Protein AF-0000000077556187 (afdb_homodimer)

Foldseek 3Di:
DDDDDDDDDDDPDDDDDDYYDDDDDDDDDPDDDDDDDDDDDDDYDDDDDDDDDYYDDDDDDDDDDDDDDDDDDDPDPPPPPPPPPPPVPLDAPPFQDPPDDALVNLCVQDPDQDDWDKAFLFQFKIWTQDPQRWIKMWGADPVRAIDDIDGQEGCVLLVVFDWDAANNRQKIKGWAFDPPDLDTWTWIWMFGGDPSHTHDTATDDLDNDTATWDDKDAQNEPPFAKIWTHHLQWIKTDRHHPRSVPIDTPDDDPDNQKHKQADAPQCCVQFAPPDTQWEAANVRFKIKIKMWGLPPADWDWFWADDPVDPDIDTDIRRFHFFQDLDDIDMWMKMAGNVVRDMDTQDEDQVVVVPDDRSAKDWRHKYWDAEPPQGIWMKTWMAHLLAQKIWIWTGDPPDHIDTQDIGGQAAPNFGDGDRRHFWADFDDAARFFTKGFDWYADPVGFIATWIKTKGQNPQDVVRRDIDIATEDDQWHFRHFAAAQRVFRKTKTWAQRPPWAFIFIWIDTVPNNDHHTYIHTLCVPPPQARYWDWHAGPNNQKIWIWGFAEPFFIWIWIDGPVCSNDTHTDDDPDTDSPDDLFFWDKDWDWDQFPVGWIKIKIKTFGGPDDLSHAAAEEEEDEDDQAAADRHRGYDDSLVRVCCHSRVYIYMYMDFQRYHTNGVVRRLPCFLAPLPPVLVRVLRRVVVVCVVRVNYDQQQYEYEYEASSLLSRLSNQLVCLCRRHAEYEYELYAQFSSQAGSSRSSNRNNHCVVRVPNRVSSHCQDDSSLNSNLRHEYHYEYESREPHRHCVRVVSSVVNSVVVPRDYHYYYHHSAYRVRVVCVSVVSSVSVVCCVPPRSD/DQPDDDDDDDDDDDDDDYDDDDDDDDDDDDDDDDDDDPPDDDDDDDDPPPDDDDDDDDPDDDDDDDDDPPPDDPPPPPPPDPPPPPPVPLDAPPFQDPPDDALVNLCVQDPPQDDWDKAFLFQFKIWTQDPQRWIKMWGADPVRAIDDIDGQEGCVLLVVFDWDAANNNQKIKGWAFDPPDLDTWTWIWMFGGDPSHTHDTATDDLDNDTATWDDKDAQNEPPFAKIWTHHLQWIKTDRHHPRSVRIDTPDDDPDNQKHKQADAPQCCVQFAPPDTQWEAANVRFKIKIKMWGLPPADWDWFWADDPVDPDIDTDIRRFHFFQDLDDIDMWMKMAGNVVRDMDTADEDQVVVPPDDRSAKDWRHKYWDAEPPLGIWMKTWMAHLLAQKIWIWTGDPPDHIYTQDIGGQAAPNFGDGDRRHFWADFDDAARFFTWGFDWYADPVGFIATWIKTWGQNPQDDVRRDIDIATEDDQWHFGHFAAAQRVFRKTKTWAQRPDWAFIFIWIDTVPNNDHHTYIHTLCVVPPQARYWDWHAGPNNQKIWIWGFAEPFRIWIWIDGPVGSNDTHTDDDPPDDSPPDLFFWDKDWDWDQFPVGWIKIKIKTFGGPDDLSHAAAEEEEFEDDQAAADRHRGYDDSLVRVCCHSRVYIYMYMDFQRYHTNGVVRRLPCFLAPLPPVLVRVLRRVVVVCVVRVNYDQQQYEYEYEASSLLSRLSNQLVCLCRRHAEYEYELYAQFSSQAGSSRSSNRNNHCVVRVPNRVSSHCQDDSSLNSNLRHEYHYEYESREPHRHCVRVVSSCVNSVVVPRDYHYYYHHSAYRVRVVCVSVVSSVSVVCCVPPRSD

pLDDT: mean 82.48, std 24.8, range [13.71, 98.75]

Secondary structure (DSSP, 8-state):
-------------------------------------------------------------------------------------------B-----S----HHHHHHHS---PPPEEEEEETTEEEEE-TTS-EEEEEB-TTSPBPPPEEEE-GGGGTTPPEEE-TTSSEEEEEEE-TT-SS--EEEEEEEEETTEE---EE-SSSSS---BSEEEE-SSTT---EEEEETTEEEEESSTT-GGG-EE-----STTEEESS--HHHIIIIITT--SEEE-TTSSEEEEEEEE-TTS-EEEEEE--SS-SS-EEEEEE-PPTT-S---EEEEEEEETTTTEEEE----GGGGTTSS---EEEEEEEEEEETTTEEEEEEEEEETT--EEEEEEE-TTS--EEEEEEESEETTEE----HHHH-----B-SSEEEEEEEEE-TTS-EEEEEEEEE-TT-BTTB---EEEEE--SS-EEEEEEEETTTTEEEEEE-TT-TT-BEEEEEETTTT-SSPPPEESSTT-TT-SEEEEEE-TTSSEEEEEEE-TTS--EEEEEETTEEEEEEE---STT-----SS--EEEEEEEE-TTS-EEEEEEEEPTT--TTSBEEEEEEE-S-TT-----SSPPPHHHHHHHHHH-PEEEEEE-TT-SSS-HHHHGGGTT-TTSHHHHHHHHHHHHHHHH-TTEEEEEEEEEEETHHHHHHHHHHHHHTTSS--EEEEES----GGGS-HHHHHHHH--TTT-HHHHHHT---SHHHHHHTTTSEEEEEEETT-SSS-THHHHHHHHHHHHTT---EEEEETT--TT-GGGHHHHHHHHHHHIIIII--/---S---------------------------------------S---S-TTS---------------------------------------B-----S----HHHHHHHS---PPPEEEEEETTEEEEE-TTS-EEEEEB-TTSPBPPPEEEE-GGGGTTPPEEE-TTSSEEEEEEE-TT-SS--EEEEEEEEETTEE---EE-SSSSS---BSEEEE-SSTT---EEEEETTEEEEESSTT-GGG-EE-----STTEEESS--HHHIIIIITT--SEEE-TTSSEEEEEEEE-TTS-EEEEEE--TT-SS-EEEEEE-PPTT-S---EEEEEEEETTTTEEEE----GGGGTTSS---EEEEEEEEEEETTTEEEEEEEEEESS--EEEEEEE-TTS--EEEEEEESEETTEE----HHHH-----B-SSEEEEEEEEE-TTS-EEEEEEEEE-TT-BTTB---EEEEE-BSB-EEEEEEEETTTTEEEEEE-TT-TT-BEEEEEETTTT-SSPPPEESSTT-TT-SEEEEEE-TTSSEEEEEEE-TTS--EEEEEETTEEEEEEE-----------SS--EEEEEEEE-TTSPEEEEEEEEPTT--TTSBEEEEEEE-S-TT-----SSPPPHHHHHHHHHH-PEEEEEE-TT-SSS-HHHHGGGTT-TTSHHHHHHHHHHHHHHHH-TTEEEEEEEEEEETHHHHHHHHHHHHHTTSS--EEEEES----GGGS-HHHHHHHH--TTT-HHHHHHT---SHHHHHHTTTSEEEEEEETT-SSS-THHHHHHHHHHHHTT---EEEEETT--TT-GGGHHHHHHHHHHHIIIII--

Nearest PDB structures (foldseek):
  6y0f-assembly1_B  TM=8.822E-01  e=4.944E-53  Homo sapiens
  8ze6-assembly1_B  TM=8.768E-01  e=8.890E-52  Manis javanica
  4a5s-assembly1_B  TM=8.756E-01  e=2.505E-51  Homo sapiens
  7w6t-assembly1_J  TM=8.680E-01  e=6.619E-46  Mus musculus
  4q1v-assembly1_B  TM=8.073E-01  e=6.640E-42  Bacteroides ovatus ATCC 8483

Structure (mmCIF, N/CA/C/O backbone):
data_AF-0000000077556187-model_v1
#
loop_
_entity.id
_entity.type
_entity.pdbx_description
1 polymer '(pine wood nematode) hypothetical protein'
#
loop_
_atom_site.group_PDB
_atom_site.id
_atom_site.type_symbol
_atom_site.label_atom_id
_atom_site.label_alt_id
_atom_site.label_comp_id
_atom_site.label_asym_id
_atom_site.label_entity_id
_atom_site.label_seq_id
_atom_site.pdbx_PDB_ins_code
_atom_site.Cartn_x
_atom_site.Cartn_y
_atom_site.Cartn_z
_atom_site.occupancy
_atom_site.B_iso_or_equiv
_atom_site.auth_seq_id
_atom_site.auth_comp_id
_atom_site.auth_asym_id
_atom_site.auth_atom_id
_atom_site.pdbx_PDB_model_num
ATOM 1 N N . MET A 1 1 ? 48.062 68.062 -7.707 1 16.33 1 MET A N 1
ATOM 2 C CA . MET A 1 1 ? 48.969 67.188 -8.469 1 16.33 1 MET A CA 1
ATOM 3 C C . MET A 1 1 ? 49.094 65.812 -7.809 1 16.33 1 MET A C 1
ATOM 5 O O . MET A 1 1 ? 49.625 64.875 -8.414 1 16.33 1 MET A O 1
ATOM 9 N N . SER A 1 2 ? 48.656 65.375 -7.113 1 16.56 2 SER A N 1
ATOM 10 C CA . SER A 1 2 ? 49.344 64.875 -5.918 1 16.56 2 SER A CA 1
ATOM 11 C C . SER A 1 2 ? 49.5 63.375 -5.938 1 16.56 2 SER A C 1
ATOM 13 O O . SER A 1 2 ? 48.5 62.656 -5.977 1 16.56 2 SER A O 1
ATOM 15 N N . LEU A 1 3 ? 50.406 62.625 -6.438 1 16 3 LEU A N 1
ATOM 16 C CA . LEU A 1 3 ? 51.188 61.531 -7 1 16 3 LEU A CA 1
ATOM 17 C C . LEU A 1 3 ? 51.281 60.375 -6.008 1 16 3 LEU A C 1
ATOM 19 O O . LEU A 1 3 ? 50.938 60.531 -4.836 1 16 3 LEU A O 1
ATOM 23 N N . PHE A 1 4 ? 52.469 59.344 -5.824 1 16.42 4 PHE A N 1
ATOM 24 C CA . PHE A 1 4 ? 53.062 58.031 -6.035 1 16.42 4 PHE A CA 1
ATOM 25 C C . PHE A 1 4 ? 53.219 57.281 -4.715 1 16.42 4 PHE A C 1
ATOM 27 O O . PHE A 1 4 ? 53.5 56.062 -4.703 1 16.42 4 PHE A O 1
ATOM 34 N N . ASN A 1 5 ? 52.875 57.406 -3.58 1 14.35 5 ASN A N 1
ATOM 35 C CA . ASN A 1 5 ? 54.094 57.406 -2.768 1 14.35 5 ASN A CA 1
ATOM 36 C C . ASN A 1 5 ? 54.5 55.969 -2.379 1 14.35 5 ASN A C 1
ATOM 38 O O . ASN A 1 5 ? 53.688 55.031 -2.494 1 14.35 5 ASN A O 1
ATOM 42 N N . SER A 1 6 ? 54.969 55.656 -1.284 1 15.47 6 SER A N 1
ATOM 43 C CA . SER A 1 6 ? 56.281 55.188 -0.854 1 15.47 6 SER A CA 1
ATOM 44 C C . SER A 1 6 ? 56.344 53.688 -0.734 1 15.47 6 SER A C 1
ATOM 46 O O . SER A 1 6 ? 55.281 53.031 -0.7 1 15.47 6 SER A O 1
ATOM 48 N N . CYS A 1 7 ? 57.25 53 -0.042 1 15.75 7 CYS A N 1
ATOM 49 C CA . CYS A 1 7 ? 58.469 52.156 -0.085 1 15.75 7 CYS A CA 1
ATOM 50 C C . CYS A 1 7 ? 58.094 50.688 0.14 1 15.75 7 CYS A C 1
ATOM 52 O O . CYS A 1 7 ? 58.375 49.844 -0.715 1 15.75 7 CYS A O 1
ATOM 54 N N . GLU A 1 8 ? 58.688 49.781 1.133 1 13.71 8 GLU A N 1
ATOM 55 C CA . GLU A 1 8 ? 59.906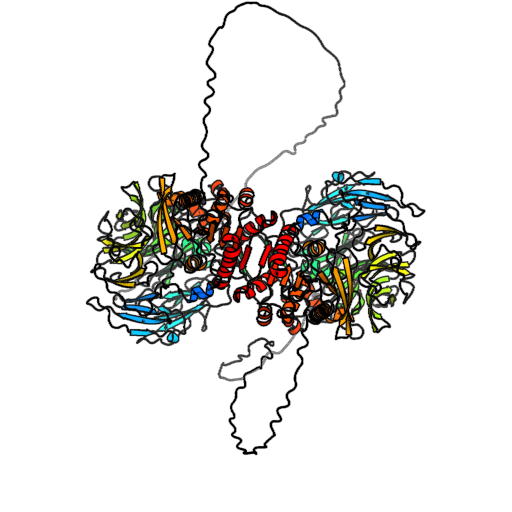 48.938 1.215 1 13.71 8 GLU A CA 1
ATOM 56 C C . GLU A 1 8 ? 59.531 47.469 1.448 1 13.71 8 GLU A C 1
ATOM 58 O O . GLU A 1 8 ? 60.156 46.562 0.892 1 13.71 8 GLU A O 1
ATOM 63 N N . ASP A 1 9 ? 58.531 46.812 2.236 1 15.54 9 ASP A N 1
ATOM 64 C CA . ASP A 1 9 ? 59.156 45.906 3.189 1 15.54 9 ASP A CA 1
ATOM 65 C C . ASP A 1 9 ? 59.156 44.469 2.67 1 15.54 9 ASP A C 1
ATOM 67 O O . ASP A 1 9 ? 58.312 44.094 1.847 1 15.54 9 ASP A O 1
ATOM 71 N N . CYS A 1 10 ? 59.438 43.156 3.439 1 15.61 10 CYS A N 1
ATOM 72 C CA . CYS A 1 10 ? 60.5 42.156 3.428 1 15.61 10 CYS A CA 1
ATOM 73 C C . CYS A 1 10 ? 60 40.875 2.777 1 15.61 10 CYS A C 1
ATOM 75 O O . CYS A 1 10 ? 58.812 40.656 2.648 1 15.61 10 CYS A O 1
ATOM 77 N N . VAL A 1 11 ? 60.656 39.469 3.033 1 15.05 11 VAL A N 1
ATOM 78 C CA . VAL A 1 11 ? 61.469 38.438 2.369 1 15.05 11 VAL A CA 1
ATOM 79 C C . VAL A 1 11 ? 60.625 37.219 2.137 1 15.05 11 VAL A C 1
ATOM 81 O O . VAL A 1 11 ? 59.844 36.781 3.014 1 15.05 11 VAL A O 1
ATOM 84 N N . ILE A 1 12 ? 60.188 36.688 0.916 1 17.42 12 ILE A N 1
ATOM 85 C CA . ILE A 1 12 ? 59.562 35.625 0.126 1 17.42 12 ILE A CA 1
ATOM 86 C C . ILE A 1 12 ? 60.094 34.281 0.593 1 17.42 12 ILE A C 1
ATOM 88 O O . ILE A 1 12 ? 59.312 33.312 0.66 1 17.42 12 ILE A O 1
ATOM 92 N N . HIS A 1 13 ? 61.5 34 0.835 1 14.2 13 HIS A N 1
ATOM 93 C CA . HIS A 1 13 ? 62.375 33.031 0.218 1 14.2 13 HIS A CA 1
ATOM 94 C C . HIS A 1 13 ? 62.312 31.688 0.942 1 14.2 13 HIS A C 1
ATOM 96 O O . HIS A 1 13 ? 63.031 30.75 0.613 1 14.2 13 HIS A O 1
ATOM 102 N N . ALA A 1 14 ? 61.625 31.281 1.902 1 15.1 14 ALA A N 1
ATOM 103 C CA . ALA A 1 14 ? 62.5 30.484 2.764 1 15.1 14 ALA A CA 1
ATOM 104 C C . ALA A 1 14 ? 62.844 29.141 2.115 1 15.1 14 ALA A C 1
ATOM 106 O O . ALA A 1 14 ? 61.938 28.375 1.777 1 15.1 14 ALA A O 1
ATOM 107 N N . PRO A 1 15 ? 64.062 28.766 1.46 1 15.23 15 PRO A N 1
ATOM 108 C CA . PRO A 1 15 ? 64.812 27.812 0.623 1 15.23 15 PRO A CA 1
ATOM 109 C C . PRO A 1 15 ? 64.812 26.406 1.217 1 15.23 15 PRO A C 1
ATOM 111 O O . PRO A 1 15 ? 64.562 25.438 0.508 1 15.23 15 PRO A O 1
ATOM 114 N N . TYR A 1 16 ? 65.812 26.094 2.35 1 14.95 16 TYR A N 1
ATOM 115 C CA . TYR A 1 16 ? 67.062 25.422 2.361 1 14.95 16 TYR A CA 1
ATOM 116 C C . TYR A 1 16 ? 66.938 23.906 2.277 1 14.95 16 TYR A C 1
ATOM 118 O O . TYR A 1 16 ? 65.812 23.375 2.539 1 14.95 16 TYR A O 1
ATOM 126 N N . ASN A 1 17 ? 68.062 23.016 2.826 1 14.75 17 ASN A N 1
ATOM 127 C CA . ASN A 1 17 ? 69.25 22.203 2.615 1 14.75 17 ASN A CA 1
ATOM 128 C C . ASN A 1 17 ? 69 20.734 2.896 1 14.75 17 ASN A C 1
ATOM 130 O O . ASN A 1 17 ? 67.938 20.375 3.443 1 14.75 17 ASN A O 1
ATOM 134 N N . ASN A 1 18 ? 70.188 19.859 3.604 1 14.3 18 ASN A N 1
ATOM 135 C CA . ASN A 1 18 ? 71.188 18.859 3.508 1 14.3 18 ASN A CA 1
ATOM 136 C C . ASN A 1 18 ? 70.75 17.516 4.078 1 14.3 18 ASN A C 1
ATOM 138 O O . ASN A 1 18 ? 70.938 16.484 3.422 1 14.3 18 ASN A O 1
ATOM 142 N N . ASN A 1 19 ? 71.188 16.969 5.387 1 14.15 19 ASN A N 1
ATOM 143 C CA . ASN A 1 19 ? 72.312 16.156 5.91 1 14.15 19 ASN A CA 1
ATOM 144 C C . ASN A 1 19 ? 71.812 14.758 6.285 1 14.15 19 ASN A C 1
ATOM 146 O O . ASN A 1 19 ? 72.438 13.766 5.879 1 14.15 19 ASN A O 1
ATOM 150 N N . ASP A 1 20 ? 72.062 14.219 7.641 1 14.55 20 ASP A N 1
ATOM 151 C CA . ASP A 1 20 ? 72.938 13.25 8.273 1 14.55 20 ASP A CA 1
ATOM 152 C C . ASP A 1 20 ? 72.312 11.867 8.328 1 14.55 20 ASP A C 1
ATOM 154 O O . ASP A 1 20 ? 71.062 11.734 8.227 1 14.55 20 ASP A O 1
ATOM 158 N N . CYS A 1 21 ? 72.75 10.961 9.539 1 14.67 21 CYS A N 1
ATOM 159 C CA . CYS A 1 21 ? 73.625 9.93 10.086 1 14.67 21 CYS A CA 1
ATOM 160 C C . CYS A 1 21 ? 72.812 8.648 10.367 1 14.67 21 CYS A C 1
ATOM 162 O O . CYS A 1 21 ? 71.625 8.688 10.523 1 14.67 21 CYS A O 1
ATOM 164 N N . LYS A 1 22 ? 73.438 7.621 11.391 1 14.48 22 LYS A N 1
ATOM 165 C CA . LYS A 1 22 ? 74.125 6.359 11.664 1 14.48 22 LYS A CA 1
ATOM 166 C C . LYS A 1 22 ? 73.188 5.34 12.281 1 14.48 22 LYS A C 1
ATOM 168 O O . LYS A 1 22 ? 73.188 4.152 11.953 1 14.48 22 LYS A O 1
ATOM 173 N N . THR A 1 23 ? 72.438 5.402 13.531 1 14.38 23 THR A N 1
ATOM 174 C CA . THR A 1 23 ? 73.062 4.59 14.578 1 14.38 23 THR A CA 1
ATOM 175 C C . THR A 1 23 ? 72.5 3.172 14.555 1 14.38 23 THR A C 1
ATOM 177 O O . THR A 1 23 ? 71.438 2.928 13.977 1 14.38 23 THR A O 1
ATOM 180 N N . GLU A 1 24 ? 72 2.539 15.75 1 14.45 24 GLU A N 1
ATOM 181 C CA . GLU A 1 24 ? 72.625 1.482 16.562 1 14.45 24 GLU A CA 1
ATOM 182 C C . GLU A 1 24 ? 72 0.118 16.219 1 14.45 24 GLU A C 1
ATOM 184 O O . GLU A 1 24 ? 71 0.033 15.508 1 14.45 24 GLU A O 1
ATOM 189 N N . ASN A 1 25 ? 71.5 -0.644 17.406 1 14.79 25 ASN A N 1
ATOM 190 C CA . ASN A 1 25 ? 72 -1.81 18.109 1 14.79 25 ASN A CA 1
ATOM 191 C C . ASN A 1 25 ? 71.375 -3.102 17.609 1 14.79 25 ASN A C 1
ATOM 193 O O . ASN A 1 25 ? 70.312 -3.074 17 1 14.79 25 ASN A O 1
ATOM 197 N N . HIS A 1 26 ? 71.625 -4.293 18.359 1 14.6 26 HIS A N 1
ATOM 198 C CA . HIS A 1 26 ? 72.188 -5.637 18.438 1 14.6 26 HIS A CA 1
ATOM 199 C C . HIS A 1 26 ? 71.062 -6.699 18.25 1 14.6 26 HIS A C 1
ATOM 201 O O . HIS A 1 26 ? 71.125 -7.48 17.297 1 14.6 26 HIS A O 1
ATOM 207 N N . PHE A 1 27 ? 70.938 -7.676 19.344 1 14.8 27 PHE A N 1
ATOM 208 C CA . PHE A 1 27 ? 71.438 -9.055 19.438 1 14.8 27 PHE A CA 1
ATOM 209 C C . PHE A 1 27 ? 70.25 -10.031 19.234 1 14.8 27 PHE A C 1
ATOM 211 O O . PHE A 1 27 ? 70.375 -10.914 18.375 1 14.8 27 PHE A O 1
ATOM 218 N N . GLU A 1 28 ? 69.812 -10.797 20.328 1 14.62 28 GLU A N 1
ATOM 219 C CA . GLU A 1 28 ? 70.125 -12.18 20.656 1 14.62 28 GLU A CA 1
ATOM 220 C C . GLU A 1 28 ? 69 -13.141 20.297 1 14.62 28 GLU A C 1
ATOM 222 O O . GLU A 1 28 ? 69.25 -14.117 19.562 1 14.62 28 GLU A O 1
ATOM 227 N N . THR A 1 29 ? 68.375 -13.922 21.391 1 14.46 29 THR A N 1
ATOM 228 C CA . THR A 1 29 ? 68.5 -15.328 21.75 1 14.46 29 THR A CA 1
ATOM 229 C C . THR A 1 29 ? 67.25 -16.125 21.281 1 14.46 29 THR A C 1
ATOM 231 O O . THR A 1 29 ? 66.125 -15.625 21.297 1 14.46 29 THR A O 1
ATOM 234 N N . ALA A 1 30 ? 67.312 -17.422 20.594 1 15.48 30 ALA A N 1
ATOM 235 C CA . ALA A 1 30 ? 66.875 -18.625 19.906 1 15.48 30 ALA A CA 1
ATOM 236 C C . ALA A 1 30 ? 66 -19.5 20.828 1 15.48 30 ALA A C 1
ATOM 238 O O . ALA A 1 30 ? 65.688 -20.625 20.484 1 15.48 30 ALA A O 1
ATOM 239 N N . ASN A 1 31 ? 65.562 -19.016 22.016 1 14.38 31 ASN A N 1
ATOM 240 C CA . ASN A 1 31 ? 65.562 -20.125 22.969 1 14.38 31 ASN A CA 1
ATOM 241 C C . ASN A 1 31 ? 64.625 -21.234 22.469 1 14.38 31 ASN A C 1
ATOM 243 O O . ASN A 1 31 ? 63.656 -20.969 21.719 1 14.38 31 ASN A O 1
ATOM 247 N N . SER A 1 32 ? 64.75 -22.547 23.172 1 14.4 32 SER A N 1
ATOM 248 C CA . SER A 1 32 ? 64.875 -24 23.266 1 14.4 32 SER A CA 1
ATOM 249 C C . SER A 1 32 ? 63.531 -24.688 23.359 1 14.4 32 SER A C 1
ATOM 251 O O . SER A 1 32 ? 63.25 -25.641 22.641 1 14.4 32 SER A O 1
ATOM 253 N N . SER A 1 33 ? 62.906 -24.688 24.594 1 14.56 33 SER A N 1
ATOM 254 C CA . SER A 1 33 ? 62.781 -25.906 25.406 1 14.56 33 SER A CA 1
ATOM 255 C C . SER A 1 33 ? 61.594 -26.766 24.969 1 14.56 33 SER A C 1
ATOM 257 O O . SER A 1 33 ? 60.688 -26.266 24.328 1 14.56 33 SER A O 1
ATOM 259 N N . THR A 1 34 ? 61.312 -27.891 25.859 1 14.44 34 THR A N 1
ATOM 260 C CA . THR A 1 34 ? 61.219 -29.328 26.078 1 14.44 34 THR A CA 1
ATOM 261 C C . THR A 1 34 ? 59.75 -29.781 25.984 1 14.44 34 THR A C 1
ATOM 263 O O . THR A 1 34 ? 59.406 -30.594 25.125 1 14.44 34 THR A O 1
ATOM 266 N N . ARG A 1 35 ? 59.188 -30.469 27.25 1 15.57 35 ARG A N 1
ATOM 267 C CA . ARG A 1 35 ? 58.906 -31.844 27.656 1 15.57 35 ARG A CA 1
ATOM 268 C C . ARG A 1 35 ? 57.469 -32.219 27.391 1 15.57 35 ARG A C 1
ATOM 270 O O . ARG A 1 35 ? 56.594 -31.344 27.281 1 15.57 35 ARG A O 1
ATOM 277 N N . LYS A 1 36 ? 56.938 -33.5 28.094 1 14.48 36 LYS A N 1
ATOM 278 C CA . LYS A 1 36 ? 56.438 -34.875 28.125 1 14.48 36 LYS A CA 1
ATOM 279 C C . LYS A 1 36 ? 55 -34.938 28.594 1 14.48 36 LYS A C 1
ATOM 281 O O . LYS A 1 36 ? 54.25 -35.812 28.203 1 14.48 36 LYS A O 1
ATOM 286 N N . VAL A 1 37 ? 54.438 -34.094 29.688 1 15.2 37 VAL A N 1
ATOM 287 C CA . VAL A 1 37 ? 53.906 -34.906 30.75 1 15.2 37 VAL A CA 1
ATOM 288 C C . VAL A 1 37 ? 52.656 -35.656 30.266 1 15.2 37 VAL A C 1
ATOM 290 O O . VAL A 1 37 ? 51.844 -35.094 29.516 1 15.2 37 VAL A O 1
ATOM 293 N N . LYS A 1 38 ? 52.344 -37 30.766 1 15.22 38 LYS A N 1
ATOM 294 C CA . LYS A 1 38 ? 51.938 -38.375 30.969 1 15.22 38 LYS A CA 1
ATOM 295 C C . LYS A 1 38 ? 50.438 -38.5 31.172 1 15.22 38 LYS A C 1
ATOM 297 O O . LYS A 1 38 ? 49.781 -37.531 31.562 1 15.22 38 LYS A O 1
ATOM 302 N N . ARG A 1 39 ? 49.938 -39.875 31.594 1 15.43 39 ARG A N 1
ATOM 303 C CA . ARG A 1 39 ? 49.219 -41.156 31.516 1 15.43 39 ARG A CA 1
ATOM 304 C C . ARG A 1 39 ? 48.031 -41.188 32.5 1 15.43 39 ARG A C 1
ATOM 306 O O . ARG A 1 39 ? 47 -41.812 32.25 1 15.43 39 ARG A O 1
ATOM 313 N N . ARG A 1 40 ? 48.406 -41 33.906 1 15.51 40 ARG A N 1
ATOM 314 C CA . ARG A 1 40 ? 48.219 -42.062 34.875 1 15.51 40 ARG A CA 1
ATOM 315 C C . ARG A 1 40 ? 46.75 -42.438 35 1 15.51 40 ARG A C 1
ATOM 317 O O . ARG A 1 40 ? 45.875 -41.625 34.688 1 15.51 40 ARG A O 1
ATOM 324 N N . THR A 1 41 ? 46.438 -43.5 36.031 1 15.54 41 THR A N 1
ATOM 325 C CA . THR A 1 41 ? 46.094 -44.75 36.688 1 15.54 41 THR A CA 1
ATOM 326 C C . THR A 1 41 ? 44.688 -44.656 37.344 1 15.54 41 THR A C 1
ATOM 328 O O . THR A 1 41 ? 43.844 -45.531 37.094 1 15.54 41 THR A O 1
ATOM 331 N N . GLY A 1 42 ? 44.625 -44.625 38.875 1 16.31 42 GLY A N 1
ATOM 332 C CA . GLY A 1 42 ? 44.344 -45.594 39.938 1 16.31 42 GLY A CA 1
ATOM 333 C C . GLY A 1 42 ? 42.875 -45.781 40.219 1 16.31 42 GLY A C 1
ATOM 334 O O . GLY A 1 42 ? 42.062 -44.906 39.875 1 16.31 42 GLY A O 1
ATOM 335 N N . LEU A 1 43 ? 42.406 -47 41.25 1 17.14 43 LEU A N 1
ATOM 336 C CA . LEU A 1 43 ? 41.812 -48.156 41.906 1 17.14 43 LEU A CA 1
ATOM 337 C C . LEU A 1 43 ? 40.656 -47.688 42.812 1 17.14 43 LEU A C 1
ATOM 339 O O . LEU A 1 43 ? 39.562 -48.25 42.719 1 17.14 43 LEU A O 1
ATOM 343 N N . VAL A 1 44 ? 40.906 -47.531 44.281 1 16.98 44 VAL A N 1
ATOM 344 C CA . VAL A 1 44 ? 40.625 -48.25 45.5 1 16.98 44 VAL A CA 1
ATOM 345 C C . VAL A 1 44 ? 39.219 -47.938 46 1 16.98 44 VAL A C 1
ATOM 347 O O . VAL A 1 44 ? 38.625 -46.969 45.5 1 16.98 44 VAL A O 1
ATOM 350 N N . PHE A 1 45 ? 39.094 -48.062 47.5 1 17.33 45 PHE A N 1
ATOM 351 C CA . PHE A 1 45 ? 38.75 -48.812 48.719 1 17.33 45 PHE A CA 1
ATOM 352 C C . PHE A 1 45 ? 37.438 -48.344 49.312 1 17.33 45 PHE A C 1
ATOM 354 O O . PHE A 1 45 ? 36.562 -49.156 49.594 1 17.33 45 PHE A O 1
ATOM 361 N N . ILE A 1 46 ? 37.344 -48.469 50.781 1 16.77 46 ILE A N 1
ATOM 362 C CA . ILE A 1 46 ? 36.938 -49.094 52.031 1 16.77 46 ILE A CA 1
ATOM 363 C C . ILE A 1 46 ? 35.75 -48.312 52.656 1 16.77 46 ILE A C 1
ATOM 365 O O . ILE A 1 46 ? 34.75 -48.906 53.031 1 16.77 46 ILE A O 1
ATOM 369 N N . ILE A 1 47 ? 36.062 -47.625 53.812 1 16.97 47 ILE A N 1
ATOM 370 C CA . ILE A 1 47 ? 35.812 -47.781 55.219 1 16.97 47 ILE A CA 1
ATOM 371 C C . ILE A 1 47 ? 34.469 -47.094 55.594 1 16.97 47 ILE A C 1
ATOM 373 O O . ILE A 1 47 ? 33.625 -47.719 56.25 1 16.97 47 ILE A O 1
ATOM 377 N N . VAL A 1 48 ? 34.531 -46.312 56.594 1 17.03 48 VAL A N 1
ATOM 378 C CA . VAL A 1 48 ? 34.281 -46.375 58.031 1 17.03 48 VAL A CA 1
ATOM 379 C C . VAL A 1 48 ? 32.875 -45.844 58.375 1 17.03 48 VAL A C 1
ATOM 381 O O . VAL A 1 48 ? 32.375 -45 57.656 1 17.03 48 VAL A O 1
ATOM 384 N N . LEU A 1 49 ? 32.625 -45.562 59.656 1 17.22 49 LEU A N 1
ATOM 385 C CA . LEU A 1 49 ? 32.188 -45.938 61 1 17.22 49 LEU A CA 1
ATOM 386 C C . LEU A 1 49 ? 30.828 -45.281 61.312 1 17.22 49 LEU A C 1
ATOM 388 O O . LEU A 1 49 ? 29.891 -45.969 61.75 1 17.22 49 LEU A O 1
ATOM 392 N N . LEU A 1 50 ? 30.578 -44.938 62.594 1 17.45 50 LEU A N 1
ATOM 393 C CA . LEU A 1 50 ? 30.125 -45.219 63.938 1 17.45 50 LEU A CA 1
ATOM 394 C C . LEU A 1 50 ? 28.906 -44.375 64.312 1 17.45 50 LEU A C 1
ATOM 396 O O . LEU A 1 50 ? 27.906 -44.906 64.75 1 17.45 50 LEU A O 1
ATOM 400 N N . LEU A 1 51 ? 28.875 -43.656 65.438 1 16.75 51 LEU A N 1
ATOM 401 C CA . LEU A 1 51 ? 28.484 -43.656 66.812 1 16.75 51 LEU A CA 1
ATOM 402 C C . LEU A 1 51 ? 27.328 -42.688 67.062 1 16.75 51 LEU A C 1
ATOM 404 O O . LEU A 1 51 ? 26.344 -43.031 67.75 1 16.75 51 LEU A O 1
ATOM 408 N N . VAL A 1 52 ? 27.438 -41.625 67.812 1 17.47 52 VAL A N 1
ATOM 409 C CA . VAL A 1 52 ? 27.141 -41.438 69.25 1 17.47 52 VAL A CA 1
ATOM 410 C C . VAL A 1 52 ? 25.781 -40.781 69.375 1 17.47 52 VAL A C 1
ATOM 412 O O . VAL A 1 52 ? 25.328 -40.031 68.5 1 17.47 52 VAL A O 1
ATOM 415 N N . LEU A 1 53 ? 25.438 -39.969 70.438 1 16.53 53 LEU A N 1
ATOM 416 C CA . LEU A 1 53 ? 24.953 -40 71.812 1 16.53 53 LEU A CA 1
ATOM 417 C C . LEU A 1 53 ? 23.562 -39.375 71.875 1 16.53 53 LEU A C 1
ATOM 419 O O . LEU A 1 53 ? 22.781 -39.438 70.938 1 16.53 53 LEU A O 1
ATOM 423 N N . LEU A 1 54 ? 23.172 -38.469 73 1 16.91 54 LEU A N 1
ATOM 424 C CA . LEU A 1 54 ? 22.625 -38.469 74.375 1 16.91 54 LEU A CA 1
ATOM 425 C C . LEU A 1 54 ? 21.266 -37.75 74.375 1 16.91 54 LEU A C 1
ATOM 427 O O . LEU A 1 54 ? 20.297 -38.281 74.875 1 16.91 54 LEU A O 1
ATOM 431 N N . GLY A 1 55 ? 20.938 -36.594 75.125 1 16.55 55 GLY A N 1
ATOM 432 C CA . GLY A 1 55 ? 20.375 -36.375 76.438 1 16.55 55 GLY A CA 1
ATOM 433 C C . GLY A 1 55 ? 18.938 -35.906 76.438 1 16.55 55 GLY A C 1
ATOM 434 O O . GLY A 1 55 ? 18.438 -35.469 75.375 1 16.55 55 GLY A O 1
ATOM 435 N N . THR A 1 56 ? 18.281 -35 77.438 1 15.8 56 THR A N 1
ATOM 436 C CA . THR A 1 56 ? 17.469 -35.094 78.625 1 15.8 56 THR A CA 1
ATOM 437 C C . THR A 1 56 ? 16.047 -34.562 78.375 1 15.8 56 THR A C 1
ATOM 439 O O . THR A 1 56 ? 15.805 -33.938 77.375 1 15.8 56 THR A O 1
ATOM 442 N N . ALA A 1 57 ? 15.234 -33.656 79.375 1 16.34 57 ALA A N 1
ATOM 443 C CA . ALA A 1 57 ? 14.312 -33.781 80.5 1 16.34 57 ALA A CA 1
ATOM 444 C C . ALA A 1 57 ? 12.922 -33.281 80.125 1 16.34 57 ALA A C 1
ATOM 446 O O . ALA A 1 57 ? 11.93 -34 80.312 1 16.34 57 ALA A O 1
ATOM 447 N N . ALA A 1 58 ? 12.18 -32.062 80.812 1 17.17 58 ALA A N 1
ATOM 448 C CA . ALA A 1 58 ? 11.266 -31.953 81.938 1 17.17 58 ALA A CA 1
ATOM 449 C C . ALA A 1 58 ? 9.828 -31.719 81.438 1 17.17 58 ALA A C 1
ATOM 451 O O . ALA A 1 58 ? 9.602 -31.234 80.375 1 17.17 58 ALA A O 1
ATOM 452 N N . VAL A 1 59 ? 8.68 -31.125 82.375 1 16.89 59 VAL A N 1
ATOM 453 C CA . VAL A 1 59 ? 7.582 -31.469 83.25 1 16.89 59 VAL A CA 1
ATOM 454 C C . VAL A 1 59 ? 6.266 -30.922 82.688 1 16.89 59 VAL A C 1
ATOM 456 O O . VAL A 1 59 ? 5.289 -31.656 82.562 1 16.89 59 VAL A O 1
ATOM 459 N N . PHE A 1 60 ? 5.504 -29.75 83.25 1 17.09 60 PHE A N 1
ATOM 460 C CA . PHE A 1 60 ? 4.395 -29.797 84.188 1 17.09 60 PHE A CA 1
ATOM 461 C C . PHE A 1 60 ? 3.066 -29.578 83.438 1 17.09 60 PHE A C 1
ATOM 463 O O . PHE A 1 60 ? 3.033 -29.062 82.312 1 17.09 60 PHE A O 1
ATOM 470 N N . ILE A 1 61 ? 1.847 -28.812 84.062 1 17.08 61 ILE A N 1
ATOM 471 C CA . ILE A 1 61 ? 0.63 -29.109 84.812 1 17.08 61 ILE A CA 1
ATOM 472 C C . ILE A 1 61 ? -0.591 -28.688 84 1 17.08 61 ILE A C 1
ATOM 474 O O . ILE A 1 61 ? -0.474 -27.922 83 1 17.08 61 ILE A O 1
ATOM 478 N N . PHE A 1 62 ? -1.865 -27.969 84.562 1 17.45 62 PHE A N 1
ATOM 479 C CA . PHE A 1 62 ? -3.189 -28.312 85.062 1 17.45 62 PHE A CA 1
ATOM 480 C C . PHE A 1 62 ? -4.277 -27.766 84.188 1 17.45 62 PHE A C 1
ATOM 482 O O . PHE A 1 62 ? -5.148 -28.516 83.688 1 17.45 62 PHE A O 1
ATOM 489 N N . SER A 1 63 ? -5.152 -26.5 84.438 1 16.97 63 SER A N 1
ATOM 490 C CA . SER A 1 63 ? -6.445 -26.266 85.062 1 16.97 63 SER A CA 1
ATOM 491 C C . SER A 1 63 ? -7.508 -25.875 84 1 16.97 63 SER A C 1
ATOM 493 O O . SER A 1 63 ? -7.18 -25.484 82.875 1 16.97 63 SER A O 1
ATOM 495 N N . GLY A 1 64 ? -8.953 -25.266 84.375 1 17.5 64 GLY A N 1
ATOM 496 C CA . GLY A 1 64 ? -10.391 -25.438 84.5 1 17.5 64 GLY A CA 1
ATOM 497 C C . GLY A 1 64 ? -11.172 -24.641 83.438 1 17.5 64 GLY A C 1
ATOM 498 O O . GLY A 1 64 ? -12 -25.203 82.75 1 17.5 64 GLY A O 1
ATOM 499 N N . ARG A 1 65 ? -11.789 -23.203 83.625 1 16.73 65 ARG A N 1
ATOM 500 C CA . ARG A 1 65 ? -13.125 -22.719 83.938 1 16.73 65 ARG A CA 1
ATOM 501 C C . ARG A 1 65 ? -13.789 -22.078 82.688 1 16.73 65 ARG A C 1
ATOM 503 O O . ARG A 1 65 ? -14.961 -21.703 82.75 1 16.73 65 ARG A O 1
ATOM 510 N N . PHE A 1 66 ? -13.375 -21.719 81.5 1 19.28 66 PHE A N 1
ATOM 511 C CA . PHE A 1 66 ? -13.906 -20.422 81.062 1 19.28 66 PHE A CA 1
ATOM 512 C C . PHE A 1 66 ? -15.344 -20.547 80.562 1 19.28 66 PHE A C 1
ATOM 514 O O . PHE A 1 66 ? -15.641 -21.406 79.75 1 19.28 66 PHE A O 1
ATOM 521 N N . ASN A 1 67 ? -16.375 -19.75 81.125 1 16.7 67 ASN A N 1
ATOM 522 C CA . ASN A 1 67 ? -17.812 -19.547 81.312 1 16.7 67 ASN A CA 1
ATOM 523 C C . ASN A 1 67 ? -18.531 -19.25 80 1 16.7 67 ASN A C 1
ATOM 525 O O . ASN A 1 67 ? -17.906 -19.031 79 1 16.7 67 ASN A O 1
ATOM 529 N N . THR A 1 68 ? -19.453 -18 79.875 1 17.47 68 THR A N 1
ATOM 530 C CA . THR A 1 68 ? -20.891 -17.797 80.062 1 17.47 68 THR A CA 1
ATOM 531 C C . THR A 1 68 ? -21.531 -17.5 78.688 1 17.47 68 THR A C 1
ATOM 533 O O . THR A 1 68 ? -22.547 -18.094 78.312 1 17.47 68 THR A O 1
ATOM 536 N N . LEU A 1 69 ? -21.516 -16.125 78 1 18.45 69 LEU A N 1
ATOM 537 C CA . LEU A 1 69 ? -22.703 -15.273 77.875 1 18.45 69 LEU A CA 1
ATOM 538 C C . LEU A 1 69 ? -23.438 -15.531 76.562 1 18.45 69 LEU A C 1
ATOM 540 O O . LEU A 1 69 ? -22.812 -15.812 75.5 1 18.45 69 LEU A O 1
ATOM 544 N N . SER A 1 70 ? -24.953 -15.508 76.375 1 18.97 70 SER A N 1
ATOM 545 C CA . SER A 1 70 ? -26.141 -16.047 75.75 1 18.97 70 SER A CA 1
ATOM 546 C C . SER A 1 70 ? -26.547 -15.195 74.562 1 18.97 70 SER A C 1
ATOM 548 O O . SER A 1 70 ? -27.578 -15.445 73.938 1 18.97 70 SER A O 1
ATOM 550 N N . PHE A 1 71 ? -25.797 -14.328 73.812 1 20.33 71 PHE A N 1
ATOM 551 C CA . PHE A 1 71 ? -26.516 -13.211 73.188 1 20.33 71 PHE A CA 1
ATOM 552 C C . PHE A 1 71 ? -27.484 -13.703 72.125 1 20.33 71 PHE A C 1
ATOM 554 O O . PHE A 1 71 ? -27.156 -14.617 71.375 1 20.33 71 PHE A O 1
ATOM 561 N N . GLY A 1 72 ? -28.875 -13.164 72 1 18.77 72 GLY A N 1
ATOM 562 C CA . GLY A 1 72 ? -30.234 -13.383 71.562 1 18.77 72 GLY A CA 1
ATOM 563 C C . GLY A 1 72 ? -30.406 -13.18 70.062 1 18.77 72 GLY A C 1
ATOM 564 O O . GLY A 1 72 ? -29.641 -12.453 69.438 1 18.77 72 GLY A O 1
ATOM 565 N N . SER A 1 73 ? -31.328 -14.031 69.188 1 19.84 73 SER A N 1
ATOM 566 C CA . SER A 1 73 ? -31.641 -14.523 67.875 1 19.84 73 SER A CA 1
ATOM 567 C C . SER A 1 73 ? -32.562 -13.562 67.125 1 19.84 73 SER A C 1
ATOM 569 O O . SER A 1 73 ? -33.062 -13.883 66.062 1 19.84 73 SER A O 1
ATOM 571 N N . THR A 1 74 ? -32.719 -12.195 67.438 1 20.3 74 THR A N 1
ATOM 572 C CA . THR A 1 74 ? -34.031 -11.695 67 1 20.3 74 THR A CA 1
ATOM 573 C C . THR A 1 74 ? -34.156 -11.688 65.5 1 20.3 74 THR A C 1
ATOM 575 O O . THR A 1 74 ? -33.188 -11.336 64.812 1 20.3 74 THR A O 1
ATOM 578 N N . LYS A 1 75 ? -35.375 -12.211 64.75 1 20.33 75 LYS A N 1
ATOM 579 C CA . LYS A 1 75 ? -35.906 -12.711 63.469 1 20.33 75 LYS A CA 1
ATOM 580 C C . LYS A 1 75 ? -36.406 -11.57 62.594 1 20.33 75 LYS A C 1
ATOM 582 O O . LYS A 1 75 ? -37.031 -11.805 61.562 1 20.33 75 LYS A O 1
ATOM 587 N N . HIS A 1 76 ? -36 -10.242 62.75 1 20.34 76 HIS A N 1
ATOM 588 C CA . HIS A 1 76 ? -36.969 -9.289 62.219 1 20.34 76 HIS A CA 1
ATOM 589 C C . HIS A 1 76 ? -37.125 -9.469 60.719 1 20.34 76 HIS A C 1
ATOM 591 O O . HIS A 1 76 ? -36.156 -9.75 60 1 20.34 76 HIS A O 1
ATOM 597 N N . ASN A 1 77 ? -38.438 -9.625 60.125 1 20.2 77 ASN A N 1
ATOM 598 C CA . ASN A 1 77 ? -39.188 -9.969 58.906 1 20.2 77 ASN A CA 1
ATOM 599 C C . ASN A 1 77 ? -39.062 -8.867 57.844 1 20.2 77 ASN A C 1
ATOM 601 O O . ASN A 1 77 ? -40.094 -8.258 57.5 1 20.2 77 ASN A O 1
ATOM 605 N N . ARG A 1 78 ? -38 -8.125 57.5 1 19.02 78 ARG A N 1
ATOM 606 C CA . ARG A 1 78 ? -38.062 -6.887 56.719 1 19.02 78 ARG A CA 1
ATOM 607 C C . ARG A 1 78 ? -38.562 -7.145 55.312 1 19.02 78 ARG A C 1
ATOM 609 O O . ARG A 1 78 ? -38 -7.957 54.562 1 19.02 78 ARG A O 1
ATOM 616 N N . SER A 1 79 ? -39.938 -6.91 55.062 1 21.28 79 SER A N 1
ATOM 617 C CA . SER A 1 79 ? -40.719 -6.957 53.812 1 21.28 79 SER A CA 1
ATOM 618 C C . SER A 1 79 ? -40.188 -6.016 52.75 1 21.28 79 SER A C 1
ATOM 620 O O . SER A 1 79 ? -40.094 -4.805 52.969 1 21.28 79 SER A O 1
ATOM 622 N N . ILE A 1 80 ? -39.094 -6.238 52.031 1 22.19 80 ILE A N 1
ATOM 623 C CA . ILE A 1 80 ? -38.5 -5.328 51.062 1 22.19 80 ILE A CA 1
ATOM 624 C C . ILE A 1 80 ? -39.469 -5.113 49.906 1 22.19 80 ILE A C 1
ATOM 626 O O . ILE A 1 80 ? -39.812 -6.07 49.219 1 22.19 80 ILE A O 1
ATOM 630 N N . SER A 1 81 ? -40.406 -4.113 49.969 1 22.67 81 SER A N 1
ATOM 631 C CA . SER A 1 81 ? -41.312 -3.66 48.938 1 22.67 81 SER A CA 1
ATOM 632 C C . SER A 1 81 ? -40.531 -3.365 47.625 1 22.67 81 SER A C 1
ATOM 634 O O . SER A 1 81 ? -39.531 -2.662 47.656 1 22.67 81 SER A O 1
ATOM 636 N N . HIS A 1 82 ? -40.594 -4.23 46.625 1 23.62 82 HIS A N 1
ATOM 637 C CA . HIS A 1 82 ? -40.062 -4.188 45.25 1 23.62 82 HIS A CA 1
ATOM 638 C C . HIS A 1 82 ? -40.625 -3.01 44.469 1 23.62 82 HIS A C 1
ATOM 640 O O . HIS A 1 82 ? -41.844 -2.951 44.219 1 23.62 82 HIS A O 1
ATOM 646 N N . LEU A 1 83 ? -40.312 -1.728 44.781 1 25.83 83 LEU A N 1
ATOM 647 C CA . LEU A 1 83 ? -40.781 -0.641 43.938 1 25.83 83 LEU A CA 1
ATOM 648 C C . LEU A 1 83 ? -40.438 -0.917 42.469 1 25.83 83 LEU A C 1
ATOM 650 O O . LEU A 1 83 ? -39.312 -1.207 42.125 1 25.83 83 LEU A O 1
ATOM 654 N N . PRO A 1 84 ? -41.469 -1.197 41.562 1 27.14 84 PRO A N 1
ATOM 655 C CA . PRO A 1 84 ? -41.281 -1.442 40.125 1 27.14 84 PRO A CA 1
ATOM 656 C C . PRO A 1 84 ? -40.625 -0.28 39.406 1 27.14 84 PRO A C 1
ATOM 658 O O . PRO A 1 84 ? -41.031 0.87 39.531 1 27.14 84 PRO A O 1
ATOM 661 N N . LEU A 1 85 ? -39.281 -0.227 39.344 1 26.81 85 LEU A N 1
ATOM 662 C CA . LEU A 1 85 ? -38.625 0.76 38.5 1 26.81 85 LEU A CA 1
ATOM 663 C C . LEU A 1 85 ? -39.219 0.785 37.094 1 26.81 85 LEU A C 1
ATOM 665 O O . LEU A 1 85 ? -39.094 -0.195 36.344 1 26.81 85 LEU A O 1
ATOM 669 N N . HIS A 1 86 ? -40.406 1.434 36.938 1 26.97 86 HIS A N 1
ATOM 670 C CA . HIS A 1 86 ? -40.938 1.769 35.625 1 26.97 86 HIS A CA 1
ATOM 671 C C . HIS A 1 86 ? -39.844 2.383 34.75 1 26.97 86 HIS A C 1
ATOM 673 O O . HIS A 1 86 ? -39.469 3.529 34.969 1 26.97 86 HIS A O 1
ATOM 679 N N . LEU A 1 87 ? -38.938 1.633 34.281 1 27.69 87 LEU A N 1
ATOM 680 C CA . LEU A 1 87 ? -38.094 2.066 33.188 1 27.69 87 LEU A CA 1
ATOM 681 C C . LEU A 1 87 ? -38.938 2.592 32.031 1 27.69 87 LEU A C 1
ATOM 683 O O . LEU A 1 87 ? -39.656 1.824 31.375 1 27.69 87 LEU A O 1
ATOM 687 N N . THR A 1 88 ? -39.562 3.764 32.219 1 30.22 88 THR A N 1
ATOM 688 C CA . THR A 1 88 ? -40.188 4.438 31.094 1 30.22 88 THR A CA 1
ATOM 689 C C . THR A 1 88 ? -39.344 4.305 29.844 1 30.22 88 THR A C 1
ATOM 691 O O . THR A 1 88 ? -38.156 4.676 29.844 1 30.22 88 THR A O 1
ATOM 694 N N . ALA A 1 89 ? -39.562 3.34 29 1 33.81 89 ALA A N 1
ATOM 695 C CA . ALA A 1 89 ? -39.031 3.191 27.656 1 33.81 89 ALA A CA 1
ATOM 696 C C . ALA A 1 89 ? -39 4.531 26.922 1 33.81 89 ALA A C 1
ATOM 698 O O . ALA A 1 89 ? -40.062 5.102 26.609 1 33.81 89 ALA A O 1
ATOM 699 N N . LEU A 1 90 ? -38.062 5.359 27.234 1 36.28 90 LEU A N 1
ATOM 700 C CA . LEU A 1 90 ? -37.938 6.531 26.375 1 36.28 90 LEU A CA 1
ATOM 701 C C . LEU A 1 90 ? -38 6.148 24.906 1 36.28 90 LEU A C 1
ATOM 703 O O . LEU A 1 90 ? -37.438 5.117 24.5 1 36.28 90 LEU A O 1
ATOM 707 N N . ASN A 1 91 ? -39 6.566 24.188 1 39.41 91 ASN A N 1
ATOM 708 C CA . ASN A 1 91 ? -39.312 6.352 22.766 1 39.41 91 ASN A CA 1
ATOM 709 C C . ASN A 1 91 ? -38.094 6.672 21.891 1 39.41 91 ASN A C 1
ATOM 711 O O . ASN A 1 91 ? -37.344 7.602 22.188 1 39.41 91 ASN A O 1
ATOM 715 N N . GLU A 1 92 ? -37.688 5.672 21.234 1 45.88 92 GLU A N 1
ATOM 716 C CA . GLU A 1 92 ? -36.656 5.848 20.203 1 45.88 92 GLU A CA 1
ATOM 717 C C . GLU A 1 92 ? -36.938 7.086 19.359 1 45.88 92 GLU A C 1
ATOM 719 O O . GLU A 1 92 ? -38.094 7.363 19.016 1 45.88 92 GLU A O 1
ATOM 724 N N . GLY A 1 93 ? -36.25 8.062 19.5 1 44.31 93 GLY A N 1
ATOM 725 C CA . GLY A 1 93 ? -36.375 9.195 18.578 1 44.31 93 GLY A CA 1
ATOM 726 C C . GLY A 1 93 ? -36.75 8.781 17.172 1 44.31 93 GLY A C 1
ATOM 727 O O . GLY A 1 93 ? -36.781 7.59 16.859 1 44.31 93 GLY A O 1
ATOM 728 N N . PRO A 1 94 ? -37.438 9.641 16.406 1 45 94 PRO A N 1
ATOM 729 C CA . PRO A 1 94 ? -37.875 9.266 15.062 1 45 94 PRO A CA 1
ATOM 730 C C . PRO A 1 94 ? -36.781 8.57 14.266 1 45 94 PRO A C 1
ATOM 732 O O . PRO A 1 94 ? -35.625 8.93 14.375 1 45 94 PRO A O 1
ATOM 735 N N . LYS A 1 95 ? -37.125 7.469 13.883 1 48.38 95 LYS A N 1
ATOM 736 C CA . LYS A 1 95 ? -36.25 6.766 12.945 1 48.38 95 LYS A CA 1
ATOM 737 C C . LYS A 1 95 ? -35.875 7.648 11.75 1 48.38 95 LYS A C 1
ATOM 739 O O . LYS A 1 95 ? -36.75 8.336 11.203 1 48.38 95 LYS A O 1
ATOM 744 N N . PRO A 1 96 ? -34.625 8.062 11.562 1 40.97 96 PRO A N 1
ATOM 745 C CA . PRO A 1 96 ? -34.25 8.898 10.414 1 40.97 96 PRO A CA 1
ATOM 746 C C . PRO A 1 96 ? -35.156 8.672 9.211 1 40.97 96 PRO A C 1
ATOM 748 O O . PRO A 1 96 ? -35.5 7.527 8.883 1 40.97 96 PRO A O 1
ATOM 751 N N . LYS A 1 97 ? -36.062 9.625 8.883 1 39.5 97 LYS A N 1
ATOM 752 C CA . LYS A 1 97 ? -36.781 9.547 7.621 1 39.5 97 LYS A CA 1
ATOM 753 C C . LYS A 1 97 ? -35.875 9.172 6.473 1 39.5 97 LYS A C 1
ATOM 755 O O . LYS A 1 97 ? -34.719 9.609 6.43 1 39.5 97 LYS A O 1
ATOM 760 N N . ARG A 1 98 ? -36.188 8.188 5.594 1 37.78 98 ARG A N 1
ATOM 761 C CA . ARG A 1 98 ? -35.562 7.656 4.395 1 37.78 98 ARG A CA 1
ATOM 762 C C . ARG A 1 98 ? -35.219 8.781 3.42 1 37.78 98 ARG A C 1
ATOM 764 O O . ARG A 1 98 ? -34.875 8.516 2.262 1 37.78 98 ARG A O 1
ATOM 771 N N . HIS A 1 99 ? -35.75 10.016 3.533 1 41.34 99 HIS A N 1
ATOM 772 C CA . HIS A 1 99 ? -35.312 10.773 2.365 1 41.34 99 HIS A CA 1
ATOM 773 C C . HIS A 1 99 ? -33.812 11.039 2.406 1 41.34 99 HIS A C 1
ATOM 775 O O . HIS A 1 99 ? -33.312 11.773 3.275 1 41.34 99 HIS A O 1
ATOM 781 N N . LYS A 1 100 ? -32.938 10.195 1.986 1 51.97 100 LYS A N 1
ATOM 782 C CA . LYS A 1 100 ? -31.516 9.906 1.889 1 51.97 100 LYS A CA 1
ATOM 783 C C . LYS A 1 100 ? -30.766 11.055 1.224 1 51.97 100 LYS A C 1
ATOM 785 O O . LYS A 1 100 ? -30.641 11.102 -0.002 1 51.97 100 LYS A O 1
ATOM 790 N N . VAL A 1 101 ? -30.859 12.203 1.681 1 63.16 101 VAL A N 1
ATOM 791 C CA . VAL A 1 101 ? -29.938 13.18 1.084 1 63.16 101 VAL A CA 1
ATOM 792 C C . VAL A 1 101 ? -28.5 12.828 1.451 1 63.16 101 VAL A C 1
ATOM 794 O O . VAL A 1 101 ? -28.156 12.758 2.633 1 63.16 101 VAL A O 1
ATOM 797 N N . HIS A 1 102 ? -27.75 12.453 0.513 1 67.5 102 HIS A N 1
ATOM 798 C CA . HIS A 1 102 ? -26.328 12.188 0.705 1 67.5 102 HIS A CA 1
ATOM 799 C C . HIS A 1 102 ? -25.547 13.477 0.887 1 67.5 102 HIS A C 1
ATOM 801 O O . HIS A 1 102 ? -26.031 14.555 0.53 1 67.5 102 HIS A O 1
ATOM 807 N N . TYR A 1 103 ? -24.484 13.422 1.635 1 73.94 103 TYR A N 1
ATOM 808 C CA . TYR A 1 103 ? -23.656 14.586 1.967 1 73.94 103 TYR A CA 1
ATOM 809 C C . TYR A 1 103 ? -23.391 15.43 0.729 1 73.94 103 TYR A C 1
ATOM 811 O O . TYR A 1 103 ? -23.344 16.656 0.808 1 73.94 103 TYR A O 1
ATOM 819 N N . GLU A 1 104 ? -23.25 14.734 -0.315 1 69.06 104 GLU A N 1
ATOM 820 C CA . GLU A 1 104 ? -22.969 15.484 -1.537 1 69.06 104 GLU A CA 1
ATOM 821 C C . GLU A 1 104 ? -24.078 16.5 -1.827 1 69.06 104 GLU A C 1
ATOM 823 O O . GLU A 1 104 ? -23.797 17.625 -2.258 1 69.06 104 GLU A O 1
ATOM 828 N N . ASP A 1 105 ? -25.203 16.141 -1.56 1 64.56 105 ASP A N 1
ATOM 829 C CA . ASP A 1 105 ? -26.344 17.016 -1.792 1 64.56 105 ASP A CA 1
ATOM 830 C C . ASP A 1 105 ? -26.406 18.125 -0.736 1 64.56 105 ASP A C 1
ATOM 832 O O . ASP A 1 105 ? -26.719 19.266 -1.049 1 64.56 105 ASP A O 1
ATOM 836 N N . TYR A 1 106 ? -26.031 17.75 0.426 1 67.62 106 TYR A N 1
ATOM 837 C CA . TYR A 1 106 ? -26.031 18.703 1.535 1 67.62 106 TYR A CA 1
ATOM 838 C C . TYR A 1 106 ? -24.953 19.75 1.354 1 67.62 106 TYR A C 1
ATOM 840 O O . TYR A 1 106 ? -25.156 20.938 1.638 1 67.62 106 TYR A O 1
ATOM 848 N N . SER A 1 107 ? -23.844 19.312 0.857 1 68.06 107 SER A N 1
ATOM 849 C CA . SER A 1 107 ? -22.688 20.203 0.74 1 68.06 107 SER A CA 1
ATOM 850 C C . SER A 1 107 ? -22.938 21.312 -0.285 1 68.06 107 SER A C 1
ATOM 852 O O . SER A 1 107 ? -22.328 22.375 -0.225 1 68.06 107 SER A O 1
ATOM 854 N N . ILE A 1 108 ? -23.797 20.953 -1.135 1 62.03 108 ILE A N 1
ATOM 855 C CA . ILE A 1 108 ? -24.172 21.969 -2.121 1 62.03 108 ILE A CA 1
ATOM 856 C C . ILE A 1 108 ? -25 23.062 -1.451 1 62.03 108 ILE A C 1
ATOM 858 O O . ILE A 1 108 ? -24.859 24.234 -1.782 1 62.03 108 ILE A O 1
ATOM 862 N N . THR A 1 109 ? -25.75 22.656 -0.508 1 57.84 109 THR A N 1
ATOM 863 C CA . THR A 1 109 ? -26.656 23.594 0.146 1 57.84 109 THR A CA 1
ATOM 864 C C . THR A 1 109 ? -25.922 24.406 1.219 1 57.84 109 THR A C 1
ATOM 866 O O . THR A 1 109 ? -26.234 25.562 1.449 1 57.84 109 THR A O 1
ATOM 869 N N . PHE A 1 110 ? -25.047 23.688 1.843 1 56.66 110 PHE A N 1
ATOM 870 C CA . PHE A 1 110 ? -24.328 24.359 2.918 1 56.66 110 PHE A CA 1
ATOM 871 C C . PHE A 1 110 ? -22.906 24.672 2.488 1 56.66 110 PHE A C 1
ATOM 873 O O . PHE A 1 110 ? -22.016 23.828 2.574 1 56.66 110 PHE A O 1
ATOM 880 N N . LYS A 1 111 ? -22.891 25.625 1.598 1 54.16 111 LYS A N 1
ATOM 881 C CA . LYS A 1 111 ? -21.547 26 1.186 1 54.16 111 LYS A CA 1
ATOM 882 C C . LYS A 1 111 ? -20.766 26.609 2.346 1 54.16 111 LYS A C 1
ATOM 884 O O . LYS A 1 111 ? -21.266 27.484 3.045 1 54.16 111 LYS A O 1
ATOM 889 N N . GLN A 1 112 ? -19.75 25.875 2.76 1 55.19 112 GLN A N 1
ATOM 890 C CA . GLN A 1 112 ? -18.859 26.359 3.805 1 55.19 112 GLN A CA 1
ATOM 891 C C . GLN A 1 112 ? -18.406 27.781 3.533 1 55.19 112 GLN A C 1
ATOM 893 O O . GLN A 1 112 ? -18.078 28.141 2.395 1 55.19 112 GLN A O 1
ATOM 898 N N . ILE A 1 113 ? -18.688 28.609 4.562 1 56.84 113 ILE A N 1
ATOM 899 C CA . ILE A 1 113 ? -18.188 29.984 4.559 1 56.84 113 ILE A CA 1
ATOM 900 C C . ILE A 1 113 ? -16.672 30 4.523 1 56.84 113 ILE A C 1
ATOM 902 O O . ILE A 1 113 ? -16.016 29.453 5.414 1 56.84 113 ILE A O 1
ATOM 906 N N . GLU A 1 114 ? -16.094 30.125 3.375 1 62.75 114 GLU A N 1
ATOM 907 C CA . GLU A 1 114 ? -14.641 30.297 3.301 1 62.75 114 GLU A CA 1
ATOM 908 C C . GLU A 1 114 ? -14.219 31.688 3.771 1 62.75 114 GLU A C 1
ATOM 910 O O . GLU A 1 114 ? -14.984 32.656 3.646 1 62.75 114 GLU A O 1
ATOM 915 N N . SER A 1 115 ? -13.07 31.672 4.5 1 70.69 115 SER A N 1
ATOM 916 C CA . SER A 1 115 ? -12.508 32.969 4.879 1 70.69 115 SER A CA 1
ATOM 917 C C . SER A 1 115 ? -12.281 33.844 3.654 1 70.69 115 SER A C 1
ATOM 919 O O . SER A 1 115 ? -11.875 33.344 2.598 1 70.69 115 SER A O 1
ATOM 921 N N . PRO A 1 116 ? -12.648 35.062 3.873 1 76.88 116 PRO A N 1
ATOM 922 C CA . PRO A 1 116 ? -12.453 35.938 2.734 1 76.88 116 PRO A CA 1
ATOM 923 C C . PRO A 1 116 ? -10.992 36.062 2.316 1 76.88 116 PRO A C 1
ATOM 925 O O . PRO A 1 116 ? -10.102 36.062 3.17 1 76.88 116 PRO A O 1
ATOM 928 N N . LYS A 1 117 ? -10.789 36.094 1.089 1 85.81 117 LYS A N 1
ATOM 929 C CA . LYS A 1 117 ? -9.469 36.344 0.521 1 85.81 117 LYS A CA 1
ATOM 930 C C . LYS A 1 117 ? -9.273 37.844 0.25 1 85.81 117 LYS A C 1
ATOM 932 O O . LYS A 1 117 ? -9.891 38.406 -0.657 1 85.81 117 LYS A O 1
ATOM 937 N N . VAL A 1 118 ? -8.406 38.469 1.14 1 90.75 118 VAL A N 1
ATOM 938 C CA . VAL A 1 118 ? -8.203 39.906 1.058 1 90.75 118 VAL A CA 1
ATOM 939 C C . VAL A 1 118 ? -6.715 40.219 0.954 1 90.75 118 VAL A C 1
ATOM 941 O O . VAL A 1 118 ? -5.891 39.531 1.569 1 90.75 118 VAL A O 1
ATOM 944 N N . PHE A 1 119 ? -6.461 41.219 0.119 1 93.44 119 PHE A N 1
ATOM 945 C CA . PHE A 1 119 ? -5.102 41.75 -0.036 1 93.44 119 PHE A CA 1
ATOM 946 C C . PHE A 1 119 ? -5.062 43.25 0.124 1 93.44 119 PHE A C 1
ATOM 948 O O . PHE A 1 119 ? -5.766 43.969 -0.587 1 93.44 119 PHE A O 1
ATOM 955 N N . TRP A 1 120 ? -4.23 43.781 1.079 1 94.88 120 TRP A N 1
ATOM 956 C CA . TRP A 1 120 ? -4.086 45.219 1.271 1 94.88 120 TRP A CA 1
ATOM 957 C C . TRP A 1 120 ? -3.119 45.812 0.252 1 94.88 120 TRP A C 1
ATOM 959 O O . TRP A 1 120 ? -1.938 45.469 0.233 1 94.88 120 TRP A O 1
ATOM 969 N N . GLU A 1 121 ? -3.633 46.688 -0.562 1 93.19 121 GLU A N 1
ATOM 970 C CA . GLU A 1 121 ? -2.803 47.438 -1.508 1 93.19 121 GLU A CA 1
ATOM 971 C C . GLU A 1 121 ? -2.068 48.562 -0.819 1 93.19 121 GLU A C 1
ATOM 973 O O . GLU A 1 121 ? -0.969 48.938 -1.229 1 93.19 121 GLU A O 1
ATOM 978 N N . SER A 1 122 ? -2.723 49.188 0.004 1 93.62 122 SER A N 1
ATOM 979 C CA . SER A 1 122 ? -2.221 50.25 0.835 1 93.62 122 SER A CA 1
ATOM 980 C C . SER A 1 122 ? -3.018 50.375 2.131 1 93.62 122 SER A C 1
ATOM 982 O O . SER A 1 122 ? -3.938 49.594 2.373 1 93.62 122 SER A O 1
ATOM 984 N N . ASP A 1 123 ? -2.617 51.344 2.93 1 93.06 123 ASP A N 1
ATOM 985 C CA . ASP A 1 123 ? -3.369 51.594 4.16 1 93.06 123 ASP A CA 1
ATOM 986 C C . ASP A 1 123 ? -4.762 52.125 3.857 1 93.06 123 ASP A C 1
ATOM 988 O O . ASP A 1 123 ? -5.648 52.094 4.715 1 93.06 123 ASP A O 1
ATOM 992 N N . ALA A 1 124 ? -4.922 52.531 2.637 1 93.75 124 ALA A N 1
ATOM 993 C CA . ALA A 1 124 ? -6.184 53.188 2.297 1 93.75 124 ALA A CA 1
ATOM 994 C C . ALA A 1 124 ? -7.02 52.312 1.364 1 93.75 124 ALA A C 1
ATOM 996 O O . ALA A 1 124 ? -8.156 52.656 1.035 1 93.75 124 ALA A O 1
ATOM 997 N N . SER A 1 125 ? -6.492 51.219 0.998 1 94.81 125 SER A N 1
ATOM 998 C CA . SER A 1 125 ? -7.254 50.406 0.054 1 94.81 125 SER A CA 1
ATOM 999 C C . SER A 1 125 ? -6.902 48.938 0.182 1 94.81 125 SER A C 1
ATOM 1001 O O . SER A 1 125 ? -5.766 48.594 0.502 1 94.81 125 SER A O 1
ATOM 1003 N N . PHE A 1 126 ? -7.883 48.094 -0.054 1 94.5 126 PHE A N 1
ATOM 1004 C CA . PHE A 1 126 ? -7.672 46.625 -0.078 1 94.5 126 PHE A CA 1
ATOM 1005 C C . PHE A 1 126 ? -8.5 46 -1.181 1 94.5 126 PHE A C 1
ATOM 1007 O O . PHE A 1 126 ? -9.484 46.562 -1.645 1 94.5 126 PHE A O 1
ATOM 1014 N N . ILE A 1 127 ? -8.047 44.844 -1.634 1 94.19 127 ILE A N 1
ATOM 1015 C CA . ILE A 1 127 ? -8.664 44.062 -2.709 1 94.19 127 ILE A CA 1
ATOM 1016 C C . ILE A 1 127 ? -9.336 42.812 -2.131 1 94.19 127 ILE A C 1
ATOM 1018 O O . ILE A 1 127 ? -8.703 42.031 -1.413 1 94.19 127 ILE A O 1
ATOM 1022 N N . TYR A 1 128 ? -10.578 42.688 -2.451 1 91.44 128 TYR A N 1
ATOM 1023 C CA . TYR A 1 128 ? -11.391 41.531 -2.021 1 91.44 128 TYR A CA 1
ATOM 1024 C C . TYR A 1 128 ? -11.727 40.625 -3.197 1 91.44 128 TYR A C 1
ATOM 1026 O O . TYR A 1 128 ? -12.156 41.125 -4.25 1 91.44 128 TYR A O 1
ATOM 1034 N N . THR A 1 129 ? -11.43 39.344 -3.039 1 89.56 129 THR A N 1
ATOM 1035 C CA . THR A 1 129 ? -11.836 38.375 -4.059 1 89.56 129 THR A CA 1
ATOM 1036 C C . THR A 1 129 ? -13.258 37.875 -3.795 1 89.56 129 THR A C 1
ATOM 1038 O O . THR A 1 129 ? -13.508 37.219 -2.791 1 89.56 129 THR A O 1
ATOM 1041 N N . ASP A 1 130 ? -14.117 37.969 -4.645 1 82.69 130 ASP A N 1
ATOM 1042 C CA . ASP A 1 130 ? -15.516 37.594 -4.441 1 82.69 130 ASP A CA 1
ATOM 1043 C C . ASP A 1 130 ? -15.742 36.125 -4.809 1 82.69 130 ASP A C 1
ATOM 1045 O O . ASP A 1 130 ? -14.812 35.438 -5.203 1 82.69 130 ASP A O 1
ATOM 1049 N N . SER A 1 131 ? -16.906 35.594 -4.621 1 77.12 131 SER A N 1
ATOM 1050 C CA . SER A 1 131 ? -17.234 34.188 -4.789 1 77.12 131 SER A CA 1
ATOM 1051 C C . SER A 1 131 ? -17.062 33.75 -6.242 1 77.12 131 SER A C 1
ATOM 1053 O O . SER A 1 131 ? -16.828 32.594 -6.52 1 77.12 131 SER A O 1
ATOM 1055 N N . SER A 1 132 ? -17.125 34.688 -7.211 1 78.88 132 SER A N 1
ATOM 1056 C CA . SER A 1 132 ? -16.953 34.375 -8.625 1 78.88 132 SER A CA 1
ATOM 1057 C C . SER A 1 132 ? -15.477 34.344 -9.008 1 78.88 132 SER A C 1
ATOM 1059 O O . SER A 1 132 ? -15.109 33.844 -10.07 1 78.88 132 SER A O 1
ATOM 1061 N N . GLY A 1 133 ? -14.703 34.938 -8.148 1 86.25 133 GLY A N 1
ATOM 1062 C CA . GLY A 1 133 ? -13.273 35.031 -8.43 1 86.25 133 GLY A CA 1
ATOM 1063 C C . GLY A 1 133 ? -12.836 36.375 -8.898 1 86.25 133 GLY A C 1
ATOM 1064 O O . GLY A 1 133 ? -11.641 36.625 -9.117 1 86.25 133 GLY A O 1
ATOM 1065 N N . ASP A 1 134 ? -13.781 37.281 -9.008 1 90.88 134 ASP A N 1
ATOM 1066 C CA . ASP A 1 134 ? -13.445 38.656 -9.391 1 90.88 134 ASP A CA 1
ATOM 1067 C C . ASP A 1 134 ? -12.836 39.406 -8.227 1 90.88 134 ASP A C 1
ATOM 1069 O O . ASP A 1 134 ? -13.117 39.125 -7.062 1 90.88 134 ASP A O 1
ATOM 1073 N N . LEU A 1 135 ? -12.047 40.406 -8.617 1 94.56 135 LEU A N 1
ATOM 1074 C CA . LEU A 1 135 ? -11.359 41.188 -7.594 1 94.56 135 LEU A CA 1
ATOM 1075 C C . LEU A 1 135 ? -11.945 42.594 -7.508 1 94.56 135 LEU A C 1
ATOM 1077 O O . LEU A 1 135 ? -11.961 43.344 -8.5 1 94.56 135 LEU A O 1
ATOM 1081 N N . ILE A 1 136 ? -12.414 42.938 -6.309 1 93.44 136 ILE A N 1
ATOM 1082 C CA . ILE A 1 136 ? -13.055 44.219 -6.059 1 93.44 136 ILE A CA 1
ATOM 1083 C C . ILE A 1 136 ? -12.18 45.062 -5.125 1 93.44 136 ILE A C 1
ATOM 1085 O O . ILE A 1 136 ? -11.742 44.594 -4.078 1 93.44 136 ILE A O 1
ATOM 1089 N N . LYS A 1 137 ? -11.977 46.281 -5.457 1 94.62 137 LYS A N 1
ATOM 1090 C CA . LYS A 1 137 ? -11.148 47.188 -4.672 1 94.62 137 LYS A CA 1
ATOM 1091 C C . LYS A 1 137 ? -12 48.062 -3.785 1 94.62 137 LYS A C 1
ATOM 1093 O O . LYS A 1 137 ? -12.992 48.656 -4.246 1 94.62 137 LYS A O 1
ATOM 1098 N N . PHE A 1 138 ? -11.672 48.125 -2.568 1 94.06 138 PHE A N 1
ATOM 1099 C CA . PHE A 1 138 ? -12.281 49.031 -1.599 1 94.06 138 PHE A CA 1
ATOM 1100 C C . PHE A 1 138 ? -11.305 50.125 -1.174 1 94.06 138 PHE A C 1
ATOM 1102 O O . PHE A 1 138 ? -10.133 49.844 -0.927 1 94.06 138 PHE A O 1
ATOM 1109 N N . THR A 1 139 ? -11.781 51.312 -1.108 1 94.56 139 THR A N 1
ATOM 1110 C CA . THR A 1 139 ? -10.969 52.438 -0.692 1 94.56 139 THR A CA 1
ATOM 1111 C C . THR A 1 139 ? -11.531 53.094 0.575 1 94.56 139 THR A C 1
ATOM 1113 O O . THR A 1 139 ? -12.734 53.375 0.656 1 94.56 139 THR A O 1
ATOM 1116 N N . ILE A 1 140 ? -10.719 53.281 1.471 1 93.5 140 ILE A N 1
ATOM 1117 C CA . ILE A 1 140 ? -11.102 53.938 2.719 1 93.5 140 ILE A CA 1
ATOM 1118 C C . ILE A 1 140 ? -10.844 55.438 2.611 1 93.5 140 ILE A C 1
ATOM 1120 O O . ILE A 1 140 ? -9.711 55.875 2.383 1 93.5 140 ILE A O 1
ATOM 1124 N N . LEU A 1 141 ? -11.797 56.188 2.904 1 91.88 141 LEU A N 1
ATOM 1125 C CA . LEU A 1 141 ? -11.711 57.625 2.82 1 91.88 141 LEU A CA 1
ATOM 1126 C C . LEU A 1 141 ? -11.109 58.219 4.094 1 91.88 141 LEU A C 1
ATOM 1128 O O . LEU A 1 141 ? -11.062 57.531 5.129 1 91.88 141 LEU A O 1
ATOM 1132 N N . PRO A 1 142 ? -10.68 59.375 4.043 1 86.06 142 PRO A N 1
ATOM 1133 C CA . PRO A 1 142 ? -10.055 60 5.211 1 86.06 142 PRO A CA 1
ATOM 1134 C C . PRO A 1 142 ? -10.977 60.031 6.426 1 86.06 142 PRO A C 1
ATOM 1136 O O . PRO A 1 142 ? -10.5 59.969 7.566 1 86.06 142 PRO A O 1
ATOM 1139 N N . ASN A 1 143 ? -12.281 60.094 6.199 1 84.5 143 ASN A N 1
ATOM 1140 C CA . ASN A 1 143 ? -13.219 60.125 7.324 1 84.5 143 ASN A CA 1
ATOM 1141 C C . ASN A 1 143 ? -13.477 58.719 7.871 1 84.5 143 ASN A C 1
ATOM 1143 O O . ASN A 1 143 ? -14.273 58.531 8.797 1 84.5 143 ASN A O 1
ATOM 1147 N N . GLY A 1 144 ? -12.836 57.781 7.234 1 83.5 144 GLY A N 1
ATOM 1148 C CA . GLY A 1 144 ? -12.945 56.406 7.738 1 83.5 144 GLY A CA 1
ATOM 1149 C C . GLY A 1 144 ? -14.008 55.594 7.023 1 83.5 144 GLY A C 1
ATOM 1150 O O . GLY A 1 144 ? -14.062 54.375 7.168 1 83.5 144 GLY A O 1
ATOM 1151 N N . SER A 1 145 ? -14.766 56.25 6.188 1 88 145 SER A N 1
ATOM 1152 C CA . SER A 1 145 ? -15.812 55.531 5.465 1 88 145 SER A CA 1
ATOM 1153 C C . SER A 1 145 ? -15.266 54.875 4.207 1 88 145 SER A C 1
ATOM 1155 O O . SER A 1 145 ? -14.148 55.156 3.781 1 88 145 SER A O 1
ATOM 1157 N N . LEU A 1 146 ? -16.062 54 3.678 1 91.44 146 LEU A N 1
ATOM 1158 C CA . LEU A 1 146 ? -15.664 53.281 2.467 1 91.44 146 LEU A CA 1
ATOM 1159 C C . LEU A 1 146 ? -16.266 53.938 1.229 1 91.44 146 LEU A C 1
ATOM 1161 O O . LEU A 1 146 ? -17.453 54.25 1.202 1 91.44 146 LEU A O 1
ATOM 1165 N N . ALA A 1 147 ? -15.461 54.125 0.266 1 92.31 147 ALA A N 1
ATOM 1166 C CA . ALA A 1 147 ? -15.945 54.562 -1.034 1 92.31 147 ALA A CA 1
ATOM 1167 C C . ALA A 1 147 ? -16.688 53.469 -1.764 1 92.31 147 ALA A C 1
ATOM 1169 O O . ALA A 1 147 ? -16.656 52.312 -1.337 1 92.31 147 ALA A O 1
ATOM 1170 N N . LYS A 1 148 ? -17.391 53.844 -2.818 1 91 148 LYS A N 1
ATOM 1171 C CA . LYS A 1 148 ? -18.016 52.844 -3.662 1 91 148 LYS A CA 1
ATOM 1172 C C . LYS A 1 148 ? -16.984 51.844 -4.211 1 91 148 LYS A C 1
ATOM 1174 O O . LYS A 1 148 ? -15.953 52.281 -4.738 1 91 148 LYS A O 1
ATOM 1179 N N . PRO A 1 149 ? -17.25 50.594 -3.951 1 91.62 149 PRO A N 1
ATOM 1180 C CA . PRO A 1 149 ? -16.297 49.594 -4.441 1 91.62 149 PRO A CA 1
ATOM 1181 C C . PRO A 1 149 ? -16.094 49.656 -5.953 1 91.62 149 PRO A C 1
ATOM 1183 O O . PRO A 1 149 ? -17.031 49.969 -6.691 1 91.62 149 PRO A O 1
ATOM 1186 N N . GLU A 1 150 ? -14.906 49.344 -6.426 1 92.5 150 GLU A N 1
ATOM 1187 C CA . GLU A 1 150 ? -14.547 49.375 -7.84 1 92.5 150 GLU A CA 1
ATOM 1188 C C . GLU A 1 150 ? -14.039 48 -8.297 1 92.5 150 GLU A C 1
ATOM 1190 O O . GLU A 1 150 ? -13.352 47.312 -7.547 1 92.5 150 GLU A O 1
ATOM 1195 N N . MET A 1 151 ? -14.406 47.781 -9.516 1 93.75 151 MET A N 1
ATOM 1196 C CA . MET A 1 151 ? -13.844 46.594 -10.117 1 93.75 151 MET A CA 1
ATOM 1197 C C . MET A 1 151 ? -12.344 46.75 -10.344 1 93.75 151 MET A C 1
ATOM 1199 O O . MET A 1 151 ? -11.914 47.656 -11.055 1 93.75 151 MET A O 1
ATOM 1203 N N . PHE A 1 152 ? -11.594 45.875 -9.75 1 95.06 152 PHE A N 1
ATOM 1204 C CA . PHE A 1 152 ? -10.141 45.938 -9.898 1 95.06 152 PHE A CA 1
ATOM 1205 C C . PHE A 1 152 ? -9.688 45.062 -11.07 1 95.06 152 PHE A C 1
ATOM 1207 O O . PHE A 1 152 ? -9.18 45.594 -12.07 1 95.06 152 PHE A O 1
ATOM 1214 N N . LEU A 1 153 ? -9.867 43.75 -10.977 1 96 153 LEU A N 1
ATOM 1215 C CA . LEU A 1 153 ? -9.586 42.844 -12.062 1 96 153 LEU A CA 1
ATOM 1216 C C . LEU A 1 153 ? -10.688 41.781 -12.18 1 96 153 LEU A C 1
ATOM 1218 O O . LEU A 1 153 ? -11.211 41.312 -11.172 1 96 153 LEU A O 1
ATOM 1222 N N . LEU A 1 154 ? -10.961 41.375 -13.375 1 94.31 154 LEU A N 1
ATOM 1223 C CA . LEU A 1 154 ? -11.859 40.25 -13.617 1 94.31 154 LEU A CA 1
ATOM 1224 C C . LEU A 1 154 ? -11.102 38.938 -13.539 1 94.31 154 LEU A C 1
ATOM 1226 O O . LEU A 1 154 ? -9.945 38.844 -13.945 1 94.31 154 LEU A O 1
ATOM 1230 N N . LYS A 1 155 ? -11.812 37.969 -13.039 1 93 155 LYS A N 1
ATOM 1231 C CA . LYS A 1 155 ? -11.234 36.625 -12.945 1 93 155 LYS A CA 1
ATOM 1232 C C . LYS A 1 155 ? -10.656 36.188 -14.289 1 93 155 LYS A C 1
ATOM 1234 O O . LYS A 1 155 ? -9.609 35.531 -14.336 1 93 155 LYS A O 1
ATOM 1239 N N . LYS A 1 156 ? -11.234 36.469 -15.406 1 92.88 156 LYS A N 1
ATOM 1240 C CA . LYS A 1 156 ? -10.828 36.062 -16.75 1 92.88 156 LYS A CA 1
ATOM 1241 C C . LYS A 1 156 ? -9.477 36.688 -17.125 1 92.88 156 LYS A C 1
ATOM 1243 O O . LYS A 1 156 ? -8.703 36.094 -17.875 1 92.88 156 LYS A O 1
ATOM 1248 N N . GLN A 1 157 ? -9.25 37.875 -16.594 1 93.5 157 GLN A N 1
ATOM 1249 C CA . GLN A 1 157 ? -7.969 38.531 -16.859 1 93.5 157 GLN A CA 1
ATOM 1250 C C . GLN A 1 157 ? -6.816 37.781 -16.203 1 93.5 157 GLN A C 1
ATOM 1252 O O . GLN A 1 157 ? -5.66 37.938 -16.594 1 93.5 157 GLN A O 1
ATOM 1257 N N . LEU A 1 158 ? -7.145 37.031 -15.25 1 93.62 158 LEU A N 1
ATOM 1258 C CA . LEU A 1 158 ? -6.152 36.25 -14.508 1 93.62 158 LEU A CA 1
ATOM 1259 C C . LEU A 1 158 ? -6.152 34.812 -14.945 1 93.62 158 LEU A C 1
ATOM 1261 O O . LEU A 1 158 ? -5.66 33.938 -14.227 1 93.62 158 LEU A O 1
ATOM 1265 N N . GLU A 1 159 ? -6.777 34.5 -16.047 1 90.94 159 GLU A N 1
ATOM 1266 C CA . GLU A 1 159 ? -6.84 33.156 -16.641 1 90.94 159 GLU A CA 1
ATOM 1267 C C . GLU A 1 159 ? -7.391 32.156 -15.641 1 90.94 159 GLU A C 1
ATOM 1269 O O . GLU A 1 159 ? -6.91 31.016 -15.57 1 90.94 159 GLU A O 1
ATOM 1274 N N . ASP A 1 160 ? -8.117 32.594 -14.727 1 83.44 160 ASP A N 1
ATOM 1275 C CA . ASP A 1 160 ? -8.844 31.766 -13.75 1 83.44 160 ASP A CA 1
ATOM 1276 C C . ASP A 1 160 ? -7.891 31.172 -12.719 1 83.44 160 ASP A C 1
ATOM 1278 O O . ASP A 1 160 ? -8.164 30.109 -12.148 1 83.44 160 ASP A O 1
ATOM 1282 N N . GLU A 1 161 ? -6.684 31.797 -12.617 1 85.19 161 GLU A N 1
ATOM 1283 C CA . GLU A 1 161 ? -5.711 31.375 -11.609 1 85.19 161 GLU A CA 1
ATOM 1284 C C . GLU A 1 161 ? -5.734 32.312 -10.398 1 85.19 161 GLU A C 1
ATOM 1286 O O . GLU A 1 161 ? -6.219 33.438 -10.484 1 85.19 161 GLU A O 1
ATOM 1291 N N . LEU A 1 162 ? -5.219 31.797 -9.289 1 80.5 162 LEU A N 1
ATOM 1292 C CA . LEU A 1 162 ? -5.133 32.625 -8.086 1 80.5 162 LEU A CA 1
ATOM 1293 C C . LEU A 1 162 ? -3.949 33.594 -8.172 1 80.5 162 LEU A C 1
ATOM 1295 O O . LEU A 1 162 ? -2.812 33.156 -8.391 1 80.5 162 LEU A O 1
ATOM 1299 N N . PRO A 1 163 ? -4.262 34.812 -8.008 1 91.81 163 PRO A N 1
ATOM 1300 C CA . PRO A 1 163 ? -3.201 35.812 -8.156 1 91.81 163 PRO A CA 1
ATOM 1301 C C . PRO A 1 163 ? -2.352 35.969 -6.898 1 91.81 163 PRO A C 1
ATOM 1303 O O . PRO A 1 163 ? -2.867 35.844 -5.785 1 91.81 163 PRO A O 1
ATOM 1306 N N . LEU A 1 164 ? -1.101 36.281 -7.078 1 94.75 164 LEU A N 1
ATOM 1307 C CA . LEU A 1 164 ? -0.16 36.75 -6.066 1 94.75 164 LEU A CA 1
ATOM 1308 C C . LEU A 1 164 ? 0.36 38.125 -6.41 1 94.75 164 LEU A C 1
ATOM 1310 O O . LEU A 1 164 ? 1.212 38.281 -7.293 1 94.75 164 LEU A O 1
ATOM 1314 N N . PHE A 1 165 ? -0.07 39.031 -5.602 1 96.12 165 PHE A N 1
ATOM 1315 C CA . PHE A 1 165 ? 0.293 40.438 -5.895 1 96.12 165 PHE A CA 1
ATOM 1316 C C . PHE A 1 165 ? 1.578 40.812 -5.172 1 96.12 165 PHE A C 1
ATOM 1318 O O . PHE A 1 165 ? 1.893 40.25 -4.117 1 96.12 165 PHE A O 1
ATOM 1325 N N . ASN A 1 166 ? 2.285 41.719 -5.871 1 95.94 166 ASN A N 1
ATOM 1326 C CA . ASN A 1 166 ? 3.355 42.375 -5.117 1 95.94 166 ASN A CA 1
ATOM 1327 C C . ASN A 1 166 ? 2.805 43.344 -4.086 1 95.94 166 ASN A C 1
ATOM 1329 O O . ASN A 1 166 ? 1.59 43.438 -3.896 1 95.94 166 ASN A O 1
ATOM 1333 N N . SER A 1 167 ? 3.615 44.062 -3.383 1 93.31 167 SER A N 1
ATOM 1334 C CA . SER A 1 167 ? 3.268 44.75 -2.162 1 93.31 167 SER A CA 1
ATOM 1335 C C . SER A 1 167 ? 2.156 45.781 -2.414 1 93.31 167 SER A C 1
ATOM 1337 O O . SER A 1 167 ? 1.35 46.062 -1.524 1 93.31 167 SER A O 1
ATOM 1339 N N . ASP A 1 168 ? 2.088 46.406 -3.676 1 93.38 168 ASP A N 1
ATOM 1340 C CA . ASP A 1 168 ? 1.084 47.438 -3.928 1 93.38 168 ASP A CA 1
ATOM 1341 C C . ASP A 1 168 ? 0.163 47.031 -5.078 1 93.38 168 ASP A C 1
ATOM 1343 O O . ASP A 1 168 ? -0.486 47.875 -5.688 1 93.38 168 ASP A O 1
ATOM 1347 N N . ALA A 1 169 ? 0.251 45.781 -5.539 1 95.38 169 ALA A N 1
ATOM 1348 C CA . ALA A 1 169 ? -0.607 45.188 -6.559 1 95.38 169 ALA A CA 1
ATOM 1349 C C . ALA A 1 169 ? -0.317 45.781 -7.934 1 95.38 169 ALA A C 1
ATOM 1351 O O . ALA A 1 169 ? -1.155 45.719 -8.836 1 95.38 169 ALA A O 1
ATOM 1352 N N . SER A 1 170 ? 0.83 46.375 -8.109 1 95.94 170 SER A N 1
ATOM 1353 C CA . SER A 1 170 ? 1.223 46.875 -9.422 1 95.94 170 SER A CA 1
ATOM 1354 C C . SER A 1 170 ? 1.678 45.719 -10.336 1 95.94 170 SER A C 1
ATOM 1356 O O . SER A 1 170 ? 1.77 45.906 -11.555 1 95.94 170 SER A O 1
ATOM 1358 N N . TYR A 1 171 ? 2.004 44.625 -9.711 1 96.94 171 TYR A N 1
ATOM 1359 C CA . TYR A 1 171 ? 2.365 43.438 -10.445 1 96.94 171 TYR A CA 1
ATOM 1360 C C . TYR A 1 171 ? 1.629 42.219 -9.898 1 96.94 171 TYR A C 1
ATOM 1362 O O . TYR A 1 171 ? 1.243 42.188 -8.727 1 96.94 171 TYR A O 1
ATOM 1370 N N . VAL A 1 172 ? 1.434 41.25 -10.766 1 97.19 172 VAL A N 1
ATOM 1371 C CA . VAL A 1 172 ? 0.707 40.031 -10.375 1 97.19 172 VAL A CA 1
ATOM 1372 C C . VAL A 1 172 ? 1.438 38.812 -10.891 1 97.19 172 VAL A C 1
ATOM 1374 O O . VAL A 1 172 ? 2.041 38.844 -11.969 1 97.19 172 VAL A O 1
ATOM 1377 N N . ALA A 1 173 ? 1.497 37.781 -10.078 1 97 173 ALA A N 1
ATOM 1378 C CA . ALA A 1 173 ? 1.99 36.469 -10.461 1 97 173 ALA A CA 1
ATOM 1379 C C . ALA A 1 173 ? 0.86 35.438 -10.469 1 97 173 ALA A C 1
ATOM 1381 O O . ALA A 1 173 ? 0.037 35.406 -9.555 1 97 173 ALA A O 1
ATOM 1382 N N . LEU A 1 174 ? 0.809 34.656 -11.531 1 95.5 174 LEU A N 1
ATOM 1383 C CA . LEU A 1 174 ? -0.164 33.594 -11.648 1 95.5 174 LEU A CA 1
ATOM 1384 C C . LEU A 1 174 ? 0.515 32.219 -11.516 1 95.5 174 LEU A C 1
ATOM 1386 O O . LEU A 1 174 ? 1.461 31.922 -12.25 1 95.5 174 LEU A O 1
ATOM 1390 N N . LYS A 1 175 ? 0.033 31.531 -10.594 1 92 175 LYS A N 1
ATOM 1391 C CA . LYS A 1 175 ? 0.553 30.188 -10.359 1 92 175 LYS A CA 1
ATOM 1392 C C . LYS A 1 175 ? -0.357 29.125 -10.977 1 92 175 LYS A C 1
ATOM 1394 O O . LYS A 1 175 ? -1.572 29.141 -10.766 1 92 175 LYS A O 1
ATOM 1399 N N . LYS A 1 176 ? 0.241 28.203 -11.75 1 88.88 176 LYS A N 1
ATOM 1400 C CA . LYS A 1 176 ? -0.498 27.078 -12.336 1 88.88 176 LYS A CA 1
ATOM 1401 C C . LYS A 1 176 ? 0.111 25.75 -11.938 1 88.88 176 LYS A C 1
ATOM 1403 O O . LYS A 1 176 ? 1.285 25.484 -12.203 1 88.88 176 LYS A O 1
ATOM 1408 N N . GLN A 1 177 ? -0.74 24.922 -11.352 1 84.62 177 GLN A N 1
ATOM 1409 C CA . GLN A 1 177 ? -0.268 23.625 -10.867 1 84.62 177 GLN A CA 1
ATOM 1410 C C . GLN A 1 177 ? 0.041 22.688 -12.031 1 84.62 177 GLN A C 1
ATOM 1412 O O . GLN A 1 177 ? -0.689 22.656 -13.023 1 84.62 177 GLN A O 1
ATOM 1417 N N . ILE A 1 178 ? 1.168 21.922 -11.867 1 79.12 178 ILE A N 1
ATOM 1418 C CA . ILE A 1 178 ? 1.514 20.875 -12.828 1 79.12 178 ILE A CA 1
ATOM 1419 C C . ILE A 1 178 ? 0.937 19.547 -12.359 1 79.12 178 ILE A C 1
ATOM 1421 O O . ILE A 1 178 ? 1.146 19.125 -11.219 1 79.12 178 ILE A O 1
ATOM 1425 N N . ALA A 1 179 ? -0.031 18.859 -12.914 1 61.66 179 ALA A N 1
ATOM 1426 C CA . ALA A 1 179 ? -0.824 17.688 -12.547 1 61.66 179 ALA A CA 1
ATOM 1427 C C . ALA A 1 179 ? 0.072 16.484 -12.273 1 61.66 179 ALA A C 1
ATOM 1429 O O . ALA A 1 179 ? -0.219 15.672 -11.391 1 61.66 179 ALA A O 1
ATOM 1430 N N . LYS A 1 180 ? 0.997 16.172 -12.992 1 57 180 LYS A N 1
ATOM 1431 C CA . LYS A 1 180 ? 1.526 14.82 -13.156 1 57 180 LYS A CA 1
ATOM 1432 C C . LYS A 1 180 ? 2.465 14.461 -12.008 1 57 180 LYS A C 1
ATOM 1434 O O . LYS A 1 180 ? 3.033 13.367 -11.984 1 57 180 LYS A O 1
ATOM 1439 N N . THR A 1 181 ? 2.732 15.359 -11.094 1 56.38 181 THR A N 1
ATOM 1440 C CA . THR A 1 181 ? 3.799 14.953 -10.188 1 56.38 181 THR A CA 1
ATOM 1441 C C . THR A 1 181 ? 3.283 14.859 -8.75 1 56.38 181 THR A C 1
ATOM 1443 O O . THR A 1 181 ? 2.359 15.578 -8.367 1 56.38 181 THR A O 1
ATOM 1446 N N . PRO A 1 182 ? 3.686 13.703 -8.117 1 57.19 182 PRO A N 1
ATOM 1447 C CA . PRO A 1 182 ? 3.283 13.578 -6.715 1 57.19 182 PRO A CA 1
ATOM 1448 C C . PRO A 1 182 ? 3.58 14.844 -5.906 1 57.19 182 PRO A C 1
ATOM 1450 O O . PRO A 1 182 ? 2.99 15.047 -4.844 1 57.19 182 PRO A O 1
ATOM 1453 N N . PHE A 1 183 ? 4.547 15.688 -6.371 1 59.72 183 PHE A N 1
ATOM 1454 C CA . PHE A 1 183 ? 4.863 16.781 -5.457 1 59.72 183 PHE A CA 1
ATOM 1455 C C . PHE A 1 183 ? 4.664 18.125 -6.141 1 59.72 183 PHE A C 1
ATOM 1457 O O . PHE A 1 183 ? 4.863 18.25 -7.352 1 59.72 183 PHE A O 1
ATOM 1464 N N . GLU A 1 184 ? 4.059 18.969 -5.48 1 64.25 184 GLU A N 1
ATOM 1465 C CA . GLU A 1 184 ? 3.475 20.25 -5.867 1 64.25 184 GLU A CA 1
ATOM 1466 C C . GLU A 1 184 ? 4.48 21.109 -6.637 1 64.25 184 GLU A C 1
ATOM 1468 O O . GLU A 1 184 ? 5.426 21.641 -6.051 1 64.25 184 GLU A O 1
ATOM 1473 N N . GLN A 1 185 ? 4.562 20.922 -7.879 1 79 185 GLN A N 1
ATOM 1474 C CA . GLN A 1 185 ? 5.238 21.875 -8.758 1 79 185 GLN A CA 1
ATOM 1475 C C . GLN A 1 185 ? 4.23 22.703 -9.547 1 79 185 GLN A C 1
ATOM 1477 O O . GLN A 1 185 ? 3.072 22.312 -9.688 1 79 185 GLN A O 1
ATOM 1482 N N . PHE A 1 186 ? 4.699 23.938 -9.805 1 89 186 PHE A N 1
ATOM 1483 C CA . PHE A 1 186 ? 3.828 24.844 -10.539 1 89 186 PHE A CA 1
ATOM 1484 C C . PHE A 1 186 ? 4.637 25.719 -11.492 1 89 186 PHE A C 1
ATOM 1486 O O . PHE A 1 186 ? 5.867 25.766 -11.414 1 89 186 PHE A O 1
ATOM 1493 N N . THR A 1 187 ? 3.949 26.219 -12.414 1 92.31 187 THR A N 1
ATOM 1494 C CA . THR A 1 187 ? 4.531 27.266 -13.25 1 92.31 187 THR A CA 1
ATOM 1495 C C . THR A 1 187 ? 4.035 28.641 -12.82 1 92.31 187 THR A C 1
ATOM 1497 O O . THR A 1 187 ? 2.98 28.766 -12.195 1 92.31 187 THR A O 1
ATOM 1500 N N . VAL A 1 188 ? 4.844 29.625 -13.047 1 95 188 VAL A N 1
ATOM 1501 C CA . VAL A 1 188 ? 4.465 31 -12.68 1 95 188 VAL A CA 1
ATOM 1502 C C . VAL A 1 188 ? 4.648 31.922 -13.875 1 95 188 VAL A C 1
ATOM 1504 O O . VAL A 1 188 ? 5.629 31.812 -14.617 1 95 188 VAL A O 1
ATOM 1507 N N . ARG A 1 189 ? 3.74 32.75 -14.117 1 95.69 189 ARG A N 1
ATOM 1508 C CA . ARG A 1 189 ? 3.826 33.875 -15.031 1 95.69 189 ARG A CA 1
ATOM 1509 C C . ARG A 1 189 ? 3.539 35.188 -14.305 1 95.69 189 ARG A C 1
ATOM 1511 O O . ARG A 1 189 ? 2.715 35.219 -13.391 1 95.69 189 ARG A O 1
ATOM 1518 N N . VAL A 1 190 ? 4.246 36.219 -14.68 1 96.56 190 VAL A N 1
ATOM 1519 C CA . VAL A 1 190 ? 4.121 37.5 -13.992 1 96.56 190 VAL A CA 1
ATOM 1520 C C . VAL A 1 190 ? 3.748 38.594 -14.984 1 96.56 190 VAL A C 1
ATOM 1522 O O . VAL A 1 190 ? 4.086 38.5 -16.172 1 96.56 190 VAL A O 1
ATOM 1525 N N . ALA A 1 191 ? 3.064 39.625 -14.555 1 97.12 191 ALA A N 1
ATOM 1526 C CA . ALA A 1 191 ? 2.633 40.719 -15.391 1 97.12 191 ALA A CA 1
ATOM 1527 C C . ALA A 1 191 ? 2.459 42 -14.562 1 97.12 191 ALA A C 1
ATOM 1529 O O . ALA A 1 191 ? 2.361 41.938 -13.336 1 97.12 191 ALA A O 1
ATOM 1530 N N . SER A 1 192 ? 2.432 43.094 -15.273 1 96.75 192 SER A N 1
ATOM 1531 C CA . SER A 1 192 ? 2.117 44.375 -14.641 1 96.75 192 SER A CA 1
ATOM 1532 C C . SER A 1 192 ? 0.61 44.594 -14.562 1 96.75 192 SER A C 1
ATOM 1534 O O . SER A 1 192 ? -0.148 44.031 -15.359 1 96.75 192 SER A O 1
ATOM 1536 N N . VAL A 1 193 ? 0.253 45.281 -13.586 1 97 193 VAL A N 1
ATOM 1537 C CA . VAL A 1 193 ? -1.137 45.719 -13.43 1 97 193 VAL A CA 1
ATOM 1538 C C . VAL A 1 193 ? -1.225 47.219 -13.445 1 97 193 VAL A C 1
ATOM 1540 O O . VAL A 1 193 ? -0.605 47.906 -12.609 1 97 193 VAL A O 1
ATOM 1543 N N . GLN A 1 194 ? -1.997 47.75 -14.375 1 93.69 194 GLN A N 1
ATOM 1544 C CA . GLN A 1 194 ? -2.195 49.188 -14.492 1 93.69 194 GLN A CA 1
ATOM 1545 C C . GLN A 1 194 ? -3.631 49.531 -14.898 1 93.69 194 GLN A C 1
ATOM 1547 O O . GLN A 1 194 ? -4.195 48.875 -15.781 1 93.69 194 GLN A O 1
ATOM 1552 N N . ASP A 1 195 ? -4.199 50.469 -14.227 1 92.69 195 ASP A N 1
ATOM 1553 C CA . ASP A 1 195 ? -5.543 50.938 -14.523 1 92.69 195 ASP A CA 1
ATOM 1554 C C . ASP A 1 195 ? -6.543 49.812 -14.555 1 92.69 195 ASP A C 1
ATOM 1556 O O . ASP A 1 195 ? -7.305 49.656 -15.516 1 92.69 195 ASP A O 1
ATOM 1560 N N . ASN A 1 196 ? -6.363 48.969 -13.602 1 93 196 ASN A N 1
ATOM 1561 C CA . ASN A 1 196 ? -7.266 47.812 -13.398 1 93 196 ASN A CA 1
ATOM 1562 C C . ASN A 1 196 ? -7.219 46.844 -14.578 1 93 196 ASN A C 1
ATOM 1564 O O . ASN A 1 196 ? -8.234 46.281 -14.953 1 93 196 ASN A O 1
ATOM 1568 N N . ASN A 1 197 ? -6.047 46.844 -15.172 1 95.25 197 ASN A N 1
ATOM 1569 C CA . ASN A 1 197 ? -5.797 45.906 -16.266 1 95.25 197 ASN A CA 1
ATOM 1570 C C . ASN A 1 197 ? -4.469 45.188 -16.078 1 95.25 197 ASN A C 1
ATOM 1572 O O . ASN A 1 197 ? -3.512 45.75 -15.555 1 95.25 197 ASN A O 1
ATOM 1576 N N . VAL A 1 198 ? -4.461 44 -16.641 1 96.31 198 VAL A N 1
ATOM 1577 C CA . VAL A 1 198 ? -3.248 43.188 -16.547 1 96.31 198 VAL A CA 1
ATOM 1578 C C . VAL A 1 198 ? -2.461 43.281 -17.844 1 96.31 198 VAL A C 1
ATOM 1580 O O . VAL A 1 198 ? -3.041 43.219 -18.938 1 96.31 198 VAL A O 1
ATOM 1583 N N . GLY A 1 199 ? -1.218 43.438 -17.766 1 95.44 199 GLY A N 1
ATOM 1584 C CA . GLY A 1 199 ? -0.354 43.531 -18.938 1 95.44 199 GLY A CA 1
ATOM 1585 C C . GLY A 1 199 ? 0.019 42.156 -19.5 1 95.44 199 GLY A C 1
ATOM 1586 O O . GLY A 1 199 ? -0.699 41.188 -19.297 1 95.44 199 GLY A O 1
ATOM 1587 N N . VAL A 1 200 ? 1.123 42.188 -20.234 1 94.31 200 VAL A N 1
ATOM 1588 C CA . VAL A 1 200 ? 1.601 40.969 -20.875 1 94.31 200 VAL A CA 1
ATOM 1589 C C . VAL A 1 200 ? 2.252 40.062 -19.828 1 94.31 200 VAL A C 1
ATOM 1591 O O . VAL A 1 200 ? 3.037 40.531 -19 1 94.31 200 VAL A O 1
ATOM 1594 N N . PHE A 1 201 ? 1.887 38.812 -19.953 1 94.31 201 PHE A N 1
ATOM 1595 C CA . PHE A 1 201 ? 2.465 37.875 -19.016 1 94.31 201 PHE A CA 1
ATOM 1596 C C . PHE A 1 201 ? 3.834 37.406 -19.5 1 94.31 201 PHE A C 1
ATOM 1598 O O . PHE A 1 201 ? 4.031 37.156 -20.688 1 94.31 201 PHE A O 1
ATOM 1605 N N . HIS A 1 202 ? 4.754 37.312 -18.625 1 94.38 202 HIS A N 1
ATOM 1606 C CA . HIS A 1 202 ? 6.09 36.781 -18.828 1 94.38 202 HIS A CA 1
ATOM 1607 C C . HIS A 1 202 ? 6.293 35.5 -18 1 94.38 202 HIS A C 1
ATOM 1609 O O . HIS A 1 202 ? 5.996 35.5 -16.797 1 94.38 202 HIS A O 1
ATOM 1615 N N . SER A 1 203 ? 6.848 34.5 -18.641 1 93.75 203 SER A N 1
ATOM 1616 C CA . SER A 1 203 ? 7.098 33.25 -17.922 1 93.75 203 SER A CA 1
ATOM 1617 C C . SER A 1 203 ? 8.297 33.375 -16.984 1 93.75 203 SER A C 1
ATOM 1619 O O . SER A 1 203 ? 9.297 34 -17.344 1 93.75 203 SER A O 1
ATOM 1621 N N . VAL A 1 204 ? 8.164 32.875 -15.828 1 94.94 204 VAL A N 1
ATOM 1622 C CA . VAL A 1 204 ? 9.266 32.844 -14.867 1 94.94 204 VAL A CA 1
ATOM 1623 C C . VAL A 1 204 ? 10.047 31.531 -15.008 1 94.94 204 VAL A C 1
ATOM 1625 O O . VAL A 1 204 ? 9.461 30.469 -15.148 1 94.94 204 VAL A O 1
ATOM 1628 N N . GLY A 1 205 ? 11.352 31.594 -14.961 1 93.75 205 GLY A N 1
ATOM 1629 C CA . GLY A 1 205 ? 12.227 30.438 -15.078 1 93.75 205 GLY A CA 1
ATOM 1630 C C . GLY A 1 205 ? 13.555 30.75 -15.727 1 93.75 205 GLY A C 1
ATOM 1631 O O . GLY A 1 205 ? 13.859 31.922 -16 1 93.75 205 GLY A O 1
ATOM 1632 N N . ILE A 1 206 ? 14.328 29.719 -15.922 1 91.56 206 ILE A N 1
ATOM 1633 C CA . ILE A 1 206 ? 15.656 29.922 -16.5 1 91.56 206 ILE A CA 1
ATOM 1634 C C . ILE A 1 206 ? 15.578 29.781 -18.016 1 91.56 206 ILE A C 1
ATOM 1636 O O . ILE A 1 206 ? 16.406 30.344 -18.734 1 91.56 206 ILE A O 1
ATOM 1640 N N . SER A 1 207 ? 14.578 29 -18.375 1 85.06 207 SER A N 1
ATOM 1641 C CA . SER A 1 207 ? 14.398 28.828 -19.812 1 85.06 207 SER A CA 1
ATOM 1642 C C . SER A 1 207 ? 13.43 29.859 -20.391 1 85.06 207 SER A C 1
ATOM 1644 O O . SER A 1 207 ? 12.852 30.656 -19.641 1 85.06 207 SER A O 1
ATOM 1646 N N . HIS A 1 208 ? 13.391 29.906 -21.656 1 77.56 208 HIS A N 1
ATOM 1647 C CA . HIS A 1 208 ? 12.453 30.797 -22.312 1 77.56 208 HIS A CA 1
ATOM 1648 C C . HIS A 1 208 ? 11.016 30.328 -22.141 1 77.56 208 HIS A C 1
ATOM 1650 O O . HIS A 1 208 ? 10.078 31.125 -22.203 1 77.56 208 HIS A O 1
ATOM 1656 N N . GLY A 1 209 ? 10.922 29.078 -21.797 1 77.25 209 GLY A N 1
ATOM 1657 C CA . GLY A 1 209 ? 9.594 28.547 -21.531 1 77.25 209 GLY A CA 1
ATOM 1658 C C . GLY A 1 209 ? 9.273 28.438 -20.062 1 77.25 209 GLY A C 1
ATOM 1659 O O . GLY A 1 209 ? 9.891 29.109 -19.234 1 77.25 209 GLY A O 1
ATOM 1660 N N . SER A 1 210 ? 8.086 27.766 -19.812 1 83.44 210 SER A N 1
ATOM 1661 C CA . SER A 1 210 ? 7.652 27.609 -18.422 1 83.44 210 SER A CA 1
ATOM 1662 C C . SER A 1 210 ? 8.406 26.484 -17.719 1 83.44 210 SER A C 1
ATOM 1664 O O . SER A 1 210 ? 8.352 25.344 -18.156 1 83.44 210 SER A O 1
ATOM 1666 N N . ASP A 1 211 ? 9.227 26.875 -16.828 1 90.62 211 ASP A N 1
ATOM 1667 C CA . ASP A 1 211 ? 9.922 25.891 -15.992 1 90.62 211 ASP A CA 1
ATOM 1668 C C . ASP A 1 211 ? 9.102 25.531 -14.758 1 90.62 211 ASP A C 1
ATOM 1670 O O . ASP A 1 211 ? 8.406 26.391 -14.195 1 90.62 211 ASP A O 1
ATOM 1674 N N . PRO A 1 212 ? 9.133 24.266 -14.352 1 90.94 212 PRO A N 1
ATOM 1675 C CA . PRO A 1 212 ? 8.516 23.953 -13.07 1 90.94 212 PRO A CA 1
ATOM 1676 C C . PRO A 1 212 ? 9.219 24.625 -11.891 1 90.94 212 PRO A C 1
ATOM 1678 O O . PRO A 1 212 ? 10.445 24.562 -11.781 1 90.94 212 PRO A O 1
ATOM 1681 N N . LEU A 1 213 ? 8.438 25.281 -11.086 1 92.19 213 LEU A N 1
ATOM 1682 C CA . LEU A 1 213 ? 8.969 25.984 -9.922 1 92.19 213 LEU A CA 1
ATOM 1683 C C . LEU A 1 213 ? 8.516 25.297 -8.633 1 92.19 213 LEU A C 1
ATOM 1685 O O . LEU A 1 213 ? 7.5 24.594 -8.625 1 92.19 213 LEU A O 1
ATOM 1689 N N . GLN A 1 214 ? 9.336 25.516 -7.621 1 90.62 214 GLN A N 1
ATOM 1690 C CA . GLN A 1 214 ? 9 25.016 -6.293 1 90.62 214 GLN A CA 1
ATOM 1691 C C . GLN A 1 214 ? 8.555 26.156 -5.375 1 90.62 214 GLN A C 1
ATOM 1693 O O . GLN A 1 214 ? 7.922 25.922 -4.344 1 90.62 214 GLN A O 1
ATOM 1698 N N . TYR A 1 215 ? 8.883 27.391 -5.727 1 93.06 215 TYR A N 1
ATOM 1699 C CA . TYR A 1 215 ? 8.555 28.547 -4.902 1 93.06 215 TYR A CA 1
ATOM 1700 C C . TYR A 1 215 ? 8.672 29.844 -5.703 1 93.06 215 TYR A C 1
ATOM 1702 O O . TYR A 1 215 ? 9.445 29.922 -6.66 1 93.06 215 TYR A O 1
ATOM 1710 N N . PHE A 1 216 ? 7.91 30.797 -5.375 1 95.31 216 PHE A N 1
ATOM 1711 C CA . PHE A 1 216 ? 7.949 32.156 -5.941 1 95.31 216 PHE A CA 1
ATOM 1712 C C . PHE A 1 216 ? 7.582 33.188 -4.895 1 95.31 216 PHE A C 1
ATOM 1714 O O . PHE A 1 216 ? 6.648 33 -4.113 1 95.31 216 PHE A O 1
ATOM 1721 N N . GLU A 1 217 ? 8.352 34.312 -4.883 1 96.31 217 GLU A N 1
ATOM 1722 C CA . GLU A 1 217 ? 8.047 35.406 -3.949 1 96.31 217 GLU A CA 1
ATOM 1723 C C . GLU A 1 217 ? 8.484 36.75 -4.5 1 96.31 217 GLU A C 1
ATOM 1725 O O . GLU A 1 217 ? 9.594 36.875 -5.016 1 96.31 217 GLU A O 1
ATOM 1730 N N . TRP A 1 218 ? 7.613 37.781 -4.395 1 97.31 218 TRP A N 1
ATOM 1731 C CA . TRP A 1 218 ? 7.945 39.125 -4.773 1 97.31 218 TRP A CA 1
ATOM 1732 C C . TRP A 1 218 ? 8.836 39.781 -3.727 1 97.31 218 TRP A C 1
ATOM 1734 O O . TRP A 1 218 ? 8.781 39.438 -2.545 1 97.31 218 TRP A O 1
ATOM 1744 N N . SER A 1 219 ? 9.617 40.719 -4.223 1 96.44 219 SER A N 1
ATOM 1745 C CA . SER A 1 219 ? 10.312 41.594 -3.297 1 96.44 219 SER A CA 1
ATOM 1746 C C . SER A 1 219 ? 9.328 42.344 -2.396 1 96.44 219 SER A C 1
ATOM 1748 O O . SER A 1 219 ? 8.266 42.75 -2.846 1 96.44 219 SER A O 1
ATOM 1750 N N . PRO A 1 220 ? 9.734 42.531 -1.123 1 93.94 220 PRO A N 1
ATOM 1751 C CA . PRO A 1 220 ? 8.844 43.25 -0.213 1 93.94 220 PRO A CA 1
ATOM 1752 C C . PRO A 1 220 ? 8.867 44.781 -0.444 1 93.94 220 PRO A C 1
ATOM 1754 O O . PRO A 1 220 ? 8.039 45.5 0.12 1 93.94 220 PRO A O 1
ATOM 1757 N N . VAL A 1 221 ? 9.727 45.188 -1.231 1 94.81 221 VAL A N 1
ATOM 1758 C CA . VAL A 1 221 ? 9.852 46.625 -1.49 1 94.81 221 VAL A CA 1
ATOM 1759 C C . VAL A 1 221 ? 8.656 47.094 -2.311 1 94.81 221 VAL A C 1
ATOM 1761 O O . VAL A 1 221 ? 8.266 46.469 -3.287 1 94.81 221 VAL A O 1
ATOM 1764 N N . ARG A 1 222 ? 8.148 48.188 -1.898 1 92.5 222 ARG A N 1
ATOM 1765 C CA . ARG A 1 222 ? 6.98 48.75 -2.57 1 92.5 222 ARG A CA 1
ATOM 1766 C C . ARG A 1 222 ? 7.285 49.062 -4.031 1 92.5 222 ARG A C 1
ATOM 1768 O O . ARG A 1 222 ? 8.367 49.562 -4.352 1 92.5 222 ARG A O 1
ATOM 1775 N N . GLU A 1 223 ? 6.363 48.75 -4.91 1 90.75 223 GLU A N 1
ATOM 1776 C CA . GLU A 1 223 ? 6.363 49.062 -6.34 1 90.75 223 GLU A CA 1
ATOM 1777 C C . GLU A 1 223 ? 7.508 48.344 -7.055 1 90.75 223 GLU A C 1
ATOM 1779 O O . GLU A 1 223 ? 7.824 48.656 -8.203 1 90.75 223 GLU A O 1
ATOM 1784 N N . SER A 1 224 ? 8.133 47.438 -6.359 1 94.5 224 SER A N 1
ATOM 1785 C CA . SER A 1 224 ? 9.227 46.719 -6.98 1 94.5 224 SER A CA 1
ATOM 1786 C C . SER A 1 224 ? 8.711 45.531 -7.781 1 94.5 224 SER A C 1
ATOM 1788 O O . SER A 1 224 ? 7.68 44.938 -7.441 1 94.5 224 SER A O 1
ATOM 1790 N N . SER A 1 225 ? 9.461 45.188 -8.82 1 95.88 225 SER A N 1
ATOM 1791 C CA . SER A 1 225 ? 9.047 44.094 -9.672 1 95.88 225 SER A CA 1
ATOM 1792 C C . SER A 1 225 ? 10.031 42.906 -9.594 1 95.88 225 SER A C 1
ATOM 1794 O O . SER A 1 225 ? 9.914 41.938 -10.344 1 95.88 225 SER A O 1
ATOM 1796 N N . ASP A 1 226 ? 11.047 43.094 -8.773 1 96.75 226 ASP A N 1
ATOM 1797 C CA . ASP A 1 226 ? 11.984 42 -8.641 1 96.75 226 ASP A CA 1
ATOM 1798 C C . ASP A 1 226 ? 11.398 40.875 -7.781 1 96.75 226 ASP A C 1
ATOM 1800 O O . ASP A 1 226 ? 10.477 41.094 -7 1 96.75 226 ASP A O 1
ATOM 1804 N N . PHE A 1 227 ? 11.859 39.688 -7.973 1 97.88 227 PHE A N 1
ATOM 1805 C CA . PHE A 1 227 ? 11.344 38.5 -7.285 1 97.88 227 PHE A CA 1
ATOM 1806 C C . PHE A 1 227 ? 12.398 37.406 -7.227 1 97.88 227 PHE A C 1
ATOM 1808 O O . PHE A 1 227 ? 13.453 37.531 -7.852 1 97.88 227 PHE A O 1
ATOM 1815 N N . ILE A 1 228 ? 12.102 36.438 -6.426 1 97.25 228 ILE A N 1
ATOM 1816 C CA . ILE A 1 228 ? 12.914 35.219 -6.359 1 97.25 228 ILE A CA 1
ATOM 1817 C C . ILE A 1 228 ? 12.047 34 -6.695 1 97.25 228 ILE A C 1
ATOM 1819 O O . ILE A 1 228 ? 10.82 34.062 -6.566 1 97.25 228 ILE A O 1
ATOM 1823 N N . PHE A 1 229 ? 12.664 33 -7.176 1 96.06 229 PHE A N 1
ATOM 1824 C CA . PHE A 1 229 ? 12 31.719 -7.406 1 96.06 229 PHE A CA 1
ATOM 1825 C C . PHE A 1 229 ? 12.969 30.562 -7.207 1 96.06 229 PHE A C 1
ATOM 1827 O O . PHE A 1 229 ? 14.18 30.766 -7.125 1 96.06 229 PHE A O 1
ATOM 1834 N N . ILE A 1 230 ? 12.43 29.422 -6.984 1 94.75 230 ILE A N 1
ATOM 1835 C CA . ILE A 1 230 ? 13.242 28.219 -6.824 1 94.75 230 ILE A CA 1
ATOM 1836 C C . ILE A 1 230 ? 12.914 27.219 -7.93 1 94.75 230 ILE A C 1
ATOM 1838 O O . ILE A 1 230 ? 11.742 26.906 -8.172 1 94.75 230 ILE A O 1
ATOM 1842 N N . HIS A 1 231 ? 13.906 26.812 -8.562 1 92.94 231 HIS A N 1
ATOM 1843 C CA . HIS A 1 231 ? 13.82 25.797 -9.609 1 92.94 231 HIS A CA 1
ATOM 1844 C C . HIS A 1 231 ? 14.875 24.719 -9.414 1 92.94 231 HIS A C 1
ATOM 1846 O O . HIS A 1 231 ? 16.062 25.016 -9.297 1 92.94 231 HIS A O 1
ATOM 1852 N N . SER A 1 232 ? 14.438 23.469 -9.312 1 90.25 232 SER A N 1
ATOM 1853 C CA . SER A 1 232 ? 15.32 22.312 -9.164 1 90.25 232 SER A CA 1
ATOM 1854 C C . SER A 1 232 ? 16.234 22.484 -7.953 1 90.25 232 SER A C 1
ATOM 1856 O O . SER A 1 232 ? 17.453 22.297 -8.055 1 90.25 232 SER A O 1
ATOM 1858 N N . ASN A 1 233 ? 15.734 23.016 -6.898 1 91.88 233 ASN A N 1
ATOM 1859 C CA . ASN A 1 233 ? 16.375 23.156 -5.59 1 91.88 233 ASN A CA 1
ATOM 1860 C C . ASN A 1 233 ? 17.375 24.312 -5.562 1 91.88 233 ASN A C 1
ATOM 1862 O O . ASN A 1 233 ? 18.172 24.406 -4.641 1 91.88 233 ASN A O 1
ATOM 1866 N N . ASN A 1 234 ? 17.297 25.109 -6.578 1 94.75 234 ASN A N 1
ATOM 1867 C CA . ASN A 1 234 ? 18.156 26.297 -6.625 1 94.75 234 ASN A CA 1
ATOM 1868 C C . ASN A 1 234 ? 17.328 27.578 -6.559 1 94.75 234 ASN A C 1
ATOM 1870 O O . ASN A 1 234 ? 16.25 27.656 -7.137 1 94.75 234 ASN A O 1
ATOM 1874 N N . MET A 1 235 ? 17.891 28.516 -5.891 1 95.75 235 MET A N 1
ATOM 1875 C CA . MET A 1 235 ? 17.219 29.797 -5.75 1 95.75 235 MET A CA 1
ATOM 1876 C C . MET A 1 235 ? 17.75 30.812 -6.766 1 95.75 235 MET A C 1
ATOM 1878 O O . MET A 1 235 ? 18.969 30.875 -6.996 1 95.75 235 MET A O 1
ATOM 1882 N N . PHE A 1 236 ? 16.922 31.547 -7.375 1 96.38 236 PHE A N 1
ATOM 1883 C CA . PHE A 1 236 ? 17.25 32.562 -8.375 1 96.38 236 PHE A CA 1
ATOM 1884 C C . PHE A 1 236 ? 16.625 33.906 -8.008 1 96.38 236 PHE A C 1
ATOM 1886 O O . PHE A 1 236 ? 15.547 33.969 -7.418 1 96.38 236 PHE A O 1
ATOM 1893 N N . TYR A 1 237 ? 17.344 34.938 -8.328 1 97.44 237 TYR A N 1
ATOM 1894 C CA . TYR A 1 237 ? 16.859 36.312 -8.211 1 97.44 237 TYR A CA 1
ATOM 1895 C C . TYR A 1 237 ? 16.734 36.969 -9.578 1 97.44 237 TYR A C 1
ATOM 1897 O O . TYR A 1 237 ? 17.641 36.844 -10.414 1 97.44 237 TYR A O 1
ATOM 1905 N N . GLN A 1 238 ? 15.617 37.562 -9.828 1 96.88 238 GLN A N 1
ATOM 1906 C CA . GLN A 1 238 ? 15.398 38.312 -11.055 1 96.88 238 GLN A CA 1
ATOM 1907 C C . GLN A 1 238 ? 15.016 39.75 -10.734 1 96.88 238 GLN A C 1
ATOM 1909 O O . GLN A 1 238 ? 14.07 40 -9.984 1 96.88 238 GLN A O 1
ATOM 1914 N N . PRO A 1 239 ? 15.641 40.719 -11.305 1 96.12 239 PRO A N 1
ATOM 1915 C CA . PRO A 1 239 ? 15.477 42.125 -10.906 1 96.12 239 PRO A CA 1
ATOM 1916 C C . PRO A 1 239 ? 14.164 42.719 -11.406 1 96.12 239 PRO A C 1
ATOM 1918 O O . PRO A 1 239 ? 13.742 43.781 -10.93 1 96.12 239 PRO A O 1
ATOM 1921 N N . GLY A 1 240 ? 13.508 42.125 -12.344 1 95.38 240 GLY A N 1
ATOM 1922 C CA . GLY A 1 240 ? 12.242 42.656 -12.852 1 95.38 240 GLY A CA 1
ATOM 1923 C C . GLY A 1 240 ? 11.508 41.656 -13.734 1 95.38 240 GLY A C 1
ATOM 1924 O O . GLY A 1 240 ? 12.078 40.656 -14.148 1 95.38 240 GLY A O 1
ATOM 1925 N N . ILE A 1 241 ? 10.25 42.188 -13.938 1 93.25 241 ILE A N 1
ATOM 1926 C CA . ILE A 1 241 ? 9.461 41.281 -14.789 1 93.25 241 ILE A CA 1
ATOM 1927 C C . ILE A 1 241 ? 10.031 41.312 -16.203 1 93.25 241 ILE A C 1
ATOM 1929 O O . ILE A 1 241 ? 10.461 42.344 -16.703 1 93.25 241 ILE A O 1
ATOM 1933 N N . GLY A 1 242 ? 10.375 40.375 -16.812 1 86.06 242 GLY A N 1
ATOM 1934 C CA . GLY A 1 242 ? 10.883 40.25 -18.172 1 86.06 242 GLY A CA 1
ATOM 1935 C C . GLY A 1 242 ? 12.383 40.5 -18.281 1 86.06 242 GLY A C 1
ATOM 1936 O O . GLY A 1 242 ? 12.93 40.625 -19.375 1 86.06 242 GLY A O 1
ATOM 1937 N N . GLN A 1 243 ? 13.039 40.75 -17.219 1 89.5 243 GLN A N 1
ATOM 1938 C CA . GLN A 1 243 ? 14.477 41.031 -17.219 1 89.5 243 GLN A CA 1
ATOM 1939 C C . GLN A 1 243 ? 15.266 39.75 -16.953 1 89.5 243 GLN A C 1
ATOM 1941 O O . GLN A 1 243 ? 16.094 39.688 -16.047 1 89.5 243 GLN A O 1
ATOM 1946 N N . LYS A 1 244 ? 15.172 38.875 -17.75 1 89.62 244 LYS A N 1
ATOM 1947 C CA . LYS A 1 244 ? 15.812 37.562 -17.578 1 89.62 244 LYS A CA 1
ATOM 1948 C C . LYS A 1 244 ? 17.328 37.688 -17.719 1 89.62 244 LYS A C 1
ATOM 1950 O O . LYS A 1 244 ? 18.062 36.844 -17.188 1 89.62 244 LYS A O 1
ATOM 1955 N N . ASP A 1 245 ? 17.781 38.75 -18.422 1 89 245 ASP A N 1
ATOM 1956 C CA . ASP A 1 245 ? 19.219 38.938 -18.609 1 89 245 ASP A CA 1
ATOM 1957 C C . ASP A 1 245 ? 19.906 39.25 -17.281 1 89 245 ASP A C 1
ATOM 1959 O O . ASP A 1 245 ? 21.094 39 -17.109 1 89 245 ASP A O 1
ATOM 1963 N N . GLY A 1 246 ? 19.188 39.781 -16.344 1 91.19 246 GLY A N 1
ATOM 1964 C CA . GLY A 1 246 ? 19.75 40.094 -15.047 1 91.19 246 GLY A CA 1
ATOM 1965 C C . GLY A 1 246 ? 19.578 38.969 -14.031 1 91.19 246 GLY A C 1
ATOM 1966 O O . GLY A 1 246 ? 19.859 39.156 -12.844 1 91.19 246 GLY A O 1
ATOM 1967 N N . LEU A 1 247 ? 19.219 37.875 -14.5 1 94.06 247 LEU A N 1
ATOM 1968 C CA . LEU A 1 247 ? 18.969 36.75 -13.617 1 94.06 247 LEU A CA 1
ATOM 1969 C C . LEU A 1 247 ? 20.25 36.312 -12.898 1 94.06 247 LEU A C 1
ATOM 1971 O O . LEU A 1 247 ? 21.297 36.188 -13.516 1 94.06 247 LEU A O 1
ATOM 1975 N N . ILE A 1 248 ? 20.109 36.125 -11.562 1 95.38 248 ILE A N 1
ATOM 1976 C CA . ILE A 1 248 ? 21.234 35.688 -10.734 1 95.38 248 ILE A CA 1
ATOM 1977 C C . ILE A 1 248 ? 20.891 34.375 -10.031 1 95.38 248 ILE A C 1
ATOM 1979 O O . ILE A 1 248 ? 19.875 34.281 -9.352 1 95.38 248 ILE A O 1
ATOM 1983 N N . GLN A 1 249 ? 21.688 33.438 -10.164 1 94.81 249 GLN A N 1
ATOM 1984 C CA . GLN A 1 249 ? 21.547 32.188 -9.414 1 94.81 249 GLN A CA 1
ATOM 1985 C C . GLN A 1 249 ? 22.234 32.281 -8.055 1 94.81 249 GLN A C 1
ATOM 1987 O O . GLN A 1 249 ? 23.438 32.5 -7.973 1 94.81 249 GLN A O 1
ATOM 1992 N N . LEU A 1 250 ? 21.5 32.094 -7.039 1 94.94 250 LEU A N 1
ATOM 1993 C CA . LEU A 1 250 ? 21.984 32.344 -5.684 1 94.94 250 LEU A CA 1
ATOM 1994 C C . LEU A 1 250 ? 22.578 31.094 -5.078 1 94.94 250 LEU A C 1
ATOM 1996 O O . LEU A 1 250 ? 23.312 31.156 -4.086 1 94.94 250 LEU A O 1
ATOM 2000 N N . SER A 1 251 ? 22.203 29.969 -5.613 1 92.06 251 SER A N 1
ATOM 2001 C CA . SER A 1 251 ? 22.672 28.703 -5.031 1 92.06 251 SER A CA 1
ATOM 2002 C C . SER A 1 251 ? 22.984 27.688 -6.117 1 92.06 251 SER A C 1
ATOM 2004 O O . SER A 1 251 ? 22.578 27.844 -7.266 1 92.06 251 SER A O 1
ATOM 2006 N N . ASP A 1 252 ? 23.781 26.703 -5.75 1 85.19 252 ASP A N 1
ATOM 2007 C CA . ASP A 1 252 ? 24.156 25.625 -6.656 1 85.19 252 ASP A CA 1
ATOM 2008 C C . ASP A 1 252 ? 23.953 24.266 -5.992 1 85.19 252 ASP A C 1
ATOM 2010 O O . ASP A 1 252 ? 24.828 23.781 -5.281 1 85.19 252 ASP A O 1
ATOM 2014 N N . SER A 1 253 ? 22.812 23.828 -6.273 1 74.88 253 SER A N 1
ATOM 2015 C CA . SER A 1 253 ? 22.531 22.5 -5.758 1 74.88 253 SER A CA 1
ATOM 2016 C C . SER A 1 253 ? 23.109 21.422 -6.66 1 74.88 253 SER A C 1
ATOM 2018 O O . SER A 1 253 ? 22.75 21.328 -7.836 1 74.88 253 SER A O 1
ATOM 2020 N N . ARG A 1 254 ? 24.109 20.719 -6.301 1 72.88 254 ARG A N 1
ATOM 2021 C CA . ARG A 1 254 ? 24.781 19.703 -7.109 1 72.88 254 ARG A CA 1
ATOM 2022 C C . ARG A 1 254 ? 24.219 18.312 -6.844 1 72.88 254 ARG A C 1
ATOM 2024 O O . ARG A 1 254 ? 24.734 17.312 -7.352 1 72.88 254 ARG A O 1
ATOM 2031 N N . SER A 1 255 ? 23.344 18.406 -5.988 1 83.5 255 SER A N 1
ATOM 2032 C CA . SER A 1 255 ? 22.812 17.109 -5.586 1 83.5 255 SER A CA 1
ATOM 2033 C C . SER A 1 255 ? 21.328 17.188 -5.309 1 83.5 255 SER A C 1
ATOM 2035 O O . SER A 1 255 ? 20.797 18.234 -4.93 1 83.5 255 SER A O 1
ATOM 2037 N N . ALA A 1 256 ? 20.656 16.078 -5.578 1 85.12 256 ALA A N 1
ATOM 2038 C CA . ALA A 1 256 ? 19.234 15.961 -5.293 1 85.12 256 ALA A CA 1
ATOM 2039 C C . ALA A 1 256 ? 18.969 15.969 -3.791 1 85.12 256 ALA A C 1
ATOM 2041 O O . ALA A 1 256 ? 17.844 16.172 -3.355 1 85.12 256 ALA A O 1
ATOM 2042 N N . PHE A 1 257 ? 20.078 15.93 -3.008 1 91.81 257 PHE A N 1
ATOM 2043 C CA . PHE A 1 257 ? 19.922 15.852 -1.561 1 91.81 257 PHE A CA 1
ATOM 2044 C C . PHE A 1 257 ? 20.062 17.219 -0.921 1 91.81 257 PHE A C 1
ATOM 2046 O O . PHE A 1 257 ? 19.812 17.391 0.277 1 91.81 257 PHE A O 1
ATOM 2053 N N . LEU A 1 258 ? 20.406 18.188 -1.772 1 94.38 258 LEU A N 1
ATOM 2054 C CA . LEU A 1 258 ? 20.641 19.531 -1.262 1 94.38 258 LEU A CA 1
ATOM 2055 C C . LEU A 1 258 ? 19.625 20.516 -1.83 1 94.38 258 LEU A C 1
ATOM 2057 O O . LEU A 1 258 ? 19.484 20.625 -3.049 1 94.38 258 LEU A O 1
ATOM 2061 N N . SER A 1 259 ? 18.922 21.141 -0.94 1 94.12 259 SER A N 1
ATOM 2062 C CA . SER A 1 259 ? 17.938 22.141 -1.37 1 94.12 259 SER A CA 1
ATOM 2063 C C . SER A 1 259 ? 18.234 23.5 -0.762 1 94.12 259 SER A C 1
ATOM 2065 O O . SER A 1 259 ? 18.781 23.594 0.341 1 94.12 259 SER A O 1
ATOM 2067 N N . PHE A 1 260 ? 17.875 24.547 -1.477 1 95.44 260 PHE A N 1
ATOM 2068 C CA . PHE A 1 260 ? 18.031 25.922 -1.017 1 95.44 260 PHE A CA 1
ATOM 2069 C C . PHE A 1 260 ? 16.703 26.656 -1.042 1 95.44 260 PHE A C 1
ATOM 2071 O O . PHE A 1 260 ? 16.062 26.781 -2.096 1 95.44 260 PHE A O 1
ATOM 2078 N N . GLY A 1 261 ? 16.297 27.141 0.105 1 94.5 261 GLY A N 1
ATOM 2079 C CA . GLY A 1 261 ? 15.039 27.859 0.208 1 94.5 261 GLY A CA 1
ATOM 2080 C C . GLY A 1 261 ? 13.828 26.953 0.291 1 94.5 261 GLY A C 1
ATOM 2081 O O . GLY A 1 261 ? 12.695 27.438 0.408 1 94.5 261 GLY A O 1
ATOM 2082 N N . VAL A 1 262 ? 14.078 25.781 0.142 1 92.44 262 VAL A N 1
ATOM 2083 C CA . VAL A 1 262 ? 13.031 24.766 0.305 1 92.44 262 VAL A CA 1
ATOM 2084 C C . VAL A 1 262 ? 13.383 23.844 1.459 1 92.44 262 VAL A C 1
ATOM 2086 O O . VAL A 1 262 ? 14.438 23.203 1.447 1 92.44 262 VAL A O 1
ATOM 2089 N N . ALA A 1 263 ? 12.469 23.781 2.352 1 93.31 263 ALA A N 1
ATOM 2090 C CA . ALA A 1 263 ? 12.742 22.953 3.521 1 93.31 263 ALA A CA 1
ATOM 2091 C C . ALA A 1 263 ? 12.602 21.469 3.186 1 93.31 263 ALA A C 1
ATOM 2093 O O . ALA A 1 263 ? 11.859 21.109 2.271 1 93.31 263 ALA A O 1
ATOM 2094 N N . ASP A 1 264 ? 13.406 20.656 3.91 1 92.56 264 ASP A N 1
ATOM 2095 C CA . ASP A 1 264 ? 13.148 19.219 3.836 1 92.56 264 ASP A CA 1
ATOM 2096 C C . ASP A 1 264 ? 11.734 18.891 4.312 1 92.56 264 ASP A C 1
ATOM 2098 O O . ASP A 1 264 ? 11.078 19.719 4.949 1 92.56 264 ASP A O 1
ATOM 2102 N N . TYR A 1 265 ? 11.281 17.734 4.043 1 91.31 265 TYR A N 1
ATOM 2103 C CA . TYR A 1 265 ? 9.891 17.391 4.301 1 91.31 265 TYR A CA 1
ATOM 2104 C C . TYR A 1 265 ? 9.57 17.5 5.789 1 91.31 265 TYR A C 1
ATOM 2106 O O . TYR A 1 265 ? 8.539 18.062 6.164 1 91.31 265 TYR A O 1
ATOM 2114 N N . MET A 1 266 ? 10.383 16.922 6.617 1 93.25 266 MET A N 1
ATOM 2115 C CA . MET A 1 266 ? 10.117 16.922 8.055 1 93.25 266 MET A CA 1
ATOM 2116 C C . MET A 1 266 ? 10 18.359 8.578 1 93.25 266 MET A C 1
ATOM 2118 O O . MET A 1 266 ? 9.055 18.672 9.312 1 93.25 266 MET A O 1
ATOM 2122 N N . SER A 1 267 ? 10.938 19.188 8.219 1 93.38 267 SER A N 1
ATOM 2123 C CA . SER A 1 267 ? 10.922 20.578 8.672 1 93.38 267 SER A CA 1
ATOM 2124 C C . SER A 1 267 ? 9.727 21.328 8.102 1 93.38 267 SER A C 1
ATOM 2126 O O . SER A 1 267 ? 9.141 22.188 8.773 1 93.38 267 SER A O 1
ATOM 2128 N N . SER A 1 268 ? 9.422 21.047 6.914 1 91.75 268 SER A N 1
ATOM 2129 C CA . SER A 1 268 ? 8.273 21.703 6.289 1 91.75 268 SER A CA 1
ATOM 2130 C C . SER A 1 268 ? 6.984 21.391 7.039 1 91.75 268 SER A C 1
ATOM 2132 O O . SER A 1 268 ? 6.129 22.266 7.195 1 91.75 268 SER A O 1
ATOM 2134 N N . GLU A 1 269 ? 6.871 20.266 7.539 1 90.38 269 GLU A N 1
ATOM 2135 C CA . GLU A 1 269 ? 5.641 19.844 8.203 1 90.38 269 GLU A CA 1
ATOM 2136 C C . GLU A 1 269 ? 5.637 20.25 9.672 1 90.38 269 GLU A C 1
ATOM 2138 O O . GLU A 1 269 ? 4.602 20.656 10.203 1 90.38 269 GLU A O 1
ATOM 2143 N N . SER A 1 270 ? 6.746 20.125 10.281 1 92.56 270 SER A N 1
ATOM 2144 C CA . SER A 1 270 ? 6.742 20.188 11.742 1 92.56 270 SER A CA 1
ATOM 2145 C C . SER A 1 270 ? 7.32 21.5 12.234 1 92.56 270 SER A C 1
ATOM 2147 O O . SER A 1 270 ? 7.125 21.875 13.398 1 92.56 270 SER A O 1
ATOM 2149 N N . ILE A 1 271 ? 8.047 22.203 11.414 1 92.69 271 ILE A N 1
ATOM 2150 C CA . ILE A 1 271 ? 8.719 23.391 11.891 1 92.69 271 ILE A CA 1
ATOM 2151 C C . ILE A 1 271 ? 8.125 24.625 11.211 1 92.69 271 ILE A C 1
ATOM 2153 O O . ILE A 1 271 ? 7.754 25.594 11.875 1 92.69 271 ILE A O 1
ATOM 2157 N N . TYR A 1 272 ? 7.934 24.484 9.938 1 90.94 272 TYR A N 1
ATOM 2158 C CA . TYR A 1 272 ? 7.613 25.703 9.211 1 90.94 272 TYR A CA 1
ATOM 2159 C C . TYR A 1 272 ? 6.133 25.75 8.844 1 90.94 272 TYR A C 1
ATOM 2161 O O . TYR A 1 272 ? 5.57 26.828 8.641 1 90.94 272 TYR A O 1
ATOM 2169 N N . GLY A 1 273 ? 5.547 24.578 8.695 1 82.06 273 GLY A N 1
ATOM 2170 C CA . GLY A 1 273 ? 4.168 24.562 8.234 1 82.06 273 GLY A CA 1
ATOM 2171 C C . GLY A 1 273 ? 4.004 25.094 6.824 1 82.06 273 GLY A C 1
ATOM 2172 O O . GLY A 1 273 ? 4.652 24.609 5.895 1 82.06 273 GLY A O 1
ATOM 2173 N N . GLU A 1 274 ? 3.314 26.172 6.648 1 72.06 274 GLU A N 1
ATOM 2174 C CA . GLU A 1 274 ? 3.031 26.75 5.34 1 72.06 274 GLU A CA 1
ATOM 2175 C C . GLU A 1 274 ? 4.141 27.703 4.906 1 72.06 274 GLU A C 1
ATOM 2177 O O . GLU A 1 274 ? 4.203 28.109 3.742 1 72.06 274 GLU A O 1
ATOM 2182 N N . SER A 1 275 ? 5.047 27.875 5.75 1 74.38 275 SER A N 1
ATOM 2183 C CA . SER A 1 275 ? 6.102 28.844 5.449 1 74.38 275 SER A CA 1
ATOM 2184 C C . SER A 1 275 ? 7.309 28.156 4.812 1 74.38 275 SER A C 1
ATOM 2186 O O . SER A 1 275 ? 7.465 26.938 4.922 1 74.38 275 SER A O 1
ATOM 2188 N N . LYS A 1 276 ? 8.023 29.094 4.047 1 82.69 276 LYS A N 1
ATOM 2189 C CA . LYS A 1 276 ? 9.305 28.656 3.506 1 82.69 276 LYS A CA 1
ATOM 2190 C C . LYS A 1 276 ? 10.461 29.344 4.23 1 82.69 276 LYS A C 1
ATOM 2192 O O . LYS A 1 276 ? 10.328 30.469 4.715 1 82.69 276 LYS A O 1
ATOM 2197 N N . PRO A 1 277 ? 11.492 28.688 4.293 1 93.56 277 PRO A N 1
ATOM 2198 C CA . PRO A 1 277 ? 12.633 29.219 5.039 1 93.56 277 PRO A CA 1
ATOM 2199 C C . PRO A 1 277 ? 13.445 30.234 4.227 1 93.56 277 PRO A C 1
ATOM 2201 O O . PRO A 1 277 ? 14.648 30.062 4.043 1 93.56 277 PRO A O 1
ATOM 2204 N N . ILE A 1 278 ? 12.781 31.188 3.795 1 96.19 278 ILE A N 1
ATOM 2205 C CA . ILE A 1 278 ? 13.336 32.344 3.092 1 96.19 278 ILE A CA 1
ATOM 2206 C C . ILE A 1 278 ? 12.844 33.625 3.748 1 96.19 278 ILE A C 1
ATOM 2208 O O . ILE A 1 278 ? 11.648 33.781 3.994 1 96.19 278 ILE A O 1
ATOM 2212 N N . TRP A 1 279 ? 13.797 34.562 3.99 1 95.62 279 TRP A N 1
ATOM 2213 C CA . TRP A 1 279 ? 13.453 35.844 4.629 1 95.62 279 TRP A CA 1
ATOM 2214 C C . TRP A 1 279 ? 14.094 37 3.896 1 95.62 279 TRP A C 1
ATOM 2216 O O . TRP A 1 279 ? 15.312 37.188 3.93 1 95.62 279 TRP A O 1
ATOM 2226 N N . TRP A 1 280 ? 13.258 37.75 3.25 1 95.88 280 TRP A N 1
ATOM 2227 C CA . TRP A 1 280 ? 13.68 38.906 2.498 1 95.88 280 TRP A CA 1
ATOM 2228 C C . TRP A 1 280 ? 13.578 40.188 3.354 1 95.88 280 TRP A C 1
ATOM 2230 O O . TRP A 1 280 ? 12.531 40.438 3.943 1 95.88 280 TRP A O 1
ATOM 2240 N N . SER A 1 281 ? 14.695 40.938 3.439 1 95.06 281 SER A N 1
ATOM 2241 C CA . SER A 1 281 ? 14.711 42.125 4.281 1 95.06 281 SER A CA 1
ATOM 2242 C C . SER A 1 281 ? 13.766 43.188 3.736 1 95.06 281 SER A C 1
ATOM 2244 O O . SER A 1 281 ? 13.492 43.25 2.535 1 95.06 281 SER A O 1
ATOM 2246 N N . SER A 1 282 ? 13.289 44.094 4.57 1 91.94 282 SER A N 1
ATOM 2247 C CA . SER A 1 282 ? 12.328 45.125 4.18 1 91.94 282 SER A CA 1
ATOM 2248 C C . SER A 1 282 ? 12.945 46.094 3.186 1 91.94 282 SER A C 1
ATOM 2250 O O . SER A 1 282 ? 12.242 46.688 2.354 1 91.94 282 SER A O 1
ATOM 2252 N N . SER A 1 283 ? 14.234 46.281 3.234 1 93.69 283 SER A N 1
ATOM 2253 C CA . SER A 1 283 ? 14.922 47.156 2.303 1 93.69 283 SER A CA 1
ATOM 2254 C C . SER A 1 283 ? 15.047 46.531 0.924 1 93.69 283 SER A C 1
ATOM 2256 O O . SER A 1 283 ? 15.352 47.188 -0.056 1 93.69 283 SER A O 1
ATOM 2258 N N . GLY A 1 284 ? 14.859 45.219 0.925 1 95.62 284 GLY A N 1
ATOM 2259 C CA . GLY A 1 284 ? 15.047 44.5 -0.316 1 95.62 284 GLY A CA 1
ATOM 2260 C C . GLY A 1 284 ? 16.5 44.156 -0.594 1 95.62 284 GLY A C 1
ATOM 2261 O O . GLY A 1 284 ? 16.797 43.469 -1.563 1 95.62 284 GLY A O 1
ATOM 2262 N N . ARG A 1 285 ? 17.328 44.531 0.247 1 95.56 285 ARG A N 1
ATOM 2263 C CA . ARG A 1 285 ? 18.75 44.375 -0.017 1 95.56 285 ARG A CA 1
ATOM 2264 C C . ARG A 1 285 ? 19.219 42.969 0.366 1 95.56 285 ARG A C 1
ATOM 2266 O O . ARG A 1 285 ? 20.047 42.375 -0.331 1 95.56 285 ARG A O 1
ATOM 2273 N N . PHE A 1 286 ? 18.781 42.469 1.491 1 96.25 286 PHE A N 1
ATOM 2274 C CA . PHE A 1 286 ? 19.312 41.219 2.012 1 96.25 286 PHE A CA 1
ATOM 2275 C C . PHE A 1 286 ? 18.266 40.125 1.923 1 96.25 286 PHE A C 1
ATOM 2277 O O . PHE A 1 286 ? 17.078 40.375 2.146 1 96.25 286 PHE A O 1
ATOM 2284 N N . ILE A 1 287 ? 18.719 38.938 1.586 1 97.12 287 ILE A N 1
ATOM 2285 C CA . ILE A 1 287 ? 17.891 37.75 1.62 1 97.12 287 ILE A CA 1
ATOM 2286 C C . ILE A 1 287 ? 18.578 36.656 2.441 1 97.12 287 ILE A C 1
ATOM 2288 O O . ILE A 1 287 ? 19.734 36.312 2.176 1 97.12 287 ILE A O 1
ATOM 2292 N N . ALA A 1 288 ? 17.891 36.219 3.471 1 96.88 288 ALA A N 1
ATOM 2293 C CA . ALA A 1 288 ? 18.344 35.031 4.195 1 96.88 288 ALA A CA 1
ATOM 2294 C C . ALA A 1 288 ? 17.578 33.781 3.732 1 96.88 288 ALA A C 1
ATOM 2296 O O . ALA A 1 288 ? 16.375 33.844 3.477 1 96.88 288 ALA A O 1
ATOM 2297 N N . TYR A 1 289 ? 18.219 32.719 3.541 1 96.88 289 TYR A N 1
ATOM 2298 C CA . TYR A 1 289 ? 17.578 31.484 3.145 1 96.88 289 TYR A CA 1
ATOM 2299 C C . TYR A 1 289 ? 18.312 30.281 3.74 1 96.88 289 TYR A C 1
ATOM 2301 O O . TYR A 1 289 ? 19.531 30.312 3.916 1 96.88 289 TYR A O 1
ATOM 2309 N N . ALA A 1 290 ? 17.547 29.281 4.016 1 96.44 290 ALA A N 1
ATOM 2310 C CA . ALA A 1 290 ? 18.125 28.078 4.594 1 96.44 290 ALA A CA 1
ATOM 2311 C C . ALA A 1 290 ? 18.406 27.031 3.514 1 96.44 290 ALA A C 1
ATOM 2313 O O . ALA A 1 290 ? 17.734 27 2.484 1 96.44 290 ALA A O 1
ATOM 2314 N N . SER A 1 291 ? 19.422 26.281 3.699 1 95.31 291 SER A N 1
ATOM 2315 C CA . SER A 1 291 ? 19.688 25.078 2.904 1 95.31 291 SER A CA 1
ATOM 2316 C C . SER A 1 291 ? 19.578 23.812 3.756 1 95.31 291 SER A C 1
ATOM 2318 O O . SER A 1 291 ? 19.875 23.844 4.953 1 95.31 291 SER A O 1
ATOM 2320 N N . PHE A 1 292 ? 19.156 22.766 3.125 1 95.31 292 PHE A N 1
ATOM 2321 C CA . PHE A 1 292 ? 18.969 21.5 3.816 1 95.31 292 PHE A CA 1
ATOM 2322 C C . PHE A 1 292 ? 19.688 20.375 3.084 1 95.31 292 PHE A C 1
ATOM 2324 O O . PHE A 1 292 ? 19.562 20.234 1.865 1 95.31 292 PHE A O 1
ATOM 2331 N N . ASP A 1 293 ? 20.469 19.625 3.754 1 94.5 293 ASP A N 1
ATOM 2332 C CA . ASP A 1 293 ? 21.125 18.422 3.252 1 94.5 293 ASP A CA 1
ATOM 2333 C C . ASP A 1 293 ? 20.516 17.172 3.887 1 94.5 293 ASP A C 1
ATOM 2335 O O . ASP A 1 293 ? 20.672 16.938 5.09 1 94.5 293 ASP A O 1
ATOM 2339 N N . VAL A 1 294 ? 19.906 16.375 3.08 1 95.56 294 VAL A N 1
ATOM 2340 C CA . VAL A 1 294 ? 19.188 15.234 3.613 1 95.56 294 VAL A CA 1
ATOM 2341 C C . VAL A 1 294 ? 19.875 13.938 3.172 1 95.56 294 VAL A C 1
ATOM 2343 O O . VAL A 1 294 ? 19.266 12.859 3.232 1 95.56 294 VAL A O 1
ATOM 2346 N N . ARG A 1 295 ? 21.125 13.883 2.773 1 92.94 295 ARG A N 1
ATOM 2347 C CA . ARG A 1 295 ? 21.828 12.734 2.207 1 92.94 295 ARG A CA 1
ATOM 2348 C C . ARG A 1 295 ? 21.906 11.586 3.211 1 92.94 295 ARG A C 1
ATOM 2350 O O . ARG A 1 295 ? 21.875 10.414 2.828 1 92.94 295 ARG A O 1
ATOM 2357 N N . ASN A 1 296 ? 21.938 11.945 4.484 1 93.81 296 ASN A N 1
ATOM 2358 C CA . ASN A 1 296 ? 22.141 10.93 5.516 1 93.81 296 ASN A CA 1
ATOM 2359 C C . ASN A 1 296 ? 20.875 10.68 6.312 1 93.81 296 ASN A C 1
ATOM 2361 O O . ASN A 1 296 ? 20.906 9.984 7.332 1 93.81 296 ASN A O 1
ATOM 2365 N N . VAL A 1 297 ? 19.859 11.227 5.887 1 95.31 297 VAL A N 1
ATOM 2366 C CA . VAL A 1 297 ? 18.578 11.062 6.566 1 95.31 297 VAL A CA 1
ATOM 2367 C C . VAL A 1 297 ? 17.906 9.781 6.094 1 95.31 297 VAL A C 1
ATOM 2369 O O . VAL A 1 297 ? 17.984 9.422 4.918 1 95.31 297 VAL A O 1
ATOM 2372 N N . SER A 1 298 ? 17.344 9.078 7.055 1 93.38 298 SER A N 1
ATOM 2373 C CA . SER A 1 298 ? 16.625 7.855 6.723 1 93.38 298 SER A CA 1
ATOM 2374 C C . SER A 1 298 ? 15.531 8.117 5.684 1 93.38 298 SER A C 1
ATOM 2376 O O . SER A 1 298 ? 14.953 9.203 5.641 1 93.38 298 SER A O 1
ATOM 2378 N N . VAL A 1 299 ? 15.32 7.098 4.84 1 92.44 299 VAL A N 1
ATOM 2379 C CA . VAL A 1 299 ? 14.391 7.266 3.727 1 92.44 299 VAL A CA 1
ATOM 2380 C C . VAL A 1 299 ? 13.242 6.273 3.865 1 92.44 299 VAL A C 1
ATOM 2382 O O . VAL A 1 299 ? 13.445 5.117 4.238 1 92.44 299 VAL A O 1
ATOM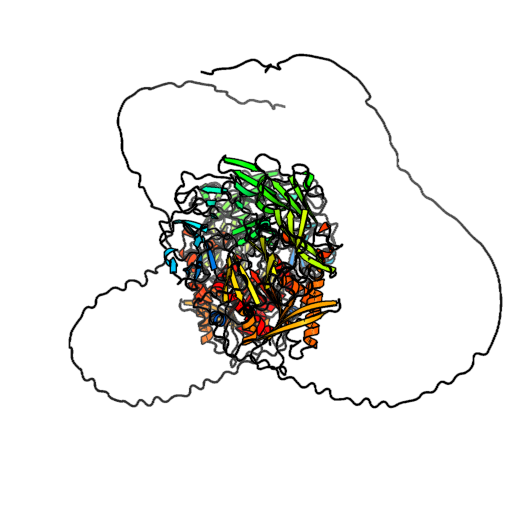 2385 N N . THR A 1 300 ? 12.078 6.75 3.699 1 90.56 300 THR A N 1
ATOM 2386 C CA . THR A 1 300 ? 10.906 5.91 3.457 1 90.56 300 THR A CA 1
ATOM 2387 C C . THR A 1 300 ? 10.344 6.16 2.062 1 90.56 300 THR A C 1
ATOM 2389 O O . THR A 1 300 ? 10.867 6.988 1.314 1 90.56 300 THR A O 1
ATOM 2392 N N . TRP A 1 301 ? 9.352 5.359 1.643 1 90.19 301 TRP A N 1
ATOM 2393 C CA . TRP A 1 301 ? 8.867 5.434 0.27 1 90.19 301 TRP A CA 1
ATOM 2394 C C . TRP A 1 301 ? 7.348 5.547 0.237 1 90.19 301 TRP A C 1
ATOM 2396 O O . TRP A 1 301 ? 6.652 4.895 1.021 1 90.19 301 TRP A O 1
ATOM 2406 N N . VAL A 1 302 ? 6.863 6.402 -0.613 1 91.19 302 VAL A N 1
ATOM 2407 C CA . VAL A 1 302 ? 5.43 6.598 -0.826 1 91.19 302 VAL A CA 1
ATOM 2408 C C . VAL A 1 302 ? 5.066 6.211 -2.258 1 91.19 302 VAL A C 1
ATOM 2410 O O . VAL A 1 302 ? 5.602 6.77 -3.215 1 91.19 302 VAL A O 1
ATOM 2413 N N . PRO A 1 303 ? 4.164 5.289 -2.439 1 91.69 303 PRO A N 1
ATOM 2414 C CA . PRO A 1 303 ? 3.836 4.812 -3.783 1 91.69 303 PRO A CA 1
ATOM 2415 C C . PRO A 1 303 ? 2.9 5.758 -4.535 1 91.69 303 PRO A C 1
ATOM 2417 O O . PRO A 1 303 ? 2.02 6.375 -3.926 1 91.69 303 PRO A O 1
ATOM 2420 N N . TYR A 1 304 ? 3.113 5.883 -5.812 1 91.5 304 TYR A N 1
ATOM 2421 C CA . TYR A 1 304 ? 2.244 6.59 -6.746 1 91.5 304 TYR A CA 1
ATOM 2422 C C . TYR A 1 304 ? 2.027 5.777 -8.016 1 91.5 304 TYR A C 1
ATOM 2424 O O . TYR A 1 304 ? 2.99 5.367 -8.664 1 91.5 304 TYR A O 1
ATOM 2432 N N . TYR A 1 305 ? 0.744 5.578 -8.359 1 92.62 305 TYR A N 1
ATOM 2433 C CA . TYR A 1 305 ? 0.387 4.742 -9.5 1 92.62 305 TYR A CA 1
ATOM 2434 C C . TYR A 1 305 ? -0.121 5.59 -10.664 1 92.62 305 TYR A C 1
ATOM 2436 O O . TYR A 1 305 ? -0.947 6.484 -10.469 1 92.62 305 TYR A O 1
ATOM 2444 N N . ARG A 1 306 ? 0.465 5.34 -11.797 1 90.31 306 ARG A N 1
ATOM 2445 C CA . ARG A 1 306 ? 0.003 5.996 -13.016 1 90.31 306 ARG A CA 1
ATOM 2446 C C . ARG A 1 306 ? -0.587 4.988 -13.992 1 90.31 306 ARG A C 1
ATOM 2448 O O . ARG A 1 306 ? -0.126 3.846 -14.07 1 90.31 306 ARG A O 1
ATOM 2455 N N . ASP A 1 307 ? -1.5 5.457 -14.789 1 87.94 307 ASP A N 1
ATOM 2456 C CA . ASP A 1 307 ? -2.188 4.594 -15.75 1 87.94 307 ASP A CA 1
ATOM 2457 C C . ASP A 1 307 ? -1.296 4.285 -16.953 1 87.94 307 ASP A C 1
ATOM 2459 O O . ASP A 1 307 ? -1.439 3.236 -17.578 1 87.94 307 ASP A O 1
ATOM 2463 N N . ASP A 1 308 ? -0.427 5.207 -17.266 1 87.19 308 ASP A N 1
ATOM 2464 C CA . ASP A 1 308 ? 0.318 5.121 -18.516 1 87.19 308 ASP A CA 1
ATOM 2465 C C . ASP A 1 308 ? 1.686 4.477 -18.297 1 87.19 308 ASP A C 1
ATOM 2467 O O . ASP A 1 308 ? 2.457 4.316 -19.25 1 87.19 308 ASP A O 1
ATOM 2471 N N . VAL A 1 309 ? 1.978 4.16 -17.094 1 88.44 309 VAL A N 1
ATOM 2472 C CA . VAL A 1 309 ? 3.279 3.572 -16.797 1 88.44 309 VAL A CA 1
ATOM 2473 C C . VAL A 1 309 ? 3.09 2.221 -16.109 1 88.44 309 VAL A C 1
ATOM 2475 O O . VAL A 1 309 ? 2.248 2.082 -15.219 1 88.44 309 VAL A O 1
ATOM 2478 N N . SER A 1 310 ? 3.893 1.29 -16.516 1 91.38 310 SER A N 1
ATOM 2479 C CA . SER A 1 310 ? 3.713 -0.075 -16.031 1 91.38 310 SER A CA 1
ATOM 2480 C C . SER A 1 310 ? 4.25 -0.233 -14.609 1 91.38 310 SER A C 1
ATOM 2482 O O . SER A 1 310 ? 3.811 -1.116 -13.867 1 91.38 310 SER A O 1
ATOM 2484 N N . GLN A 1 311 ? 5.191 0.597 -14.281 1 91.12 311 GLN A N 1
ATOM 2485 C CA . GLN A 1 311 ? 5.773 0.487 -12.953 1 91.12 311 GLN A CA 1
ATOM 2486 C C . GLN A 1 311 ? 5.281 1.607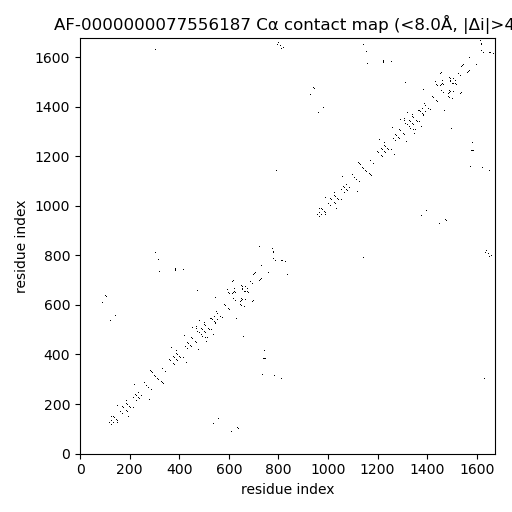 -12.039 1 91.12 311 GLN A C 1
ATOM 2488 O O . GLN A 1 311 ? 5.176 2.76 -12.469 1 91.12 311 GLN A O 1
ATOM 2493 N N . PRO A 1 312 ? 4.926 1.251 -10.789 1 91 312 PRO A N 1
ATOM 2494 C CA . PRO A 1 312 ? 4.617 2.332 -9.844 1 91 312 PRO A CA 1
ATOM 2495 C C . PRO A 1 312 ? 5.816 3.232 -9.57 1 91 312 PRO A C 1
ATOM 2497 O O . PRO A 1 312 ? 6.961 2.773 -9.617 1 91 312 PRO A O 1
ATOM 2500 N N . HIS A 1 313 ? 5.535 4.441 -9.336 1 88.81 313 HIS A N 1
ATOM 2501 C CA . HIS A 1 313 ? 6.578 5.352 -8.883 1 88.81 313 HIS A CA 1
ATOM 2502 C C . HIS A 1 313 ? 6.699 5.34 -7.363 1 88.81 313 HIS A C 1
ATOM 2504 O O . HIS A 1 313 ? 5.719 5.578 -6.656 1 88.81 313 HIS A O 1
ATOM 2510 N N . MET A 1 314 ? 7.883 5.012 -6.895 1 89.81 314 MET A N 1
ATOM 2511 C CA . MET A 1 314 ? 8.148 5.086 -5.461 1 89.81 314 MET A CA 1
ATOM 2512 C C . MET A 1 314 ? 8.867 6.387 -5.109 1 89.81 314 MET A C 1
ATOM 2514 O O . MET A 1 314 ? 10.078 6.5 -5.301 1 89.81 314 MET A O 1
ATOM 2518 N N . HIS A 1 315 ? 8.109 7.297 -4.527 1 87.88 315 HIS A N 1
ATOM 2519 C CA . HIS A 1 315 ? 8.68 8.586 -4.148 1 87.88 315 HIS A CA 1
ATOM 2520 C C . HIS A 1 315 ? 9.461 8.484 -2.844 1 87.88 315 HIS A C 1
ATOM 2522 O O . HIS A 1 315 ? 8.898 8.109 -1.81 1 87.88 315 HIS A O 1
ATOM 2528 N N . PRO A 1 316 ? 10.734 8.828 -2.912 1 89.56 316 PRO A N 1
ATOM 2529 C CA . PRO A 1 316 ? 11.5 8.805 -1.664 1 89.56 316 PRO A CA 1
ATOM 2530 C C . PRO A 1 316 ? 11.125 9.953 -0.725 1 89.56 316 PRO A C 1
ATOM 2532 O O . PRO A 1 316 ? 11.102 11.109 -1.14 1 89.56 316 PRO A O 1
ATOM 2535 N N . LEU A 1 317 ? 10.766 9.695 0.415 1 90.69 317 LEU A N 1
ATOM 2536 C CA . LEU A 1 317 ? 10.477 10.656 1.474 1 90.69 317 LEU A CA 1
ATOM 2537 C C . LEU A 1 317 ? 11.547 10.609 2.561 1 90.69 317 LEU A C 1
ATOM 2539 O O . LEU A 1 317 ? 11.547 9.695 3.389 1 90.69 317 LEU A O 1
ATOM 2543 N N . ARG A 1 318 ? 12.406 11.586 2.539 1 93.25 318 ARG A N 1
ATOM 2544 C CA . ARG A 1 318 ? 13.453 11.68 3.549 1 93.25 318 ARG A CA 1
ATOM 2545 C C . ARG A 1 318 ? 12.938 12.352 4.816 1 93.25 318 ARG A C 1
ATOM 2547 O O . ARG A 1 318 ? 12.805 13.57 4.871 1 93.25 318 ARG A O 1
ATOM 2554 N N . CYS A 1 319 ? 12.688 11.586 5.762 1 93.56 319 CYS A N 1
ATOM 2555 C CA . CYS A 1 319 ? 12.117 12.047 7.027 1 93.56 319 CYS A CA 1
ATOM 2556 C C . CYS A 1 319 ? 12.688 11.258 8.195 1 93.56 319 CYS A C 1
ATOM 2558 O O . CYS A 1 319 ? 12.391 10.07 8.352 1 93.56 319 CYS A O 1
ATOM 2560 N N . ALA A 1 320 ? 13.5 11.914 9 1 95.81 320 ALA A N 1
ATOM 2561 C CA . ALA A 1 320 ? 14.086 11.258 10.164 1 95.81 320 ALA A CA 1
ATOM 2562 C C . ALA A 1 320 ? 13 10.758 11.117 1 95.81 320 ALA A C 1
ATOM 2564 O O . ALA A 1 320 ? 11.992 11.445 11.336 1 95.81 320 ALA A O 1
ATOM 2565 N N . ARG A 1 321 ? 13.18 9.523 11.609 1 96.75 321 ARG A N 1
ATOM 2566 C CA . ARG A 1 321 ? 12.297 8.961 12.625 1 96.75 321 ARG A CA 1
ATOM 2567 C C . ARG A 1 321 ? 12.852 9.188 14.023 1 96.75 321 ARG A C 1
ATOM 2569 O O . ARG A 1 321 ? 14.031 9.516 14.188 1 96.75 321 ARG A O 1
ATOM 2576 N N . PRO A 1 322 ? 11.945 9.109 15.047 1 97.12 322 PRO A N 1
ATOM 2577 C CA . PRO A 1 322 ? 12.469 9.273 16.406 1 97.12 322 PRO A CA 1
ATOM 2578 C C . PRO A 1 322 ? 13.625 8.328 16.719 1 97.12 322 PRO A C 1
ATOM 2580 O O . PRO A 1 322 ? 13.555 7.137 16.406 1 97.12 322 PRO A O 1
ATOM 2583 N N . GLY A 1 323 ? 14.648 8.867 17.219 1 95.12 323 GLY A N 1
ATOM 2584 C CA . GLY A 1 323 ? 15.773 8.047 17.641 1 95.12 323 GLY A CA 1
ATOM 2585 C C . GLY A 1 323 ? 16.844 7.914 16.578 1 95.12 323 GLY A C 1
ATOM 2586 O O . GLY A 1 323 ? 17.953 7.484 16.859 1 95.12 323 GLY A O 1
ATOM 2587 N N . ASP A 1 324 ? 16.547 8.312 15.312 1 94.75 324 ASP A N 1
ATOM 2588 C CA . ASP A 1 324 ? 17.547 8.25 14.258 1 94.75 324 ASP A CA 1
ATOM 2589 C C . ASP A 1 324 ? 18.766 9.094 14.617 1 94.75 324 ASP A C 1
ATOM 2591 O O . ASP A 1 324 ? 18.656 10.125 15.281 1 94.75 324 ASP A O 1
ATOM 2595 N N . SER A 1 325 ? 19.859 8.703 14.102 1 92.25 325 SER A N 1
ATOM 2596 C CA . SER A 1 325 ? 21.109 9.367 14.477 1 92.25 325 SER A CA 1
ATOM 2597 C C . SER A 1 325 ? 21.281 10.68 13.711 1 92.25 325 SER A C 1
ATOM 2599 O O . SER A 1 325 ? 21.984 11.586 14.172 1 92.25 325 SER A O 1
ATOM 2601 N N . GLU A 1 326 ? 20.641 10.766 12.555 1 93.06 326 GLU A N 1
ATOM 2602 C CA . GLU A 1 326 ? 20.859 11.938 11.719 1 93.06 326 GLU A CA 1
ATOM 2603 C C . GLU A 1 326 ? 19.562 12.703 11.492 1 93.06 326 GLU A C 1
ATOM 2605 O O . GLU A 1 326 ? 18.5 12.102 11.344 1 93.06 326 GLU A O 1
ATOM 2610 N N . LEU A 1 327 ? 19.672 14.016 11.547 1 94.81 327 LEU A N 1
ATOM 2611 C CA . LEU A 1 327 ? 18.641 14.961 11.102 1 94.81 327 LEU A CA 1
ATOM 2612 C C . LEU A 1 327 ? 19.094 15.711 9.859 1 94.81 327 LEU A C 1
ATOM 2614 O O . LEU A 1 327 ? 20.281 15.688 9.508 1 94.81 327 LEU A O 1
ATOM 2618 N N . PRO A 1 328 ? 18.156 16.312 9.156 1 94.38 328 PRO A N 1
ATOM 2619 C CA . PRO A 1 328 ? 18.625 17.188 8.078 1 94.38 328 PRO A CA 1
ATOM 2620 C C . PRO A 1 328 ? 19.609 18.25 8.57 1 94.38 328 PRO A C 1
ATOM 2622 O O . PRO A 1 328 ? 19.375 18.875 9.609 1 94.38 328 PRO A O 1
ATOM 2625 N N . GLN A 1 329 ? 20.656 18.359 7.816 1 92.69 329 GLN A N 1
ATOM 2626 C CA . GLN A 1 329 ? 21.578 19.438 8.141 1 92.69 329 GLN A CA 1
ATOM 2627 C C . GLN A 1 329 ? 21.094 20.766 7.598 1 92.69 329 GLN A C 1
ATOM 2629 O O . GLN A 1 329 ? 20.828 20.891 6.398 1 92.69 329 GLN A O 1
ATOM 2634 N N . VAL A 1 330 ? 21.047 21.719 8.477 1 94.06 330 VAL A N 1
ATOM 2635 C CA . VAL A 1 330 ? 20.5 23.016 8.07 1 94.06 330 VAL A CA 1
ATOM 2636 C C . VAL A 1 330 ? 21.609 24.078 8.141 1 94.06 330 VAL A C 1
ATOM 2638 O O . VAL A 1 330 ? 22.359 24.141 9.109 1 94.06 330 VAL A O 1
ATOM 2641 N N . LEU A 1 331 ? 21.734 24.781 7.09 1 93.44 331 LEU A N 1
ATOM 2642 C CA . LEU A 1 331 ? 22.594 25.953 7.051 1 93.44 331 LEU A CA 1
ATOM 2643 C C . LEU A 1 331 ? 21.781 27.203 6.676 1 93.44 331 LEU A C 1
ATOM 2645 O O . LEU A 1 331 ? 20.844 27.109 5.883 1 93.44 331 LEU A O 1
ATOM 2649 N N . LEU A 1 332 ? 22.125 28.234 7.305 1 95.75 332 LEU A N 1
ATOM 2650 C CA . LEU A 1 332 ? 21.484 29.5 7.012 1 95.75 332 LEU A CA 1
ATOM 2651 C C . LEU A 1 332 ? 22.438 30.453 6.301 1 95.75 332 LEU A C 1
ATOM 2653 O O . LEU A 1 332 ? 23.578 30.625 6.73 1 95.75 332 LEU A O 1
ATOM 2657 N N . TRP A 1 333 ? 21.922 31.016 5.211 1 95.19 333 TRP A N 1
ATOM 2658 C CA . TRP A 1 333 ? 22.719 31.906 4.363 1 95.19 333 TRP A CA 1
ATOM 2659 C C . TRP A 1 333 ? 22.125 33.312 4.355 1 95.19 333 TRP A C 1
ATOM 2661 O O . TRP A 1 333 ? 20.906 33.469 4.527 1 95.19 333 TRP A O 1
ATOM 2671 N N . ILE A 1 334 ? 23.031 34.281 4.141 1 96.44 334 ILE A N 1
ATOM 2672 C CA . ILE A 1 334 ? 22.625 35.656 3.832 1 96.44 334 ILE A CA 1
ATOM 2673 C C . ILE A 1 334 ? 23.234 36.094 2.496 1 96.44 334 ILE A C 1
ATOM 2675 O O . ILE A 1 334 ? 24.422 35.906 2.26 1 96.44 334 ILE A O 1
ATOM 2679 N N . TRP A 1 335 ? 22.438 36.531 1.639 1 96.56 335 TRP A N 1
ATOM 2680 C CA . TRP A 1 335 ? 22.891 37.125 0.383 1 96.56 335 TRP A CA 1
ATOM 2681 C C . TRP A 1 335 ? 22.656 38.656 0.371 1 96.56 335 TRP A C 1
ATOM 2683 O O . TRP A 1 335 ? 21.578 39.125 0.724 1 96.56 335 TRP A O 1
ATOM 2693 N N . ASP A 1 336 ? 23.688 39.344 -0.015 1 96 336 ASP A N 1
ATOM 2694 C CA . ASP A 1 336 ? 23.625 40.781 -0.193 1 96 336 ASP A CA 1
ATOM 2695 C C . ASP A 1 336 ? 23.453 41.156 -1.665 1 96 336 ASP A C 1
ATOM 2697 O O . ASP A 1 336 ? 24.375 41 -2.463 1 96 336 ASP A O 1
ATOM 2701 N N . LYS A 1 337 ? 22.375 41.688 -1.954 1 95.19 337 LYS A N 1
ATOM 2702 C CA . LYS A 1 337 ? 22 42 -3.332 1 95.19 337 LYS A CA 1
ATOM 2703 C C . LYS A 1 337 ? 22.922 43.062 -3.926 1 95.19 337 LYS A C 1
ATOM 2705 O O . LYS A 1 337 ? 23.203 43.062 -5.125 1 95.19 337 LYS A O 1
ATOM 2710 N N . VAL A 1 338 ? 23.344 43.969 -3.195 1 93.88 338 VAL A N 1
ATOM 2711 C CA . VAL A 1 338 ? 24.141 45.094 -3.666 1 93.88 338 VAL A CA 1
ATOM 2712 C C . VAL A 1 338 ? 25.594 44.656 -3.832 1 93.88 338 VAL A C 1
ATOM 2714 O O . VAL A 1 338 ? 26.188 44.844 -4.898 1 93.88 338 VAL A O 1
ATOM 2717 N N . GLU A 1 339 ? 26.109 44.031 -2.834 1 93.44 339 GLU A N 1
ATOM 2718 C CA . GLU A 1 339 ? 27.516 43.625 -2.871 1 93.44 339 GLU A CA 1
ATOM 2719 C C . GLU A 1 339 ? 27.688 42.312 -3.617 1 93.44 339 GLU A C 1
ATOM 2721 O O . GLU A 1 339 ? 28.797 41.938 -4.008 1 93.44 339 GLU A O 1
ATOM 2726 N N . GLN A 1 340 ? 26.609 41.625 -3.74 1 92.62 340 GLN A N 1
ATOM 2727 C CA . GLN A 1 340 ? 26.609 40.312 -4.41 1 92.62 340 GLN A CA 1
ATOM 2728 C C . GLN A 1 340 ? 27.531 39.312 -3.697 1 92.62 340 GLN A C 1
ATOM 2730 O O . GLN A 1 340 ? 28.328 38.656 -4.336 1 92.62 340 GLN A O 1
ATOM 2735 N N . THR A 1 341 ? 27.453 39.344 -2.385 1 93.56 341 THR A N 1
ATOM 2736 C CA . THR A 1 341 ? 28.219 38.406 -1.553 1 93.56 341 THR A CA 1
ATOM 2737 C C . THR A 1 341 ? 27.281 37.562 -0.698 1 93.56 341 THR A C 1
ATOM 2739 O O . THR A 1 341 ? 26.125 37.938 -0.472 1 93.56 341 THR A O 1
ATOM 2742 N N . LYS A 1 342 ? 27.812 36.438 -0.333 1 93 342 LYS A N 1
ATOM 2743 C CA . LYS A 1 342 ? 27.094 35.5 0.53 1 93 342 LYS A CA 1
ATOM 2744 C C . LYS A 1 342 ? 27.906 35.188 1.79 1 93 342 LYS A C 1
ATOM 2746 O O . LYS A 1 342 ? 29.125 35.219 1.772 1 93 342 LYS A O 1
ATOM 2751 N N . GLN A 1 343 ? 27.172 34.938 2.838 1 92.5 343 GLN A N 1
ATOM 2752 C CA . GLN A 1 343 ? 27.797 34.562 4.09 1 92.5 343 GLN A CA 1
ATOM 2753 C C . GLN A 1 343 ? 26.906 33.594 4.879 1 92.5 343 GLN A C 1
ATOM 2755 O O . GLN A 1 343 ? 25.688 33.656 4.758 1 92.5 343 GLN A O 1
ATOM 2760 N N . PHE A 1 344 ? 27.531 32.781 5.742 1 90.5 344 PHE A N 1
ATOM 2761 C CA . PHE A 1 344 ? 26.797 31.906 6.664 1 90.5 344 PHE A CA 1
ATOM 2762 C C . PHE A 1 344 ? 26.312 32.719 7.871 1 90.5 344 PHE A C 1
ATOM 2764 O O . PHE A 1 344 ? 27 33.594 8.344 1 90.5 344 PHE A O 1
ATOM 2771 N N . ALA A 1 345 ? 25.125 32.344 8.234 1 91.75 345 ALA A N 1
ATOM 2772 C CA . ALA A 1 345 ? 24.594 32.875 9.484 1 91.75 345 ALA A CA 1
ATOM 2773 C C . ALA A 1 345 ? 24.328 31.781 10.492 1 91.75 345 ALA A C 1
ATOM 2775 O O . ALA A 1 345 ? 23.172 31.516 10.844 1 91.75 345 ALA A O 1
ATOM 2776 N N . MET A 1 346 ? 25.344 31.156 11 1 88 346 MET A N 1
ATOM 2777 C CA . MET A 1 346 ? 25.219 30 11.859 1 88 346 MET A CA 1
ATOM 2778 C C . MET A 1 346 ? 25.562 30.344 13.305 1 88 346 MET A C 1
ATOM 2780 O O . MET A 1 346 ? 26.375 31.25 13.555 1 88 346 MET A O 1
ATOM 2784 N N . PRO A 1 347 ? 24.859 29.656 14.141 1 81.19 347 PRO A N 1
ATOM 2785 C CA . PRO A 1 347 ? 25.281 29.844 15.531 1 81.19 347 PRO A CA 1
ATOM 2786 C C . PRO A 1 347 ? 26.656 29.25 15.805 1 81.19 347 PRO A C 1
ATOM 2788 O O . PRO A 1 347 ? 27.109 28.359 15.078 1 81.19 347 PRO A O 1
ATOM 2791 N N . SER A 1 348 ? 27.359 29.859 16.844 1 68.94 348 SER A N 1
ATOM 2792 C CA . SER A 1 348 ? 28.656 29.312 17.234 1 68.94 348 SER A CA 1
ATOM 2793 C C . SER A 1 348 ? 28.516 27.906 17.812 1 68.94 348 SER A C 1
ATOM 2795 O O . SER A 1 348 ? 27.469 27.562 18.359 1 68.94 348 SER A O 1
ATOM 2797 N N . GLU A 1 349 ? 29.453 27.062 17.469 1 59.62 349 GLU A N 1
ATOM 2798 C CA . GLU A 1 349 ? 29.438 25.656 17.891 1 59.62 349 GLU A CA 1
ATOM 2799 C C . GLU A 1 349 ? 29.188 25.531 19.391 1 59.62 349 GLU A C 1
ATOM 2801 O O . GLU A 1 349 ? 28.594 24.547 19.844 1 59.62 349 GLU A O 1
ATOM 2806 N N . ARG A 1 350 ? 29.797 26.438 20.219 1 58.25 350 ARG A N 1
ATOM 2807 C CA . ARG A 1 350 ? 29.703 26.375 21.672 1 58.25 350 ARG A CA 1
ATOM 2808 C C . ARG A 1 350 ? 28.266 26.5 22.141 1 58.25 350 ARG A C 1
ATOM 2810 O O . ARG A 1 350 ? 27.953 26.234 23.297 1 58.25 350 ARG A O 1
ATOM 2817 N N . PHE A 1 351 ? 27.531 26.969 21.25 1 57.09 351 PHE A N 1
ATOM 2818 C CA . PHE A 1 351 ? 26.188 27.344 21.656 1 57.09 351 PHE A CA 1
ATOM 2819 C C . PHE A 1 351 ? 25.375 26.109 22.016 1 57.09 351 PHE A C 1
ATOM 2821 O O . PHE A 1 351 ? 24.531 26.156 22.922 1 57.09 351 PHE A O 1
ATOM 2828 N N . PHE A 1 352 ? 25.516 25.016 21.203 1 57.31 352 PHE A N 1
ATOM 2829 C CA . PHE A 1 352 ? 24.609 23.906 21.484 1 57.31 352 PHE A CA 1
ATOM 2830 C C . PHE A 1 352 ? 25.234 22.938 22.469 1 57.31 352 PHE A C 1
ATOM 2832 O O . PHE A 1 352 ? 24.828 21.781 22.547 1 57.31 352 PHE A O 1
ATOM 2839 N N . ASN A 1 353 ? 26.297 23.406 23.203 1 47.78 353 ASN A N 1
ATOM 2840 C CA . ASN A 1 353 ? 27 22.5 24.109 1 47.78 353 ASN A CA 1
ATOM 2841 C C . ASN A 1 353 ? 26.047 21.828 25.078 1 47.78 353 ASN A C 1
ATOM 2843 O O . ASN A 1 353 ? 26.484 21.047 25.938 1 47.78 353 ASN A O 1
ATOM 2847 N N . ASP A 1 354 ? 24.859 22.266 25.219 1 45.03 354 ASP A N 1
ATOM 2848 C CA . ASP A 1 354 ? 24.156 21.719 26.375 1 45.03 354 ASP A CA 1
ATOM 2849 C C . ASP A 1 354 ? 23.5 20.391 26.031 1 45.03 354 ASP A C 1
ATOM 2851 O O . ASP A 1 354 ? 22.719 19.859 26.828 1 45.03 354 ASP A O 1
ATOM 2855 N N . GLY A 1 355 ? 24.094 19.516 25.141 1 44.09 355 GLY A N 1
ATOM 2856 C CA . GLY A 1 355 ? 23.766 18.094 25.062 1 44.09 355 GLY A CA 1
ATOM 2857 C C . GLY A 1 355 ? 24.484 17.391 23.938 1 44.09 355 GLY A C 1
ATOM 2858 O O . GLY A 1 355 ? 25.188 18.016 23.141 1 44.09 355 GLY A O 1
ATOM 2859 N N . PRO A 1 356 ? 24.578 16.062 24.219 1 42.44 356 PRO A N 1
ATOM 2860 C CA . PRO A 1 356 ? 25.406 15.227 23.344 1 42.44 356 PRO A CA 1
ATOM 2861 C C . PRO A 1 356 ? 25.266 15.602 21.859 1 42.44 356 PRO A C 1
ATOM 2863 O O . PRO A 1 356 ? 26.125 15.25 21.047 1 42.44 356 PRO A O 1
ATOM 2866 N N . THR A 1 357 ? 23.969 15.578 21.328 1 49.94 357 THR A N 1
ATOM 2867 C CA . THR A 1 357 ? 23.875 15.625 19.875 1 49.94 357 THR A CA 1
ATOM 2868 C C . THR A 1 357 ? 23.703 17.062 19.391 1 49.94 357 THR A C 1
ATOM 2870 O O . THR A 1 357 ? 22.969 17.844 19.984 1 49.94 357 THR A O 1
ATOM 2873 N N . SER A 1 358 ? 24.672 17.625 18.766 1 62.19 358 SER A N 1
ATOM 2874 C CA . SER A 1 358 ? 24.875 18.844 17.969 1 62.19 358 SER A CA 1
ATOM 2875 C C . SER A 1 358 ? 23.75 19.031 16.953 1 62.19 358 SER A C 1
ATOM 2877 O O . SER A 1 358 ? 23.766 19.984 16.188 1 62.19 358 SER A O 1
ATOM 2879 N N . LEU A 1 359 ? 22.609 18.266 17.203 1 76.44 359 LEU A N 1
ATOM 2880 C CA . LEU A 1 359 ? 21.562 18.375 16.203 1 76.44 359 LEU A CA 1
ATOM 2881 C C . LEU A 1 359 ? 20.578 19.484 16.562 1 76.44 359 LEU A C 1
ATOM 2883 O O . LEU A 1 359 ? 20.25 19.656 17.734 1 76.44 359 LEU A O 1
ATOM 2887 N N . LYS A 1 360 ? 20.219 20.266 15.656 1 88.81 360 LYS A N 1
ATOM 2888 C CA . LYS A 1 360 ? 19.438 21.484 15.875 1 88.81 360 LYS A CA 1
ATOM 2889 C C . LYS A 1 360 ? 18.453 21.703 14.734 1 88.81 360 LYS A C 1
ATOM 2891 O O . LYS A 1 360 ? 18.547 21.062 13.688 1 88.81 360 LYS A O 1
ATOM 2896 N N . TYR A 1 361 ? 17.453 22.469 15.094 1 93.06 361 TYR A N 1
ATOM 2897 C CA . TYR A 1 361 ? 16.531 22.984 14.086 1 93.06 361 TYR A CA 1
ATOM 2898 C C . TYR A 1 361 ? 16.609 24.5 14.008 1 93.06 361 TYR A C 1
ATOM 2900 O O . TYR A 1 361 ? 16.734 25.188 15.031 1 93.06 361 TYR A O 1
ATOM 2908 N N . LEU A 1 362 ? 16.641 25 12.836 1 93.75 362 LEU A N 1
ATOM 2909 C CA . LEU A 1 362 ? 16.328 26.406 12.641 1 93.75 362 LEU A CA 1
ATOM 2910 C C . LEU A 1 362 ? 14.82 26.656 12.75 1 93.75 362 LEU A C 1
ATOM 2912 O O . LEU A 1 362 ? 14.055 26.172 11.922 1 93.75 362 LEU A O 1
ATOM 2916 N N . VAL A 1 363 ? 14.492 27.391 13.75 1 93.19 363 VAL A N 1
ATOM 2917 C CA . VAL A 1 363 ? 13.062 27.578 13.992 1 93.19 363 VAL A CA 1
ATOM 2918 C C . VAL A 1 363 ? 12.547 28.734 13.133 1 93.19 363 VAL A C 1
ATOM 2920 O O . VAL A 1 363 ? 11.477 28.641 12.531 1 93.19 363 VAL A O 1
ATOM 2923 N N . TRP A 1 364 ? 13.328 29.797 13.156 1 93 364 TRP A N 1
ATOM 2924 C CA . TRP A 1 364 ? 12.867 31 12.461 1 93 364 TRP A CA 1
ATOM 2925 C C . TRP A 1 364 ? 14.008 31.984 12.25 1 93 364 TRP A C 1
ATOM 2927 O O . TRP A 1 364 ? 15.047 31.891 12.922 1 93 364 TRP A O 1
ATOM 2937 N N . ALA A 1 365 ? 13.828 32.844 11.297 1 93.25 365 ALA A N 1
ATOM 2938 C CA . ALA A 1 365 ? 14.664 34 11.094 1 93.25 365 ALA A CA 1
ATOM 2939 C C . ALA A 1 365 ? 13.82 35.219 10.695 1 93.25 365 ALA A C 1
ATOM 2941 O O . ALA A 1 365 ? 12.68 35.062 10.25 1 93.25 365 ALA A O 1
ATOM 2942 N N . GLN A 1 366 ? 14.359 36.375 11.023 1 92.5 366 GLN A N 1
ATOM 2943 C CA . GLN A 1 366 ? 13.641 37.594 10.695 1 92.5 366 GLN A CA 1
ATOM 2944 C C . GLN A 1 366 ? 14.578 38.781 10.641 1 92.5 366 GLN A C 1
ATOM 2946 O O . GLN A 1 366 ? 15.391 38.969 11.547 1 92.5 366 GLN A O 1
ATOM 2951 N N . TRP A 1 367 ? 14.453 39.531 9.586 1 93.75 367 TRP A N 1
ATOM 2952 C CA . TRP A 1 367 ? 15.227 40.781 9.5 1 93.75 367 TRP A CA 1
ATOM 2953 C C . TRP A 1 367 ? 14.625 41.844 10.391 1 93.75 367 TRP A C 1
ATOM 2955 O O . TRP A 1 367 ? 13.398 41.969 10.508 1 93.75 367 TRP A O 1
ATOM 2965 N N . ALA A 1 368 ? 15.516 42.594 11.016 1 92.25 368 ALA A N 1
ATOM 2966 C CA . ALA A 1 368 ? 15.109 43.719 11.859 1 92.25 368 ALA A CA 1
ATOM 2967 C C . ALA A 1 368 ? 16.016 44.906 11.633 1 92.25 368 ALA A C 1
ATOM 2969 O O . ALA A 1 368 ? 17.172 44.781 11.227 1 92.25 368 ALA A O 1
ATOM 2970 N N . THR A 1 369 ? 15.406 46.031 11.781 1 90.81 369 THR A N 1
ATOM 2971 C CA . THR A 1 369 ? 16.172 47.281 11.727 1 90.81 369 THR A CA 1
ATOM 2972 C C . THR A 1 369 ? 16.094 48.031 13.047 1 90.81 369 THR A C 1
ATOM 2974 O O . THR A 1 369 ? 15.047 48.594 13.383 1 90.81 369 THR A O 1
ATOM 2977 N N . ILE A 1 370 ? 17.094 48 13.734 1 87.12 370 ILE A N 1
ATOM 2978 C CA . ILE A 1 370 ? 17.172 48.656 15.039 1 87.12 370 ILE A CA 1
ATOM 2979 C C . ILE A 1 370 ? 18.516 49.375 15.164 1 87.12 370 ILE A C 1
ATOM 2981 O O . ILE A 1 370 ? 19.562 48.844 14.844 1 87.12 370 ILE A O 1
ATOM 2985 N N . GLU A 1 371 ? 18.422 50.594 15.625 1 79.62 371 GLU A N 1
ATOM 2986 C CA . GLU A 1 371 ? 19.672 51.344 15.859 1 79.62 371 GLU A CA 1
ATOM 2987 C C . GLU A 1 371 ? 20.375 50.844 17.125 1 79.62 371 GLU A C 1
ATOM 2989 O O . GLU A 1 371 ? 19.719 50.5 18.109 1 79.62 371 GLU A O 1
ATOM 2994 N N . PRO A 1 372 ? 21.641 50.781 17.141 1 75.12 372 PRO A N 1
ATOM 2995 C CA . PRO A 1 372 ? 22.609 51.219 16.141 1 75.12 372 PRO A CA 1
ATOM 2996 C C . PRO A 1 372 ? 22.938 50.125 15.133 1 75.12 372 PRO A C 1
ATOM 2998 O O . PRO A 1 372 ? 23.766 50.312 14.242 1 75.12 372 PRO A O 1
ATOM 3001 N N . PHE A 1 373 ? 22.422 48.938 15.188 1 78.25 373 PHE A N 1
ATOM 3002 C CA . PHE A 1 373 ? 22.797 47.781 14.383 1 78.25 373 PHE A CA 1
ATOM 3003 C C . PHE A 1 373 ? 22.422 48 12.922 1 78.25 373 PHE A C 1
ATOM 3005 O O . PHE A 1 373 ? 22.969 47.344 12.031 1 78.25 373 PHE A O 1
ATOM 3012 N N . GLY A 1 374 ? 21.5 48.875 12.75 1 86.75 374 GLY A N 1
ATOM 3013 C CA . GLY A 1 374 ? 20.953 48.938 11.406 1 86.75 374 GLY A CA 1
ATOM 3014 C C . GLY A 1 374 ? 20.109 47.719 11.055 1 86.75 374 GLY A C 1
ATOM 3015 O O . GLY A 1 374 ? 19.312 47.25 11.867 1 86.75 374 GLY A O 1
ATOM 3016 N N . GLU A 1 375 ? 20.219 47.281 9.812 1 91.25 375 GLU A N 1
ATOM 3017 C CA . GLU A 1 375 ? 19.469 46.125 9.375 1 91.25 375 GLU A CA 1
ATOM 3018 C C . GLU A 1 375 ? 20.25 44.812 9.656 1 91.25 375 GLU A C 1
ATOM 3020 O O . GLU A 1 375 ? 21.375 44.656 9.203 1 91.25 375 GLU A O 1
ATOM 3025 N N . PHE A 1 376 ? 19.719 43.938 10.453 1 92.5 376 PHE A N 1
ATOM 3026 C CA . PHE A 1 376 ? 20.375 42.688 10.836 1 92.5 376 PHE A CA 1
ATOM 3027 C C . PHE A 1 376 ? 19.391 41.531 10.859 1 92.5 376 PHE A C 1
ATOM 3029 O O . PHE A 1 376 ? 18.172 41.75 10.758 1 92.5 376 PHE A O 1
ATOM 3036 N N . LEU A 1 377 ? 19.953 40.344 10.938 1 94.62 377 LEU A N 1
ATOM 3037 C CA . LEU A 1 377 ? 19.125 39.156 10.922 1 94.62 377 LEU A CA 1
ATOM 3038 C C . LEU A 1 377 ? 19.031 38.531 12.312 1 94.62 377 LEU A C 1
ATOM 3040 O O . LEU A 1 377 ? 20.047 38.281 12.945 1 94.62 377 LEU A O 1
ATOM 3044 N N . LEU A 1 378 ? 17.828 38.469 12.789 1 92.56 378 LEU A N 1
ATOM 3045 C CA . LEU A 1 378 ? 17.547 37.688 13.984 1 92.56 378 LEU A CA 1
ATOM 3046 C C . LEU A 1 378 ? 17.312 36.219 13.625 1 92.56 378 LEU A C 1
ATOM 3048 O O . LEU A 1 378 ? 16.562 35.906 12.695 1 92.56 378 LEU A O 1
ATOM 3052 N N . THR A 1 379 ? 17.969 35.344 14.328 1 92.75 379 THR A N 1
ATOM 3053 C CA . THR A 1 379 ? 17.75 33.938 14.094 1 92.75 379 THR A CA 1
ATOM 3054 C C . THR A 1 379 ? 17.375 33.219 15.391 1 92.75 379 THR A C 1
ATOM 3056 O O . THR A 1 379 ? 17.844 33.594 16.469 1 92.75 379 THR A O 1
ATOM 3059 N N . VAL A 1 380 ? 16.469 32.312 15.328 1 92 380 VAL A N 1
ATOM 3060 C CA . VAL A 1 380 ? 16.031 31.531 16.469 1 92 380 VAL A CA 1
ATOM 3061 C C . VAL A 1 380 ? 16.281 30.047 16.203 1 92 380 VAL A C 1
ATOM 3063 O O . VAL A 1 380 ? 15.82 29.516 15.18 1 92 380 VAL A O 1
ATOM 3066 N N . TRP A 1 381 ? 16.953 29.391 17.078 1 91.56 381 TRP A N 1
ATOM 3067 C CA . TRP A 1 381 ? 17.312 27.984 16.969 1 91.56 381 TRP A CA 1
ATOM 3068 C C . TRP A 1 381 ? 16.781 27.188 18.156 1 91.56 381 TRP A C 1
ATOM 3070 O O . TRP A 1 381 ? 16.516 27.75 19.219 1 91.56 381 TRP A O 1
ATOM 3080 N N . THR A 1 382 ? 16.578 25.922 17.984 1 92.19 382 THR A N 1
ATOM 3081 C CA . THR A 1 382 ? 16.219 25.031 19.078 1 92.19 382 THR A CA 1
ATOM 3082 C C . THR A 1 382 ? 16.984 23.719 18.984 1 92.19 382 THR A C 1
ATOM 3084 O O . THR A 1 382 ? 17.719 23.5 18.016 1 92.19 382 THR A O 1
ATOM 3087 N N . ASN A 1 383 ? 16.922 22.938 20.031 1 89.94 383 ASN A N 1
ATOM 3088 C CA . ASN A 1 383 ? 17.547 21.625 20.047 1 89.94 383 ASN A CA 1
ATOM 3089 C C . ASN A 1 383 ? 16.625 20.562 19.453 1 89.94 383 ASN A C 1
ATOM 3091 O O . ASN A 1 383 ? 15.508 20.859 19.047 1 89.94 383 ASN A O 1
ATOM 3095 N N . ARG A 1 384 ? 17.062 19.453 19.438 1 91.75 384 ARG A N 1
ATOM 3096 C CA . ARG A 1 384 ? 16.375 18.328 18.797 1 91.75 384 ARG A CA 1
ATOM 3097 C C . ARG A 1 384 ? 15.031 18.062 19.469 1 91.75 384 ARG A C 1
ATOM 3099 O O . ARG A 1 384 ? 14.031 17.812 18.797 1 91.75 384 ARG A O 1
ATOM 3106 N N . VAL A 1 385 ? 14.938 18.062 20.859 1 93.75 385 VAL A N 1
ATOM 3107 C CA . VAL A 1 385 ? 13.711 17.734 21.578 1 93.75 385 VAL A CA 1
ATOM 3108 C C . VAL A 1 385 ? 12.844 18.969 21.719 1 93.75 385 VAL A C 1
ATOM 3110 O O . VAL A 1 385 ? 11.703 18.906 22.188 1 93.75 385 VAL A O 1
ATOM 3113 N N . GLN A 1 386 ? 13.375 20.188 21.375 1 93.12 386 GLN A N 1
ATOM 3114 C CA . GLN A 1 386 ? 12.617 21.422 21.25 1 93.12 386 GLN A CA 1
ATOM 3115 C C . GLN A 1 386 ? 12.109 21.906 22.609 1 93.12 386 GLN A C 1
ATOM 3117 O O . GLN A 1 386 ? 10.93 22.234 22.75 1 93.12 386 GLN A O 1
ATOM 3122 N N . ASN A 1 387 ? 12.984 21.938 23.609 1 93.19 387 ASN A N 1
ATOM 3123 C CA . ASN A 1 387 ? 12.586 22.375 24.953 1 93.19 387 ASN A CA 1
ATOM 3124 C C . ASN A 1 387 ? 13.289 23.672 25.344 1 93.19 387 ASN A C 1
ATOM 3126 O O . ASN A 1 387 ? 13.25 24.078 26.516 1 93.19 387 ASN A O 1
ATOM 3130 N N . PHE A 1 388 ? 13.938 24.297 24.375 1 91.81 388 PHE A N 1
ATOM 3131 C CA . PHE A 1 388 ? 14.43 25.656 24.578 1 91.81 388 PHE A CA 1
ATOM 3132 C C . PHE A 1 388 ? 14.609 26.375 23.234 1 91.81 388 PHE A C 1
ATOM 3134 O O . PHE A 1 388 ? 14.578 25.734 22.188 1 91.81 388 PHE A O 1
ATOM 3141 N N . ILE A 1 389 ? 14.758 27.641 23.281 1 90.94 389 ILE A N 1
ATOM 3142 C CA . ILE A 1 389 ? 15.109 28.422 22.094 1 90.94 389 ILE A CA 1
ATOM 3143 C C . ILE A 1 389 ? 16.281 29.359 22.406 1 90.94 389 ILE A C 1
ATOM 3145 O O . ILE A 1 389 ? 16.469 29.75 23.562 1 90.94 389 ILE A O 1
ATOM 3149 N N . ALA A 1 390 ? 17.047 29.578 21.391 1 89.75 390 ALA A N 1
ATOM 3150 C CA . ALA A 1 390 ? 18.125 30.547 21.438 1 89.75 390 ALA A CA 1
ATOM 3151 C C . ALA A 1 390 ? 18.062 31.5 20.25 1 89.75 390 ALA A C 1
ATOM 3153 O O . ALA A 1 390 ? 17.828 31.078 19.109 1 89.75 390 ALA A O 1
ATOM 3154 N N . ALA A 1 391 ? 18.188 32.75 20.547 1 89.69 391 ALA A N 1
ATOM 3155 C CA . ALA A 1 391 ? 18.172 33.75 19.484 1 89.69 391 ALA A CA 1
ATOM 3156 C C . ALA A 1 391 ? 19.547 34.406 19.297 1 89.69 391 ALA A C 1
ATOM 3158 O O . ALA A 1 391 ? 20.281 34.594 20.266 1 89.69 391 ALA A O 1
ATOM 3159 N N . MET A 1 392 ? 19.812 34.688 18.031 1 89.94 392 MET A N 1
ATOM 3160 C CA . MET A 1 392 ? 21.078 35.281 17.656 1 89.94 392 MET A CA 1
ATOM 3161 C C . MET A 1 392 ? 20.859 36.531 16.797 1 89.94 392 MET A C 1
ATOM 3163 O O . MET A 1 392 ? 19.812 36.656 16.156 1 89.94 392 MET A O 1
ATOM 3167 N N . ILE A 1 393 ? 21.828 37.344 16.859 1 90.62 393 ILE A N 1
ATOM 3168 C CA . ILE A 1 393 ? 21.906 38.469 15.953 1 90.62 393 ILE A CA 1
ATOM 3169 C C . ILE A 1 393 ? 23.031 38.25 14.945 1 90.62 393 ILE A C 1
ATOM 3171 O O . ILE A 1 393 ? 24.172 37.938 15.32 1 90.62 393 ILE A O 1
ATOM 3175 N N . CYS A 1 394 ? 22.688 38.344 13.758 1 91.75 394 CYS A N 1
ATOM 3176 C CA . CYS A 1 394 ? 23.641 38.125 12.68 1 91.75 394 CYS A CA 1
ATOM 3177 C C . CYS A 1 394 ? 23.734 39.375 11.781 1 91.75 394 CYS A C 1
ATOM 3179 O O . CYS A 1 394 ? 22.719 39.781 11.211 1 91.75 394 CYS A O 1
ATOM 3181 N N . MET A 1 395 ? 24.844 39.844 11.648 1 87.44 395 MET A N 1
ATOM 3182 C CA . MET A 1 395 ? 25.109 40.969 10.773 1 87.44 395 MET A CA 1
ATOM 3183 C C . MET A 1 395 ? 26.094 40.594 9.664 1 87.44 395 MET A C 1
ATOM 3185 O O . MET A 1 395 ? 26.875 39.625 9.82 1 87.44 395 MET A O 1
ATOM 3189 N N . MET A 1 396 ? 25.906 41.312 8.586 1 85.12 396 MET A N 1
ATOM 3190 C CA . MET A 1 396 ? 26.844 41.031 7.5 1 85.12 396 MET A CA 1
ATOM 3191 C C . MET A 1 396 ? 28.281 41.281 7.938 1 85.12 396 MET A C 1
ATOM 3193 O O . MET A 1 396 ? 28.547 42.25 8.641 1 85.12 396 MET A O 1
ATOM 3197 N N . ASN A 1 397 ? 29.188 40.375 7.637 1 82.75 397 ASN A N 1
ATOM 3198 C CA . ASN A 1 397 ? 30.641 40.469 7.836 1 82.75 397 ASN A CA 1
ATOM 3199 C C . ASN A 1 397 ? 31 40.312 9.312 1 82.75 397 ASN A C 1
ATOM 3201 O O . ASN A 1 397 ? 32.125 40.656 9.703 1 82.75 397 ASN A O 1
ATOM 3205 N N . GLU A 1 398 ? 30.094 39.969 10.148 1 81.5 398 GLU A N 1
ATOM 3206 C CA . GLU A 1 398 ? 30.312 39.688 11.562 1 81.5 398 GLU A CA 1
ATOM 3207 C C . GLU A 1 398 ? 29.766 38.312 11.945 1 81.5 398 GLU A C 1
ATOM 3209 O O . GLU A 1 398 ? 28.766 37.875 11.391 1 81.5 398 GLU A O 1
ATOM 3214 N N . PRO A 1 399 ? 30.469 37.688 12.852 1 82.81 399 PRO A N 1
ATOM 3215 C CA . PRO A 1 399 ? 29.891 36.438 13.336 1 82.81 399 PRO A CA 1
ATOM 3216 C C . PRO A 1 399 ? 28.578 36.625 14.102 1 82.81 399 PRO A C 1
ATOM 3218 O O . PRO A 1 399 ? 28.438 37.625 14.828 1 82.81 399 PRO A O 1
ATOM 3221 N N . CYS A 1 400 ? 27.719 35.719 13.93 1 87.94 400 CYS A N 1
ATOM 3222 C CA . CYS A 1 400 ? 26.469 35.781 14.703 1 87.94 400 CYS A CA 1
ATOM 3223 C C . CYS A 1 400 ? 26.75 35.594 16.188 1 87.94 400 CYS A C 1
ATOM 3225 O O . CYS A 1 400 ? 27.672 34.875 16.578 1 87.94 400 CYS A O 1
ATOM 3227 N N . PHE A 1 401 ? 26.062 36.219 17 1 83.69 401 PHE A N 1
ATOM 3228 C CA . PHE A 1 401 ? 26.266 36.031 18.422 1 83.69 401 PHE A CA 1
ATOM 3229 C C . PHE A 1 401 ? 24.938 35.906 19.141 1 83.69 401 PHE A C 1
ATOM 3231 O O . PHE A 1 401 ? 23.953 36.531 18.781 1 83.69 401 PHE A O 1
ATOM 3238 N N . ARG A 1 402 ? 25.016 35 20.141 1 81.62 402 ARG A N 1
ATOM 3239 C CA . ARG A 1 402 ? 23.812 34.719 20.922 1 81.62 402 ARG A CA 1
ATOM 3240 C C . ARG A 1 402 ? 23.547 35.812 21.953 1 81.62 402 ARG A C 1
ATOM 3242 O O . ARG A 1 402 ? 24.469 36.25 22.641 1 81.62 402 ARG A O 1
ATOM 3249 N N . PHE A 1 403 ? 22.297 36.156 22.141 1 82.81 403 PHE A N 1
ATOM 3250 C CA . PHE A 1 403 ? 22 37.188 23.141 1 82.81 403 PHE A CA 1
ATOM 3251 C C . PHE A 1 403 ? 20.828 36.75 24.016 1 82.81 403 PHE A C 1
ATOM 3253 O O . PHE A 1 403 ? 20.625 37.281 25.109 1 82.81 403 PHE A O 1
ATOM 3260 N N . PHE A 1 404 ? 20.125 35.781 23.594 1 87.38 404 PHE A N 1
ATOM 3261 C CA . PHE A 1 404 ? 18.891 35.406 24.281 1 87.38 404 PHE A CA 1
ATOM 3262 C C . PHE A 1 404 ? 18.703 33.906 24.281 1 87.38 404 PHE A C 1
ATOM 3264 O O . PHE A 1 404 ? 19 33.25 23.297 1 87.38 404 PHE A O 1
ATOM 3271 N N . LYS A 1 405 ? 18.328 33.312 25.422 1 88.5 405 LYS A N 1
ATOM 3272 C CA . LYS A 1 405 ? 17.969 31.922 25.562 1 88.5 405 LYS A CA 1
ATOM 3273 C C . LYS A 1 405 ? 16.766 31.766 26.484 1 88.5 405 LYS A C 1
ATOM 3275 O O . LYS A 1 405 ? 16.688 32.406 27.531 1 88.5 405 LYS A O 1
ATOM 3280 N N . PHE A 1 406 ? 15.844 31.031 26.062 1 91.12 406 PHE A N 1
ATOM 3281 C CA . PHE A 1 406 ? 14.672 30.734 26.859 1 91.12 406 PHE A CA 1
ATOM 3282 C C . PHE A 1 406 ? 14.453 29.234 26.969 1 91.12 406 PHE A C 1
ATOM 3284 O O . PHE A 1 406 ? 14.359 28.547 25.938 1 91.12 406 PHE A O 1
ATOM 3291 N N . LYS A 1 407 ? 14.367 28.75 28.188 1 93.31 407 LYS A N 1
ATOM 3292 C CA . LYS A 1 407 ? 14.055 27.344 28.422 1 93.31 407 LYS A CA 1
ATOM 3293 C C . LYS A 1 407 ? 12.57 27.141 28.703 1 93.31 407 LYS A C 1
ATOM 3295 O O . LYS A 1 407 ? 11.961 27.906 29.453 1 93.31 407 LYS A O 1
ATOM 3300 N N . TYR A 1 408 ? 12.016 26.219 28.141 1 94.88 408 TYR A N 1
ATOM 3301 C CA . TYR A 1 408 ? 10.602 25.922 28.328 1 94.88 408 TYR A CA 1
ATOM 3302 C C . TYR A 1 408 ? 10.375 25.109 29.594 1 94.88 408 TYR A C 1
ATOM 3304 O O . TYR A 1 408 ? 9.789 24.031 29.562 1 94.88 408 TYR A O 1
ATOM 3312 N N . THR A 1 409 ? 10.875 25.578 30.594 1 96 409 THR A N 1
ATOM 3313 C CA . THR A 1 409 ? 10.617 25.172 31.969 1 96 409 THR A CA 1
ATOM 3314 C C . THR A 1 409 ? 10.242 26.375 32.844 1 96 409 THR A C 1
ATOM 3316 O O . THR A 1 409 ? 11.062 27.266 33.062 1 96 409 THR A O 1
ATOM 3319 N N . VAL A 1 410 ? 9.023 26.391 33.219 1 95.81 410 VAL A N 1
ATOM 3320 C CA . VAL A 1 410 ? 8.5 27.531 33.969 1 95.81 410 VAL A CA 1
ATOM 3321 C C . VAL A 1 410 ? 7.863 27.047 35.281 1 95.81 410 VAL A C 1
ATOM 3323 O O . VAL A 1 410 ? 6.988 26.172 35.25 1 95.81 410 VAL A O 1
ATOM 3326 N N . SER A 1 411 ? 8.336 27.609 36.344 1 93.62 411 SER A N 1
ATOM 3327 C CA . SER A 1 411 ? 7.82 27.281 37.688 1 93.62 411 SER A CA 1
ATOM 3328 C C . SER A 1 411 ? 7.82 25.781 37.938 1 93.62 411 SER A C 1
ATOM 3330 O O . SER A 1 411 ? 6.824 25.219 38.375 1 93.62 411 SER A O 1
ATOM 3332 N N . GLY A 1 412 ? 8.797 25.156 37.469 1 92.5 412 GLY A N 1
ATOM 3333 C CA . GLY A 1 412 ? 8.992 23.75 37.719 1 92.5 412 GLY A CA 1
ATOM 3334 C C . GLY A 1 412 ? 8.234 22.859 36.719 1 92.5 412 GLY A C 1
ATOM 3335 O O . GLY A 1 412 ? 8.32 21.641 36.781 1 92.5 412 GLY A O 1
ATOM 3336 N N . LYS A 1 413 ? 7.527 23.422 35.844 1 95.19 413 LYS A N 1
ATOM 3337 C CA . LYS A 1 413 ? 6.781 22.656 34.875 1 95.19 413 LYS A CA 1
ATOM 3338 C C . LYS A 1 413 ? 7.508 22.641 33.531 1 95.19 413 LYS A C 1
ATOM 3340 O O . LYS A 1 413 ? 7.98 23.672 33.062 1 95.19 413 LYS A O 1
ATOM 3345 N N . ASN A 1 414 ? 7.645 21.406 33 1 96.06 414 ASN A N 1
ATOM 3346 C CA . ASN A 1 414 ? 8.227 21.25 31.672 1 96.06 414 ASN A CA 1
ATOM 3347 C C . ASN A 1 414 ? 7.199 21.531 30.578 1 96.06 414 ASN A C 1
ATOM 3349 O O . ASN A 1 414 ? 6.062 21.062 30.656 1 96.06 414 ASN A O 1
ATOM 3353 N N . LEU A 1 415 ? 7.547 22.344 29.656 1 96.62 415 LEU A N 1
ATOM 3354 C CA . LEU A 1 415 ? 6.742 22.75 28.5 1 96.62 415 LEU A CA 1
ATOM 3355 C C . LEU A 1 415 ? 7.422 22.344 27.203 1 96.62 415 LEU A C 1
ATOM 3357 O O . LEU A 1 415 ? 8.281 21.469 27.188 1 96.62 415 LEU A O 1
ATOM 3361 N N . TRP A 1 416 ? 6.957 22.812 26.078 1 95 416 TRP A N 1
ATOM 3362 C CA . TRP A 1 416 ? 7.594 22.547 24.797 1 95 416 TRP A CA 1
ATOM 3363 C C . TRP A 1 416 ? 7.414 23.734 23.859 1 95 416 TRP A C 1
ATOM 3365 O O . TRP A 1 416 ? 6.559 24.594 24.078 1 95 416 TRP A O 1
ATOM 3375 N N . LEU A 1 417 ? 8.188 23.766 22.828 1 92.94 417 LEU A N 1
ATOM 3376 C CA . LEU A 1 417 ? 8.125 24.781 21.781 1 92.94 417 LEU A CA 1
ATOM 3377 C C . LEU A 1 417 ? 7.055 24.453 20.75 1 92.94 417 LEU A C 1
ATOM 3379 O O . LEU A 1 417 ? 6.891 23.281 20.375 1 92.94 417 LEU A O 1
ATOM 3383 N N . GLU A 1 418 ? 6.316 25.406 20.281 1 88.44 418 GLU A N 1
ATOM 3384 C CA . GLU A 1 418 ? 5.434 25.281 19.125 1 88.44 418 GLU A CA 1
ATOM 3385 C C . GLU A 1 418 ? 5.898 26.172 17.969 1 88.44 418 GLU A C 1
ATOM 3387 O O . GLU A 1 418 ? 5.504 27.344 17.891 1 88.44 418 GLU A O 1
ATOM 3392 N N . PRO A 1 419 ? 6.582 25.562 17.109 1 83.81 419 PRO A N 1
ATOM 3393 C CA . PRO A 1 419 ? 7.23 26.391 16.094 1 83.81 419 PRO A CA 1
ATOM 3394 C C . PRO A 1 419 ? 6.234 27.016 15.117 1 83.81 419 PRO A C 1
ATOM 3396 O O . PRO A 1 419 ? 6.441 28.141 14.656 1 83.81 419 PRO A O 1
ATOM 3399 N N . THR A 1 420 ? 5.242 26.438 14.656 1 66.56 420 THR A N 1
ATOM 3400 C CA . THR A 1 420 ? 4.352 26.906 13.594 1 66.56 420 THR A CA 1
ATOM 3401 C C . THR A 1 420 ? 3.443 28.016 14.102 1 66.56 420 THR A C 1
ATOM 3403 O O . THR A 1 420 ? 3.035 28.891 13.336 1 66.56 420 THR A O 1
ATOM 3406 N N . LYS A 1 421 ? 3.055 28.047 15.227 1 59.69 421 LYS A N 1
ATOM 3407 C CA . LYS A 1 421 ? 2.049 29 15.695 1 59.69 421 LYS A CA 1
ATOM 3408 C C . LYS A 1 421 ? 2.699 30.188 16.391 1 59.69 421 LYS A C 1
ATOM 3410 O O . LYS A 1 421 ? 2.178 31.297 16.344 1 59.69 421 LYS A O 1
ATOM 3415 N N . ARG A 1 422 ? 3.959 30.094 16.891 1 57 422 ARG A N 1
ATOM 3416 C CA . ARG A 1 422 ? 4.23 31.031 17.984 1 57 422 ARG A CA 1
ATOM 3417 C C . ARG A 1 422 ? 5.582 31.703 17.797 1 57 422 ARG A C 1
ATOM 3419 O O . ARG A 1 422 ? 5.801 32.812 18.297 1 57 422 ARG A O 1
ATOM 3426 N N . LEU A 1 423 ? 6.301 31.078 17 1 64.88 423 LEU A N 1
ATOM 3427 C CA . LEU A 1 423 ? 7.613 31.703 17.125 1 64.88 423 LEU A CA 1
ATOM 3428 C C . LEU A 1 423 ? 7.957 32.531 15.898 1 64.88 423 LEU A C 1
ATOM 3430 O O . LEU A 1 423 ? 9.125 32.844 15.664 1 64.88 423 LEU A O 1
ATOM 3434 N N . GLN A 1 424 ? 6.902 33.125 15.383 1 71.81 424 GLN A N 1
ATOM 3435 C CA . GLN A 1 424 ? 7.207 34 14.273 1 71.81 424 GLN A CA 1
ATOM 3436 C C . GLN A 1 424 ? 7.414 35.438 14.766 1 71.81 424 GLN A C 1
ATOM 3438 O O . GLN A 1 424 ? 6.527 36.031 15.391 1 71.81 424 GLN A O 1
ATOM 3443 N N . ILE A 1 425 ? 8.68 35.875 14.664 1 82.5 425 ILE A N 1
ATOM 3444 C CA . ILE A 1 425 ? 8.953 37.281 14.93 1 8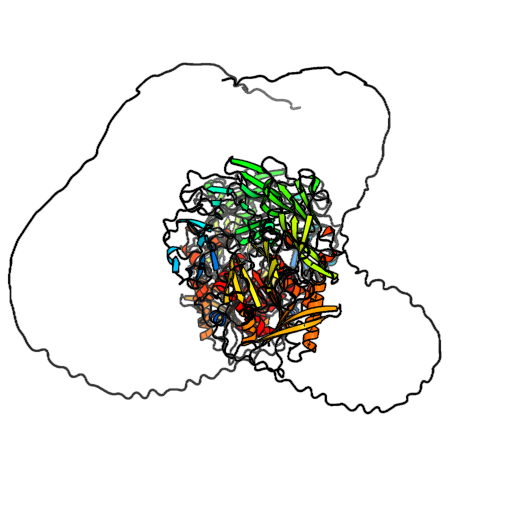2.5 425 ILE A CA 1
ATOM 3445 C C . ILE A 1 425 ? 8.406 38.125 13.781 1 82.5 425 ILE A C 1
ATOM 3447 O O . ILE A 1 425 ? 9.047 38.219 12.727 1 82.5 425 ILE A O 1
ATOM 3451 N N . LYS A 1 426 ? 7.297 38.625 14.008 1 81.81 426 LYS A N 1
ATOM 3452 C CA . LYS A 1 426 ? 6.633 39.344 12.914 1 81.81 426 LYS A CA 1
ATOM 3453 C C . LYS A 1 426 ? 6.828 40.844 13.039 1 81.81 426 LYS A C 1
ATOM 3455 O O . LYS A 1 426 ? 6.832 41.562 12.031 1 81.81 426 LYS A O 1
ATOM 3460 N N . TYR A 1 427 ? 7.035 41.281 14.312 1 89.62 427 TYR A N 1
ATOM 3461 C CA . TYR A 1 427 ? 7.031 42.75 14.516 1 89.62 427 TYR A CA 1
ATOM 3462 C C . TYR A 1 427 ? 8.203 43.156 15.391 1 89.62 427 TYR A C 1
ATOM 3464 O O . TYR A 1 427 ? 8.484 42.531 16.406 1 89.62 427 TYR A O 1
ATOM 3472 N N . THR A 1 428 ? 8.836 44.219 14.953 1 90.81 428 THR A N 1
ATOM 3473 C CA . THR A 1 428 ? 9.953 44.812 15.672 1 90.81 428 THR A CA 1
ATOM 3474 C C . THR A 1 428 ? 9.609 46.219 16.125 1 90.81 428 THR A C 1
ATOM 3476 O O . THR A 1 428 ? 8.711 46.875 15.57 1 90.81 428 THR A O 1
ATOM 3479 N N . THR A 1 429 ? 10.25 46.656 17.188 1 93.38 429 THR A N 1
ATOM 3480 C CA . THR A 1 429 ? 10.125 48 17.703 1 93.38 429 THR A CA 1
ATOM 3481 C C . THR A 1 429 ? 11.422 48.781 17.484 1 93.38 429 THR A C 1
ATOM 3483 O O . THR A 1 429 ? 12.352 48.281 16.844 1 93.38 429 THR A O 1
ATOM 3486 N N . LYS A 1 430 ? 11.398 49.938 18 1 89.62 430 LYS A N 1
ATOM 3487 C CA . LYS A 1 430 ? 12.609 50.75 17.891 1 89.62 430 LYS A CA 1
ATOM 3488 C C . LYS A 1 430 ? 13.742 50.188 18.734 1 89.62 430 LYS A C 1
ATOM 3490 O O . LYS A 1 430 ? 14.922 50.375 18.438 1 89.62 430 LYS A O 1
ATOM 3495 N N . THR A 1 431 ? 13.359 49.438 19.672 1 91.56 431 THR A N 1
ATOM 3496 C CA . THR A 1 431 ? 14.383 48.969 20.609 1 91.56 431 THR A CA 1
ATOM 3497 C C . THR A 1 431 ? 14.453 47.469 20.656 1 91.56 431 THR A C 1
ATOM 3499 O O . THR A 1 431 ? 15.328 46.875 21.312 1 91.56 431 THR A O 1
ATOM 3502 N N . GLY A 1 432 ? 13.586 46.844 20.078 1 93.06 432 GLY A N 1
ATOM 3503 C CA . GLY A 1 432 ? 13.57 45.406 20.172 1 93.06 432 GLY A CA 1
ATOM 3504 C C . GLY A 1 432 ? 12.484 44.75 19.344 1 93.06 432 GLY A C 1
ATOM 3505 O O . GLY A 1 432 ? 12.203 45.188 18.234 1 93.06 432 GLY A O 1
ATOM 3506 N N . PHE A 1 433 ? 11.938 43.562 19.844 1 92.56 433 PHE A N 1
ATOM 3507 C CA . PHE A 1 433 ? 10.938 42.781 19.125 1 92.56 433 PHE A CA 1
ATOM 3508 C C . PHE A 1 433 ? 10.023 42.031 20.078 1 92.56 433 PHE A C 1
ATOM 3510 O O . PHE A 1 433 ? 10.289 41.969 21.281 1 92.56 433 PHE A O 1
ATOM 3517 N N . PHE A 1 434 ? 8.938 41.531 19.562 1 93.12 434 PHE A N 1
ATOM 3518 C CA . PHE A 1 434 ? 7.945 40.844 20.375 1 93.12 434 PHE A CA 1
ATOM 3519 C C . PHE A 1 434 ? 8.008 39.344 20.141 1 93.12 434 PHE A C 1
ATOM 3521 O O . PHE A 1 434 ? 8.219 38.906 19.016 1 93.12 434 PHE A O 1
ATOM 3528 N N . LEU A 1 435 ? 7.789 38.562 21.203 1 92.19 435 LEU A N 1
ATOM 3529 C CA . LEU A 1 435 ? 7.625 37.125 21.188 1 92.19 435 LEU A CA 1
ATOM 3530 C C . LEU A 1 435 ? 6.469 36.688 22.094 1 92.19 435 LEU A C 1
ATOM 3532 O O . LEU A 1 435 ? 6.047 37.438 22.969 1 92.19 435 LEU A O 1
ATOM 3536 N N . ILE A 1 436 ? 5.926 35.562 21.781 1 93.38 436 ILE A N 1
ATOM 3537 C CA . ILE A 1 436 ? 5.008 34.906 22.719 1 93.38 436 ILE A CA 1
ATOM 3538 C C . ILE A 1 436 ? 5.766 33.906 23.594 1 93.38 436 ILE A C 1
ATOM 3540 O O . ILE A 1 436 ? 6.371 32.969 23.094 1 93.38 436 ILE A O 1
ATOM 3544 N N . LEU A 1 437 ? 5.801 34.125 24.875 1 93.06 437 LEU A N 1
ATOM 3545 C CA . LEU A 1 437 ? 6.5 33.25 25.812 1 93.06 437 LEU A CA 1
ATOM 3546 C C . LEU A 1 437 ? 5.609 32.938 27.016 1 93.06 437 LEU A C 1
ATOM 3548 O O . LEU A 1 437 ? 4.832 33.75 27.469 1 93.06 437 LEU A O 1
ATOM 3552 N N . PRO A 1 438 ? 5.77 31.734 27.516 1 94.44 438 PRO A N 1
ATOM 3553 C CA . PRO A 1 438 ? 5.012 31.375 28.719 1 94.44 438 PRO A CA 1
ATOM 3554 C C . PRO A 1 438 ? 5.551 32.062 29.984 1 94.44 438 PRO A C 1
ATOM 3556 O O . PRO A 1 438 ? 6.766 32.219 30.125 1 94.44 438 PRO A O 1
ATOM 3559 N N . ARG A 1 439 ? 4.637 32.438 30.797 1 93.69 439 ARG A N 1
ATOM 3560 C CA . ARG A 1 439 ? 4.969 33.031 32.094 1 93.69 439 ARG A CA 1
ATOM 3561 C C . ARG A 1 439 ? 3.908 32.719 33.125 1 93.69 439 ARG A C 1
ATOM 3563 O O . ARG A 1 439 ? 2.725 32.625 32.812 1 93.69 439 ARG A O 1
ATOM 3570 N N . GLN A 1 440 ? 4.352 32.625 34.312 1 94.56 440 GLN A N 1
ATOM 3571 C CA . GLN A 1 440 ? 3.412 32.375 35.406 1 94.56 440 GLN A CA 1
ATOM 3572 C C . GLN A 1 440 ? 2.611 33.625 35.75 1 94.56 440 GLN A C 1
ATOM 3574 O O . GLN A 1 440 ? 3.174 34.719 35.844 1 94.56 440 GLN A O 1
ATOM 3579 N N . HIS A 1 441 ? 1.42 33.469 35.812 1 92.81 441 HIS A N 1
ATOM 3580 C CA . HIS A 1 441 ? 0.507 34.531 36.219 1 92.81 441 HIS A CA 1
ATOM 3581 C C . HIS A 1 441 ? 0.289 34.531 37.719 1 92.81 441 HIS A C 1
ATOM 3583 O O . HIS A 1 441 ? 0.626 33.562 38.406 1 92.81 441 HIS A O 1
ATOM 3589 N N . SER A 1 442 ? -0.302 35.625 38.219 1 90.69 442 SER A N 1
ATOM 3590 C CA . SER A 1 442 ? -0.536 35.781 39.656 1 90.69 442 SER A CA 1
ATOM 3591 C C . SER A 1 442 ? -1.535 34.75 40.188 1 90.69 442 SER A C 1
ATOM 3593 O O . SER A 1 442 ? -1.511 34.406 41.344 1 90.69 442 SER A O 1
ATOM 3595 N N . ASN A 1 443 ? -2.342 34.219 39.312 1 91.81 443 ASN A N 1
ATOM 3596 C CA . ASN A 1 443 ? -3.33 33.25 39.719 1 91.81 443 ASN A CA 1
ATOM 3597 C C . ASN A 1 443 ? -2.727 31.828 39.812 1 91.81 443 ASN A C 1
ATOM 3599 O O . ASN A 1 443 ? -3.434 30.859 40.062 1 91.81 443 ASN A O 1
ATOM 3603 N N . GLY A 1 444 ? -1.441 31.75 39.531 1 91.88 444 GLY A N 1
ATOM 3604 C CA . GLY A 1 444 ? -0.741 30.484 39.656 1 91.88 444 GLY A CA 1
ATOM 3605 C C . GLY A 1 444 ? -0.632 29.719 38.344 1 91.88 444 GLY A C 1
ATOM 3606 O O . GLY A 1 444 ? 0.182 28.812 38.219 1 91.88 444 GLY A O 1
ATOM 3607 N N . GLU A 1 445 ? -1.386 30.078 37.406 1 93.94 445 GLU A N 1
ATOM 3608 C CA . GLU A 1 445 ? -1.36 29.422 36.094 1 93.94 445 GLU A CA 1
ATOM 3609 C C . GLU A 1 445 ? -0.229 29.969 35.25 1 93.94 445 GLU A C 1
ATOM 3611 O O . GLU A 1 445 ? 0.28 31.062 35.5 1 93.94 445 GLU A O 1
ATOM 3616 N N . ILE A 1 446 ? 0.258 29.141 34.281 1 96.38 446 ILE A N 1
ATOM 3617 C CA . ILE A 1 446 ? 1.234 29.578 33.312 1 96.38 446 ILE A CA 1
ATOM 3618 C C . ILE A 1 446 ? 0.53 29.859 31.969 1 96.38 446 ILE A C 1
ATOM 3620 O O . ILE A 1 446 ? -0.098 28.969 31.391 1 96.38 446 ILE A O 1
ATOM 3624 N N . TYR A 1 447 ? 0.591 31.109 31.531 1 95.62 447 TYR A N 1
ATOM 3625 C CA . TYR A 1 447 ? -0.038 31.5 30.266 1 95.62 447 TYR A CA 1
ATOM 3626 C C . TYR A 1 447 ? 1.002 31.984 29.266 1 95.62 447 TYR A C 1
ATOM 3628 O O . TYR A 1 447 ? 2.045 32.5 29.656 1 95.62 447 TYR A O 1
ATOM 3636 N N . ASP A 1 448 ? 0.696 31.75 28.031 1 94 448 ASP A N 1
ATOM 3637 C CA . ASP A 1 448 ? 1.467 32.406 26.984 1 94 448 ASP A CA 1
ATOM 3638 C C . ASP A 1 448 ? 1.156 33.906 26.938 1 94 448 ASP A C 1
ATOM 3640 O O . ASP A 1 448 ? 0.005 34.312 26.75 1 94 448 ASP A O 1
ATOM 3644 N N . GLY A 1 449 ? 2.168 34.625 27.125 1 92.81 449 GLY A N 1
ATOM 3645 C CA . GLY A 1 449 ? 2.016 36.094 27.109 1 92.81 449 GLY A CA 1
ATOM 3646 C C . GLY A 1 449 ? 2.916 36.781 26.109 1 92.81 449 GLY A C 1
ATOM 3647 O O . GLY A 1 449 ? 3.697 36.125 25.422 1 92.81 449 GLY A O 1
ATOM 3648 N N . ILE A 1 450 ? 2.707 38.094 26 1 94.56 450 ILE A N 1
ATOM 3649 C CA . ILE A 1 450 ? 3.533 38.906 25.125 1 94.56 450 ILE A CA 1
ATOM 3650 C C . ILE A 1 450 ? 4.828 39.281 25.828 1 94.56 450 ILE A C 1
ATOM 3652 O O . ILE A 1 450 ? 4.797 39.844 26.938 1 94.56 450 ILE A O 1
ATOM 3656 N N . ALA A 1 451 ? 5.902 39 25.219 1 93.81 451 ALA A N 1
ATOM 3657 C CA . ALA A 1 451 ? 7.215 39.406 25.703 1 93.81 451 ALA A CA 1
ATOM 3658 C C . ALA A 1 451 ? 7.867 40.406 24.734 1 93.81 451 ALA A C 1
ATOM 3660 O O . ALA A 1 451 ? 8.039 40.094 23.562 1 93.81 451 ALA A O 1
ATOM 3661 N N . HIS A 1 452 ? 8.125 41.531 25.203 1 95.38 452 HIS A N 1
ATOM 3662 C CA . HIS A 1 452 ? 8.961 42.469 24.453 1 95.38 452 HIS A CA 1
ATOM 3663 C C . HIS A 1 452 ? 10.43 42.312 24.859 1 95.38 452 HIS A C 1
ATOM 3665 O O . HIS A 1 452 ? 10.773 42.562 26.016 1 95.38 452 HIS A O 1
ATOM 3671 N N . ILE A 1 453 ? 11.234 41.906 23.969 1 93.56 453 ILE A N 1
ATOM 3672 C CA . ILE A 1 453 ? 12.672 41.781 24.203 1 93.56 453 ILE A CA 1
ATOM 3673 C C . ILE A 1 453 ? 13.391 43.031 23.734 1 93.56 453 ILE A C 1
ATOM 3675 O O . ILE A 1 453 ? 13.617 43.219 22.547 1 93.56 453 ILE A O 1
ATOM 3679 N N . ASP A 1 454 ? 13.812 43.75 24.641 1 92.94 454 ASP A N 1
ATOM 3680 C CA . ASP A 1 454 ? 14.539 45 24.375 1 92.94 454 ASP A CA 1
ATOM 3681 C C . ASP A 1 454 ? 16.031 44.719 24.219 1 92.94 454 ASP A C 1
ATOM 3683 O O . ASP A 1 454 ? 16.688 44.25 25.141 1 92.94 454 ASP A O 1
ATOM 3687 N N . ILE A 1 455 ? 16.562 45.062 23.094 1 90.81 455 ILE A N 1
ATOM 3688 C CA . ILE A 1 455 ? 17.969 44.75 22.828 1 90.81 455 ILE A CA 1
ATOM 3689 C C . ILE A 1 455 ? 18.766 46.031 22.656 1 90.81 455 ILE A C 1
ATOM 3691 O O . ILE A 1 455 ? 19.797 46.031 22 1 90.81 455 ILE A O 1
ATOM 3695 N N . SER A 1 456 ? 18.328 47.062 23.141 1 85.69 456 SER A N 1
ATOM 3696 C CA . SER A 1 456 ? 18.969 48.375 22.969 1 85.69 456 SER A CA 1
ATOM 3697 C C . SER A 1 456 ? 20.344 48.406 23.641 1 85.69 456 SER A C 1
ATOM 3699 O O . SER A 1 456 ? 21.219 49.156 23.219 1 85.69 456 SER A O 1
ATOM 3701 N N . GLN A 1 457 ? 20.5 47.531 24.609 1 84.38 457 GLN A N 1
ATOM 3702 C CA . GLN A 1 457 ? 21.766 47.562 25.344 1 84.38 457 GLN A CA 1
ATOM 3703 C C . GLN A 1 457 ? 22.641 46.375 24.969 1 84.38 457 GLN A C 1
ATOM 3705 O O . GLN A 1 457 ? 23.703 46.156 25.578 1 84.38 457 GLN A O 1
ATOM 3710 N N . VAL A 1 458 ? 22.203 45.656 24.031 1 83 458 VAL A N 1
ATOM 3711 C CA . VAL A 1 458 ? 22.969 44.469 23.609 1 83 458 VAL A CA 1
ATOM 3712 C C . VAL A 1 458 ? 24.203 44.906 22.812 1 83 458 VAL A C 1
ATOM 3714 O O . VAL A 1 458 ? 24.109 45.812 21.984 1 83 458 VAL A O 1
ATOM 3717 N N . GLN A 1 459 ? 25.297 44.375 23.172 1 76 459 GLN A N 1
ATOM 3718 C CA . GLN A 1 459 ? 26.547 44.562 22.438 1 76 459 GLN A CA 1
ATOM 3719 C C . GLN A 1 459 ? 27.25 43.25 22.172 1 76 459 GLN A C 1
ATOM 3721 O O . GLN A 1 459 ? 26.922 42.219 22.797 1 76 459 GLN A O 1
ATOM 3726 N N . VAL A 1 460 ? 28.109 43.312 21.172 1 70.69 460 VAL A N 1
ATOM 3727 C CA . VAL A 1 460 ? 28.906 42.125 20.891 1 70.69 460 VAL A CA 1
ATOM 3728 C C . VAL A 1 460 ? 29.656 41.688 22.156 1 70.69 460 VAL A C 1
ATOM 3730 O O . VAL A 1 460 ? 30.359 42.5 22.766 1 70.69 460 VAL A O 1
ATOM 3733 N N . GLY A 1 461 ? 29.453 40.531 22.547 1 65.38 461 GLY A N 1
ATOM 3734 C CA . GLY A 1 461 ? 30.141 40 23.719 1 65.38 461 GLY A CA 1
ATOM 3735 C C . GLY A 1 461 ? 29.406 40.312 25.016 1 65.38 461 GLY A C 1
ATOM 3736 O O . GLY A 1 461 ? 29.781 39.812 26.078 1 65.38 461 GLY A O 1
ATOM 3737 N N . ARG A 1 462 ? 28.5 41.188 24.953 1 77 462 ARG A N 1
ATOM 3738 C CA . ARG A 1 462 ? 27.734 41.531 26.156 1 77 462 ARG A CA 1
ATOM 3739 C C . ARG A 1 462 ? 26.234 41.469 25.891 1 77 462 ARG A C 1
ATOM 3741 O O . ARG A 1 462 ? 25.609 42.469 25.578 1 77 462 ARG A O 1
ATOM 3748 N N . PRO A 1 463 ? 25.719 40.344 26.188 1 78.12 463 PRO A N 1
ATOM 3749 C CA . PRO A 1 463 ? 24.312 40.156 25.875 1 78.12 463 PRO A CA 1
ATOM 3750 C C . PRO A 1 463 ? 23.391 40.688 26.984 1 78.12 463 PRO A C 1
ATOM 3752 O O . PRO A 1 463 ? 22.781 39.906 27.719 1 78.12 463 PRO A O 1
ATOM 3755 N N . ARG A 1 464 ? 23.25 42.062 27.141 1 83.88 464 ARG A N 1
ATOM 3756 C CA . ARG A 1 464 ? 22.344 42.656 28.125 1 83.88 464 ARG A CA 1
ATOM 3757 C C . ARG A 1 464 ? 21 43 27.484 1 83.88 464 ARG A C 1
ATOM 3759 O O . ARG A 1 464 ? 20.922 43.938 26.688 1 83.88 464 ARG A O 1
ATOM 3766 N N . TYR A 1 465 ? 20.047 42.188 27.719 1 87.56 465 TYR A N 1
ATOM 3767 C CA . TYR A 1 465 ? 18.703 42.438 27.219 1 87.56 465 TYR A CA 1
ATOM 3768 C C . TYR A 1 465 ? 17.703 42.562 28.375 1 87.56 465 TYR A C 1
ATOM 3770 O O . TYR A 1 465 ? 18 42.094 29.484 1 87.56 465 TYR A O 1
ATOM 3778 N N . ASN A 1 466 ? 16.688 43.281 28.125 1 90.69 466 ASN A N 1
ATOM 3779 C CA . ASN A 1 466 ? 15.578 43.406 29.062 1 90.69 466 ASN A CA 1
ATOM 3780 C C . ASN A 1 466 ? 14.289 42.844 28.484 1 90.69 466 ASN A C 1
ATOM 3782 O O . ASN A 1 466 ? 14.008 43 27.297 1 90.69 466 ASN A O 1
ATOM 3786 N N . VAL A 1 467 ? 13.57 42.188 29.297 1 92.12 467 VAL A N 1
ATOM 3787 C CA . VAL A 1 467 ? 12.305 41.594 28.844 1 92.12 467 VAL A CA 1
ATOM 3788 C C . VAL A 1 467 ? 11.141 42.25 29.594 1 92.12 467 VAL A C 1
ATOM 3790 O O . VAL A 1 467 ? 11.164 42.312 30.828 1 92.12 467 VAL A O 1
ATOM 3793 N N . ARG A 1 468 ? 10.188 42.781 28.875 1 93.94 468 ARG A N 1
ATOM 3794 C CA . ARG A 1 468 ? 8.93 43.25 29.406 1 93.94 468 ARG A CA 1
ATOM 3795 C C . ARG A 1 468 ? 7.766 42.375 29 1 93.94 468 ARG A C 1
ATOM 3797 O O . ARG A 1 468 ? 7.719 41.875 27.859 1 93.94 468 ARG A O 1
ATOM 3804 N N . PHE A 1 469 ? 6.871 42.156 29.984 1 93.81 469 PHE A N 1
ATOM 3805 C CA . PHE A 1 469 ? 5.789 41.219 29.734 1 93.81 469 PHE A CA 1
ATOM 3806 C C . PHE A 1 469 ? 4.434 41.906 29.828 1 93.81 469 PHE A C 1
ATOM 3808 O O . PHE A 1 469 ? 4.246 42.812 30.641 1 93.81 469 PHE A O 1
ATOM 3815 N N . HIS A 1 470 ? 3.539 41.531 28.922 1 94.19 470 HIS A N 1
ATOM 3816 C CA . HIS A 1 470 ? 2.131 41.906 28.969 1 94.19 470 HIS A CA 1
ATOM 3817 C C . HIS A 1 470 ? 1.229 40.688 28.922 1 94.19 470 HIS A C 1
ATOM 3819 O O . HIS A 1 470 ? 1.354 39.844 28.031 1 94.19 470 HIS A O 1
ATOM 3825 N N . ASN A 1 471 ? 0.425 40.562 29.969 1 87.62 471 ASN A N 1
ATOM 3826 C CA . ASN A 1 471 ? -0.367 39.344 30 1 87.62 471 ASN A CA 1
ATOM 3827 C C . ASN A 1 471 ? -1.706 39.562 30.688 1 87.62 471 ASN A C 1
ATOM 3829 O O . ASN A 1 471 ? -1.823 40.406 31.562 1 87.62 471 ASN A O 1
ATOM 3833 N N . GLY A 1 472 ? -2.701 38.875 30.188 1 89.44 472 GLY A N 1
ATOM 3834 C CA . GLY A 1 472 ? -3.92 38.625 30.938 1 89.44 472 GLY A CA 1
ATOM 3835 C C . GLY A 1 472 ? -3.984 37.188 31.484 1 89.44 472 GLY A C 1
ATOM 3836 O O . GLY A 1 472 ? -3.008 36.469 31.391 1 89.44 472 GLY A O 1
ATOM 3837 N N . ALA A 1 473 ? -5.051 36.906 32.188 1 93.75 473 ALA A N 1
ATOM 3838 C CA . ALA A 1 473 ? -5.246 35.531 32.688 1 93.75 473 ALA A CA 1
ATOM 3839 C C . ALA A 1 473 ? -5.754 34.625 31.562 1 93.75 473 ALA A C 1
ATOM 3841 O O . ALA A 1 473 ? -6.758 33.938 31.734 1 93.75 473 ALA A O 1
ATOM 3842 N N . PHE A 1 474 ? -5.117 34.656 30.484 1 95.25 474 PHE A N 1
ATOM 3843 C CA . PHE A 1 474 ? -5.426 33.844 29.312 1 95.25 474 PHE A CA 1
ATOM 3844 C C . PHE A 1 474 ? -4.223 33.75 28.391 1 95.25 474 PHE A C 1
ATOM 3846 O O . PHE A 1 474 ? -3.27 34.5 28.516 1 95.25 474 PHE A O 1
ATOM 3853 N N . ASP A 1 475 ? -4.262 32.75 27.5 1 94.75 475 ASP A N 1
ATOM 3854 C CA . ASP A 1 475 ? -3.174 32.531 26.547 1 94.75 475 ASP A CA 1
ATOM 3855 C C . ASP A 1 475 ? -3.322 33.438 25.328 1 94.75 475 ASP A C 1
ATOM 3857 O O . ASP A 1 475 ? -4.414 33.531 24.766 1 94.75 475 ASP A O 1
ATOM 3861 N N . VAL A 1 476 ? -2.191 34.031 24.922 1 94.25 476 VAL A N 1
ATOM 3862 C CA . VAL A 1 476 ? -2.115 34.688 23.625 1 94.25 476 VAL A CA 1
ATOM 3863 C C . VAL A 1 476 ? -2.088 33.625 22.5 1 94.25 476 VAL A C 1
ATOM 3865 O O . VAL A 1 476 ? -1.325 32.656 22.578 1 94.25 476 VAL A O 1
ATOM 3868 N N . HIS A 1 477 ? -2.957 33.844 21.531 1 93 477 HIS A N 1
ATOM 3869 C CA . HIS A 1 477 ? -3.016 32.906 20.406 1 93 477 HIS A CA 1
ATOM 3870 C C . HIS A 1 477 ? -2.016 33.281 19.328 1 93 477 HIS A C 1
ATOM 3872 O O . HIS A 1 477 ? -1.204 32.469 18.906 1 93 477 HIS A O 1
ATOM 3878 N N . GLU A 1 478 ? -2.047 34.5 18.891 1 92.44 478 GLU A N 1
ATOM 3879 C CA . GLU A 1 478 ? -1.174 35 17.812 1 92.44 478 GLU A CA 1
ATOM 3880 C C . GLU A 1 478 ? -1.057 36.5 17.844 1 92.44 478 GLU A C 1
ATOM 3882 O O . GLU A 1 478 ? -2.045 37.219 18.078 1 92.44 478 GLU A O 1
ATOM 3887 N N . ILE A 1 479 ? 0.217 36.969 17.656 1 93.81 479 ILE A N 1
ATOM 3888 C CA . ILE A 1 479 ? 0.393 38.406 17.422 1 93.81 479 ILE A CA 1
ATOM 3889 C C . ILE A 1 479 ? 0.038 38.719 15.977 1 93.81 479 ILE A C 1
ATOM 3891 O O . ILE A 1 479 ? 0.612 38.156 15.039 1 93.81 479 ILE A O 1
ATOM 3895 N N . VAL A 1 480 ? -0.888 39.719 15.758 1 93.38 480 VAL A N 1
ATOM 3896 C CA . VAL A 1 480 ? -1.428 39.844 14.406 1 93.38 480 VAL A CA 1
ATOM 3897 C C . VAL A 1 480 ? -1.125 41.25 13.875 1 93.38 480 VAL A C 1
ATOM 3899 O O . VAL A 1 480 ? -1.249 41.5 12.672 1 93.38 480 VAL A O 1
ATOM 3902 N N . GLY A 1 481 ? -0.689 42.156 14.781 1 93.94 481 GLY A N 1
ATOM 3903 C CA . GLY A 1 481 ? -0.398 43.5 14.305 1 93.94 481 GLY A CA 1
ATOM 3904 C C . GLY A 1 481 ? 0.338 44.344 15.328 1 93.94 481 GLY A C 1
ATOM 3905 O O . GLY A 1 481 ? 0.248 44.094 16.531 1 93.94 481 GLY A O 1
ATOM 3906 N N . TYR A 1 482 ? 1.052 45.344 14.836 1 95.88 482 TYR A N 1
ATOM 3907 C CA . TYR A 1 482 ? 1.744 46.312 15.672 1 95.88 482 TYR A CA 1
ATOM 3908 C C . TYR A 1 482 ? 1.797 47.688 14.992 1 95.88 482 TYR A C 1
ATOM 3910 O O . TYR A 1 482 ? 2.445 47.844 13.953 1 95.88 482 TYR A O 1
ATOM 3918 N N . ASP A 1 483 ? 1.111 48.594 15.523 1 95.62 483 ASP A N 1
ATOM 3919 C CA . ASP A 1 483 ? 1.202 50 15.102 1 95.62 483 ASP A CA 1
ATOM 3920 C C . ASP A 1 483 ? 2.381 50.688 15.766 1 95.62 483 ASP A C 1
ATOM 3922 O O . ASP A 1 483 ? 2.271 51.156 16.906 1 95.62 483 ASP A O 1
ATOM 3926 N N . ALA A 1 484 ? 3.395 50.875 15.078 1 92.81 484 ALA A N 1
ATOM 3927 C CA . ALA A 1 484 ? 4.645 51.406 15.633 1 92.81 484 ALA A CA 1
ATOM 3928 C C . ALA A 1 484 ? 4.504 52.875 16.016 1 92.81 484 ALA A C 1
ATOM 3930 O O . ALA A 1 484 ? 5.18 53.375 16.922 1 92.81 484 ALA A O 1
ATOM 3931 N N . GLU A 1 485 ? 3.688 53.562 15.344 1 91.19 485 GLU A N 1
ATOM 3932 C CA . GLU A 1 485 ? 3.506 54.969 15.625 1 91.19 485 GLU A CA 1
ATOM 3933 C C . GLU A 1 485 ? 2.844 55.188 16.984 1 91.19 485 GLU A C 1
ATOM 3935 O O . GLU A 1 485 ? 3.268 56.062 17.75 1 91.19 485 GLU A O 1
ATOM 3940 N N . GLN A 1 486 ? 1.935 54.406 17.234 1 92.06 486 GLN A N 1
ATOM 3941 C CA . GLN A 1 486 ? 1.212 54.531 18.5 1 92.06 486 GLN A CA 1
ATOM 3942 C C . GLN A 1 486 ? 1.766 53.594 19.547 1 92.06 486 GLN A C 1
ATOM 3944 O O . GLN A 1 486 ? 1.443 53.719 20.734 1 92.06 486 GLN A O 1
ATOM 3949 N N . ASP A 1 487 ? 2.596 52.656 19.141 1 95.19 487 ASP A N 1
ATOM 3950 C CA . ASP A 1 487 ? 3.125 51.594 19.984 1 95.19 487 ASP A CA 1
ATOM 3951 C C . ASP A 1 487 ? 2 50.719 20.547 1 95.19 487 ASP A C 1
ATOM 3953 O O . ASP A 1 487 ? 1.948 50.438 21.734 1 95.19 487 ASP A O 1
ATOM 3957 N N . ASP A 1 488 ? 1.083 50.406 19.672 1 95.62 488 ASP A N 1
ATOM 3958 C CA . ASP A 1 488 ? -0.029 49.531 19.984 1 95.62 488 ASP A CA 1
ATOM 3959 C C . ASP A 1 488 ? 0.197 48.125 19.406 1 95.62 488 ASP A C 1
ATOM 3961 O O . ASP A 1 488 ? 0.333 47.969 18.188 1 95.62 488 ASP A O 1
ATOM 3965 N N . LEU A 1 489 ? 0.199 47.156 20.281 1 96.25 489 LEU A N 1
ATOM 3966 C CA . LEU A 1 489 ? 0.321 45.781 19.844 1 96.25 489 LEU A CA 1
ATOM 3967 C C . LEU A 1 489 ? -1.036 45.094 19.844 1 96.25 489 LEU A C 1
ATOM 3969 O O . LEU A 1 489 ? -1.831 45.281 20.766 1 96.25 489 LEU A O 1
ATOM 3973 N N . PHE A 1 490 ? -1.313 44.312 18.828 1 95.88 490 PHE A N 1
ATOM 3974 C CA . PHE A 1 490 ? -2.582 43.594 18.688 1 95.88 490 PHE A CA 1
ATOM 3975 C C . PHE A 1 490 ? -2.357 42.094 18.609 1 95.88 490 PHE A C 1
ATOM 3977 O O . PHE A 1 490 ? -1.418 41.625 17.953 1 95.88 490 PHE A O 1
ATOM 3984 N N . PHE A 1 491 ? -3.174 41.344 19.281 1 94.81 491 PHE A N 1
ATOM 3985 C CA . PHE A 1 491 ? -3.096 39.875 19.266 1 94.81 491 PHE A CA 1
ATOM 3986 C C . PHE A 1 491 ? -4.48 39.25 19.438 1 94.81 491 PHE A C 1
ATOM 3988 O O . PHE A 1 491 ? -5.434 39.938 19.797 1 94.81 491 PHE A O 1
ATOM 3995 N N . THR A 1 492 ? -4.625 38 19.078 1 95 492 THR A N 1
ATOM 3996 C CA . THR A 1 492 ? -5.867 37.281 19.281 1 95 492 THR A CA 1
ATOM 3997 C C . THR A 1 492 ? -5.754 36.375 20.5 1 95 492 THR A C 1
ATOM 3999 O O . THR A 1 492 ? -4.668 35.875 20.828 1 95 492 THR A O 1
ATOM 4002 N N . ALA A 1 493 ? -6.844 36.156 21.172 1 95.81 493 ALA A N 1
ATOM 4003 C CA . ALA A 1 493 ? -6.953 35.281 22.344 1 95.81 493 ALA A CA 1
ATOM 4004 C C . ALA A 1 493 ? -8.406 34.938 22.641 1 95.81 493 ALA A C 1
ATOM 4006 O O . ALA A 1 493 ? -9.32 35.625 22.156 1 95.81 493 ALA A O 1
ATOM 4007 N N . GLN A 1 494 ? -8.57 33.969 23.406 1 93.94 494 GLN A N 1
ATOM 4008 C CA . GLN A 1 494 ? -9.914 33.562 23.828 1 93.94 494 GLN A CA 1
ATOM 4009 C C . GLN A 1 494 ? -10.445 34.5 24.906 1 93.94 494 GLN A C 1
ATOM 4011 O O . GLN A 1 494 ? -11.656 34.719 25.031 1 93.94 494 GLN A O 1
ATOM 4016 N N . GLY A 1 495 ? -9.617 35.062 25.719 1 90.38 495 GLY A N 1
ATOM 4017 C CA . GLY A 1 495 ? -10.008 36 26.766 1 90.38 495 GLY A CA 1
ATOM 4018 C C . GLY A 1 495 ? -10.758 35.344 27.906 1 90.38 495 GLY A C 1
ATOM 4019 O O . GLY A 1 495 ? -11.531 36 28.609 1 90.38 495 GLY A O 1
ATOM 4020 N N . GLY A 1 496 ? -10.727 34.094 28 1 87.12 496 GLY A N 1
ATOM 4021 C CA . GLY A 1 496 ? -11.344 33.375 29.094 1 87.12 496 GLY A CA 1
ATOM 4022 C C . GLY A 1 496 ? -12.781 32.969 28.812 1 87.12 496 GLY A C 1
ATOM 4023 O O . GLY A 1 496 ? -13.461 32.438 29.688 1 87.12 496 GLY A O 1
ATOM 4024 N N . ILE A 1 497 ? -13.227 33.156 27.641 1 90.69 497 ILE A N 1
ATOM 4025 C CA . ILE A 1 497 ? -14.586 32.812 27.266 1 90.69 497 ILE A CA 1
ATOM 4026 C C . ILE A 1 497 ? -14.578 31.531 26.438 1 90.69 497 ILE A C 1
ATOM 4028 O O . ILE A 1 497 ? -13.828 31.422 25.453 1 90.69 497 ILE A O 1
ATOM 4032 N N . ILE A 1 498 ? -15.406 30.625 26.797 1 91.69 498 ILE A N 1
ATOM 4033 C CA . ILE A 1 498 ? -15.422 29.312 26.156 1 91.69 498 ILE A CA 1
ATOM 4034 C C . ILE A 1 498 ? -15.734 29.469 24.672 1 91.69 498 ILE A C 1
ATOM 4036 O O . ILE A 1 498 ? -16.75 30.047 24.297 1 91.69 498 ILE A O 1
ATOM 4040 N N . GLY A 1 499 ? -14.82 28.984 23.844 1 94.25 499 GLY A N 1
ATOM 4041 C CA . GLY A 1 499 ? -15.047 28.781 22.422 1 94.25 499 GLY A CA 1
ATOM 4042 C C . GLY A 1 499 ? -14.977 30.047 21.609 1 94.25 499 GLY A C 1
ATOM 4043 O O . GLY A 1 499 ? -15.312 30.062 20.422 1 94.25 499 GLY A O 1
ATOM 4044 N N . GLU A 1 500 ? -14.625 31.125 22.188 1 95.94 500 GLU A N 1
ATOM 4045 C CA . GLU A 1 500 ? -14.555 32.406 21.453 1 95.94 500 GLU A CA 1
ATOM 4046 C C . GLU A 1 500 ? -13.117 32.781 21.141 1 95.94 500 GLU A C 1
ATOM 4048 O O . GLU A 1 500 ? -12.18 32.125 21.625 1 95.94 500 GLU A O 1
ATOM 4053 N N . MET A 1 501 ? -12.898 33.656 20.203 1 96.5 501 MET A N 1
ATOM 4054 C CA . MET A 1 501 ? -11.617 34.25 19.797 1 96.5 501 MET A CA 1
ATOM 4055 C C . MET A 1 501 ? -11.773 35.75 19.5 1 96.5 501 MET A C 1
ATOM 4057 O O . MET A 1 501 ? -12.555 36.125 18.625 1 96.5 501 MET A O 1
ATOM 4061 N N . HIS A 1 502 ? -11 36.5 20.203 1 96.88 502 HIS A N 1
ATOM 4062 C CA . HIS A 1 502 ? -11.18 37.969 20.109 1 96.88 502 HIS A CA 1
ATOM 4063 C C . HIS A 1 502 ? -9.859 38.656 19.828 1 96.88 502 HIS A C 1
ATOM 4065 O O . HIS A 1 502 ? -8.789 38.062 19.984 1 96.88 502 HIS A O 1
ATOM 4071 N N . LEU A 1 503 ? -10.008 39.844 19.328 1 96.81 503 LEU A N 1
ATOM 4072 C CA . LEU A 1 503 ? -8.859 40.719 19.125 1 96.81 503 LEU A CA 1
ATOM 4073 C C . LEU A 1 503 ? -8.602 41.562 20.359 1 96.81 503 LEU A C 1
ATOM 4075 O O . LEU A 1 503 ? -9.516 42.219 20.891 1 96.81 503 LEU A O 1
ATOM 4079 N N . PHE A 1 504 ? -7.363 41.594 20.828 1 96.81 504 PHE A N 1
ATOM 4080 C CA . PHE A 1 504 ? -6.938 42.375 21.984 1 96.81 504 PHE A CA 1
ATOM 4081 C C . PHE A 1 504 ? -5.875 43.406 21.578 1 96.81 504 PHE A C 1
ATOM 4083 O O . PHE A 1 504 ? -5.195 43.219 20.562 1 96.81 504 PHE A O 1
ATOM 4090 N N . ARG A 1 505 ? -5.766 44.438 22.422 1 96.38 505 ARG A N 1
ATOM 4091 C CA . ARG A 1 505 ? -4.797 45.5 22.219 1 96.38 505 ARG A CA 1
ATOM 4092 C C . ARG A 1 505 ? -3.982 45.75 23.484 1 96.38 505 ARG A C 1
ATOM 4094 O O . ARG A 1 505 ? -4.523 45.75 24.594 1 96.38 505 ARG A O 1
ATOM 4101 N N . VAL A 1 506 ? -2.674 45.875 23.328 1 96.81 506 VAL A N 1
ATOM 4102 C CA . VAL A 1 506 ? -1.777 46.344 24.375 1 96.81 506 VAL A CA 1
ATOM 4103 C C . VAL A 1 506 ? -1.193 47.719 23.984 1 96.81 506 VAL A C 1
ATOM 4105 O O . VAL A 1 506 ? -0.295 47.781 23.156 1 96.81 506 VAL A O 1
ATOM 4108 N N . PRO A 1 507 ? -1.634 48.719 24.625 1 94.69 507 PRO A N 1
ATOM 4109 C CA . PRO A 1 507 ? -1.033 50.031 24.344 1 94.69 507 PRO A CA 1
ATOM 4110 C C . PRO A 1 507 ? 0.359 50.188 24.953 1 94.69 507 PRO A C 1
ATOM 4112 O O . PRO A 1 507 ? 0.668 49.562 25.953 1 94.69 507 PRO A O 1
ATOM 4115 N N . THR A 1 508 ? 1.207 51 24.422 1 94.62 508 THR A N 1
ATOM 4116 C CA . THR A 1 508 ? 2.576 51.281 24.859 1 94.62 508 THR A CA 1
ATOM 4117 C C . THR A 1 508 ? 3.328 49.969 25.109 1 94.62 508 THR A C 1
ATOM 4119 O O . THR A 1 508 ? 3.936 49.781 26.172 1 94.62 508 THR A O 1
ATOM 4122 N N . ALA A 1 509 ? 3.201 49.156 24.172 1 95.44 509 ALA A N 1
ATOM 4123 C CA . ALA A 1 509 ? 3.646 47.781 24.344 1 95.44 509 ALA A CA 1
ATOM 4124 C C . ALA A 1 509 ? 5.156 47.688 24.531 1 95.44 509 ALA A C 1
ATOM 4126 O O . ALA A 1 509 ? 5.66 46.812 25.234 1 95.44 509 ALA A O 1
ATOM 4127 N N . SER A 1 510 ? 5.926 48.5 23.922 1 94.06 510 SER A N 1
ATOM 4128 C CA . SER A 1 510 ? 7.383 48.469 24.031 1 94.06 510 SER A CA 1
ATOM 4129 C C . SER A 1 510 ? 7.859 49.344 25.188 1 94.06 510 SER A C 1
ATOM 4131 O O . SER A 1 510 ? 8.961 49.156 25.703 1 94.06 510 SER A O 1
ATOM 4133 N N . GLY A 1 511 ? 7.027 50.281 25.656 1 90.62 511 GLY A N 1
ATOM 4134 C CA . GLY A 1 511 ? 7.465 51.25 26.641 1 90.62 511 GLY A CA 1
ATOM 4135 C C . GLY A 1 511 ? 7.047 50.938 28.062 1 90.62 511 GLY A C 1
ATOM 4136 O O . GLY A 1 511 ? 7.633 51.438 29.016 1 90.62 511 GLY A O 1
ATOM 4137 N N . ALA A 1 512 ? 6.074 50.125 28.078 1 92.12 512 ALA A N 1
ATOM 4138 C CA . ALA A 1 512 ? 5.539 49.812 29.406 1 92.12 512 ALA A CA 1
ATOM 4139 C C . ALA A 1 512 ? 5.695 48.344 29.734 1 92.12 512 ALA A C 1
ATOM 4141 O O . ALA A 1 512 ? 6.078 47.562 28.859 1 92.12 512 ALA A O 1
ATOM 4142 N N . ASN A 1 513 ? 5.539 48.062 31.016 1 92.38 513 ASN A N 1
ATOM 4143 C CA . ASN A 1 513 ? 5.578 46.688 31.5 1 92.38 513 ASN A CA 1
ATOM 4144 C C . ASN A 1 513 ? 4.305 46.312 32.25 1 92.38 513 ASN A C 1
ATOM 4146 O O . ASN A 1 513 ? 3.75 47.156 32.969 1 92.38 513 ASN A O 1
ATOM 4150 N N . GLY A 1 514 ? 3.832 45.188 32 1 92.06 514 GLY A N 1
ATOM 4151 C CA . GLY A 1 514 ? 2.738 44.625 32.781 1 92.06 514 GLY A CA 1
ATOM 4152 C C . GLY A 1 514 ? 1.385 45.188 32.406 1 92.06 514 GLY A C 1
ATOM 4153 O O . GLY A 1 514 ? 0.488 45.312 33.25 1 92.06 514 GLY A O 1
ATOM 4154 N N . ILE A 1 515 ? 1.222 45.594 31.25 1 93 515 ILE A N 1
ATOM 4155 C CA . ILE A 1 515 ? -0.044 46.188 30.797 1 93 515 ILE A CA 1
ATOM 4156 C C . ILE A 1 515 ? -1.079 45.062 30.625 1 93 515 ILE A C 1
ATOM 4158 O O . ILE A 1 515 ? -0.779 44.031 30.047 1 93 515 ILE A O 1
ATOM 4162 N N . VAL A 1 516 ? -2.295 45.375 31.141 1 90.12 516 VAL A N 1
ATOM 4163 C CA . VAL A 1 516 ? -3.406 44.469 30.906 1 90.12 516 VAL A CA 1
ATOM 4164 C C . VAL A 1 516 ? -4.031 44.75 29.547 1 90.12 516 VAL A C 1
ATOM 4166 O O . VAL A 1 516 ? -4.438 45.875 29.266 1 90.12 516 VAL A O 1
ATOM 4169 N N . PRO A 1 517 ? -4.172 43.812 28.781 1 95.19 517 PRO A N 1
ATOM 4170 C CA . PRO A 1 517 ? -4.676 44.031 27.422 1 95.19 517 PRO A CA 1
ATOM 4171 C C . PRO A 1 517 ? -6.145 44.438 27.406 1 95.19 517 PRO A C 1
ATOM 4173 O O . PRO A 1 517 ? -6.922 44 28.266 1 95.19 517 PRO A O 1
ATOM 4176 N N . GLN A 1 518 ? -6.539 45.188 26.375 1 94.56 518 GLN A N 1
ATOM 4177 C CA . GLN A 1 518 ? -7.914 45.594 26.141 1 94.56 518 GLN A CA 1
ATOM 4178 C C . GLN A 1 518 ? -8.555 44.812 25.016 1 94.56 518 GLN A C 1
ATOM 4180 O O . GLN A 1 518 ? -7.957 44.625 23.953 1 94.56 518 GLN A O 1
ATOM 4185 N N . CYS A 1 519 ? -9.742 44.344 25.281 1 95.88 519 CYS A N 1
ATOM 4186 C CA . CYS A 1 519 ? -10.43 43.562 24.25 1 95.88 519 CYS A CA 1
ATOM 4187 C C . CYS A 1 519 ? -11.148 44.5 23.266 1 95.88 519 CYS A C 1
ATOM 4189 O O . CYS A 1 519 ? -12.008 45.281 23.672 1 95.88 519 CYS A O 1
ATOM 4191 N N . ILE A 1 520 ? -10.875 44.312 22.031 1 95.5 520 ILE A N 1
ATOM 4192 C CA . ILE A 1 520 ? -11.391 45.219 21 1 95.5 520 ILE A CA 1
ATOM 4193 C C . ILE A 1 520 ? -12.703 44.656 20.438 1 95.5 520 ILE A C 1
ATOM 4195 O O . ILE A 1 520 ? -13.625 45.406 20.156 1 95.5 520 ILE A O 1
ATOM 4199 N N . THR A 1 521 ? -12.812 43.375 20.328 1 95.62 521 THR A N 1
ATOM 4200 C CA . THR A 1 521 ? -13.969 42.812 19.625 1 95.62 521 THR A CA 1
ATOM 4201 C C . THR A 1 521 ? -14.969 42.219 20.609 1 95.62 521 THR A C 1
ATOM 4203 O O . THR A 1 521 ? -16.062 41.812 20.219 1 95.62 521 THR A O 1
ATOM 4206 N N . CYS A 1 522 ? -14.711 42.156 21.875 1 94.44 522 CYS A N 1
ATOM 4207 C CA . CYS A 1 522 ? -15.594 41.562 22.891 1 94.44 522 CYS A CA 1
ATOM 4208 C C . CYS A 1 522 ? -16.969 42.219 22.875 1 94.44 522 CYS A C 1
ATOM 4210 O O . CYS A 1 522 ? -17.984 41.562 23.016 1 94.44 522 CYS A O 1
ATOM 4212 N N . PRO A 1 523 ? -17 43.531 22.594 1 92.25 523 PRO A N 1
ATOM 4213 C CA . PRO A 1 523 ? -18.297 44.188 22.641 1 92.25 523 PRO A CA 1
ATOM 4214 C C . PRO A 1 523 ? -19.094 44 21.359 1 92.25 523 PRO A C 1
ATOM 4216 O O . PRO A 1 523 ? -20.266 44.375 21.297 1 92.25 523 PRO A O 1
ATOM 4219 N N . ILE A 1 524 ? -18.469 43.406 20.375 1 93.5 524 ILE A N 1
ATOM 4220 C CA . ILE A 1 524 ? -19.156 43.25 19.094 1 93.5 524 ILE A CA 1
ATOM 4221 C C . ILE A 1 524 ? -19.891 41.906 19.094 1 93.5 524 ILE A C 1
ATOM 4223 O O . ILE A 1 524 ? -19.266 40.844 18.938 1 93.5 524 ILE A O 1
ATOM 4227 N N . GLU A 1 525 ? -21.156 41.906 19.094 1 89.62 525 GLU A N 1
ATOM 4228 C CA . GLU A 1 525 ? -22 40.719 19.25 1 89.62 525 GLU A CA 1
ATOM 4229 C C . GLU A 1 525 ? -21.766 39.719 18.094 1 89.62 525 GLU A C 1
ATOM 4231 O O . GLU A 1 525 ? -21.875 38.5 18.281 1 89.62 525 GLU A O 1
ATOM 4236 N N . GLU A 1 526 ? -21.484 40.219 16.953 1 88.69 526 GLU A N 1
ATOM 4237 C CA . GLU A 1 526 ? -21.297 39.375 15.773 1 88.69 526 GLU A CA 1
ATOM 4238 C C . GLU A 1 526 ? -19.953 38.656 15.805 1 88.69 526 GLU A C 1
ATOM 4240 O O . GLU A 1 526 ? -19.734 37.719 15.055 1 88.69 526 GLU A O 1
ATOM 4245 N N . CYS A 1 527 ? -19.109 39.094 16.625 1 93.12 527 CYS A N 1
ATOM 4246 C CA . CYS A 1 527 ? -17.734 38.594 16.609 1 93.12 527 CYS A CA 1
ATOM 4247 C C . CYS A 1 527 ? -17.5 37.594 17.75 1 93.12 527 CYS A C 1
ATOM 4249 O O . CYS A 1 527 ? -16.875 37.938 18.75 1 93.12 527 CYS A O 1
ATOM 4251 N N . LYS A 1 528 ? -17.938 36.406 17.531 1 95.12 528 LYS A N 1
ATOM 4252 C CA . LYS A 1 528 ? -17.641 35.344 18.5 1 95.12 528 LYS A CA 1
ATOM 4253 C C . LYS A 1 528 ? -16.328 34.656 18.172 1 95.12 528 LYS A C 1
ATOM 4255 O O . LYS A 1 528 ? -15.664 34.094 19.047 1 95.12 528 LYS A O 1
ATOM 4260 N N . PHE A 1 529 ? -16.031 34.594 16.938 1 94.56 529 PHE A N 1
ATOM 4261 C CA . PHE A 1 529 ? -14.75 34.156 16.422 1 94.56 529 PHE A CA 1
ATOM 4262 C C . PHE A 1 529 ? -14.203 35.125 15.398 1 94.56 529 PHE A C 1
ATOM 4264 O O . PHE A 1 529 ? -14.797 35.344 14.336 1 94.56 529 PHE A O 1
ATOM 4271 N N . THR A 1 530 ? -12.953 35.656 15.703 1 93.94 530 THR A N 1
ATOM 4272 C CA . THR A 1 530 ? -12.453 36.75 14.898 1 93.94 530 THR A CA 1
ATOM 4273 C C . THR A 1 530 ? -11.117 36.406 14.258 1 93.94 530 THR A C 1
ATOM 4275 O O . THR A 1 530 ? -10.227 35.844 14.93 1 93.94 530 THR A O 1
ATOM 4278 N N . THR A 1 531 ? -11 36.656 12.977 1 93 531 THR A N 1
ATOM 4279 C CA . THR A 1 531 ? -9.719 36.688 12.281 1 93 531 THR A CA 1
ATOM 4280 C C . THR A 1 531 ? -9.445 38.094 11.758 1 93 531 THR A C 1
ATOM 4282 O O . THR A 1 531 ? -10.375 38.875 11.531 1 93 531 THR A O 1
ATOM 4285 N N . VAL A 1 532 ? -8.141 38.406 11.664 1 94.06 532 VAL A N 1
ATOM 4286 C CA . VAL A 1 532 ? -7.84 39.812 11.352 1 94.06 532 VAL A CA 1
ATOM 4287 C C . VAL A 1 532 ? -6.668 39.875 10.375 1 94.06 532 VAL A C 1
ATOM 4289 O O . VAL A 1 532 ? -5.738 39.062 10.453 1 94.06 532 VAL A O 1
ATOM 4292 N N . ILE A 1 533 ? -6.766 40.812 9.445 1 93.69 533 ILE A N 1
ATOM 4293 C CA . ILE A 1 533 ? -5.676 41.125 8.531 1 93.69 533 ILE A CA 1
ATOM 4294 C C . ILE A 1 533 ? -5.371 42.625 8.625 1 93.69 533 ILE A C 1
ATOM 4296 O O . ILE A 1 533 ? -6.254 43.469 8.422 1 93.69 533 ILE A O 1
ATOM 4300 N N . PHE A 1 534 ? -4.168 42.969 8.938 1 95 534 PHE A N 1
ATOM 4301 C CA . PHE A 1 534 ? -3.777 44.344 9.117 1 95 534 PHE A CA 1
ATOM 4302 C C . PHE A 1 534 ? -3.246 44.938 7.82 1 95 534 PHE A C 1
ATOM 4304 O O . PHE A 1 534 ? -2.746 44.219 6.957 1 95 534 PHE A O 1
ATOM 4311 N N . SER A 1 535 ? -3.398 46.25 7.734 1 94.44 535 SER A N 1
ATOM 4312 C CA . SER A 1 535 ? -2.795 47 6.629 1 94.44 535 SER A CA 1
ATOM 4313 C C . SER A 1 535 ? -1.275 47.031 6.742 1 94.44 535 SER A C 1
ATOM 4315 O O . SER A 1 535 ? -0.72 46.656 7.777 1 94.44 535 SER A O 1
ATOM 4317 N N . PRO A 1 536 ? -0.596 47.438 5.715 1 91.62 536 PRO A N 1
ATOM 4318 C CA . PRO A 1 536 ? 0.867 47.375 5.707 1 91.62 536 PRO A CA 1
ATOM 4319 C C . PRO A 1 536 ? 1.501 48.094 6.887 1 91.62 536 PRO A C 1
ATOM 4321 O O . PRO A 1 536 ? 2.479 47.625 7.465 1 91.62 536 PRO A O 1
ATOM 4324 N N . SER A 1 537 ? 0.931 49.188 7.324 1 89.88 537 SER A N 1
ATOM 4325 C CA . SER A 1 537 ? 1.485 49.938 8.445 1 89.88 537 SER A CA 1
ATOM 4326 C C . SER A 1 537 ? 0.842 49.5 9.766 1 89.88 537 SER A C 1
ATOM 4328 O O . SER A 1 537 ? 1.189 50.031 10.828 1 89.88 537 SER A O 1
ATOM 4330 N N . SER A 1 538 ? -0.111 48.719 9.734 1 92.94 538 SER A N 1
ATOM 4331 C CA . SER A 1 538 ? -0.879 48.219 10.867 1 92.94 538 SER A CA 1
ATOM 4332 C C . SER A 1 538 ? -1.755 49.312 11.469 1 92.94 538 SER A C 1
ATOM 4334 O O . SER A 1 538 ? -2.189 49.188 12.617 1 92.94 538 SER A O 1
ATOM 4336 N N . ARG A 1 539 ? -1.973 50.312 10.695 1 92.75 539 ARG A N 1
ATOM 4337 C CA . ARG A 1 539 ? -2.814 51.406 11.195 1 92.75 539 ARG A CA 1
ATOM 4338 C C . ARG A 1 539 ? -4.293 51.094 10.969 1 92.75 539 ARG A C 1
ATOM 4340 O O . ARG A 1 539 ? -5.16 51.688 11.602 1 92.75 539 ARG A O 1
ATOM 4347 N N . ARG A 1 540 ? -4.488 50.219 10.047 1 93.75 540 ARG A N 1
ATOM 4348 C CA . ARG A 1 540 ? -5.84 49.75 9.766 1 93.75 540 ARG A CA 1
ATOM 4349 C C . ARG A 1 540 ? -5.918 48.25 9.836 1 93.75 540 ARG A C 1
ATOM 4351 O O . ARG A 1 540 ? -4.898 47.562 9.734 1 93.75 540 ARG A O 1
ATOM 4358 N N . MET A 1 541 ? -7.113 47.812 10.062 1 94.81 541 MET A N 1
ATOM 4359 C CA . MET A 1 541 ? -7.32 46.375 10.133 1 94.81 541 MET A CA 1
ATOM 4360 C C . MET A 1 541 ? -8.672 46 9.539 1 94.81 541 MET A C 1
ATOM 4362 O O . MET A 1 541 ? -9.609 46.781 9.555 1 94.81 541 MET A O 1
ATOM 4366 N N . LEU A 1 542 ? -8.719 44.875 8.969 1 93.81 542 LEU A N 1
ATOM 4367 C CA . LEU A 1 542 ? -9.945 44.25 8.508 1 93.81 542 LEU A CA 1
ATOM 4368 C C . LEU A 1 542 ? -10.266 43 9.344 1 93.81 542 LEU A C 1
ATOM 4370 O O . LEU A 1 542 ? -9.484 42.062 9.375 1 93.81 542 LEU A O 1
ATOM 4374 N N . LEU A 1 543 ? -11.414 43.031 9.977 1 94.06 543 LEU A N 1
ATOM 4375 C CA . LEU A 1 543 ? -11.883 41.938 10.797 1 94.06 543 LEU A CA 1
ATOM 4376 C C . LEU A 1 543 ? -12.852 41.062 10.023 1 94.06 543 LEU A C 1
ATOM 4378 O O . LEU A 1 543 ? -13.68 41.562 9.258 1 94.06 543 LEU A O 1
ATOM 4382 N N . ASN A 1 544 ? -12.641 39.812 10.172 1 92.44 544 ASN A N 1
ATOM 4383 C CA . ASN A 1 544 ? -13.672 38.844 9.805 1 92.44 544 ASN A CA 1
ATOM 4384 C C . ASN A 1 544 ? -14.328 38.25 11.039 1 92.44 544 ASN A C 1
ATOM 4386 O O . ASN A 1 544 ? -13.695 37.469 11.766 1 92.44 544 ASN A O 1
ATOM 4390 N N . CYS A 1 545 ? -15.562 38.531 11.227 1 92.19 545 CYS A N 1
ATOM 4391 C CA . CYS A 1 545 ? -16.297 38.094 12.414 1 92.19 545 CYS A CA 1
ATOM 4392 C C . CYS A 1 545 ? -17.219 36.938 12.086 1 92.19 545 CYS A C 1
ATOM 4394 O O . CYS A 1 545 ? -18.062 37.031 11.188 1 92.19 545 CYS A O 1
ATOM 4396 N N . GLU A 1 546 ? -17.047 35.906 12.836 1 90.81 546 GLU A N 1
ATOM 4397 C CA . GLU A 1 546 ? -17.891 34.719 12.656 1 90.81 546 GLU A CA 1
ATOM 4398 C C . GLU A 1 546 ? -18.703 34.406 13.914 1 90.81 546 GLU A C 1
ATOM 4400 O O . GLU A 1 546 ? -18.234 34.656 15.031 1 90.81 546 GLU A O 1
ATOM 4405 N N . ARG A 1 547 ? -19.844 33.938 13.688 1 89 547 ARG A N 1
ATOM 4406 C CA . ARG A 1 547 ? -20.75 33.438 14.711 1 89 547 ARG A CA 1
ATOM 4407 C C . ARG A 1 547 ? -21.516 32.219 14.195 1 89 547 ARG A C 1
ATOM 4409 O O . ARG A 1 547 ? -21.891 32.156 13.023 1 89 547 ARG A O 1
ATOM 4416 N N . ALA A 1 548 ? -21.766 31.297 15.094 1 87.75 548 ALA A N 1
ATOM 4417 C CA . ALA A 1 548 ? -22.406 30.047 14.688 1 87.75 548 ALA A CA 1
ATOM 4418 C C . ALA A 1 548 ? -23.734 30.312 13.969 1 87.75 548 ALA A C 1
ATOM 4420 O O . ALA A 1 548 ? -24.562 31.078 14.461 1 87.75 548 ALA A O 1
ATOM 4421 N N . PHE A 1 549 ? -23.859 29.734 12.773 1 83.81 549 PHE A N 1
ATOM 4422 C CA . PHE A 1 549 ? -25.078 29.672 11.969 1 83.81 549 PHE A CA 1
ATOM 4423 C C . PHE A 1 549 ? -25.469 31.047 11.469 1 83.81 549 PHE A C 1
ATOM 4425 O O . PHE A 1 549 ? -26.641 31.297 11.18 1 83.81 549 PHE A O 1
ATOM 4432 N N . MET A 1 550 ? -24.516 31.969 11.453 1 81.88 550 MET A N 1
ATOM 4433 C CA . MET A 1 550 ? -24.703 33.281 10.875 1 81.88 550 MET A CA 1
ATOM 4434 C C . MET A 1 550 ? -23.625 33.562 9.82 1 81.88 550 MET A C 1
ATOM 4436 O O . MET A 1 550 ? -22.531 33.031 9.891 1 81.88 550 MET A O 1
ATOM 4440 N N . PRO A 1 551 ? -24 34.312 8.82 1 79.94 551 PRO A N 1
ATOM 4441 C CA . PRO A 1 551 ? -22.953 34.688 7.859 1 79.94 551 PRO A CA 1
ATOM 4442 C C . PRO A 1 551 ? -21.844 35.531 8.5 1 79.94 551 PRO A C 1
ATOM 4444 O O . PRO A 1 551 ? -22.078 36.281 9.43 1 79.94 551 PRO A O 1
ATOM 4447 N N . SER A 1 552 ? -20.656 35.438 7.949 1 84.25 552 SER A N 1
ATOM 4448 C CA . SER A 1 552 ? -19.531 36.219 8.445 1 84.25 552 SER A CA 1
ATOM 4449 C C . SER A 1 552 ? -19.688 37.688 8.102 1 84.25 552 SER A C 1
ATOM 4451 O O . SER A 1 552 ? -20.281 38.031 7.07 1 84.25 552 SER A O 1
ATOM 4453 N N . VAL A 1 553 ? -19.219 38.531 8.977 1 86.94 553 VAL A N 1
ATOM 4454 C CA . VAL A 1 553 ? -19.25 40 8.781 1 86.94 553 VAL A CA 1
ATOM 4455 C C . VAL A 1 553 ? -17.828 40.531 8.742 1 86.94 553 VAL A C 1
ATOM 4457 O O . VAL A 1 553 ? -17 40.219 9.609 1 86.94 553 VAL A O 1
ATOM 4460 N N . MET A 1 554 ? -17.594 41.344 7.73 1 90.19 554 MET A N 1
ATOM 4461 C CA . MET A 1 554 ? -16.297 42 7.633 1 90.19 554 MET A CA 1
ATOM 4462 C C . MET A 1 554 ? -16.375 43.438 8.148 1 90.19 554 MET A C 1
ATOM 4464 O O . MET A 1 554 ? -17.297 44.188 7.801 1 90.19 554 MET A O 1
ATOM 4468 N N . ILE A 1 555 ? -15.438 43.812 8.992 1 92.5 555 ILE A N 1
ATOM 4469 C CA . ILE A 1 555 ? -15.414 45.125 9.602 1 92.5 555 ILE A CA 1
ATOM 4470 C C . ILE A 1 555 ? -14.039 45.75 9.414 1 92.5 555 ILE A C 1
ATOM 4472 O O . ILE A 1 555 ? -13.016 45.125 9.703 1 92.5 555 ILE A O 1
ATOM 4476 N N . VAL A 1 556 ? -14.031 46.938 8.93 1 93.19 556 VAL A N 1
ATOM 4477 C CA . VAL A 1 556 ? -12.797 47.719 8.836 1 93.19 556 VAL A CA 1
ATOM 4478 C C . VAL A 1 556 ? -12.664 48.625 10.047 1 93.19 556 VAL A C 1
ATOM 4480 O O . VAL A 1 556 ? -13.648 49.25 10.484 1 93.19 556 VAL A O 1
ATOM 4483 N N . LYS A 1 557 ? -11.477 48.656 10.633 1 93.06 557 LYS A N 1
ATOM 4484 C CA . LYS A 1 557 ? -11.18 49.5 11.773 1 93.06 557 LYS A CA 1
ATOM 4485 C C . LYS A 1 557 ? -9.844 50.219 11.609 1 93.06 557 LYS A C 1
ATOM 4487 O O . LYS A 1 557 ? -8.977 49.75 10.859 1 93.06 557 LYS A O 1
ATOM 4492 N N . SER A 1 558 ? -9.766 51.312 12.25 1 91.75 558 SER A N 1
ATOM 4493 C CA . SER A 1 558 ? -8.492 52 12.398 1 91.75 558 SER A CA 1
ATOM 4494 C C . SER A 1 558 ? -7.965 51.906 13.828 1 91.75 558 SER A C 1
ATOM 4496 O O . SER A 1 558 ? -8.75 51.844 14.781 1 91.75 558 SER A O 1
ATOM 4498 N N . THR A 1 559 ? -6.668 51.938 14.008 1 91.19 559 THR A N 1
ATOM 4499 C CA . THR A 1 559 ? -6.074 51.719 15.32 1 91.19 559 THR A CA 1
ATOM 4500 C C . THR A 1 559 ? -6.281 52.938 16.219 1 91.19 559 THR A C 1
ATOM 4502 O O . THR A 1 559 ? -6.266 52.812 17.453 1 91.19 559 THR A O 1
ATOM 4505 N N . ASP A 1 560 ? -6.445 54.094 15.641 1 86.88 560 ASP A N 1
ATOM 4506 C CA . ASP A 1 560 ? -6.668 55.312 16.422 1 86.88 560 ASP A CA 1
ATOM 4507 C C . ASP A 1 560 ? -8.141 55.469 16.797 1 86.88 560 ASP A C 1
ATOM 4509 O O . ASP A 1 560 ? -8.484 56.25 17.672 1 86.88 560 ASP A O 1
ATOM 4513 N N . GLN A 1 561 ? -8.969 54.719 16.172 1 85.75 561 GLN A N 1
ATOM 4514 C CA . GLN A 1 561 ? -10.398 54.719 16.469 1 85.75 561 GLN A CA 1
ATOM 4515 C C . GLN A 1 561 ? -10.922 53.312 16.594 1 85.75 561 GLN A C 1
ATOM 4517 O O . GLN A 1 561 ? -11.82 52.875 15.859 1 85.75 561 GLN A O 1
ATOM 4522 N N . VAL A 1 562 ? -10.562 52.625 17.562 1 86.69 562 VAL A N 1
ATOM 4523 C CA . VAL A 1 562 ? -10.82 51.219 17.703 1 86.69 562 VAL A CA 1
ATOM 4524 C C . VAL A 1 562 ? -12.281 50.969 18.062 1 86.69 562 VAL A C 1
ATOM 4526 O O . VAL A 1 562 ? -12.805 49.875 17.875 1 86.69 562 VAL A O 1
ATOM 4529 N N . VAL A 1 563 ? -13.039 52 18.469 1 83.81 563 VAL A N 1
ATOM 4530 C CA . VAL A 1 563 ? -14.43 51.875 18.859 1 83.81 563 VAL A CA 1
ATOM 4531 C C . VAL A 1 563 ? -15.336 51.938 17.641 1 83.81 563 VAL A C 1
ATOM 4533 O O . VAL A 1 563 ? -16.422 51.344 17.625 1 83.81 563 VAL A O 1
ATOM 4536 N N . SER A 1 564 ? -14.852 52.531 16.594 1 86.44 564 SER A N 1
ATOM 4537 C CA . SER A 1 564 ? -15.648 52.688 15.383 1 86.44 564 SER A CA 1
ATOM 4538 C C . SER A 1 564 ? -15.617 51.438 14.539 1 86.44 564 SER A C 1
ATOM 4540 O O . SER A 1 564 ? -14.578 50.75 14.438 1 86.44 564 SER A O 1
ATOM 4542 N N . ASN A 1 565 ? -16.781 51.062 14.023 1 88.12 565 ASN A N 1
ATOM 4543 C CA . ASN A 1 565 ? -16.938 49.906 13.164 1 88.12 565 ASN A CA 1
ATOM 4544 C C . ASN A 1 565 ? -17.484 50.281 11.797 1 88.12 565 ASN A C 1
ATOM 4546 O O . ASN A 1 565 ? -18.562 50.875 11.695 1 88.12 565 ASN A O 1
ATOM 4550 N N . VAL A 1 566 ? -16.75 50 10.797 1 90 566 VAL A N 1
ATOM 4551 C CA . VAL A 1 566 ? -17.234 50.188 9.438 1 90 566 VAL A CA 1
ATOM 4552 C C . VAL A 1 566 ? -17.453 48.812 8.766 1 90 566 VAL A C 1
ATOM 4554 O O . VAL A 1 566 ? -16.5 48.188 8.336 1 90 566 VAL A O 1
ATOM 4557 N N . LYS A 1 567 ? -18.688 48.438 8.594 1 89.31 567 LYS A N 1
ATOM 4558 C CA . LYS A 1 567 ? -19.031 47.156 7.98 1 89.31 567 LYS A CA 1
ATOM 4559 C C . LYS A 1 567 ? -18.844 47.219 6.465 1 89.31 567 LYS A C 1
ATOM 4561 O O . LYS A 1 567 ? -19.188 48.219 5.828 1 89.31 567 LYS A O 1
ATOM 4566 N N . VAL A 1 568 ? -18.234 46.156 5.988 1 88.38 568 VAL A N 1
ATOM 4567 C CA . VAL A 1 568 ? -18.078 46.031 4.543 1 88.38 568 VAL A CA 1
ATOM 4568 C C . VAL A 1 568 ? -19.328 45.406 3.939 1 88.38 568 VAL A C 1
ATOM 4570 O O . VAL A 1 568 ? -19.734 44.312 4.344 1 88.38 568 VAL A O 1
ATOM 4573 N N . LYS A 1 569 ? -20.109 46.062 3.162 1 71 569 LYS A N 1
ATOM 4574 C CA . LYS A 1 569 ? -21.328 45.531 2.549 1 71 569 LYS A CA 1
ATOM 4575 C C . LYS A 1 569 ? -21.016 44.719 1.311 1 71 569 LYS A C 1
ATOM 4577 O O . LYS A 1 569 ? -20.406 45.188 0.365 1 71 569 LYS A O 1
ATOM 4582 N N . TYR A 1 570 ? -20.781 43.438 1.551 1 63.06 570 TYR A N 1
ATOM 4583 C CA . TYR A 1 570 ? -20.656 42.625 0.339 1 63.06 570 TYR A CA 1
ATOM 4584 C C . TYR A 1 570 ? -21.812 41.656 0.215 1 63.06 570 TYR A C 1
ATOM 4586 O O . TYR A 1 570 ? -22.469 41.312 1.209 1 63.06 570 TYR A O 1
ATOM 4594 N N . ILE A 1 571 ? -22.328 41.094 -1.021 1 51.12 571 ILE A N 1
ATOM 4595 C CA . ILE A 1 571 ? -23.547 40.438 -1.505 1 51.12 571 ILE A CA 1
ATOM 4596 C C . ILE A 1 571 ? -23.688 39.062 -0.836 1 51.12 571 ILE A C 1
ATOM 4598 O O . ILE A 1 571 ? -24.797 38.531 -0.737 1 51.12 571 ILE A O 1
ATOM 4602 N N . GLN A 1 572 ? -22.75 38.188 -0.588 1 52.12 572 GLN A N 1
ATOM 4603 C CA . GLN A 1 572 ? -23.109 36.781 -0.716 1 52.12 572 GLN A CA 1
ATOM 4604 C C . GLN A 1 572 ? -23.875 36.281 0.505 1 52.12 572 GLN A C 1
ATOM 4606 O O . GLN A 1 572 ? -24.156 35.094 0.632 1 52.12 572 GLN A O 1
ATOM 4611 N N . SER A 1 573 ? -24.031 36.938 1.609 1 49.81 573 SER A N 1
ATOM 4612 C CA . SER A 1 573 ? -23.938 36.094 2.809 1 49.81 573 SER A CA 1
ATOM 4613 C C . SER A 1 573 ? -25.234 35.344 3.047 1 49.81 573 SER A C 1
ATOM 4615 O O . SER A 1 573 ? -25.484 34.875 4.156 1 49.81 573 SER A O 1
ATOM 4617 N N . GLU A 1 574 ? -26.422 35.469 2.486 1 49.97 574 GLU A N 1
ATOM 4618 C CA . GLU A 1 574 ? -27.484 34.969 3.354 1 49.97 574 GLU A CA 1
ATOM 4619 C C . GLU A 1 574 ? -27.5 33.438 3.375 1 49.97 574 GLU A C 1
ATOM 4621 O O . GLU A 1 574 ? -27.531 32.812 2.322 1 49.97 574 GLU A O 1
ATOM 4626 N N . ILE A 1 575 ? -26.938 32.875 4.375 1 53.72 575 ILE A N 1
ATOM 4627 C CA . ILE A 1 575 ? -27.203 31.453 4.621 1 53.72 575 ILE A CA 1
ATOM 4628 C C . ILE A 1 575 ? -28.703 31.234 4.852 1 53.72 575 ILE A C 1
ATOM 4630 O O . ILE A 1 575 ? -29.297 31.906 5.699 1 53.72 575 ILE A O 1
ATOM 4634 N N . ASN A 1 576 ? -29.375 30.734 3.828 1 53.06 576 ASN A N 1
ATOM 4635 C CA . ASN A 1 576 ? -30.781 30.375 4.062 1 53.06 576 ASN A CA 1
ATOM 4636 C C . ASN A 1 576 ? -30.906 29.312 5.141 1 53.06 576 ASN A C 1
ATOM 4638 O O . ASN A 1 576 ? -30.672 28.125 4.875 1 53.06 576 ASN A O 1
ATOM 4642 N N . LEU A 1 577 ? -30.844 29.766 6.387 1 53.66 577 LEU A N 1
ATOM 4643 C CA . LEU A 1 577 ? -31.016 28.828 7.488 1 53.66 577 LEU A CA 1
ATOM 4644 C C . LEU A 1 577 ? -32.469 28.344 7.566 1 53.66 577 LEU A C 1
ATOM 4646 O O . LEU A 1 577 ? -33.406 29.156 7.625 1 53.66 577 LEU A O 1
ATOM 4650 N N . SER A 1 578 ? -32.75 27.281 7.039 1 56.03 578 SER A N 1
ATOM 4651 C CA . SER A 1 578 ? -34.094 26.688 7.195 1 56.03 578 SER A CA 1
ATOM 4652 C C . SER A 1 578 ? -34.406 26.406 8.664 1 56.03 578 SER A C 1
ATOM 4654 O O . SER A 1 578 ? -33.5 26.344 9.492 1 56.03 578 SER A O 1
ATOM 4656 N N . ASN A 1 579 ? -35.719 26.516 9.195 1 56.72 579 ASN A N 1
ATOM 4657 C CA . ASN A 1 579 ? -36.281 26.203 10.5 1 56.72 579 ASN A CA 1
ATOM 4658 C C . ASN A 1 579 ? -35.812 24.828 10.984 1 56.72 579 ASN A C 1
ATOM 4660 O O . ASN A 1 579 ? -36 24.484 12.148 1 56.72 579 ASN A O 1
ATOM 4664 N N . GLU A 1 580 ? -35.188 24.078 10.242 1 73.56 580 GLU A N 1
ATOM 4665 C CA . GLU A 1 580 ? -34.781 22.734 10.609 1 73.56 580 GLU A CA 1
ATOM 4666 C C . GLU A 1 580 ? -33.25 22.656 10.766 1 73.56 580 GLU A C 1
ATOM 4668 O O . GLU A 1 580 ? -32.625 21.734 10.242 1 73.56 580 GLU A O 1
ATOM 4673 N N . GLN A 1 581 ? -32.75 23.625 11.633 1 80.06 581 GLN A N 1
ATOM 4674 C CA . GLN A 1 581 ? -31.312 23.672 11.805 1 80.06 581 GLN A CA 1
ATOM 4675 C C . GLN A 1 581 ? -30.891 23.125 13.164 1 80.06 581 GLN A C 1
ATOM 4677 O O . GLN A 1 581 ? -31.656 23.203 14.133 1 80.06 581 GLN A O 1
ATOM 4682 N N . SER A 1 582 ? -29.703 22.547 13.188 1 89.25 582 SER A N 1
ATOM 4683 C CA . SER A 1 582 ? -29.078 22.109 14.438 1 89.25 582 SER A CA 1
ATOM 4684 C C . SER A 1 582 ? -28.812 23.297 15.352 1 89.25 582 SER A C 1
ATOM 4686 O O . SER A 1 582 ? -28.781 24.453 14.898 1 89.25 582 SER A O 1
ATOM 4688 N N . THR A 1 583 ? -28.828 23.062 16.594 1 92.81 583 THR A N 1
ATOM 4689 C CA . THR A 1 583 ? -28.422 24.078 17.578 1 92.81 583 THR A CA 1
ATOM 4690 C C . THR A 1 583 ? -27.172 23.625 18.328 1 92.81 583 THR A C 1
ATOM 4692 O O . THR A 1 583 ? -26.812 22.453 18.312 1 92.81 583 THR A O 1
ATOM 4695 N N . ILE A 1 584 ? -26.469 24.625 18.922 1 95.56 584 ILE A N 1
ATOM 4696 C CA . ILE A 1 584 ? -25.25 24.297 19.656 1 95.56 584 ILE A CA 1
ATOM 4697 C C . ILE A 1 584 ? -25.438 24.609 21.141 1 95.56 584 ILE A C 1
ATOM 4699 O O . ILE A 1 584 ? -25.969 25.672 21.5 1 95.56 584 ILE A O 1
ATOM 4703 N N . LYS A 1 585 ? -25.094 23.688 21.953 1 96.19 585 LYS A N 1
ATOM 4704 C CA . LYS A 1 585 ? -25.078 23.844 23.391 1 96.19 585 LYS A CA 1
ATOM 4705 C C . LYS A 1 585 ? -23.656 23.734 23.938 1 96.19 585 LYS A C 1
ATOM 4707 O O . LYS A 1 585 ? -22.844 22.938 23.422 1 96.19 585 LYS A O 1
ATOM 4712 N N . TYR A 1 586 ? -23.375 24.531 24.953 1 96.56 586 TYR A N 1
ATOM 4713 C CA . TYR A 1 586 ? -22.062 24.484 25.594 1 96.56 586 TYR A CA 1
ATOM 4714 C C . TYR A 1 586 ? -22.172 24.078 27.062 1 96.56 586 TYR A C 1
ATOM 4716 O O . TYR A 1 586 ? -23.125 24.484 27.75 1 96.56 586 TYR A O 1
ATOM 4724 N N . GLU A 1 587 ? -21.281 23.234 27.484 1 95.94 587 GLU A N 1
ATOM 4725 C CA . GLU A 1 587 ? -21.25 22.734 28.859 1 95.94 587 GLU A CA 1
ATOM 4726 C C . GLU A 1 587 ? -19.828 22.766 29.422 1 95.94 587 GLU A C 1
ATOM 4728 O O . GLU A 1 587 ? -18.859 22.781 28.672 1 95.94 587 GLU A O 1
ATOM 4733 N N . VAL A 1 588 ? -19.75 22.891 30.688 1 97.12 588 VAL A N 1
ATOM 4734 C CA . VAL A 1 588 ? -18.5 22.703 31.406 1 97.12 588 VAL A CA 1
ATOM 4735 C C . VAL A 1 588 ? -18.625 21.531 32.375 1 97.12 588 VAL A C 1
ATOM 4737 O O . VAL A 1 588 ? -19.578 21.453 33.156 1 97.12 588 VAL A O 1
ATOM 4740 N N . VAL A 1 589 ? -17.703 20.625 32.312 1 97.94 589 VAL A N 1
ATOM 4741 C CA . VAL A 1 589 ? -17.734 19.422 33.156 1 97.94 589 VAL A CA 1
ATOM 4742 C C . VAL A 1 589 ? -16.516 19.422 34.094 1 97.94 589 VAL A C 1
ATOM 4744 O O . VAL A 1 589 ? -15.383 19.5 33.625 1 97.94 589 VAL A O 1
ATOM 4747 N N . LYS A 1 590 ? -16.766 19.312 35.344 1 97.25 590 LYS A N 1
ATOM 4748 C CA . LYS A 1 590 ? -15.672 19.172 36.312 1 97.25 590 LYS A CA 1
ATOM 4749 C C . LYS A 1 590 ? -15.188 17.734 36.375 1 97.25 590 LYS A C 1
ATOM 4751 O O . LYS A 1 590 ? -15.977 16.812 36.625 1 97.25 590 LYS A O 1
ATOM 4756 N N . LEU A 1 591 ? -13.938 17.562 36.219 1 97.19 591 LEU A N 1
ATOM 4757 C CA . LEU A 1 591 ? -13.359 16.219 36.219 1 97.19 591 LEU A CA 1
ATOM 4758 C C . LEU A 1 591 ? -12.812 15.859 37.594 1 97.19 591 LEU A C 1
ATOM 4760 O O . LEU A 1 591 ? -12.617 16.734 38.438 1 97.19 591 LEU A O 1
ATOM 4764 N N . PRO A 1 592 ? -12.531 14.602 37.875 1 94.56 592 PRO A N 1
ATOM 4765 C CA . PRO A 1 592 ? -12.086 14.172 39.188 1 94.56 592 PRO A CA 1
ATOM 4766 C C . PRO A 1 592 ? -10.742 14.781 39.594 1 94.56 592 PRO A C 1
ATOM 4768 O O . PRO A 1 592 ? -10.492 15 40.781 1 94.56 592 PRO A O 1
ATOM 4771 N N . ASN A 1 593 ? -9.938 15.07 38.688 1 93.25 593 ASN A N 1
ATOM 4772 C CA . ASN A 1 593 ? -8.625 15.641 38.969 1 93.25 593 ASN A CA 1
ATOM 4773 C C . ASN A 1 593 ? -8.719 17.141 39.25 1 93.25 593 ASN A C 1
ATOM 4775 O O . ASN A 1 593 ? -7.703 17.797 39.469 1 93.25 593 ASN A O 1
ATOM 4779 N N . GLY A 1 594 ? -9.914 17.625 39.156 1 93.25 594 GLY A N 1
ATOM 4780 C CA . GLY A 1 594 ? -10.141 19.031 39.5 1 93.25 594 GLY A CA 1
ATOM 4781 C C . GLY A 1 594 ? -10.148 19.938 38.281 1 93.25 594 GLY A C 1
ATOM 4782 O O . GLY A 1 594 ? -10.547 21.094 38.375 1 93.25 594 GLY A O 1
ATOM 4783 N N . MET A 1 595 ? -9.812 19.438 37.188 1 93.88 595 MET A N 1
ATOM 4784 C CA . MET A 1 595 ? -9.789 20.25 35.969 1 93.88 595 MET A CA 1
ATOM 4785 C C . MET A 1 595 ? -11.18 20.328 35.344 1 93.88 595 MET A C 1
ATOM 4787 O O . MET A 1 595 ? -12.039 19.484 35.625 1 93.88 595 MET A O 1
ATOM 4791 N N . LEU A 1 596 ? -11.359 21.391 34.531 1 95.44 596 LEU A N 1
ATOM 4792 C CA . LEU A 1 596 ? -12.617 21.594 33.844 1 95.44 596 LEU A CA 1
ATOM 4793 C C . LEU A 1 596 ? -12.5 21.219 32.375 1 95.44 596 LEU A C 1
ATOM 4795 O O . LEU A 1 596 ? -11.508 21.547 31.719 1 95.44 596 LEU A O 1
ATOM 4799 N N . ALA A 1 597 ? -13.5 20.5 31.906 1 97.69 597 ALA A N 1
ATOM 4800 C CA . ALA A 1 597 ? -13.602 20.203 30.484 1 97.69 597 ALA A CA 1
ATOM 4801 C C . ALA A 1 597 ? -14.664 21.078 29.812 1 97.69 597 ALA A C 1
ATOM 4803 O O . ALA A 1 597 ? -15.773 21.219 30.328 1 97.69 597 ALA A O 1
ATOM 4804 N N . ASN A 1 598 ? -14.273 21.766 28.734 1 97.62 598 ASN A N 1
ATOM 4805 C CA . ASN A 1 598 ? -15.234 22.469 27.891 1 97.62 598 ASN A CA 1
ATOM 4806 C C . ASN A 1 598 ? -15.867 21.531 26.859 1 97.62 598 ASN A C 1
ATOM 4808 O O . ASN A 1 598 ? -15.164 20.766 26.203 1 97.62 598 ASN A O 1
ATOM 4812 N N . VAL A 1 599 ? -17.188 21.609 26.75 1 98.25 599 VAL A N 1
ATOM 4813 C CA . VAL A 1 599 ? -17.891 20.672 25.891 1 98.25 599 VAL A CA 1
ATOM 4814 C C . VAL A 1 599 ? -18.812 21.438 24.938 1 98.25 599 VAL A C 1
ATOM 4816 O O . VAL A 1 599 ? -19.453 22.422 25.344 1 98.25 599 VAL A O 1
ATOM 4819 N N . GLN A 1 600 ? -18.75 21.078 23.719 1 98.12 600 GLN A N 1
ATOM 4820 C CA . GLN A 1 600 ? -19.688 21.547 22.719 1 98.12 600 GLN A CA 1
ATOM 4821 C C . GLN A 1 600 ? -20.594 20.422 22.234 1 98.12 600 GLN A C 1
ATOM 4823 O O . GLN A 1 600 ? -20.125 19.328 21.922 1 98.12 600 GLN A O 1
ATOM 4828 N N . LEU A 1 601 ? -21.938 20.625 22.266 1 98.19 601 LEU A N 1
ATOM 4829 C CA . LEU A 1 601 ? -22.906 19.656 21.75 1 98.19 601 LEU A CA 1
ATOM 4830 C C . LEU A 1 601 ? -23.672 20.25 20.562 1 98.19 601 LEU A C 1
ATOM 4832 O O . LEU A 1 601 ? -24.312 21.281 20.688 1 98.19 601 LEU A O 1
ATOM 4836 N N . ILE A 1 602 ? -23.531 19.641 19.469 1 97.25 602 ILE A N 1
ATOM 4837 C CA . ILE A 1 602 ? -24.391 19.953 18.328 1 97.25 602 ILE A CA 1
ATOM 4838 C C . ILE A 1 602 ? -25.656 19.125 18.375 1 97.25 602 ILE A C 1
ATOM 4840 O O . ILE A 1 602 ? -25.625 17.906 18.188 1 97.25 602 ILE A O 1
ATOM 4844 N N . MET A 1 603 ? -26.781 19.797 18.594 1 96.69 603 MET A N 1
ATOM 4845 C CA . MET A 1 603 ? -28.062 19.141 18.812 1 96.69 603 MET A CA 1
ATOM 4846 C C . MET A 1 603 ? -28.844 19.016 17.516 1 96.69 603 MET A C 1
ATOM 4848 O O . MET A 1 603 ? -28.828 19.922 16.672 1 96.69 603 MET A O 1
ATOM 4852 N N . PRO A 1 604 ? -29.516 17.875 17.375 1 95 604 PRO A N 1
ATOM 4853 C CA . PRO A 1 604 ? -30.312 17.734 16.156 1 95 604 PRO A CA 1
ATOM 4854 C C . PRO A 1 604 ? -31.5 18.703 16.109 1 95 604 PRO A C 1
ATOM 4856 O O . PRO A 1 604 ? -31.875 19.266 17.141 1 95 604 PRO A O 1
ATOM 4859 N N . PRO A 1 605 ? -31.969 18.906 14.906 1 91.5 605 PRO A N 1
ATOM 4860 C CA . PRO A 1 605 ? -33.156 19.766 14.805 1 91.5 605 PRO A CA 1
ATOM 4861 C C . PRO A 1 605 ? -34.375 19.188 15.547 1 91.5 605 PRO A C 1
ATOM 4863 O O . PRO A 1 605 ? -34.5 17.969 15.641 1 91.5 605 PRO A O 1
ATOM 4866 N N . ASN A 1 606 ? -35.219 20.047 16.094 1 91.12 606 ASN A N 1
ATOM 4867 C CA . ASN A 1 606 ? -36.406 19.656 16.828 1 91.12 606 ASN A CA 1
ATOM 4868 C C . ASN A 1 606 ? -36.062 18.703 17.969 1 91.12 606 ASN A C 1
ATOM 4870 O O . ASN A 1 606 ? -36.719 17.656 18.125 1 91.12 606 ASN A O 1
ATOM 4874 N N . PHE A 1 607 ? -35.031 19.062 18.594 1 94.06 607 PHE A N 1
ATOM 4875 C CA . PHE A 1 607 ? -34.562 18.266 19.719 1 94.06 607 PHE A CA 1
ATOM 4876 C C . PHE A 1 607 ? -35.688 18.047 20.75 1 94.06 607 PHE A C 1
ATOM 4878 O O . PHE A 1 607 ? -36.406 18.984 21.078 1 94.06 607 PHE A O 1
ATOM 4885 N N . ASP A 1 608 ? -35.781 16.75 21.156 1 94.75 608 ASP A N 1
ATOM 4886 C CA . ASP A 1 608 ? -36.719 16.312 22.203 1 94.75 608 ASP A CA 1
ATOM 4887 C C . ASP A 1 608 ? -35.969 15.539 23.297 1 94.75 608 ASP A C 1
ATOM 4889 O O . ASP A 1 608 ? -35.438 14.461 23.031 1 94.75 608 ASP A O 1
ATOM 4893 N N . SER A 1 609 ? -36 16.031 24.516 1 94.06 609 SER A N 1
ATOM 4894 C CA . SER A 1 609 ? -35.25 15.445 25.609 1 94.06 609 SER A CA 1
ATOM 4895 C C . SER A 1 609 ? -35.844 14.109 26.047 1 94.06 609 SER A C 1
ATOM 4897 O O . SER A 1 609 ? -35.188 13.352 26.766 1 94.06 609 SER A O 1
ATOM 4899 N N . GLU A 1 610 ? -37 13.773 25.562 1 94.5 610 GLU A N 1
ATOM 4900 C CA . GLU A 1 610 ? -37.625 12.516 25.906 1 94.5 610 GLU A CA 1
ATOM 4901 C C . GLU A 1 610 ? -37.219 11.391 24.969 1 94.5 610 GLU A C 1
ATOM 4903 O O . GLU A 1 610 ? -37.5 10.219 25.234 1 94.5 610 GLU A O 1
ATOM 4908 N N . LEU A 1 611 ? -36.469 11.82 23.953 1 94.75 611 LEU A N 1
ATOM 4909 C CA . LEU A 1 611 ? -35.938 10.828 23.016 1 94.75 611 LEU A CA 1
ATOM 4910 C C . LEU A 1 611 ? -34.469 10.539 23.281 1 94.75 611 LEU A C 1
ATOM 4912 O O . LEU A 1 611 ? -33.812 11.289 24.016 1 94.75 611 LEU A O 1
ATOM 4916 N N . VAL A 1 612 ? -34.031 9.43 22.719 1 96.06 612 VAL A N 1
ATOM 4917 C CA . VAL A 1 612 ? -32.625 9.07 22.828 1 96.06 612 VAL A CA 1
ATOM 4918 C C . VAL A 1 612 ? -31.969 9.211 21.453 1 96.06 612 VAL A C 1
ATOM 4920 O O . VAL A 1 612 ? -32.562 8.875 20.422 1 96.06 612 VAL A O 1
ATOM 4923 N N . TYR A 1 613 ? -30.766 9.68 21.469 1 97.56 613 TYR A N 1
ATOM 4924 C CA . TYR A 1 613 ? -30.062 10.008 20.234 1 97.56 613 TYR A CA 1
ATOM 4925 C C . TYR A 1 613 ? -28.703 9.336 20.188 1 97.56 613 TYR A C 1
ATOM 4927 O O . TYR A 1 613 ? -28 9.25 21.203 1 97.56 613 TYR A O 1
ATOM 4935 N N . PRO A 1 614 ? -28.297 8.789 18.938 1 98.06 614 PRO A N 1
ATOM 4936 C CA . PRO A 1 614 ? -26.906 8.344 18.812 1 98.06 614 PRO A CA 1
ATOM 4937 C C . PRO A 1 614 ? -25.906 9.453 19.094 1 98.06 614 PRO A C 1
ATOM 4939 O O . PRO A 1 614 ? -26.203 10.633 18.859 1 98.06 614 PRO A O 1
ATOM 4942 N N . VAL A 1 615 ? -24.734 9.078 19.594 1 98.5 615 VAL A N 1
ATOM 4943 C CA . VAL A 1 615 ? -23.734 10.047 20.016 1 98.5 615 VAL A CA 1
ATOM 4944 C C . VAL A 1 615 ? -22.469 9.906 19.172 1 98.5 615 VAL A C 1
ATOM 4946 O O . VAL A 1 615 ? -22.016 8.789 18.906 1 98.5 615 VAL A O 1
ATOM 4949 N N . ILE A 1 616 ? -21.953 11.008 18.703 1 98.62 616 ILE A N 1
ATOM 4950 C CA . ILE A 1 616 ? -20.672 11.062 18.016 1 98.62 616 ILE A CA 1
ATOM 4951 C C . ILE A 1 616 ? -19.719 11.961 18.781 1 98.62 616 ILE A C 1
ATOM 4953 O O . ILE A 1 616 ? -20.016 13.133 19.031 1 98.62 616 ILE A O 1
ATOM 4957 N N . LEU A 1 617 ? -18.641 11.43 19.25 1 98.69 617 LEU A N 1
ATOM 4958 C CA . LEU A 1 617 ? -17.531 12.242 19.734 1 98.69 617 LEU A CA 1
ATOM 4959 C C . LEU A 1 617 ? -16.516 12.477 18.609 1 98.69 617 LEU A C 1
ATOM 4961 O O . LEU A 1 617 ? -15.867 11.531 18.156 1 98.69 617 LEU A O 1
ATOM 4965 N N . ASP A 1 618 ? -16.391 13.719 18.203 1 98.44 618 ASP A N 1
ATOM 4966 C CA . ASP A 1 618 ? -15.492 14.07 17.109 1 98.44 618 ASP A CA 1
ATOM 4967 C C . ASP A 1 618 ? -14.219 14.727 17.641 1 98.44 618 ASP A C 1
ATOM 4969 O O . ASP A 1 618 ? -14.281 15.727 18.359 1 98.44 618 ASP A O 1
ATOM 4973 N N . ILE A 1 619 ? -13.055 14.148 17.297 1 97.31 619 ILE A N 1
ATOM 4974 C CA . ILE A 1 619 ? -11.773 14.641 17.781 1 97.31 619 ILE A CA 1
ATOM 4975 C C . ILE A 1 619 ? -10.883 15.031 16.609 1 97.31 619 ILE A C 1
ATOM 4977 O O . ILE A 1 619 ? -10.586 14.203 15.742 1 97.31 619 ILE A O 1
ATOM 4981 N N . ASP A 1 620 ? -10.445 16.188 16.578 1 89.94 620 ASP A N 1
ATOM 4982 C CA . ASP A 1 620 ? -9.562 16.703 15.531 1 89.94 620 ASP A CA 1
ATOM 4983 C C . ASP A 1 620 ? -8.375 17.453 16.125 1 89.94 620 ASP A C 1
ATOM 4985 O O . ASP A 1 620 ? -8.438 17.922 17.266 1 89.94 620 ASP A O 1
ATOM 4989 N N . GLY A 1 621 ? -7.301 17.344 15.375 1 89.25 621 GLY A N 1
ATOM 4990 C CA . GLY A 1 621 ? -6.184 18.203 15.719 1 89.25 621 GLY A CA 1
ATOM 4991 C C . GLY A 1 621 ? -5.004 17.453 16.297 1 89.25 621 GLY A C 1
ATOM 4992 O O . GLY A 1 621 ? -4.941 16.219 16.203 1 89.25 621 GLY A O 1
ATOM 4993 N N . ASP A 1 622 ? -3.988 18.203 16.797 1 92.62 622 ASP A N 1
ATOM 4994 C CA . ASP A 1 622 ? -2.738 17.734 17.391 1 92.62 622 ASP A CA 1
ATOM 4995 C C . ASP A 1 622 ? -2.662 18.109 18.859 1 92.62 622 ASP A C 1
ATOM 4997 O O . ASP A 1 622 ? -3.561 18.781 19.391 1 92.62 622 ASP A O 1
ATOM 5001 N N . PRO A 1 623 ? -1.621 17.625 19.547 1 93.75 623 PRO A N 1
ATOM 5002 C CA . PRO A 1 623 ? -1.465 18.125 20.906 1 93.75 623 PRO A CA 1
ATOM 5003 C C . PRO A 1 623 ? -1.463 19.656 21 1 93.75 623 PRO A C 1
ATOM 5005 O O . PRO A 1 623 ? -0.778 20.312 20.203 1 93.75 623 PRO A O 1
ATOM 5008 N N . GLY A 1 624 ? -2.312 20.156 21.812 1 92.44 624 GLY A N 1
ATOM 5009 C CA . GLY A 1 624 ? -2.402 21.594 21.922 1 92.44 624 GLY A CA 1
ATOM 5010 C C . GLY A 1 624 ? -3.504 22.203 21.078 1 92.44 624 GLY A C 1
ATOM 5011 O O . GLY A 1 624 ? -3.672 23.422 21.047 1 92.44 624 GLY A O 1
ATOM 5012 N N . SER A 1 625 ? -4.312 21.375 20.469 1 91.19 625 SER A N 1
ATOM 5013 C CA . SER A 1 625 ? -5.414 21.875 19.656 1 91.19 625 SER A CA 1
ATOM 5014 C C . SER A 1 625 ? -6.688 22.016 20.469 1 91.19 625 SER A C 1
ATOM 5016 O O . SER A 1 625 ? -6.844 21.375 21.516 1 91.19 625 SER A O 1
ATOM 5018 N N . ASN A 1 626 ? -7.562 22.906 19.984 1 93.12 626 ASN A N 1
ATOM 5019 C CA . ASN A 1 626 ? -8.891 23.109 20.578 1 93.12 626 ASN A CA 1
ATOM 5020 C C . ASN A 1 626 ? -9.992 22.719 19.594 1 93.12 626 ASN A C 1
ATOM 5022 O O . ASN A 1 626 ? -9.867 22.938 18.391 1 93.12 626 ASN A O 1
ATOM 5026 N N . ASN A 1 627 ? -11.055 22.172 20.156 1 94.75 627 ASN A N 1
ATOM 5027 C CA . ASN A 1 627 ? -12.133 21.688 19.312 1 94.75 627 ASN A CA 1
ATOM 5028 C C . ASN A 1 627 ? -13.445 22.422 19.578 1 94.75 627 ASN A C 1
ATOM 5030 O O . ASN A 1 627 ? -14.375 22.375 18.766 1 94.75 627 ASN A O 1
ATOM 5034 N N . VAL A 1 628 ? -13.555 23.109 20.688 1 97 628 VAL A N 1
ATOM 5035 C CA . VAL A 1 628 ? -14.789 23.781 21.078 1 97 628 VAL A CA 1
ATOM 5036 C C . VAL A 1 628 ? -14.758 25.234 20.594 1 97 628 VAL A C 1
ATOM 5038 O O . VAL A 1 628 ? -13.945 26.031 21.062 1 97 628 VAL A O 1
ATOM 5041 N N . TRP A 1 629 ? -15.664 25.547 19.688 1 95.31 629 TRP A N 1
ATOM 5042 C CA . TRP A 1 629 ? -15.672 26.875 19.109 1 95.31 629 TRP A CA 1
ATOM 5043 C C . TRP A 1 629 ? -17.109 27.375 18.922 1 95.31 629 TRP A C 1
ATOM 5045 O O . TRP A 1 629 ? -18.016 26.594 18.672 1 95.31 629 TRP A O 1
ATOM 5055 N N . LYS A 1 630 ? -17.281 28.656 19.047 1 94.44 630 LYS A N 1
ATOM 5056 C CA . LYS A 1 630 ? -18.578 29.281 18.797 1 94.44 630 LYS A CA 1
ATOM 5057 C C . LYS A 1 630 ? -18.688 29.781 17.359 1 94.44 630 LYS A C 1
ATOM 5059 O O . LYS A 1 630 ? -19.062 30.922 17.109 1 94.44 630 LYS A O 1
ATOM 5064 N N . LYS A 1 631 ? -18.359 28.969 16.438 1 91.06 631 LYS A N 1
ATOM 5065 C CA . LYS A 1 631 ? -18.562 29.172 15.008 1 91.06 631 LYS A CA 1
ATOM 5066 C C . LYS A 1 631 ? -19.281 27.984 14.375 1 91.06 631 LYS A C 1
ATOM 5068 O O . LYS A 1 631 ? -19.5 26.969 15.031 1 91.06 631 LYS A O 1
ATOM 5073 N N . THR A 1 632 ? -19.656 28.203 13.109 1 88.38 632 THR A N 1
ATOM 5074 C CA . THR A 1 632 ? -20.406 27.141 12.438 1 88.38 632 THR A CA 1
ATOM 5075 C C . THR A 1 632 ? -19.547 25.891 12.305 1 88.38 632 THR A C 1
ATOM 5077 O O . THR A 1 632 ? -18.422 25.938 11.805 1 88.38 632 THR A O 1
ATOM 5080 N N . PRO A 1 633 ? -20.062 24.781 12.781 1 90.19 633 PRO A N 1
ATOM 5081 C CA . PRO A 1 633 ? -19.312 23.516 12.672 1 90.19 633 PRO A CA 1
ATOM 5082 C C . PRO A 1 633 ? -19.156 23.062 11.227 1 90.19 633 PRO A C 1
ATOM 5084 O O . PRO A 1 633 ? -19.812 23.594 10.328 1 90.19 633 PRO A O 1
ATOM 5087 N N . HIS A 1 634 ? -18.266 22.156 11.031 1 89.06 634 HIS A N 1
ATOM 5088 C CA . HIS A 1 634 ? -18.031 21.562 9.719 1 89.06 634 HIS A CA 1
ATOM 5089 C C . HIS A 1 634 ? -19.328 21 9.133 1 89.06 634 HIS A C 1
ATOM 5091 O O . HIS A 1 634 ? -20.125 20.406 9.852 1 89.06 634 HIS A O 1
ATOM 5097 N N . SER A 1 635 ? -19.531 21.062 7.863 1 87.81 635 SER A N 1
ATOM 5098 C CA . SER A 1 635 ? -20.766 20.719 7.184 1 87.81 635 SER A CA 1
ATOM 5099 C C . SER A 1 635 ? -21.094 19.234 7.348 1 87.81 635 SER A C 1
ATOM 5101 O O . SER A 1 635 ? -22.266 18.859 7.426 1 87.81 635 SER A O 1
ATOM 5103 N N . TYR A 1 636 ? -20.125 18.391 7.344 1 91.62 636 TYR A N 1
ATOM 5104 C CA . TYR A 1 636 ? -20.375 16.969 7.473 1 91.62 636 TYR A CA 1
ATOM 5105 C C . TYR A 1 636 ? -20.953 16.625 8.836 1 91.62 636 TYR A C 1
ATOM 5107 O O . TYR A 1 636 ? -21.828 15.758 8.953 1 91.62 636 TYR A O 1
ATOM 5115 N N . LEU A 1 637 ? -20.453 17.266 9.914 1 93.81 637 LEU A N 1
ATOM 5116 C CA . LEU A 1 637 ? -20.984 17.047 11.25 1 93.81 637 LEU A CA 1
ATOM 5117 C C . LEU A 1 637 ? -22.438 17.516 11.352 1 93.81 637 LEU A C 1
ATOM 5119 O O . LEU A 1 637 ? -23.266 16.859 11.977 1 93.81 637 LEU A O 1
ATOM 5123 N N . LEU A 1 638 ? -22.656 18.656 10.742 1 90.19 638 LEU A N 1
ATOM 5124 C CA . LEU A 1 638 ? -24.031 19.172 10.711 1 90.19 638 LEU A CA 1
ATOM 5125 C C . LEU A 1 638 ? -24.938 18.203 9.953 1 90.19 638 LEU A C 1
ATOM 5127 O O . LEU A 1 638 ? -26.078 17.969 10.359 1 90.19 638 LEU A O 1
ATOM 5131 N N . PHE A 1 639 ? -24.406 17.719 8.859 1 91.25 639 PHE A N 1
ATOM 5132 C CA . PHE A 1 639 ? -25.141 16.75 8.07 1 91.25 639 PHE A CA 1
ATOM 5133 C C . PHE A 1 639 ? -25.531 15.539 8.922 1 91.25 639 PHE A C 1
ATOM 5135 O O . PHE A 1 639 ? -26.688 15.094 8.891 1 91.25 639 PHE A O 1
ATOM 5142 N N . LEU A 1 640 ? -24.625 15.023 9.695 1 94.5 640 LEU A N 1
ATOM 5143 C CA . LEU A 1 640 ? -24.891 13.867 10.547 1 94.5 640 LEU A CA 1
ATOM 5144 C C . LEU A 1 640 ? -25.922 14.195 11.617 1 94.5 640 LEU A C 1
ATOM 5146 O O . LEU A 1 640 ? -26.781 13.375 11.93 1 94.5 640 LEU A O 1
ATOM 5150 N N . SER A 1 641 ? -25.812 15.352 12.156 1 94.06 641 SER A N 1
ATOM 5151 C CA . SER A 1 641 ? -26.75 15.789 13.18 1 94.06 641 SER A CA 1
ATOM 5152 C C . SER A 1 641 ? -28.141 15.977 12.609 1 94.06 641 SER A C 1
ATOM 5154 O O . SER A 1 641 ? -29.141 15.586 13.227 1 94.06 641 SER A O 1
ATOM 5156 N N . MET A 1 642 ? -28.234 16.531 11.508 1 89.38 642 MET A N 1
ATOM 5157 C CA . MET A 1 642 ? -29.531 16.891 10.922 1 89.38 642 MET A CA 1
ATOM 5158 C C . MET A 1 642 ? -30.203 15.672 10.297 1 89.38 642 MET A C 1
ATOM 5160 O O . MET A 1 642 ? -31.406 15.469 10.477 1 89.38 642 MET A O 1
ATOM 5164 N N . ASN A 1 643 ? -29.453 14.898 9.625 1 88.94 643 ASN A N 1
ATOM 5165 C CA . ASN A 1 643 ? -30.031 13.82 8.828 1 88.94 643 ASN A CA 1
ATOM 5166 C C . ASN A 1 643 ? -30.188 12.539 9.641 1 88.94 643 ASN A C 1
ATOM 5168 O O . ASN A 1 643 ? -31.109 11.758 9.398 1 88.94 643 ASN A O 1
ATOM 5172 N N . TYR A 1 644 ? -29.312 12.352 10.539 1 93.31 644 TYR A N 1
ATOM 5173 C CA . TYR A 1 644 ? -29.344 11.109 11.297 1 93.31 644 TYR A CA 1
ATOM 5174 C C . TYR A 1 644 ? -29.703 11.367 12.758 1 93.31 644 TYR A C 1
ATOM 5176 O O . TYR A 1 644 ? -29.719 10.445 13.57 1 93.31 644 TYR A O 1
ATOM 5184 N N . HIS A 1 645 ? -29.938 12.594 13.086 1 94.56 645 HIS A N 1
ATOM 5185 C CA . HIS A 1 645 ? -30.344 13.016 14.422 1 94.56 645 HIS A CA 1
ATOM 5186 C C . HIS A 1 645 ? -29.328 12.555 15.477 1 94.56 645 HIS A C 1
ATOM 5188 O O . HIS A 1 645 ? -29.719 12.039 16.516 1 94.56 645 HIS A O 1
ATOM 5194 N N . ALA A 1 646 ? -28.094 12.648 15.086 1 97.25 646 ALA A N 1
ATOM 5195 C CA . ALA A 1 646 ? -27.016 12.344 16.031 1 97.25 646 ALA A CA 1
ATOM 5196 C C . ALA A 1 646 ? -26.609 13.594 16.812 1 97.25 646 ALA A C 1
ATOM 5198 O O . ALA A 1 646 ? -26.625 14.703 16.266 1 97.25 646 ALA A O 1
ATOM 5199 N N . ILE A 1 647 ? -26.312 13.414 18.031 1 98.38 647 ILE A N 1
ATOM 5200 C CA . ILE A 1 647 ? -25.703 14.484 18.812 1 98.38 647 ILE A CA 1
ATOM 5201 C C . ILE A 1 647 ? -24.188 14.406 18.703 1 98.38 647 ILE A C 1
ATOM 5203 O O . ILE A 1 647 ? -23.578 13.391 19.047 1 98.38 647 ILE A O 1
ATOM 5207 N N . VAL A 1 648 ? -23.578 15.461 18.203 1 98.38 648 VAL A N 1
ATOM 5208 C CA . VAL A 1 648 ? -22.125 15.508 18.047 1 98.38 648 VAL A CA 1
ATOM 5209 C C . VAL A 1 648 ? -21.5 16.266 19.203 1 98.38 648 VAL A C 1
ATOM 5211 O O . VAL A 1 648 ? -21.891 17.391 19.516 1 98.38 648 VAL A O 1
ATOM 5214 N N . ILE A 1 649 ? -20.516 15.641 19.797 1 98.56 649 ILE A N 1
ATOM 5215 C CA . ILE A 1 649 ? -19.875 16.203 20.984 1 98.56 649 ILE A CA 1
ATOM 5216 C C . ILE A 1 649 ? -18.406 16.516 20.656 1 98.56 649 ILE A C 1
ATOM 5218 O O . ILE A 1 649 ? -17.734 15.727 19.984 1 98.56 649 ILE A O 1
ATOM 5222 N N . LYS A 1 650 ? -17.953 17.656 21.109 1 98.19 650 LYS A N 1
ATOM 5223 C CA . LYS A 1 650 ? -16.547 18.047 21.141 1 98.19 650 LYS A CA 1
ATOM 5224 C C . LYS A 1 650 ? -16.094 18.328 22.578 1 98.19 650 LYS A C 1
ATOM 5226 O O . LYS A 1 650 ? -16.844 18.891 23.375 1 98.19 650 LYS A O 1
ATOM 5231 N N . ILE A 1 651 ? -14.867 17.891 22.906 1 98.12 651 ILE A N 1
ATOM 5232 C CA . ILE A 1 651 ? -14.391 18.031 24.281 1 98.12 651 ILE A CA 1
ATOM 5233 C C . ILE A 1 651 ? -12.977 18.609 24.266 1 98.12 651 ILE A C 1
ATOM 5235 O O . ILE A 1 651 ? -12.086 18.094 23.594 1 98.12 651 ILE A O 1
ATOM 5239 N N . ASP A 1 652 ? -12.766 19.656 25 1 97.38 652 ASP A N 1
ATOM 5240 C CA . ASP A 1 652 ? -11.438 20.188 25.297 1 97.38 652 ASP A CA 1
ATOM 5241 C C . ASP A 1 652 ? -11.086 19.969 26.781 1 97.38 652 ASP A C 1
ATOM 5243 O O . ASP A 1 652 ? -11.703 20.578 27.656 1 97.38 652 ASP A O 1
ATOM 5247 N N . ALA A 1 653 ? -10.164 19.188 26.984 1 96.94 653 ALA A N 1
ATOM 5248 C CA . ALA A 1 653 ? -9.641 18.859 28.297 1 96.94 653 ALA A CA 1
ATOM 5249 C C . ALA A 1 653 ? -8.109 18.859 28.297 1 96.94 653 ALA A C 1
ATOM 5251 O O . ALA A 1 653 ? -7.484 19.656 27.594 1 96.94 653 ALA A O 1
ATOM 5252 N N . ARG A 1 654 ? -7.465 18.078 29.234 1 95.31 654 ARG A N 1
ATOM 5253 C CA . ARG A 1 654 ? -6.008 18.078 29.25 1 95.31 654 ARG A CA 1
ATOM 5254 C C . ARG A 1 654 ? -5.441 17.797 27.859 1 95.31 654 ARG A C 1
ATOM 5256 O O . ARG A 1 654 ? -5.969 16.953 27.141 1 95.31 654 ARG A O 1
ATOM 5263 N N . GLY A 1 655 ? -4.473 18.5 27.547 1 96.12 655 GLY A N 1
ATOM 5264 C CA . GLY A 1 655 ? -3.852 18.422 26.234 1 96.12 655 GLY A CA 1
ATOM 5265 C C . GLY A 1 655 ? -4.305 19.516 25.281 1 96.12 655 GLY A C 1
ATOM 5266 O O . GLY A 1 655 ? -3.68 19.75 24.25 1 96.12 655 GLY A O 1
ATOM 5267 N N . SER A 1 656 ? -5.371 20.156 25.594 1 95.38 656 SER A N 1
ATOM 5268 C CA . SER A 1 656 ? -5.867 21.266 24.797 1 95.38 656 SER A CA 1
ATOM 5269 C C . SER A 1 656 ? -5.168 22.562 25.156 1 95.38 656 SER A C 1
ATOM 5271 O O . SER A 1 656 ? -4.453 22.641 26.156 1 95.38 656 SER A O 1
ATOM 5273 N N . SER A 1 657 ? -5.391 23.562 24.328 1 93.06 657 SER A N 1
ATOM 5274 C CA . SER A 1 657 ? -4.703 24.844 24.516 1 93.06 657 SER A CA 1
ATOM 5275 C C . SER A 1 657 ? -5.688 25.953 24.875 1 93.06 657 SER A C 1
ATOM 5277 O O . SER A 1 657 ? -6.848 25.688 25.188 1 93.06 657 SER A O 1
ATOM 5279 N N . LEU A 1 658 ? -5.207 27.141 25.141 1 93.5 658 LEU A N 1
ATOM 5280 C CA . LEU A 1 658 ? -5.906 28.406 25.328 1 93.5 658 LEU A CA 1
ATOM 5281 C C . LEU A 1 658 ? -6.453 28.516 26.75 1 93.5 658 LEU A C 1
ATOM 5283 O O . LEU A 1 658 ? -7.312 29.359 27.031 1 93.5 658 LEU A O 1
ATOM 5287 N N . ARG A 1 659 ? -6.055 27.641 27.625 1 94.69 659 ARG A N 1
ATOM 5288 C CA . ARG A 1 659 ? -6.508 27.703 29.016 1 94.69 659 ARG A CA 1
ATOM 5289 C C . ARG A 1 659 ? -5.348 27.453 29.984 1 94.69 659 ARG A C 1
ATOM 5291 O O . ARG A 1 659 ? -5.539 26.875 31.047 1 94.69 659 ARG A O 1
ATOM 5298 N N . GLY A 1 660 ? -4.16 27.75 29.453 1 94.81 660 GLY A N 1
ATOM 5299 C CA . GLY A 1 660 ? -2.986 27.641 30.297 1 94.81 660 GLY A CA 1
ATOM 5300 C C . GLY A 1 660 ? -2.209 26.359 30.078 1 94.81 660 GLY A C 1
ATOM 5301 O O . GLY A 1 660 ? -2.746 25.391 29.547 1 94.81 660 GLY A O 1
ATOM 5302 N N . TRP A 1 661 ? -0.969 26.297 30.594 1 96.19 661 TRP A N 1
ATOM 5303 C CA . TRP A 1 661 ? -0.036 25.203 30.328 1 96.19 661 TRP A CA 1
ATOM 5304 C C . TRP A 1 661 ? -0.258 24.047 31.297 1 96.19 661 TRP A C 1
ATOM 5306 O O . TRP A 1 661 ? 0.176 22.922 31.047 1 96.19 661 TRP A O 1
ATOM 5316 N N . ARG A 1 662 ? -0.851 24.359 32.438 1 93.06 662 ARG A N 1
ATOM 5317 C CA . ARG A 1 662 ? -1.132 23.25 33.344 1 93.06 662 ARG A CA 1
ATOM 5318 C C . ARG A 1 662 ? -2.027 22.203 32.656 1 93.06 662 ARG A C 1
ATOM 5320 O O . ARG A 1 662 ? -1.838 21 32.844 1 93.06 662 ARG A O 1
ATOM 5327 N N . LEU A 1 663 ? -2.986 22.688 31.984 1 94.62 663 LEU A N 1
ATOM 5328 C CA . LEU A 1 663 ? -3.855 21.812 31.203 1 94.62 663 LEU A CA 1
ATOM 5329 C C . LEU A 1 663 ? -3.113 21.234 30 1 94.62 663 LEU A C 1
ATOM 5331 O O . LEU A 1 663 ? -3.154 20.031 29.766 1 94.62 663 LEU A O 1
ATOM 5335 N N . LYS A 1 664 ? -2.383 22.016 29.297 1 95.88 664 LYS A N 1
ATOM 5336 C CA . LYS A 1 664 ? -1.774 21.672 28.016 1 95.88 664 LYS A CA 1
ATOM 5337 C C . LYS A 1 664 ? -0.589 20.734 28.203 1 95.88 664 LYS A C 1
ATOM 5339 O O . LYS A 1 664 ? -0.469 19.734 27.484 1 95.88 664 LYS A O 1
ATOM 5344 N N . SER A 1 665 ? 0.291 20.969 29.141 1 95.88 665 SER A N 1
ATOM 5345 C CA . SER A 1 665 ? 1.566 20.281 29.25 1 95.88 665 SER A CA 1
ATOM 5346 C C . SER A 1 665 ? 1.409 18.953 30 1 95.88 665 SER A C 1
ATOM 5348 O O . SER A 1 665 ? 2.369 18.188 30.125 1 95.88 665 SER A O 1
ATOM 5350 N N . SER A 1 666 ? 0.178 18.656 30.422 1 95.19 666 SER A N 1
ATOM 5351 C CA . SER A 1 666 ? -0.073 17.422 31.156 1 95.19 666 SER A CA 1
ATOM 5352 C C . SER A 1 666 ? 0.202 16.203 30.297 1 95.19 666 SER A C 1
ATOM 5354 O O . SER A 1 666 ? 0.385 15.094 30.812 1 95.19 666 SER A O 1
ATOM 5356 N N . VAL A 1 667 ? 0.25 16.391 29.031 1 97.06 667 VAL A N 1
ATOM 5357 C CA . VAL A 1 667 ? 0.368 15.25 28.125 1 97.06 667 VAL A CA 1
ATOM 5358 C C . VAL A 1 667 ? 1.832 15.047 27.734 1 97.06 667 VAL A C 1
ATOM 5360 O O . VAL A 1 667 ? 2.178 14.055 27.094 1 97.06 667 VAL A O 1
ATOM 5363 N N . LEU A 1 668 ? 2.719 16 28.109 1 97.38 668 LEU A N 1
ATOM 5364 C CA . LEU A 1 668 ? 4.137 15.875 27.781 1 97.38 668 LEU A CA 1
ATOM 5365 C C . LEU A 1 668 ? 4.695 14.547 28.281 1 97.38 668 LEU A C 1
ATOM 5367 O O . LEU A 1 668 ? 4.445 14.156 29.422 1 97.38 668 LEU A O 1
ATOM 5371 N N . HIS A 1 669 ? 5.395 13.766 27.469 1 97.56 669 HIS A N 1
ATOM 5372 C CA . HIS A 1 669 ? 6.039 12.484 27.734 1 97.56 669 HIS A CA 1
ATOM 5373 C C . HIS A 1 669 ? 5.012 11.367 27.875 1 97.56 669 HIS A C 1
ATOM 5375 O O . HIS A 1 669 ? 5.367 10.219 28.125 1 97.56 669 HIS A O 1
ATOM 5381 N N . ASN A 1 670 ? 3.727 11.75 27.703 1 97.38 670 ASN A N 1
ATOM 5382 C CA . ASN A 1 670 ? 2.686 10.758 27.938 1 97.38 670 ASN A CA 1
ATOM 5383 C C . ASN A 1 670 ? 1.457 11.008 27.078 1 97.38 670 ASN A C 1
ATOM 5385 O O . ASN A 1 670 ? 0.34 11.109 27.578 1 97.38 670 ASN A O 1
ATOM 5389 N N . LEU A 1 671 ? 1.729 11.07 25.797 1 97.56 671 LEU A N 1
ATOM 5390 C CA . LEU A 1 671 ? 0.608 11.227 24.875 1 97.56 671 LEU A CA 1
ATOM 5391 C C . LEU A 1 671 ? -0.321 10.016 24.938 1 97.56 671 LEU A C 1
ATOM 5393 O O . LEU A 1 671 ? 0.141 8.875 25 1 97.56 671 LEU A O 1
ATOM 5397 N N . GLY A 1 672 ? -1.685 10.258 24.969 1 96.38 672 GLY A N 1
ATOM 5398 C CA . GLY A 1 672 ? -2.645 9.164 25.062 1 96.38 672 GLY A CA 1
ATOM 5399 C C . GLY A 1 672 ? -2.979 8.773 26.484 1 96.38 672 GLY A C 1
ATOM 5400 O O . GLY A 1 672 ? -3.801 7.891 26.719 1 96.38 672 GLY A O 1
ATOM 5401 N N . GLY A 1 673 ? -2.406 9.445 27.438 1 96.81 673 GLY A N 1
ATOM 5402 C CA . GLY A 1 673 ? -2.697 9.195 28.844 1 96.81 673 GLY A CA 1
ATOM 5403 C C . GLY A 1 673 ? -3.729 10.141 29.422 1 96.81 673 GLY A C 1
ATOM 5404 O O . GLY A 1 673 ? -4.934 9.898 29.312 1 96.81 673 GLY A O 1
ATOM 5405 N N . PRO A 1 674 ? -3.26 11.344 29.844 1 96.94 674 PRO A N 1
ATOM 5406 C CA . PRO A 1 674 ? -4.176 12.289 30.484 1 96.94 674 PRO A CA 1
ATOM 5407 C C . PRO A 1 674 ? -5.285 12.766 29.547 1 96.94 674 PRO A C 1
ATOM 5409 O O . PRO A 1 674 ? -6.426 12.953 29.984 1 96.94 674 PRO A O 1
ATOM 5412 N N . ASP A 1 675 ? -4.969 13.07 28.375 1 95.62 675 ASP A N 1
ATOM 5413 C CA . ASP A 1 675 ? -5.965 13.57 27.438 1 95.62 675 ASP A CA 1
ATOM 5414 C C . ASP A 1 675 ? -7.043 12.516 27.172 1 95.62 675 ASP A C 1
ATOM 5416 O O . ASP A 1 675 ? -8.234 12.836 27.141 1 95.62 675 ASP A O 1
ATOM 5420 N N . VAL A 1 676 ? -6.656 11.258 27.031 1 97.5 676 VAL A N 1
ATOM 5421 C CA . VAL A 1 676 ? -7.59 10.156 26.812 1 97.5 676 VAL A CA 1
ATOM 5422 C C . VAL A 1 676 ? -8.43 9.938 28.062 1 97.5 676 VAL A C 1
ATOM 5424 O O . VAL A 1 676 ? -9.656 9.781 27.984 1 97.5 676 VAL A O 1
ATOM 5427 N N . ASP A 1 677 ? -7.809 9.961 29.234 1 97.81 677 ASP A N 1
ATOM 5428 C CA . ASP A 1 677 ? -8.5 9.773 30.5 1 97.81 677 ASP A CA 1
ATOM 5429 C C . ASP A 1 677 ? -9.594 10.82 30.688 1 97.81 677 ASP A C 1
ATOM 5431 O O . ASP A 1 677 ? -10.719 10.492 31.078 1 97.81 677 ASP A O 1
ATOM 5435 N N . ASP A 1 678 ? -9.25 12.008 30.422 1 98.12 678 ASP A N 1
ATOM 5436 C CA . ASP A 1 678 ? -10.188 13.109 30.641 1 98.12 678 ASP A CA 1
ATOM 5437 C C . ASP A 1 678 ? -11.367 13.023 29.672 1 98.12 678 ASP A C 1
ATOM 5439 O O . ASP A 1 678 ? -12.508 13.289 30.062 1 98.12 678 ASP A O 1
ATOM 5443 N N . LYS A 1 679 ? -11.094 12.719 28.453 1 97.81 679 LYS A N 1
ATOM 5444 C CA . LYS A 1 679 ? -12.172 12.641 27.469 1 97.81 679 LYS A CA 1
ATOM 5445 C C . LYS A 1 679 ? -13.117 11.484 27.781 1 97.81 679 LYS A C 1
ATOM 5447 O O . LYS A 1 679 ? -14.328 11.609 27.625 1 97.81 679 LYS A O 1
ATOM 5452 N N . LEU A 1 680 ? -12.586 10.344 28.219 1 98.12 680 LEU A N 1
ATOM 5453 C CA . LEU A 1 680 ? -13.414 9.211 28.609 1 98.12 680 LEU A CA 1
ATOM 5454 C C . LEU A 1 680 ? -14.266 9.555 29.828 1 98.12 680 LEU A C 1
ATOM 5456 O O . LEU A 1 680 ? -15.469 9.266 29.859 1 98.12 680 LEU A O 1
ATOM 5460 N N . GLU A 1 681 ? -13.602 10.172 30.797 1 98 681 GLU A N 1
ATOM 5461 C CA . GLU A 1 681 ? -14.312 10.555 32 1 98 681 GLU A CA 1
ATOM 5462 C C . GLU A 1 681 ? -15.406 11.578 31.703 1 98 681 GLU A C 1
ATOM 5464 O O . GLU A 1 681 ? -16.516 11.477 32.219 1 98 681 GLU A O 1
ATOM 5469 N N . CYS A 1 682 ? -15.047 12.531 30.922 1 98.44 682 CYS A N 1
ATOM 5470 C CA . CYS A 1 682 ? -16 13.57 30.562 1 98.44 682 CYS A CA 1
ATOM 5471 C C . CYS A 1 682 ? -17.203 12.969 29.812 1 98.44 682 CYS A C 1
ATOM 5473 O O . CYS A 1 682 ? -18.344 13.289 30.125 1 98.44 682 CYS A O 1
ATOM 5475 N N . LEU A 1 683 ? -16.953 12.164 28.859 1 98.25 683 LEU A N 1
ATOM 5476 C CA . LEU A 1 683 ? -18.016 11.516 28.094 1 98.25 683 LEU A CA 1
ATOM 5477 C C . LEU A 1 683 ? -18.922 10.703 29 1 98.25 683 LEU A C 1
ATOM 5479 O O . LEU A 1 683 ? -20.141 10.742 28.875 1 98.25 683 LEU A O 1
ATOM 5483 N N . GLY A 1 684 ? -18.328 9.93 29.906 1 97.69 684 GLY A N 1
ATOM 5484 C CA . GLY A 1 684 ? -19.109 9.172 30.875 1 97.69 684 GLY A CA 1
ATOM 5485 C C . GLY A 1 684 ? -20.016 10.031 31.734 1 97.69 684 GLY A C 1
ATOM 5486 O O . GLY A 1 684 ? -21.172 9.688 31.969 1 97.69 684 GLY A O 1
ATOM 5487 N N . ARG A 1 685 ? -19.516 11.125 32.188 1 97.81 685 ARG A N 1
ATOM 5488 C CA . ARG A 1 685 ? -20.297 12.039 33 1 97.81 685 ARG A CA 1
ATOM 5489 C C . ARG A 1 685 ? -21.438 12.664 32.219 1 97.81 685 ARG A C 1
ATOM 5491 O O . ARG A 1 685 ? -22.516 12.891 32.75 1 97.81 685 ARG A O 1
ATOM 5498 N N . LEU A 1 686 ? -21.141 12.969 30.984 1 98.25 686 LEU A N 1
ATOM 5499 C CA . LEU A 1 686 ? -22.188 13.508 30.125 1 98.25 686 LEU A CA 1
ATOM 5500 C C . LEU A 1 686 ? -23.312 12.492 29.922 1 98.25 686 LEU A C 1
ATOM 5502 O O . LEU A 1 686 ? -24.484 12.844 29.938 1 98.25 686 LEU A O 1
ATOM 5506 N N . MET A 1 687 ? -22.953 11.25 29.719 1 96.88 687 MET A N 1
ATOM 5507 C CA . MET A 1 687 ? -23.938 10.188 29.516 1 96.88 687 MET A CA 1
ATOM 5508 C C . MET A 1 687 ? -24.828 10.031 30.75 1 96.88 687 MET A C 1
ATOM 5510 O O . MET A 1 687 ? -26.016 9.742 30.625 1 96.88 687 MET A O 1
ATOM 5514 N N . LYS A 1 688 ? -24.266 10.211 31.891 1 96.19 688 LYS A N 1
ATOM 5515 C CA . LYS A 1 688 ? -25.031 10.117 33.125 1 96.19 688 LYS A CA 1
ATOM 5516 C C . LYS A 1 688 ? -25.922 11.336 33.312 1 96.19 688 LYS A C 1
ATOM 5518 O O . LYS A 1 688 ? -27.047 11.219 33.781 1 96.19 688 LYS A O 1
ATOM 5523 N N . ARG A 1 689 ? -25.453 12.445 32.938 1 96.44 689 ARG A N 1
ATOM 5524 C CA . ARG A 1 689 ? -26.156 13.711 33.125 1 96.44 689 ARG A CA 1
ATOM 5525 C C . ARG A 1 689 ? -27.312 13.867 32.156 1 96.44 689 ARG A C 1
ATOM 5527 O O . ARG A 1 689 ? -28.344 14.438 32.5 1 96.44 689 ARG A O 1
ATOM 5534 N N . PHE A 1 690 ? -27.094 13.398 30.969 1 97.56 690 PHE A N 1
ATOM 5535 C CA . PHE A 1 690 ? -28.078 13.594 29.906 1 97.56 690 PHE A CA 1
ATOM 5536 C C . PHE A 1 690 ? -28.625 12.258 29.422 1 97.56 690 PHE A C 1
ATOM 5538 O O . PHE A 1 690 ? -28.078 11.648 28.5 1 97.56 690 PHE A O 1
ATOM 5545 N N . PRO A 1 691 ? -29.812 11.914 29.828 1 96.19 691 PRO A N 1
ATOM 5546 C CA . PRO A 1 691 ? -30.375 10.602 29.5 1 96.19 691 PRO A CA 1
ATOM 5547 C C . PRO A 1 691 ? -30.703 10.469 28.016 1 96.19 691 PRO A C 1
ATOM 5549 O O . PRO A 1 691 ? -30.891 9.352 27.516 1 96.19 691 PRO A O 1
ATOM 5552 N N . TYR A 1 692 ? -30.766 11.594 27.312 1 97 692 TYR A N 1
ATOM 5553 C CA . TYR A 1 692 ? -31.078 11.531 25.875 1 97 692 TYR A CA 1
ATOM 5554 C C . TYR A 1 692 ? -29.859 11.109 25.078 1 97 692 TYR A C 1
ATOM 5556 O O . TYR A 1 692 ? -29.953 10.875 23.859 1 97 692 TYR A O 1
ATOM 5564 N N . LEU A 1 693 ? -28.703 10.992 25.672 1 98.06 693 LEU A N 1
ATOM 5565 C CA . LEU A 1 693 ? -27.547 10.414 25 1 98.06 693 LEU A CA 1
ATOM 5566 C C . LEU A 1 693 ? -27.594 8.891 25.047 1 98.06 693 LEU A C 1
ATOM 5568 O O . LEU A 1 693 ? -27.594 8.297 26.125 1 98.06 693 LEU A O 1
ATOM 5572 N N . ASP A 1 694 ? -27.594 8.273 23.891 1 97 694 ASP A N 1
ATOM 5573 C CA . ASP A 1 694 ? -27.719 6.82 23.828 1 97 694 ASP A CA 1
ATOM 5574 C C . ASP A 1 694 ? -26.391 6.137 24.109 1 97 694 ASP A C 1
ATOM 5576 O O . ASP A 1 694 ? -25.516 6.086 23.25 1 97 694 ASP A O 1
ATOM 5580 N N . SER A 1 695 ? -26.281 5.492 25.156 1 94.75 695 SER A N 1
ATOM 5581 C CA . SER A 1 695 ? -25.031 4.863 25.594 1 94.75 695 SER A CA 1
ATOM 5582 C C . SER A 1 695 ? -24.734 3.6 24.797 1 94.75 695 SER A C 1
ATOM 5584 O O . SER A 1 695 ? -23.625 3.064 24.844 1 94.75 695 SER A O 1
ATOM 5586 N N . THR A 1 696 ? -25.656 3.104 23.969 1 95.88 696 THR A N 1
ATOM 5587 C CA . THR A 1 696 ? -25.469 1.888 23.188 1 95.88 696 THR A CA 1
ATOM 5588 C C . THR A 1 696 ? -25.062 2.225 21.766 1 95.88 696 THR A C 1
ATOM 5590 O O . THR A 1 696 ? -24.703 1.333 20.984 1 95.88 696 THR A O 1
ATOM 5593 N N . ARG A 1 697 ? -25.109 3.477 21.438 1 97.88 697 ARG A N 1
ATOM 5594 C CA . ARG A 1 697 ? -24.734 3.916 20.094 1 97.88 697 ARG A CA 1
ATOM 5595 C C . ARG A 1 697 ? -23.75 5.078 20.156 1 97.88 697 ARG A C 1
ATOM 5597 O O . ARG A 1 697 ? -24.031 6.168 19.656 1 97.88 697 ARG A O 1
ATOM 5604 N N . VAL A 1 698 ? -22.562 4.82 20.656 1 98.56 698 VAL A N 1
ATOM 5605 C CA . VAL A 1 698 ? -21.516 5.832 20.812 1 98.56 698 VAL A CA 1
ATOM 5606 C C . VAL A 1 698 ? -20.406 5.582 19.797 1 98.56 698 VAL A C 1
ATOM 5608 O O . VAL A 1 698 ? -19.797 4.516 19.797 1 98.56 698 VAL A O 1
ATOM 5611 N N . THR A 1 699 ? -20.203 6.531 18.969 1 98.75 699 THR A N 1
ATOM 5612 C CA . THR A 1 699 ? -19.125 6.488 17.969 1 98.75 699 THR A CA 1
ATOM 5613 C C . THR A 1 699 ? -18.078 7.555 18.266 1 98.75 699 THR A C 1
ATOM 5615 O O . THR A 1 699 ? -18.406 8.695 18.578 1 98.75 699 THR A O 1
ATOM 5618 N N . VAL A 1 700 ? -16.797 7.188 18.219 1 98.75 700 VAL A N 1
ATOM 5619 C CA . VAL A 1 700 ? -15.719 8.156 18.297 1 98.75 700 VAL A CA 1
ATOM 5620 C C . VAL A 1 700 ? -15.039 8.281 16.922 1 98.75 700 VAL A C 1
ATOM 5622 O O . VAL A 1 700 ? -14.633 7.281 16.328 1 98.75 700 VAL A O 1
ATOM 5625 N N . MET A 1 701 ? -14.977 9.492 16.453 1 98.56 701 MET A N 1
ATOM 5626 C CA . MET A 1 701 ? -14.367 9.797 15.156 1 98.56 701 MET A CA 1
ATOM 5627 C C . MET A 1 701 ? -13.102 10.625 15.336 1 98.56 701 MET A C 1
ATOM 5629 O O . MET A 1 701 ? -13.031 11.492 16.219 1 98.56 701 MET A O 1
ATOM 5633 N N . GLY A 1 702 ? -12.109 10.352 14.445 1 98 702 GLY A N 1
ATOM 5634 C CA . GLY A 1 702 ? -10.898 11.148 14.523 1 98 702 GLY A CA 1
ATOM 5635 C C . GLY A 1 702 ? -9.984 10.961 13.328 1 98 702 GLY A C 1
ATOM 5636 O O . GLY A 1 702 ? -10.055 9.945 12.641 1 98 702 GLY A O 1
ATOM 5637 N N . ARG A 1 703 ? -9.109 11.938 13.125 1 97.5 703 ARG A N 1
ATOM 5638 C CA . ARG A 1 703 ? -8.109 11.953 12.062 1 97.5 703 ARG A CA 1
ATOM 5639 C C . ARG A 1 703 ? -6.719 12.242 12.625 1 97.5 703 ARG A C 1
ATOM 5641 O O . ARG A 1 703 ? -6.566 13.07 13.531 1 97.5 703 ARG A O 1
ATOM 5648 N N . GLY A 1 704 ? -5.652 11.594 12.047 1 97.69 704 GLY A N 1
ATOM 5649 C CA . GLY A 1 704 ? -4.297 11.828 12.516 1 97.69 704 GLY A CA 1
ATOM 5650 C C . GLY A 1 704 ? -4.129 11.617 14.008 1 97.69 704 GLY A C 1
ATOM 5651 O O . GLY A 1 704 ? -4.449 10.547 14.523 1 97.69 704 GLY A O 1
ATOM 5652 N N . TYR A 1 705 ? -3.746 12.625 14.719 1 97.69 705 TYR A N 1
ATOM 5653 C CA . TYR A 1 705 ? -3.645 12.562 16.172 1 97.69 705 TYR A CA 1
ATOM 5654 C C . TYR A 1 705 ? -5.012 12.328 16.797 1 97.69 705 TYR A C 1
ATOM 5656 O O . TYR A 1 705 ? -5.121 11.617 17.812 1 97.69 705 TYR A O 1
ATOM 5664 N N . GLY A 1 706 ? -6.078 12.938 16.219 1 97.94 706 GLY A N 1
ATOM 5665 C CA . GLY A 1 706 ? -7.422 12.633 16.688 1 97.94 706 GLY A CA 1
ATOM 5666 C C . GLY A 1 706 ? -7.781 11.172 16.562 1 97.94 706 GLY A C 1
ATOM 5667 O O . GLY A 1 706 ? -8.469 10.617 17.422 1 97.94 706 GLY A O 1
ATOM 5668 N N . GLY A 1 707 ? -7.336 10.562 15.445 1 98.44 707 GLY A N 1
ATOM 5669 C CA . GLY A 1 707 ? -7.512 9.125 15.297 1 98.44 707 GLY A CA 1
ATOM 5670 C C . GLY A 1 707 ? -6.746 8.32 16.328 1 98.44 707 GLY A C 1
ATOM 5671 O O . GLY A 1 707 ? -7.234 7.289 16.812 1 98.44 707 GLY A O 1
ATOM 5672 N N . PHE A 1 708 ? -5.555 8.789 16.688 1 98.44 708 PHE A N 1
ATOM 5673 C CA . PHE A 1 708 ? -4.754 8.18 17.734 1 98.44 708 PHE A CA 1
ATOM 5674 C C . PHE A 1 708 ? -5.5 8.219 19.078 1 98.44 708 PHE A C 1
ATOM 5676 O O . PHE A 1 708 ? -5.586 7.207 19.766 1 98.44 708 PHE A O 1
ATOM 5683 N N . ILE A 1 709 ? -6.07 9.383 19.391 1 98.44 709 ILE A N 1
ATOM 5684 C CA . ILE A 1 709 ? -6.805 9.539 20.641 1 98.44 709 ILE A CA 1
ATOM 5685 C C . ILE A 1 709 ? -8.031 8.625 20.641 1 98.44 709 ILE A C 1
ATOM 5687 O O . ILE A 1 709 ? -8.32 7.965 21.641 1 98.44 709 ILE A O 1
ATOM 5691 N N . ALA A 1 710 ? -8.734 8.586 19.531 1 98.62 710 ALA A N 1
ATOM 5692 C CA . ALA A 1 710 ? -9.906 7.723 19.406 1 98.62 710 ALA A CA 1
ATOM 5693 C C . ALA A 1 710 ? -9.547 6.262 19.672 1 98.62 710 ALA A C 1
ATOM 5695 O O . ALA A 1 710 ? -10.25 5.559 20.406 1 98.62 710 ALA A O 1
ATOM 5696 N N . LEU A 1 711 ? -8.469 5.797 19.078 1 98.56 711 LEU A N 1
ATOM 5697 C CA . LEU A 1 711 ? -8 4.426 19.25 1 98.56 711 LEU A CA 1
ATOM 5698 C C . LEU A 1 711 ? -7.652 4.148 20.719 1 98.56 711 LEU A C 1
ATOM 5700 O O . LEU A 1 711 ? -8.023 3.107 21.25 1 98.56 711 LEU A O 1
ATOM 5704 N N . GLN A 1 712 ? -6.934 5.078 21.312 1 98.25 712 GLN A N 1
ATOM 5705 C CA . GLN A 1 712 ? -6.539 4.914 22.703 1 98.25 712 GLN A CA 1
ATOM 5706 C C . GLN A 1 712 ? -7.758 4.883 23.625 1 98.25 712 GLN A C 1
ATOM 5708 O O . GLN A 1 712 ? -7.797 4.109 24.578 1 98.25 712 GLN A O 1
ATOM 5713 N N . MET A 1 713 ? -8.703 5.77 23.359 1 98.31 713 MET A N 1
ATOM 5714 C CA . MET A 1 713 ? -9.938 5.77 24.125 1 98.31 713 MET A CA 1
ATOM 5715 C C . MET A 1 713 ? -10.641 4.418 24.047 1 98.31 713 MET A C 1
ATOM 5717 O O . MET A 1 713 ? -11.078 3.869 25.047 1 98.31 713 MET A O 1
ATOM 5721 N N . ALA A 1 714 ? -10.75 3.9 22.844 1 98.38 714 ALA A N 1
ATOM 5722 C CA . ALA A 1 714 ? -11.414 2.617 22.625 1 98.38 714 ALA A CA 1
ATOM 5723 C C . ALA A 1 714 ? -10.68 1.489 23.344 1 98.38 714 ALA A C 1
ATOM 5725 O O . ALA A 1 714 ? -11.312 0.609 23.938 1 98.38 714 ALA A O 1
ATOM 5726 N N . ALA A 1 715 ? -9.352 1.492 23.219 1 97.88 715 ALA A N 1
ATOM 5727 C CA . ALA A 1 715 ? -8.547 0.449 23.859 1 97.88 715 ALA A CA 1
ATOM 5728 C C . ALA A 1 715 ? -8.734 0.462 25.375 1 97.88 715 ALA A C 1
ATOM 5730 O O . ALA A 1 715 ? -8.836 -0.594 26 1 97.88 715 ALA A O 1
ATOM 5731 N N . LYS A 1 716 ? -8.727 1.635 25.906 1 96.94 716 LYS A N 1
ATOM 5732 C CA . LYS A 1 716 ? -8.883 1.771 27.359 1 96.94 716 LYS A CA 1
ATOM 5733 C C . LYS A 1 716 ? -10.312 1.438 27.781 1 96.94 716 LYS A C 1
ATOM 5735 O O . LYS A 1 716 ? -10.531 0.844 28.844 1 96.94 716 LYS A O 1
ATOM 5740 N N . ASP A 1 717 ? -11.281 1.866 26.984 1 97.12 717 ASP A N 1
ATOM 5741 C CA . ASP A 1 717 ? -12.695 1.632 27.266 1 97.12 717 ASP A CA 1
ATOM 5742 C C . ASP A 1 717 ? -13.047 0.153 27.109 1 97.12 717 ASP A C 1
ATOM 5744 O O . ASP A 1 717 ? -13.859 -0.379 27.875 1 97.12 717 ASP A O 1
ATOM 5748 N N . GLY A 1 718 ? -12.57 -0.496 26.109 1 95.44 718 GLY A N 1
ATOM 5749 C CA . GLY A 1 718 ? -12.766 -1.918 25.875 1 95.44 718 GLY A CA 1
ATOM 5750 C C . GLY A 1 718 ? -14.164 -2.256 25.391 1 95.44 718 GLY A C 1
ATOM 5751 O O . GLY A 1 718 ? -14.648 -3.369 25.609 1 95.44 718 GLY A O 1
ATOM 5752 N N . GLY A 1 719 ? -14.859 -1.271 24.969 1 95.12 719 GLY A N 1
ATOM 5753 C CA . GLY A 1 719 ? -16.188 -1.535 24.438 1 95.12 719 GLY A CA 1
ATOM 5754 C C . GLY A 1 719 ? -17.297 -1.261 25.438 1 95.12 719 GLY A C 1
ATOM 5755 O O . GLY A 1 719 ? -18.469 -1.471 25.125 1 95.12 719 GLY A O 1
ATOM 5756 N N . ALA A 1 720 ? -17 -0.767 26.547 1 95.75 720 ALA A N 1
ATOM 5757 C CA . ALA A 1 720 ? -18.016 -0.482 27.562 1 95.75 720 ALA A CA 1
ATOM 5758 C C . ALA A 1 720 ? -18.922 0.665 27.125 1 95.75 720 ALA A C 1
ATOM 5760 O O . ALA A 1 720 ? -20.141 0.537 27.141 1 95.75 720 ALA A O 1
ATOM 5761 N N . MET A 1 721 ? -18.312 1.726 26.734 1 96.44 721 MET A N 1
ATOM 5762 C CA . MET A 1 721 ? -19.047 2.908 26.297 1 96.44 721 MET A CA 1
ATOM 5763 C C . MET A 1 721 ? -18.922 3.096 24.781 1 96.44 721 MET A C 1
ATOM 5765 O O . MET A 1 721 ? -19.906 3.359 24.109 1 96.44 721 MET A O 1
ATOM 5769 N N . ILE A 1 722 ? -17.766 2.902 24.281 1 98.25 722 ILE A N 1
ATOM 5770 C CA . ILE A 1 722 ? -17.484 3.133 22.875 1 98.25 722 ILE A CA 1
ATOM 5771 C C . ILE A 1 722 ? -17.828 1.885 22.062 1 98.25 722 ILE A C 1
ATOM 5773 O O . ILE A 1 722 ? -17.281 0.809 22.297 1 98.25 722 ILE A O 1
ATOM 5777 N N . LYS A 1 723 ? -18.719 2.059 21.094 1 98.31 723 LYS A N 1
ATOM 5778 C CA . LYS A 1 723 ? -19.188 0.921 20.312 1 98.31 723 LYS A CA 1
ATOM 5779 C C . LYS A 1 723 ? -18.641 0.959 18.891 1 98.31 723 LYS A C 1
ATOM 5781 O O . LYS A 1 723 ? -18.562 -0.074 18.219 1 98.31 723 LYS A O 1
ATOM 5786 N N . CYS A 1 724 ? -18.297 2.164 18.391 1 98.56 724 CYS A N 1
ATOM 5787 C CA . CYS A 1 724 ? -17.828 2.342 17.031 1 98.56 724 CYS A CA 1
ATOM 5788 C C . CYS A 1 724 ? -16.656 3.312 16.969 1 98.56 724 CYS A C 1
ATOM 5790 O O . CYS A 1 724 ? -16.594 4.258 17.75 1 98.56 724 CYS A O 1
ATOM 5792 N N . LEU A 1 725 ? -15.742 3.018 16.031 1 98.75 725 LEU A N 1
ATOM 5793 C CA . LEU A 1 725 ? -14.648 3.914 15.68 1 98.75 725 LEU A CA 1
ATOM 5794 C C . LEU A 1 725 ? -14.703 4.273 14.203 1 98.75 725 LEU A C 1
ATOM 5796 O O . LEU A 1 725 ? -14.891 3.402 13.352 1 98.75 725 LEU A O 1
ATOM 5800 N N . ALA A 1 726 ? -14.648 5.535 13.867 1 98.75 726 ALA A N 1
ATOM 5801 C CA . ALA A 1 726 ? -14.477 6.016 12.5 1 98.75 726 ALA A CA 1
ATOM 5802 C C . ALA A 1 726 ? -13.172 6.793 12.352 1 98.75 726 ALA A C 1
ATOM 5804 O O . ALA A 1 726 ? -13.102 7.973 12.711 1 98.75 726 ALA A O 1
ATOM 5805 N N . LEU A 1 727 ? -12.234 6.152 11.742 1 98.69 727 LEU A N 1
ATOM 5806 C CA . LEU A 1 727 ? -10.875 6.672 11.758 1 98.69 727 LEU A CA 1
ATOM 5807 C C . LEU A 1 727 ? -10.43 7.062 10.359 1 98.69 727 LEU A C 1
ATOM 5809 O O . LEU A 1 727 ? -10.727 6.367 9.383 1 98.69 727 LEU A O 1
ATOM 5813 N N . ARG A 1 728 ? -9.781 8.203 10.25 1 98.31 728 ARG A N 1
ATOM 5814 C CA . ARG A 1 728 ? -9.102 8.656 9.039 1 98.31 728 ARG A CA 1
ATOM 5815 C C . ARG A 1 728 ? -7.609 8.852 9.289 1 98.31 728 ARG A C 1
ATOM 5817 O O . ARG A 1 728 ? -7.211 9.773 10 1 98.31 728 ARG A O 1
ATOM 5824 N N . SER A 1 729 ? -6.723 8.07 8.75 1 98.31 729 SER A N 1
ATOM 5825 C CA . SER A 1 729 ? -5.27 8.156 8.844 1 98.31 729 SER A CA 1
ATOM 5826 C C . SER A 1 729 ? -4.812 8.242 10.297 1 98.31 729 SER A C 1
ATOM 5828 O O . SER A 1 729 ? -4.051 9.141 10.664 1 98.31 729 SER A O 1
ATOM 5830 N N . PRO A 1 730 ? -5.227 7.32 11.117 1 98.56 730 PRO A N 1
ATOM 5831 C CA . PRO A 1 730 ? -4.848 7.398 12.523 1 98.56 730 PRO A CA 1
ATOM 5832 C C . PRO A 1 730 ? -3.361 7.141 12.75 1 98.56 730 PRO A C 1
ATOM 5834 O O . PRO A 1 730 ? -2.766 6.297 12.078 1 98.56 730 PRO A O 1
ATOM 5837 N N . ILE A 1 731 ? -2.789 7.859 13.641 1 98.38 731 ILE A N 1
ATOM 5838 C CA . ILE A 1 731 ? -1.465 7.504 14.141 1 98.38 731 ILE A CA 1
ATOM 5839 C C . ILE A 1 731 ? -1.567 6.281 15.055 1 98.38 731 ILE A C 1
ATOM 5841 O O . ILE A 1 731 ? -2.402 6.242 15.961 1 98.38 731 ILE A O 1
ATOM 5845 N N . THR A 1 732 ? -0.801 5.27 14.789 1 98.38 732 THR A N 1
ATOM 5846 C CA . THR A 1 732 ? -0.852 4.066 15.617 1 98.38 732 THR A CA 1
ATOM 5847 C C . THR A 1 732 ? 0.421 3.926 16.438 1 98.38 732 THR A C 1
ATOM 5849 O O . THR A 1 732 ? 0.447 3.186 17.422 1 98.38 732 THR A O 1
ATOM 5852 N N . SER A 1 733 ? 1.483 4.605 16.016 1 97.94 733 SER A N 1
ATOM 5853 C CA . SER A 1 733 ? 2.746 4.672 16.734 1 97.94 733 SER A CA 1
ATOM 5854 C C . SER A 1 733 ? 3.514 5.945 16.406 1 97.94 733 SER A C 1
ATOM 5856 O O . SER A 1 733 ? 3.629 6.32 15.234 1 97.94 733 SER A O 1
ATOM 5858 N N . PHE A 1 734 ? 4.02 6.535 17.438 1 98 734 PHE A N 1
ATOM 5859 C CA . PHE A 1 734 ? 4.77 7.762 17.219 1 98 734 PHE A CA 1
ATOM 5860 C C . PHE A 1 734 ? 6.16 7.453 16.672 1 98 734 PHE A C 1
ATOM 5862 O O . PHE A 1 734 ? 6.855 8.344 16.188 1 98 734 PHE A O 1
ATOM 5869 N N . MET A 1 735 ? 6.543 6.188 16.656 1 97.5 735 MET A N 1
ATOM 5870 C CA . MET A 1 735 ? 7.801 5.77 16.047 1 97.5 735 MET A CA 1
ATOM 5871 C C . MET A 1 735 ? 7.734 5.895 14.523 1 97.5 735 MET A C 1
ATOM 5873 O O . MET A 1 735 ? 8.766 5.883 13.852 1 97.5 735 MET A O 1
ATOM 5877 N N . TYR A 1 736 ? 6.508 5.945 14 1 96.5 736 TYR A N 1
ATOM 5878 C CA . TYR A 1 736 ? 6.336 6.012 12.555 1 96.5 736 TYR A CA 1
ATOM 5879 C C . TYR A 1 736 ? 6.234 7.457 12.086 1 96.5 736 TYR A C 1
ATOM 5881 O O . TYR A 1 736 ? 6.164 7.723 10.883 1 96.5 736 TYR A O 1
ATOM 5889 N N . GLN A 1 737 ? 6.219 8.453 13.008 1 96.25 737 GLN A N 1
ATOM 5890 C CA . GLN A 1 737 ? 6.125 9.875 12.688 1 96.25 737 GLN A CA 1
ATOM 5891 C C . GLN A 1 737 ? 7.508 10.508 12.609 1 96.25 737 GLN A C 1
ATOM 5893 O O . GLN A 1 737 ? 8.5 9.898 13 1 96.25 737 GLN A O 1
ATOM 5898 N N . GLY A 1 738 ? 7.582 11.695 12.078 1 96.12 738 GLY A N 1
ATOM 5899 C CA . GLY A 1 738 ? 8.836 12.422 12.031 1 96.12 738 GLY A CA 1
ATOM 5900 C C . GLY A 1 738 ? 9.414 12.719 13.406 1 96.12 738 GLY A C 1
ATOM 5901 O O . GLY A 1 738 ? 8.664 12.945 14.359 1 96.12 738 GLY A O 1
ATOM 5902 N N . ALA A 1 739 ? 10.719 12.727 13.414 1 96.81 739 ALA A N 1
ATOM 5903 C CA . ALA A 1 739 ? 11.422 12.969 14.672 1 96.81 739 ALA A CA 1
ATOM 5904 C C . ALA A 1 739 ? 11.016 14.312 15.281 1 96.81 739 ALA A C 1
ATOM 5906 O O . ALA A 1 739 ? 10.773 14.406 16.484 1 96.81 739 ALA A O 1
ATOM 5907 N N . ALA A 1 740 ? 10.938 15.336 14.445 1 96.25 740 ALA A N 1
ATOM 5908 C CA . ALA A 1 740 ? 10.641 16.672 14.953 1 96.25 740 ALA A CA 1
ATOM 5909 C C . ALA A 1 740 ? 9.289 16.703 15.664 1 96.25 740 ALA A C 1
ATOM 5911 O O . ALA A 1 740 ? 9.141 17.359 16.703 1 96.25 740 ALA A O 1
ATOM 5912 N N . PHE A 1 741 ? 8.336 16.016 15.188 1 96.44 741 PHE A N 1
ATOM 5913 C CA . PHE A 1 741 ? 7 15.992 15.766 1 96.44 741 PHE A CA 1
ATOM 5914 C C . PHE A 1 741 ? 6.965 15.117 17.016 1 96.44 741 PHE A C 1
ATOM 5916 O O . PHE A 1 741 ? 6.566 15.578 18.094 1 96.44 741 PHE A O 1
ATOM 5923 N N . SER A 1 742 ? 7.371 13.891 16.938 1 97.75 742 SER A N 1
ATOM 5924 C CA . SER A 1 742 ? 7.262 12.938 18.031 1 97.75 742 SER A CA 1
ATOM 5925 C C . SER A 1 742 ? 8.141 13.344 19.219 1 97.75 742 SER A C 1
ATOM 5927 O O . SER A 1 742 ? 7.711 13.273 20.359 1 97.75 742 SER A O 1
ATOM 5929 N N . GLU A 1 743 ? 9.359 13.773 18.938 1 97.19 743 GLU A N 1
ATOM 5930 C CA . GLU A 1 743 ? 10.32 14.055 20 1 97.19 743 GLU A CA 1
ATOM 5931 C C . GLU A 1 743 ? 9.977 15.359 20.719 1 97.19 743 GLU A C 1
ATOM 5933 O O . GLU A 1 743 ? 10.438 15.594 21.844 1 97.19 743 GLU A O 1
ATOM 5938 N N . ARG A 1 744 ? 9.219 16.172 20.094 1 96.44 744 ARG A N 1
ATOM 5939 C CA . ARG A 1 744 ? 8.742 17.375 20.75 1 96.44 744 ARG A CA 1
ATOM 5940 C C . ARG A 1 744 ? 7.918 17.047 21.984 1 96.44 744 ARG A C 1
ATOM 5942 O O . ARG A 1 744 ? 8.047 17.703 23.016 1 96.44 744 ARG A O 1
ATOM 5949 N N . TYR A 1 745 ? 7.156 16.016 21.875 1 97.56 745 TYR A N 1
ATOM 5950 C CA . TYR A 1 745 ? 6.203 15.711 22.938 1 97.56 745 TYR A CA 1
ATOM 5951 C C . TYR A 1 745 ? 6.68 14.531 23.781 1 97.56 745 TYR A C 1
ATOM 5953 O O . TYR A 1 745 ? 6.379 14.445 24.969 1 97.56 745 TYR A O 1
ATOM 5961 N N . LEU A 1 746 ? 7.398 13.609 23.125 1 98.19 746 LEU A N 1
ATOM 5962 C CA . LEU A 1 746 ? 7.762 12.375 23.828 1 98.19 746 LEU A CA 1
ATOM 5963 C C . LEU A 1 746 ? 9.258 12.336 24.109 1 98.19 746 LEU A C 1
ATOM 5965 O O . LEU A 1 746 ? 9.734 11.453 24.812 1 98.19 746 LEU A O 1
ATOM 5969 N N . HIS A 1 747 ? 9.969 13.305 23.594 1 97.44 747 HIS A N 1
ATOM 5970 C CA . HIS A 1 747 ? 11.422 13.32 23.688 1 97.44 747 HIS A CA 1
ATOM 5971 C C . HIS A 1 747 ? 12.031 12.086 23.047 1 97.44 747 HIS A C 1
ATOM 5973 O O . HIS A 1 747 ? 11.43 11.477 22.172 1 97.44 747 HIS A O 1
ATOM 5979 N N . MET A 1 748 ? 13.281 11.773 23.359 1 96.5 748 MET A N 1
ATOM 5980 C CA . MET A 1 748 ? 13.992 10.68 22.703 1 96.5 748 MET A CA 1
ATOM 5981 C C . MET A 1 748 ? 13.453 9.336 23.156 1 96.5 748 MET A C 1
ATOM 5983 O O . MET A 1 748 ? 13.156 9.141 24.344 1 96.5 748 MET A O 1
ATOM 5987 N N . PRO A 1 749 ? 13.273 8.398 22.188 1 97.06 749 PRO A N 1
ATOM 5988 C CA . PRO A 1 749 ? 12.836 7.059 22.578 1 97.06 749 PRO A CA 1
ATOM 5989 C C . PRO A 1 749 ? 13.742 6.438 23.641 1 97.06 749 PRO A C 1
ATOM 5991 O O . PRO A 1 749 ? 13.266 5.723 24.531 1 97.06 749 PRO A O 1
ATOM 5994 N N . SER A 1 750 ? 15.062 6.684 23.625 1 95.75 750 SER A N 1
ATOM 5995 C CA . SER A 1 750 ? 16.016 6.137 24.594 1 95.75 750 SER A CA 1
ATOM 5996 C C . SER A 1 750 ? 15.734 6.684 25.984 1 95.75 750 SER A C 1
ATOM 5998 O O . SER A 1 750 ? 15.992 6.008 26.984 1 95.75 750 SER A O 1
ATOM 6000 N N . ASP A 1 751 ? 15.195 7.895 26.062 1 95.81 751 ASP A N 1
ATOM 6001 C CA . ASP A 1 751 ? 14.969 8.562 27.328 1 95.81 751 ASP A CA 1
ATOM 6002 C C . ASP A 1 751 ? 13.547 8.32 27.828 1 95.81 751 ASP A C 1
ATOM 6004 O O . ASP A 1 751 ? 13.242 8.547 29 1 95.81 751 ASP A O 1
ATOM 6008 N N . ASN A 1 752 ? 12.703 7.91 26.938 1 97.81 752 ASN A N 1
ATOM 6009 C CA . ASN A 1 752 ? 11.281 7.758 27.25 1 97.81 752 ASN A CA 1
ATOM 6010 C C . ASN A 1 752 ? 10.688 6.52 26.594 1 97.81 752 ASN A C 1
ATOM 6012 O O . ASN A 1 752 ? 9.695 6.613 25.875 1 97.81 752 ASN A O 1
ATOM 6016 N N . GLU A 1 753 ? 11.266 5.383 26.828 1 96.88 753 GLU A N 1
ATOM 6017 C CA . GLU A 1 753 ? 10.797 4.121 26.25 1 96.88 753 GLU A CA 1
ATOM 6018 C C . GLU A 1 753 ? 9.352 3.838 26.641 1 96.88 753 GLU A C 1
ATOM 6020 O O . GLU A 1 753 ? 8.562 3.383 25.812 1 96.88 753 GLU A O 1
ATOM 6025 N N . GLU A 1 754 ? 9.062 4.109 27.844 1 96.81 754 GLU A N 1
ATOM 6026 C CA . GLU A 1 754 ? 7.723 3.846 28.359 1 96.81 754 GLU A CA 1
ATOM 6027 C C . GLU A 1 754 ? 6.68 4.691 27.641 1 96.81 754 GLU A C 1
ATOM 6029 O O . GLU A 1 754 ? 5.602 4.195 27.297 1 96.81 754 GLU A O 1
ATOM 6034 N N . GLY A 1 755 ? 6.941 5.992 27.453 1 97.56 755 GLY A N 1
ATOM 6035 C CA . GLY A 1 755 ? 6.02 6.863 26.734 1 97.56 755 GLY A CA 1
ATOM 6036 C C . GLY A 1 755 ? 5.711 6.391 25.328 1 97.56 755 GLY A C 1
ATOM 6037 O O . GLY A 1 755 ? 4.555 6.43 24.891 1 97.56 755 GLY A O 1
ATOM 6038 N N . TYR A 1 756 ? 6.734 5.918 24.656 1 97.31 756 TYR A N 1
ATOM 6039 C CA . TYR A 1 756 ? 6.551 5.418 23.297 1 97.31 756 TYR A CA 1
ATOM 6040 C C . TYR A 1 756 ? 5.789 4.102 23.297 1 97.31 756 TYR A C 1
ATOM 6042 O O . TYR A 1 756 ? 4.953 3.861 22.422 1 97.31 756 TYR A O 1
ATOM 6050 N N . GLU A 1 757 ? 6.016 3.25 24.234 1 95.75 757 GLU A N 1
ATOM 6051 C CA . GLU A 1 757 ? 5.34 1.959 24.328 1 95.75 757 GLU A CA 1
ATOM 6052 C C . GLU A 1 757 ? 3.869 2.129 24.688 1 95.75 757 GLU A C 1
ATOM 6054 O O . GLU A 1 757 ? 2.998 1.492 24.094 1 95.75 757 GLU A O 1
ATOM 6059 N N . THR A 1 758 ? 3.625 2.998 25.641 1 95.56 758 THR A N 1
ATOM 6060 C CA . THR A 1 758 ? 2.26 3.158 26.141 1 95.56 758 THR A CA 1
ATOM 6061 C C . THR A 1 758 ? 1.401 3.889 25.109 1 95.56 758 THR A C 1
ATOM 6063 O O . THR A 1 758 ? 0.18 3.719 25.078 1 95.56 758 THR A O 1
ATOM 6066 N N . SER A 1 759 ? 2.049 4.641 24.281 1 96.81 759 SER A N 1
ATOM 6067 C CA . SER A 1 759 ? 1.303 5.383 23.266 1 96.81 759 SER A CA 1
ATOM 6068 C C . SER A 1 759 ? 1.135 4.559 22 1 96.81 759 SER A C 1
ATOM 6070 O O . SER A 1 759 ? 0.477 5 21.047 1 96.81 759 SER A O 1
ATOM 6072 N N . SER A 1 760 ? 1.676 3.41 21.938 1 96.88 760 SER A N 1
ATOM 6073 C CA . SER A 1 760 ? 1.587 2.596 20.734 1 96.88 760 SER A CA 1
ATOM 6074 C C . SER A 1 760 ? 0.351 1.703 20.75 1 96.88 760 SER A C 1
ATOM 6076 O O . SER A 1 760 ? 0.025 1.113 21.781 1 96.88 760 SER A O 1
ATOM 6078 N N . MET A 1 761 ? -0.375 1.671 19.625 1 94.56 761 MET A N 1
ATOM 6079 C CA . MET A 1 761 ? -1.507 0.764 19.453 1 94.56 761 MET A CA 1
ATOM 6080 C C . MET A 1 761 ? -1.04 -0.604 18.984 1 94.56 761 MET A C 1
ATOM 6082 O O . MET A 1 761 ? -1.799 -1.574 19.016 1 94.56 761 MET A O 1
ATOM 6086 N N . ILE A 1 762 ? 0.207 -0.691 18.531 1 95.25 762 ILE A N 1
ATOM 6087 C CA . ILE A 1 762 ? 0.705 -1.886 17.859 1 95.25 762 ILE A CA 1
ATOM 6088 C C . ILE A 1 762 ? 1.269 -2.861 18.891 1 95.25 762 ILE A C 1
ATOM 6090 O O . ILE A 1 762 ? 2.48 -3.084 18.953 1 95.25 762 ILE A O 1
ATOM 6094 N N . ASN A 1 763 ? 0.449 -3.406 19.625 1 92.06 763 ASN A N 1
ATOM 6095 C CA . ASN A 1 763 ? 0.747 -4.508 20.531 1 92.06 763 ASN A CA 1
ATOM 6096 C C . ASN A 1 763 ? -0.482 -5.379 20.781 1 92.06 763 ASN A C 1
ATOM 6098 O O . ASN A 1 763 ? -1.613 -4.934 20.578 1 92.06 763 ASN A O 1
ATOM 6102 N N . LYS A 1 764 ? -0.283 -6.535 21.25 1 92.12 764 LYS A N 1
ATOM 6103 C CA . LYS A 1 764 ? -1.317 -7.566 21.312 1 92.12 764 LYS A CA 1
ATOM 6104 C C . LYS A 1 764 ? -2.438 -7.156 22.266 1 92.12 764 LYS A C 1
ATOM 6106 O O . LYS A 1 764 ? -3.619 -7.289 21.938 1 92.12 764 LYS A O 1
ATOM 6111 N N . ASN A 1 765 ? -2.115 -6.625 23.359 1 93.81 765 ASN A N 1
ATOM 6112 C CA . ASN A 1 765 ? -3.105 -6.27 24.375 1 93.81 765 ASN A CA 1
ATOM 6113 C C . ASN A 1 765 ? -4.047 -5.176 23.891 1 93.81 765 ASN A C 1
ATOM 6115 O O . ASN A 1 765 ? -5.262 -5.258 24.078 1 93.81 765 ASN A O 1
ATOM 6119 N N . ARG A 1 766 ? -3.473 -4.156 23.328 1 95.31 766 ARG A N 1
ATOM 6120 C CA . ARG A 1 766 ? -4.277 -3.055 22.812 1 95.31 766 ARG A CA 1
ATOM 6121 C C . ARG A 1 766 ? -5.172 -3.516 21.656 1 95.31 766 ARG A C 1
ATOM 6123 O O . ARG A 1 766 ? -6.332 -3.113 21.578 1 95.31 766 ARG A O 1
ATOM 6130 N N . ILE A 1 767 ? -4.617 -4.316 20.812 1 96.56 767 ILE A N 1
ATOM 6131 C CA . ILE A 1 767 ? -5.367 -4.832 19.672 1 96.56 767 ILE A CA 1
ATOM 6132 C C . ILE A 1 767 ? -6.531 -5.688 20.172 1 96.56 767 ILE A C 1
ATOM 6134 O O . ILE A 1 767 ? -7.656 -5.551 19.688 1 96.56 767 ILE A O 1
ATOM 6138 N N . ASP A 1 768 ? -6.324 -6.512 21.141 1 96.81 768 ASP A N 1
ATOM 6139 C CA . ASP A 1 768 ? -7.352 -7.391 21.703 1 96.81 768 ASP A CA 1
ATOM 6140 C C . ASP A 1 768 ? -8.453 -6.586 22.375 1 96.81 768 ASP A C 1
ATOM 6142 O O . ASP A 1 768 ? -9.617 -7.004 22.391 1 96.81 768 ASP A O 1
ATOM 6146 N N . SER A 1 769 ? -8.086 -5.457 22.844 1 97.06 769 SER A N 1
ATOM 6147 C CA . SER A 1 769 ? -9.031 -4.641 23.594 1 97.06 769 SER A CA 1
ATOM 6148 C C . SER A 1 769 ? -10.062 -3.996 22.688 1 97.06 769 SER A C 1
ATOM 6150 O O . SER A 1 769 ? -11.117 -3.553 23.141 1 97.06 769 SER A O 1
ATOM 6152 N N . ILE A 1 770 ? -9.797 -3.955 21.406 1 97.88 770 ILE A N 1
ATOM 6153 C CA . ILE A 1 770 ? -10.742 -3.266 20.531 1 97.88 770 ILE A CA 1
ATOM 6154 C C . ILE A 1 770 ? -11.383 -4.266 19.578 1 97.88 770 ILE A C 1
ATOM 6156 O O . ILE A 1 770 ? -12.008 -3.873 18.578 1 97.88 770 ILE A O 1
ATOM 6160 N N . LYS A 1 771 ? -11.203 -5.516 19.812 1 96 771 LYS A N 1
ATOM 6161 C CA . LYS A 1 771 ? -11.617 -6.559 18.875 1 96 771 LYS A CA 1
ATOM 6162 C C . LYS A 1 771 ? -13.133 -6.57 18.703 1 96 771 LYS A C 1
ATOM 6164 O O . LYS A 1 771 ? -13.648 -7.004 17.672 1 96 771 LYS A O 1
ATOM 6169 N N . ASP A 1 772 ? -13.914 -6.07 19.766 1 95.94 772 ASP A N 1
ATOM 6170 C CA . ASP A 1 772 ? -15.367 -6.133 19.719 1 95.94 772 ASP A CA 1
ATOM 6171 C C . ASP A 1 772 ? -15.969 -4.789 19.312 1 95.94 772 ASP A C 1
ATOM 6173 O O . ASP A 1 772 ? -17.188 -4.617 19.312 1 95.94 772 ASP A O 1
ATOM 6177 N N . ILE A 1 773 ? -15.164 -3.85 19.016 1 97.81 773 ILE A N 1
ATOM 6178 C CA . ILE A 1 773 ? -15.594 -2.529 18.578 1 97.81 773 ILE A CA 1
ATOM 6179 C C . ILE A 1 773 ? -15.664 -2.496 17.047 1 97.81 773 ILE A C 1
ATOM 6181 O O . ILE A 1 773 ? -14.805 -3.051 16.359 1 97.81 773 ILE A O 1
ATOM 6185 N N . LYS A 1 774 ? -16.766 -1.913 16.5 1 98.25 774 LYS A N 1
ATOM 6186 C CA . LYS A 1 774 ? -16.875 -1.754 15.055 1 98.25 774 LYS A CA 1
ATOM 6187 C C . LYS A 1 774 ? -15.953 -0.637 14.562 1 98.25 774 LYS A C 1
ATOM 6189 O O . LYS A 1 774 ? -15.945 0.461 15.125 1 98.25 774 LYS A O 1
ATOM 6194 N N . ILE A 1 775 ? -15.164 -0.912 13.492 1 98.75 775 ILE A N 1
ATOM 6195 C CA . ILE A 1 775 ? -14.125 0.034 13.102 1 98.75 775 ILE A CA 1
ATOM 6196 C C . ILE A 1 775 ? -14.266 0.375 11.625 1 98.75 775 ILE A C 1
ATOM 6198 O O . ILE A 1 775 ? -14.438 -0.516 10.789 1 98.75 775 ILE A O 1
ATOM 6202 N N . PHE A 1 776 ? -14.305 1.644 11.297 1 98.75 776 PHE A N 1
ATOM 6203 C CA . PHE A 1 776 ? -14.078 2.197 9.961 1 98.75 776 PHE A CA 1
ATOM 6204 C C . PHE A 1 776 ? -12.68 2.785 9.852 1 98.75 776 PHE A C 1
ATOM 6206 O O . PHE A 1 776 ? -12.32 3.703 10.594 1 98.75 776 PHE A O 1
ATOM 6213 N N . LEU A 1 777 ? -11.836 2.244 8.984 1 98.75 777 LEU A N 1
ATOM 6214 C CA . LEU A 1 777 ? -10.445 2.648 8.836 1 98.75 777 LEU A CA 1
ATOM 6215 C C . LEU A 1 777 ? -10.156 3.115 7.414 1 98.75 777 LEU A C 1
ATOM 6217 O O . LEU A 1 777 ? -10.039 2.297 6.5 1 98.75 777 LEU A O 1
ATOM 6221 N N . ALA A 1 778 ? -10.062 4.422 7.215 1 98.69 778 ALA A N 1
ATOM 6222 C CA . ALA A 1 778 ? -9.742 5.008 5.914 1 98.69 778 ALA A CA 1
ATOM 6223 C C . ALA A 1 778 ? -8.352 5.629 5.918 1 98.69 778 ALA A C 1
ATOM 6225 O O . ALA A 1 778 ? -7.914 6.18 6.934 1 98.69 778 ALA A O 1
ATOM 6226 N N . HIS A 1 779 ? -7.648 5.566 4.801 1 98.69 779 HIS A N 1
ATOM 6227 C CA . HIS A 1 779 ? -6.293 6.105 4.738 1 98.69 779 HIS A CA 1
ATOM 6228 C C . HIS A 1 779 ? -5.891 6.418 3.301 1 98.69 779 HIS A C 1
ATOM 6230 O O . HIS A 1 779 ? -6.238 5.676 2.379 1 98.69 779 HIS A O 1
ATOM 6236 N N . GLY A 1 780 ? -5.219 7.543 3.098 1 97.44 780 GLY A N 1
ATOM 6237 C CA . GLY A 1 780 ? -4.602 7.801 1.805 1 97.44 780 GLY A CA 1
ATOM 6238 C C . GLY A 1 780 ? -3.381 6.941 1.544 1 97.44 780 GLY A C 1
ATOM 6239 O O . GLY A 1 780 ? -2.516 6.805 2.41 1 97.44 780 GLY A O 1
ATOM 6240 N N . GLY A 1 781 ? -3.324 6.375 0.356 1 95.44 781 GLY A N 1
ATOM 6241 C CA . GLY A 1 781 ? -2.217 5.496 0.015 1 95.44 781 GLY A CA 1
ATOM 6242 C C . GLY A 1 781 ? -0.907 6.234 -0.177 1 95.44 781 GLY A C 1
ATOM 6243 O O . GLY A 1 781 ? 0.168 5.633 -0.094 1 95.44 781 GLY A O 1
ATOM 6244 N N . SER A 1 782 ? -0.955 7.457 -0.456 1 94.19 782 SER A N 1
ATOM 6245 C CA . SER A 1 782 ? 0.229 8.289 -0.664 1 94.19 782 SER A CA 1
ATOM 6246 C C . SER A 1 782 ? 0.325 9.391 0.388 1 94.19 782 SER A C 1
ATOM 6248 O O . SER A 1 782 ? 0.705 10.516 0.078 1 94.19 782 SER A O 1
ATOM 6250 N N . ASP A 1 783 ? -0.118 9.078 1.59 1 94.69 783 ASP A N 1
ATOM 6251 C CA . ASP A 1 783 ? -0.078 10 2.725 1 94.69 783 ASP A CA 1
ATOM 6252 C C . ASP A 1 783 ? 1.353 10.203 3.215 1 94.69 783 ASP A C 1
ATOM 6254 O O . ASP A 1 783 ? 1.986 9.266 3.707 1 94.69 783 ASP A O 1
ATOM 6258 N N . ARG A 1 784 ? 1.803 11.438 3.164 1 93 784 ARG A N 1
ATOM 6259 C CA . ARG A 1 784 ? 3.16 11.734 3.607 1 93 784 ARG A CA 1
ATOM 6260 C C . ARG A 1 784 ? 3.168 12.219 5.055 1 93 784 ARG A C 1
ATOM 6262 O O . ARG A 1 784 ? 4.203 12.188 5.719 1 93 784 ARG A O 1
ATOM 6269 N N . HIS A 1 785 ? 2.004 12.68 5.484 1 93.75 785 HIS A N 1
ATOM 6270 C CA . HIS A 1 785 ? 1.898 13.281 6.809 1 93.75 785 HIS A CA 1
ATOM 6271 C C . HIS A 1 785 ? 1.781 12.219 7.891 1 93.75 785 HIS A C 1
ATOM 6273 O O . HIS A 1 785 ? 2.52 12.242 8.875 1 93.75 785 HIS A O 1
ATOM 6279 N N . VAL A 1 786 ? 0.85 11.398 7.789 1 96.75 786 VAL A N 1
ATOM 6280 C CA . VAL A 1 786 ? 0.718 10.148 8.531 1 96.75 786 VAL A CA 1
ATOM 6281 C C . VAL A 1 786 ? 0.829 8.961 7.574 1 96.75 786 VAL A C 1
ATOM 6283 O O . VAL A 1 786 ? -0.155 8.578 6.938 1 96.75 786 VAL A O 1
ATOM 6286 N N . GLN A 1 787 ? 1.927 8.398 7.578 1 95.19 787 GLN A N 1
ATOM 6287 C CA . GLN A 1 787 ? 2.203 7.414 6.539 1 95.19 787 GLN A CA 1
ATOM 6288 C C . GLN A 1 787 ? 1.289 6.199 6.676 1 95.19 787 GLN A C 1
ATOM 6290 O O . GLN A 1 787 ? 0.911 5.824 7.789 1 95.19 787 GLN A O 1
ATOM 6295 N N . TYR A 1 788 ? 0.992 5.551 5.543 1 96.88 788 TYR A N 1
ATOM 6296 C CA . TYR A 1 788 ? 0.06 4.434 5.434 1 96.88 788 TYR A CA 1
ATOM 6297 C C . TYR A 1 788 ? 0.473 3.289 6.352 1 96.88 788 TYR A C 1
ATOM 6299 O O . TYR A 1 788 ? -0.363 2.479 6.758 1 96.88 788 TYR A O 1
ATOM 6307 N N . GLN A 1 789 ? 1.74 3.164 6.719 1 96.69 789 GLN A N 1
ATOM 6308 C CA . GLN A 1 789 ? 2.264 2.135 7.609 1 96.69 789 GLN A CA 1
ATOM 6309 C C . GLN A 1 789 ? 1.445 2.047 8.891 1 96.69 789 GLN A C 1
ATOM 6311 O O . GLN A 1 789 ? 1.263 0.962 9.445 1 96.69 789 GLN A O 1
ATOM 6316 N N . ASN A 1 790 ? 0.956 3.182 9.344 1 97.88 790 ASN A N 1
ATOM 6317 C CA . ASN A 1 790 ? 0.14 3.213 10.547 1 97.88 790 ASN A CA 1
ATOM 6318 C C . ASN A 1 790 ? -1.106 2.344 10.406 1 97.88 790 ASN A C 1
ATOM 6320 O O . ASN A 1 790 ? -1.301 1.398 11.172 1 97.88 790 ASN A O 1
ATOM 6324 N N . SER A 1 791 ? -1.862 2.555 9.383 1 98.31 791 SER A N 1
ATOM 6325 C CA . SER A 1 791 ? -3.088 1.799 9.148 1 98.31 791 SER A CA 1
ATOM 6326 C C . SER A 1 791 ? -2.781 0.381 8.68 1 98.31 791 SER A C 1
ATOM 6328 O O . SER A 1 791 ? -3.512 -0.558 9.008 1 98.31 791 SER A O 1
ATOM 6330 N N . ALA A 1 792 ? -1.692 0.213 7.926 1 97.75 792 ALA A N 1
ATOM 6331 C CA . ALA A 1 792 ? -1.319 -1.109 7.43 1 97.75 792 ALA A CA 1
ATOM 6332 C C . ALA A 1 792 ? -1.062 -2.074 8.586 1 97.75 792 ALA A C 1
ATOM 6334 O O . ALA A 1 792 ? -1.571 -3.197 8.586 1 97.75 792 ALA A O 1
ATOM 6335 N N . LEU A 1 793 ? -0.293 -1.65 9.555 1 97.75 793 LEU A N 1
ATOM 6336 C CA . LEU A 1 793 ? 0.055 -2.523 10.672 1 97.75 793 LEU A CA 1
ATOM 6337 C C . LEU A 1 793 ? -1.154 -2.768 11.57 1 97.75 793 LEU A C 1
ATOM 6339 O O . LEU A 1 793 ? -1.335 -3.871 12.086 1 97.75 793 LEU A O 1
ATOM 6343 N N . LEU A 1 794 ? -1.968 -1.722 11.75 1 98.38 794 LEU A N 1
ATOM 6344 C CA . LEU A 1 794 ? -3.205 -1.928 12.5 1 98.38 794 LEU A CA 1
ATOM 6345 C C . LEU A 1 794 ? -4.082 -2.975 11.82 1 98.38 794 LEU A C 1
ATOM 6347 O O . LEU A 1 794 ? -4.57 -3.9 12.469 1 98.38 794 LEU A O 1
ATOM 6351 N N . ALA A 1 795 ? -4.277 -2.848 10.547 1 98.25 795 ALA A N 1
ATOM 6352 C CA . ALA A 1 795 ? -5.082 -3.787 9.773 1 98.25 795 ALA A CA 1
ATOM 6353 C C . ALA A 1 795 ? -4.512 -5.199 9.859 1 98.25 795 ALA A C 1
ATOM 6355 O O . ALA A 1 795 ? -5.254 -6.164 10.055 1 98.25 795 ALA A O 1
ATOM 6356 N N . LYS A 1 796 ? -3.203 -5.312 9.664 1 97.19 796 LYS A N 1
ATOM 6357 C CA . LYS A 1 796 ? -2.535 -6.609 9.719 1 97.19 796 LYS A CA 1
ATOM 6358 C C . LYS A 1 796 ? -2.855 -7.344 11.016 1 97.19 796 LYS A C 1
ATOM 6360 O O . LYS A 1 796 ? -3.232 -8.516 10.992 1 97.19 796 LYS A O 1
ATOM 6365 N N . HIS A 1 797 ? -2.754 -6.66 12.125 1 97.62 797 HIS A N 1
ATOM 6366 C CA . HIS A 1 797 ? -2.957 -7.289 13.43 1 97.62 797 HIS A CA 1
ATOM 6367 C C . HIS A 1 797 ? -4.426 -7.648 13.641 1 97.62 797 HIS A C 1
ATOM 6369 O O . HIS A 1 797 ? -4.734 -8.703 14.195 1 97.62 797 HIS A O 1
ATOM 6375 N N . LEU A 1 798 ? -5.34 -6.789 13.234 1 98.06 798 LEU A N 1
ATOM 6376 C CA . LEU A 1 798 ? -6.766 -7.082 13.352 1 98.06 798 LEU A CA 1
ATOM 6377 C C . LEU A 1 798 ? -7.148 -8.273 12.484 1 98.06 798 LEU A C 1
ATOM 6379 O O . LEU A 1 798 ? -7.906 -9.141 12.914 1 98.06 798 LEU A O 1
ATOM 6383 N N . GLN A 1 799 ? -6.641 -8.328 11.273 1 97.69 799 GLN A N 1
ATOM 6384 C CA . GLN A 1 799 ? -6.941 -9.398 10.328 1 97.69 799 GLN A CA 1
ATOM 6385 C C . GLN A 1 799 ? -6.391 -10.734 10.82 1 97.69 799 GLN A C 1
ATOM 6387 O O . GLN A 1 799 ? -7.035 -11.773 10.664 1 97.69 799 GLN A O 1
ATOM 6392 N N . LYS A 1 800 ? -5.246 -10.711 11.375 1 95.5 800 LYS A N 1
ATOM 6393 C CA . LYS A 1 800 ? -4.609 -11.93 11.867 1 95.5 800 LYS A CA 1
ATOM 6394 C C . LYS A 1 800 ? -5.457 -12.594 12.945 1 95.5 800 LYS A C 1
ATOM 6396 O O . LYS A 1 800 ? -5.449 -13.82 13.086 1 95.5 800 LYS A O 1
ATOM 6401 N N . ILE A 1 801 ? -6.195 -11.812 13.742 1 95.25 801 ILE A N 1
ATOM 6402 C CA . ILE A 1 801 ? -7.027 -12.391 14.789 1 95.25 801 ILE A CA 1
ATOM 6403 C C . ILE A 1 801 ? -8.477 -12.445 14.328 1 95.25 801 ILE A C 1
ATOM 6405 O O . ILE A 1 801 ? -9.398 -12.523 15.148 1 95.25 801 ILE A O 1
ATOM 6409 N N . ASN A 1 802 ? -8.766 -12.242 13 1 94.56 802 ASN A N 1
ATOM 6410 C CA . ASN A 1 802 ? -10.039 -12.445 12.32 1 94.56 802 ASN A CA 1
ATOM 6411 C C . ASN A 1 802 ? -11.094 -11.438 12.773 1 94.56 802 ASN A C 1
ATOM 6413 O O . ASN A 1 802 ? -12.258 -11.797 12.977 1 94.56 802 ASN A O 1
ATOM 6417 N N . VAL A 1 803 ? -10.672 -10.203 12.992 1 96.81 803 VAL A N 1
ATOM 6418 C CA . VAL A 1 803 ? -11.594 -9.125 13.359 1 96.81 803 VAL A CA 1
ATOM 6419 C C . VAL A 1 803 ? -12.07 -8.414 12.094 1 96.81 803 VAL A C 1
ATOM 6421 O O . VAL A 1 803 ? -11.258 -8.016 11.25 1 96.81 803 VAL A O 1
ATOM 6424 N N . HIS A 1 804 ? -13.367 -8.297 12.031 1 95.75 804 HIS A N 1
ATOM 6425 C CA . HIS A 1 804 ? -13.961 -7.574 10.906 1 95.75 804 HIS A CA 1
ATOM 6426 C C . HIS A 1 804 ? -13.867 -6.066 11.117 1 95.75 804 HIS A C 1
ATOM 6428 O O . HIS A 1 804 ? -14.062 -5.574 12.227 1 95.75 804 HIS A O 1
ATOM 6434 N N . PHE A 1 805 ? -13.523 -5.32 10.117 1 97.94 805 PHE A N 1
ATOM 6435 C CA . PHE A 1 805 ? -13.602 -3.867 10.062 1 97.94 805 PHE A CA 1
ATOM 6436 C C . PHE A 1 805 ? -13.766 -3.385 8.633 1 97.94 805 PHE A C 1
ATOM 6438 O O . PHE A 1 805 ? -13.5 -4.129 7.684 1 97.94 805 PHE A O 1
ATOM 6445 N N . VAL A 1 806 ? -14.297 -2.166 8.445 1 98.12 806 VAL A N 1
ATOM 6446 C CA . VAL A 1 806 ? -14.438 -1.571 7.121 1 98.12 806 VAL A CA 1
ATOM 6447 C C . VAL A 1 806 ? -13.164 -0.808 6.758 1 98.12 806 VAL A C 1
ATOM 6449 O O . VAL A 1 806 ? -12.773 0.126 7.465 1 98.12 806 VAL A O 1
ATOM 6452 N N . GLN A 1 807 ? -12.57 -1.268 5.715 1 98.06 807 GLN A N 1
ATOM 6453 C CA . GLN A 1 807 ? -11.32 -0.664 5.281 1 98.06 807 GLN A CA 1
ATOM 6454 C C . GLN A 1 807 ? -11.492 0.065 3.951 1 98.06 807 GLN A C 1
ATOM 6456 O O . GLN A 1 807 ? -12.141 -0.444 3.039 1 98.06 807 GLN A O 1
ATOM 6461 N N . VAL A 1 808 ? -10.953 1.295 3.844 1 98.44 808 VAL A N 1
ATOM 6462 C CA . VAL A 1 808 ? -10.938 2.031 2.584 1 98.44 808 VAL A CA 1
ATOM 6463 C C . VAL A 1 808 ? -9.57 2.676 2.383 1 98.44 808 VAL A C 1
ATOM 6465 O O . VAL A 1 808 ? -9.156 3.525 3.176 1 98.44 808 VAL A O 1
ATOM 6468 N N . ILE A 1 809 ? -8.844 2.275 1.38 1 98.56 809 ILE A N 1
ATOM 6469 C CA . ILE A 1 809 ? -7.555 2.861 1.041 1 98.56 809 ILE A CA 1
ATOM 6470 C C . ILE A 1 809 ? -7.672 3.658 -0.255 1 98.56 809 ILE A C 1
ATOM 6472 O O . ILE A 1 809 ? -8.266 3.188 -1.229 1 98.56 809 ILE A O 1
ATOM 6476 N N . TYR A 1 810 ? -7.18 4.855 -0.292 1 98.19 810 TYR A N 1
ATOM 6477 C CA . TYR A 1 810 ? -7.262 5.746 -1.446 1 98.19 810 TYR A CA 1
ATOM 6478 C C . TYR A 1 810 ? -5.902 5.887 -2.121 1 98.19 810 TYR A C 1
ATOM 6480 O O . TYR A 1 810 ? -5.109 6.762 -1.758 1 98.19 810 TYR A O 1
ATOM 6488 N N . PRO A 1 811 ? -5.672 5.094 -3.174 1 96.38 811 PRO A N 1
ATOM 6489 C CA . PRO A 1 811 ? -4.395 5.215 -3.883 1 96.38 811 PRO A CA 1
ATOM 6490 C C . PRO A 1 811 ? -4.172 6.605 -4.473 1 96.38 811 PRO A C 1
ATOM 6492 O O . PRO A 1 811 ? -5.109 7.207 -5.004 1 96.38 811 PRO A O 1
ATOM 6495 N N . ASN A 1 812 ? -2.961 7.148 -4.34 1 93.12 812 ASN A N 1
ATOM 6496 C CA . ASN A 1 812 ? -2.498 8.414 -4.902 1 93.12 812 ASN A CA 1
ATOM 6497 C C . ASN A 1 812 ? -3.055 9.609 -4.129 1 93.12 812 ASN A C 1
ATOM 6499 O O . ASN A 1 812 ? -2.945 10.75 -4.574 1 93.12 812 ASN A O 1
ATOM 6503 N N . GLU A 1 813 ? -3.74 9.336 -3.002 1 94.81 813 GLU A N 1
ATOM 6504 C CA . GLU A 1 813 ? -4.262 10.422 -2.182 1 94.81 813 GLU A CA 1
ATOM 6505 C C . GLU A 1 813 ? -3.402 10.641 -0.938 1 94.81 813 GLU A C 1
ATOM 6507 O O . GLU A 1 813 ? -2.861 9.68 -0.381 1 94.81 813 GLU A O 1
ATOM 6512 N N . ASP A 1 814 ? -3.355 11.875 -0.545 1 92.94 814 ASP A N 1
ATOM 6513 C CA . ASP A 1 814 ? -2.562 12.25 0.622 1 92.94 814 ASP A CA 1
ATOM 6514 C C . ASP A 1 814 ? -3.438 12.367 1.867 1 92.94 814 ASP A C 1
ATOM 6516 O O . ASP A 1 814 ? -4.523 11.781 1.925 1 92.94 814 ASP A O 1
ATOM 6520 N N . TYR A 1 815 ? -2.92 13 2.889 1 94.06 815 TYR A N 1
ATOM 6521 C CA . TYR A 1 815 ? -3.551 13.141 4.195 1 94.06 815 TYR A CA 1
ATOM 6522 C C . TYR A 1 815 ? -4.926 13.797 4.07 1 94.06 815 TYR A C 1
ATOM 6524 O O . TYR A 1 815 ? -5.848 13.461 4.816 1 94.06 815 TYR A O 1
ATOM 6532 N N . ASP A 1 816 ? -5.152 14.664 3.125 1 93.38 816 ASP A N 1
ATOM 6533 C CA . ASP A 1 816 ? -6.355 15.484 3.043 1 93.38 816 ASP A CA 1
ATOM 6534 C C . ASP A 1 816 ? -7.418 14.82 2.172 1 93.38 816 ASP A C 1
ATOM 6536 O O . ASP A 1 816 ? -8.594 15.188 2.227 1 93.38 816 ASP A O 1
ATOM 6540 N N . LEU A 1 817 ? -7.055 13.883 1.328 1 95 817 LEU A N 1
ATOM 6541 C CA . LEU A 1 817 ? -7.957 13.156 0.439 1 95 817 LEU A CA 1
ATOM 6542 C C . LEU A 1 817 ? -8.719 14.117 -0.468 1 95 817 LEU A C 1
ATOM 6544 O O . LEU A 1 817 ? -9.914 13.938 -0.695 1 95 817 LEU A O 1
ATOM 6548 N N . ASP A 1 818 ? -8.109 15.086 -0.967 1 87.44 818 ASP A N 1
ATOM 6549 C CA . ASP A 1 818 ? -8.75 16.188 -1.684 1 87.44 818 ASP A CA 1
ATOM 6550 C C . ASP A 1 818 ? -9.484 15.68 -2.926 1 87.44 818 ASP A C 1
ATOM 6552 O O . ASP A 1 818 ? -10.555 16.172 -3.27 1 87.44 818 ASP A O 1
ATOM 6556 N N . GLY A 1 819 ? -8.984 14.734 -3.496 1 86.81 819 GLY A N 1
ATOM 6557 C CA . GLY A 1 819 ? -9.555 14.297 -4.762 1 86.81 819 GLY A CA 1
ATOM 6558 C C . GLY A 1 819 ? -10.734 13.352 -4.59 1 86.81 819 GLY A C 1
ATOM 6559 O O . GLY A 1 819 ? -11.453 13.078 -5.551 1 86.81 819 GLY A O 1
ATOM 6560 N N . VAL A 1 820 ? -10.953 12.906 -3.295 1 95.31 820 VAL A N 1
ATOM 6561 C CA . VAL A 1 820 ? -11.914 11.828 -3.137 1 95.31 820 VAL A CA 1
ATOM 6562 C C . VAL A 1 820 ? -12.734 12.047 -1.864 1 95.31 820 VAL A C 1
ATOM 6564 O O . VAL A 1 820 ? -13.219 11.086 -1.262 1 95.31 820 VAL A O 1
ATOM 6567 N N . LEU A 1 821 ? -12.883 13.258 -1.381 1 93.56 821 LEU A N 1
ATOM 6568 C CA . LEU A 1 821 ? -13.57 13.547 -0.128 1 93.56 821 LEU A CA 1
ATOM 6569 C C . LEU A 1 821 ? -15.031 13.102 -0.196 1 93.56 821 LEU A C 1
ATOM 6571 O O . LEU A 1 821 ? -15.586 12.617 0.794 1 93.56 821 LEU A O 1
ATOM 6575 N N . SER A 1 822 ? -15.648 13.312 -1.354 1 92.31 822 SER A N 1
ATOM 6576 C CA . SER A 1 822 ? -17.031 12.891 -1.503 1 92.31 822 SER A CA 1
ATOM 6577 C C . SER A 1 822 ? -17.188 11.398 -1.261 1 92.31 822 SER A C 1
ATOM 6579 O O . SER A 1 822 ? -18.109 10.961 -0.557 1 92.31 822 SER A O 1
ATOM 6581 N N . HIS A 1 823 ? -16.328 10.625 -1.911 1 96.25 823 HIS A N 1
ATOM 6582 C CA . HIS A 1 823 ? -16.375 9.18 -1.71 1 96.25 823 HIS A CA 1
ATOM 6583 C C . HIS A 1 823 ? -16.125 8.82 -0.249 1 96.25 823 HIS A C 1
ATOM 6585 O O . HIS A 1 823 ? -16.797 7.961 0.308 1 96.25 823 HIS A O 1
ATOM 6591 N N . PHE A 1 824 ? -15.219 9.484 0.339 1 97.19 824 PHE A N 1
ATOM 6592 C CA . PHE A 1 824 ? -14.883 9.234 1.735 1 97.19 824 PHE A CA 1
ATOM 6593 C C . PHE A 1 824 ? -16.094 9.461 2.633 1 97.19 824 PHE A C 1
ATOM 6595 O O . PHE A 1 824 ? -16.438 8.602 3.451 1 97.19 824 PHE A O 1
ATOM 6602 N N . TYR A 1 825 ? -16.703 10.602 2.537 1 95.38 825 TYR A N 1
ATOM 6603 C CA . TYR A 1 825 ? -17.828 10.93 3.395 1 95.38 825 TYR A CA 1
ATOM 6604 C C . TYR A 1 825 ? -18.984 9.961 3.16 1 95.38 825 TYR A C 1
ATOM 6606 O O . TYR A 1 825 ? -19.688 9.586 4.102 1 95.38 825 TYR A O 1
ATOM 6614 N N . ASN A 1 826 ? -19.141 9.57 1.952 1 95.06 826 ASN A N 1
ATOM 6615 C CA . ASN A 1 826 ? -20.188 8.609 1.657 1 95.06 826 ASN A CA 1
ATOM 6616 C C . ASN A 1 826 ? -19.922 7.262 2.33 1 95.06 826 ASN A C 1
ATOM 6618 O O . ASN A 1 826 ? -20.844 6.641 2.869 1 95.06 826 ASN A O 1
ATOM 6622 N N . GLU A 1 827 ? -18.688 6.797 2.213 1 97 827 GLU A N 1
ATOM 6623 C CA . GLU A 1 827 ? -18.328 5.523 2.832 1 97 827 GLU A CA 1
ATOM 6624 C C . GLU A 1 827 ? -18.484 5.59 4.352 1 97 827 GLU A C 1
ATOM 6626 O O . GLU A 1 827 ? -18.953 4.641 4.977 1 97 827 GLU A O 1
ATOM 6631 N N . GLN A 1 828 ? -17.984 6.645 4.898 1 97.31 828 GLN A N 1
ATOM 6632 C CA . GLN A 1 828 ? -18.109 6.805 6.344 1 97.31 828 GLN A CA 1
ATOM 6633 C C . GLN A 1 828 ? -19.578 6.859 6.754 1 97.31 828 GLN A C 1
ATOM 6635 O O . GLN A 1 828 ? -19.969 6.277 7.77 1 97.31 828 GLN A O 1
ATOM 6640 N N . GLU A 1 829 ? -20.438 7.617 6.012 1 95.44 829 GLU A N 1
ATOM 6641 C CA . GLU A 1 829 ? -21.859 7.676 6.266 1 95.44 829 GLU A CA 1
ATOM 6642 C C . GLU A 1 829 ? -22.484 6.281 6.223 1 95.44 829 GLU A C 1
ATOM 6644 O O . GLU A 1 829 ? -23.281 5.926 7.094 1 95.44 829 GLU A O 1
ATOM 6649 N N . ASN A 1 830 ? -22.141 5.512 5.215 1 94.75 830 ASN A N 1
ATOM 6650 C CA . ASN A 1 830 ? -22.656 4.156 5.09 1 94.75 830 ASN A CA 1
ATOM 6651 C C . ASN A 1 830 ? -22.328 3.311 6.316 1 94.75 830 ASN A C 1
ATOM 6653 O O . ASN A 1 830 ? -23.172 2.578 6.824 1 94.75 830 ASN A O 1
ATOM 6657 N N . PHE A 1 831 ? -21.141 3.381 6.75 1 97.12 831 PHE A N 1
ATOM 6658 C CA . PHE A 1 831 ? -20.703 2.646 7.93 1 97.12 831 PHE A CA 1
ATOM 6659 C C . PHE A 1 831 ? -21.484 3.078 9.156 1 97.12 831 PHE A C 1
ATOM 6661 O O . PHE A 1 831 ? -21.984 2.236 9.914 1 97.12 831 PHE A O 1
ATOM 6668 N N . LEU A 1 832 ? -21.578 4.422 9.344 1 97.5 832 LEU A N 1
ATOM 6669 C CA . LEU A 1 832 ? -22.281 4.949 10.508 1 97.5 832 LEU A CA 1
ATOM 6670 C C . LEU A 1 832 ? -23.75 4.531 10.492 1 97.5 832 LEU A C 1
ATOM 6672 O O . LEU A 1 832 ? -24.281 4.09 11.508 1 97.5 832 LEU A O 1
ATOM 6676 N N . ALA A 1 833 ? -24.375 4.621 9.406 1 94.56 833 ALA A N 1
ATOM 6677 C CA . ALA A 1 833 ? -25.797 4.324 9.273 1 94.56 833 ALA A CA 1
ATOM 6678 C C . ALA A 1 833 ? -26.078 2.838 9.477 1 94.56 833 ALA A C 1
ATOM 6680 O O . ALA A 1 833 ? -27.047 2.467 10.141 1 94.56 833 ALA A O 1
ATOM 6681 N N . SER A 1 834 ? -25.188 2.035 8.961 1 92.69 834 SER A N 1
ATOM 6682 C CA . SER A 1 834 ? -25.453 0.602 8.945 1 92.69 834 SER A CA 1
ATOM 6683 C C . SER A 1 834 ? -24.984 -0.059 10.234 1 92.69 834 SER A C 1
ATOM 6685 O O . SER A 1 834 ? -25.625 -0.995 10.727 1 92.69 834 SER A O 1
ATOM 6687 N N . GLU A 1 835 ? -23.891 0.464 10.773 1 93.88 835 GLU A N 1
ATOM 6688 C CA . GLU A 1 835 ? -23.234 -0.289 11.836 1 93.88 835 GLU A CA 1
ATOM 6689 C C . GLU A 1 835 ? -23.359 0.433 13.172 1 93.88 835 GLU A C 1
ATOM 6691 O O . GLU A 1 835 ? -23.375 -0.204 14.234 1 93.88 835 GLU A O 1
ATOM 6696 N N . CYS A 1 836 ? -23.406 1.701 13.141 1 96.44 836 CYS A N 1
ATOM 6697 C CA . CYS A 1 836 ? -23.203 2.43 14.383 1 96.44 836 CYS A CA 1
ATOM 6698 C C . CYS A 1 836 ? -24.516 3.021 14.891 1 96.44 836 CYS A C 1
ATOM 6700 O O . CYS A 1 836 ? -24.734 3.117 16.094 1 96.44 836 CYS A O 1
ATOM 6702 N N . PHE A 1 837 ? -25.438 3.416 13.984 1 93.56 837 PHE A N 1
ATOM 6703 C CA . PHE A 1 837 ? -26.672 4.098 14.375 1 93.56 837 PHE A CA 1
ATOM 6704 C C . PHE A 1 837 ? -27.828 3.117 14.453 1 93.56 837 PHE A C 1
ATOM 6706 O O . PHE A 1 837 ? -28.891 3.453 14.969 1 93.56 837 PHE A O 1
ATOM 6713 N N . SER A 1 838 ? -27.656 1.879 13.93 1 79.12 838 SER A N 1
ATOM 6714 C CA . SER A 1 838 ? -28.719 0.886 13.922 1 79.12 838 SER A CA 1
ATOM 6715 C C . SER A 1 838 ? -28.734 0.09 15.227 1 79.12 838 SER A C 1
ATOM 6717 O O . SER A 1 838 ? -27.719 -0.05 15.883 1 79.12 838 SER A O 1
ATOM 6719 N N . MET B 1 1 ? 62.094 -34.875 -17.078 1 17.39 1 MET B N 1
ATOM 6720 C CA . MET B 1 1 ? 62.812 -33.625 -16.781 1 17.39 1 MET B CA 1
ATOM 6721 C C . MET B 1 1 ? 62.469 -32.531 -17.781 1 17.39 1 MET B C 1
ATOM 6723 O O . MET B 1 1 ? 62.594 -31.344 -17.484 1 17.39 1 MET B O 1
ATOM 6727 N N . SER B 1 2 ? 62.125 -32.844 -18.875 1 16.05 2 SER B N 1
ATOM 6728 C CA . SER B 1 2 ? 62.469 -32.25 -20.172 1 16.05 2 SER B CA 1
ATOM 6729 C C . SER B 1 2 ? 61.531 -31.094 -20.516 1 16.05 2 SER B C 1
ATOM 6731 O O . SER B 1 2 ? 60.438 -31.312 -21.016 1 16.05 2 SER B O 1
ATOM 6733 N N . LEU B 1 3 ? 61.156 -29.969 -19.484 1 16.86 3 LEU B N 1
ATOM 6734 C CA . LEU B 1 3 ? 60.219 -28.875 -19.219 1 16.86 3 LEU B CA 1
ATOM 6735 C C . LEU B 1 3 ? 60.344 -27.781 -20.266 1 16.86 3 LEU B C 1
ATOM 6737 O O . LEU B 1 3 ? 59.375 -27.141 -20.625 1 16.86 3 LEU B O 1
ATOM 6741 N N . PHE B 1 4 ? 61.531 -27.141 -20.5 1 16.88 4 PHE B N 1
ATOM 6742 C CA . PHE B 1 4 ? 61.938 -25.797 -20.844 1 16.88 4 PHE B CA 1
ATOM 6743 C C . PHE B 1 4 ? 61.75 -25.531 -22.328 1 16.88 4 PHE B C 1
ATOM 6745 O O . PHE B 1 4 ? 62.25 -24.547 -22.875 1 16.88 4 PHE B O 1
ATOM 6752 N N . ASN B 1 5 ? 61 -26.281 -23 1 15.11 5 ASN B N 1
ATOM 6753 C CA . ASN B 1 5 ? 61.438 -26.188 -24.375 1 15.11 5 ASN B CA 1
ATOM 6754 C C . ASN B 1 5 ? 61.062 -24.844 -25 1 15.11 5 ASN B C 1
ATOM 6756 O O . ASN B 1 5 ? 60.219 -24.125 -24.469 1 15.11 5 ASN B O 1
ATOM 6760 N N . SER B 1 6 ? 60.438 -24.625 -26.25 1 14.88 6 SER B N 1
ATOM 6761 C CA . SER B 1 6 ? 61.031 -24.219 -27.516 1 14.88 6 SER B CA 1
ATOM 6762 C C . SER B 1 6 ? 60.438 -22.906 -28.016 1 14.88 6 SER B C 1
ATOM 6764 O O . SER B 1 6 ? 61.156 -22.078 -28.578 1 14.88 6 SER B O 1
ATOM 6766 N N . CYS B 1 7 ? 59.031 -22.562 -28.031 1 16.27 7 CYS B N 1
ATOM 6767 C CA . CYS B 1 7 ? 58.75 -22.219 -29.406 1 16.27 7 CYS B CA 1
ATOM 6768 C C . CYS B 1 7 ? 59.094 -20.766 -29.688 1 16.27 7 CYS B C 1
ATOM 6770 O O . CYS B 1 7 ? 59.156 -19.953 -28.766 1 16.27 7 CYS B O 1
ATOM 6772 N N . GLU B 1 8 ? 58.562 -20.078 -31 1 15.98 8 GLU B N 1
ATOM 6773 C CA . GLU B 1 8 ? 59.25 -19.391 -32.094 1 15.98 8 GLU B CA 1
ATOM 6774 C C . GLU B 1 8 ? 59.156 -17.875 -31.938 1 15.98 8 GLU B C 1
ATOM 6776 O O . GLU B 1 8 ? 58.375 -17.375 -31.141 1 15.98 8 GLU B O 1
ATOM 6781 N N . ASP B 1 9 ? 58.969 -16.984 -33.188 1 15.69 9 ASP B N 1
ATOM 6782 C CA . ASP B 1 9 ? 59.719 -15.961 -33.938 1 15.69 9 ASP B CA 1
ATOM 6783 C C . ASP B 1 9 ? 59.125 -14.57 -33.688 1 15.69 9 ASP B C 1
ATOM 6785 O O . ASP B 1 9 ? 57.938 -14.422 -33.562 1 15.69 9 ASP B O 1
ATOM 6789 N N . CYS B 1 10 ? 59.844 -13.32 -33.375 1 16.22 10 CYS B N 1
ATOM 6790 C CA . CYS B 1 10 ? 59.969 -11.922 -32.969 1 16.22 10 CYS B CA 1
ATOM 6791 C C . CYS B 1 10 ? 59.562 -10.984 -34.125 1 16.22 10 CYS B C 1
ATOM 6793 O O . CYS B 1 10 ? 59.688 -9.766 -34 1 16.22 10 CYS B O 1
ATOM 6795 N N . VAL B 1 11 ? 58.906 -11.242 -35.219 1 15.52 11 VAL B N 1
ATOM 6796 C CA . VAL B 1 11 ? 59.438 -10.391 -36.281 1 15.52 11 VAL B CA 1
ATOM 6797 C C . VAL B 1 11 ? 58.969 -8.953 -36.062 1 15.52 11 VAL B C 1
ATOM 6799 O O . VAL B 1 11 ? 57.781 -8.711 -35.844 1 15.52 11 VAL B O 1
ATOM 6802 N N . ILE B 1 12 ? 59.812 -7.77 -35.969 1 16.25 12 ILE B N 1
ATOM 6803 C CA . ILE B 1 12 ? 60.094 -6.355 -35.75 1 16.25 12 ILE B CA 1
ATOM 6804 C C . ILE B 1 12 ? 59.469 -5.527 -36.875 1 16.25 12 ILE B C 1
ATOM 6806 O O . ILE B 1 12 ? 59.156 -4.355 -36.688 1 16.25 12 ILE B O 1
ATOM 6810 N N . HIS B 1 13 ? 59.25 -5.902 -38.125 1 15.12 13 HIS B N 1
ATOM 6811 C CA . HIS B 1 13 ? 59.844 -4.996 -39.094 1 15.12 13 HIS B CA 1
ATOM 6812 C C . HIS B 1 13 ? 59.094 -3.668 -39.125 1 15.12 13 HIS B C 1
ATOM 6814 O O . HIS B 1 13 ? 58 -3.549 -38.562 1 15.12 13 HIS B O 1
ATOM 6820 N N . ALA B 1 14 ? 58.781 -3.197 -40.375 1 15.02 14 ALA B N 1
ATOM 6821 C CA . ALA B 1 14 ? 59.344 -2.301 -41.406 1 15.02 14 ALA B CA 1
ATOM 6822 C C . ALA B 1 14 ? 58.5 -1.041 -41.531 1 15.02 14 ALA B C 1
ATOM 6824 O O . ALA B 1 14 ? 57.344 -0.998 -41.094 1 15.02 14 ALA B O 1
ATOM 6825 N N . PRO B 1 15 ? 58.062 -0.617 -42.844 1 15.33 15 PRO B N 1
ATOM 6826 C CA . PRO B 1 15 ? 58.562 0.469 -43.688 1 15.33 15 PRO B CA 1
ATOM 6827 C C . PRO B 1 15 ? 57.594 1.644 -43.781 1 15.33 15 PRO B C 1
ATOM 6829 O O . PRO B 1 15 ? 58.031 2.803 -43.75 1 15.33 15 PRO B O 1
ATOM 6832 N N . TYR B 1 16 ? 56.156 1.544 -44.094 1 15.2 16 TYR B N 1
ATOM 6833 C CA . TYR B 1 16 ? 55.875 2.111 -45.406 1 15.2 16 TYR B CA 1
ATOM 6834 C C . TYR B 1 16 ? 55.656 3.619 -45.344 1 15.2 16 TYR B C 1
ATOM 6836 O O . TYR B 1 16 ? 55.281 4.137 -44.281 1 15.2 16 TYR B O 1
ATOM 6844 N N . ASN B 1 17 ? 55.562 4.23 -46.531 1 15.05 17 ASN B N 1
ATOM 6845 C CA . ASN B 1 17 ? 55.969 5.398 -47.312 1 15.05 17 ASN B CA 1
ATOM 6846 C C . ASN B 1 17 ? 55.031 6.57 -47.125 1 15.05 17 ASN B C 1
ATOM 6848 O O . ASN B 1 17 ? 55.438 7.66 -46.719 1 15.05 17 ASN B O 1
ATOM 6852 N N . ASN B 1 18 ? 54.156 6.918 -48.25 1 14.46 18 ASN B N 1
ATOM 6853 C CA . ASN B 1 18 ? 54.375 8.086 -49.094 1 14.46 18 ASN B CA 1
ATOM 6854 C C . ASN B 1 18 ? 53.5 9.273 -48.656 1 14.46 18 ASN B C 1
ATOM 6856 O O . ASN B 1 18 ? 54.031 10.32 -48.281 1 14.46 18 ASN B O 1
ATOM 6860 N N . ASN B 1 19 ? 52.375 9.664 -49.562 1 14.61 19 ASN B N 1
ATOM 6861 C CA . ASN B 1 19 ? 52.438 10.836 -50.406 1 14.61 19 ASN B CA 1
ATOM 6862 C C . ASN B 1 19 ? 51.719 12.039 -49.781 1 14.61 19 ASN B C 1
ATOM 6864 O O . ASN B 1 19 ? 51.031 11.898 -48.781 1 14.61 19 ASN B O 1
ATOM 6868 N N . ASP B 1 20 ? 50.594 12.625 -50.562 1 14.8 20 ASP B N 1
ATOM 6869 C CA . ASP B 1 20 ? 50.562 13.883 -51.312 1 14.8 20 ASP B CA 1
ATOM 6870 C C . ASP B 1 20 ? 49.812 14.961 -50.5 1 14.8 20 ASP B C 1
ATOM 6872 O O . ASP B 1 20 ? 48.812 14.672 -49.875 1 14.8 20 ASP B O 1
ATOM 6876 N N . CYS B 1 21 ? 50.312 16.125 -50.406 1 15.02 21 CYS B N 1
ATOM 6877 C CA . CYS B 1 21 ? 50.281 17.422 -49.75 1 15.02 21 CYS B CA 1
ATOM 6878 C C . CYS B 1 21 ? 49 18.188 -50.156 1 15.02 21 CYS B C 1
ATOM 6880 O O . CYS B 1 21 ? 48.531 19.016 -49.375 1 15.02 21 CYS B O 1
ATOM 6882 N N . LYS B 1 22 ? 48.688 18.453 -51.438 1 15.18 22 LYS B N 1
ATOM 6883 C CA . LYS B 1 22 ? 48.719 19.875 -51.75 1 15.18 22 LYS B CA 1
ATOM 6884 C C . LYS B 1 22 ? 47.438 20.562 -51.281 1 15.18 22 LYS B C 1
ATOM 6886 O O . LYS B 1 22 ? 47.469 21.594 -50.625 1 15.18 22 LYS B O 1
ATOM 6891 N N . THR B 1 23 ? 46.25 20.531 -52.094 1 14.77 23 THR B N 1
ATOM 6892 C CA . THR B 1 23 ? 46.062 21.781 -52.844 1 14.77 23 THR B CA 1
ATOM 6893 C C . THR B 1 23 ? 45.156 22.75 -52.062 1 14.77 23 THR B C 1
ATOM 6895 O O . THR B 1 23 ? 44.469 22.344 -51.125 1 14.77 23 THR B O 1
ATOM 6898 N N . GLU B 1 24 ? 44.219 23.359 -52.781 1 14.77 24 GLU B N 1
ATOM 6899 C CA . GLU B 1 24 ? 43.938 24.766 -53.125 1 14.77 24 GLU B CA 1
ATOM 6900 C C . GLU B 1 24 ? 42.875 25.359 -52.219 1 14.77 24 GLU B C 1
ATOM 6902 O O . GLU B 1 24 ? 42.156 24.641 -51.562 1 14.77 24 GLU B O 1
ATOM 6907 N N . ASN B 1 25 ? 42 26.203 -52.844 1 15.12 25 ASN B N 1
ATOM 6908 C CA . ASN B 1 25 ? 41.75 27.641 -52.781 1 15.12 25 ASN B CA 1
ATOM 6909 C C . ASN B 1 25 ? 40.469 27.938 -52 1 15.12 25 ASN B C 1
ATOM 6911 O O . ASN B 1 25 ? 40.469 28.797 -51.094 1 15.12 25 ASN B O 1
ATOM 6915 N N . HIS B 1 26 ? 39.125 27.609 -52.469 1 14 26 HIS B N 1
ATOM 6916 C CA . HIS B 1 26 ? 38.25 28.703 -52.875 1 14 26 HIS B CA 1
ATOM 6917 C C . HIS B 1 26 ? 37.375 29.125 -51.719 1 14 26 HIS B C 1
ATOM 6919 O O . HIS B 1 26 ? 37.125 28.344 -50.781 1 14 26 HIS B O 1
ATOM 6925 N N . PHE B 1 27 ? 36.219 29.844 -52.062 1 15.24 27 PHE B N 1
ATOM 6926 C CA . PHE B 1 27 ? 35.75 31.156 -51.625 1 15.24 27 PHE B CA 1
ATOM 6927 C C . PHE B 1 27 ? 34.75 31.031 -50.5 1 15.24 27 PHE B C 1
ATOM 6929 O O . PHE B 1 27 ? 34.938 31.609 -49.406 1 15.24 27 PHE B O 1
ATOM 6936 N N . GLU B 1 28 ? 33.406 31.281 -50.75 1 15.31 28 GLU B N 1
ATOM 6937 C CA . GLU B 1 28 ? 32.719 32.5 -50.281 1 15.31 28 GLU B CA 1
ATOM 6938 C C . GLU B 1 28 ? 31.891 32.219 -49.031 1 15.31 28 GLU B C 1
ATOM 6940 O O . GLU B 1 28 ? 31.625 31.078 -48.719 1 15.31 28 GLU B O 1
ATOM 6945 N N . THR B 1 29 ? 30.766 33 -48.938 1 15.2 29 THR B N 1
ATOM 6946 C CA . THR B 1 29 ? 30.219 33.938 -47.969 1 15.2 29 THR B CA 1
ATOM 6947 C C . THR B 1 29 ? 29.219 33.281 -47.062 1 15.2 29 THR B C 1
ATOM 6949 O O . THR B 1 29 ? 29.344 33.344 -45.844 1 15.2 29 THR B O 1
ATOM 6952 N N . ALA B 1 30 ? 27.828 33.688 -47.125 1 15.62 30 ALA B N 1
ATOM 6953 C CA . ALA B 1 30 ? 27.078 34.5 -46.156 1 15.62 30 ALA B CA 1
ATOM 6954 C C . ALA B 1 30 ? 26.141 33.625 -45.312 1 15.62 30 ALA B C 1
ATOM 6956 O O . ALA B 1 30 ? 26.141 33.75 -44.094 1 15.62 30 ALA B O 1
ATOM 6957 N N . ASN B 1 31 ? 24.953 33.062 -45.875 1 14.38 31 ASN B N 1
ATOM 6958 C CA . ASN B 1 31 ? 23.656 33.562 -45.438 1 14.38 31 ASN B CA 1
ATOM 6959 C C . ASN B 1 31 ? 23.062 32.719 -44.312 1 14.38 31 ASN B C 1
ATOM 6961 O O . ASN B 1 31 ? 23.484 31.562 -44.094 1 14.38 31 ASN B O 1
ATOM 6965 N N . SER B 1 32 ? 21.625 32.688 -44.188 1 15.67 32 SER B N 1
ATOM 6966 C CA . SER B 1 32 ? 20.641 33.094 -43.188 1 15.67 32 SER B CA 1
ATOM 6967 C C . SER B 1 32 ? 20.094 31.922 -42.406 1 15.67 32 SER B C 1
ATOM 6969 O O . SER B 1 32 ? 20.328 30.766 -42.781 1 15.67 32 SER B O 1
ATOM 6971 N N . SER B 1 33 ? 18.734 31.719 -42.406 1 15.95 33 SER B N 1
ATOM 6972 C CA . SER B 1 33 ? 17.719 31.75 -41.344 1 15.95 33 SER B CA 1
ATOM 6973 C C . SER B 1 33 ? 17.359 30.344 -40.906 1 15.95 33 SER B C 1
ATOM 6975 O O . SER B 1 33 ? 17.5 29.375 -41.656 1 15.95 33 SER B O 1
ATOM 6977 N N . THR B 1 34 ? 16.938 30.125 -39.625 1 14.97 34 THR B N 1
ATOM 6978 C CA . THR B 1 34 ? 16.969 29.203 -38.469 1 14.97 34 THR B CA 1
ATOM 6979 C C . THR B 1 34 ? 15.859 28.172 -38.594 1 14.97 34 THR B C 1
ATOM 6981 O O . THR B 1 34 ? 15.875 27.156 -37.875 1 14.97 34 THR B O 1
ATOM 6984 N N . ARG B 1 35 ? 14.727 28.312 -39.156 1 16.59 35 ARG B N 1
ATOM 6985 C CA . ARG B 1 35 ? 13.516 28.094 -38.375 1 16.59 35 ARG B CA 1
ATOM 6986 C C . ARG B 1 35 ? 13.117 26.625 -38.375 1 16.59 35 ARG B C 1
ATOM 6988 O O . ARG B 1 35 ? 12.453 26.156 -39.312 1 16.59 35 ARG B O 1
ATOM 6995 N N . LYS B 1 36 ? 13.742 25.688 -38 1 16.81 36 LYS B N 1
ATOM 6996 C CA . LYS B 1 36 ? 13.578 24.281 -38.375 1 16.81 36 LYS B CA 1
ATOM 6997 C C . LYS B 1 36 ? 12.312 23.688 -37.781 1 16.81 36 LYS B C 1
ATOM 6999 O O . LYS B 1 36 ? 11.773 24.219 -36.812 1 16.81 36 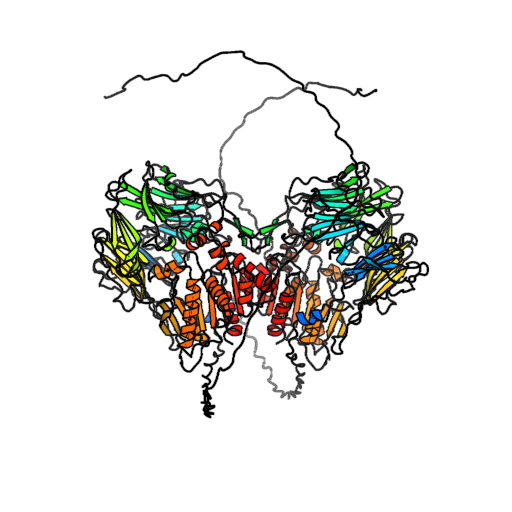LYS B O 1
ATOM 7004 N N . VAL B 1 37 ? 12.414 22.281 -37.625 1 16.06 37 VAL B N 1
ATOM 7005 C CA . VAL B 1 37 ? 11.758 21.047 -38.062 1 16.06 37 VAL B CA 1
ATOM 7006 C C . VAL B 1 37 ? 10.961 20.469 -36.906 1 16.06 37 VAL B C 1
ATOM 7008 O O . VAL B 1 37 ? 11.531 19.984 -35.906 1 16.06 37 VAL B O 1
ATOM 7011 N N . LYS B 1 38 ? 10.008 21.016 -36.5 1 16.3 38 LYS B N 1
ATOM 7012 C CA . LYS B 1 38 ? 9.133 20.734 -35.375 1 16.3 38 LYS B CA 1
ATOM 7013 C C . LYS B 1 38 ? 8.625 19.297 -35.406 1 16.3 38 LYS B C 1
ATOM 7015 O O . LYS B 1 38 ? 7.434 19.047 -35.219 1 16.3 38 LYS B O 1
ATOM 7020 N N . ARG B 1 39 ? 9.172 18.406 -35.969 1 16.08 39 ARG B N 1
ATOM 7021 C CA . ARG B 1 39 ? 8.383 17.266 -36.438 1 16.08 39 ARG B CA 1
ATOM 7022 C C . ARG B 1 39 ? 8.031 16.344 -35.281 1 16.08 39 ARG B C 1
ATOM 7024 O O . ARG B 1 39 ? 8.57 15.242 -35.156 1 16.08 39 ARG B O 1
ATOM 7031 N N . ARG B 1 40 ? 8.023 16.922 -34.094 1 16.02 40 ARG B N 1
ATOM 7032 C CA . ARG B 1 40 ? 8.07 15.922 -33.031 1 16.02 40 ARG B CA 1
ATOM 7033 C C . ARG B 1 40 ? 7.152 14.742 -33.344 1 16.02 40 ARG B C 1
ATOM 7035 O O . ARG B 1 40 ? 6.293 14.836 -34.219 1 16.02 40 ARG B O 1
ATOM 7042 N N . THR B 1 41 ? 6.809 14.117 -32.281 1 16.84 41 THR B N 1
ATOM 7043 C CA . THR B 1 41 ? 6.781 12.789 -31.672 1 16.84 41 THR B CA 1
ATOM 7044 C C . THR B 1 41 ? 5.512 12.039 -32.062 1 16.84 41 THR B C 1
ATOM 7046 O O . THR B 1 41 ? 5.57 10.875 -32.438 1 16.84 41 THR B O 1
ATOM 7049 N N . GLY B 1 42 ? 4.387 12.258 -31.422 1 17.02 42 GLY B N 1
ATOM 7050 C CA . GLY B 1 42 ? 3.656 11.359 -30.547 1 17.02 42 GLY B CA 1
ATOM 7051 C C . GLY B 1 42 ? 2.736 10.414 -31.281 1 17.02 42 GLY B C 1
ATOM 7052 O O . GLY B 1 42 ? 2.465 10.609 -32.469 1 17.02 42 GLY B O 1
ATOM 7053 N N . LEU B 1 43 ? 1.93 9.508 -30.5 1 19.72 43 LEU B N 1
ATOM 7054 C CA . LEU B 1 43 ? 1.287 8.203 -30.344 1 19.72 43 LEU B CA 1
ATOM 7055 C C . LEU B 1 43 ? 0.081 8.086 -31.281 1 19.72 43 LEU B C 1
ATOM 7057 O O . LEU B 1 43 ? -0.638 9.062 -31.5 1 19.72 43 LEU B O 1
ATOM 7061 N N . VAL B 1 44 ? -0.062 6.91 -31.969 1 19.8 44 VAL B N 1
ATOM 7062 C CA . VAL B 1 44 ? -0.829 6.168 -32.969 1 19.8 44 VAL B CA 1
ATOM 7063 C C . VAL B 1 44 ? -2.287 6.062 -32.531 1 19.8 44 VAL B C 1
ATOM 7065 O O . VAL B 1 44 ? -3.189 5.973 -33.344 1 19.8 44 VAL B O 1
ATOM 7068 N N . PHE B 1 45 ? -2.424 5.746 -31.281 1 19.2 45 PHE B N 1
ATOM 7069 C CA . PHE B 1 45 ? -3.557 4.891 -30.938 1 19.2 45 PHE B CA 1
ATOM 7070 C C . PHE B 1 45 ? -4.875 5.621 -31.156 1 19.2 45 PHE B C 1
ATOM 7072 O O . PHE B 1 45 ? -5.949 5.039 -31.016 1 19.2 45 PHE B O 1
ATOM 7079 N N . ILE B 1 46 ? -4.77 6.891 -31.016 1 17.84 46 ILE B N 1
ATOM 7080 C CA . ILE B 1 46 ? -6.109 7.402 -30.75 1 17.84 46 ILE B CA 1
ATOM 7081 C C . ILE B 1 46 ? -7.078 6.91 -31.828 1 17.84 46 ILE B C 1
ATOM 7083 O O . ILE B 1 46 ? -6.777 6.984 -33.031 1 17.84 46 ILE B O 1
ATOM 7087 N N . ILE B 1 47 ? -8.219 6.352 -31.312 1 20.09 47 ILE B N 1
ATOM 7088 C CA . ILE B 1 47 ? -9.633 6.016 -31.406 1 20.09 47 ILE B CA 1
ATOM 7089 C C . ILE B 1 47 ? -10.312 6.914 -32.438 1 20.09 47 ILE B C 1
ATOM 7091 O O . ILE B 1 47 ? -10.031 8.117 -32.5 1 20.09 47 ILE B O 1
ATOM 7095 N N . VAL B 1 48 ? -10.945 6.074 -33.188 1 19.61 48 VAL B N 1
ATOM 7096 C CA . VAL B 1 48 ? -12.07 5.805 -34.062 1 19.61 48 VAL B CA 1
ATOM 7097 C C . VAL B 1 48 ? -13.234 6.734 -33.719 1 19.61 48 VAL B C 1
ATOM 7099 O O . VAL B 1 48 ? -14.328 6.605 -34.281 1 19.61 48 VAL B O 1
ATOM 7102 N N . LEU B 1 49 ? -12.742 7.578 -32.719 1 17.81 49 LEU B N 1
ATOM 7103 C CA . LEU B 1 49 ? -13.828 8.477 -32.344 1 17.81 49 LEU B CA 1
ATOM 7104 C C . LEU B 1 49 ? -14.25 9.344 -33.531 1 17.81 49 LEU B C 1
ATOM 7106 O O . LEU B 1 49 ? -14.977 10.328 -33.375 1 17.81 49 LEU B O 1
ATOM 7110 N N . LEU B 1 50 ? -13.625 9.039 -34.625 1 19.31 50 LEU B N 1
ATOM 7111 C CA . LEU B 1 50 ? -14.102 10.031 -35.562 1 19.31 50 LEU B CA 1
ATOM 7112 C C . LEU B 1 50 ? -15.625 10.039 -35.656 1 19.31 50 LEU B C 1
ATOM 7114 O O . LEU B 1 50 ? -16.219 9.227 -36.344 1 19.31 50 LEU B O 1
ATOM 7118 N N . LEU B 1 51 ? -16.234 9.961 -34.406 1 18.75 51 LEU B N 1
ATOM 7119 C CA . LEU B 1 51 ? -17.656 10.297 -34.25 1 18.75 51 LEU B CA 1
ATOM 7120 C C . LEU B 1 51 ? -18 11.508 -35.125 1 18.75 51 LEU B C 1
ATOM 7122 O O . LEU B 1 51 ? -18.953 11.453 -35.906 1 18.75 51 LEU B O 1
ATOM 7126 N N . VAL B 1 52 ? -18.406 12.344 -34.312 1 18.45 52 VAL B N 1
ATOM 7127 C CA . VAL B 1 52 ? -19.703 13 -34.219 1 18.45 52 VAL B CA 1
ATOM 7128 C C . VAL B 1 52 ? -19.672 14.32 -34.969 1 18.45 52 VAL B C 1
ATOM 7130 O O . VAL B 1 52 ? -20.672 15.055 -35 1 18.45 52 VAL B O 1
ATOM 7133 N N . LEU B 1 53 ? -18.469 14.664 -35.312 1 16.64 53 LEU B N 1
ATOM 7134 C CA . LEU B 1 53 ? -18.734 16.094 -35.312 1 16.64 53 LEU B CA 1
ATOM 7135 C C . LEU B 1 53 ? -19.719 16.469 -36.406 1 16.64 53 LEU B C 1
ATOM 7137 O O . LEU B 1 53 ? -20.359 17.516 -36.344 1 16.64 53 LEU B O 1
ATOM 7141 N N . LEU B 1 54 ? -19.453 15.922 -37.5 1 17.77 54 LEU B N 1
ATOM 7142 C CA . LEU B 1 54 ? -19.688 16.938 -38.531 1 17.77 54 LEU B CA 1
ATOM 7143 C C . LEU B 1 54 ? -21.172 17.312 -38.594 1 17.77 54 LEU B C 1
ATOM 7145 O O . LEU B 1 54 ? -22.016 16.453 -38.844 1 17.77 54 LEU B O 1
ATOM 7149 N N . GLY B 1 55 ? -21.641 18.391 -37.875 1 17.05 55 GLY B N 1
ATOM 7150 C CA . GLY B 1 55 ? -22.812 19.25 -37.75 1 17.05 55 GLY B CA 1
ATOM 7151 C C . GLY B 1 55 ? -23.359 19.703 -39.094 1 17.05 55 GLY B C 1
ATOM 7152 O O . GLY B 1 55 ? -24.391 20.375 -39.156 1 17.05 55 GLY B O 1
ATOM 7153 N N . THR B 1 56 ? -22.578 19.828 -40.031 1 16.27 56 THR B N 1
ATOM 7154 C CA . THR B 1 56 ? -22.969 21.031 -40.75 1 16.27 56 THR B CA 1
ATOM 7155 C C . THR B 1 56 ? -24.438 20.984 -41.156 1 16.27 56 THR B C 1
ATOM 7157 O O . THR B 1 56 ? -25.047 19.906 -41.156 1 16.27 56 THR B O 1
ATOM 7160 N N . ALA B 1 57 ? -24.859 21.922 -42.094 1 16.7 57 ALA B N 1
ATOM 7161 C CA . ALA B 1 57 ? -25.672 23.094 -42.406 1 16.7 57 ALA B CA 1
ATOM 7162 C C . ALA B 1 57 ? -26.953 22.688 -43.156 1 16.7 57 ALA B C 1
ATOM 7164 O O . ALA B 1 57 ? -28.031 23.203 -42.844 1 16.7 57 ALA B O 1
ATOM 7165 N N . ALA B 1 58 ? -26.906 22.094 -44.312 1 17.73 58 ALA B N 1
ATOM 7166 C CA . ALA B 1 58 ? -27.594 22.781 -45.406 1 17.73 58 ALA B CA 1
ATOM 7167 C C . ALA B 1 58 ? -29.094 22.5 -45.344 1 17.73 58 ALA B C 1
ATOM 7169 O O . ALA B 1 58 ? -29.516 21.344 -45.25 1 17.73 58 ALA B O 1
ATOM 7170 N N . VAL B 1 59 ? -29.938 23.562 -45.188 1 17.52 59 VAL B N 1
ATOM 7171 C CA . VAL B 1 59 ? -31.312 24.016 -45.094 1 17.52 59 VAL B CA 1
ATOM 7172 C C . VAL B 1 59 ? -32.094 23.516 -46.281 1 17.52 59 VAL B C 1
ATOM 7174 O O . VAL B 1 59 ? -33.344 23.641 -46.344 1 17.52 59 VAL B O 1
ATOM 7177 N N . PHE B 1 60 ? -31.516 22.781 -47.188 1 17.38 60 PHE B N 1
ATOM 7178 C CA . PHE B 1 60 ? -32.281 23.109 -48.375 1 17.38 60 PHE B CA 1
ATOM 7179 C C . PHE B 1 60 ? -33.75 22.719 -48.219 1 17.38 60 PHE B C 1
ATOM 7181 O O . PHE B 1 60 ? -34.062 21.688 -47.594 1 17.38 60 PHE B O 1
ATOM 7188 N N . ILE B 1 61 ? -34.656 23.469 -48.781 1 17.38 61 ILE B N 1
ATOM 7189 C CA . ILE B 1 61 ? -35.969 24.094 -48.906 1 17.38 61 ILE B CA 1
ATOM 7190 C C . ILE B 1 61 ? -36.969 23.109 -49.562 1 17.38 61 ILE B C 1
ATOM 7192 O O . ILE B 1 61 ? -38.125 23.422 -49.719 1 17.38 61 ILE B O 1
ATOM 7196 N N . PHE B 1 62 ? -36.594 21.859 -49.719 1 17.61 62 PHE B N 1
ATOM 7197 C CA . PHE B 1 62 ? -37.469 21.547 -50.875 1 17.61 62 PHE B CA 1
ATOM 7198 C C . PHE B 1 62 ? -38.938 21.625 -50.469 1 17.61 62 PHE B C 1
ATOM 7200 O O . PHE B 1 62 ? -39.312 21.25 -49.375 1 17.61 62 PHE B O 1
ATOM 7207 N N . SER B 1 63 ? -39.812 22.25 -51.344 1 17.47 63 SER B N 1
ATOM 7208 C CA . SER B 1 63 ? -41.125 22.797 -51.562 1 17.47 63 SER B CA 1
ATOM 7209 C C . SER B 1 63 ? -42.188 21.703 -51.594 1 17.47 63 SER B C 1
ATOM 7211 O O . SER B 1 63 ? -43.344 21.953 -51.25 1 17.47 63 SER B O 1
ATOM 7213 N N . GLY B 1 64 ? -41.906 20.531 -52.156 1 17.69 64 GLY B N 1
ATOM 7214 C CA . GLY B 1 64 ? -43.031 20.172 -53 1 17.69 64 GLY B CA 1
ATOM 7215 C C . GLY B 1 64 ? -44.25 19.719 -52.219 1 17.69 64 GLY B C 1
ATOM 7216 O O . GLY B 1 64 ? -44.125 19.297 -51.062 1 17.69 64 GLY B O 1
ATOM 7217 N N . ARG B 1 65 ? -45.438 19.828 -52.781 1 17.3 65 ARG B N 1
ATOM 7218 C CA . ARG B 1 65 ? -46.875 19.953 -52.531 1 17.3 65 ARG B CA 1
ATOM 7219 C C . ARG B 1 65 ? -47.469 18.594 -52.156 1 17.3 65 ARG B C 1
ATOM 7221 O O . ARG B 1 65 ? -48.562 18.531 -51.562 1 17.3 65 ARG B O 1
ATOM 7228 N N . PHE B 1 66 ? -46.719 17.422 -52.438 1 18.47 66 PHE B N 1
ATOM 7229 C CA . PHE B 1 66 ? -47.781 16.594 -53 1 18.47 66 PHE B CA 1
ATOM 7230 C C . PHE B 1 66 ? -48.844 16.25 -51.938 1 18.47 66 PHE B C 1
ATOM 7232 O O . PHE B 1 66 ? -48.531 16.266 -50.75 1 18.47 66 PHE B O 1
ATOM 7239 N N . ASN B 1 67 ? -49.875 15.578 -52.438 1 18.28 67 ASN B N 1
ATOM 7240 C CA . ASN B 1 67 ? -51.312 15.406 -52.344 1 18.28 67 ASN B CA 1
ATOM 7241 C C . ASN B 1 67 ? -51.688 14.445 -51.219 1 18.28 67 ASN B C 1
ATOM 7243 O O . ASN B 1 67 ? -50.875 13.609 -50.812 1 18.28 67 ASN B O 1
ATOM 7247 N N . THR B 1 68 ? -52.812 14.594 -50.688 1 18.34 68 THR B N 1
ATOM 7248 C CA . THR B 1 68 ? -53.719 14.438 -49.562 1 18.34 68 THR B CA 1
ATOM 7249 C C . THR B 1 68 ? -54.188 12.992 -49.438 1 18.34 68 THR B C 1
ATOM 7251 O O . THR B 1 68 ? -55.062 12.68 -48.625 1 18.34 68 THR B O 1
ATOM 7254 N N . LEU B 1 69 ? -53.375 11.938 -49.969 1 18.36 69 LEU B N 1
ATOM 7255 C CA . LEU B 1 69 ? -54.312 10.828 -50.156 1 18.36 69 LEU B CA 1
ATOM 7256 C C . LEU B 1 69 ? -54.938 10.414 -48.812 1 18.36 69 LEU B C 1
ATOM 7258 O O . LEU B 1 69 ? -54.25 10.453 -47.781 1 18.36 69 LEU B O 1
ATOM 7262 N N . SER B 1 70 ? -56.25 10.141 -48.812 1 18.56 70 SER B N 1
ATOM 7263 C CA . SER B 1 70 ? -57.406 10.047 -47.906 1 18.56 70 SER B CA 1
ATOM 7264 C C . SER B 1 70 ? -57.406 8.727 -47.156 1 18.56 70 SER B C 1
ATOM 7266 O O . SER B 1 70 ? -58.344 8.422 -46.406 1 18.56 70 SER B O 1
ATOM 7268 N N . PHE B 1 71 ? -56.188 8.125 -46.844 1 18.75 71 PHE B N 1
ATOM 7269 C CA . PHE B 1 71 ? -56.469 6.715 -46.562 1 18.75 71 PHE B CA 1
ATOM 7270 C C . PHE B 1 71 ? -57.375 6.574 -45.344 1 18.75 71 PHE B C 1
ATOM 7272 O O . PHE B 1 71 ? -57.25 7.301 -44.375 1 18.75 71 PHE B O 1
ATOM 7279 N N . GLY B 1 72 ? -58.5 5.789 -45.5 1 20.02 72 GLY B N 1
ATOM 7280 C CA . GLY B 1 72 ? -59.719 5.457 -44.781 1 20.02 72 GLY B CA 1
ATOM 7281 C C . GLY B 1 72 ? -59.438 4.664 -43.5 1 20.02 72 GLY B C 1
ATOM 7282 O O . GLY B 1 72 ? -58.5 3.869 -43.438 1 20.02 72 GLY B O 1
ATOM 7283 N N . SER B 1 73 ? -59.938 5.117 -42.281 1 18.59 73 SER B N 1
ATOM 7284 C CA . SER B 1 73 ? -59.812 4.938 -40.844 1 18.59 73 SER B CA 1
ATOM 7285 C C . SER B 1 73 ? -60.406 3.604 -40.406 1 18.59 73 SER B C 1
ATOM 7287 O O . SER B 1 73 ? -60.562 3.354 -39.188 1 18.59 73 SER B O 1
ATOM 7289 N N . THR B 1 74 ? -60.344 2.467 -41.125 1 19.12 74 THR B N 1
ATOM 7290 C CA . THR B 1 74 ? -61.312 1.519 -40.594 1 19.12 74 THR B CA 1
ATOM 7291 C C . THR B 1 74 ? -60.875 1.035 -39.219 1 19.12 74 THR B C 1
ATOM 7293 O O . THR B 1 74 ? -59.719 0.748 -39 1 19.12 74 THR B O 1
ATOM 7296 N N . LYS B 1 75 ? -61.75 1.111 -38.062 1 19.02 75 LYS B N 1
ATOM 7297 C CA . LYS B 1 75 ? -61.781 0.995 -36.625 1 19.02 75 LYS B CA 1
ATOM 7298 C C . LYS B 1 75 ? -61.719 -0.467 -36.188 1 19.02 75 LYS B C 1
ATOM 7300 O O . LYS B 1 75 ? -61.906 -0.775 -35 1 19.02 75 LYS B O 1
ATOM 7305 N N . HIS B 1 76 ? -61.094 -1.451 -36.906 1 19.52 76 HIS B N 1
ATOM 7306 C CA . HIS B 1 76 ? -61.531 -2.773 -36.469 1 19.52 76 HIS B CA 1
ATOM 7307 C C . HIS B 1 76 ? -61.156 -3.037 -35 1 19.52 76 HIS B C 1
ATOM 7309 O O . HIS B 1 76 ? -60.094 -2.623 -34.562 1 19.52 76 HIS B O 1
ATOM 7315 N N . ASN B 1 77 ? -62.125 -3.48 -34.062 1 19.94 77 ASN B N 1
ATOM 7316 C CA . ASN B 1 77 ? -62.344 -3.723 -32.656 1 19.94 77 ASN B CA 1
ATOM 7317 C C . ASN B 1 77 ? -61.562 -4.922 -32.156 1 19.94 77 ASN B C 1
ATOM 7319 O O . ASN B 1 77 ? -62.094 -6.016 -31.984 1 19.94 77 ASN B O 1
ATOM 7323 N N . ARG B 1 78 ? -60.281 -5.246 -32.5 1 18.8 78 ARG B N 1
ATOM 7324 C CA . ARG B 1 78 ? -59.688 -6.531 -32.125 1 18.8 78 ARG B CA 1
ATOM 7325 C C . ARG B 1 78 ? -59.656 -6.703 -30.609 1 18.8 78 ARG B C 1
ATOM 7327 O O . ARG B 1 78 ? -59.094 -5.867 -29.906 1 18.8 78 ARG B O 1
ATOM 7334 N N . SER B 1 79 ? -60.594 -7.438 -29.984 1 21.12 79 SER B N 1
ATOM 7335 C CA . SER B 1 79 ? -60.812 -7.887 -28.609 1 21.12 79 SER B CA 1
ATOM 7336 C C . SER B 1 79 ? -59.625 -8.719 -28.125 1 21.12 79 SER B C 1
ATOM 7338 O O . SER B 1 79 ? -59.344 -9.797 -28.672 1 21.12 79 SER B O 1
ATOM 7340 N N . ILE B 1 80 ? -58.406 -8.227 -27.891 1 22.19 80 ILE B N 1
ATOM 7341 C CA . ILE B 1 80 ? -57.281 -9.016 -27.469 1 22.19 80 ILE B CA 1
ATOM 7342 C C . ILE B 1 80 ? -57.531 -9.633 -26.094 1 22.19 80 ILE B C 1
ATOM 7344 O O . ILE B 1 80 ? -57.812 -8.922 -25.125 1 22.19 80 ILE B O 1
ATOM 7348 N N . SER B 1 81 ? -58 -10.867 -26.047 1 23.16 81 SER B N 1
ATOM 7349 C CA . SER B 1 81 ? -58.188 -11.695 -24.859 1 23.16 81 SER B CA 1
ATOM 7350 C C . SER B 1 81 ? -56.906 -11.805 -24.031 1 23.16 81 SER B C 1
ATOM 7352 O O . SER B 1 81 ? -55.844 -12.117 -24.562 1 23.16 81 SER B O 1
ATOM 7354 N N . HIS B 1 82 ? -56.75 -11.07 -22.953 1 23.28 82 HIS B N 1
ATOM 7355 C CA . HIS B 1 82 ? -55.688 -11.016 -21.938 1 23.28 82 HIS B CA 1
ATOM 7356 C C . HIS B 1 82 ? -55.531 -12.367 -21.25 1 23.28 82 HIS B C 1
ATOM 7358 O O . HIS B 1 82 ? -56.438 -12.844 -20.578 1 23.28 82 HIS B O 1
ATOM 7364 N N . LEU B 1 83 ? -54.938 -13.406 -21.906 1 26.3 83 LEU B N 1
ATOM 7365 C CA . LEU B 1 83 ? -54.625 -14.609 -21.125 1 26.3 83 LEU B CA 1
ATOM 7366 C C . LEU B 1 83 ? -53.812 -14.273 -19.891 1 26.3 83 LEU B C 1
ATOM 7368 O O . LEU B 1 83 ? -52.781 -13.609 -20 1 26.3 83 LEU B O 1
ATOM 7372 N N . PRO B 1 84 ? -54.344 -14.398 -18.625 1 27.23 84 PRO B N 1
ATOM 7373 C CA . PRO B 1 84 ? -53.625 -14.125 -17.391 1 27.23 84 PRO B CA 1
ATOM 7374 C C . PRO B 1 84 ? -52.375 -14.984 -17.219 1 27.23 84 PRO B C 1
ATOM 7376 O O . PRO B 1 84 ? -52.438 -16.203 -17.344 1 27.23 84 PRO B O 1
ATOM 7379 N N . LEU B 1 85 ? -51.219 -14.57 -17.75 1 26.11 85 LEU B N 1
ATOM 7380 C CA . LEU B 1 85 ? -49.969 -15.258 -17.438 1 26.11 85 LEU B CA 1
ATOM 7381 C C . LEU B 1 85 ? -49.812 -15.43 -15.93 1 26.11 85 LEU B C 1
ATOM 7383 O O . LEU B 1 85 ? -49.688 -14.445 -15.195 1 26.11 85 LEU B O 1
ATOM 7387 N N . HIS B 1 86 ? -50.469 -16.453 -15.383 1 27.2 86 HIS B N 1
ATOM 7388 C CA . HIS B 1 86 ? -50.219 -16.906 -14.023 1 27.2 86 HIS B CA 1
ATOM 7389 C C . HIS B 1 86 ? -48.719 -17.062 -13.781 1 27.2 86 HIS B C 1
ATOM 7391 O O . HIS B 1 86 ? -48.094 -18.016 -14.273 1 27.2 86 HIS B O 1
ATOM 7397 N N . LEU B 1 87 ? -48 -16 -13.695 1 27.47 87 LEU B N 1
ATOM 7398 C CA . LEU B 1 87 ? -46.656 -16.062 -13.109 1 27.47 87 LEU B CA 1
ATOM 7399 C C . LEU B 1 87 ? -46.688 -16.766 -11.758 1 27.47 87 LEU B C 1
ATOM 7401 O O . LEU B 1 87 ? -47.25 -16.234 -10.789 1 27.47 87 LEU B O 1
ATOM 7405 N N . THR B 1 88 ? -46.875 -18.062 -11.773 1 28.97 88 THR B N 1
ATOM 7406 C CA . THR B 1 88 ? -46.688 -18.797 -10.531 1 28.97 88 THR B CA 1
ATOM 7407 C C . THR B 1 88 ? -45.438 -18.312 -9.797 1 28.97 88 THR B C 1
ATOM 7409 O O . THR B 1 88 ? -44.344 -18.312 -10.352 1 28.97 88 THR B O 1
ATOM 7412 N N . ALA B 1 89 ? -45.562 -17.375 -8.867 1 34.28 89 ALA B N 1
ATOM 7413 C CA . ALA B 1 89 ? -44.562 -16.984 -7.883 1 34.28 89 ALA B CA 1
ATOM 7414 C C . ALA B 1 89 ? -43.781 -18.188 -7.379 1 34.28 89 ALA B C 1
ATOM 7416 O O . ALA B 1 89 ? -44.344 -19.047 -6.672 1 34.28 89 ALA B O 1
ATOM 7417 N N . LEU B 1 90 ? -42.844 -18.734 -8.141 1 35.34 90 LEU B N 1
ATOM 7418 C CA . LEU B 1 90 ? -41.969 -19.734 -7.559 1 35.34 90 LEU B CA 1
ATOM 7419 C C . LEU B 1 90 ? -41.469 -19.281 -6.188 1 35.34 90 LEU B C 1
ATOM 7421 O O . LEU B 1 90 ? -41.156 -18.109 -5.992 1 35.34 90 LEU B O 1
ATOM 7425 N N . ASN B 1 91 ? -41.844 -19.969 -5.137 1 39.06 91 ASN B N 1
ATOM 7426 C CA . ASN B 1 91 ? -41.531 -19.734 -3.734 1 39.06 91 ASN B CA 1
ATOM 7427 C C . ASN B 1 91 ? -40.031 -19.578 -3.521 1 39.06 91 ASN B C 1
ATOM 7429 O O . ASN B 1 91 ? -39.219 -20.25 -4.176 1 39.06 91 ASN B O 1
ATOM 7433 N N . GLU B 1 92 ? -39.688 -18.438 -3.049 1 46.09 92 GLU B N 1
ATOM 7434 C CA . GLU B 1 92 ? -38.312 -18.203 -2.598 1 46.09 92 GLU B CA 1
ATOM 7435 C C . GLU B 1 92 ? -37.781 -19.406 -1.822 1 46.09 92 GLU B C 1
ATOM 7437 O O . GLU B 1 92 ? -38.531 -20.016 -1.04 1 46.09 92 GLU B O 1
ATOM 7442 N N . GLY B 1 93 ? -36.969 -20.125 -2.35 1 44.06 93 GLY B N 1
ATOM 7443 C CA . GLY B 1 93 ? -36.312 -21.156 -1.563 1 44.06 93 GLY B CA 1
ATOM 7444 C C . GLY B 1 93 ? -36.156 -20.797 -0.103 1 44.06 93 GLY B C 1
ATOM 7445 O O . GLY B 1 93 ? -36.438 -19.656 0.289 1 44.06 93 GLY B O 1
ATOM 7446 N N . PRO B 1 94 ? -36.125 -21.812 0.818 1 44.94 94 PRO B N 1
ATOM 7447 C CA . PRO B 1 94 ? -36.031 -21.484 2.244 1 44.94 94 PRO B CA 1
ATOM 7448 C C . PRO B 1 94 ? -34.969 -20.406 2.531 1 44.94 94 PRO B C 1
ATOM 7450 O O . PRO B 1 94 ? -33.938 -20.375 1.883 1 44.94 94 PRO B O 1
ATOM 7453 N N . LYS B 1 95 ? -35.438 -19.406 3.07 1 47.53 95 LYS B N 1
ATOM 7454 C CA . LYS B 1 95 ? -34.5 -18.406 3.58 1 47.53 95 LYS B CA 1
ATOM 7455 C C . LYS B 1 95 ? -33.406 -19.047 4.406 1 47.53 95 LYS B C 1
ATOM 7457 O O . LYS B 1 95 ? -33.656 -19.969 5.191 1 47.53 95 LYS B O 1
ATOM 7462 N N . PRO B 1 96 ? -32.094 -19.031 3.975 1 40.38 96 PRO B N 1
ATOM 7463 C CA . PRO B 1 96 ? -31.031 -19.625 4.773 1 40.38 96 PRO B CA 1
ATOM 7464 C C . PRO B 1 96 ? -31.328 -19.594 6.27 1 40.38 96 PRO B C 1
ATOM 7466 O O . PRO B 1 96 ? -31.797 -18.578 6.793 1 40.38 96 PRO B O 1
ATOM 7469 N N . LYS B 1 97 ? -31.672 -20.75 6.938 1 38.62 97 LYS B N 1
ATOM 7470 C CA . LYS B 1 97 ? -31.734 -20.781 8.391 1 38.62 97 LYS B CA 1
ATOM 7471 C C . LYS B 1 97 ? -30.531 -20.078 9.016 1 38.62 97 LYS B C 1
ATOM 7473 O O . LYS B 1 97 ? -29.422 -20.172 8.492 1 38.62 97 LYS B O 1
ATOM 7478 N N . ARG B 1 98 ? -30.688 -19.172 9.992 1 37.94 98 ARG B N 1
ATOM 7479 C CA . ARG B 1 98 ? -29.75 -18.406 10.805 1 37.94 98 ARG B CA 1
ATOM 7480 C C . ARG B 1 98 ? -28.688 -19.297 11.414 1 37.94 98 ARG B C 1
ATOM 7482 O O . ARG B 1 98 ? -27.969 -18.875 12.32 1 37.94 98 ARG B O 1
ATOM 7489 N N . HIS B 1 99 ? -28.797 -20.672 11.43 1 41.16 99 HIS B N 1
ATOM 7490 C CA . HIS B 1 99 ? -27.672 -21.156 12.211 1 41.16 99 HIS B CA 1
ATOM 7491 C C . HIS B 1 99 ? -26.359 -20.922 11.492 1 41.16 99 HIS B C 1
ATOM 7493 O O . HIS B 1 99 ? -26.094 -21.516 10.438 1 41.16 99 HIS B O 1
ATOM 7499 N N . LYS B 1 100 ? -25.734 -19.781 11.531 1 51.94 100 LYS B N 1
ATOM 7500 C CA . LYS B 1 100 ? -24.578 -19.047 11.023 1 51.94 100 LYS B CA 1
ATOM 7501 C C . LYS B 1 100 ? -23.281 -19.859 11.203 1 51.94 100 LYS B C 1
ATOM 7503 O O . LYS B 1 100 ? -22.625 -19.75 12.242 1 51.94 100 LYS B O 1
ATOM 7508 N N . VAL B 1 101 ? -23.219 -21.031 10.75 1 62.91 101 VAL B N 1
ATOM 7509 C CA . VAL B 1 101 ? -21.875 -21.625 10.82 1 62.91 101 VAL B CA 1
ATOM 7510 C C . VAL B 1 101 ? -20.938 -20.875 9.883 1 62.91 101 VAL B C 1
ATOM 7512 O O . VAL B 1 101 ? -21.188 -20.781 8.68 1 62.91 101 VAL B O 1
ATOM 7515 N N . HIS B 1 102 ? -20.016 -20.219 10.414 1 67.38 102 HIS B N 1
ATOM 7516 C CA . HIS B 1 102 ? -18.984 -19.547 9.633 1 67.38 102 HIS B CA 1
ATOM 7517 C C . HIS B 1 102 ? -18.016 -20.547 9.023 1 67.38 102 HIS B C 1
ATOM 7519 O O . HIS B 1 102 ? -17.922 -21.703 9.484 1 67.38 102 HIS B O 1
ATOM 7525 N N . TYR B 1 103 ? -17.453 -20.25 7.887 1 74.06 103 TYR B N 1
ATOM 7526 C CA . TYR B 1 103 ? -16.562 -21.125 7.141 1 74.06 103 TYR B CA 1
ATOM 7527 C C . TYR B 1 103 ? -15.523 -21.766 8.062 1 74.06 103 TYR B C 1
ATOM 7529 O O . TYR B 1 103 ? -15.156 -22.922 7.891 1 74.06 103 TYR B O 1
ATOM 7537 N N . GLU B 1 104 ? -15.164 -20.984 8.984 1 69.38 104 GLU B N 1
ATOM 7538 C CA . GLU B 1 104 ? -14.156 -21.516 9.898 1 69.38 104 GLU B CA 1
ATOM 7539 C C . GLU B 1 104 ? -14.648 -22.797 10.57 1 69.38 104 GLU B C 1
ATOM 7541 O O . GLU B 1 104 ? -13.875 -23.75 10.742 1 69.38 104 GLU B O 1
ATOM 7546 N N . ASP B 1 105 ? -15.836 -22.797 10.867 1 65 105 ASP B N 1
ATOM 7547 C CA . ASP B 1 105 ? -16.422 -23.969 11.516 1 65 105 ASP B CA 1
ATOM 7548 C C . ASP B 1 105 ? -16.609 -25.109 10.523 1 65 105 ASP B C 1
ATOM 7550 O O . ASP B 1 105 ? -16.391 -26.281 10.867 1 65 105 ASP B O 1
ATOM 7554 N N . TYR B 1 106 ? -16.922 -24.734 9.344 1 67.56 106 TYR B N 1
ATOM 7555 C CA . TYR B 1 106 ? -17.125 -25.719 8.289 1 67.56 106 TYR B CA 1
ATOM 7556 C C . TYR B 1 106 ? -15.805 -26.375 7.898 1 67.56 106 TYR B C 1
ATOM 7558 O O . TYR B 1 106 ? -15.75 -27.578 7.66 1 67.56 106 TYR B O 1
ATOM 7566 N N . SER B 1 107 ? -14.789 -25.578 7.895 1 68.31 107 SER B N 1
ATOM 7567 C CA . SER B 1 107 ? -13.492 -26.062 7.43 1 68.31 107 SER B CA 1
ATOM 7568 C C . SER B 1 107 ? -12.914 -27.109 8.383 1 68.31 107 SER B C 1
ATOM 7570 O O . SER B 1 107 ? -12.102 -27.938 7.977 1 68.31 107 SER B O 1
ATOM 7572 N N . ILE B 1 108 ? -13.352 -26.969 9.547 1 62.22 108 ILE B N 1
ATOM 7573 C CA . ILE B 1 108 ? -12.93 -27.953 10.523 1 62.22 108 ILE B CA 1
ATOM 7574 C C . ILE B 1 108 ? -13.586 -29.297 10.219 1 62.22 108 ILE B C 1
ATOM 7576 O O . ILE B 1 108 ? -12.969 -30.359 10.367 1 62.22 108 ILE B O 1
ATOM 7580 N N . THR B 1 109 ? -14.789 -29.219 9.734 1 57.84 109 THR B N 1
ATOM 7581 C CA . THR B 1 109 ? -15.547 -30.438 9.484 1 57.84 109 THR B CA 1
ATOM 7582 C C . THR B 1 109 ? -15.156 -31.062 8.148 1 57.84 109 THR B C 1
ATOM 7584 O O . THR B 1 109 ? -15.156 -32.281 7.996 1 57.84 109 THR B O 1
ATOM 7587 N N . PHE B 1 110 ? -14.922 -30.172 7.242 1 56.53 110 PHE B N 1
ATOM 7588 C CA . PHE B 1 110 ? -14.586 -30.656 5.91 1 56.53 110 PHE B CA 1
ATOM 7589 C C . PHE B 1 110 ? -13.094 -30.5 5.641 1 56.53 110 PHE B C 1
ATOM 7591 O O . PHE B 1 110 ? -12.641 -29.438 5.215 1 56.53 110 PHE B O 1
ATOM 7598 N N . LYS B 1 111 ? -12.398 -31.312 6.391 1 54.09 111 LYS B N 1
ATOM 7599 C CA . LYS B 1 111 ? -10.961 -31.234 6.129 1 54.09 111 LYS B CA 1
ATOM 7600 C C . LYS B 1 111 ? -10.641 -31.656 4.703 1 54.09 111 LYS B C 1
ATOM 7602 O O . LYS B 1 111 ? -11.109 -32.688 4.238 1 54.09 111 LYS B O 1
ATOM 7607 N N . GLN B 1 112 ? -10.203 -30.703 3.941 1 55.03 112 GLN B N 1
ATOM 7608 C CA . GLN B 1 112 ? -9.766 -30.953 2.572 1 55.03 112 GLN B CA 1
ATOM 7609 C C . GLN B 1 112 ? -8.828 -32.156 2.504 1 55.03 112 GLN B C 1
ATOM 7611 O O . GLN B 1 112 ? -7.941 -32.312 3.346 1 55.03 112 GLN B O 1
ATOM 7616 N N . ILE B 1 113 ? -9.273 -33.125 1.658 1 56.78 113 ILE B N 1
ATOM 7617 C CA . ILE B 1 113 ? -8.453 -34.281 1.337 1 56.78 113 ILE B CA 1
ATOM 7618 C C . ILE B 1 113 ? -7.148 -33.812 0.691 1 56.78 113 ILE B C 1
ATOM 7620 O O . ILE B 1 113 ? -7.16 -33.156 -0.354 1 56.78 113 ILE B O 1
ATOM 7624 N N . GLU B 1 114 ? -6.109 -33.688 1.467 1 62.62 114 GLU B N 1
ATOM 7625 C CA . GLU B 1 114 ? -4.805 -33.406 0.878 1 62.62 114 GLU B CA 1
ATOM 7626 C C . GLU B 1 114 ? -4.242 -34.625 0.168 1 62.62 114 GLU B C 1
ATOM 7628 O O . GLU B 1 114 ? -4.543 -35.75 0.544 1 62.62 114 GLU B O 1
ATOM 7633 N N . SER B 1 115 ? -3.596 -34.312 -0.994 1 70.44 115 SER B N 1
ATOM 7634 C CA . SER B 1 115 ? -2.906 -35.406 -1.684 1 70.44 115 SER B CA 1
ATOM 7635 C C . SER B 1 115 ? -1.901 -36.094 -0.765 1 70.44 115 SER B C 1
ATOM 7637 O O . SER B 1 115 ? -1.236 -35.438 0.039 1 70.44 115 SER B O 1
ATOM 7639 N N . PRO B 1 116 ? -1.951 -37.375 -0.896 1 76.81 116 PRO B N 1
ATOM 7640 C CA . PRO B 1 116 ? -1.006 -38.094 -0.04 1 76.81 116 PRO B CA 1
ATOM 7641 C C . PRO B 1 116 ? 0.449 -37.719 -0.332 1 76.81 116 PRO B C 1
ATOM 7643 O O . PRO B 1 116 ? 0.818 -37.531 -1.491 1 76.81 116 PRO B O 1
ATOM 7646 N N . LYS B 1 117 ? 1.176 -37.625 0.652 1 86.12 117 LYS B N 1
ATOM 7647 C CA . LYS B 1 117 ? 2.619 -37.438 0.545 1 86.12 117 LYS B CA 1
ATOM 7648 C C . LYS B 1 117 ? 3.355 -38.781 0.591 1 86.12 117 LYS B C 1
ATOM 7650 O O . LYS B 1 117 ? 3.396 -39.438 1.634 1 86.12 117 LYS B O 1
ATOM 7655 N N . VAL B 1 118 ? 3.875 -39.156 -0.596 1 90.88 118 VAL B N 1
ATOM 7656 C CA . VAL B 1 118 ? 4.516 -40.469 -0.719 1 90.88 118 VAL B CA 1
ATOM 7657 C C . VAL B 1 118 ? 5.914 -40.312 -1.308 1 90.88 118 VAL B C 1
ATOM 7659 O O . VAL B 1 118 ? 6.137 -39.438 -2.172 1 90.88 118 VAL B O 1
ATOM 7662 N N . PHE B 1 119 ? 6.809 -41.125 -0.741 1 93.5 119 PHE B N 1
ATOM 7663 C CA . PHE B 1 119 ? 8.18 -41.188 -1.24 1 93.5 119 PHE B CA 1
ATOM 7664 C C . PHE B 1 119 ? 8.602 -42.625 -1.507 1 93.5 119 PHE B C 1
ATOM 7666 O O . PHE B 1 119 ? 8.547 -43.469 -0.61 1 93.5 119 PHE B O 1
ATOM 7673 N N . TRP B 1 120 ? 9.031 -42.938 -2.762 1 94.88 120 TRP B N 1
ATOM 7674 C CA . TRP B 1 120 ? 9.5 -44.25 -3.098 1 94.88 120 TRP B CA 1
ATOM 7675 C C . TRP B 1 120 ? 10.953 -44.469 -2.658 1 94.88 120 TRP B C 1
ATOM 7677 O O . TRP B 1 120 ? 11.852 -43.75 -3.139 1 94.88 120 TRP B O 1
ATOM 7687 N N . GLU B 1 121 ? 11.148 -45.375 -1.771 1 93.25 121 GLU B N 1
ATOM 7688 C CA . GLU B 1 121 ? 12.492 -45.781 -1.346 1 93.25 121 GLU B CA 1
ATOM 7689 C C . GLU B 1 121 ? 13.148 -46.688 -2.367 1 93.25 121 GLU B C 1
ATOM 7691 O O . GLU B 1 121 ? 14.375 -46.688 -2.525 1 93.25 121 GLU B O 1
ATOM 7696 N N . SER B 1 122 ? 12.422 -47.531 -2.859 1 93.75 122 SER B N 1
ATOM 7697 C CA . SER B 1 122 ? 12.805 -48.469 -3.902 1 93.75 122 SER B CA 1
ATOM 7698 C C . SER B 1 122 ? 11.602 -48.906 -4.715 1 93.75 122 SER B C 1
ATOM 7700 O O . SER B 1 122 ? 10.477 -48.438 -4.48 1 93.75 122 SER B O 1
ATOM 7702 N N . ASP B 1 123 ? 11.875 -49.781 -5.672 1 93.19 123 ASP B N 1
ATOM 7703 C CA . ASP B 1 123 ? 10.766 -50.312 -6.457 1 93.19 123 ASP B CA 1
ATOM 7704 C C . ASP B 1 123 ? 9.891 -51.219 -5.609 1 93.19 123 ASP B C 1
ATOM 7706 O O . ASP B 1 123 ? 8.75 -51.531 -5.98 1 93.19 123 ASP B O 1
ATOM 7710 N N . ALA B 1 124 ? 10.43 -51.562 -4.477 1 93.75 124 ALA B N 1
ATOM 7711 C CA . ALA B 1 124 ? 9.711 -52.562 -3.662 1 93.75 124 ALA B CA 1
ATOM 7712 C C . ALA B 1 124 ? 9.148 -51.906 -2.398 1 93.75 124 ALA B C 1
ATOM 7714 O O . ALA B 1 124 ? 8.445 -52.562 -1.622 1 93.75 124 ALA B O 1
ATOM 7715 N N . SER B 1 125 ? 9.422 -50.688 -2.225 1 94.88 125 SER B N 1
ATOM 7716 C CA . SER B 1 125 ? 8.945 -50.062 -0.987 1 94.88 125 SER B CA 1
ATOM 7717 C C . SER B 1 125 ? 8.734 -48.562 -1.151 1 94.88 125 SER B C 1
ATOM 7719 O O . SER B 1 125 ? 9.445 -47.906 -1.921 1 94.88 125 SER B O 1
ATOM 7721 N N . PHE B 1 126 ? 7.754 -48.031 -0.448 1 94.62 126 PHE B N 1
ATOM 7722 C CA . PHE B 1 126 ? 7.512 -46.594 -0.416 1 94.62 126 PHE B CA 1
ATOM 7723 C C . PHE B 1 126 ? 7.105 -46.156 0.983 1 94.62 126 PHE B C 1
ATOM 7725 O O . PHE B 1 126 ? 6.652 -46.969 1.794 1 94.62 126 PHE B O 1
ATOM 7732 N N . ILE B 1 127 ? 7.344 -44.875 1.266 1 94.25 127 ILE B N 1
ATOM 7733 C CA . ILE B 1 127 ? 7.066 -44.25 2.555 1 94.25 127 ILE B CA 1
ATOM 7734 C C . ILE B 1 127 ? 5.867 -43.312 2.426 1 94.25 127 ILE B C 1
ATOM 7736 O O . ILE B 1 127 ? 5.852 -42.438 1.562 1 94.25 127 ILE B O 1
ATOM 7740 N N . TYR B 1 128 ? 4.918 -43.562 3.262 1 91.44 128 TYR B N 1
ATOM 7741 C CA . TYR B 1 128 ? 3.703 -42.75 3.318 1 91.44 128 TYR B CA 1
ATOM 7742 C C . TYR B 1 128 ? 3.664 -41.906 4.586 1 91.44 128 TYR B C 1
ATOM 7744 O O . TYR B 1 128 ? 3.912 -42.406 5.684 1 91.44 128 TYR B O 1
ATOM 7752 N N . THR B 1 129 ? 3.451 -40.594 4.41 1 89.56 129 THR B N 1
ATOM 7753 C CA . THR B 1 129 ? 3.268 -39.75 5.574 1 89.56 129 THR B CA 1
ATOM 7754 C C . THR B 1 129 ? 1.804 -39.719 6 1 89.56 129 THR B C 1
ATOM 7756 O O . THR B 1 129 ? 0.945 -39.219 5.262 1 89.56 129 THR B O 1
ATOM 7759 N N . ASP B 1 130 ? 1.482 -40 7.133 1 82.62 130 ASP B N 1
ATOM 7760 C CA . ASP B 1 130 ? 0.099 -40.062 7.594 1 82.62 130 ASP B CA 1
ATOM 7761 C C . ASP B 1 130 ? -0.374 -38.719 8.133 1 82.62 130 ASP B C 1
ATOM 7763 O O . ASP B 1 130 ? 0.38 -37.75 8.133 1 82.62 130 ASP B O 1
ATOM 7767 N N . SER B 1 131 ? -1.608 -38.594 8.516 1 77.19 131 SER B N 1
ATOM 7768 C CA . SER B 1 131 ? -2.238 -37.344 8.914 1 77.19 131 SER B CA 1
ATOM 7769 C C . SER B 1 131 ? -1.584 -36.75 10.172 1 77.19 131 SER B C 1
ATOM 7771 O O . SER B 1 131 ? -1.624 -35.562 10.398 1 77.19 131 SER B O 1
ATOM 7773 N N . SER B 1 132 ? -0.936 -37.594 11 1 78.88 132 SER B N 1
ATOM 7774 C CA . SER B 1 132 ? -0.262 -37.125 12.211 1 78.88 132 SER B CA 1
ATOM 7775 C C . SER B 1 132 ? 1.147 -36.625 11.898 1 78.88 132 SER B C 1
ATOM 7777 O O . SER B 1 132 ? 1.772 -35.969 12.727 1 78.88 132 SER B O 1
ATOM 7779 N N . GLY B 1 133 ? 1.604 -37.031 10.742 1 86.19 133 GLY B N 1
ATOM 7780 C CA . GLY B 1 133 ? 2.953 -36.656 10.359 1 86.19 133 GLY B CA 1
ATOM 7781 C C . GLY B 1 133 ? 3.953 -37.781 10.484 1 86.19 133 GLY B C 1
ATOM 7782 O O . GLY B 1 133 ? 5.125 -37.625 10.133 1 86.19 133 GLY B O 1
ATOM 7783 N N . ASP B 1 134 ? 3.473 -38.906 10.938 1 90.88 134 ASP B N 1
ATOM 7784 C CA . ASP B 1 134 ? 4.344 -40.094 11.031 1 90.88 134 ASP B CA 1
ATOM 7785 C C . ASP B 1 134 ? 4.574 -40.719 9.656 1 90.88 134 ASP B C 1
ATOM 7787 O O . ASP B 1 134 ? 3.73 -40.594 8.766 1 90.88 134 ASP B O 1
ATOM 7791 N N . LEU B 1 135 ? 5.719 -41.375 9.586 1 94.56 135 LEU B N 1
ATOM 7792 C CA . LEU B 1 135 ? 6.086 -42 8.312 1 94.56 135 LEU B CA 1
ATOM 7793 C C . LEU B 1 135 ? 5.984 -43.531 8.398 1 94.56 135 LEU B C 1
ATOM 7795 O O . LEU B 1 135 ? 6.633 -44.156 9.234 1 94.56 135 LEU B O 1
ATOM 7799 N N . ILE B 1 136 ? 5.164 -44.062 7.512 1 93.44 136 ILE B N 1
ATOM 7800 C CA . ILE B 1 136 ? 4.898 -45.5 7.477 1 93.44 136 ILE B CA 1
ATOM 7801 C C . ILE B 1 136 ? 5.477 -46.094 6.199 1 93.44 136 ILE B C 1
ATOM 7803 O O . ILE B 1 136 ? 5.234 -45.594 5.102 1 93.44 136 ILE B O 1
ATOM 7807 N N . LYS B 1 137 ? 6.176 -47.156 6.316 1 94.69 137 LYS B N 1
ATOM 7808 C CA . LYS B 1 137 ? 6.797 -47.844 5.18 1 94.69 137 LYS B CA 1
ATOM 7809 C C . LYS B 1 137 ? 5.953 -49 4.703 1 94.69 137 LYS B C 1
ATOM 7811 O O . LYS B 1 137 ? 5.504 -49.812 5.512 1 94.69 137 LYS B O 1
ATOM 7816 N N . PHE B 1 138 ? 5.703 -49.031 3.471 1 94 138 PHE B N 1
ATOM 7817 C CA . PHE B 1 138 ? 5.023 -50.156 2.811 1 94 138 PHE B CA 1
ATOM 7818 C C . PHE B 1 138 ? 5.992 -50.906 1.916 1 94 138 PHE B C 1
ATOM 7820 O O . PHE B 1 138 ? 6.781 -50.312 1.187 1 94 138 PHE B O 1
ATOM 7827 N N . THR B 1 139 ? 5.934 -52.219 1.992 1 94.69 139 THR B N 1
ATOM 7828 C CA . THR B 1 139 ? 6.781 -53.094 1.176 1 94.69 139 THR B CA 1
ATOM 7829 C C . THR B 1 139 ? 5.934 -53.938 0.25 1 94.69 139 THR B C 1
ATOM 7831 O O . THR B 1 139 ? 4.973 -54.594 0.692 1 94.69 139 THR B O 1
ATOM 7834 N N . ILE B 1 140 ? 6.273 -53.938 -0.921 1 93.44 140 ILE B N 1
ATOM 7835 C CA . ILE B 1 140 ? 5.598 -54.781 -1.914 1 93.44 140 ILE B CA 1
ATOM 7836 C C . ILE B 1 140 ? 6.312 -56.125 -2.039 1 93.44 140 ILE B C 1
ATOM 7838 O O . ILE B 1 140 ? 7.5 -56.188 -2.377 1 93.44 140 ILE B O 1
ATOM 7842 N N . LEU B 1 141 ? 5.598 -57.125 -1.927 1 91.75 141 LEU B N 1
ATOM 7843 C CA . LEU B 1 141 ? 6.148 -58.469 -1.995 1 91.75 141 LEU B CA 1
ATOM 7844 C C . LEU B 1 141 ? 6.27 -58.938 -3.441 1 91.75 141 LEU B C 1
ATOM 7846 O O . LEU B 1 141 ? 5.652 -58.375 -4.34 1 91.75 141 LEU B O 1
ATOM 7850 N N . PRO B 1 142 ? 7.016 -59.906 -3.684 1 86.06 142 PRO B N 1
ATOM 7851 C CA . PRO B 1 142 ? 7.211 -60.406 -5.051 1 86.06 142 PRO B CA 1
ATOM 7852 C C . PRO B 1 142 ? 5.902 -60.781 -5.734 1 86.06 142 PRO B C 1
ATOM 7854 O O . PRO B 1 142 ? 5.785 -60.688 -6.957 1 86.06 142 PRO B O 1
ATOM 7857 N N . ASN B 1 143 ? 4.91 -61.219 -4.945 1 84.25 143 ASN B N 1
ATOM 7858 C CA . ASN B 1 143 ? 3.637 -61.625 -5.539 1 84.25 143 ASN B CA 1
ATOM 7859 C C . ASN B 1 143 ? 2.75 -60.406 -5.809 1 84.25 143 ASN B C 1
ATOM 7861 O O . ASN B 1 143 ? 1.615 -60.562 -6.266 1 84.25 143 ASN B O 1
ATOM 7865 N N . GLY B 1 144 ? 3.301 -59.281 -5.461 1 83.31 144 GLY B N 1
ATOM 7866 C CA . GLY B 1 144 ? 2.572 -58.062 -5.758 1 83.31 144 GLY B CA 1
ATOM 7867 C C . GLY B 1 144 ? 1.747 -57.531 -4.59 1 83.31 144 GLY B C 1
ATOM 7868 O O . GLY B 1 144 ? 1.255 -56.406 -4.613 1 83.31 144 GLY B O 1
ATOM 7869 N N . SER B 1 145 ? 1.663 -58.312 -3.555 1 87.94 145 SER B N 1
ATOM 7870 C CA . SER B 1 145 ? 0.881 -57.906 -2.393 1 87.94 145 SER B CA 1
ATOM 7871 C C . SER B 1 145 ? 1.696 -57.031 -1.465 1 87.94 145 SER B C 1
ATOM 7873 O O . SER B 1 145 ? 2.918 -56.938 -1.602 1 87.94 145 SER B O 1
ATOM 7875 N N . LEU B 1 146 ? 0.99 -56.375 -0.581 1 91.38 146 LEU B N 1
ATOM 7876 C CA . LEU B 1 146 ? 1.65 -55.5 0.376 1 91.38 146 LEU B CA 1
ATOM 7877 C C . LEU B 1 146 ? 1.893 -56.219 1.699 1 91.38 146 LEU B C 1
ATOM 7879 O O . LEU B 1 146 ? 0.994 -56.875 2.227 1 91.38 146 LEU B O 1
ATOM 7883 N N . ALA B 1 147 ? 3.051 -56.062 2.186 1 92.31 147 ALA B N 1
ATOM 7884 C CA . ALA B 1 147 ? 3.355 -56.562 3.529 1 92.31 147 ALA B CA 1
ATOM 7885 C C . ALA B 1 147 ? 2.713 -55.656 4.594 1 92.31 147 ALA B C 1
ATOM 7887 O O . ALA B 1 147 ? 2.189 -54.594 4.281 1 92.31 147 ALA B O 1
ATOM 7888 N N . LYS B 1 148 ? 2.705 -56.188 5.816 1 91.06 148 LYS B N 1
ATOM 7889 C CA . LYS B 1 148 ? 2.244 -55.344 6.926 1 91.06 148 LYS B CA 1
ATOM 7890 C C . LYS B 1 148 ? 3.066 -54.062 7.031 1 91.06 148 LYS B C 1
ATOM 7892 O O . LYS B 1 148 ? 4.297 -54.094 7.012 1 91.06 148 LYS B O 1
ATOM 7897 N N . PRO B 1 149 ? 2.342 -52.969 6.992 1 91.62 149 PRO B N 1
ATOM 7898 C CA . PRO B 1 149 ? 3.072 -51.688 7.074 1 91.62 149 PRO B CA 1
ATOM 7899 C C . PRO B 1 149 ? 3.934 -51.594 8.328 1 91.62 149 PRO B C 1
ATOM 7901 O O . PRO B 1 149 ? 3.559 -52.094 9.383 1 91.62 149 PRO B O 1
ATOM 7904 N N . GLU B 1 150 ? 5.035 -50.906 8.242 1 92.5 150 GLU B N 1
ATOM 7905 C CA . GLU B 1 150 ? 5.977 -50.719 9.344 1 92.5 150 GLU B CA 1
ATOM 7906 C C . GLU B 1 150 ? 6.199 -49.219 9.625 1 92.5 150 GLU B C 1
ATOM 7908 O O . GLU B 1 150 ? 6.234 -48.406 8.703 1 92.5 150 GLU B O 1
ATOM 7913 N N . MET B 1 151 ? 6.367 -49.062 10.898 1 93.81 151 MET B N 1
ATOM 7914 C CA . MET B 1 151 ? 6.746 -47.688 11.273 1 93.81 151 MET B CA 1
ATOM 7915 C C . MET B 1 151 ? 8.156 -47.375 10.805 1 93.81 151 MET B C 1
ATOM 7917 O O . MET B 1 151 ? 9.117 -48.062 11.172 1 93.81 151 MET B O 1
ATOM 7921 N N . PHE B 1 152 ? 8.266 -46.344 10 1 95.12 152 PHE B N 1
ATOM 7922 C CA . PHE B 1 152 ? 9.57 -45.969 9.484 1 95.12 152 PHE B CA 1
ATOM 7923 C C . PHE B 1 152 ? 10.211 -44.938 10.391 1 95.12 152 PHE B C 1
ATOM 7925 O O . PHE B 1 152 ? 11.234 -45.188 11.031 1 95.12 152 PHE B O 1
ATOM 7932 N N . LEU B 1 153 ? 9.625 -43.75 10.477 1 95.88 153 LEU B N 1
ATOM 7933 C CA . LEU B 1 153 ? 10.062 -42.688 11.398 1 95.88 153 LEU B CA 1
ATOM 7934 C C . LEU B 1 153 ? 8.867 -42.031 12.062 1 95.88 153 LEU B C 1
ATOM 7936 O O . LEU B 1 153 ? 7.836 -41.812 11.43 1 95.88 153 LEU B O 1
ATOM 7940 N N . LEU B 1 154 ? 9.039 -41.656 13.289 1 94.25 154 LEU B N 1
ATOM 7941 C CA . LEU B 1 154 ? 8.047 -40.844 13.977 1 94.25 154 LEU B CA 1
ATOM 7942 C C . LEU B 1 154 ? 8.25 -39.344 13.68 1 94.25 154 LEU B C 1
ATOM 7944 O O . LEU B 1 154 ? 9.383 -38.906 13.523 1 94.25 154 LEU B O 1
ATOM 7948 N N . LYS B 1 155 ? 7.133 -38.688 13.602 1 92.94 155 LYS B N 1
ATOM 7949 C CA . LYS B 1 155 ? 7.176 -37.25 13.367 1 92.94 155 LYS B CA 1
ATOM 7950 C C . LYS B 1 155 ? 8.133 -36.562 14.344 1 92.94 155 LYS B C 1
ATOM 7952 O O . LYS B 1 155 ? 8.836 -35.625 13.969 1 92.94 155 LYS B O 1
ATOM 7957 N N . LYS B 1 156 ? 8.219 -36.938 15.594 1 92.88 156 LYS B N 1
ATOM 7958 C CA . LYS B 1 156 ? 9.039 -36.344 16.641 1 92.88 156 LYS B CA 1
ATOM 7959 C C . LYS B 1 156 ? 10.523 -36.469 16.328 1 92.88 156 LYS B C 1
ATOM 7961 O O . LYS B 1 156 ? 11.328 -35.625 16.703 1 92.88 156 LYS B O 1
ATOM 7966 N N . GLN B 1 157 ? 10.844 -37.562 15.641 1 93.56 157 GLN B N 1
ATOM 7967 C CA . GLN B 1 157 ? 12.234 -37.781 15.266 1 93.56 157 GLN B CA 1
ATOM 7968 C C . GLN B 1 157 ? 12.688 -36.781 14.219 1 93.56 157 GLN B C 1
ATOM 7970 O O . GLN B 1 157 ? 13.891 -36.562 14.039 1 93.56 157 GLN B O 1
ATOM 7975 N N . LEU B 1 158 ? 11.758 -36.219 13.586 1 93.56 158 LEU B N 1
ATOM 7976 C CA . LEU B 1 158 ? 12.039 -35.25 12.539 1 93.56 158 LEU B CA 1
ATOM 7977 C C . LEU B 1 158 ? 11.789 -33.844 13.039 1 93.56 158 LEU B C 1
ATOM 7979 O O . LEU B 1 158 ? 11.602 -32.906 12.234 1 93.56 158 LEU B O 1
ATOM 7983 N N . GLU B 1 159 ? 11.664 -33.656 14.32 1 90.94 159 GLU B N 1
ATOM 7984 C CA . GLU B 1 159 ? 11.461 -32.344 14.969 1 90.94 159 GLU B CA 1
ATOM 7985 C C . GLU B 1 159 ? 10.25 -31.625 14.398 1 90.94 159 GLU B C 1
ATOM 7987 O O . GLU B 1 159 ? 10.273 -30.422 14.203 1 90.94 159 GLU B O 1
ATOM 7992 N N . ASP B 1 160 ? 9.352 -32.344 13.867 1 83.31 160 ASP B N 1
ATOM 7993 C CA . ASP B 1 160 ? 8.062 -31.859 13.375 1 83.31 160 ASP B CA 1
ATOM 7994 C C . ASP B 1 160 ? 8.227 -31.078 12.07 1 83.31 160 ASP B C 1
ATOM 7996 O O . ASP B 1 160 ? 7.426 -30.203 11.758 1 83.31 160 ASP B O 1
ATOM 8000 N N . GLU B 1 161 ? 9.391 -31.297 11.406 1 84.94 161 GLU B N 1
ATOM 8001 C CA . GLU B 1 161 ? 9.641 -30.672 10.109 1 84.94 161 GLU B CA 1
ATOM 8002 C C . GLU B 1 161 ? 9.359 -31.656 8.969 1 84.94 161 GLU B C 1
ATOM 8004 O O . GLU B 1 161 ? 9.328 -32.875 9.18 1 84.94 161 GLU B O 1
ATOM 8009 N N . LEU B 1 162 ? 9.148 -31.094 7.785 1 80.19 162 LEU B N 1
ATOM 8010 C CA . LEU B 1 162 ? 8.938 -31.938 6.617 1 80.19 162 LEU B CA 1
ATOM 8011 C C . LEU B 1 162 ? 10.266 -32.5 6.098 1 80.19 162 LEU B C 1
ATOM 8013 O O . LEU B 1 162 ? 11.195 -31.719 5.82 1 80.19 162 LEU B O 1
ATOM 8017 N N . PRO B 1 163 ? 10.312 -33.781 6 1 91.69 163 PRO B N 1
ATOM 8018 C CA . PRO B 1 163 ? 11.57 -34.375 5.59 1 91.69 163 PRO B CA 1
ATOM 8019 C C . PRO B 1 163 ? 11.781 -34.344 4.074 1 91.69 163 PRO B C 1
ATOM 8021 O O . PRO B 1 163 ? 10.812 -34.469 3.316 1 91.69 163 PRO B O 1
ATOM 8024 N N . LEU B 1 164 ? 13.016 -34.25 3.664 1 94.69 164 LEU B N 1
ATOM 8025 C CA . LEU B 1 164 ? 13.5 -34.5 2.309 1 94.69 164 LEU B CA 1
ATOM 8026 C C . LEU B 1 164 ? 14.508 -35.625 2.285 1 94.69 164 LEU B C 1
ATOM 8028 O O . LEU B 1 164 ? 15.664 -35.438 2.686 1 94.69 164 LEU B O 1
ATOM 8032 N N . PHE B 1 165 ? 14.07 -36.688 1.689 1 96.12 165 PHE B N 1
ATOM 8033 C CA . PHE B 1 165 ? 14.922 -37.875 1.69 1 96.12 165 PHE B CA 1
ATOM 8034 C C . PHE B 1 165 ? 15.805 -37.906 0.448 1 96.12 165 PHE B C 1
ATOM 8036 O O . PHE B 1 165 ? 15.438 -37.375 -0.599 1 96.12 165 PHE B O 1
ATOM 8043 N N . ASN B 1 166 ? 16.984 -38.5 0.702 1 95.94 166 ASN B N 1
ATOM 8044 C CA . ASN B 1 166 ? 17.75 -38.844 -0.488 1 95.94 166 ASN B CA 1
ATOM 8045 C C . ASN B 1 166 ? 17.125 -40.031 -1.233 1 95.94 166 ASN B C 1
ATOM 8047 O O . ASN B 1 166 ? 16.047 -40.5 -0.864 1 95.94 166 ASN B O 1
ATOM 8051 N N . SER B 1 167 ? 17.719 -40.5 -2.273 1 93.25 167 SER B N 1
ATOM 8052 C CA . SER B 1 167 ? 17.094 -41.375 -3.262 1 93.25 167 SER B CA 1
ATOM 8053 C C . SER B 1 167 ? 16.578 -42.656 -2.617 1 93.25 167 SER B C 1
ATOM 8055 O O . SER B 1 167 ? 15.586 -43.219 -3.07 1 93.25 167 SER B O 1
ATOM 8057 N N . ASP B 1 168 ? 17.266 -43.156 -1.509 1 93.44 168 ASP B N 1
ATOM 8058 C CA . ASP B 1 168 ? 16.844 -44.438 -0.912 1 93.44 168 ASP B CA 1
ATOM 8059 C C . ASP B 1 168 ? 16.453 -44.25 0.552 1 93.44 168 ASP B C 1
ATOM 8061 O O . ASP B 1 168 ? 16.438 -45.188 1.321 1 93.44 168 ASP B O 1
ATOM 8065 N N . ALA B 1 169 ? 16.359 -43 0.995 1 95.38 169 ALA B N 1
ATOM 8066 C CA . ALA B 1 169 ? 15.906 -42.625 2.332 1 95.38 169 ALA B CA 1
ATOM 8067 C C . ALA B 1 169 ? 16.938 -43 3.387 1 95.38 169 ALA B C 1
ATOM 8069 O O . ALA B 1 169 ? 16.609 -43.125 4.566 1 95.38 169 ALA B O 1
ATOM 8070 N N . SER B 1 170 ? 18.156 -43.188 2.986 1 96 170 SER B N 1
ATOM 8071 C CA . SER B 1 170 ? 19.219 -43.469 3.949 1 96 170 SER B CA 1
ATOM 8072 C C . SER B 1 170 ? 19.672 -42.188 4.645 1 96 170 SER B C 1
ATOM 8074 O O . SER B 1 170 ? 20.328 -42.219 5.68 1 96 170 SER B O 1
ATOM 8076 N N . TYR B 1 171 ? 19.344 -41.094 4.035 1 96.94 171 TYR B N 1
ATOM 8077 C CA . TYR B 1 171 ? 19.609 -39.781 4.621 1 96.94 171 TYR B CA 1
ATOM 8078 C C . TYR B 1 171 ? 18.375 -38.875 4.547 1 96.94 171 TYR B C 1
ATOM 8080 O O . TYR B 1 171 ? 17.531 -39.062 3.666 1 96.94 171 TYR B O 1
ATOM 8088 N N . VAL B 1 172 ? 18.297 -37.969 5.477 1 97.19 172 VAL B N 1
ATOM 8089 C CA . VAL B 1 172 ? 17.156 -37.062 5.539 1 97.19 172 VAL B CA 1
ATOM 8090 C C . VAL B 1 172 ? 17.625 -35.625 5.766 1 97.19 172 VAL B C 1
ATOM 8092 O O . VAL B 1 172 ? 18.609 -35.406 6.453 1 97.19 172 VAL B O 1
ATOM 8095 N N . ALA B 1 173 ? 17 -34.719 5.082 1 97 173 ALA B N 1
ATOM 8096 C CA . ALA B 1 173 ? 17.188 -33.281 5.297 1 97 173 ALA B CA 1
ATOM 8097 C C . ALA B 1 173 ? 15.93 -32.656 5.887 1 97 173 ALA B C 1
ATOM 8099 O O . ALA B 1 173 ? 14.82 -32.906 5.43 1 97 173 ALA B O 1
ATOM 8100 N N . LEU B 1 174 ? 16.109 -31.844 6.906 1 95.5 174 LEU B N 1
ATOM 8101 C CA . LEU B 1 174 ? 15.016 -31.094 7.52 1 95.5 174 LEU B CA 1
ATOM 8102 C C . LEU B 1 174 ? 15.125 -29.609 7.199 1 95.5 174 LEU B C 1
ATOM 8104 O O . LEU B 1 174 ? 16.156 -28.984 7.461 1 95.5 174 LEU B O 1
ATOM 8108 N N . LYS B 1 175 ? 14.102 -29.172 6.637 1 92 175 LYS B N 1
ATOM 8109 C CA . LYS B 1 175 ? 14.031 -27.75 6.293 1 92 175 LYS B CA 1
ATOM 8110 C C . LYS B 1 175 ? 13.219 -26.984 7.328 1 92 175 LYS B C 1
ATOM 8112 O O . LYS B 1 175 ? 12.102 -27.375 7.68 1 92 175 LYS B O 1
ATOM 8117 N N . LYS B 1 176 ? 13.773 -25.859 7.824 1 88.75 176 LYS B N 1
ATOM 8118 C CA . LYS B 1 176 ? 13.07 -24.969 8.758 1 88.75 176 LYS B CA 1
ATOM 8119 C C . LYS B 1 176 ? 13.008 -23.547 8.227 1 88.75 176 LYS B C 1
ATOM 8121 O O . LYS B 1 176 ? 14.039 -22.922 7.969 1 88.75 176 LYS B O 1
ATOM 8126 N N . GLN B 1 177 ? 11.789 -23.047 8.133 1 84.38 177 GLN B N 1
ATOM 8127 C CA . GLN B 1 177 ? 11.586 -21.719 7.59 1 84.38 177 GLN B CA 1
ATOM 8128 C C . GLN B 1 177 ? 12.078 -20.641 8.562 1 84.38 177 GLN B C 1
ATOM 8130 O O . GLN B 1 177 ? 11.898 -20.766 9.773 1 84.38 177 GLN B O 1
ATOM 8135 N N . ILE B 1 178 ? 12.727 -19.594 7.98 1 79 178 ILE B N 1
ATOM 8136 C CA . ILE B 1 178 ? 13.133 -18.422 8.758 1 79 178 ILE B CA 1
ATOM 8137 C C . ILE B 1 178 ? 12.039 -17.359 8.703 1 79 178 ILE B C 1
ATOM 8139 O O . ILE B 1 178 ? 11.586 -16.984 7.617 1 79 178 ILE B O 1
ATOM 8143 N N . ALA B 1 179 ? 11.273 -16.969 9.664 1 61.69 179 ALA B N 1
ATOM 8144 C CA . ALA B 1 179 ? 10.086 -16.109 9.766 1 61.69 179 ALA B CA 1
ATOM 8145 C C . ALA B 1 179 ? 10.375 -14.719 9.227 1 61.69 179 ALA B C 1
ATOM 8147 O O . ALA B 1 179 ? 9.492 -14.086 8.633 1 61.69 179 ALA B O 1
ATOM 8148 N N . LYS B 1 180 ? 11.367 -14.109 9.461 1 56.81 180 LYS B N 1
ATOM 8149 C CA . LYS B 1 180 ? 11.492 -12.656 9.469 1 56.81 180 LYS B CA 1
ATOM 8150 C C . LYS B 1 180 ? 11.672 -12.109 8.055 1 56.81 180 LYS B C 1
ATOM 8152 O O . LYS B 1 180 ? 11.82 -10.898 7.863 1 56.81 180 LYS B O 1
ATOM 8157 N N . THR B 1 181 ? 11.758 -12.93 7.066 1 56.31 181 THR B N 1
ATOM 8158 C CA . THR B 1 181 ? 12.133 -12.289 5.809 1 56.31 181 THR B CA 1
ATOM 8159 C C . THR B 1 181 ? 11.023 -12.445 4.773 1 56.31 181 THR B C 1
ATOM 8161 O O . THR B 1 181 ? 10.289 -13.438 4.789 1 56.31 181 THR B O 1
ATOM 8164 N N . PRO B 1 182 ? 10.734 -11.266 4.125 1 57.12 182 PRO B N 1
ATOM 8165 C CA . PRO B 1 182 ? 9.727 -11.359 3.066 1 57.12 182 PRO B CA 1
ATOM 8166 C C . PRO B 1 182 ? 9.984 -12.531 2.115 1 57.12 182 PRO B C 1
ATOM 8168 O O . PRO B 1 182 ? 9.07 -12.961 1.407 1 57.12 182 PRO B O 1
ATOM 8171 N N . PHE B 1 183 ? 11.266 -13.016 2.041 1 59.62 183 PHE B N 1
ATOM 8172 C CA . PHE B 1 183 ? 11.43 -14.023 1.002 1 59.62 183 PHE B CA 1
ATOM 8173 C C . PHE B 1 183 ? 11.992 -15.312 1.583 1 59.62 183 PHE B C 1
ATOM 8175 O O . PHE B 1 183 ? 12.75 -15.289 2.557 1 59.62 183 PHE B O 1
ATOM 8182 N N . GLU B 1 184 ? 11.438 -16.359 1.203 1 64.12 184 GLU B N 1
ATOM 8183 C CA . GLU B 1 184 ? 11.508 -17.734 1.698 1 64.12 184 GLU B CA 1
ATOM 8184 C C . GLU B 1 184 ? 12.953 -18.172 1.88 1 64.12 184 GLU B C 1
ATOM 8186 O O . GLU B 1 184 ? 13.664 -18.406 0.901 1 64.12 184 GLU B O 1
ATOM 8191 N N . GLN B 1 185 ? 13.516 -17.875 2.975 1 78.62 185 GLN B N 1
ATOM 8192 C CA . GLN B 1 185 ? 14.766 -18.516 3.391 1 78.62 185 GLN B CA 1
ATOM 8193 C C . GLN B 1 185 ? 14.516 -19.562 4.48 1 78.62 185 GLN B C 1
ATOM 8195 O O . GLN B 1 185 ? 13.484 -19.531 5.152 1 78.62 185 GLN B O 1
ATOM 8200 N N . PHE B 1 186 ? 15.391 -20.578 4.414 1 88.88 186 PHE B N 1
ATOM 8201 C CA . PHE B 1 186 ? 15.258 -21.656 5.387 1 88.88 186 PHE B CA 1
ATOM 8202 C C . PHE B 1 186 ? 16.625 -22.172 5.812 1 88.88 186 PHE B C 1
ATOM 8204 O O . PHE B 1 186 ? 17.641 -21.844 5.199 1 88.88 186 PHE B O 1
ATOM 8211 N N . THR B 1 187 ? 16.594 -22.797 6.91 1 92.25 187 THR B N 1
ATOM 8212 C CA . THR B 1 187 ? 17.781 -23.547 7.324 1 92.25 187 THR B CA 1
ATOM 8213 C C . THR B 1 187 ? 17.578 -25.047 7.07 1 92.25 187 THR B C 1
ATOM 8215 O O . THR B 1 187 ? 16.453 -25.516 6.969 1 92.25 187 THR B O 1
ATOM 8218 N N . VAL B 1 188 ? 18.672 -25.719 6.836 1 94.94 188 VAL B N 1
ATOM 8219 C CA . VAL B 1 188 ? 18.594 -27.156 6.578 1 94.94 188 VAL B CA 1
ATOM 8220 C C . VAL B 1 188 ? 19.562 -27.906 7.5 1 94.94 188 VAL B C 1
ATOM 8222 O O . VAL B 1 188 ? 20.672 -27.438 7.738 1 94.94 188 VAL B O 1
ATOM 8225 N N . ARG B 1 189 ? 19.141 -28.938 8.055 1 95.69 189 ARG B N 1
ATOM 8226 C CA . ARG B 1 189 ? 19.953 -29.922 8.75 1 95.69 189 ARG B CA 1
ATOM 8227 C C . ARG B 1 189 ? 19.797 -31.297 8.141 1 95.69 189 ARG B C 1
ATOM 8229 O O . ARG B 1 189 ? 18.703 -31.656 7.684 1 95.69 189 ARG B O 1
ATOM 8236 N N . VAL B 1 190 ? 20.891 -32.031 8.078 1 96.56 190 VAL B N 1
ATOM 8237 C CA . VAL B 1 190 ? 20.859 -33.344 7.422 1 96.56 190 VAL B CA 1
ATOM 8238 C C . VAL B 1 190 ? 21.312 -34.438 8.398 1 96.56 190 VAL B C 1
ATOM 8240 O O . VAL B 1 190 ? 22.109 -34.156 9.312 1 96.56 190 VAL B O 1
ATOM 8243 N N . ALA B 1 191 ? 20.859 -35.625 8.25 1 97.12 191 ALA B N 1
ATOM 8244 C CA . ALA B 1 191 ? 21.203 -36.75 9.109 1 97.12 191 ALA B CA 1
ATOM 8245 C C . ALA B 1 191 ? 21.078 -38.094 8.352 1 97.12 191 ALA B C 1
ATOM 8247 O O . ALA B 1 191 ? 20.438 -38.156 7.301 1 97.12 191 ALA B O 1
ATOM 8248 N N . SER B 1 192 ? 21.703 -39.094 8.922 1 96.75 192 SER B N 1
ATOM 8249 C CA . SER B 1 192 ? 21.547 -40.438 8.406 1 96.75 192 SER B CA 1
ATOM 8250 C C . SER B 1 192 ? 20.312 -41.094 8.984 1 96.75 192 SER B C 1
ATOM 8252 O O . SER B 1 192 ? 19.844 -40.75 10.07 1 96.75 192 SER B O 1
ATOM 8254 N N . VAL B 1 193 ? 19.781 -41.938 8.234 1 96.94 193 VAL B N 1
ATOM 8255 C CA . VAL B 1 193 ? 18.672 -42.781 8.68 1 96.94 193 VAL B CA 1
ATOM 8256 C C . VAL B 1 193 ? 19.062 -44.25 8.617 1 96.94 193 VAL B C 1
ATOM 8258 O O . VAL B 1 193 ? 19.422 -44.75 7.551 1 96.94 193 VAL B O 1
ATOM 8261 N N . GLN B 1 194 ? 18.984 -44.906 9.75 1 93.81 194 GLN B N 1
ATOM 8262 C CA . GLN B 1 194 ? 19.297 -46.344 9.844 1 93.81 194 GLN B CA 1
ATOM 8263 C C . GLN B 1 194 ? 18.359 -47.031 10.82 1 93.81 194 GLN B C 1
ATOM 8265 O O . GLN B 1 194 ? 18.078 -46.531 11.906 1 93.81 194 GLN B O 1
ATOM 8270 N N . ASP B 1 195 ? 17.875 -48.156 10.398 1 92.69 195 ASP B N 1
ATOM 8271 C CA . ASP B 1 195 ? 17.016 -49 11.219 1 92.69 195 ASP B CA 1
ATOM 8272 C C . ASP B 1 195 ? 15.836 -48.219 11.773 1 92.69 195 ASP B C 1
ATOM 8274 O O . ASP B 1 195 ? 15.562 -48.25 12.977 1 92.69 195 ASP B O 1
ATOM 8278 N N . ASN B 1 196 ? 15.312 -47.438 10.898 1 93 196 ASN B N 1
ATOM 8279 C CA . ASN B 1 196 ? 14.117 -46.656 11.203 1 93 196 ASN B CA 1
ATOM 8280 C C . ASN B 1 196 ? 14.383 -45.625 12.305 1 93 196 ASN B C 1
ATOM 8282 O O . ASN B 1 196 ? 13.508 -45.344 13.133 1 93 196 ASN B O 1
ATOM 8286 N N . ASN B 1 197 ? 15.641 -45.219 12.32 1 95.31 197 ASN B N 1
ATOM 8287 C CA . ASN B 1 197 ? 16.047 -44.188 13.258 1 95.31 197 ASN B CA 1
ATOM 8288 C C . ASN B 1 197 ? 16.875 -43.094 12.562 1 95.31 197 ASN B C 1
ATOM 8290 O O . ASN B 1 197 ? 17.609 -43.375 11.617 1 95.31 197 ASN B O 1
ATOM 8294 N N . VAL B 1 198 ? 16.75 -41.938 13.117 1 96.44 198 VAL B N 1
ATOM 8295 C CA . VAL B 1 198 ? 17.5 -40.812 12.562 1 96.44 198 VAL B CA 1
ATOM 8296 C C . VAL B 1 198 ? 18.766 -40.562 13.367 1 96.44 198 VAL B C 1
ATOM 8298 O O . VAL B 1 198 ? 18.75 -40.625 14.602 1 96.44 198 VAL B O 1
ATOM 8301 N N . GLY B 1 199 ? 19.828 -40.344 12.719 1 95.38 199 GLY B N 1
ATOM 8302 C CA . GLY B 1 199 ? 21.094 -40.062 13.375 1 95.38 199 GLY B CA 1
ATOM 8303 C C . GLY B 1 199 ? 21.25 -38.625 13.812 1 95.38 199 GLY B C 1
ATOM 8304 O O . GLY B 1 199 ? 20.25 -37.938 14.023 1 95.38 199 GLY B O 1
ATOM 8305 N N . VAL B 1 200 ? 22.531 -38.25 13.992 1 94.38 200 VAL B N 1
ATOM 8306 C CA . VAL B 1 200 ? 22.844 -36.906 14.438 1 94.38 200 VAL B CA 1
ATOM 8307 C C . VAL B 1 200 ? 22.656 -35.938 13.289 1 94.38 200 VAL B C 1
ATOM 8309 O O . VAL B 1 200 ? 23.094 -36.188 12.164 1 94.38 200 VAL B O 1
ATOM 8312 N N . PHE B 1 201 ? 22.016 -34.875 13.641 1 94.44 201 PHE B N 1
ATOM 8313 C CA . PHE B 1 201 ? 21.797 -33.844 12.617 1 94.44 201 PHE B CA 1
ATOM 8314 C C . PHE B 1 201 ? 23.016 -32.938 12.477 1 94.44 201 PHE B C 1
ATOM 8316 O O . PHE B 1 201 ? 23.641 -32.562 13.477 1 94.44 201 PHE B O 1
ATOM 8323 N N . HIS B 1 202 ? 23.391 -32.656 11.297 1 94.31 202 HIS B N 1
ATOM 8324 C CA . HIS B 1 202 ? 24.438 -31.719 10.93 1 94.31 202 HIS B CA 1
ATOM 8325 C C . HIS B 1 202 ? 23.859 -30.516 10.195 1 94.31 202 HIS B C 1
ATOM 8327 O O . HIS B 1 202 ? 23.078 -30.672 9.25 1 94.31 202 HIS B O 1
ATOM 8333 N N . SER B 1 203 ? 24.312 -29.359 10.594 1 93.69 203 SER B N 1
ATOM 8334 C CA . SER B 1 203 ? 23.828 -28.156 9.93 1 93.69 203 SER B CA 1
ATOM 8335 C C . SER B 1 203 ? 24.469 -27.984 8.562 1 93.69 203 SER B C 1
ATOM 8337 O O . SER B 1 203 ? 25.656 -28.25 8.391 1 93.69 203 SER B O 1
ATOM 8339 N N . VAL B 1 204 ? 23.688 -27.594 7.629 1 94.88 204 VAL B N 1
ATOM 8340 C CA . VAL B 1 204 ? 24.188 -27.312 6.285 1 94.88 204 VAL B CA 1
ATOM 8341 C C . VAL B 1 204 ? 24.516 -25.828 6.156 1 94.88 204 VAL B C 1
ATOM 8343 O O . VAL B 1 204 ? 23.766 -24.969 6.617 1 94.88 204 VAL B O 1
ATOM 8346 N N . GLY B 1 205 ? 25.609 -25.484 5.523 1 93.69 205 GLY B N 1
ATOM 8347 C CA . GLY B 1 205 ? 26.047 -24.125 5.324 1 93.69 205 GLY B CA 1
ATOM 8348 C C . GLY B 1 205 ? 27.562 -23.969 5.293 1 93.69 205 GLY B C 1
ATOM 8349 O O . GLY B 1 205 ? 28.281 -24.969 5.32 1 93.69 205 GLY B O 1
ATOM 8350 N N . ILE B 1 206 ? 27.984 -22.734 5.195 1 91.5 206 ILE B N 1
ATOM 8351 C CA . ILE B 1 206 ? 29.422 -22.484 5.105 1 91.5 206 ILE B CA 1
ATOM 8352 C C . ILE B 1 206 ? 30 -22.266 6.504 1 91.5 206 ILE B C 1
ATOM 8354 O O . ILE B 1 206 ? 31.188 -22.484 6.734 1 91.5 206 ILE B O 1
ATOM 8358 N N . SER B 1 207 ? 29.078 -21.812 7.332 1 85.12 207 SER B N 1
ATOM 8359 C CA . SER B 1 207 ? 29.516 -21.578 8.711 1 85.12 207 SER B CA 1
ATOM 8360 C C . SER B 1 207 ? 29.266 -22.812 9.57 1 85.12 207 SER B C 1
ATOM 8362 O O . SER B 1 207 ? 28.688 -23.812 9.102 1 85.12 207 SER B O 1
ATOM 8364 N N . HIS B 1 208 ? 29.797 -22.766 10.727 1 77.44 208 HIS B N 1
ATOM 8365 C CA . HIS B 1 208 ? 29.578 -23.859 11.664 1 77.44 208 HIS B CA 1
ATOM 8366 C C . HIS B 1 208 ? 28.141 -23.859 12.172 1 77.44 208 HIS B C 1
ATOM 8368 O O . HIS B 1 208 ? 27.625 -24.906 12.586 1 77.44 208 HIS B O 1
ATOM 8374 N N . GLY B 1 209 ? 27.531 -22.75 12 1 77.12 209 GLY B N 1
ATOM 8375 C CA . GLY B 1 209 ? 26.125 -22.656 12.391 1 77.12 209 GLY B CA 1
ATOM 8376 C C . GLY B 1 209 ? 25.172 -22.766 11.219 1 77.12 209 GLY B C 1
ATOM 8377 O O . GLY B 1 209 ? 25.531 -23.266 10.156 1 77.12 209 GLY B O 1
ATOM 8378 N N . SER B 1 210 ? 23.844 -22.5 11.562 1 83.38 210 SER B N 1
ATOM 8379 C CA . SER B 1 210 ? 22.828 -22.594 10.531 1 83.38 210 SER B CA 1
ATOM 8380 C C . SER B 1 210 ? 22.812 -21.344 9.656 1 83.38 210 SER B C 1
ATOM 8382 O O . SER B 1 210 ? 22.609 -20.234 10.148 1 83.38 210 SER B O 1
ATOM 8384 N N . ASP B 1 211 ? 23.219 -21.531 8.461 1 90.62 211 ASP B N 1
ATOM 8385 C CA . ASP B 1 211 ? 23.141 -20.438 7.48 1 90.62 211 ASP B CA 1
ATOM 8386 C C . ASP B 1 211 ? 21.797 -20.438 6.77 1 90.62 211 ASP B C 1
ATOM 8388 O O . ASP B 1 211 ? 21.219 -21.5 6.508 1 90.62 211 ASP B O 1
ATOM 8392 N N . PRO B 1 212 ? 21.266 -19.234 6.492 1 90.88 212 PRO B N 1
ATOM 8393 C CA . PRO B 1 212 ? 20.078 -19.219 5.641 1 90.88 212 PRO B CA 1
ATOM 8394 C C . PRO B 1 212 ? 20.344 -19.734 4.23 1 90.88 212 PRO B C 1
ATOM 8396 O O . PRO B 1 212 ? 21.328 -19.328 3.598 1 90.88 212 PRO B O 1
ATOM 8399 N N . LEU B 1 213 ? 19.531 -20.656 3.811 1 92.19 213 LEU B N 1
ATOM 8400 C CA . LEU B 1 213 ? 19.672 -21.234 2.479 1 92.19 213 LEU B CA 1
ATOM 8401 C C . LEU B 1 213 ? 18.5 -20.828 1.582 1 92.19 213 LEU B C 1
ATOM 8403 O O . LEU B 1 213 ? 17.438 -20.469 2.072 1 92.19 213 LEU B O 1
ATOM 8407 N N . GLN B 1 214 ? 18.828 -20.859 0.297 1 90.5 214 GLN B N 1
ATOM 8408 C CA . GLN B 1 214 ? 17.797 -20.578 -0.703 1 90.5 214 GLN B CA 1
ATOM 8409 C C . GLN B 1 214 ? 17.359 -21.859 -1.408 1 90.5 214 GLN B C 1
ATOM 8411 O O . GLN B 1 214 ? 16.297 -21.891 -2.031 1 90.5 214 GLN B O 1
ATOM 8416 N N . TYR B 1 215 ? 18.172 -22.906 -1.329 1 93 215 TYR B N 1
ATOM 8417 C CA . TYR B 1 215 ? 17.875 -24.172 -2.002 1 93 215 TYR B CA 1
ATOM 8418 C C . TYR B 1 215 ? 18.719 -25.297 -1.436 1 93 215 TYR B C 1
ATOM 8420 O O . TYR B 1 215 ? 19.828 -25.078 -0.933 1 93 215 TYR B O 1
ATOM 8428 N N . PHE B 1 216 ? 18.219 -26.469 -1.454 1 95.31 216 PHE B N 1
ATOM 8429 C CA . PHE B 1 216 ? 18.906 -27.688 -1.059 1 95.31 216 PHE B CA 1
ATOM 8430 C C . PHE B 1 216 ? 18.453 -28.859 -1.907 1 95.31 216 PHE B C 1
ATOM 8432 O O . PHE B 1 216 ? 17.25 -29.016 -2.174 1 95.31 216 PHE B O 1
ATOM 8439 N N . GLU B 1 217 ? 19.438 -29.719 -2.342 1 96.31 217 GLU B N 1
ATOM 8440 C CA . GLU B 1 217 ? 19.078 -30.891 -3.119 1 96.31 217 GLU B CA 1
ATOM 8441 C C . GLU B 1 217 ? 20.109 -32 -2.918 1 96.31 217 GLU B C 1
ATOM 8443 O O . GLU B 1 217 ? 21.312 -31.766 -2.961 1 96.31 217 GLU B O 1
ATOM 8448 N N . TRP B 1 218 ? 19.641 -33.25 -2.697 1 97.25 218 TRP B N 1
ATOM 8449 C CA . TRP B 1 218 ? 20.5 -34.438 -2.604 1 97.25 218 TRP B CA 1
ATOM 8450 C C . TRP B 1 218 ? 20.984 -34.844 -3.982 1 97.25 218 TRP B C 1
ATOM 8452 O O . TRP B 1 218 ? 20.312 -34.625 -4.988 1 97.25 218 TRP B O 1
ATOM 8462 N N . SER B 1 219 ? 22.156 -35.438 -3.947 1 96.44 219 SER B N 1
ATOM 8463 C CA . SER B 1 219 ? 22.609 -36.156 -5.148 1 96.44 219 SER B CA 1
ATOM 8464 C C . SER B 1 219 ? 21.609 -37.219 -5.574 1 96.44 219 SER B C 1
ATOM 8466 O O . SER B 1 219 ? 21.016 -37.906 -4.73 1 96.44 219 SER B O 1
ATOM 8468 N N . PRO B 1 220 ? 21.453 -37.375 -6.895 1 93.88 220 PRO B N 1
ATOM 8469 C CA . PRO B 1 220 ? 20.516 -38.406 -7.367 1 93.88 220 PRO B CA 1
ATOM 8470 C C . PRO B 1 220 ? 21.078 -39.812 -7.273 1 93.88 220 PRO B C 1
ATOM 8472 O O . PRO B 1 220 ? 20.359 -40.781 -7.465 1 93.88 220 PRO B O 1
ATOM 8475 N N . VAL B 1 221 ? 22.297 -39.875 -6.988 1 94.88 221 VAL B N 1
ATOM 8476 C CA . VAL B 1 221 ? 22.938 -41.188 -6.914 1 94.88 221 VAL B CA 1
ATOM 8477 C C . VAL B 1 221 ? 22.453 -41.938 -5.684 1 94.88 221 VAL B C 1
ATOM 8479 O O . VAL B 1 221 ? 22.359 -41.375 -4.594 1 94.88 221 VAL B O 1
ATOM 8482 N N . ARG B 1 222 ? 22.141 -43.156 -5.918 1 92.5 222 ARG B N 1
ATOM 8483 C CA . ARG B 1 222 ? 21.625 -44 -4.836 1 92.5 222 ARG B CA 1
ATOM 8484 C C . ARG B 1 222 ? 22.625 -44.094 -3.693 1 92.5 222 ARG B C 1
ATOM 8486 O O . ARG B 1 222 ? 23.828 -44.219 -3.93 1 92.5 222 ARG B O 1
ATOM 8493 N N . GLU B 1 223 ? 22.141 -44.031 -2.48 1 90.81 223 GLU B N 1
ATOM 8494 C CA . GLU B 1 223 ? 22.875 -44.219 -1.23 1 90.81 223 GLU B CA 1
ATOM 8495 C C . GLU B 1 223 ? 23.938 -43.125 -1.046 1 90.81 223 GLU B C 1
ATOM 8497 O O . GLU B 1 223 ? 24.812 -43.25 -0.188 1 90.81 223 GLU B O 1
ATOM 8502 N N . SER B 1 224 ? 23.891 -42.156 -1.882 1 94.56 224 SER B N 1
ATOM 8503 C CA . SER B 1 224 ? 24.859 -41.062 -1.759 1 94.56 224 SER B CA 1
ATOM 8504 C C . SER B 1 224 ? 24.422 -40.031 -0.727 1 94.56 224 SER B C 1
ATOM 8506 O O . SER B 1 224 ? 23.219 -39.812 -0.534 1 94.56 224 SER B O 1
ATOM 8508 N N . SER B 1 225 ? 25.406 -39.438 -0.092 1 95.88 225 SER B N 1
ATOM 8509 C CA . SER B 1 225 ? 25.094 -38.438 0.936 1 95.88 225 SER B CA 1
ATOM 8510 C C . SER B 1 225 ? 25.547 -37.031 0.509 1 95.88 225 SER B C 1
ATOM 8512 O O . SER B 1 225 ? 25.484 -36.094 1.301 1 95.88 225 SER B O 1
ATOM 8514 N N . ASP B 1 226 ? 26.094 -36.969 -0.693 1 96.75 226 ASP B N 1
ATOM 8515 C CA . ASP B 1 226 ? 26.5 -35.625 -1.149 1 96.75 226 ASP B CA 1
ATOM 8516 C C . ASP B 1 226 ? 25.281 -34.812 -1.575 1 96.75 226 ASP B C 1
ATOM 8518 O O . ASP B 1 226 ? 24.234 -35.375 -1.883 1 96.75 226 ASP B O 1
ATOM 8522 N N . PHE B 1 227 ? 25.391 -33.531 -1.522 1 97.94 227 PHE B N 1
ATOM 8523 C CA . PHE B 1 227 ? 24.297 -32.625 -1.819 1 97.94 227 PHE B CA 1
ATOM 8524 C C . PHE B 1 227 ? 24.812 -31.266 -2.254 1 97.94 227 PHE B C 1
ATOM 8526 O O . PHE B 1 227 ? 26.016 -31 -2.168 1 97.94 227 PHE B O 1
ATOM 8533 N N . ILE B 1 228 ? 23.938 -30.5 -2.779 1 97.25 228 ILE B N 1
ATOM 8534 C CA . ILE B 1 228 ? 24.219 -29.109 -3.105 1 97.25 228 ILE B CA 1
ATOM 8535 C C . ILE B 1 228 ? 23.281 -28.188 -2.332 1 97.25 228 ILE B C 1
ATOM 8537 O O . ILE B 1 228 ? 22.203 -28.609 -1.908 1 97.25 228 ILE B O 1
ATOM 8541 N N . PHE B 1 229 ? 23.688 -27 -2.1 1 96 229 PHE B N 1
ATOM 8542 C CA . PHE B 1 229 ? 22.844 -25.969 -1.505 1 96 229 PHE B CA 1
ATOM 8543 C C . PHE B 1 229 ? 23.234 -24.578 -2.027 1 96 229 PHE B C 1
ATOM 8545 O O . PHE B 1 229 ? 24.281 -24.422 -2.654 1 96 229 PHE B O 1
ATOM 8552 N N . ILE B 1 230 ? 22.344 -23.688 -1.911 1 94.69 230 ILE B N 1
ATOM 8553 C CA . ILE B 1 230 ? 22.594 -22.312 -2.33 1 94.69 230 ILE B CA 1
ATOM 8554 C C . ILE B 1 230 ? 22.5 -21.375 -1.125 1 94.69 230 ILE B C 1
ATOM 8556 O O . ILE B 1 230 ? 21.531 -21.422 -0.373 1 94.69 230 ILE B O 1
ATOM 8560 N N . HIS B 1 231 ? 23.484 -20.656 -0.962 1 92.94 231 HIS B N 1
ATOM 8561 C CA . HIS B 1 231 ? 23.578 -19.641 0.085 1 92.94 231 HIS B CA 1
ATOM 8562 C C . HIS B 1 231 ? 24.047 -18.297 -0.477 1 92.94 231 HIS B C 1
ATOM 8564 O O . HIS B 1 231 ? 25.094 -18.234 -1.13 1 92.94 231 HIS B O 1
ATOM 8570 N N . SER B 1 232 ? 23.25 -17.25 -0.303 1 90.19 232 SER B N 1
ATOM 8571 C CA . SER B 1 232 ? 23.578 -15.898 -0.748 1 90.19 232 SER B CA 1
ATOM 8572 C C . SER B 1 232 ? 23.875 -15.867 -2.244 1 90.19 232 SER B C 1
ATOM 8574 O O . SER B 1 232 ? 24.891 -15.32 -2.674 1 90.19 232 SER B O 1
ATOM 8576 N N . ASN B 1 233 ? 23.141 -16.625 -3.004 1 91.88 233 ASN B N 1
ATOM 8577 C CA . ASN B 1 233 ? 23.141 -16.641 -4.461 1 91.88 233 ASN B CA 1
ATOM 8578 C C . ASN B 1 233 ? 24.328 -17.438 -5.012 1 91.88 233 ASN B C 1
ATOM 8580 O O . ASN B 1 233 ? 24.625 -17.375 -6.203 1 91.88 233 ASN B O 1
ATOM 8584 N N . ASN B 1 234 ? 24.969 -18.141 -4.129 1 94.69 234 ASN B N 1
ATOM 8585 C CA . ASN B 1 234 ? 26.062 -19.016 -4.555 1 94.69 234 ASN B CA 1
ATOM 8586 C C . ASN B 1 234 ? 25.734 -20.484 -4.34 1 94.69 234 ASN B C 1
ATOM 8588 O O . ASN B 1 234 ? 25.094 -20.844 -3.342 1 94.69 234 ASN B O 1
ATOM 8592 N N . MET B 1 235 ? 26.188 -21.25 -5.254 1 95.75 235 MET B N 1
ATOM 8593 C CA . MET B 1 235 ? 25.938 -22.688 -5.176 1 95.75 235 MET B CA 1
ATOM 8594 C C . MET B 1 235 ? 27.141 -23.406 -4.574 1 95.75 235 MET B C 1
ATOM 8596 O O . MET B 1 235 ? 28.297 -23.094 -4.914 1 95.75 235 MET B O 1
ATOM 8600 N N . PHE B 1 236 ? 26.938 -24.312 -3.711 1 96.38 236 PHE B N 1
ATOM 8601 C CA . PHE B 1 236 ? 27.953 -25.094 -3.035 1 96.38 236 PHE B CA 1
ATOM 8602 C C . PHE B 1 236 ? 27.672 -26.594 -3.186 1 96.38 236 PHE B C 1
ATOM 8604 O O . PHE B 1 236 ? 26.516 -27.016 -3.238 1 96.38 236 PHE B O 1
ATOM 8611 N N . TYR B 1 237 ? 28.75 -27.344 -3.303 1 97.44 237 TYR B N 1
ATOM 8612 C CA . TYR B 1 237 ? 28.703 -28.797 -3.291 1 97.44 237 TYR B CA 1
ATOM 8613 C C . TYR B 1 237 ? 29.391 -29.359 -2.059 1 97.44 237 TYR B C 1
ATOM 8615 O O . TYR B 1 237 ? 30.5 -28.922 -1.707 1 97.44 237 TYR B O 1
ATOM 8623 N N . GLN B 1 238 ? 28.734 -30.234 -1.366 1 96.81 238 GLN B N 1
ATOM 8624 C CA . GLN B 1 238 ? 29.328 -30.938 -0.234 1 96.81 238 GLN B CA 1
ATOM 8625 C C . GLN B 1 238 ? 29.297 -32.438 -0.449 1 96.81 238 GLN B C 1
ATOM 8627 O O . GLN B 1 238 ? 28.234 -33.031 -0.723 1 96.81 238 GLN B O 1
ATOM 8632 N N . PRO B 1 239 ? 30.375 -33.125 -0.294 1 96.12 239 PRO B N 1
ATOM 8633 C CA . PRO B 1 239 ? 30.484 -34.562 -0.673 1 96.12 239 PRO B CA 1
ATOM 8634 C C . PRO B 1 239 ? 29.781 -35.469 0.306 1 96.12 239 PRO B C 1
ATOM 8636 O O . PRO B 1 239 ? 29.531 -36.656 -0.012 1 96.12 239 PRO B O 1
ATOM 8639 N N . GLY B 1 240 ? 29.453 -35.031 1.481 1 95.31 240 GLY B N 1
ATOM 8640 C CA . GLY B 1 240 ? 28.766 -35.875 2.453 1 95.31 240 GLY B CA 1
ATOM 8641 C C . GLY B 1 240 ? 28.234 -35.094 3.641 1 95.31 240 GLY B C 1
ATOM 8642 O O . GLY B 1 240 ? 28.594 -33.938 3.83 1 95.31 240 GLY B O 1
ATOM 8643 N N . ILE B 1 241 ? 27.422 -35.969 4.328 1 93.12 241 ILE B N 1
ATOM 8644 C CA . ILE B 1 241 ? 26.875 -35.312 5.504 1 93.12 241 ILE B CA 1
ATOM 8645 C C . ILE B 1 241 ? 27.984 -35.031 6.52 1 93.12 241 ILE B C 1
ATOM 8647 O O . ILE B 1 241 ? 28.891 -35.844 6.688 1 93.12 241 ILE B O 1
ATOM 8651 N N . GLY B 1 242 ? 28.25 -33.969 6.98 1 85.94 242 GLY B N 1
ATOM 8652 C CA . GLY B 1 242 ? 29.25 -33.625 7.977 1 85.94 242 GLY B CA 1
ATOM 8653 C C . GLY B 1 242 ? 30.625 -33.375 7.387 1 85.94 242 GLY B C 1
ATOM 8654 O O . GLY B 1 242 ? 31.609 -33.219 8.117 1 85.94 242 GLY B O 1
ATOM 8655 N N . GLN B 1 243 ? 30.797 -33.531 6.125 1 89.56 243 GLN B N 1
ATOM 8656 C CA . GLN B 1 243 ? 32.094 -33.344 5.473 1 89.56 243 GLN B CA 1
ATOM 8657 C C . GLN B 1 243 ? 32.25 -31.906 4.98 1 89.56 243 GLN B C 1
ATOM 8659 O O . GLN B 1 243 ? 32.531 -31.688 3.803 1 89.56 243 GLN B O 1
ATOM 8664 N N . LYS B 1 244 ? 32.281 -31.062 5.801 1 89.69 244 LYS B N 1
ATOM 8665 C CA . LYS B 1 244 ? 32.344 -29.641 5.465 1 89.69 244 LYS B CA 1
ATOM 8666 C C . LYS B 1 244 ? 33.719 -29.281 4.906 1 89.69 244 LYS B C 1
ATOM 8668 O O . LYS B 1 244 ? 33.844 -28.297 4.176 1 89.69 244 LYS B O 1
ATOM 8673 N N . ASP B 1 245 ? 34.719 -30.094 5.258 1 88.94 245 ASP B N 1
ATOM 8674 C CA . ASP B 1 245 ? 36.062 -29.828 4.77 1 88.94 245 ASP B CA 1
ATOM 8675 C C . ASP B 1 245 ? 36.156 -30 3.254 1 88.94 245 ASP B C 1
ATOM 8677 O O . ASP B 1 245 ? 37 -29.406 2.598 1 88.94 245 ASP B O 1
ATOM 8681 N N . GLY B 1 246 ? 35.312 -30.797 2.707 1 91.12 246 GLY B N 1
ATOM 8682 C CA . GLY B 1 246 ? 35.312 -31.031 1.272 1 91.12 246 GLY B CA 1
ATOM 8683 C C . GLY B 1 246 ? 34.375 -30.094 0.525 1 91.12 246 GLY B C 1
ATOM 8684 O O . GLY B 1 246 ? 34.125 -30.266 -0.669 1 91.12 246 GLY B O 1
ATOM 8685 N N . LEU B 1 247 ? 33.938 -29.125 1.183 1 94.06 247 LEU B N 1
ATOM 8686 C CA . LEU B 1 247 ? 33 -28.172 0.593 1 94.06 247 LEU B CA 1
ATOM 8687 C C . LEU B 1 247 ? 33.625 -27.453 -0.589 1 94.06 247 LEU B C 1
ATOM 8689 O O . LEU B 1 247 ? 34.75 -26.969 -0.497 1 94.06 247 LEU B O 1
ATOM 8693 N N . ILE B 1 248 ? 32.875 -27.375 -1.711 1 95.44 248 ILE B N 1
ATOM 8694 C CA . ILE B 1 248 ? 33.312 -26.688 -2.916 1 95.44 248 ILE B CA 1
ATOM 8695 C C . ILE B 1 248 ? 32.344 -25.609 -3.297 1 95.44 248 ILE B C 1
ATOM 8697 O O . ILE B 1 248 ? 31.141 -25.875 -3.447 1 95.44 248 ILE B O 1
ATOM 8701 N N . GLN B 1 249 ? 32.781 -24.453 -3.457 1 94.88 249 GLN B N 1
ATOM 8702 C CA . GLN B 1 249 ? 31.938 -23.375 -3.98 1 94.88 249 GLN B CA 1
ATOM 8703 C C . GLN B 1 249 ? 31.938 -23.359 -5.508 1 94.88 249 GLN B C 1
ATOM 8705 O O . GLN B 1 249 ? 33 -23.188 -6.129 1 94.88 249 GLN B O 1
ATOM 8710 N N . LEU B 1 250 ? 30.828 -23.5 -6.078 1 94.94 250 LEU B N 1
ATOM 8711 C CA . LEU B 1 250 ? 30.719 -23.688 -7.523 1 94.94 250 LEU B CA 1
ATOM 8712 C C . LEU B 1 250 ? 30.562 -22.344 -8.234 1 94.94 250 LEU B C 1
ATOM 8714 O O . LEU B 1 250 ? 30.75 -22.266 -9.453 1 94.94 250 LEU B O 1
ATOM 8718 N N . SER B 1 251 ? 30.141 -21.344 -7.508 1 92 251 SER B N 1
ATOM 8719 C CA . SER B 1 251 ? 29.906 -20.062 -8.148 1 92 251 SER B CA 1
ATOM 8720 C C . SER B 1 251 ? 30.328 -18.906 -7.246 1 92 251 SER B C 1
ATOM 8722 O O . SER B 1 251 ? 30.531 -19.094 -6.047 1 92 251 SER B O 1
ATOM 8724 N N . ASP B 1 252 ? 30.531 -17.766 -7.832 1 85.19 252 ASP B N 1
ATOM 8725 C CA . ASP B 1 252 ? 30.906 -16.547 -7.109 1 85.19 252 ASP B CA 1
ATOM 8726 C C . ASP B 1 252 ? 30.031 -15.375 -7.523 1 85.19 252 ASP B C 1
ATOM 8728 O O . ASP B 1 252 ? 30.297 -14.719 -8.531 1 85.19 252 ASP B O 1
ATOM 8732 N N . SER B 1 253 ? 29.078 -15.273 -6.711 1 74.56 253 SER B N 1
ATOM 8733 C CA . SER B 1 253 ? 28.203 -14.141 -6.961 1 74.56 253 SER B CA 1
ATOM 8734 C C . SER B 1 253 ? 28.75 -12.859 -6.355 1 74.56 253 SER B C 1
ATOM 8736 O O . SER B 1 253 ? 28.938 -12.766 -5.141 1 74.56 253 SER B O 1
ATOM 8738 N N . ARG B 1 254 ? 29.312 -11.938 -7.082 1 73.19 254 ARG B N 1
ATOM 8739 C CA . ARG B 1 254 ? 29.938 -10.711 -6.602 1 73.19 254 ARG B CA 1
ATOM 8740 C C . ARG B 1 254 ? 28.922 -9.586 -6.5 1 73.19 254 ARG B C 1
ATOM 8742 O O . ARG B 1 254 ? 29.281 -8.43 -6.246 1 73.19 254 ARG B O 1
ATOM 8749 N N . SER B 1 255 ? 27.812 -10.023 -6.859 1 83.69 255 SER B N 1
ATOM 8750 C CA . SER B 1 255 ? 26.797 -8.977 -6.906 1 83.69 255 SER B CA 1
ATOM 8751 C C . SER B 1 255 ? 25.438 -9.508 -6.488 1 83.69 255 SER B C 1
ATOM 8753 O O . SER B 1 255 ? 25.141 -10.695 -6.668 1 83.69 255 SER B O 1
ATOM 8755 N N . ALA B 1 256 ? 24.641 -8.633 -5.883 1 85.06 256 ALA B N 1
ATOM 8756 C CA . ALA B 1 256 ? 23.281 -8.969 -5.492 1 85.06 256 ALA B CA 1
ATOM 8757 C C . ALA B 1 256 ? 22.391 -9.164 -6.719 1 85.06 256 ALA B C 1
ATOM 8759 O O . ALA B 1 256 ? 21.297 -9.734 -6.617 1 85.06 256 ALA B O 1
ATOM 8760 N N . PHE B 1 257 ? 22.969 -8.852 -7.895 1 91.75 257 PHE B N 1
ATOM 8761 C CA . PHE B 1 257 ? 22.172 -8.93 -9.117 1 91.75 257 PHE B CA 1
ATOM 8762 C C . PHE B 1 257 ? 22.406 -10.242 -9.844 1 91.75 257 PHE B C 1
ATOM 8764 O O . PHE B 1 257 ? 21.719 -10.555 -10.82 1 91.75 257 PHE B O 1
ATOM 8771 N N . LEU B 1 258 ? 23.375 -10.984 -9.312 1 94.38 258 LEU B N 1
ATOM 8772 C CA . LEU B 1 258 ? 23.75 -12.227 -9.969 1 94.38 258 LEU B CA 1
ATOM 8773 C C . LEU B 1 258 ? 23.422 -13.43 -9.078 1 94.38 258 LEU B C 1
ATOM 8775 O O . LEU B 1 258 ? 23.859 -13.484 -7.926 1 94.38 258 LEU B O 1
ATOM 8779 N N . SER B 1 259 ? 22.641 -14.305 -9.609 1 94.12 259 SER B N 1
ATOM 8780 C CA . SER B 1 259 ? 22.297 -15.516 -8.867 1 94.12 259 SER B CA 1
ATOM 8781 C C . SER B 1 259 ? 22.688 -16.766 -9.641 1 94.12 259 SER B C 1
ATOM 8783 O O . SER B 1 259 ? 22.688 -16.766 -10.867 1 94.12 259 SER B O 1
ATOM 8785 N N . PHE B 1 260 ? 23.016 -17.812 -8.898 1 95.5 260 PHE B N 1
ATOM 8786 C CA . PHE B 1 260 ? 23.359 -19.109 -9.484 1 95.5 260 PHE B CA 1
ATOM 8787 C C . PHE B 1 260 ? 22.469 -20.203 -8.922 1 95.5 260 PHE B C 1
ATOM 8789 O O . PHE B 1 260 ? 22.438 -20.438 -7.711 1 95.5 260 PHE B O 1
ATOM 8796 N N . GLY B 1 261 ? 21.766 -20.875 -9.805 1 94.56 261 GLY B N 1
ATOM 8797 C CA . GLY B 1 261 ? 20.875 -21.953 -9.398 1 94.56 261 GLY B CA 1
ATOM 8798 C C . GLY B 1 261 ? 19.531 -21.469 -8.867 1 94.56 261 GLY B C 1
ATOM 8799 O O . GLY B 1 261 ? 18.672 -22.266 -8.508 1 94.56 261 GLY B O 1
ATOM 8800 N N . VAL B 1 262 ? 19.453 -20.266 -8.758 1 92.44 262 VAL B N 1
ATOM 8801 C CA . VAL B 1 262 ? 18.188 -19.641 -8.367 1 92.44 262 VAL B CA 1
ATOM 8802 C C . VAL B 1 262 ? 17.703 -18.719 -9.492 1 92.44 262 VAL B C 1
ATOM 8804 O O . VAL B 1 262 ? 18.406 -17.797 -9.898 1 92.44 262 VAL B O 1
ATOM 8807 N N . ALA B 1 263 ? 16.516 -19.016 -9.891 1 93.38 263 ALA B N 1
ATOM 8808 C CA . ALA B 1 263 ? 15.977 -18.234 -11 1 93.38 263 ALA B CA 1
ATOM 8809 C C . ALA B 1 263 ? 15.562 -16.828 -10.523 1 93.38 263 ALA B C 1
ATOM 8811 O O . ALA B 1 263 ? 15.227 -16.641 -9.352 1 93.38 263 ALA B O 1
ATOM 8812 N N . ASP B 1 264 ? 15.672 -15.867 -11.461 1 92.62 264 ASP B N 1
ATOM 8813 C CA . ASP B 1 264 ? 15.055 -14.578 -11.172 1 92.62 264 ASP B CA 1
ATOM 8814 C C . ASP B 1 264 ? 13.555 -14.719 -10.953 1 92.62 264 ASP B C 1
ATOM 8816 O O . ASP B 1 264 ? 12.969 -15.75 -11.297 1 92.62 264 ASP B O 1
ATOM 8820 N N . TYR B 1 265 ? 12.961 -13.75 -10.43 1 91.31 265 TYR B N 1
ATOM 8821 C CA . TYR B 1 265 ? 11.562 -13.859 -10.016 1 91.31 265 TYR B CA 1
ATOM 8822 C C . TYR B 1 265 ? 10.664 -14.164 -11.203 1 91.31 265 TYR B C 1
ATOM 8824 O O . TYR B 1 265 ? 9.789 -15.031 -11.125 1 91.31 265 TYR B O 1
ATOM 8832 N N . MET B 1 266 ? 10.805 -13.43 -12.258 1 93.19 266 MET B N 1
ATOM 8833 C CA . MET B 1 266 ? 9.945 -13.609 -13.422 1 93.19 266 MET B CA 1
ATOM 8834 C C . MET B 1 266 ? 10.039 -15.039 -13.945 1 93.19 266 MET B C 1
ATOM 8836 O O . MET B 1 266 ? 9.016 -15.68 -14.203 1 93.19 266 MET B O 1
ATOM 8840 N N . SER B 1 267 ? 11.242 -15.523 -14.102 1 93.38 267 SER B N 1
ATOM 8841 C CA . SER B 1 267 ? 11.438 -16.875 -14.594 1 93.38 267 SER B CA 1
ATOM 8842 C C . SER B 1 267 ? 10.914 -17.922 -13.609 1 93.38 267 SER B C 1
ATOM 8844 O O . SER B 1 267 ? 10.383 -18.953 -14.008 1 93.38 267 SER B O 1
ATOM 8846 N N . SER B 1 268 ? 11.094 -17.656 -12.398 1 91.75 268 SER B N 1
ATOM 8847 C CA . SER B 1 268 ? 10.602 -18.578 -11.375 1 91.75 268 SER B CA 1
ATOM 8848 C C . SER B 1 268 ? 9.086 -18.734 -11.453 1 91.75 268 SER B C 1
ATOM 8850 O O . SER B 1 268 ? 8.562 -19.828 -11.281 1 91.75 268 SER B O 1
ATOM 8852 N N . GLU B 1 269 ? 8.43 -17.734 -11.766 1 90.44 269 GLU B N 1
ATOM 8853 C CA . GLU B 1 269 ? 6.973 -17.75 -11.781 1 90.44 269 GLU B CA 1
ATOM 8854 C C . GLU B 1 269 ? 6.438 -18.25 -13.125 1 90.44 269 GLU B C 1
ATOM 8856 O O . GLU B 1 269 ? 5.461 -19 -13.164 1 90.44 269 GLU B O 1
ATOM 8861 N N . SER B 1 270 ? 7.074 -17.828 -14.156 1 92.56 270 SER B N 1
ATOM 8862 C CA . SER B 1 270 ? 6.445 -18 -15.461 1 92.56 270 SER B CA 1
ATOM 8863 C C . SER B 1 270 ? 7.109 -19.125 -16.25 1 92.56 270 SER B C 1
ATOM 8865 O O . SER B 1 270 ? 6.543 -19.625 -17.219 1 92.56 270 SER B O 1
ATOM 8867 N N . ILE B 1 271 ? 8.297 -19.5 -15.883 1 92.69 271 ILE B N 1
ATOM 8868 C CA . ILE B 1 271 ? 9.016 -20.469 -16.703 1 92.69 271 ILE B CA 1
ATOM 8869 C C . ILE B 1 271 ? 9.188 -21.781 -15.914 1 92.69 271 ILE B C 1
ATOM 8871 O O . ILE B 1 271 ? 8.867 -22.859 -16.422 1 92.69 271 ILE B O 1
ATOM 8875 N N . TYR B 1 272 ? 9.539 -21.594 -14.688 1 90.88 272 TYR B N 1
ATOM 8876 C CA . TYR B 1 272 ? 9.961 -22.797 -13.984 1 90.88 272 TYR B CA 1
ATOM 8877 C C . TYR B 1 272 ? 8.891 -23.266 -13 1 90.88 272 TYR B C 1
ATOM 8879 O O . TYR B 1 272 ? 8.844 -24.438 -12.641 1 90.88 272 TYR B O 1
ATOM 8887 N N . GLY B 1 273 ? 8.109 -22.312 -12.531 1 82.12 273 GLY B N 1
ATOM 8888 C CA . GLY B 1 273 ? 7.141 -22.688 -11.508 1 82.12 273 GLY B CA 1
ATOM 8889 C C . GLY B 1 273 ? 7.789 -23.141 -10.211 1 82.12 273 GLY B C 1
ATOM 8890 O O . GLY B 1 273 ? 8.594 -22.406 -9.633 1 82.12 273 GLY B O 1
ATOM 8891 N N . GLU B 1 274 ? 7.613 -24.359 -9.82 1 72.25 274 GLU B N 1
ATOM 8892 C CA . GLU B 1 274 ? 8.133 -24.906 -8.562 1 72.25 274 GLU B CA 1
ATOM 8893 C C . GLU B 1 274 ? 9.547 -25.438 -8.734 1 72.25 274 GLU B C 1
ATOM 8895 O O . GLU B 1 274 ? 10.234 -25.719 -7.754 1 72.25 274 GLU B O 1
ATOM 8900 N N . SER B 1 275 ? 9.984 -25.375 -9.906 1 74.75 275 SER B N 1
ATOM 8901 C CA . SER B 1 275 ? 11.297 -25.953 -10.18 1 74.75 275 SER B CA 1
ATOM 8902 C C . SER B 1 275 ? 12.391 -24.891 -10.094 1 74.75 275 SER B C 1
ATOM 8904 O O . SER B 1 275 ? 12.109 -23.688 -10.164 1 74.75 275 SER B O 1
ATOM 8906 N N . LYS B 1 276 ? 13.625 -25.531 -9.805 1 82.62 276 LYS B N 1
ATOM 8907 C CA . LYS B 1 276 ? 14.812 -24.672 -9.852 1 82.62 276 LYS B CA 1
ATOM 8908 C C . LYS B 1 276 ? 15.68 -25.031 -11.055 1 82.62 276 LYS B C 1
ATOM 8910 O O . LYS B 1 276 ? 15.703 -26.172 -11.5 1 82.62 276 LYS B O 1
ATOM 8915 N N . PRO B 1 277 ? 16.312 -24.109 -11.531 1 93.5 277 PRO B N 1
ATOM 8916 C CA . PRO B 1 277 ? 17.125 -24.328 -12.742 1 93.5 277 PRO B CA 1
ATOM 8917 C C . PRO B 1 277 ? 18.469 -24.969 -12.445 1 93.5 277 PRO B C 1
ATOM 8919 O O . PRO B 1 277 ? 19.516 -24.422 -12.797 1 93.5 277 PRO B O 1
ATOM 8922 N N . ILE B 1 278 ? 18.391 -26.047 -11.828 1 96.12 278 ILE B N 1
ATOM 8923 C CA . ILE B 1 278 ? 19.516 -26.922 -11.523 1 96.12 278 ILE B CA 1
ATOM 8924 C C . ILE B 1 278 ? 19.203 -28.344 -11.984 1 96.12 278 ILE B C 1
ATOM 8926 O O . ILE B 1 278 ? 18.141 -28.875 -11.688 1 96.12 278 ILE B O 1
ATOM 8930 N N . TRP B 1 279 ? 20.188 -28.969 -12.703 1 95.56 279 TRP B N 1
ATOM 8931 C CA . TRP B 1 279 ? 20 -30.328 -13.211 1 95.56 279 TRP B CA 1
ATOM 8932 C C . TRP B 1 279 ? 21.219 -31.188 -12.922 1 95.56 279 TRP B C 1
ATOM 8934 O O . TRP B 1 279 ? 22.281 -30.984 -13.508 1 95.56 279 TRP B O 1
ATOM 8944 N N . TRP B 1 280 ? 21.016 -32.094 -12.023 1 95.81 280 TRP B N 1
ATOM 8945 C CA . TRP B 1 280 ? 22.062 -33.031 -11.625 1 95.81 280 TRP B CA 1
ATOM 8946 C C . TRP B 1 280 ? 21.984 -34.312 -12.43 1 95.81 280 TRP B C 1
ATOM 8948 O O . TRP B 1 280 ? 20.922 -34.938 -12.5 1 95.81 280 TRP B O 1
ATOM 8958 N N . SER B 1 281 ? 23.125 -34.688 -13.055 1 95.06 281 SER B N 1
ATOM 8959 C CA . SER B 1 281 ? 23.125 -35.875 -13.891 1 95.06 281 SER B CA 1
ATOM 8960 C C . SER B 1 281 ? 22.891 -37.156 -13.07 1 95.06 281 SER B C 1
ATOM 8962 O O . SER B 1 281 ? 23.203 -37.188 -11.875 1 95.06 281 SER B O 1
ATOM 8964 N N . SER B 1 282 ? 22.391 -38.219 -13.664 1 91.94 282 SER B N 1
ATOM 8965 C CA . SER B 1 282 ? 22.062 -39.438 -12.969 1 91.94 282 SER B CA 1
ATOM 8966 C C . SER B 1 282 ? 23.312 -40.125 -12.422 1 91.94 282 SER B C 1
ATOM 8968 O O . SER B 1 282 ? 23.266 -40.812 -11.406 1 91.94 282 SER B O 1
ATOM 8970 N N . SER B 1 283 ? 24.438 -39.906 -13.055 1 93.69 283 SER B N 1
ATOM 8971 C CA . SER B 1 283 ? 25.688 -40.469 -12.594 1 93.69 283 SER B CA 1
ATOM 8972 C C . SER B 1 283 ? 26.219 -39.719 -11.375 1 93.69 283 SER B C 1
ATOM 8974 O O . SER B 1 283 ? 27.125 -40.188 -10.68 1 93.69 283 SER B O 1
ATOM 8976 N N . GLY B 1 284 ? 25.672 -38.531 -11.195 1 95.62 284 GLY B N 1
ATOM 8977 C CA . GLY B 1 284 ? 26.156 -37.688 -10.117 1 95.62 284 GLY B CA 1
ATOM 8978 C C . GLY B 1 284 ? 27.406 -36.906 -10.484 1 95.62 284 GLY B C 1
ATOM 8979 O O . GLY B 1 284 ? 27.875 -36.094 -9.703 1 95.62 284 GLY B O 1
ATOM 8980 N N . ARG B 1 285 ? 27.844 -37.094 -11.625 1 95.56 285 ARG B N 1
ATOM 8981 C CA . ARG B 1 285 ? 29.109 -36.5 -12.016 1 95.56 285 ARG B CA 1
ATOM 8982 C C . ARG B 1 285 ? 28.922 -35.031 -12.469 1 95.56 285 ARG B C 1
ATOM 8984 O O . ARG B 1 285 ? 29.734 -34.188 -12.156 1 95.56 285 ARG B O 1
ATOM 8991 N N . PHE B 1 286 ? 27.891 -34.812 -13.25 1 96.25 286 PHE B N 1
ATOM 8992 C CA . PHE B 1 286 ? 27.734 -33.469 -13.859 1 96.25 286 PHE B CA 1
ATOM 8993 C C . PHE B 1 286 ? 26.547 -32.75 -13.234 1 96.25 286 PHE B C 1
ATOM 8995 O O . PHE B 1 286 ? 25.531 -33.344 -12.93 1 96.25 286 PHE B O 1
ATOM 9002 N N . ILE B 1 287 ? 26.734 -31.469 -13.047 1 97.12 287 ILE B N 1
ATOM 9003 C CA . ILE B 1 287 ? 25.656 -30.594 -12.617 1 97.12 287 ILE B CA 1
ATOM 9004 C C . ILE B 1 287 ? 25.547 -29.406 -13.586 1 97.12 287 ILE B C 1
ATOM 9006 O O . ILE B 1 287 ? 26.531 -28.719 -13.836 1 97.12 287 ILE B O 1
ATOM 9010 N N . ALA B 1 288 ? 24.375 -29.266 -14.172 1 96.88 288 ALA B N 1
ATOM 9011 C CA . ALA B 1 288 ? 24.062 -28.047 -14.938 1 96.88 288 ALA B CA 1
ATOM 9012 C C . ALA B 1 288 ? 23.266 -27.062 -14.102 1 96.88 288 ALA B C 1
ATOM 9014 O O . ALA B 1 288 ? 22.375 -27.453 -13.344 1 96.88 288 ALA B O 1
ATOM 9015 N N . TYR B 1 289 ? 23.562 -25.859 -14.117 1 96.88 289 TYR B N 1
ATOM 9016 C CA . TYR B 1 289 ? 22.828 -24.828 -13.391 1 96.88 289 TYR B CA 1
ATOM 9017 C C . TYR B 1 289 ? 22.812 -23.516 -14.156 1 96.88 289 TYR B C 1
ATOM 9019 O O . TYR B 1 289 ? 23.766 -23.188 -14.859 1 96.88 289 TYR B O 1
ATOM 9027 N N . ALA B 1 290 ? 21.734 -22.812 -14.008 1 96.44 290 ALA B N 1
ATOM 9028 C CA . ALA B 1 290 ? 21.609 -21.531 -14.695 1 96.44 290 ALA B CA 1
ATOM 9029 C C . ALA B 1 290 ? 22 -20.375 -13.773 1 96.44 290 ALA B C 1
ATOM 9031 O O . ALA B 1 290 ? 21.875 -20.469 -12.555 1 96.44 290 ALA B O 1
ATOM 9032 N N . SER B 1 291 ? 22.547 -19.375 -14.328 1 95.38 291 SER B N 1
ATOM 9033 C CA . SER B 1 291 ? 22.75 -18.094 -13.641 1 95.38 291 SER B CA 1
ATOM 9034 C C . SER B 1 291 ? 21.922 -16.984 -14.273 1 95.38 291 SER B C 1
ATOM 9036 O O . SER B 1 291 ? 21.641 -17.016 -15.477 1 95.38 291 SER B O 1
ATOM 9038 N N . PHE B 1 292 ? 21.516 -16.078 -13.453 1 95.31 292 PHE B N 1
ATOM 9039 C CA . PHE B 1 292 ? 20.672 -14.977 -13.898 1 95.31 292 PHE B CA 1
ATOM 9040 C C . PHE B 1 292 ? 21.281 -13.633 -13.484 1 95.31 292 PHE B C 1
ATOM 9042 O O . PHE B 1 292 ? 21.672 -13.453 -12.328 1 95.31 292 PHE B O 1
ATOM 9049 N N . ASP B 1 293 ? 21.406 -12.742 -14.367 1 94.56 293 ASP B N 1
ATOM 9050 C CA . ASP B 1 293 ? 21.812 -11.359 -14.125 1 94.56 293 ASP B CA 1
ATOM 9051 C C . ASP B 1 293 ? 20.656 -10.391 -14.336 1 94.56 293 ASP B C 1
ATOM 9053 O O . ASP B 1 293 ? 20.172 -10.227 -15.461 1 94.56 293 ASP B O 1
ATOM 9057 N N . VAL B 1 294 ? 20.25 -9.773 -13.297 1 95.5 294 VAL B N 1
ATOM 9058 C CA . VAL B 1 294 ? 19.062 -8.938 -13.367 1 95.5 294 VAL B CA 1
ATOM 9059 C C . VAL B 1 294 ? 19.438 -7.469 -13.18 1 95.5 294 VAL B C 1
ATOM 9061 O O . VAL B 1 294 ? 18.578 -6.629 -12.891 1 95.5 294 VAL B O 1
ATOM 9064 N N . ARG B 1 295 ? 20.672 -7.02 -13.359 1 92.81 295 ARG B N 1
ATOM 9065 C CA . ARG B 1 295 ? 21.172 -5.676 -13.086 1 92.81 295 ARG B CA 1
ATOM 9066 C C . ARG B 1 295 ? 20.438 -4.637 -13.938 1 92.81 295 ARG B C 1
ATOM 9068 O O . ARG B 1 295 ? 20.234 -3.504 -13.5 1 92.81 295 ARG B O 1
ATOM 9075 N N . ASN B 1 296 ? 20 -5.059 -15.117 1 93.81 296 ASN B N 1
ATOM 9076 C CA . ASN B 1 296 ? 19.422 -4.105 -16.047 1 93.81 296 ASN B CA 1
ATOM 9077 C C . ASN B 1 296 ? 17.922 -4.305 -16.188 1 93.81 296 ASN B C 1
ATOM 9079 O O . ASN B 1 296 ? 17.281 -3.705 -17.062 1 93.81 296 ASN B O 1
ATOM 9083 N N . VAL B 1 297 ? 17.406 -5.109 -15.398 1 95.25 297 VAL B N 1
ATOM 9084 C CA . VAL B 1 297 ? 15.977 -5.391 -15.43 1 95.25 297 VAL B CA 1
ATOM 9085 C C . VAL B 1 297 ? 15.227 -4.332 -14.617 1 95.25 297 VAL B C 1
ATOM 9087 O O . VAL B 1 297 ? 15.711 -3.881 -13.578 1 95.25 297 VAL B O 1
ATOM 9090 N N . SER B 1 298 ? 14.117 -3.91 -15.172 1 93.44 298 SER B N 1
ATOM 9091 C CA . SER B 1 298 ? 13.289 -2.936 -14.477 1 93.44 298 SER B CA 1
ATOM 9092 C C . SER B 1 298 ? 12.914 -3.43 -13.078 1 93.44 298 SER B C 1
ATOM 9094 O O . SER B 1 298 ? 12.773 -4.633 -12.859 1 93.44 298 SER B O 1
ATOM 9096 N N . VAL B 1 299 ? 12.797 -2.463 -12.164 1 92.44 299 VAL B N 1
ATOM 9097 C CA . VAL B 1 299 ? 12.562 -2.816 -10.773 1 92.44 299 VAL B CA 1
ATOM 9098 C C . VAL B 1 299 ? 11.227 -2.232 -10.312 1 92.44 299 VAL B C 1
ATOM 9100 O O . VAL B 1 299 ? 10.883 -1.101 -10.664 1 92.44 299 VAL B O 1
ATOM 9103 N N . THR B 1 300 ? 10.469 -3.021 -9.68 1 90.62 300 THR B N 1
ATOM 9104 C CA . THR B 1 300 ? 9.344 -2.557 -8.883 1 90.62 300 THR B CA 1
ATOM 9105 C C . THR B 1 300 ? 9.555 -2.863 -7.406 1 90.62 300 THR B C 1
ATOM 9107 O O . THR B 1 300 ? 10.586 -3.428 -7.027 1 90.62 300 THR B O 1
ATOM 9110 N N . TRP B 1 301 ? 8.664 -2.367 -6.531 1 90.19 301 TRP B N 1
ATOM 9111 C CA . TRP B 1 301 ? 8.883 -2.484 -5.094 1 90.19 301 TRP B CA 1
ATOM 9112 C C . TRP B 1 301 ? 7.652 -3.049 -4.395 1 90.19 301 TRP B C 1
ATOM 9114 O O . TRP B 1 301 ? 6.52 -2.697 -4.742 1 90.19 301 TRP B O 1
ATOM 9124 N N . VAL B 1 302 ? 7.879 -3.947 -3.48 1 91.31 302 VAL B N 1
ATOM 9125 C CA . VAL B 1 302 ? 6.824 -4.547 -2.668 1 91.31 302 VAL B CA 1
ATOM 9126 C C . VAL B 1 302 ? 7.031 -4.184 -1.2 1 91.31 302 VAL B C 1
ATOM 9128 O O . VAL B 1 302 ? 8.086 -4.473 -0.624 1 91.31 302 VAL B O 1
ATOM 9131 N N . PRO B 1 303 ? 6.07 -3.57 -0.579 1 91.69 303 PRO B N 1
ATOM 9132 C CA . PRO B 1 303 ? 6.242 -3.117 0.803 1 91.69 303 PRO B CA 1
ATOM 9133 C C . PRO B 1 303 ? 6.066 -4.242 1.819 1 91.69 303 PRO B C 1
ATOM 9135 O O . PRO B 1 303 ? 5.238 -5.137 1.623 1 91.69 303 PRO B O 1
ATOM 9138 N N . TYR B 1 304 ? 6.852 -4.207 2.865 1 91.56 304 TYR B N 1
ATOM 9139 C CA . TYR B 1 304 ? 6.742 -5.074 4.035 1 91.56 304 TYR B CA 1
ATOM 9140 C C . TYR B 1 304 ? 6.875 -4.273 5.32 1 91.56 304 TYR B C 1
ATOM 9142 O O . TYR B 1 304 ? 7.855 -3.547 5.512 1 91.56 304 TYR B O 1
ATOM 9150 N N . TYR B 1 305 ? 5.887 -4.441 6.211 1 92.69 305 TYR B N 1
ATOM 9151 C CA . TYR B 1 305 ? 5.84 -3.67 7.445 1 92.69 305 TYR B CA 1
ATOM 9152 C C . TYR B 1 305 ? 6.18 -4.547 8.648 1 92.69 305 TYR B C 1
ATOM 9154 O O . TYR B 1 305 ? 5.668 -5.66 8.773 1 92.69 305 TYR B O 1
ATOM 9162 N N . ARG B 1 306 ? 7.098 -4.055 9.422 1 90.44 306 ARG B N 1
ATOM 9163 C CA . ARG B 1 306 ? 7.449 -4.73 10.672 1 90.44 306 ARG B CA 1
ATOM 9164 C C . ARG B 1 306 ? 7.082 -3.875 11.875 1 90.44 306 ARG B C 1
ATOM 9166 O O . ARG B 1 306 ? 7.164 -2.646 11.82 1 90.44 306 ARG B O 1
ATOM 9173 N N . ASP B 1 307 ? 6.809 -4.535 12.969 1 88 307 ASP B N 1
ATOM 9174 C CA . ASP B 1 307 ? 6.391 -3.855 14.188 1 88 307 ASP B CA 1
ATOM 9175 C C . ASP B 1 307 ? 7.578 -3.197 14.883 1 88 307 ASP B C 1
ATOM 9177 O O . ASP B 1 307 ? 7.422 -2.197 15.586 1 88 307 ASP B O 1
ATOM 9181 N N . ASP B 1 308 ? 8.727 -3.789 14.703 1 87.25 308 ASP B N 1
ATOM 9182 C CA . ASP B 1 308 ? 9.891 -3.393 15.5 1 87.25 308 ASP B CA 1
ATOM 9183 C C . ASP B 1 308 ? 10.758 -2.387 14.75 1 87.25 308 ASP B C 1
ATOM 9185 O O . ASP B 1 308 ? 11.781 -1.941 15.258 1 87.25 308 ASP B O 1
ATOM 9189 N N . VAL B 1 309 ? 10.367 -2.086 13.562 1 88.5 309 VAL B N 1
ATOM 9190 C CA . VAL B 1 309 ? 11.156 -1.159 12.758 1 88.5 309 VAL B CA 1
ATOM 9191 C C . VAL B 1 309 ? 10.289 0.02 12.328 1 88.5 309 VAL B C 1
ATOM 9193 O O . VAL B 1 309 ? 9.141 -0.166 11.906 1 88.5 309 VAL B O 1
ATOM 9196 N N . SER B 1 310 ? 10.867 1.177 12.398 1 91.44 310 SER B N 1
ATOM 9197 C CA . SER B 1 310 ? 10.086 2.385 12.141 1 91.44 310 SER B CA 1
ATOM 9198 C C . SER B 1 310 ? 9.859 2.596 10.648 1 91.44 310 SER B C 1
ATOM 9200 O O . SER B 1 310 ? 8.898 3.248 10.25 1 91.44 310 SER B O 1
ATOM 9202 N N . GLN B 1 311 ? 10.773 2.059 9.891 1 91.06 311 GLN B N 1
ATOM 9203 C CA . GLN B 1 311 ? 10.641 2.242 8.453 1 91.06 311 GLN B CA 1
ATOM 9204 C C . GLN B 1 311 ? 10.164 0.96 7.773 1 91.06 311 GLN B C 1
ATOM 9206 O O . GLN B 1 311 ? 10.609 -0.135 8.117 1 91.06 311 GLN B O 1
ATOM 9211 N N . PRO B 1 312 ? 9.195 1.104 6.836 1 91 312 PRO B N 1
ATOM 9212 C CA . PRO B 1 312 ? 8.844 -0.087 6.059 1 91 312 PRO B CA 1
ATOM 9213 C C . PRO B 1 312 ? 10 -0.601 5.207 1 91 312 PRO B C 1
ATOM 9215 O O . PRO B 1 312 ? 10.844 0.183 4.773 1 91 312 PRO B O 1
ATOM 9218 N N . HIS B 1 313 ? 10.023 -1.843 5.043 1 88.88 313 HIS B N 1
ATOM 9219 C CA . HIS B 1 313 ? 10.977 -2.43 4.105 1 88.88 313 HIS B CA 1
ATOM 9220 C C . HIS B 1 313 ? 10.406 -2.486 2.695 1 88.88 313 HIS B C 1
ATOM 9222 O O . HIS B 1 313 ? 9.328 -3.061 2.48 1 88.88 313 HIS B O 1
ATOM 9228 N N . MET B 1 314 ? 11.102 -1.865 1.779 1 89.75 314 MET B N 1
ATOM 9229 C CA . MET B 1 314 ? 10.711 -1.956 0.374 1 89.75 314 MET B CA 1
ATOM 9230 C C . MET B 1 314 ? 11.555 -2.996 -0.355 1 89.75 314 MET B C 1
ATOM 9232 O O . MET B 1 314 ? 12.703 -2.725 -0.725 1 89.75 314 MET B O 1
ATOM 9236 N N . HIS B 1 315 ? 10.93 -4.121 -0.611 1 87.81 315 HIS B N 1
ATOM 9237 C CA . HIS B 1 315 ? 11.633 -5.203 -1.296 1 87.81 315 HIS B CA 1
ATOM 9238 C C . HIS B 1 315 ? 11.68 -4.965 -2.801 1 87.81 315 HIS B C 1
ATOM 9240 O O . HIS B 1 315 ? 10.633 -4.855 -3.447 1 87.81 315 HIS B O 1
ATOM 9246 N N . PRO B 1 316 ? 12.898 -4.91 -3.334 1 89.56 316 PRO B N 1
ATOM 9247 C CA . PRO B 1 316 ? 12.984 -4.754 -4.789 1 89.56 316 PRO B CA 1
ATOM 9248 C C . PRO B 1 316 ? 12.594 -6.027 -5.539 1 89.56 316 PRO B C 1
ATOM 9250 O O . PRO B 1 316 ? 13.117 -7.105 -5.246 1 89.56 316 PRO B O 1
ATOM 9253 N N . LEU B 1 317 ? 11.703 -5.973 -6.371 1 90.62 317 LEU B N 1
ATOM 9254 C CA . LEU B 1 317 ? 11.281 -7.055 -7.254 1 90.62 317 LEU B CA 1
ATOM 9255 C C . LEU B 1 317 ? 11.688 -6.766 -8.695 1 90.62 317 LEU B C 1
ATOM 9257 O O . LEU B 1 317 ? 11.047 -5.953 -9.375 1 90.62 317 LEU B O 1
ATOM 9261 N N . ARG B 1 318 ? 12.711 -7.434 -9.133 1 93.19 318 ARG B N 1
ATOM 9262 C CA . ARG B 1 318 ? 13.18 -7.285 -10.508 1 93.19 318 ARG B CA 1
ATOM 9263 C C . ARG B 1 318 ? 12.383 -8.172 -11.461 1 93.19 318 ARG B C 1
ATOM 9265 O O . ARG B 1 318 ? 12.625 -9.375 -11.539 1 93.19 318 ARG B O 1
ATOM 9272 N N . CYS B 1 319 ? 11.523 -7.59 -12.133 1 93.69 319 CYS B N 1
ATOM 9273 C CA . CYS B 1 319 ? 10.633 -8.297 -13.047 1 93.69 319 CYS B CA 1
ATOM 9274 C C . CYS B 1 319 ? 10.352 -7.457 -14.289 1 93.69 319 CYS B C 1
ATOM 9276 O O . CYS B 1 319 ? 9.68 -6.43 -14.211 1 93.69 319 CYS B O 1
ATOM 9278 N N . ALA B 1 320 ? 10.867 -7.906 -15.414 1 95.81 320 ALA B N 1
ATOM 9279 C CA . ALA B 1 320 ? 10.648 -7.184 -16.672 1 95.81 320 ALA B CA 1
ATOM 9280 C C . ALA B 1 320 ? 9.156 -7.109 -17 1 95.81 320 ALA B C 1
ATOM 9282 O O . ALA B 1 320 ? 8.422 -8.078 -16.797 1 95.81 320 ALA B O 1
ATOM 9283 N N . ARG B 1 321 ? 8.727 -5.926 -17.422 1 96.75 321 ARG B N 1
ATOM 9284 C CA . ARG B 1 321 ? 7.359 -5.723 -17.906 1 96.75 321 ARG B CA 1
ATOM 9285 C C . ARG B 1 321 ? 7.277 -5.871 -19.422 1 96.75 321 ARG B C 1
ATOM 9287 O O . ARG B 1 321 ? 8.305 -5.84 -20.109 1 96.75 321 ARG B O 1
ATOM 9294 N N . PRO B 1 322 ? 6.031 -6.137 -19.922 1 97.06 322 PRO B N 1
ATOM 9295 C CA . PRO B 1 322 ? 5.918 -6.238 -21.375 1 97.06 322 PRO B CA 1
ATOM 9296 C C . PRO B 1 322 ? 6.48 -5.016 -22.109 1 97.06 322 PRO B C 1
ATOM 9298 O O . PRO B 1 322 ? 6.203 -3.879 -21.703 1 97.06 322 PRO B O 1
ATOM 9301 N N . GLY B 1 323 ? 7.277 -5.254 -23.062 1 95.06 323 GLY B N 1
ATOM 9302 C CA . GLY B 1 323 ? 7.797 -4.164 -23.859 1 95.06 323 GLY B CA 1
ATOM 9303 C C . GLY B 1 323 ? 9.133 -3.641 -23.375 1 95.06 323 GLY B C 1
ATOM 9304 O O . GLY B 1 323 ? 9.82 -2.912 -24.094 1 95.06 323 GLY B O 1
ATOM 9305 N N . ASP B 1 324 ? 9.555 -4.027 -22.141 1 94.69 324 ASP B N 1
ATOM 9306 C CA . ASP B 1 324 ? 10.852 -3.594 -21.641 1 94.69 324 ASP B CA 1
ATOM 9307 C C . ASP B 1 324 ? 11.977 -4.047 -22.562 1 94.69 324 ASP B C 1
ATOM 9309 O O . ASP B 1 324 ? 11.891 -5.113 -23.188 1 94.69 324 ASP B O 1
ATOM 9313 N N . SER B 1 325 ? 13.016 -3.309 -22.578 1 92.19 325 SER B N 1
ATOM 9314 C CA . SER B 1 325 ? 14.102 -3.594 -23.5 1 92.19 325 SER B CA 1
ATOM 9315 C C . SER B 1 325 ? 14.984 -4.727 -22.984 1 92.19 325 SER B C 1
ATOM 9317 O O . SER B 1 325 ? 15.641 -5.418 -23.766 1 92.19 325 SER B O 1
ATOM 9319 N N . GLU B 1 326 ? 14.969 -4.918 -21.688 1 93.06 326 GLU B N 1
ATOM 9320 C CA . GLU B 1 326 ? 15.883 -5.91 -21.125 1 93.06 326 GLU B CA 1
ATOM 9321 C C . GLU B 1 326 ? 15.117 -7.008 -20.391 1 93.06 326 GLU B C 1
ATOM 9323 O O . GLU B 1 326 ? 14.102 -6.746 -19.75 1 93.06 326 GLU B O 1
ATOM 9328 N N . LEU B 1 327 ? 15.586 -8.227 -20.562 1 94.81 327 LEU B N 1
ATOM 9329 C CA . LEU B 1 327 ? 15.195 -9.398 -19.781 1 94.81 327 LEU B CA 1
ATOM 9330 C C . LEU B 1 327 ? 16.359 -9.883 -18.922 1 94.81 327 LEU B C 1
ATOM 9332 O O . LEU B 1 327 ? 17.5 -9.477 -19.141 1 94.81 327 LEU B O 1
ATOM 9336 N N . PRO B 1 328 ? 16.047 -10.688 -17.938 1 94.38 328 PRO B N 1
ATOM 9337 C CA . PRO B 1 328 ? 17.188 -11.305 -17.234 1 94.38 328 PRO B CA 1
ATOM 9338 C C . PRO B 1 328 ? 18.109 -12.055 -18.188 1 94.38 328 PRO B C 1
ATOM 9340 O O . PRO B 1 328 ? 17.641 -12.797 -19.062 1 94.38 328 PRO B O 1
ATOM 9343 N N . GLN B 1 329 ? 19.375 -11.773 -17.984 1 92.62 329 GLN B N 1
ATOM 9344 C CA . GLN B 1 329 ? 20.344 -12.539 -18.766 1 92.62 329 GLN B CA 1
ATOM 9345 C C . GLN B 1 329 ? 20.578 -13.914 -18.156 1 92.62 329 GLN B C 1
ATOM 9347 O O . GLN B 1 329 ? 20.906 -14.031 -16.984 1 92.62 329 GLN B O 1
ATOM 9352 N N . VAL B 1 330 ? 20.422 -14.914 -19 1 94.06 330 VAL B N 1
ATOM 9353 C CA . VAL B 1 330 ? 20.547 -16.281 -18.484 1 94.06 330 VAL B CA 1
ATOM 9354 C C . VAL B 1 330 ? 21.766 -16.953 -19.109 1 94.06 330 VAL B C 1
ATOM 9356 O O . VAL B 1 330 ? 21.984 -16.859 -20.328 1 94.06 330 VAL B O 1
ATOM 9359 N N . LEU B 1 331 ? 22.547 -17.484 -18.281 1 93.5 331 LEU B N 1
ATOM 9360 C CA . LEU B 1 331 ? 23.641 -18.344 -18.703 1 93.5 331 LEU B CA 1
ATOM 9361 C C . LEU B 1 331 ? 23.5 -19.75 -18.109 1 93.5 331 LEU B C 1
ATOM 9363 O O . LEU B 1 331 ? 23.047 -19.891 -16.969 1 93.5 331 LEU B O 1
ATOM 9367 N N . LEU B 1 332 ? 23.844 -20.672 -18.906 1 95.75 332 LEU B N 1
ATOM 9368 C CA . LEU B 1 332 ? 23.797 -22.062 -18.438 1 95.75 332 LEU B CA 1
ATOM 9369 C C . LEU B 1 332 ? 25.219 -22.625 -18.297 1 95.75 332 LEU B C 1
ATOM 9371 O O . LEU B 1 332 ? 26.047 -22.469 -19.203 1 95.75 332 LEU B O 1
ATOM 9375 N N . TRP B 1 333 ? 25.438 -23.219 -17.141 1 95.12 333 TRP B N 1
ATOM 9376 C CA . TRP B 1 333 ? 26.734 -23.766 -16.797 1 95.12 333 TRP B CA 1
ATOM 9377 C C . TRP B 1 333 ? 26.672 -25.281 -16.609 1 95.12 333 TRP B C 1
ATOM 9379 O O . TRP B 1 333 ? 25.625 -25.828 -16.234 1 95.12 333 TRP B O 1
ATOM 9389 N N . ILE B 1 334 ? 27.828 -25.938 -16.906 1 96.44 334 ILE B N 1
ATOM 9390 C CA . ILE B 1 334 ? 28.031 -27.328 -16.547 1 96.44 334 ILE B CA 1
ATOM 9391 C C . ILE B 1 334 ? 29.266 -27.453 -15.648 1 96.44 334 ILE B C 1
ATOM 9393 O O . ILE B 1 334 ? 30.328 -26.891 -15.953 1 96.44 334 ILE B O 1
ATOM 9397 N N . TRP B 1 335 ? 29.109 -28.062 -14.562 1 96.56 335 TRP B N 1
ATOM 9398 C CA . TRP B 1 335 ? 30.234 -28.391 -13.688 1 96.56 335 TRP B CA 1
ATOM 9399 C C . TRP B 1 335 ? 30.5 -29.891 -13.68 1 96.56 335 TRP B C 1
ATOM 9401 O O . TRP B 1 335 ? 29.562 -30.688 -13.555 1 96.56 335 TRP B O 1
ATOM 9411 N N . ASP B 1 336 ? 31.75 -30.219 -13.844 1 96 336 ASP B N 1
ATOM 9412 C CA . ASP B 1 336 ? 32.219 -31.594 -13.758 1 96 336 ASP B CA 1
ATOM 9413 C C . ASP B 1 336 ? 32.844 -31.891 -12.391 1 96 336 ASP B C 1
ATOM 9415 O O . ASP B 1 336 ? 33.906 -31.391 -12.078 1 96 336 ASP B O 1
ATOM 9419 N N . LYS B 1 337 ? 32.188 -32.719 -11.68 1 95.25 337 LYS B N 1
ATOM 9420 C CA . LYS B 1 337 ? 32.594 -33.031 -10.312 1 95.25 337 LYS B CA 1
ATOM 9421 C C . LYS B 1 337 ? 33.938 -33.719 -10.266 1 95.25 337 LYS B C 1
ATOM 9423 O O . LYS B 1 337 ? 34.719 -33.531 -9.328 1 95.25 337 LYS B O 1
ATOM 9428 N N . VAL B 1 338 ? 34.281 -34.5 -11.18 1 94 338 VAL B N 1
ATOM 9429 C CA . VAL B 1 338 ? 35.5 -35.281 -11.195 1 94 338 VAL B CA 1
ATOM 9430 C C . VAL B 1 338 ? 36.656 -34.438 -11.664 1 94 338 VAL B C 1
ATOM 9432 O O . VAL B 1 338 ? 37.688 -34.344 -10.984 1 94 338 VAL B O 1
ATOM 9435 N N . GLU B 1 339 ? 36.469 -33.75 -12.734 1 93.44 339 GLU B N 1
ATOM 9436 C CA . GLU B 1 339 ? 37.531 -32.938 -13.289 1 93.44 339 GLU B CA 1
ATOM 9437 C C . GLU B 1 339 ? 37.625 -31.562 -12.609 1 93.44 339 GLU B C 1
ATOM 9439 O O . GLU B 1 339 ? 38.625 -30.859 -12.727 1 93.44 339 GLU B O 1
ATOM 9444 N N . GLN B 1 340 ? 36.562 -31.219 -11.961 1 92.75 340 GLN B N 1
ATOM 9445 C CA . GLN B 1 340 ? 36.469 -29.938 -11.266 1 92.75 340 GLN B CA 1
ATOM 9446 C C . GLN B 1 340 ? 36.625 -28.766 -12.242 1 92.75 340 GLN B C 1
ATOM 9448 O O . GLN B 1 340 ? 37.375 -27.844 -11.977 1 92.75 340 GLN B O 1
ATOM 9453 N N . THR B 1 341 ? 35.969 -28.906 -13.383 1 93.56 341 THR B N 1
ATOM 9454 C CA . THR B 1 341 ? 35.969 -27.859 -14.398 1 93.56 341 THR B CA 1
ATOM 9455 C C . THR B 1 341 ? 34.562 -27.375 -14.688 1 93.56 341 THR B C 1
ATOM 9457 O O . THR B 1 341 ? 33.594 -28.094 -14.406 1 93.56 341 THR B O 1
ATOM 9460 N N . LYS B 1 342 ? 34.5 -26.172 -15.172 1 93 342 LYS B N 1
ATOM 9461 C CA . LYS B 1 342 ? 33.219 -25.578 -15.555 1 93 342 LYS B CA 1
ATOM 9462 C C . LYS B 1 342 ? 33.25 -25.125 -17.016 1 93 342 LYS B C 1
ATOM 9464 O O . LYS B 1 342 ? 34.312 -24.781 -17.547 1 93 342 LYS B O 1
ATOM 9469 N N . GLN B 1 343 ? 32.094 -25.203 -17.625 1 92.5 343 GLN B N 1
ATOM 9470 C CA . GLN B 1 343 ? 31.953 -24.719 -18.984 1 92.5 343 GLN B CA 1
ATOM 9471 C C . GLN B 1 343 ? 30.562 -24.156 -19.234 1 92.5 343 GLN B C 1
ATOM 9473 O O . GLN B 1 343 ? 29.594 -24.547 -18.578 1 92.5 343 GLN B O 1
ATOM 9478 N N . PHE B 1 344 ? 30.453 -23.25 -20.219 1 90.38 344 PHE B N 1
ATOM 9479 C CA . PHE B 1 344 ? 29.172 -22.719 -20.656 1 90.38 344 PHE B CA 1
ATOM 9480 C C . PHE B 1 344 ? 28.469 -23.703 -21.578 1 90.38 344 PHE B C 1
ATOM 9482 O O . PHE B 1 344 ? 29.109 -24.406 -22.375 1 90.38 344 PHE B O 1
ATOM 9489 N N . ALA B 1 345 ? 27.203 -23.75 -21.359 1 91.81 345 ALA B N 1
ATOM 9490 C CA . ALA B 1 345 ? 26.359 -24.516 -22.281 1 91.81 345 ALA B CA 1
ATOM 9491 C C . ALA B 1 345 ? 25.359 -23.609 -22.984 1 91.81 345 ALA B C 1
ATOM 9493 O O . ALA B 1 345 ? 24.141 -23.75 -22.781 1 91.81 345 ALA B O 1
ATOM 9494 N N . MET B 1 346 ? 25.797 -22.766 -23.828 1 88.06 346 MET B N 1
ATOM 9495 C CA . MET B 1 346 ? 24.953 -21.75 -24.469 1 88.06 346 MET B CA 1
ATOM 9496 C C . MET B 1 346 ? 24.719 -22.094 -25.938 1 88.06 346 MET B C 1
ATOM 9498 O O . MET B 1 346 ? 25.562 -22.719 -26.578 1 88.06 346 MET B O 1
ATOM 9502 N N . PRO B 1 347 ? 23.531 -21.719 -26.328 1 81.12 347 PRO B N 1
ATOM 9503 C CA . PRO B 1 347 ? 23.328 -21.875 -27.766 1 81.12 347 PRO B CA 1
ATOM 9504 C C . PRO B 1 347 ? 24.203 -20.906 -28.578 1 81.12 347 PRO B C 1
ATOM 9506 O O . PRO B 1 347 ? 24.625 -19.875 -28.062 1 81.12 347 PRO B O 1
ATOM 9509 N N . SER B 1 348 ? 24.531 -21.344 -29.859 1 69 348 SER B N 1
ATOM 9510 C CA . SER B 1 348 ? 25.281 -20.453 -30.75 1 69 348 SER B CA 1
ATOM 9511 C C . SER B 1 348 ? 24.469 -19.203 -31.078 1 69 348 SER B C 1
ATOM 9513 O O . SER B 1 348 ? 23.25 -19.234 -31.094 1 69 348 SER B O 1
ATOM 9515 N N . GLU B 1 349 ? 25.156 -18.094 -31.109 1 59.78 349 GLU B N 1
ATOM 9516 C CA . GLU B 1 349 ? 24.547 -16.797 -31.391 1 59.78 349 GLU B CA 1
ATOM 9517 C C . GLU B 1 349 ? 23.641 -16.859 -32.625 1 59.78 349 GLU B C 1
ATOM 9519 O O . GLU B 1 349 ? 22.641 -16.156 -32.688 1 59.78 349 GLU B O 1
ATOM 9524 N N . ARG B 1 350 ? 24.062 -17.625 -33.656 1 58.22 350 ARG B N 1
ATOM 9525 C CA . ARG B 1 350 ? 23.328 -17.703 -34.906 1 58.22 350 ARG B CA 1
ATOM 9526 C C . ARG B 1 350 ? 21.938 -18.312 -34.719 1 58.22 350 ARG B C 1
ATOM 9528 O O . ARG B 1 350 ? 21.078 -18.234 -35.594 1 58.22 350 ARG B O 1
ATOM 9535 N N . PHE B 1 351 ? 21.875 -18.891 -33.656 1 57.25 351 PHE B N 1
ATOM 9536 C CA . PHE B 1 351 ? 20.688 -19.703 -33.438 1 57.25 351 PHE B CA 1
ATOM 9537 C C . PHE B 1 351 ? 19.453 -18.812 -33.344 1 57.25 351 PHE B C 1
ATOM 9539 O O . PHE B 1 351 ? 18.359 -19.203 -33.781 1 57.25 351 PHE B O 1
ATOM 9546 N N . PHE B 1 352 ? 19.578 -17.672 -32.594 1 57.31 352 PHE B N 1
ATOM 9547 C CA . PHE B 1 352 ? 18.344 -16.938 -32.375 1 57.31 352 PHE B CA 1
ATOM 9548 C C . PHE B 1 352 ? 18.125 -15.93 -33.5 1 57.31 352 PHE B C 1
ATOM 9550 O O . PHE B 1 352 ? 17.422 -14.938 -33.312 1 57.31 352 PHE B O 1
ATOM 9557 N N . ASN B 1 353 ? 18.812 -16.125 -34.688 1 47.75 353 ASN B N 1
ATOM 9558 C CA . ASN B 1 353 ? 18.75 -15.156 -35.781 1 47.75 353 ASN B CA 1
ATOM 9559 C C . ASN B 1 353 ? 17.312 -14.82 -36.156 1 47.75 353 ASN B C 1
ATOM 9561 O O . ASN B 1 353 ? 17.062 -14.023 -37.062 1 47.75 353 ASN B O 1
ATOM 9565 N N . ASP B 1 354 ? 16.406 -15.562 -35.75 1 46.31 354 ASP B N 1
ATOM 9566 C CA . ASP B 1 354 ? 15.156 -15.32 -36.469 1 46.31 354 ASP B CA 1
ATOM 9567 C C . ASP B 1 354 ? 14.391 -14.148 -35.875 1 46.31 354 ASP B C 1
ATOM 9569 O O . ASP B 1 354 ? 13.312 -13.781 -36.344 1 46.31 354 ASP B O 1
ATOM 9573 N N . GLY B 1 355 ? 14.953 -13.234 -35.031 1 44.34 355 GLY B N 1
ATOM 9574 C CA . GLY B 1 355 ? 14.305 -11.969 -34.719 1 44.34 355 GLY B CA 1
ATOM 9575 C C . GLY B 1 355 ? 15.219 -10.984 -34 1 44.34 355 GLY B C 1
ATOM 9576 O O . GLY B 1 355 ? 16.359 -11.328 -33.656 1 44.34 355 GLY B O 1
ATOM 9577 N N . PRO B 1 356 ? 14.789 -9.703 -34.219 1 42.72 356 PRO B N 1
ATOM 9578 C CA . PRO B 1 356 ? 15.625 -8.586 -33.781 1 42.72 356 PRO B CA 1
ATOM 9579 C C . PRO B 1 356 ? 16.266 -8.852 -32.406 1 42.72 356 PRO B C 1
ATOM 9581 O O . PRO B 1 356 ? 17.281 -8.211 -32.062 1 42.72 356 PRO B O 1
ATOM 9584 N N . THR B 1 357 ? 15.367 -9.148 -31.359 1 50.22 357 THR B N 1
ATOM 9585 C CA . THR B 1 357 ? 15.945 -9.086 -30.031 1 50.22 357 THR B CA 1
ATOM 9586 C C . THR B 1 357 ? 16.469 -10.453 -29.594 1 50.22 357 THR B C 1
ATOM 9588 O O . THR B 1 357 ? 15.812 -11.477 -29.828 1 50.22 357 THR B O 1
ATOM 9591 N N . SER B 1 358 ? 17.734 -10.68 -29.516 1 62.31 358 SER B N 1
ATOM 9592 C CA . SER B 1 358 ? 18.609 -11.711 -28.969 1 62.31 358 SER B CA 1
ATOM 9593 C C . SER B 1 358 ? 18.156 -12.156 -27.578 1 62.31 358 SER B C 1
ATOM 9595 O O . SER B 1 358 ? 18.797 -12.992 -26.953 1 62.31 358 SER B O 1
ATOM 9597 N N . LEU B 1 359 ? 16.844 -11.773 -27.25 1 76.94 359 LEU B N 1
ATOM 9598 C CA . LEU B 1 359 ? 16.438 -12.117 -25.891 1 76.94 359 LEU B CA 1
ATOM 9599 C C . LEU B 1 359 ? 15.773 -13.492 -25.859 1 76.94 359 LEU B C 1
ATOM 9601 O O . LEU B 1 359 ? 15.031 -13.852 -26.766 1 76.94 359 LEU B O 1
ATOM 9605 N N . LYS B 1 360 ? 16.094 -14.289 -24.922 1 88.94 360 LYS B N 1
ATOM 9606 C CA . LYS B 1 360 ? 15.703 -15.688 -24.859 1 88.94 360 LYS B CA 1
ATOM 9607 C C . LYS B 1 360 ? 15.445 -16.125 -23.422 1 88.94 360 LYS B C 1
ATOM 9609 O O . LYS B 1 360 ? 15.789 -15.406 -22.484 1 88.94 360 LYS B O 1
ATOM 9614 N N . TYR B 1 361 ? 14.688 -17.188 -23.359 1 93.06 361 TYR B N 1
ATOM 9615 C CA . TYR B 1 361 ? 14.516 -17.875 -22.094 1 93.06 361 TYR B CA 1
ATOM 9616 C C . TYR B 1 361 ? 15.078 -19.297 -22.172 1 93.06 361 TYR B C 1
ATOM 9618 O O . TYR B 1 361 ? 14.938 -19.969 -23.188 1 93.06 361 TYR B O 1
ATOM 9626 N N . LEU B 1 362 ? 15.766 -19.656 -21.172 1 93.75 362 LEU B N 1
ATOM 9627 C CA . LEU B 1 362 ? 16.016 -21.078 -20.969 1 93.75 362 LEU B CA 1
ATOM 9628 C C . LEU B 1 362 ? 14.781 -21.781 -20.406 1 93.75 362 LEU B C 1
ATOM 9630 O O . LEU B 1 362 ? 14.352 -21.484 -19.297 1 93.75 362 LEU B O 1
ATOM 9634 N N . VAL B 1 363 ? 14.281 -22.656 -21.203 1 93.19 363 VAL B N 1
ATOM 9635 C CA . VAL B 1 363 ? 13.031 -23.297 -20.797 1 93.19 363 VAL B CA 1
ATOM 9636 C C . VAL B 1 363 ? 13.32 -24.484 -19.891 1 93.19 363 VAL B C 1
ATOM 9638 O O . VAL B 1 363 ? 12.656 -24.656 -18.859 1 93.19 363 VAL B O 1
ATOM 9641 N N . TRP B 1 364 ? 14.289 -25.25 -20.328 1 93 364 TRP B N 1
ATOM 9642 C CA . TRP B 1 364 ? 14.57 -26.469 -19.594 1 93 364 TRP B CA 1
ATOM 9643 C C . TRP B 1 364 ? 15.922 -27.062 -19.984 1 93 364 TRP B C 1
ATOM 9645 O O . TRP B 1 364 ? 16.469 -26.719 -21.031 1 93 364 TRP B O 1
ATOM 9655 N N . ALA B 1 365 ? 16.453 -27.859 -19.109 1 93.31 365 ALA B N 1
ATOM 9656 C CA . ALA B 1 365 ? 17.594 -28.703 -19.391 1 93.31 365 ALA B CA 1
ATOM 9657 C C . ALA B 1 365 ? 17.422 -30.078 -18.75 1 93.31 365 ALA B C 1
ATOM 9659 O O . ALA B 1 365 ? 16.625 -30.25 -17.844 1 93.31 365 ALA B O 1
ATOM 9660 N N . GLN B 1 366 ? 18.078 -31.031 -19.359 1 92.5 366 GLN B N 1
ATOM 9661 C CA . GLN B 1 366 ? 17.984 -32.375 -18.844 1 92.5 366 GLN B CA 1
ATOM 9662 C C . GLN B 1 366 ? 19.172 -33.25 -19.297 1 92.5 366 GLN B C 1
ATOM 9664 O O . GLN B 1 366 ? 19.516 -33.25 -20.484 1 92.5 366 GLN B O 1
ATOM 9669 N N . TRP B 1 367 ? 19.75 -33.906 -18.344 1 93.75 367 TRP B N 1
ATOM 9670 C CA . TRP B 1 367 ? 20.812 -34.844 -18.703 1 93.75 367 TRP B CA 1
ATOM 9671 C C . TRP B 1 367 ? 20.25 -36.125 -19.312 1 93.75 367 TRP B C 1
ATOM 9673 O O . TRP B 1 367 ? 19.203 -36.594 -18.875 1 93.75 367 TRP B O 1
ATOM 9683 N N . ALA B 1 368 ? 20.953 -36.594 -20.312 1 92.25 368 ALA B N 1
ATOM 9684 C CA . ALA B 1 368 ? 20.578 -37.844 -20.953 1 92.25 368 ALA B CA 1
ATOM 9685 C C . ALA B 1 368 ? 21.812 -38.688 -21.25 1 92.25 368 ALA B C 1
ATOM 9687 O O . ALA B 1 368 ? 22.922 -38.188 -21.375 1 92.25 368 ALA B O 1
ATOM 9688 N N . THR B 1 369 ? 21.547 -39.938 -21.203 1 90.88 369 THR B N 1
ATOM 9689 C CA . THR B 1 369 ? 22.609 -40.875 -21.578 1 90.88 369 THR B CA 1
ATOM 9690 C C . THR B 1 369 ? 22.172 -41.719 -22.781 1 90.88 369 THR B C 1
ATOM 9692 O O . THR B 1 369 ? 21.312 -42.594 -22.656 1 90.88 369 THR B O 1
ATOM 9695 N N . ILE B 1 370 ? 22.703 -41.438 -23.844 1 87.19 370 ILE B N 1
ATOM 9696 C CA . ILE B 1 370 ? 22.406 -42.156 -25.094 1 87.19 370 ILE B CA 1
ATOM 9697 C C . ILE B 1 370 ? 23.688 -42.438 -25.844 1 87.19 370 ILE B C 1
ATOM 9699 O O . ILE B 1 370 ? 24.547 -41.562 -25.984 1 87.19 370 ILE B O 1
ATOM 9703 N N . GLU B 1 371 ? 23.781 -43.656 -26.297 1 79.88 371 GLU B N 1
ATOM 9704 C CA . GLU B 1 371 ? 24.953 -44 -27.094 1 79.88 371 GLU B CA 1
ATOM 9705 C C . GLU B 1 371 ? 24.844 -43.406 -28.5 1 79.88 371 GLU B C 1
ATOM 9707 O O . GLU B 1 371 ? 23.75 -43.375 -29.078 1 79.88 371 GLU B O 1
ATOM 9712 N N . PRO B 1 372 ? 25.891 -42.969 -29.078 1 75.19 372 PRO B N 1
ATOM 9713 C CA . PRO B 1 372 ? 27.281 -43.031 -28.641 1 75.19 372 PRO B CA 1
ATOM 9714 C C . PRO B 1 372 ? 27.672 -41.812 -27.812 1 75.19 372 PRO B C 1
ATOM 9716 O O . PRO B 1 372 ? 28.828 -41.656 -27.406 1 75.19 372 PRO B O 1
ATOM 9719 N N . PHE B 1 373 ? 26.844 -40.844 -27.562 1 78.19 373 PHE B N 1
ATOM 9720 C CA . PHE B 1 373 ? 27.172 -39.562 -26.922 1 78.19 373 PHE B CA 1
ATOM 9721 C C . PHE B 1 373 ? 27.562 -39.781 -25.469 1 78.19 373 PHE B C 1
ATOM 9723 O O . PHE B 1 373 ? 28.219 -38.938 -24.875 1 78.19 373 PHE B O 1
ATOM 9730 N N . GLY B 1 374 ? 27.125 -40.875 -24.969 1 86.69 374 GLY B N 1
ATOM 9731 C CA . GLY B 1 374 ? 27.281 -41 -23.531 1 86.69 374 GLY B CA 1
ATOM 9732 C C . GLY B 1 374 ? 26.359 -40.062 -22.75 1 86.69 374 GLY B C 1
ATOM 9733 O O . GLY B 1 374 ? 25.188 -39.938 -23.094 1 86.69 374 GLY B O 1
ATOM 9734 N N . GLU B 1 375 ? 26.859 -39.531 -21.656 1 91.19 375 GLU B N 1
ATOM 9735 C CA . GLU B 1 375 ? 26.062 -38.625 -20.859 1 91.19 375 GLU B CA 1
ATOM 9736 C C . GLU B 1 375 ? 26.203 -37.188 -21.359 1 91.19 375 GLU B C 1
ATOM 9738 O O . GLU B 1 375 ? 27.328 -36.656 -21.453 1 91.19 375 GLU B O 1
ATOM 9743 N N . PHE B 1 376 ? 25.141 -36.562 -21.766 1 92.44 376 PHE B N 1
ATOM 9744 C CA . PHE B 1 376 ? 25.156 -35.219 -22.312 1 92.44 376 PHE B CA 1
ATOM 9745 C C . PHE B 1 376 ? 23.969 -34.406 -21.812 1 92.44 376 PHE B C 1
ATOM 9747 O O . PHE B 1 376 ? 23.047 -34.969 -21.203 1 92.44 376 PHE B O 1
ATOM 9754 N N . LEU B 1 377 ? 24.047 -33.125 -22.031 1 94.62 377 LEU B N 1
ATOM 9755 C CA . LEU B 1 377 ? 23 -32.219 -21.578 1 94.62 377 LEU B CA 1
ATOM 9756 C C . LEU B 1 377 ? 22.109 -31.781 -22.734 1 94.62 377 LEU B C 1
ATOM 9758 O O . LEU B 1 377 ? 22.609 -31.25 -23.734 1 94.62 377 LEU B O 1
ATOM 9762 N N . LEU B 1 378 ? 20.859 -32.094 -22.625 1 92.5 378 LEU B N 1
ATOM 9763 C CA . LEU B 1 378 ? 19.844 -31.531 -23.516 1 92.5 378 LEU B CA 1
ATOM 9764 C C . LEU B 1 378 ? 19.359 -30.188 -22.984 1 92.5 378 LEU B C 1
ATOM 9766 O O . LEU B 1 378 ? 19.047 -30.047 -21.797 1 92.5 378 LEU B O 1
ATOM 9770 N N . THR B 1 379 ? 19.359 -29.219 -23.828 1 92.69 379 THR B N 1
ATOM 9771 C CA . THR B 1 379 ? 18.844 -27.906 -23.422 1 92.69 379 THR B CA 1
ATOM 9772 C C . THR B 1 379 ? 17.75 -27.438 -24.359 1 92.69 379 THR B C 1
ATOM 9774 O O . THR B 1 379 ? 17.781 -27.734 -25.562 1 92.69 379 THR B O 1
ATOM 9777 N N . VAL B 1 380 ? 16.734 -26.859 -23.844 1 92 380 VAL B N 1
ATOM 9778 C CA . VAL B 1 380 ? 15.617 -26.328 -24.609 1 92 380 VAL B CA 1
ATOM 9779 C C . VAL B 1 380 ? 15.492 -24.812 -24.375 1 92 380 VAL B C 1
ATOM 9781 O O . VAL B 1 380 ? 15.398 -24.375 -23.219 1 92 380 VAL B O 1
ATOM 9784 N N . TRP B 1 381 ? 15.484 -24.062 -25.406 1 91.56 381 TRP B N 1
ATOM 9785 C CA . TRP B 1 381 ? 15.406 -22.609 -25.359 1 91.56 381 TRP B CA 1
ATOM 9786 C C . TRP B 1 381 ? 14.195 -22.094 -26.141 1 91.56 381 TRP B C 1
ATOM 9788 O O . TRP B 1 381 ? 13.68 -22.797 -27.016 1 91.56 381 TRP B O 1
ATOM 9798 N N . THR B 1 382 ? 13.727 -20.953 -25.797 1 92.19 382 THR B N 1
ATOM 9799 C CA . THR B 1 382 ? 12.664 -20.297 -26.547 1 92.19 382 THR B CA 1
ATOM 9800 C C . THR B 1 382 ? 12.961 -18.812 -26.719 1 92.19 382 THR B C 1
ATOM 9802 O O . THR B 1 382 ? 13.93 -18.297 -26.156 1 92.19 382 THR B O 1
ATOM 9805 N N . ASN B 1 383 ? 12.211 -18.156 -27.578 1 89.88 383 ASN B N 1
ATOM 9806 C CA . ASN B 1 383 ? 12.344 -16.719 -27.766 1 89.88 383 ASN B CA 1
ATOM 9807 C C . ASN B 1 383 ? 11.5 -15.945 -26.766 1 89.88 383 ASN B C 1
ATOM 9809 O O . ASN B 1 383 ? 10.828 -16.531 -25.922 1 89.88 383 ASN B O 1
ATOM 9813 N N . ARG B 1 384 ? 11.539 -14.766 -26.859 1 91.62 384 ARG B N 1
ATOM 9814 C CA . ARG B 1 384 ? 10.898 -13.867 -25.906 1 91.62 384 ARG B CA 1
ATOM 9815 C C . ARG B 1 384 ? 9.391 -14.07 -25.891 1 91.62 384 ARG B C 1
ATOM 9817 O O . ARG B 1 384 ? 8.766 -14.086 -24.828 1 91.62 384 ARG B O 1
ATOM 9824 N N . VAL B 1 385 ? 8.688 -14.18 -27.094 1 93.62 385 VAL B N 1
ATOM 9825 C CA . VAL B 1 385 ? 7.234 -14.289 -27.156 1 93.62 385 VAL B CA 1
ATOM 9826 C C . VAL B 1 385 ? 6.816 -15.742 -26.984 1 93.62 385 VAL B C 1
ATOM 9828 O O . VAL B 1 385 ? 5.625 -16.047 -26.875 1 93.62 385 VAL B O 1
ATOM 9831 N N . GLN B 1 386 ? 7.793 -16.703 -27.016 1 93 386 GLN B N 1
ATOM 9832 C CA . GLN B 1 386 ? 7.578 -18.109 -26.641 1 93 386 GLN B CA 1
ATOM 9833 C C . GLN B 1 386 ? 6.688 -18.812 -27.656 1 93 386 GLN B C 1
ATOM 9835 O O . GLN B 1 386 ? 5.727 -19.484 -27.281 1 93 386 GLN B O 1
ATOM 9840 N N . ASN B 1 387 ? 6.992 -18.656 -28.953 1 93.12 387 ASN B N 1
ATOM 9841 C CA . ASN B 1 387 ? 6.191 -19.297 -29.984 1 93.12 387 ASN B CA 1
ATOM 9842 C C . ASN B 1 387 ? 6.996 -20.344 -30.75 1 93.12 387 ASN B C 1
ATOM 9844 O O . ASN B 1 387 ? 6.566 -20.828 -31.797 1 93.12 387 ASN B O 1
ATOM 9848 N N . PHE B 1 388 ? 8.164 -20.672 -30.219 1 91.69 388 PHE B N 1
ATOM 9849 C CA . PHE B 1 388 ? 8.898 -21.828 -30.703 1 91.69 388 PHE B CA 1
ATOM 9850 C C . PHE B 1 388 ? 9.852 -22.344 -29.641 1 91.69 388 PHE B C 1
ATOM 9852 O O . PHE B 1 388 ? 10.102 -21.672 -28.641 1 91.69 388 PHE B O 1
ATOM 9859 N N . ILE B 1 389 ? 10.352 -23.531 -29.844 1 90.94 389 ILE B N 1
ATOM 9860 C CA . ILE B 1 389 ? 11.406 -24.078 -29 1 90.94 389 ILE B CA 1
ATOM 9861 C C . ILE B 1 389 ? 12.531 -24.625 -29.859 1 90.94 389 ILE B C 1
ATOM 9863 O O . ILE B 1 389 ? 12.297 -25.031 -31 1 90.94 389 ILE B O 1
ATOM 9867 N N . ALA B 1 390 ? 13.703 -24.531 -29.312 1 89.69 390 ALA B N 1
ATOM 9868 C CA . ALA B 1 390 ? 14.891 -25.141 -29.906 1 89.69 390 ALA B CA 1
ATOM 9869 C C . ALA B 1 390 ? 15.656 -25.969 -28.891 1 89.69 390 ALA B C 1
ATOM 9871 O O . ALA B 1 390 ? 15.828 -25.547 -27.734 1 89.69 390 ALA B O 1
ATOM 9872 N N . ALA B 1 391 ? 16 -27.156 -29.297 1 89.69 391 ALA B N 1
ATOM 9873 C CA . ALA B 1 391 ? 16.75 -28.031 -28.406 1 89.69 391 ALA B CA 1
ATOM 9874 C C . ALA B 1 391 ? 18.188 -28.203 -28.891 1 89.69 391 ALA B C 1
ATOM 9876 O O . ALA B 1 391 ? 18.453 -28.25 -30.094 1 89.69 391 ALA B O 1
ATOM 9877 N N . MET B 1 392 ? 19.078 -28.297 -27.922 1 89.94 392 MET B N 1
ATOM 9878 C CA . MET B 1 392 ? 20.5 -28.469 -28.188 1 89.94 392 MET B CA 1
ATOM 9879 C C . MET B 1 392 ? 21.062 -29.641 -27.406 1 89.94 392 MET B C 1
ATOM 9881 O O . MET B 1 392 ? 20.5 -30.047 -26.375 1 89.94 392 MET B O 1
ATOM 9885 N N . ILE B 1 393 ? 22.094 -30.125 -27.953 1 90.62 393 ILE B N 1
ATOM 9886 C CA . ILE B 1 393 ? 22.906 -31.125 -27.266 1 90.62 393 ILE B CA 1
ATOM 9887 C C . ILE B 1 393 ? 24.234 -30.5 -26.844 1 90.62 393 ILE B C 1
ATOM 9889 O O . ILE B 1 393 ? 24.938 -29.891 -27.656 1 90.62 393 ILE B O 1
ATOM 9893 N N . CYS B 1 394 ? 24.484 -30.594 -25.625 1 91.75 394 CYS B N 1
ATOM 9894 C CA . CYS B 1 394 ? 25.719 -30.016 -25.078 1 91.75 394 CYS B CA 1
ATOM 9895 C C . CYS B 1 394 ? 26.562 -31.094 -24.406 1 91.75 394 CYS B C 1
ATOM 9897 O O . CYS B 1 394 ? 26.094 -31.75 -23.469 1 91.75 394 CYS B O 1
ATOM 9899 N N . MET B 1 395 ? 27.688 -31.203 -24.828 1 87.31 395 MET B N 1
ATOM 9900 C CA . MET B 1 395 ? 28.656 -32.125 -24.25 1 87.31 395 MET B CA 1
ATOM 9901 C C . MET B 1 395 ? 29.844 -31.391 -23.656 1 87.31 395 MET B C 1
ATOM 9903 O O . MET B 1 395 ? 30.141 -30.266 -24.062 1 87.31 395 MET B O 1
ATOM 9907 N N . MET B 1 396 ? 30.391 -32.062 -22.672 1 84.94 396 MET B N 1
ATOM 9908 C CA . MET B 1 396 ? 31.578 -31.422 -22.078 1 84.94 396 MET B CA 1
ATOM 9909 C C . MET B 1 396 ? 32.688 -31.266 -23.125 1 84.94 396 MET B C 1
ATOM 9911 O O . MET B 1 396 ? 32.875 -32.156 -23.953 1 84.94 396 MET B O 1
ATOM 9915 N N . ASN B 1 397 ? 33.312 -30.094 -23.203 1 82.69 397 ASN B N 1
ATOM 9916 C CA . ASN B 1 397 ? 34.469 -29.75 -24.016 1 82.69 397 ASN B CA 1
ATOM 9917 C C . ASN B 1 397 ? 34.062 -29.609 -25.5 1 82.69 397 ASN B C 1
ATOM 9919 O O . ASN B 1 397 ? 34.938 -29.609 -26.359 1 82.69 397 ASN B O 1
ATOM 9923 N N . GLU B 1 398 ? 32.812 -29.625 -25.812 1 81.5 398 GLU B N 1
ATOM 9924 C CA . GLU B 1 398 ? 32.312 -29.375 -27.156 1 81.5 398 GLU B CA 1
ATOM 9925 C C . GLU B 1 398 ? 31.25 -28.266 -27.156 1 81.5 398 GLU B C 1
ATOM 9927 O O . GLU B 1 398 ? 30.516 -28.109 -26.172 1 81.5 398 GLU B O 1
ATOM 9932 N N . PRO B 1 399 ? 31.25 -27.547 -28.219 1 82.88 399 PRO B N 1
ATOM 9933 C CA . PRO B 1 399 ? 30.156 -26.562 -28.312 1 82.88 399 PRO B CA 1
ATOM 9934 C C . PRO B 1 399 ? 28.781 -27.219 -28.422 1 82.88 399 PRO B C 1
ATOM 9936 O O . PRO B 1 399 ? 28.641 -28.25 -29.078 1 82.88 399 PRO B O 1
ATOM 9939 N N . CYS B 1 400 ? 27.844 -26.578 -27.828 1 87.94 400 CYS B N 1
ATOM 9940 C CA . CYS B 1 400 ? 26.484 -27.078 -27.969 1 87.94 400 CYS B CA 1
ATOM 9941 C C . CYS B 1 400 ? 26 -26.938 -29.422 1 87.94 400 CYS B C 1
ATOM 9943 O O . CYS B 1 400 ? 26.375 -26 -30.109 1 87.94 400 CYS B O 1
ATOM 9945 N N . PHE B 1 401 ? 25.266 -27.797 -29.875 1 83.62 401 PHE B N 1
ATOM 9946 C CA . PHE B 1 401 ? 24.734 -27.656 -31.234 1 83.62 401 PHE B CA 1
ATOM 9947 C C . PHE B 1 401 ? 23.25 -27.969 -31.266 1 83.62 401 PHE B C 1
ATOM 9949 O O . PHE B 1 401 ? 22.781 -28.859 -30.547 1 83.62 401 PHE B O 1
ATOM 9956 N N . ARG B 1 402 ? 22.609 -27.188 -32.125 1 81.44 402 ARG B N 1
ATOM 9957 C CA . ARG B 1 402 ? 21.156 -27.344 -32.25 1 81.44 402 ARG B CA 1
ATOM 9958 C C . ARG B 1 402 ? 20.812 -28.531 -33.125 1 81.44 402 ARG B C 1
ATOM 9960 O O . ARG B 1 402 ? 21.422 -28.719 -34.188 1 81.44 402 ARG B O 1
ATOM 9967 N N . PHE B 1 403 ? 19.781 -29.25 -32.781 1 82.75 403 PHE B N 1
ATOM 9968 C CA . PHE B 1 403 ? 19.391 -30.391 -33.594 1 82.75 403 PHE B CA 1
ATOM 9969 C C . PHE B 1 403 ? 17.891 -30.391 -33.844 1 82.75 403 PHE B C 1
ATOM 9971 O O . PHE B 1 403 ? 17.406 -31.047 -34.781 1 82.75 403 PHE B O 1
ATOM 9978 N N . PHE B 1 404 ? 17.188 -29.656 -33.094 1 87.38 404 PHE B N 1
ATOM 9979 C CA . PHE B 1 404 ? 15.734 -29.734 -33.125 1 87.38 404 PHE B CA 1
ATOM 9980 C C . PHE B 1 404 ? 15.117 -28.344 -32.938 1 87.38 404 PHE B C 1
ATOM 9982 O O . PHE B 1 404 ? 15.602 -27.547 -32.156 1 87.38 404 PHE B O 1
ATOM 9989 N N . LYS B 1 405 ? 14.133 -27.984 -33.75 1 88.5 405 LYS B N 1
ATOM 9990 C CA . LYS B 1 405 ? 13.336 -26.766 -33.625 1 88.5 405 LYS B CA 1
ATOM 9991 C C . LYS B 1 405 ? 11.859 -27.047 -33.906 1 88.5 405 LYS B C 1
ATOM 9993 O O . LYS B 1 405 ? 11.523 -27.766 -34.844 1 88.5 405 LYS B O 1
ATOM 9998 N N . PHE B 1 406 ? 11.062 -26.625 -33.062 1 91.12 406 PHE B N 1
ATOM 9999 C CA . PHE B 1 406 ? 9.625 -26.75 -33.25 1 91.12 406 PHE B CA 1
ATOM 10000 C C . PHE B 1 406 ? 8.938 -25.391 -33.125 1 91.12 406 PHE B C 1
ATOM 10002 O O . PHE B 1 406 ? 9.102 -24.688 -32.125 1 91.12 406 PHE B O 1
ATOM 10009 N N . LYS B 1 407 ? 8.18 -25.047 -34.125 1 93.25 407 LYS B N 1
ATOM 10010 C CA . LYS B 1 407 ? 7.387 -23.828 -34.125 1 93.25 407 LYS B CA 1
ATOM 10011 C C . LYS B 1 407 ? 5.949 -24.109 -33.688 1 93.25 407 LYS B C 1
ATOM 10013 O O . LYS B 1 407 ? 5.328 -25.062 -34.156 1 93.25 407 LYS B O 1
ATOM 10018 N N . TYR B 1 408 ? 5.461 -23.359 -32.875 1 94.81 408 TYR B N 1
ATOM 10019 C CA . TYR B 1 408 ? 4.094 -23.516 -32.375 1 94.81 408 TYR B CA 1
ATOM 10020 C C . TYR B 1 408 ? 3.094 -22.906 -33.344 1 94.81 408 TYR B C 1
ATOM 10022 O O . TYR B 1 408 ? 2.291 -22.047 -32.969 1 94.81 408 TYR B O 1
ATOM 10030 N N . THR B 1 409 ? 3.211 -23.266 -34.5 1 96 409 THR B N 1
ATOM 10031 C CA . THR B 1 409 ? 2.26 -23.062 -35.594 1 96 409 THR B CA 1
ATOM 10032 C C . THR B 1 409 ? 1.926 -24.391 -36.281 1 96 409 THR B C 1
ATOM 10034 O O . THR B 1 409 ? 2.793 -25 -36.906 1 96 409 THR B O 1
ATOM 10037 N N . VAL B 1 410 ? 0.733 -24.797 -36.094 1 95.81 410 VAL B N 1
ATOM 10038 C CA . VAL B 1 410 ? 0.3 -26.094 -36.625 1 95.81 410 VAL B CA 1
ATOM 10039 C C . VAL B 1 410 ? -0.957 -25.906 -37.469 1 95.81 410 VAL B C 1
ATOM 10041 O O . VAL B 1 410 ? -1.949 -25.344 -37 1 95.81 410 VAL B O 1
ATOM 10044 N N . SER B 1 411 ? -0.865 -26.391 -38.688 1 93.69 411 SER B N 1
ATOM 10045 C CA . SER B 1 411 ? -1.985 -26.328 -39.625 1 93.69 411 SER B CA 1
ATOM 10046 C C . SER B 1 411 ? -2.551 -24.922 -39.719 1 93.69 411 SER B C 1
ATOM 10048 O O . SER B 1 411 ? -3.766 -24.719 -39.656 1 93.69 411 SER B O 1
ATOM 10050 N N . GLY B 1 412 ? -1.718 -24 -39.688 1 92.5 412 GLY B N 1
ATOM 10051 C CA . GLY B 1 412 ? -2.1 -22.609 -39.875 1 92.5 412 GLY B CA 1
ATOM 10052 C C . GLY B 1 412 ? -2.568 -21.922 -38.625 1 92.5 412 GLY B C 1
ATOM 10053 O O . GLY B 1 412 ? -2.91 -20.75 -38.625 1 92.5 412 GLY B O 1
ATOM 10054 N N . LYS B 1 413 ? -2.596 -22.625 -37.562 1 95.19 413 LYS B N 1
ATOM 10055 C CA . LYS B 1 413 ? -3.02 -22.047 -36.312 1 95.19 413 LYS B CA 1
ATOM 10056 C C . LYS B 1 413 ? -1.817 -21.703 -35.438 1 95.19 413 LYS B C 1
ATOM 10058 O O . LYS B 1 413 ? -0.896 -22.5 -35.281 1 95.19 413 LYS B O 1
ATOM 10063 N N . ASN B 1 414 ? -1.842 -20.453 -34.938 1 96.06 414 ASN B N 1
ATOM 10064 C CA . ASN B 1 414 ? -0.805 -20.047 -33.969 1 96.06 414 ASN B CA 1
ATOM 10065 C C . ASN B 1 414 ? -1.104 -20.547 -32.562 1 96.06 414 ASN B C 1
ATOM 10067 O O . ASN B 1 414 ? -2.238 -20.438 -32.094 1 96.06 414 ASN B O 1
ATOM 10071 N N . LEU B 1 415 ? -0.157 -21.141 -31.953 1 96.62 415 LEU B N 1
ATOM 10072 C CA . LEU B 1 415 ? -0.211 -21.672 -30.594 1 96.62 415 LEU B CA 1
ATOM 10073 C C . LEU B 1 415 ? 0.819 -20.984 -29.703 1 96.62 415 LEU B C 1
ATOM 10075 O O . LEU B 1 415 ? 1.277 -19.891 -30.016 1 96.62 415 LEU B O 1
ATOM 10079 N N . TRP B 1 416 ? 1.062 -21.469 -28.547 1 94.94 416 TRP B N 1
ATOM 10080 C CA . TRP B 1 416 ? 2.092 -20.938 -27.656 1 94.94 416 TRP B CA 1
ATOM 10081 C C . TRP B 1 416 ? 2.719 -22.047 -26.828 1 94.94 416 TRP B C 1
ATOM 10083 O O . TRP B 1 416 ? 2.15 -23.141 -26.703 1 94.94 416 TRP B O 1
ATOM 10093 N N . LEU B 1 417 ? 3.834 -21.766 -26.25 1 92.94 417 LEU B N 1
ATOM 10094 C CA . LEU B 1 417 ? 4.559 -22.672 -25.375 1 92.94 417 LEU B CA 1
ATOM 10095 C C . LEU B 1 417 ? 4.004 -22.594 -23.953 1 92.94 417 LEU B C 1
ATOM 10097 O O . LEU B 1 417 ? 3.672 -21.516 -23.469 1 92.94 417 LEU B O 1
ATOM 10101 N N . GLU B 1 418 ? 3.885 -23.703 -23.266 1 88.31 418 GLU B N 1
ATOM 10102 C CA . GLU B 1 418 ? 3.613 -23.781 -21.828 1 88.31 418 GLU B CA 1
ATOM 10103 C C . GLU B 1 418 ? 4.785 -24.406 -21.078 1 88.31 418 GLU B C 1
ATOM 10105 O O . GLU B 1 418 ? 4.84 -25.625 -20.906 1 88.31 418 GLU B O 1
ATOM 10110 N N . PRO B 1 419 ? 5.566 -23.531 -20.562 1 83.75 419 PRO B N 1
ATOM 10111 C CA . PRO B 1 419 ? 6.812 -24.047 -20 1 83.75 419 PRO B CA 1
ATOM 10112 C C . PRO B 1 419 ? 6.59 -24.875 -18.734 1 83.75 419 PRO B C 1
ATOM 10114 O O . PRO B 1 419 ? 7.312 -25.844 -18.484 1 83.75 419 PRO B O 1
ATOM 10117 N N . THR B 1 420 ? 5.773 -24.594 -17.828 1 66.69 420 THR B N 1
ATOM 10118 C CA . THR B 1 420 ? 5.629 -25.219 -16.516 1 66.69 420 THR B CA 1
ATOM 10119 C C . THR B 1 420 ? 4.98 -26.594 -16.656 1 66.69 420 THR B C 1
ATOM 10121 O O . THR B 1 420 ? 5.234 -27.5 -15.836 1 66.69 420 THR B O 1
ATOM 10124 N N . LYS B 1 421 ? 4.16 -26.828 -17.484 1 59.69 421 LYS B N 1
ATOM 10125 C CA . LYS B 1 421 ? 3.396 -28.078 -17.531 1 59.69 421 LYS B CA 1
ATOM 10126 C C . LYS B 1 421 ? 4.012 -29.062 -18.516 1 59.69 421 LYS B C 1
ATOM 10128 O O . LYS B 1 421 ? 3.943 -30.266 -18.312 1 59.69 421 LYS B O 1
ATOM 10133 N N . ARG B 1 422 ? 4.793 -28.625 -19.547 1 56.72 422 ARG B N 1
ATOM 10134 C CA . ARG B 1 422 ? 4.828 -29.516 -20.688 1 56.72 422 ARG B CA 1
ATOM 10135 C C . ARG B 1 422 ? 6.262 -29.734 -21.172 1 56.72 422 ARG B C 1
ATOM 10137 O O . ARG B 1 422 ? 6.562 -30.75 -21.797 1 56.72 422 ARG B O 1
ATOM 10144 N N . LEU B 1 423 ? 7.051 -28.859 -20.719 1 64.75 423 LEU B N 1
ATOM 10145 C CA . LEU B 1 423 ? 8.289 -29.062 -21.469 1 64.75 423 LEU B CA 1
ATOM 10146 C C . LEU B 1 423 ? 9.375 -29.656 -20.578 1 64.75 423 LEU B C 1
ATOM 10148 O O . LEU B 1 423 ? 10.562 -29.594 -20.906 1 64.75 423 LEU B O 1
ATOM 10152 N N . GLN B 1 424 ? 8.875 -30.484 -19.672 1 71.81 424 GLN B N 1
ATOM 10153 C CA . GLN B 1 424 ? 9.898 -31.172 -18.891 1 71.81 424 GLN B CA 1
ATOM 10154 C C . GLN B 1 424 ? 10.289 -32.5 -19.516 1 71.81 424 GLN B C 1
ATOM 10156 O O . GLN B 1 424 ? 9.438 -33.375 -19.719 1 71.81 424 GLN B O 1
ATOM 10161 N N . ILE B 1 425 ? 11.523 -32.5 -20.047 1 82.5 425 ILE B N 1
ATOM 10162 C CA . ILE B 1 425 ? 12.062 -33.781 -20.484 1 82.5 425 ILE B CA 1
ATOM 10163 C C . ILE B 1 425 ? 12.375 -34.688 -19.281 1 82.5 425 ILE B C 1
ATOM 10165 O O . ILE B 1 425 ? 13.414 -34.5 -18.641 1 82.5 425 ILE B O 1
ATOM 10169 N N . LYS B 1 426 ? 11.484 -35.5 -19.031 1 81.69 426 LYS B N 1
ATOM 10170 C CA . LYS B 1 426 ? 11.625 -36.312 -17.812 1 81.69 426 LYS B CA 1
ATOM 10171 C C . LYS B 1 426 ? 12.188 -37.688 -18.109 1 81.69 426 LYS B C 1
ATOM 10173 O O . LYS B 1 426 ? 12.867 -38.281 -17.266 1 81.69 426 LYS B O 1
ATOM 10178 N N . TYR B 1 427 ? 11.938 -38.125 -19.359 1 89.44 427 TYR B N 1
ATOM 10179 C CA . TYR B 1 427 ? 12.281 -39.531 -19.641 1 89.44 427 TYR B CA 1
ATOM 10180 C C . TYR B 1 427 ? 13.008 -39.656 -20.984 1 89.44 427 TYR B C 1
ATOM 10182 O O . TYR B 1 427 ? 12.602 -39.031 -21.969 1 89.44 427 TYR B O 1
ATOM 10190 N N . THR B 1 428 ? 14.055 -40.438 -20.953 1 90.69 428 THR B N 1
ATOM 10191 C CA . THR B 1 428 ? 14.859 -40.719 -22.141 1 90.69 428 THR B CA 1
ATOM 10192 C C . THR B 1 428 ? 14.797 -42.188 -22.5 1 90.69 428 THR B C 1
ATOM 10194 O O . THR B 1 428 ? 14.484 -43.031 -21.641 1 90.69 428 THR B O 1
ATOM 10197 N N . THR B 1 429 ? 14.992 -42.469 -23.75 1 93.38 429 THR B N 1
ATOM 10198 C CA . THR B 1 429 ? 15.07 -43.844 -24.25 1 93.38 429 THR B CA 1
ATOM 10199 C C . THR B 1 429 ? 16.5 -44.188 -24.688 1 93.38 429 THR B C 1
ATOM 10201 O O . THR B 1 429 ? 17.422 -43.375 -24.484 1 93.38 429 THR B O 1
ATOM 10204 N N . LYS B 1 430 ? 16.609 -45.344 -25.219 1 89.75 430 LYS B N 1
ATOM 10205 C CA . LYS B 1 430 ? 17.922 -45.719 -25.719 1 89.75 430 LYS B CA 1
ATOM 10206 C C . LYS B 1 430 ? 18.328 -44.875 -26.922 1 89.75 430 LYS B C 1
ATOM 10208 O O . LYS B 1 430 ? 19.516 -44.719 -27.203 1 89.75 430 LYS B O 1
ATOM 10213 N N . THR B 1 431 ? 17.359 -44.375 -27.562 1 91.62 431 THR B N 1
ATOM 10214 C CA . THR B 1 431 ? 17.672 -43.719 -28.812 1 91.62 431 THR B CA 1
ATOM 10215 C C . THR B 1 431 ? 17.25 -42.25 -28.781 1 91.62 431 THR B C 1
ATOM 10217 O O . THR B 1 431 ? 17.531 -41.469 -29.703 1 91.62 431 THR B O 1
ATOM 10220 N N . GLY B 1 432 ? 16.594 -41.875 -27.828 1 93 432 GLY B N 1
ATOM 10221 C CA . GLY B 1 432 ? 16.094 -40.5 -27.812 1 93 432 GLY B CA 1
ATOM 10222 C C . GLY B 1 432 ? 15.344 -40.156 -26.547 1 93 432 GLY B C 1
ATOM 10223 O O . GLY B 1 432 ? 15.734 -40.562 -25.453 1 93 432 GLY B O 1
ATOM 10224 N N . PHE B 1 433 ? 14.305 -39.219 -26.656 1 92.5 433 PHE B N 1
ATOM 10225 C CA . PHE B 1 433 ? 13.547 -38.75 -25.5 1 92.5 433 PHE B CA 1
ATOM 10226 C C . PHE B 1 433 ? 12.125 -38.375 -25.906 1 92.5 433 PHE B C 1
ATOM 10228 O O . PHE B 1 433 ? 11.805 -38.344 -27.109 1 92.5 433 PHE B O 1
ATOM 10235 N N . PHE B 1 434 ? 11.281 -38.188 -24.938 1 93.06 434 PHE B N 1
ATOM 10236 C CA . PHE B 1 434 ? 9.875 -37.875 -25.172 1 93.06 434 PHE B CA 1
ATOM 10237 C C . PHE B 1 434 ? 9.578 -36.406 -24.891 1 93.06 434 PHE B C 1
ATOM 10239 O O . PHE B 1 434 ? 10.117 -35.844 -23.938 1 93.06 434 PHE B O 1
ATOM 10246 N N . LEU B 1 435 ? 8.695 -35.812 -25.688 1 92.12 435 LEU B N 1
ATOM 10247 C CA . LEU B 1 435 ? 8.125 -34.5 -25.5 1 92.12 435 LEU B CA 1
ATOM 10248 C C . LEU B 1 435 ? 6.621 -34.5 -25.75 1 92.12 435 LEU B C 1
ATOM 10250 O O . LEU B 1 435 ? 6.109 -35.438 -26.406 1 92.12 435 LEU B O 1
ATOM 10254 N N . ILE B 1 436 ? 5.949 -33.562 -25.156 1 93.38 436 ILE B N 1
ATOM 10255 C CA . ILE B 1 436 ? 4.562 -33.312 -25.531 1 93.38 436 ILE B CA 1
ATOM 10256 C C . ILE B 1 436 ? 4.516 -32.219 -26.594 1 93.38 436 ILE B C 1
ATOM 10258 O O . ILE B 1 436 ? 4.949 -31.078 -26.344 1 93.38 436 ILE B O 1
ATOM 10262 N N . LEU B 1 437 ? 4.047 -32.5 -27.766 1 93 437 LEU B N 1
ATOM 10263 C CA . LEU B 1 437 ? 3.959 -31.516 -28.859 1 93 437 LEU B CA 1
ATOM 10264 C C . LEU B 1 437 ? 2.58 -31.562 -29.5 1 93 437 LEU B C 1
ATOM 10266 O O . LEU B 1 437 ? 1.977 -32.625 -29.625 1 93 437 LEU B O 1
ATOM 10270 N N . PRO B 1 438 ? 2.127 -30.438 -29.938 1 94.44 438 PRO B N 1
ATOM 10271 C CA . PRO B 1 438 ? 0.847 -30.406 -30.641 1 94.44 438 PRO B CA 1
ATOM 10272 C C . PRO B 1 438 ? 0.944 -30.969 -32.062 1 94.44 438 PRO B C 1
ATOM 10274 O O . PRO B 1 438 ? 1.949 -30.766 -32.75 1 94.44 438 PRO B O 1
ATOM 10277 N N . ARG B 1 439 ? -0.074 -31.688 -32.406 1 93.69 439 ARG B N 1
ATOM 10278 C CA . ARG B 1 439 ? -0.184 -32.25 -33.75 1 93.69 439 ARG B CA 1
ATOM 10279 C C . ARG B 1 439 ? -1.643 -32.344 -34.188 1 93.69 439 ARG B C 1
ATOM 10281 O O . ARG B 1 439 ? -2.531 -32.562 -33.344 1 93.69 439 ARG B O 1
ATOM 10288 N N . GLN B 1 440 ? -1.823 -32.219 -35.438 1 94.56 440 GLN B N 1
ATOM 10289 C CA . GLN B 1 440 ? -3.176 -32.344 -35.969 1 94.56 440 GLN B CA 1
ATOM 10290 C C . GLN B 1 440 ? -3.617 -33.781 -36 1 94.56 440 GLN B C 1
ATOM 10292 O O . GLN B 1 440 ? -2.863 -34.656 -36.438 1 94.56 440 GLN B O 1
ATOM 10297 N N . HIS B 1 441 ? -4.699 -34 -35.531 1 92.81 441 HIS B N 1
ATOM 10298 C CA . HIS B 1 441 ? -5.324 -35.312 -35.562 1 92.81 441 HIS B CA 1
ATOM 10299 C C . HIS B 1 441 ? -6.172 -35.5 -36.812 1 92.81 441 HIS B C 1
ATOM 10301 O O . HIS B 1 441 ? -6.477 -34.531 -37.5 1 92.81 441 HIS B O 1
ATOM 10307 N N . SER B 1 442 ? -6.555 -36.781 -37.062 1 90.69 442 SER B N 1
ATOM 10308 C CA . SER B 1 442 ? -7.336 -37.094 -38.25 1 90.69 442 SER B CA 1
ATOM 10309 C C . SER B 1 442 ? -8.719 -36.469 -38.219 1 90.69 442 SER B C 1
ATOM 10311 O O . SER B 1 442 ? -9.328 -36.188 -39.25 1 90.69 442 SER B O 1
ATOM 10313 N N . ASN B 1 443 ? -9.18 -36.125 -37.031 1 91.81 443 ASN B N 1
ATOM 10314 C CA . ASN B 1 443 ? -10.5 -35.5 -36.906 1 91.81 443 ASN B CA 1
ATOM 10315 C C . ASN B 1 443 ? -10.445 -34 -37.125 1 91.81 443 ASN B C 1
ATOM 10317 O O . ASN B 1 443 ? -11.453 -33.312 -37 1 91.81 443 ASN B O 1
ATOM 10321 N N . GLY B 1 444 ? -9.258 -33.5 -37.469 1 91.88 444 GLY B N 1
ATOM 10322 C CA . GLY B 1 444 ? -9.109 -32.094 -37.812 1 91.88 444 GLY B CA 1
ATOM 10323 C C . GLY B 1 444 ? -8.672 -31.25 -36.625 1 91.88 444 GLY B C 1
ATOM 10324 O O . GLY B 1 444 ? -8.211 -30.125 -36.812 1 91.88 444 GLY B O 1
ATOM 10325 N N . GLU B 1 445 ? -8.797 -31.734 -35.469 1 93.94 445 GLU B N 1
ATOM 10326 C CA . GLU B 1 445 ? -8.391 -31.016 -34.281 1 93.94 445 GLU B CA 1
ATOM 10327 C C . GLU B 1 445 ? -6.891 -31.125 -34.031 1 93.94 445 GLU B C 1
ATOM 10329 O O . GLU B 1 445 ? -6.242 -32.031 -34.562 1 93.94 445 GLU B O 1
ATOM 10334 N N . ILE B 1 446 ? -6.316 -30.125 -33.344 1 96.44 446 ILE B N 1
ATOM 10335 C CA . ILE B 1 446 ? -4.918 -30.172 -32.938 1 96.44 446 ILE B CA 1
ATOM 10336 C C . ILE B 1 446 ? -4.844 -30.547 -31.453 1 96.44 446 ILE B C 1
ATOM 10338 O O . ILE B 1 446 ? -5.383 -29.844 -30.594 1 96.44 446 ILE B O 1
ATOM 10342 N N . TYR B 1 447 ? -4.215 -31.688 -31.172 1 95.62 447 TYR B N 1
ATOM 10343 C CA . TYR B 1 447 ? -4.07 -32.156 -29.797 1 95.62 447 TYR B CA 1
ATOM 10344 C C . TYR B 1 447 ? -2.604 -32.219 -29.391 1 95.62 447 TYR B C 1
ATOM 10346 O O . TYR B 1 447 ? -1.731 -32.438 -30.234 1 95.62 447 TYR B O 1
ATOM 10354 N N . ASP B 1 448 ? -2.383 -32 -28.156 1 94.06 448 ASP B N 1
ATOM 10355 C CA . ASP B 1 448 ? -1.069 -32.312 -27.609 1 94.06 448 ASP B CA 1
ATOM 10356 C C . ASP B 1 448 ? -0.859 -33.844 -27.531 1 94.06 448 ASP B C 1
ATOM 10358 O O . ASP B 1 448 ? -1.625 -34.531 -26.875 1 94.06 448 ASP B O 1
ATOM 10362 N N . GLY B 1 449 ? 0.136 -34.25 -28.203 1 92.88 449 GLY B N 1
ATOM 10363 C CA . GLY B 1 449 ? 0.451 -35.656 -28.219 1 92.88 449 GLY B CA 1
ATOM 10364 C C . GLY B 1 449 ? 1.866 -35.969 -27.766 1 92.88 449 GLY B C 1
ATOM 10365 O O . GLY B 1 449 ? 2.631 -35.062 -27.438 1 92.88 449 GLY B O 1
ATOM 10366 N N . ILE B 1 450 ? 2.129 -37.281 -27.672 1 94.56 450 ILE B N 1
ATOM 10367 C CA . ILE B 1 450 ? 3.465 -37.75 -27.312 1 94.56 450 ILE B CA 1
ATOM 10368 C C . ILE B 1 450 ? 4.359 -37.781 -28.547 1 94.56 450 ILE B C 1
ATOM 10370 O O . ILE B 1 450 ? 4.008 -38.375 -29.562 1 94.56 450 ILE B O 1
ATOM 10374 N N . ALA B 1 451 ? 5.457 -37.125 -28.453 1 93.88 451 ALA B N 1
ATOM 10375 C CA . ALA B 1 451 ? 6.473 -37.156 -29.5 1 93.88 451 ALA B CA 1
ATOM 10376 C C . ALA B 1 451 ? 7.754 -37.812 -29 1 93.88 451 ALA B C 1
ATOM 10378 O O . ALA B 1 451 ? 8.336 -37.375 -28 1 93.88 451 ALA B O 1
ATOM 10379 N N . HIS B 1 452 ? 8.094 -38.844 -29.609 1 95.38 452 HIS B N 1
ATOM 10380 C CA . HIS B 1 452 ? 9.422 -39.438 -29.375 1 95.38 452 HIS B CA 1
ATOM 10381 C C . HIS B 1 452 ? 10.43 -38.875 -30.375 1 95.38 452 HIS B C 1
ATOM 10383 O O . HIS B 1 452 ? 10.281 -39.094 -31.578 1 95.38 452 HIS B O 1
ATOM 10389 N N . ILE B 1 453 ? 11.391 -38.188 -29.922 1 93.56 453 ILE B N 1
ATOM 10390 C CA . ILE B 1 453 ? 12.445 -37.625 -30.75 1 93.56 453 ILE B CA 1
ATOM 10391 C C . ILE B 1 453 ? 13.648 -38.594 -30.75 1 93.56 453 ILE B C 1
ATOM 10393 O O . ILE B 1 453 ? 14.43 -38.594 -29.797 1 93.56 453 ILE B O 1
ATOM 10397 N N . ASP B 1 454 ? 13.812 -39.219 -31.797 1 92.88 454 ASP B N 1
ATOM 10398 C CA . ASP B 1 454 ? 14.922 -40.156 -31.953 1 92.88 454 ASP B CA 1
ATOM 10399 C C . ASP B 1 454 ? 16.172 -39.438 -32.469 1 92.88 454 ASP B C 1
ATOM 10401 O O . ASP B 1 454 ? 16.172 -38.875 -33.562 1 92.88 454 ASP B O 1
ATOM 10405 N N . ILE B 1 455 ? 17.219 -39.5 -31.719 1 90.88 455 ILE B N 1
ATOM 10406 C CA . ILE B 1 455 ? 18.422 -38.75 -32.094 1 90.88 455 ILE B CA 1
ATOM 10407 C C . ILE B 1 455 ? 19.562 -39.719 -32.375 1 90.88 455 ILE B C 1
ATOM 10409 O O . ILE B 1 455 ? 20.734 -39.375 -32.25 1 90.88 455 ILE B O 1
ATOM 10413 N N . SER B 1 456 ? 19.297 -40.906 -32.688 1 85.81 456 SER B N 1
ATOM 10414 C CA . SER B 1 456 ? 20.312 -41.906 -32.906 1 85.81 456 SER B CA 1
ATOM 10415 C C . SER B 1 456 ? 21.172 -41.594 -34.125 1 85.81 456 SER B C 1
ATOM 10417 O O . SER B 1 456 ? 22.328 -42 -34.188 1 85.81 456 SER B O 1
ATOM 10419 N N . GLN B 1 457 ? 20.625 -40.781 -35 1 84.5 457 GLN B N 1
ATOM 10420 C CA . GLN B 1 457 ? 21.359 -40.469 -36.219 1 84.5 457 GLN B CA 1
ATOM 10421 C C . GLN B 1 457 ? 21.906 -39.062 -36.188 1 84.5 457 GLN B C 1
ATOM 10423 O O . GLN B 1 457 ? 22.469 -38.594 -37.188 1 84.5 457 GLN B O 1
ATOM 10428 N N . VAL B 1 458 ? 21.734 -38.438 -35.094 1 83 458 VAL B N 1
ATOM 10429 C CA . VAL B 1 458 ? 22.203 -37.062 -35 1 83 458 VAL B CA 1
ATOM 10430 C C . VAL B 1 458 ? 23.734 -37.031 -34.844 1 83 458 VAL B C 1
ATOM 10432 O O . VAL B 1 458 ? 24.297 -37.875 -34.125 1 83 458 VAL B O 1
ATOM 10435 N N . GLN B 1 459 ? 24.344 -36.219 -35.594 1 76.38 459 GLN B N 1
ATOM 10436 C CA . GLN B 1 459 ? 25.781 -35.969 -35.531 1 76.38 459 GLN B CA 1
ATOM 10437 C C . GLN B 1 459 ? 26.094 -34.469 -35.5 1 76.38 459 GLN B C 1
ATOM 10439 O O . GLN B 1 459 ? 25.234 -33.656 -35.844 1 76.38 459 GLN B O 1
ATOM 10444 N N . VAL B 1 460 ? 27.297 -34.219 -35 1 70.88 460 VAL B N 1
ATOM 10445 C CA . VAL B 1 460 ? 27.719 -32.844 -35 1 70.88 460 VAL B CA 1
ATOM 10446 C C . VAL B 1 460 ? 27.672 -32.281 -36.438 1 70.88 460 VAL B C 1
ATOM 10448 O O . VAL B 1 460 ? 28.234 -32.906 -37.344 1 70.88 460 VAL B O 1
ATOM 10451 N N . GLY B 1 461 ? 26.969 -31.281 -36.625 1 65.69 461 GLY B N 1
ATOM 10452 C CA . GLY B 1 461 ? 26.875 -30.656 -37.938 1 65.69 461 GLY B CA 1
ATOM 10453 C C . GLY B 1 461 ? 25.781 -31.266 -38.812 1 65.69 461 GLY B C 1
ATOM 10454 O O . GLY B 1 461 ? 25.469 -30.75 -39.875 1 65.69 461 GLY B O 1
ATOM 10455 N N . ARG B 1 462 ? 25.297 -32.344 -38.406 1 77.75 462 ARG B N 1
ATOM 10456 C CA . ARG B 1 462 ? 24.234 -33.031 -39.156 1 77.75 462 ARG B CA 1
ATOM 10457 C C . ARG B 1 462 ? 23.047 -33.375 -38.281 1 77.75 462 ARG B C 1
ATOM 10459 O O . ARG B 1 462 ? 22.969 -34.5 -37.75 1 77.75 462 ARG B O 1
ATOM 10466 N N . PRO B 1 463 ? 22.141 -32.5 -38.188 1 78.31 463 PRO B N 1
ATOM 10467 C CA . PRO B 1 463 ? 21.031 -32.75 -37.281 1 78.31 463 PRO B CA 1
ATOM 10468 C C . PRO B 1 463 ? 19.922 -33.594 -37.906 1 78.31 463 PRO B C 1
ATOM 10470 O O . PRO B 1 463 ? 18.859 -33.062 -38.219 1 78.31 463 PRO B O 1
ATOM 10473 N N . ARG B 1 464 ? 20.156 -34.938 -38.094 1 84.06 464 ARG B N 1
ATOM 10474 C CA . ARG B 1 464 ? 19.125 -35.844 -38.594 1 84.06 464 ARG B CA 1
ATOM 10475 C C . ARG B 1 464 ? 18.391 -36.531 -37.438 1 84.06 464 ARG B C 1
ATOM 10477 O O . ARG B 1 464 ? 18.969 -37.375 -36.75 1 84.06 464 ARG B O 1
ATOM 10484 N N . TYR B 1 465 ? 17.234 -36.062 -37.188 1 87.69 465 TYR B N 1
ATOM 10485 C CA . TYR B 1 465 ? 16.391 -36.688 -36.156 1 87.69 465 TYR B CA 1
ATOM 10486 C C . TYR B 1 465 ? 15.078 -37.188 -36.75 1 87.69 465 TYR B C 1
ATOM 10488 O O . TYR B 1 465 ? 14.695 -36.75 -37.844 1 87.69 465 TYR B O 1
ATOM 10496 N N . ASN B 1 466 ? 14.562 -38.156 -36.125 1 90.81 466 ASN B N 1
ATOM 10497 C CA . ASN B 1 466 ? 13.242 -38.688 -36.5 1 90.81 466 ASN B CA 1
ATOM 10498 C C . ASN B 1 466 ? 12.234 -38.469 -35.344 1 90.81 466 ASN B C 1
ATOM 10500 O O . ASN B 1 466 ? 12.578 -38.656 -34.188 1 90.81 466 ASN B O 1
ATOM 10504 N N . VAL B 1 467 ? 11.07 -38.125 -35.719 1 92.06 467 VAL B N 1
ATOM 10505 C CA . VAL B 1 467 ? 10.031 -37.938 -34.719 1 92.06 467 VAL B CA 1
ATOM 10506 C C . VAL B 1 467 ? 8.906 -38.938 -34.938 1 92.06 467 VAL B C 1
ATOM 10508 O O . VAL B 1 467 ? 8.398 -39.094 -36.031 1 92.06 467 VAL B O 1
ATOM 10511 N N . ARG B 1 468 ? 8.586 -39.688 -33.875 1 93.94 468 ARG B N 1
ATOM 10512 C CA . ARG B 1 468 ? 7.434 -40.562 -33.844 1 93.94 468 ARG B CA 1
ATOM 10513 C C . ARG B 1 468 ? 6.367 -40.031 -32.906 1 93.94 468 ARG B C 1
ATOM 10515 O O . ARG B 1 468 ? 6.684 -39.5 -31.828 1 93.94 468 ARG B O 1
ATOM 10522 N N . PHE B 1 469 ? 5.113 -40.188 -33.375 1 93.81 469 PHE B N 1
ATOM 10523 C CA . PHE B 1 469 ? 4.027 -39.594 -32.594 1 93.81 469 PHE B CA 1
ATOM 10524 C C . PHE B 1 469 ? 3.055 -40.688 -32.125 1 93.81 469 PHE B C 1
ATOM 10526 O O . PHE B 1 469 ? 2.803 -41.656 -32.844 1 93.81 469 PHE B O 1
ATOM 10533 N N . HIS B 1 470 ? 2.582 -40.5 -30.891 1 94.19 470 HIS B N 1
ATOM 10534 C CA . HIS B 1 470 ? 1.487 -41.281 -30.344 1 94.19 470 HIS B CA 1
ATOM 10535 C C . HIS B 1 470 ? 0.369 -40.406 -29.812 1 94.19 470 HIS B C 1
ATOM 10537 O O . HIS B 1 470 ? 0.613 -39.5 -29.016 1 94.19 470 HIS B O 1
ATOM 10543 N N . ASN B 1 471 ? -0.804 -40.594 -30.375 1 87.75 471 ASN B N 1
ATOM 10544 C CA . ASN B 1 471 ? -1.858 -39.656 -29.969 1 87.75 471 ASN B CA 1
ATOM 10545 C C . ASN B 1 471 ? -3.232 -40.344 -30.016 1 87.75 471 ASN B C 1
ATOM 10547 O O . ASN B 1 471 ? -3.457 -41.25 -30.812 1 87.75 471 ASN B O 1
ATOM 10551 N N . GLY B 1 472 ? -4.051 -39.969 -29.078 1 89.5 472 GLY B N 1
ATOM 10552 C CA . GLY B 1 472 ? -5.492 -40.125 -29.172 1 89.5 472 GLY B CA 1
ATOM 10553 C C . GLY B 1 472 ? -6.219 -38.844 -29.531 1 89.5 472 GLY B C 1
ATOM 10554 O O . GLY B 1 472 ? -5.586 -37.844 -29.844 1 89.5 472 GLY B O 1
ATOM 10555 N N . ALA B 1 473 ? -7.512 -38.938 -29.688 1 93.69 473 ALA B N 1
ATOM 10556 C CA . ALA B 1 473 ? -8.305 -37.75 -29.938 1 93.69 473 ALA B CA 1
ATOM 10557 C C . ALA B 1 473 ? -8.523 -36.969 -28.656 1 93.69 473 ALA B C 1
ATOM 10559 O O . ALA B 1 473 ? -9.656 -36.625 -28.312 1 93.69 473 ALA B O 1
ATOM 10560 N N . PHE B 1 474 ? -7.496 -36.719 -27.969 1 95.25 474 PHE B N 1
ATOM 10561 C CA . PHE B 1 474 ? -7.492 -35.938 -26.734 1 95.25 474 PHE B CA 1
ATOM 10562 C C . PHE B 1 474 ? -6.098 -35.406 -26.438 1 95.25 474 PHE B C 1
ATOM 10564 O O . PHE B 1 474 ? -5.113 -35.875 -27.016 1 95.25 474 PHE B O 1
ATOM 10571 N N . ASP B 1 475 ? -6.027 -34.406 -25.562 1 94.81 475 ASP B N 1
ATOM 10572 C CA . ASP B 1 475 ? -4.762 -33.812 -25.172 1 94.81 475 ASP B CA 1
ATOM 10573 C C . ASP B 1 475 ? -4.07 -34.594 -24.078 1 94.81 475 ASP B C 1
ATOM 10575 O O . ASP B 1 475 ? -4.707 -35 -23.094 1 94.81 475 ASP B O 1
ATOM 10579 N N . VAL B 1 476 ? -2.76 -34.812 -24.25 1 94.31 476 VAL B N 1
ATOM 10580 C CA . VAL B 1 476 ? -1.92 -35.312 -23.172 1 94.31 476 VAL B CA 1
ATOM 10581 C C . VAL B 1 476 ? -1.718 -34.219 -22.125 1 94.31 476 VAL B C 1
ATOM 10583 O O . VAL B 1 476 ? -1.394 -33.094 -22.453 1 94.31 476 VAL B O 1
ATOM 10586 N N . HIS B 1 477 ? -1.958 -34.594 -20.875 1 93 477 HIS B N 1
ATOM 10587 C CA . HIS B 1 477 ? -1.794 -33.656 -19.781 1 93 477 HIS B CA 1
ATOM 10588 C C . HIS B 1 477 ? -0.354 -33.625 -19.281 1 93 477 HIS B C 1
ATOM 10590 O O . HIS B 1 477 ? 0.263 -32.562 -19.203 1 93 477 HIS B O 1
ATOM 10596 N N . GLU B 1 478 ? 0.192 -34.781 -18.969 1 92.44 478 GLU B N 1
ATOM 10597 C CA . GLU B 1 478 ? 1.546 -34.875 -18.438 1 92.44 478 GLU B CA 1
ATOM 10598 C C . GLU B 1 478 ? 2.096 -36.281 -18.609 1 92.44 478 GLU B C 1
ATOM 10600 O O . GLU B 1 478 ? 1.372 -37.281 -18.422 1 92.44 478 GLU B O 1
ATOM 10605 N N . ILE B 1 479 ? 3.389 -36.312 -19.047 1 93.81 479 ILE B N 1
ATOM 10606 C CA . ILE B 1 479 ? 4.078 -37.625 -19 1 93.81 479 ILE B CA 1
ATOM 10607 C C . ILE B 1 479 ? 4.516 -37.906 -17.578 1 93.81 479 ILE B C 1
ATOM 10609 O O . ILE B 1 479 ? 5.238 -37.125 -16.953 1 93.81 479 ILE B O 1
ATOM 10613 N N . VAL B 1 480 ? 4.125 -39.125 -17.047 1 93.25 480 VAL B N 1
ATOM 10614 C CA . VAL B 1 480 ? 4.309 -39.312 -15.609 1 93.25 480 VAL B CA 1
ATOM 10615 C C . VAL B 1 480 ? 5.223 -40.5 -15.359 1 93.25 480 VAL B C 1
ATOM 10617 O O . VAL B 1 480 ? 5.711 -40.719 -14.25 1 93.25 480 VAL B O 1
ATOM 10620 N N . GLY B 1 481 ? 5.465 -41.312 -16.422 1 93.88 481 GLY B N 1
ATOM 10621 C CA . GLY B 1 481 ? 6.324 -42.469 -16.234 1 93.88 481 GLY B CA 1
ATOM 10622 C C . GLY B 1 481 ? 6.75 -43.125 -17.531 1 93.88 481 GLY B C 1
ATOM 10623 O O . GLY B 1 481 ? 6.062 -43 -18.547 1 93.88 481 GLY B O 1
ATOM 10624 N N . TYR B 1 482 ? 7.875 -43.844 -17.484 1 95.88 482 TYR B N 1
ATOM 10625 C CA . TYR B 1 482 ? 8.383 -44.625 -18.609 1 95.88 482 TYR B CA 1
ATOM 10626 C C . TYR B 1 482 ? 9.148 -45.844 -18.109 1 95.88 482 TYR B C 1
ATOM 10628 O O . TYR B 1 482 ? 10.203 -45.719 -17.484 1 95.88 482 TYR B O 1
ATOM 10636 N N . ASP B 1 483 ? 8.609 -46.938 -18.359 1 95.62 483 ASP B N 1
ATOM 10637 C CA . ASP B 1 483 ? 9.297 -48.219 -18.109 1 95.62 483 ASP B CA 1
ATOM 10638 C C . ASP B 1 483 ? 10.211 -48.562 -19.281 1 95.62 483 ASP B C 1
ATOM 10640 O O . ASP B 1 483 ? 9.75 -49.125 -20.281 1 95.62 483 ASP B O 1
ATOM 10644 N N . ALA B 1 484 ? 11.438 -48.406 -19.141 1 92.81 484 ALA B N 1
ATOM 10645 C CA . ALA B 1 484 ? 12.398 -48.562 -20.219 1 92.81 484 ALA B CA 1
ATOM 10646 C C . ALA B 1 484 ? 12.562 -50.031 -20.609 1 92.81 484 ALA B C 1
ATOM 10648 O O . ALA B 1 484 ? 12.867 -50.344 -21.75 1 92.81 484 ALA B O 1
ATOM 10649 N N . GLU B 1 485 ? 12.367 -50.875 -19.688 1 91.19 485 GLU B N 1
ATOM 10650 C CA . GLU B 1 485 ? 12.523 -52.312 -19.953 1 91.19 485 GLU B CA 1
ATOM 10651 C C . GLU B 1 485 ? 11.43 -52.812 -20.891 1 91.19 485 GLU B C 1
ATOM 10653 O O . GLU B 1 485 ? 11.703 -53.562 -21.828 1 91.19 485 GLU B O 1
ATOM 10658 N N . GLN B 1 486 ? 10.312 -52.344 -20.656 1 92.12 486 GLN B N 1
ATOM 10659 C CA . GLN B 1 486 ? 9.18 -52.781 -21.469 1 92.12 486 GLN B CA 1
ATOM 10660 C C . GLN B 1 486 ? 8.891 -51.781 -22.594 1 92.12 486 GLN B C 1
ATOM 10662 O O . GLN B 1 486 ? 8.125 -52.094 -23.516 1 92.12 486 GLN B O 1
ATOM 10667 N N . ASP B 1 487 ? 9.492 -50.625 -22.531 1 95.25 487 ASP B N 1
ATOM 10668 C CA . ASP B 1 487 ? 9.234 -49.531 -23.438 1 95.25 487 ASP B CA 1
ATOM 10669 C C . ASP B 1 487 ? 7.781 -49.062 -23.359 1 95.25 487 ASP B C 1
ATOM 10671 O O . ASP B 1 487 ? 7.121 -48.906 -24.391 1 95.25 487 ASP B O 1
ATOM 10675 N N . ASP B 1 488 ? 7.305 -49 -22.156 1 95.62 488 ASP B N 1
ATOM 10676 C CA . ASP B 1 488 ? 5.953 -48.5 -21.891 1 95.62 488 ASP B CA 1
ATOM 10677 C C . ASP B 1 488 ? 5.98 -47.062 -21.375 1 95.62 488 ASP B C 1
ATOM 10679 O O . ASP B 1 488 ? 6.578 -46.781 -20.328 1 95.62 488 ASP B O 1
ATOM 10683 N N . LEU B 1 489 ? 5.293 -46.219 -22.094 1 96.25 489 LEU B N 1
ATOM 10684 C CA . LEU B 1 489 ? 5.18 -44.844 -21.656 1 96.25 489 LEU B CA 1
ATOM 10685 C C . LEU B 1 489 ? 3.82 -44.594 -21 1 96.25 489 LEU B C 1
ATOM 10687 O O . LEU B 1 489 ? 2.797 -45.062 -21.484 1 96.25 489 LEU B O 1
ATOM 10691 N N . PHE B 1 490 ? 3.801 -43.844 -19.922 1 95.88 490 PHE B N 1
ATOM 10692 C CA . PHE B 1 490 ? 2.576 -43.562 -19.188 1 95.88 490 PHE B CA 1
ATOM 10693 C C . PHE B 1 490 ? 2.346 -42.062 -19.109 1 95.88 490 PHE B C 1
ATOM 10695 O O . PHE B 1 490 ? 3.289 -41.281 -18.906 1 95.88 490 PHE B O 1
ATOM 10702 N N . PHE B 1 491 ? 1.132 -41.625 -19.297 1 94.81 491 PHE B N 1
ATOM 10703 C CA . PHE B 1 491 ? 0.763 -40.219 -19.219 1 94.81 491 PHE B CA 1
ATOM 10704 C C . PHE B 1 491 ? -0.667 -40.062 -18.719 1 94.81 491 PHE B C 1
ATOM 10706 O O . PHE B 1 491 ? -1.421 -41.031 -18.656 1 94.81 491 PHE B O 1
ATOM 10713 N N . THR B 1 492 ? -1.005 -38.875 -18.234 1 95 492 THR B N 1
ATOM 10714 C CA . THR B 1 492 ? -2.369 -38.594 -17.812 1 95 492 THR B CA 1
ATOM 10715 C C . THR B 1 492 ? -3.092 -37.781 -18.891 1 95 492 THR B C 1
ATOM 10717 O O . THR B 1 492 ? -2.465 -37 -19.625 1 95 492 THR B O 1
ATOM 10720 N N . ALA B 1 493 ? -4.367 -37.938 -19 1 95.88 493 ALA B N 1
ATOM 10721 C CA . ALA B 1 493 ? -5.238 -37.25 -19.938 1 95.88 493 ALA B CA 1
ATOM 10722 C C . ALA B 1 493 ? -6.703 -37.375 -19.531 1 95.88 493 ALA B C 1
ATOM 10724 O O . ALA B 1 493 ? -7.055 -38.25 -18.734 1 95.88 493 ALA B O 1
ATOM 10725 N N . GLN B 1 494 ? -7.48 -36.531 -20.062 1 93.94 494 GLN B N 1
ATOM 10726 C CA . GLN B 1 494 ? -8.914 -36.594 -19.812 1 93.94 494 GLN B CA 1
ATOM 10727 C C . GLN B 1 494 ? -9.562 -37.75 -20.609 1 93.94 494 GLN B C 1
ATOM 10729 O O . GLN B 1 494 ? -10.578 -38.312 -20.188 1 93.94 494 GLN B O 1
ATOM 10734 N N . GLY B 1 495 ? -9.055 -38.062 -21.734 1 90.44 495 GLY B N 1
ATOM 10735 C CA . GLY B 1 495 ? -9.562 -39.156 -22.562 1 90.44 495 GLY B CA 1
ATOM 10736 C C . GLY B 1 495 ? -10.898 -38.875 -23.203 1 90.44 495 GLY B C 1
ATOM 10737 O O . GLY B 1 495 ? -11.664 -39.781 -23.531 1 90.44 495 GLY B O 1
ATOM 10738 N N . GLY B 1 496 ? -11.297 -37.656 -23.203 1 87.31 496 GLY B N 1
ATOM 10739 C CA . GLY B 1 496 ? -12.531 -37.281 -23.875 1 87.31 496 GLY B CA 1
ATOM 10740 C C . GLY B 1 496 ? -13.734 -37.281 -22.953 1 87.31 496 GLY B C 1
ATOM 10741 O O . GLY B 1 496 ? -14.867 -37.062 -23.391 1 87.31 496 GLY B O 1
ATOM 10742 N N . ILE B 1 497 ? -13.539 -37.531 -21.719 1 90.81 497 ILE B N 1
ATOM 10743 C CA . ILE B 1 497 ? -14.633 -37.562 -20.75 1 90.81 497 ILE B CA 1
ATOM 10744 C C . ILE B 1 497 ? -14.641 -36.281 -19.922 1 90.81 497 ILE B C 1
ATOM 10746 O O . ILE B 1 497 ? -13.609 -35.906 -19.359 1 90.81 497 ILE B O 1
ATOM 10750 N N . ILE B 1 498 ? -15.766 -35.688 -19.828 1 91.81 498 ILE B N 1
ATOM 10751 C CA . ILE B 1 498 ? -15.891 -34.406 -19.156 1 91.81 498 ILE B CA 1
ATOM 10752 C C . ILE B 1 498 ? -15.453 -34.531 -17.703 1 91.81 498 ILE B C 1
ATOM 10754 O O . ILE B 1 498 ? -15.969 -35.375 -16.969 1 91.81 498 ILE B O 1
ATOM 10758 N N . GLY B 1 499 ? -14.453 -33.75 -17.328 1 94.31 499 GLY B N 1
ATOM 10759 C CA . GLY B 1 499 ? -14.078 -33.5 -15.945 1 94.31 499 GLY B CA 1
ATOM 10760 C C . GLY B 1 499 ? -13.273 -34.656 -15.344 1 94.31 499 GLY B C 1
ATOM 10761 O O . GLY B 1 499 ? -13.031 -34.656 -14.133 1 94.31 499 GLY B O 1
ATOM 10762 N N . GLU B 1 500 ? -12.914 -35.594 -16.094 1 96 500 GLU B N 1
ATOM 10763 C CA . GLU B 1 500 ? -12.148 -36.719 -15.562 1 96 500 GLU B CA 1
ATOM 10764 C C . GLU B 1 500 ? -10.672 -36.625 -15.945 1 96 500 GLU B C 1
ATOM 10766 O O . GLU B 1 500 ? -10.297 -35.75 -16.75 1 96 500 GLU B O 1
ATOM 10771 N N . MET B 1 501 ? -9.797 -37.344 -15.273 1 96.56 501 MET B N 1
ATOM 10772 C CA . MET B 1 501 ? -8.359 -37.5 -15.516 1 96.56 501 MET B CA 1
ATOM 10773 C C . MET B 1 501 ? -7.906 -38.938 -15.281 1 96.56 501 MET B C 1
ATOM 10775 O O . MET B 1 501 ? -8.062 -39.469 -14.188 1 96.56 501 MET B O 1
ATOM 10779 N N . HIS B 1 502 ? -7.336 -39.469 -16.328 1 96.88 502 HIS B N 1
ATOM 10780 C CA . HIS B 1 502 ? -7.012 -40.906 -16.25 1 96.88 502 HIS B CA 1
ATOM 10781 C C . HIS B 1 502 ? -5.559 -41.156 -16.641 1 96.88 502 HIS B C 1
ATOM 10783 O O . HIS B 1 502 ? -4.902 -40.281 -17.219 1 96.88 502 HIS B O 1
ATOM 10789 N N . LEU B 1 503 ? -5.105 -42.281 -16.203 1 96.81 503 LEU B N 1
ATOM 10790 C CA . LEU B 1 503 ? -3.777 -42.75 -16.594 1 96.81 503 LEU B CA 1
ATOM 10791 C C . LEU B 1 503 ? -3.844 -43.562 -17.875 1 96.81 503 LEU B C 1
ATOM 10793 O O . LEU B 1 503 ? -4.648 -44.5 -17.969 1 96.81 503 LEU B O 1
ATOM 10797 N N . PHE B 1 504 ? -3 -43.25 -18.844 1 96.81 504 PHE B N 1
ATOM 10798 C CA . PHE B 1 504 ? -2.916 -43.969 -20.125 1 96.81 504 PHE B CA 1
ATOM 10799 C C . PHE B 1 504 ? -1.535 -44.594 -20.312 1 96.81 504 PHE B C 1
ATOM 10801 O O . PHE B 1 504 ? -0.563 -44.156 -19.688 1 96.81 504 PHE B O 1
ATOM 10808 N N . ARG B 1 505 ? -1.492 -45.594 -21.156 1 96.38 505 ARG B N 1
ATOM 10809 C CA . ARG B 1 505 ? -0.261 -46.312 -21.484 1 96.38 505 ARG B CA 1
ATOM 10810 C C . ARG B 1 505 ? -0.059 -46.406 -23 1 96.38 505 ARG B C 1
ATOM 10812 O O . ARG B 1 505 ? -1.013 -46.625 -23.75 1 96.38 505 ARG B O 1
ATOM 10819 N N . VAL B 1 506 ? 1.139 -46.094 -23.469 1 96.81 506 VAL B N 1
ATOM 10820 C CA . VAL B 1 506 ? 1.572 -46.375 -24.828 1 96.81 506 VAL B CA 1
ATOM 10821 C C . VAL B 1 506 ? 2.65 -47.438 -24.844 1 96.81 506 VAL B C 1
ATOM 10823 O O . VAL B 1 506 ? 3.807 -47.188 -24.516 1 96.81 506 VAL B O 1
ATOM 10826 N N . PRO B 1 507 ? 2.305 -48.594 -25.266 1 94.69 507 PRO B N 1
ATOM 10827 C CA . PRO B 1 507 ? 3.332 -49.625 -25.375 1 94.69 507 PRO B CA 1
ATOM 10828 C C . PRO B 1 507 ? 4.281 -49.406 -26.547 1 94.69 507 PRO B C 1
ATOM 10830 O O . PRO B 1 507 ? 3.904 -48.781 -27.547 1 94.69 507 PRO B O 1
ATOM 10833 N N . THR B 1 508 ? 5.465 -49.875 -26.516 1 94.69 508 THR B N 1
ATOM 10834 C CA . THR B 1 508 ? 6.512 -49.75 -27.531 1 94.69 508 THR B CA 1
ATOM 10835 C C . THR B 1 508 ? 6.641 -48.312 -27.984 1 94.69 508 THR B C 1
ATOM 10837 O O . THR B 1 508 ? 6.633 -48.031 -29.188 1 94.69 508 THR B O 1
ATOM 10840 N N . ALA B 1 509 ? 6.707 -47.5 -27.031 1 95.44 509 ALA B N 1
ATOM 10841 C CA . ALA B 1 509 ? 6.59 -46.062 -27.281 1 95.44 509 ALA B CA 1
ATOM 10842 C C . ALA B 1 509 ? 7.758 -45.562 -28.125 1 95.44 509 ALA B C 1
ATOM 10844 O O . ALA B 1 509 ? 7.605 -44.625 -28.906 1 95.44 509 ALA B O 1
ATOM 10845 N N . SER B 1 510 ? 8.93 -46.031 -27.969 1 94.06 510 SER B N 1
ATOM 10846 C CA . SER B 1 510 ? 10.102 -45.594 -28.719 1 94.06 510 SER B CA 1
ATOM 10847 C C . SER B 1 510 ? 10.25 -46.344 -30.031 1 94.06 510 SER B C 1
ATOM 10849 O O . SER B 1 510 ? 10.883 -45.875 -30.969 1 94.06 510 SER B O 1
ATOM 10851 N N . GLY B 1 511 ? 9.617 -47.531 -30.156 1 90.69 511 GLY B N 1
ATOM 10852 C CA . GLY B 1 511 ? 9.859 -48.406 -31.281 1 90.69 511 GLY B CA 1
ATOM 10853 C C . GLY B 1 511 ? 8.773 -48.312 -32.344 1 90.69 511 GLY B C 1
ATOM 10854 O O . GLY B 1 511 ? 8.992 -48.688 -33.5 1 90.69 511 GLY B O 1
ATOM 10855 N N . ALA B 1 512 ? 7.703 -47.844 -31.875 1 92.25 512 ALA B N 1
ATOM 10856 C CA . ALA B 1 512 ? 6.574 -47.812 -32.812 1 92.25 512 ALA B CA 1
ATOM 10857 C C . ALA B 1 512 ? 6.113 -46.375 -33.062 1 92.25 512 ALA B C 1
ATOM 10859 O O . ALA B 1 512 ? 6.582 -45.438 -32.406 1 92.25 512 ALA B O 1
ATOM 10860 N N . ASN B 1 513 ? 5.328 -46.25 -34.125 1 92.44 513 ASN B N 1
ATOM 10861 C CA . ASN B 1 513 ? 4.727 -44.969 -34.469 1 92.44 513 ASN B CA 1
ATOM 10862 C C . ASN B 1 513 ? 3.205 -45.062 -34.562 1 92.44 513 ASN B C 1
ATOM 10864 O O . ASN B 1 513 ? 2.67 -46.062 -35 1 92.44 513 ASN B O 1
ATOM 10868 N N . GLY B 1 514 ? 2.57 -44.094 -34.031 1 92.12 514 GLY B N 1
ATOM 10869 C CA . GLY B 1 514 ? 1.134 -43.969 -34.219 1 92.12 514 GLY B CA 1
ATOM 10870 C C . GLY B 1 514 ? 0.336 -44.906 -33.312 1 92.12 514 GLY B C 1
ATOM 10871 O O . GLY B 1 514 ? -0.758 -45.344 -33.656 1 92.12 514 GLY B O 1
ATOM 10872 N N . ILE B 1 515 ? 0.838 -45.25 -32.219 1 93.06 515 ILE B N 1
ATOM 10873 C CA . ILE B 1 515 ? 0.144 -46.156 -31.297 1 93.06 515 ILE B CA 1
ATOM 10874 C C . ILE B 1 515 ? -0.987 -45.406 -30.609 1 93.06 515 ILE B C 1
ATOM 10876 O O . ILE B 1 515 ? -0.806 -44.281 -30.156 1 93.06 515 ILE B O 1
ATOM 10880 N N . VAL B 1 516 ? -2.15 -46.125 -30.547 1 90.19 516 VAL B N 1
ATOM 10881 C CA . VAL B 1 516 ? -3.266 -45.562 -29.781 1 90.19 516 VAL B CA 1
ATOM 10882 C C . VAL B 1 516 ? -3.104 -45.906 -28.312 1 90.19 516 VAL B C 1
ATOM 10884 O O . VAL B 1 516 ? -2.975 -47.094 -27.953 1 90.19 516 VAL B O 1
ATOM 10887 N N . PRO B 1 517 ? -3.17 -45 -27.5 1 95.31 517 PRO B N 1
ATOM 10888 C CA . PRO B 1 517 ? -2.926 -45.25 -26.094 1 95.31 517 PRO B CA 1
ATOM 10889 C C . PRO B 1 517 ? -4.031 -46.094 -25.438 1 95.31 517 PRO B C 1
ATOM 10891 O O . PRO B 1 517 ? -5.191 -46 -25.844 1 95.31 517 PRO B O 1
ATOM 10894 N N . GLN B 1 518 ? -3.684 -46.812 -24.406 1 94.56 518 GLN B N 1
ATOM 10895 C CA . GLN B 1 518 ? -4.605 -47.625 -23.609 1 94.56 518 GLN B CA 1
ATOM 10896 C C . GLN B 1 518 ? -4.891 -46.969 -22.266 1 94.56 518 GLN B C 1
ATOM 10898 O O . GLN B 1 518 ? -3.965 -46.562 -21.562 1 94.56 518 GLN B O 1
ATOM 10903 N N . CYS B 1 519 ? -6.148 -46.906 -21.953 1 95.88 519 CYS B N 1
ATOM 10904 C CA . CYS B 1 519 ? -6.508 -46.312 -20.672 1 95.88 519 CYS B CA 1
ATOM 10905 C C . CYS B 1 519 ? -6.395 -47.344 -19.547 1 95.88 519 CYS B C 1
ATOM 10907 O O . CYS B 1 519 ? -7.059 -48.375 -19.562 1 95.88 519 CYS B O 1
ATOM 10909 N N . ILE B 1 520 ? -5.672 -47 -18.547 1 95.5 520 ILE B N 1
ATOM 10910 C CA . ILE B 1 520 ? -5.375 -47.906 -17.453 1 95.5 520 ILE B CA 1
ATOM 10911 C C . ILE B 1 520 ? -6.406 -47.75 -16.344 1 95.5 520 ILE B C 1
ATOM 10913 O O . ILE B 1 520 ? -6.828 -48.719 -15.727 1 95.5 520 ILE B O 1
ATOM 10917 N N . THR B 1 521 ? -6.848 -46.562 -16.109 1 95.62 521 THR B N 1
ATOM 10918 C CA . THR B 1 521 ? -7.672 -46.312 -14.922 1 95.62 521 THR B CA 1
ATOM 10919 C C . THR B 1 521 ? -9.133 -46.125 -15.32 1 95.62 521 THR B C 1
ATOM 10921 O O . THR B 1 521 ? -10.008 -46.031 -14.453 1 95.62 521 THR B O 1
ATOM 10924 N N . CYS B 1 522 ? -9.5 -46.062 -16.562 1 94.44 522 CYS B N 1
ATOM 10925 C CA . CYS B 1 522 ? -10.867 -45.844 -17.031 1 94.44 522 CYS B CA 1
ATOM 10926 C C . CYS B 1 522 ? -11.812 -46.906 -16.453 1 94.44 522 CYS B C 1
ATOM 10928 O O . CYS B 1 522 ? -12.945 -46.562 -16.078 1 94.44 522 CYS B O 1
ATOM 10930 N N . PRO B 1 523 ? -11.32 -48.094 -16.281 1 92.19 523 PRO B N 1
ATOM 10931 C CA . PRO B 1 523 ? -12.227 -49.156 -15.789 1 92.19 523 PRO B CA 1
ATOM 10932 C C . PRO B 1 523 ? -12.406 -49.094 -14.273 1 92.19 523 PRO B C 1
ATOM 10934 O O . PRO B 1 523 ? -13.234 -49.844 -13.719 1 92.19 523 PRO B O 1
ATOM 10937 N N . ILE B 1 524 ? -11.617 -48.281 -13.633 1 93.5 524 ILE B N 1
ATOM 10938 C CA . ILE B 1 524 ? -11.68 -48.219 -12.18 1 93.5 524 ILE B CA 1
ATOM 10939 C C . ILE B 1 524 ? -12.703 -47.188 -11.75 1 93.5 524 ILE B C 1
ATOM 10941 O O . ILE B 1 524 ? -12.43 -45.969 -11.812 1 93.5 524 ILE B O 1
ATOM 10945 N N . GLU B 1 525 ? -13.789 -47.562 -11.195 1 89.56 525 GLU B N 1
ATOM 10946 C CA . GLU B 1 525 ? -14.922 -46.688 -10.883 1 89.56 525 GLU B CA 1
ATOM 10947 C C . GLU B 1 525 ? -14.523 -45.594 -9.891 1 89.56 525 GLU B C 1
ATOM 10949 O O . GLU B 1 525 ? -15.055 -44.469 -9.93 1 89.56 525 GLU B O 1
ATOM 10954 N N . GLU B 1 526 ? -13.633 -45.875 -9.031 1 88.56 526 GLU B N 1
ATOM 10955 C CA . GLU B 1 526 ? -13.211 -44.938 -7.996 1 88.56 526 GLU B CA 1
ATOM 10956 C C . GLU B 1 526 ? -12.297 -43.875 -8.57 1 88.56 526 GLU B C 1
ATOM 10958 O O . GLU B 1 526 ? -12.07 -42.844 -7.926 1 88.56 526 GLU B O 1
ATOM 10963 N N . CYS B 1 527 ? -11.812 -44.094 -9.703 1 93.12 527 CYS B N 1
ATOM 10964 C CA . CYS B 1 527 ? -10.797 -43.219 -10.258 1 93.12 527 CYS B CA 1
ATOM 10965 C C . CYS B 1 527 ? -11.406 -42.281 -11.305 1 93.12 527 CYS B C 1
ATOM 10967 O O . CYS B 1 527 ? -11.219 -42.5 -12.508 1 93.12 527 CYS B O 1
ATOM 10969 N N . LYS B 1 528 ? -12.055 -41.25 -10.836 1 95.12 528 LYS B N 1
ATOM 10970 C CA . LYS B 1 528 ? -12.539 -40.25 -11.773 1 95.12 528 LYS B CA 1
ATOM 10971 C C . LYS B 1 528 ? -11.492 -39.156 -12 1 95.12 528 LYS B C 1
ATOM 10973 O O . LYS B 1 528 ? -11.5 -38.5 -13.039 1 95.12 528 LYS B O 1
ATOM 10978 N N . PHE B 1 529 ? -10.719 -38.938 -11.031 1 94.56 529 PHE B N 1
ATOM 10979 C CA . PHE B 1 529 ? -9.539 -38.062 -11.109 1 94.56 529 PHE B CA 1
ATOM 10980 C C . PHE B 1 529 ? -8.328 -38.781 -10.508 1 94.56 529 PHE B C 1
ATOM 10982 O O . PHE B 1 529 ? -8.297 -39.062 -9.312 1 94.56 529 PHE B O 1
ATOM 10989 N N . THR B 1 530 ? -7.254 -38.906 -11.367 1 94 530 THR B N 1
ATOM 10990 C CA . THR B 1 530 ? -6.141 -39.75 -10.945 1 94 530 THR B CA 1
ATOM 10991 C C . THR B 1 530 ? -4.836 -38.938 -10.945 1 94 530 THR B C 1
ATOM 10993 O O . THR B 1 530 ? -4.547 -38.219 -11.898 1 94 530 THR B O 1
ATOM 10996 N N . THR B 1 531 ? -4.102 -39.062 -9.867 1 93 531 THR B N 1
ATOM 10997 C CA . THR B 1 531 ? -2.697 -38.688 -9.812 1 93 531 THR B CA 1
ATOM 10998 C C . THR B 1 531 ? -1.806 -39.875 -9.57 1 93 531 THR B C 1
ATOM 11000 O O . THR B 1 531 ? -2.254 -40.906 -9.008 1 93 531 THR B O 1
ATOM 11003 N N . VAL B 1 532 ? -0.57 -39.781 -10.078 1 94.12 532 VAL B N 1
ATOM 11004 C CA . VAL B 1 532 ? 0.246 -41 -10.031 1 94.12 532 VAL B CA 1
ATOM 11005 C C . VAL B 1 532 ? 1.688 -40.625 -9.688 1 94.12 532 VAL B C 1
ATOM 11007 O O . VAL B 1 532 ? 2.191 -39.594 -10.109 1 94.12 532 VAL B O 1
ATOM 11010 N N . ILE B 1 533 ? 2.303 -41.469 -8.891 1 93.75 533 ILE B N 1
ATOM 11011 C CA . ILE B 1 533 ? 3.727 -41.406 -8.578 1 93.75 533 ILE B CA 1
ATOM 11012 C C . ILE B 1 533 ? 4.395 -42.719 -8.906 1 93.75 533 ILE B C 1
ATOM 11014 O O . ILE B 1 533 ? 3.996 -43.781 -8.391 1 93.75 533 ILE B O 1
ATOM 11018 N N . PHE B 1 534 ? 5.379 -42.688 -9.742 1 95 534 PHE B N 1
ATOM 11019 C CA . PHE B 1 534 ? 6.047 -43.906 -10.18 1 95 534 PHE B CA 1
ATOM 11020 C C . PHE B 1 534 ? 7.254 -44.219 -9.297 1 95 534 PHE B C 1
ATOM 11022 O O . PHE B 1 534 ? 7.844 -43.312 -8.703 1 95 534 PHE B O 1
ATOM 11029 N N . SER B 1 535 ? 7.551 -45.5 -9.25 1 94.44 535 SER B N 1
ATOM 11030 C CA . SER B 1 535 ? 8.773 -45.938 -8.578 1 94.44 535 SER B CA 1
ATOM 11031 C C . SER B 1 535 ? 10.016 -45.531 -9.359 1 94.44 535 SER B C 1
ATOM 11033 O O . SER B 1 535 ? 9.906 -45.062 -10.508 1 94.44 535 SER B O 1
ATOM 11035 N N . PRO B 1 536 ? 11.172 -45.625 -8.766 1 91.5 536 PRO B N 1
ATOM 11036 C CA . PRO B 1 536 ? 12.383 -45.125 -9.406 1 91.5 536 PRO B CA 1
ATOM 11037 C C . PRO B 1 536 ? 12.617 -45.719 -10.797 1 91.5 536 PRO B C 1
ATOM 11039 O O . PRO B 1 536 ? 13.031 -45 -11.711 1 91.5 536 PRO B O 1
ATOM 11042 N N . SER B 1 537 ? 12.281 -46.969 -11 1 89.94 537 SER B N 1
ATOM 11043 C CA . SER B 1 537 ? 12.477 -47.594 -12.305 1 89.94 537 SER B CA 1
ATOM 11044 C C . SER B 1 537 ? 11.219 -47.469 -13.164 1 89.94 537 SER B C 1
ATOM 11046 O O . SER B 1 537 ? 11.195 -47.938 -14.305 1 89.94 537 SER B O 1
ATOM 11048 N N . SER B 1 538 ? 10.188 -47 -12.656 1 92.88 538 SER B N 1
ATOM 11049 C CA . SER B 1 538 ? 8.883 -46.844 -13.289 1 92.88 538 SER B CA 1
ATOM 11050 C C . SER B 1 538 ? 8.211 -48.188 -13.516 1 92.88 538 SER B C 1
ATOM 11052 O O . SER B 1 538 ? 7.293 -48.312 -14.336 1 92.88 538 SER B O 1
ATOM 11054 N N . ARG B 1 539 ? 8.68 -49.156 -12.805 1 92.69 539 ARG B N 1
ATOM 11055 C CA . ARG B 1 539 ? 8.07 -50.469 -12.953 1 92.69 539 ARG B CA 1
ATOM 11056 C C . ARG B 1 539 ? 6.832 -50.625 -12.078 1 92.69 539 ARG B C 1
ATOM 11058 O O . ARG B 1 539 ? 6.008 -51.5 -12.297 1 92.69 539 ARG B O 1
ATOM 11065 N N . ARG B 1 540 ? 6.812 -49.781 -11.102 1 93.81 540 ARG B N 1
ATOM 11066 C CA . ARG B 1 540 ? 5.652 -49.75 -10.219 1 93.81 540 ARG B CA 1
ATOM 11067 C C . ARG B 1 540 ? 5.098 -48.312 -10.141 1 93.81 540 ARG B C 1
ATOM 11069 O O . ARG B 1 540 ? 5.797 -47.344 -10.453 1 93.81 540 ARG B O 1
ATOM 11076 N N . MET B 1 541 ? 3.855 -48.312 -9.789 1 94.75 541 MET B N 1
ATOM 11077 C CA . MET B 1 541 ? 3.213 -47 -9.648 1 94.75 541 MET B CA 1
ATOM 11078 C C . MET B 1 541 ? 2.219 -47 -8.492 1 94.75 541 MET B C 1
ATOM 11080 O O . MET B 1 541 ? 1.666 -48.031 -8.148 1 94.75 541 MET B O 1
ATOM 11084 N N . LEU B 1 542 ? 2.1 -45.906 -7.891 1 93.81 542 LEU B N 1
ATOM 11085 C CA . LEU B 1 542 ? 1.077 -45.656 -6.887 1 93.81 542 LEU B CA 1
ATOM 11086 C C . LEU B 1 542 ? 0.065 -44.625 -7.398 1 93.81 542 LEU B C 1
ATOM 11088 O O . LEU B 1 542 ? 0.426 -43.5 -7.707 1 93.81 542 LEU B O 1
ATOM 11092 N N . LEU B 1 543 ? -1.169 -45.031 -7.465 1 94.06 543 LEU B N 1
ATOM 11093 C CA . LEU B 1 543 ? -2.266 -44.188 -7.914 1 94.06 543 LEU B CA 1
ATOM 11094 C C . LEU B 1 543 ? -3.01 -43.594 -6.727 1 94.06 543 LEU B C 1
ATOM 11096 O O . LEU B 1 543 ? -3.215 -44.25 -5.711 1 94.06 543 LEU B O 1
ATOM 11100 N N . ASN B 1 544 ? -3.27 -42.375 -6.867 1 92.38 544 ASN B N 1
ATOM 11101 C CA . ASN B 1 544 ? -4.27 -41.75 -6.012 1 92.38 544 ASN B CA 1
ATOM 11102 C C . ASN B 1 544 ? -5.559 -41.438 -6.777 1 92.38 544 ASN B C 1
ATOM 11104 O O . ASN B 1 544 ? -5.578 -40.562 -7.656 1 92.38 544 ASN B O 1
ATOM 11108 N N . CYS B 1 545 ? -6.594 -42.094 -6.414 1 92.19 545 CYS B N 1
ATOM 11109 C CA . CYS B 1 545 ? -7.867 -42 -7.117 1 92.19 545 CYS B CA 1
ATOM 11110 C C . CYS B 1 545 ? -8.859 -41.156 -6.336 1 92.19 545 CYS B C 1
ATOM 11112 O O . CYS B 1 545 ? -9.133 -41.438 -5.168 1 92.19 545 CYS B O 1
ATOM 11114 N N . GLU B 1 546 ? -9.359 -40.156 -7.012 1 90.69 546 GLU B N 1
ATOM 11115 C CA . GLU B 1 546 ? -10.344 -39.281 -6.395 1 90.69 546 GLU B CA 1
ATOM 11116 C C . GLU B 1 546 ? -11.68 -39.344 -7.141 1 90.69 546 GLU B C 1
ATOM 11118 O O . GLU B 1 546 ? -11.703 -39.5 -8.359 1 90.69 546 GLU B O 1
ATOM 11123 N N . ARG B 1 547 ? -12.703 -39.219 -6.402 1 89 547 ARG B N 1
ATOM 11124 C CA . ARG B 1 547 ? -14.07 -39.062 -6.875 1 89 547 ARG B CA 1
ATOM 11125 C C . ARG B 1 547 ? -14.859 -38.125 -5.988 1 89 547 ARG B C 1
ATOM 11127 O O . ARG B 1 547 ? -14.672 -38.094 -4.77 1 89 547 ARG B O 1
ATOM 11134 N N . ALA B 1 548 ? -15.742 -37.375 -6.617 1 87.81 548 ALA B N 1
ATOM 11135 C CA . ALA B 1 548 ? -16.484 -36.375 -5.883 1 87.81 548 ALA B CA 1
ATOM 11136 C C . ALA B 1 548 ? -17.203 -36.969 -4.676 1 87.81 548 ALA B C 1
ATOM 11138 O O . ALA B 1 548 ? -17.891 -37.969 -4.793 1 87.81 548 ALA B O 1
ATOM 11139 N N . PHE B 1 549 ? -16.938 -36.375 -3.494 1 83.81 549 PHE B N 1
ATOM 11140 C CA . PHE B 1 549 ? -17.641 -36.625 -2.234 1 83.81 549 PHE B CA 1
ATOM 11141 C C . PHE B 1 549 ? -17.328 -38 -1.709 1 83.81 549 PHE B C 1
ATOM 11143 O O . PHE B 1 549 ? -18.125 -38.594 -0.948 1 83.81 549 PHE B O 1
ATOM 11150 N N . MET B 1 550 ? -16.25 -38.594 -2.193 1 81.94 550 MET B N 1
ATOM 11151 C CA . MET B 1 550 ? -15.734 -39.875 -1.688 1 81.94 550 MET B CA 1
ATOM 11152 C C . MET B 1 550 ? -14.281 -39.719 -1.238 1 81.94 550 MET B C 1
ATOM 11154 O O . MET B 1 550 ? -13.547 -38.906 -1.754 1 81.94 550 MET B O 1
ATOM 11158 N N . PRO B 1 551 ? -13.922 -40.469 -0.235 1 79.88 551 PRO B N 1
ATOM 11159 C CA . PRO B 1 551 ? -12.508 -40.438 0.135 1 79.88 551 PRO B CA 1
ATOM 11160 C C . PRO B 1 551 ? -11.602 -40.938 -0.99 1 79.88 551 PRO B C 1
ATOM 11162 O O . PRO B 1 551 ? -11.984 -41.812 -1.767 1 79.88 551 PRO B O 1
ATOM 11165 N N . SER B 1 552 ? -10.383 -40.469 -1.025 1 84.25 552 SER B N 1
ATOM 11166 C CA . SER B 1 552 ? -9.406 -40.906 -2.021 1 84.25 552 SER B CA 1
ATOM 11167 C C . SER B 1 552 ? -8.945 -42.344 -1.748 1 84.25 552 SER B C 1
ATOM 11169 O O . SER B 1 552 ? -8.883 -42.75 -0.594 1 84.25 552 SER B O 1
ATOM 11171 N N . VAL B 1 553 ? -8.688 -43.031 -2.799 1 86.75 553 VAL B N 1
ATOM 11172 C CA . VAL B 1 553 ? -8.188 -44.406 -2.713 1 86.75 553 VAL B CA 1
ATOM 11173 C C . VAL B 1 553 ? -6.805 -44.5 -3.348 1 86.75 553 VAL B C 1
ATOM 11175 O O . VAL B 1 553 ? -6.594 -44.031 -4.461 1 86.75 553 VAL B O 1
ATOM 11178 N N . MET B 1 554 ? -5.91 -45.125 -2.602 1 90.12 554 MET B N 1
ATOM 11179 C CA . MET B 1 554 ? -4.57 -45.344 -3.135 1 90.12 554 MET B CA 1
ATOM 11180 C C . MET B 1 554 ? -4.43 -46.781 -3.668 1 90.12 554 MET B C 1
ATOM 11182 O O . MET B 1 554 ? -4.828 -47.75 -3.006 1 90.12 554 MET B O 1
ATOM 11186 N N . ILE B 1 555 ? -3.914 -46.906 -4.859 1 92.44 555 ILE B N 1
ATOM 11187 C CA . ILE B 1 555 ? -3.76 -48.219 -5.512 1 92.44 555 ILE B CA 1
ATOM 11188 C C . ILE B 1 555 ? -2.32 -48.375 -5.996 1 92.44 555 ILE B C 1
ATOM 11190 O O . ILE B 1 555 ? -1.773 -47.5 -6.652 1 92.44 555 ILE B O 1
ATOM 11194 N N . VAL B 1 556 ? -1.739 -49.469 -5.641 1 93.12 556 VAL B N 1
ATOM 11195 C CA . VAL B 1 556 ? -0.422 -49.812 -6.16 1 93.12 556 VAL B CA 1
ATOM 11196 C C . VAL B 1 556 ? -0.571 -50.75 -7.371 1 93.12 556 VAL B C 1
ATOM 11198 O O . VAL B 1 556 ? -1.405 -51.656 -7.367 1 93.12 556 VAL B O 1
ATOM 11201 N N . LYS B 1 557 ? 0.177 -50.438 -8.414 1 92.94 557 LYS B N 1
ATOM 11202 C CA . LYS B 1 557 ? 0.178 -51.25 -9.633 1 92.94 557 LYS B CA 1
ATOM 11203 C C . LYS B 1 557 ? 1.6 -51.5 -10.125 1 92.94 557 LYS B C 1
ATOM 11205 O O . LYS B 1 557 ? 2.518 -50.75 -9.797 1 92.94 557 LYS B O 1
ATOM 11210 N N . SER B 1 558 ? 1.717 -52.594 -10.797 1 91.69 558 SER B N 1
ATOM 11211 C CA . SER B 1 558 ? 2.938 -52.875 -11.547 1 91.69 558 SER B CA 1
ATOM 11212 C C . SER B 1 558 ? 2.713 -52.719 -13.047 1 91.69 558 SER B C 1
ATOM 11214 O O . SER B 1 558 ? 1.612 -52.938 -13.547 1 91.69 558 SER B O 1
ATOM 11216 N N . THR B 1 559 ? 3.736 -52.344 -13.789 1 91.12 559 THR B N 1
ATOM 11217 C CA . THR B 1 559 ? 3.592 -52.062 -15.211 1 91.12 559 THR B CA 1
ATOM 11218 C C . THR B 1 559 ? 3.385 -53.344 -16.016 1 91.12 559 THR B C 1
ATOM 11220 O O . THR B 1 559 ? 2.82 -53.312 -17.109 1 91.12 559 THR B O 1
ATOM 11223 N N . ASP B 1 560 ? 3.854 -54.469 -15.5 1 86.81 560 ASP B N 1
ATOM 11224 C CA . ASP B 1 560 ? 3.686 -55.75 -16.188 1 86.81 560 ASP B CA 1
ATOM 11225 C C . ASP B 1 560 ? 2.32 -56.344 -15.891 1 86.81 560 ASP B C 1
ATOM 11227 O O . ASP B 1 560 ? 1.887 -57.281 -16.578 1 86.81 560 ASP B O 1
ATOM 11231 N N . GLN B 1 561 ? 1.687 -55.844 -14.906 1 85.81 561 GLN B N 1
ATOM 11232 C CA . GLN B 1 561 ? 0.347 -56.312 -14.531 1 85.81 561 GLN B CA 1
ATOM 11233 C C . GLN B 1 561 ? -0.589 -55.125 -14.328 1 85.81 561 GLN B C 1
ATOM 11235 O O . GLN B 1 561 ? -1.137 -54.938 -13.234 1 85.81 561 GLN B O 1
ATOM 11240 N N . VAL B 1 562 ? -0.915 -54.438 -15.305 1 86.62 562 VAL B N 1
ATOM 11241 C CA . VAL B 1 562 ? -1.616 -53.188 -15.211 1 86.62 562 VAL B CA 1
ATOM 11242 C C . VAL B 1 562 ? -3.084 -53.406 -14.867 1 86.62 562 VAL B C 1
ATOM 11244 O O . VAL B 1 562 ? -3.777 -52.5 -14.398 1 86.62 562 VAL B O 1
ATOM 11247 N N . VAL B 1 563 ? -3.604 -54.656 -14.969 1 84.06 563 VAL B N 1
ATOM 11248 C CA . VAL B 1 563 ? -5.004 -55 -14.703 1 84.06 563 VAL B CA 1
ATOM 11249 C C . VAL B 1 563 ? -5.203 -55.219 -13.203 1 84.06 563 VAL B C 1
ATOM 11251 O O . VAL B 1 563 ? -6.293 -55 -12.672 1 84.06 563 VAL B O 1
ATOM 11254 N N . SER B 1 564 ? -4.133 -55.562 -12.539 1 86.38 564 SER B N 1
ATOM 11255 C CA . SER B 1 564 ? -4.227 -55.875 -11.109 1 86.38 564 SER B CA 1
ATOM 11256 C C . SER B 1 564 ? -4.199 -54.594 -10.273 1 86.38 564 SER B C 1
ATOM 11258 O O . SER B 1 564 ? -3.479 -53.656 -10.602 1 86.38 564 SER B O 1
ATOM 11260 N N . ASN B 1 565 ? -5.062 -54.594 -9.289 1 88.06 565 ASN B N 1
ATOM 11261 C CA . ASN B 1 565 ? -5.152 -53.469 -8.367 1 88.06 565 ASN B CA 1
ATOM 11262 C C . ASN B 1 565 ? -4.895 -53.875 -6.922 1 88.06 565 ASN B C 1
ATOM 11264 O O . ASN B 1 565 ? -5.57 -54.781 -6.406 1 88.06 565 ASN B O 1
ATOM 11268 N N . VAL B 1 566 ? -3.924 -53.312 -6.332 1 89.81 566 VAL B N 1
ATOM 11269 C CA . VAL B 1 566 ? -3.678 -53.531 -4.914 1 89.81 566 VAL B CA 1
ATOM 11270 C C . VAL B 1 566 ? -3.977 -52.25 -4.125 1 89.81 566 VAL B C 1
ATOM 11272 O O . VAL B 1 566 ? -3.176 -51.312 -4.117 1 89.81 566 VAL B O 1
ATOM 11275 N N . LYS B 1 567 ? -5.059 -52.25 -3.402 1 89.25 567 LYS B N 1
ATOM 11276 C CA . LYS B 1 567 ? -5.461 -51.094 -2.613 1 89.25 567 LYS B CA 1
ATOM 11277 C C . LYS B 1 567 ? -4.625 -50.969 -1.343 1 89.25 567 LYS B C 1
ATOM 11279 O O . LYS B 1 567 ? -4.324 -52 -0.694 1 89.25 567 LYS B O 1
ATOM 11284 N N . VAL B 1 568 ? -4.176 -49.781 -1.129 1 88.31 568 VAL B N 1
ATOM 11285 C CA . VAL B 1 568 ? -3.443 -49.5 0.103 1 88.31 568 VAL B CA 1
ATOM 11286 C C . VAL B 1 568 ? -4.426 -49.219 1.24 1 88.31 568 VAL B C 1
ATOM 11288 O O . VAL B 1 568 ? -5.277 -48.344 1.136 1 88.31 568 VAL B O 1
ATOM 11291 N N . LYS B 1 569 ? -4.488 -50.062 2.209 1 70.38 569 LYS B N 1
ATOM 11292 C CA . LYS B 1 569 ? -5.414 -49.906 3.326 1 70.38 569 LYS B CA 1
ATOM 11293 C C . LYS B 1 569 ? -4.867 -48.938 4.352 1 70.38 569 LYS B C 1
ATOM 11295 O O . LYS B 1 569 ? -3.793 -49.125 4.918 1 70.38 569 LYS B O 1
ATOM 11300 N N . TYR B 1 570 ? -4.961 -47.656 4.062 1 62.59 570 TYR B N 1
ATOM 11301 C CA . TYR B 1 570 ? -4.566 -46.75 5.133 1 62.59 570 TYR B CA 1
ATOM 11302 C C . TYR B 1 570 ? -5.785 -46.156 5.836 1 62.59 570 TYR B C 1
ATOM 11304 O O . TYR B 1 570 ? -6.883 -46.156 5.273 1 62.59 570 TYR B O 1
ATOM 11312 N N . ILE B 1 571 ? -5.68 -45.656 7.141 1 49.84 571 ILE B N 1
ATOM 11313 C CA . ILE B 1 571 ? -6.66 -45.312 8.172 1 49.84 571 ILE B CA 1
ATOM 11314 C C . ILE B 1 571 ? -7.48 -44.094 7.742 1 49.84 571 ILE B C 1
ATOM 11316 O O . ILE B 1 571 ? -8.422 -43.719 8.438 1 49.84 571 ILE B O 1
ATOM 11320 N N . GLN B 1 572 ? -7.074 -43.125 7.016 1 52.19 572 GLN B N 1
ATOM 11321 C CA . GLN B 1 572 ? -7.781 -41.844 7.18 1 52.19 572 GLN B CA 1
ATOM 11322 C C . GLN B 1 572 ? -9.203 -41.938 6.633 1 52.19 572 GLN B C 1
ATOM 11324 O O . GLN B 1 572 ? -9.398 -42.062 5.422 1 52.19 572 GLN B O 1
ATOM 11329 N N . SER B 1 573 ? -10.117 -42.375 7.402 1 48.88 573 SER B N 1
ATOM 11330 C CA . SER B 1 573 ? -11.484 -42.906 7.328 1 48.88 573 SER B CA 1
ATOM 11331 C C . SER B 1 573 ? -12.398 -41.938 6.578 1 48.88 573 SER B C 1
ATOM 11333 O O . SER B 1 573 ? -12.031 -40.781 6.344 1 48.88 573 SER B O 1
ATOM 11335 N N . GLU B 1 574 ? -13.773 -42.125 6.84 1 48.5 574 GLU B N 1
ATOM 11336 C CA . GLU B 1 574 ? -15.117 -41.875 6.332 1 48.5 574 GLU B CA 1
ATOM 11337 C C . GLU B 1 574 ? -15.469 -40.375 6.398 1 48.5 574 GLU B C 1
ATOM 11339 O O . GLU B 1 574 ? -15.312 -39.75 7.441 1 48.5 574 GLU B O 1
ATOM 11344 N N . ILE B 1 575 ? -15.273 -39.781 5.328 1 53.12 575 ILE B N 1
ATOM 11345 C CA . ILE B 1 575 ? -16 -38.5 5.297 1 53.12 575 ILE B CA 1
ATOM 11346 C C . ILE B 1 575 ? -17.453 -38.75 5.746 1 53.12 575 ILE B C 1
ATOM 11348 O O . ILE B 1 575 ? -18.141 -39.594 5.207 1 53.12 575 ILE B O 1
ATOM 11352 N N . ASN B 1 576 ? -17.688 -38.375 6.984 1 52.28 576 ASN B N 1
ATOM 11353 C CA . ASN B 1 576 ? -19.094 -38.438 7.402 1 52.28 576 ASN B CA 1
ATOM 11354 C C . ASN B 1 576 ? -19.969 -37.531 6.543 1 52.28 576 ASN B C 1
ATOM 11356 O O . ASN B 1 576 ? -20 -36.312 6.746 1 52.28 576 ASN B O 1
ATOM 11360 N N . LEU B 1 577 ? -20.234 -38.062 5.355 1 53.62 577 LEU B N 1
ATOM 11361 C CA . LEU B 1 577 ? -21.156 -37.312 4.504 1 53.62 577 LEU B CA 1
ATOM 11362 C C . LEU B 1 577 ? -22.547 -37.281 5.105 1 53.62 577 LEU B C 1
ATOM 11364 O O . LEU B 1 577 ? -23.141 -38.312 5.387 1 53.62 577 LEU B O 1
ATOM 11368 N N . SER B 1 578 ? -22.859 -36.312 5.812 1 55.47 578 SER B N 1
ATOM 11369 C CA . SER B 1 578 ? -24.234 -36.125 6.285 1 55.47 578 SER B CA 1
ATOM 11370 C C . SER B 1 578 ? -25.203 -36.062 5.117 1 55.47 578 SER B C 1
ATOM 11372 O O . SER B 1 578 ? -24.812 -35.781 3.986 1 55.47 578 SER B O 1
ATOM 11374 N N . ASN B 1 579 ? -26.484 -36.625 5.184 1 56.38 579 ASN B N 1
ATOM 11375 C CA . ASN B 1 579 ? -27.625 -36.562 4.277 1 56.38 579 ASN B CA 1
ATOM 11376 C C . ASN B 1 579 ? -27.844 -35.156 3.74 1 56.38 579 ASN B C 1
ATOM 11378 O O . ASN B 1 579 ? -28.625 -34.938 2.809 1 56.38 579 ASN B O 1
ATOM 11382 N N . GLU B 1 580 ? -27.172 -34.188 4.191 1 73.25 580 GLU B N 1
ATOM 11383 C CA . GLU B 1 580 ? -27.375 -32.812 3.775 1 73.25 580 GLU B CA 1
ATOM 11384 C C . GLU B 1 580 ? -26.172 -32.312 2.973 1 73.25 580 GLU B C 1
ATOM 11386 O O . GLU B 1 580 ? -25.688 -31.203 3.221 1 73.25 580 GLU B O 1
ATOM 11391 N N . GLN B 1 581 ? -25.828 -33.156 1.898 1 80.19 581 GLN B N 1
ATOM 11392 C CA . GLN B 1 581 ? -24.672 -32.781 1.104 1 80.19 581 GLN B CA 1
ATOM 11393 C C . GLN B 1 581 ? -25.094 -32.219 -0.257 1 80.19 581 GLN B C 1
ATOM 11395 O O . GLN B 1 581 ? -26.141 -32.594 -0.789 1 80.19 581 GLN B O 1
ATOM 11400 N N . SER B 1 582 ? -24.25 -31.312 -0.766 1 89.12 582 SER B N 1
ATOM 11401 C CA . SER B 1 582 ? -24.406 -30.812 -2.127 1 89.12 582 SER B CA 1
ATOM 11402 C C . SER B 1 582 ? -24.219 -31.922 -3.152 1 89.12 582 SER B C 1
ATOM 11404 O O . SER B 1 582 ? -23.656 -32.969 -2.84 1 89.12 582 SER B O 1
ATOM 11406 N N . THR B 1 583 ? -24.859 -31.797 -4.246 1 92.75 583 THR B N 1
ATOM 11407 C CA . THR B 1 583 ? -24.641 -32.688 -5.371 1 92.75 583 THR B CA 1
ATOM 11408 C C . THR B 1 583 ? -24.062 -31.953 -6.566 1 92.75 583 THR B C 1
ATOM 11410 O O . THR B 1 583 ? -24.094 -30.734 -6.621 1 92.75 583 THR B O 1
ATOM 11413 N N . ILE B 1 584 ? -23.422 -32.75 -7.477 1 95.56 584 ILE B N 1
ATOM 11414 C CA . ILE B 1 584 ? -22.812 -32.125 -8.648 1 95.56 584 ILE B CA 1
ATOM 11415 C C . ILE B 1 584 ? -23.531 -32.594 -9.906 1 95.56 584 ILE B C 1
ATOM 11417 O O . ILE B 1 584 ? -23.828 -33.781 -10.062 1 95.56 584 ILE B O 1
ATOM 11421 N N . LYS B 1 585 ? -23.891 -31.656 -10.719 1 96.19 585 LYS B N 1
ATOM 11422 C CA . LYS B 1 585 ? -24.453 -31.906 -12.039 1 96.19 585 LYS B CA 1
ATOM 11423 C C . LYS B 1 585 ? -23.531 -31.406 -13.141 1 96.19 585 LYS B C 1
ATOM 11425 O O . LYS B 1 585 ? -22.859 -30.391 -12.984 1 96.19 585 LYS B O 1
ATOM 11430 N N . TYR B 1 586 ? -23.5 -32.156 -14.227 1 96.56 586 TYR B N 1
ATOM 11431 C CA . TYR B 1 586 ? -22.688 -31.766 -15.375 1 96.56 586 TYR B CA 1
ATOM 11432 C C . TYR B 1 586 ? -23.562 -31.531 -16.594 1 96.56 586 TYR B C 1
ATOM 11434 O O . TYR B 1 586 ? -24.531 -32.25 -16.828 1 96.56 586 TYR B O 1
ATOM 11442 N N . GLU B 1 587 ? -23.266 -30.484 -17.312 1 96 587 GLU B N 1
ATOM 11443 C CA . GLU B 1 587 ? -24 -30.109 -18.531 1 96 587 GLU B CA 1
ATOM 11444 C C . GLU B 1 587 ? -23.031 -29.75 -19.656 1 96 587 GLU B C 1
ATOM 11446 O O . GLU B 1 587 ? -21.875 -29.406 -19.422 1 96 587 GLU B O 1
ATOM 11451 N N . VAL B 1 588 ? -23.484 -29.938 -20.828 1 97.12 588 VAL B N 1
ATOM 11452 C CA . VAL B 1 588 ? -22.797 -29.453 -22.031 1 97.12 588 VAL B CA 1
ATOM 11453 C C . VAL B 1 588 ? -23.688 -28.438 -22.75 1 97.12 588 VAL B C 1
ATOM 11455 O O . VAL B 1 588 ? -24.859 -28.734 -23.031 1 97.12 588 VAL B O 1
ATOM 11458 N N . VAL B 1 589 ? -23.172 -27.281 -23.031 1 97.94 589 VAL B N 1
ATOM 11459 C CA . VAL B 1 589 ? -23.922 -26.219 -23.672 1 97.94 589 VAL B CA 1
ATOM 11460 C C . VAL B 1 589 ? -23.312 -25.922 -25.047 1 97.94 589 VAL B C 1
ATOM 11462 O O . VAL B 1 589 ? -22.125 -25.609 -25.141 1 97.94 589 VAL B O 1
ATOM 11465 N N . LYS B 1 590 ? -24.109 -25.984 -26.047 1 97.31 590 LYS B N 1
ATOM 11466 C CA . LYS B 1 590 ? -23.656 -25.594 -27.391 1 97.31 590 LYS B CA 1
ATOM 11467 C C . LYS B 1 590 ? -23.719 -24.078 -27.562 1 97.31 590 LYS B C 1
ATOM 11469 O O . LYS B 1 590 ? -24.766 -23.469 -27.375 1 97.31 590 LYS B O 1
ATOM 11474 N N . LEU B 1 591 ? -22.641 -23.531 -27.984 1 97.25 591 LEU B N 1
ATOM 11475 C CA . LEU B 1 591 ? -22.562 -22.094 -28.141 1 97.25 591 LEU B CA 1
ATOM 11476 C C . LEU B 1 591 ? -22.812 -21.688 -29.578 1 97.25 591 LEU B C 1
ATOM 11478 O O . LEU B 1 591 ? -22.75 -22.516 -30.484 1 97.25 591 LEU B O 1
ATOM 11482 N N . PRO B 1 592 ? -23.094 -20.422 -29.859 1 94.62 592 PRO B N 1
ATOM 11483 C CA . PRO B 1 592 ? -23.422 -19.984 -31.219 1 94.62 592 PRO B CA 1
ATOM 11484 C C . PRO B 1 592 ? -22.281 -20.188 -32.219 1 94.62 592 PRO B C 1
ATOM 11486 O O . PRO B 1 592 ? -22.531 -20.422 -33.406 1 94.62 592 PRO B O 1
ATOM 11489 N N . ASN B 1 593 ? -21.109 -20.156 -31.781 1 93.31 593 ASN B N 1
ATOM 11490 C CA . ASN B 1 593 ? -19.953 -20.328 -32.656 1 93.31 593 ASN B CA 1
ATOM 11491 C C . ASN B 1 593 ? -19.703 -21.797 -32.969 1 93.31 593 ASN B C 1
ATOM 11493 O O . ASN B 1 593 ? -18.734 -22.125 -33.656 1 93.31 593 ASN B O 1
ATOM 11497 N N . GLY B 1 594 ? -20.531 -22.609 -32.375 1 93.25 594 GLY B N 1
ATOM 11498 C CA . GLY B 1 594 ? -20.438 -24.031 -32.656 1 93.25 594 GLY B CA 1
ATOM 11499 C C . GLY B 1 594 ? -19.625 -24.797 -31.641 1 93.25 594 GLY B C 1
ATOM 11500 O O . GLY B 1 594 ? -19.656 -26.031 -31.609 1 93.25 594 GLY B O 1
ATOM 11501 N N . MET B 1 595 ? -19.016 -24.156 -30.797 1 93.94 595 MET B N 1
ATOM 11502 C CA . MET B 1 595 ? -18.219 -24.812 -29.766 1 93.94 595 MET B CA 1
ATOM 11503 C C . MET B 1 595 ? -19.078 -25.266 -28.594 1 93.94 595 MET B C 1
ATOM 11505 O O . MET B 1 595 ? -20.188 -24.75 -28.391 1 93.94 595 MET B O 1
ATOM 11509 N N . LEU B 1 596 ? -18.562 -26.266 -27.875 1 95.5 596 LEU B N 1
ATOM 11510 C CA . LEU B 1 596 ? -19.266 -26.781 -26.703 1 95.5 596 LEU B CA 1
ATOM 11511 C C . LEU B 1 596 ? -18.625 -26.281 -25.422 1 95.5 596 LEU B C 1
ATOM 11513 O O . LEU B 1 596 ? -17.406 -26.266 -25.297 1 95.5 596 LEU B O 1
ATOM 11517 N N . ALA B 1 597 ? -19.484 -25.875 -24.516 1 97.75 597 ALA B N 1
ATOM 11518 C CA . ALA B 1 597 ? -19.031 -25.516 -23.188 1 97.75 597 ALA B CA 1
ATOM 11519 C C . ALA B 1 597 ? -19.359 -26.609 -22.172 1 97.75 597 ALA B C 1
ATOM 11521 O O . ALA B 1 597 ? -20.484 -27.125 -22.156 1 97.75 597 ALA B O 1
ATOM 11522 N N . ASN B 1 598 ? -18.344 -27.062 -21.422 1 97.69 598 ASN B N 1
ATOM 11523 C CA . ASN B 1 598 ? -18.578 -27.969 -20.312 1 97.69 598 ASN B CA 1
ATOM 11524 C C . ASN B 1 598 ? -18.922 -27.203 -19.031 1 97.69 598 ASN B C 1
ATOM 11526 O O . ASN B 1 598 ? -18.281 -26.203 -18.703 1 97.69 598 ASN B O 1
ATOM 11530 N N . VAL B 1 599 ? -19.969 -27.656 -18.375 1 98.25 599 VAL B N 1
ATOM 11531 C CA . VAL B 1 599 ? -20.469 -26.922 -17.219 1 98.25 599 VAL B CA 1
ATOM 11532 C C . VAL B 1 599 ? -20.594 -27.859 -16.016 1 98.25 599 VAL B C 1
ATOM 11534 O O . VAL B 1 599 ? -21.016 -29.016 -16.156 1 98.25 599 VAL B O 1
ATOM 11537 N N . GLN B 1 600 ? -20.109 -27.406 -14.93 1 98.12 600 GLN B N 1
ATOM 11538 C CA . GLN B 1 600 ? -20.312 -28.062 -13.641 1 98.12 600 GLN B CA 1
ATOM 11539 C C . GLN B 1 600 ? -21.203 -27.219 -12.734 1 98.12 600 GLN B C 1
ATOM 11541 O O . GLN B 1 600 ? -21 -26.016 -12.586 1 98.12 600 GLN B O 1
ATOM 11546 N N . LEU B 1 601 ? -22.281 -27.828 -12.18 1 98.19 601 LEU B N 1
ATOM 11547 C CA . LEU B 1 601 ? -23.156 -27.172 -11.219 1 98.19 601 LEU B CA 1
ATOM 11548 C C . LEU B 1 601 ? -23.109 -27.859 -9.867 1 98.19 601 LEU B C 1
ATOM 11550 O O . LEU B 1 601 ? -23.391 -29.062 -9.766 1 98.19 601 LEU B O 1
ATOM 11554 N N . ILE B 1 602 ? -22.703 -27.156 -8.906 1 97.25 602 ILE B N 1
ATOM 11555 C CA . ILE B 1 602 ? -22.812 -27.625 -7.527 1 97.25 602 ILE B CA 1
ATOM 11556 C C . ILE B 1 602 ? -24.156 -27.234 -6.949 1 97.25 602 ILE B C 1
ATOM 11558 O O . ILE B 1 602 ? -24.406 -26.047 -6.711 1 97.25 602 ILE B O 1
ATOM 11562 N N . MET B 1 603 ? -25 -28.234 -6.691 1 96.69 603 MET B N 1
ATOM 11563 C CA . MET B 1 603 ? -26.391 -28 -6.273 1 96.69 603 MET B CA 1
ATOM 11564 C C . MET B 1 603 ? -26.5 -28.016 -4.754 1 96.69 603 MET B C 1
ATOM 11566 O O . MET B 1 603 ? -25.844 -28.812 -4.086 1 96.69 603 MET B O 1
ATOM 11570 N N . PRO B 1 604 ? -27.344 -27.125 -4.25 1 95 604 PRO B N 1
ATOM 11571 C CA . PRO B 1 604 ? -27.516 -27.156 -2.799 1 95 604 PRO B CA 1
ATOM 11572 C C . PRO B 1 604 ? -28.203 -28.422 -2.309 1 95 604 PRO B C 1
ATOM 11574 O O . PRO B 1 604 ? -28.812 -29.156 -3.102 1 95 604 PRO B O 1
ATOM 11577 N N . PRO B 1 605 ? -28.016 -28.672 -1.032 1 91.5 605 PRO B N 1
ATOM 11578 C CA . PRO B 1 605 ? -28.719 -29.828 -0.482 1 91.5 605 PRO B CA 1
ATOM 11579 C C . PRO B 1 605 ? -30.234 -29.703 -0.569 1 91.5 605 PRO B C 1
ATOM 11581 O O . PRO B 1 605 ? -30.766 -28.594 -0.496 1 91.5 605 PRO B O 1
ATOM 11584 N N . ASN B 1 606 ? -30.922 -30.812 -0.736 1 91.12 606 ASN B N 1
ATOM 11585 C CA . ASN B 1 606 ? -32.375 -30.844 -0.825 1 91.12 606 ASN B CA 1
ATOM 11586 C C . ASN B 1 606 ? -32.906 -29.922 -1.932 1 91.12 606 ASN B C 1
ATOM 11588 O O . ASN B 1 606 ? -33.812 -29.141 -1.715 1 91.12 606 ASN B O 1
ATOM 11592 N N . PHE B 1 607 ? -32.188 -30.016 -2.982 1 94.12 607 PHE B N 1
ATOM 11593 C CA . PHE B 1 607 ? -32.531 -29.188 -4.137 1 94.12 607 PHE B CA 1
ATOM 11594 C C . PHE B 1 607 ? -34 -29.406 -4.547 1 94.12 607 PHE B C 1
ATOM 11596 O O . PHE B 1 607 ? -34.469 -30.531 -4.59 1 94.12 607 PHE B O 1
ATOM 11603 N N . ASP B 1 608 ? -34.656 -28.234 -4.75 1 94.81 608 ASP B N 1
ATOM 11604 C CA . ASP B 1 608 ? -36.031 -28.172 -5.25 1 94.81 608 ASP B CA 1
ATOM 11605 C C . ASP B 1 608 ? -36.125 -27.297 -6.492 1 94.81 608 ASP B C 1
ATOM 11607 O O . ASP B 1 608 ? -35.906 -26.078 -6.422 1 94.81 608 ASP B O 1
ATOM 11611 N N . SER B 1 609 ? -36.531 -27.875 -7.621 1 94.06 609 SER B N 1
ATOM 11612 C CA . SER B 1 609 ? -36.562 -27.156 -8.898 1 94.06 609 SER B CA 1
ATOM 11613 C C . SER B 1 609 ? -37.656 -26.094 -8.922 1 94.06 609 SER B C 1
ATOM 11615 O O . SER B 1 609 ? -37.656 -25.234 -9.805 1 94.06 609 SER B O 1
ATOM 11617 N N . GLU B 1 610 ? -38.5 -26.094 -7.953 1 94.5 610 GLU B N 1
ATOM 11618 C CA . GLU B 1 610 ? -39.594 -25.109 -7.895 1 94.5 610 GLU B CA 1
ATOM 11619 C C . GLU B 1 610 ? -39.156 -23.844 -7.164 1 94.5 610 GLU B C 1
ATOM 11621 O O . GLU B 1 610 ? -39.875 -22.828 -7.191 1 94.5 610 GLU B O 1
ATOM 11626 N N . LEU B 1 611 ? -37.969 -23.953 -6.605 1 94.81 611 LEU B N 1
ATOM 11627 C CA . LEU B 1 611 ? -37.406 -22.797 -5.926 1 94.81 611 LEU B CA 1
ATOM 11628 C C . LEU B 1 611 ? -36.375 -22.094 -6.801 1 94.81 611 LEU B C 1
ATOM 11630 O O . LEU B 1 611 ? -35.906 -22.656 -7.797 1 94.81 611 LEU B O 1
ATOM 11634 N N . VAL B 1 612 ? -36.094 -20.859 -6.414 1 96.12 612 VAL B N 1
ATOM 11635 C CA . VAL B 1 612 ? -35.031 -20.109 -7.102 1 96.12 612 VAL B CA 1
ATOM 11636 C C . VAL B 1 612 ? -33.844 -19.938 -6.188 1 96.12 612 VAL B C 1
ATOM 11638 O O . VAL B 1 612 ? -33.969 -19.719 -4.98 1 96.12 612 VAL B O 1
ATOM 11641 N N . TYR B 1 613 ? -32.688 -20.047 -6.773 1 97.56 613 TYR B N 1
ATOM 11642 C CA . TYR B 1 613 ? -31.453 -20.047 -6 1 97.56 613 TYR B CA 1
ATOM 11643 C C . TYR B 1 613 ? -30.484 -19 -6.512 1 97.56 613 TYR B C 1
ATOM 11645 O O . TYR B 1 613 ? -30.359 -18.781 -7.719 1 97.56 613 TYR B O 1
ATOM 11653 N N . PRO B 1 614 ? -29.766 -18.25 -5.531 1 98.06 614 PRO B N 1
ATOM 11654 C CA . PRO B 1 614 ? -28.672 -17.406 -6.008 1 98.06 614 PRO B CA 1
ATOM 11655 C C . PRO B 1 614 ? -27.609 -18.172 -6.785 1 98.06 614 PRO B C 1
ATOM 11657 O O . PRO B 1 614 ? -27.391 -19.359 -6.527 1 98.06 614 PRO B O 1
ATOM 11660 N N . VAL B 1 615 ? -26.953 -17.484 -7.723 1 98.5 615 VAL B N 1
ATOM 11661 C CA . VAL B 1 615 ? -26 -18.141 -8.625 1 98.5 615 VAL B CA 1
ATOM 11662 C C . VAL B 1 615 ? -24.609 -17.562 -8.406 1 98.5 615 VAL B C 1
ATOM 11664 O O . VAL B 1 615 ? -24.438 -16.344 -8.289 1 98.5 615 VAL B O 1
ATOM 11667 N N . ILE B 1 616 ? -23.641 -18.438 -8.297 1 98.62 616 ILE B N 1
ATOM 11668 C CA . ILE B 1 616 ? -22.234 -18.047 -8.25 1 98.62 616 ILE B CA 1
ATOM 11669 C C . ILE B 1 616 ? -21.484 -18.672 -9.43 1 98.62 616 ILE B C 1
ATOM 11671 O O . ILE B 1 616 ? -21.484 -19.891 -9.609 1 98.62 616 ILE B O 1
ATOM 11675 N N . LEU B 1 617 ? -20.953 -17.875 -10.289 1 98.69 617 LEU B N 1
ATOM 11676 C CA . LEU B 1 617 ? -19.984 -18.344 -11.266 1 98.69 617 LEU B CA 1
ATOM 11677 C C . LEU B 1 617 ? -18.562 -18.172 -10.742 1 98.69 617 LEU B C 1
ATOM 11679 O O . LEU B 1 617 ? -18.094 -17.047 -10.539 1 98.69 617 LEU B O 1
ATOM 11683 N N . ASP B 1 618 ? -17.891 -19.297 -10.508 1 98.38 618 ASP B N 1
ATOM 11684 C CA . ASP B 1 618 ? -16.547 -19.281 -9.953 1 98.38 618 ASP B CA 1
ATOM 11685 C C . ASP B 1 618 ? -15.5 -19.562 -11.039 1 98.38 618 ASP B C 1
ATOM 11687 O O . ASP B 1 618 ? -15.57 -20.578 -11.719 1 98.38 618 ASP B O 1
ATOM 11691 N N . ILE B 1 619 ? -14.555 -18.625 -11.211 1 97.31 619 ILE B N 1
ATOM 11692 C CA . ILE B 1 619 ? -13.539 -18.734 -12.25 1 97.31 619 ILE B CA 1
ATOM 11693 C C . ILE B 1 619 ? -12.148 -18.766 -11.617 1 97.31 619 ILE B C 1
ATOM 11695 O O . ILE B 1 619 ? -11.758 -17.828 -10.914 1 97.31 619 ILE B O 1
ATOM 11699 N N . ASP B 1 620 ? -11.414 -19.734 -11.875 1 90.06 620 ASP B N 1
ATOM 11700 C CA . ASP B 1 620 ? -10.055 -19.875 -11.367 1 90.06 620 ASP B CA 1
ATOM 11701 C C . ASP B 1 620 ? -9.086 -20.281 -12.477 1 90.06 620 ASP B C 1
ATOM 11703 O O . ASP B 1 620 ? -9.5 -20.844 -13.5 1 90.06 620 ASP B O 1
ATOM 11707 N N . GLY B 1 621 ? -7.887 -19.781 -12.273 1 89.44 621 GLY B N 1
ATOM 11708 C CA . GLY B 1 621 ? -6.832 -20.297 -13.141 1 89.44 621 GLY B CA 1
ATOM 11709 C C . GLY B 1 621 ? -6.32 -19.266 -14.125 1 89.44 621 GLY B C 1
ATOM 11710 O O . GLY B 1 621 ? -6.59 -18.062 -13.977 1 89.44 621 GLY B O 1
ATOM 11711 N N . ASP B 1 622 ? -5.441 -19.719 -15.07 1 92.69 622 ASP B N 1
ATOM 11712 C CA . ASP B 1 622 ? -4.789 -18.938 -16.125 1 92.69 622 ASP B CA 1
ATOM 11713 C C . ASP B 1 622 ? -5.27 -19.375 -17.5 1 92.69 622 ASP B C 1
ATOM 11715 O O . ASP B 1 622 ? -6.055 -20.312 -17.625 1 92.69 622 ASP B O 1
ATOM 11719 N N . PRO B 1 623 ? -4.844 -18.641 -18.531 1 93.75 623 PRO B N 1
ATOM 11720 C CA . PRO B 1 623 ? -5.168 -19.172 -19.859 1 93.75 623 PRO B CA 1
ATOM 11721 C C . PRO B 1 623 ? -4.734 -20.625 -20.047 1 93.75 623 PRO B C 1
ATOM 11723 O O . PRO B 1 623 ? -3.609 -20.984 -19.688 1 93.75 623 PRO B O 1
ATOM 11726 N N . GLY B 1 624 ? -5.66 -21.406 -20.438 1 92.5 624 GLY B N 1
ATOM 11727 C CA . GLY B 1 624 ? -5.352 -22.828 -20.609 1 92.5 624 GLY B CA 1
ATOM 11728 C C . GLY B 1 624 ? -5.723 -23.672 -19.391 1 92.5 624 GLY B C 1
ATOM 11729 O O . GLY B 1 624 ? -5.484 -24.875 -19.375 1 92.5 624 GLY B O 1
ATOM 11730 N N . SER B 1 625 ? -6.383 -23.078 -18.438 1 91.31 625 SER B N 1
ATOM 11731 C CA . SER B 1 625 ? -6.801 -23.828 -17.266 1 91.31 625 SER B CA 1
ATOM 11732 C C . SER B 1 625 ? -8.195 -24.422 -17.438 1 91.31 625 SER B C 1
ATOM 11734 O O . SER B 1 625 ? -8.977 -23.938 -18.25 1 91.31 625 SER B O 1
ATOM 11736 N N . ASN B 1 626 ? -8.453 -25.484 -16.688 1 93.25 626 ASN B N 1
ATOM 11737 C CA . ASN B 1 626 ? -9.766 -26.125 -16.625 1 93.25 626 ASN B CA 1
ATOM 11738 C C . ASN B 1 626 ? -10.391 -26.016 -15.242 1 93.25 626 ASN B C 1
ATOM 11740 O O . ASN B 1 626 ? -9.68 -26.094 -14.234 1 93.25 626 ASN B O 1
ATOM 11744 N N . ASN B 1 627 ? -11.695 -25.859 -15.242 1 94.81 627 ASN B N 1
ATOM 11745 C CA . ASN B 1 627 ? -12.375 -25.672 -13.961 1 94.81 627 ASN B CA 1
ATOM 11746 C C . ASN B 1 627 ? -13.383 -26.781 -13.688 1 94.81 627 ASN B C 1
ATOM 11748 O O . ASN B 1 627 ? -13.82 -26.953 -12.547 1 94.81 627 ASN B O 1
ATOM 11752 N N . VAL B 1 628 ? -13.758 -27.547 -14.656 1 97 628 VAL B N 1
ATOM 11753 C CA . VAL B 1 628 ? -14.766 -28.594 -14.508 1 97 628 VAL B CA 1
ATOM 11754 C C . VAL B 1 628 ? -14.094 -29.922 -14.195 1 97 628 VAL B C 1
ATOM 11756 O O . VAL B 1 628 ? -13.375 -30.469 -15.039 1 97 628 VAL B O 1
ATOM 11759 N N . TRP B 1 629 ? -14.359 -30.422 -13.023 1 95.38 629 TRP B N 1
ATOM 11760 C CA . TRP B 1 629 ? -13.711 -31.656 -12.586 1 95.38 629 TRP B CA 1
ATOM 11761 C C . TRP B 1 629 ? -14.68 -32.531 -11.82 1 95.38 629 TRP B C 1
ATOM 11763 O O . TRP B 1 629 ? -15.57 -32.031 -11.125 1 95.38 629 TRP B O 1
ATOM 11773 N N . LYS B 1 630 ? -14.5 -33.812 -11.938 1 94.44 630 LYS B N 1
ATOM 11774 C CA . LYS B 1 630 ? -15.297 -34.781 -11.18 1 94.44 630 LYS B CA 1
ATOM 11775 C C . LYS B 1 630 ? -14.602 -35.188 -9.883 1 94.44 630 LYS B C 1
ATOM 11777 O O . LYS B 1 630 ? -14.461 -36.375 -9.578 1 94.44 630 LYS B O 1
ATOM 11782 N N . LYS B 1 631 ? -14.172 -34.25 -9.156 1 91.12 631 LYS B N 1
ATOM 11783 C CA . LYS B 1 631 ? -13.641 -34.406 -7.801 1 91.12 631 LYS B CA 1
ATOM 11784 C C . LYS B 1 631 ? -14.32 -33.438 -6.832 1 91.12 631 LYS B C 1
ATOM 11786 O O . LYS B 1 631 ? -15.109 -32.594 -7.246 1 91.12 631 LYS B O 1
ATOM 11791 N N . THR B 1 632 ? -14.016 -33.656 -5.547 1 88.38 632 THR B N 1
ATOM 11792 C CA . THR B 1 632 ? -14.672 -32.844 -4.543 1 88.38 632 THR B CA 1
ATOM 11793 C C . THR B 1 632 ? -14.273 -31.375 -4.707 1 88.38 632 THR B C 1
ATOM 11795 O O . THR B 1 632 ? -13.086 -31.047 -4.77 1 88.38 632 THR B O 1
ATOM 11798 N N . PRO B 1 633 ? -15.242 -30.5 -4.844 1 90.25 633 PRO B N 1
ATOM 11799 C CA . PRO B 1 633 ? -14.945 -29.078 -4.984 1 90.25 633 PRO B CA 1
ATOM 11800 C C . PRO B 1 633 ? -14.297 -28.484 -3.734 1 90.25 633 PRO B C 1
ATOM 11802 O O . PRO B 1 633 ? -14.297 -29.125 -2.678 1 90.25 633 PRO B O 1
ATOM 11805 N N . HIS B 1 634 ? -13.734 -27.344 -3.885 1 89.12 634 HIS B N 1
ATOM 11806 C CA . HIS B 1 634 ? -13.141 -26.625 -2.77 1 89.12 634 HIS B CA 1
ATOM 11807 C C . HIS B 1 634 ? -14.141 -26.422 -1.637 1 89.12 634 HIS B C 1
ATOM 11809 O O . HIS B 1 634 ? -15.32 -26.156 -1.883 1 89.12 634 HIS B O 1
ATOM 11815 N N . SER B 1 635 ? -13.742 -26.453 -0.421 1 87.81 635 SER B N 1
ATOM 11816 C CA . SER B 1 635 ? -14.594 -26.453 0.761 1 87.81 635 SER B CA 1
ATOM 11817 C C . SER B 1 635 ? -15.391 -25.156 0.864 1 87.81 635 SER B C 1
ATOM 11819 O O . SER B 1 635 ? -16.531 -25.156 1.339 1 87.81 635 SER B O 1
ATOM 11821 N N . TYR B 1 636 ? -14.82 -24.078 0.503 1 91.69 636 TYR B N 1
ATOM 11822 C CA . TYR B 1 636 ? -15.516 -22.797 0.598 1 91.69 636 TYR B CA 1
ATOM 11823 C C . TYR B 1 636 ? -16.719 -22.766 -0.34 1 91.69 636 TYR B C 1
ATOM 11825 O O . TYR B 1 636 ? -17.766 -22.203 0.002 1 91.69 636 TYR B O 1
ATOM 11833 N N . LEU B 1 637 ? -16.578 -23.281 -1.563 1 93.81 637 LEU B N 1
ATOM 11834 C CA . LEU B 1 637 ? -17.688 -23.328 -2.506 1 93.81 637 LEU B CA 1
ATOM 11835 C C . LEU B 1 637 ? -18.812 -24.219 -1.984 1 93.81 637 LEU B C 1
ATOM 11837 O O . LEU B 1 637 ? -19.984 -23.891 -2.127 1 93.81 637 LEU B O 1
ATOM 11841 N N . LEU B 1 638 ? -18.391 -25.328 -1.437 1 90.19 638 LEU B N 1
ATOM 11842 C CA . LEU B 1 638 ? -19.375 -26.219 -0.833 1 90.19 638 LEU B CA 1
ATOM 11843 C C . LEU B 1 638 ? -20.109 -25.531 0.317 1 90.19 638 LEU B C 1
ATOM 11845 O O . LEU B 1 638 ? -21.312 -25.688 0.473 1 90.19 638 LEU B O 1
ATOM 11849 N N . PHE B 1 639 ? -19.312 -24.828 1.097 1 91.25 639 PHE B N 1
ATOM 11850 C CA . PHE B 1 639 ? -19.875 -24.062 2.201 1 91.25 639 PHE B CA 1
ATOM 11851 C C . PHE B 1 639 ? -20.953 -23.094 1.698 1 91.25 639 PHE B C 1
ATOM 11853 O O . PHE B 1 639 ? -22.031 -23.016 2.268 1 91.25 639 PHE B O 1
ATOM 11860 N N . LEU B 1 640 ? -20.672 -22.391 0.638 1 94.5 640 LEU B N 1
ATOM 11861 C CA . LEU B 1 640 ? -21.625 -21.422 0.079 1 94.5 640 LEU B CA 1
ATOM 11862 C C . LEU B 1 640 ? -22.875 -22.141 -0.444 1 94.5 640 LEU B C 1
ATOM 11864 O O . LEU B 1 640 ? -23.984 -21.641 -0.281 1 94.5 640 LEU B O 1
ATOM 11868 N N . SER B 1 641 ? -22.656 -23.234 -1.064 1 94.06 641 SER B N 1
ATOM 11869 C CA . SER B 1 641 ? -23.781 -24.016 -1.598 1 94.06 641 SER B CA 1
ATOM 11870 C C . SER B 1 641 ? -24.656 -24.578 -0.477 1 94.06 641 SER B C 1
ATOM 11872 O O . SER B 1 641 ? -25.875 -24.547 -0.565 1 94.06 641 SER B O 1
ATOM 11874 N N . MET B 1 642 ? -24.078 -25.031 0.51 1 89.44 642 MET B N 1
ATOM 11875 C CA . MET B 1 642 ? -24.797 -25.719 1.577 1 89.44 642 MET B CA 1
ATOM 11876 C C . MET B 1 642 ? -25.469 -24.719 2.518 1 89.44 642 MET B C 1
ATOM 11878 O O . MET B 1 642 ? -26.625 -24.906 2.908 1 89.44 642 MET B O 1
ATOM 11882 N N . ASN B 1 643 ? -24.766 -23.719 2.859 1 88.94 643 ASN B N 1
ATOM 11883 C CA . ASN B 1 643 ? -25.234 -22.812 3.908 1 88.94 643 ASN B CA 1
ATOM 11884 C C . ASN B 1 643 ? -26.109 -21.703 3.344 1 88.94 643 ASN B C 1
ATOM 11886 O O . ASN B 1 643 ? -27.016 -21.219 4.023 1 88.94 643 ASN B O 1
ATOM 11890 N N . TYR B 1 644 ? -25.828 -21.328 2.154 1 93.31 644 TYR B N 1
ATOM 11891 C CA . TYR B 1 644 ? -26.562 -20.203 1.581 1 93.31 644 TYR B CA 1
ATOM 11892 C C . TYR B 1 644 ? -27.438 -20.672 0.415 1 93.31 644 TYR B C 1
ATOM 11894 O O . TYR B 1 644 ? -28.078 -19.859 -0.249 1 93.31 644 TYR B O 1
ATOM 11902 N N . HIS B 1 645 ? -27.406 -21.922 0.138 1 94.5 645 HIS B N 1
ATOM 11903 C CA . HIS B 1 645 ? -28.203 -22.547 -0.912 1 94.5 645 HIS B CA 1
ATOM 11904 C C . HIS B 1 645 ? -27.953 -21.891 -2.262 1 94.5 645 HIS B C 1
ATOM 11906 O O . HIS B 1 645 ? -28.891 -21.594 -2.998 1 94.5 645 HIS B O 1
ATOM 11912 N N . ALA B 1 646 ? -26.703 -21.578 -2.461 1 97.25 646 ALA B N 1
ATOM 11913 C CA . ALA B 1 646 ? -26.312 -21.031 -3.758 1 97.25 646 ALA B CA 1
ATOM 11914 C C . ALA B 1 646 ? -25.938 -22.156 -4.727 1 97.25 646 ALA B C 1
ATOM 11916 O O . ALA B 1 646 ? -25.375 -23.172 -4.32 1 97.25 646 ALA B O 1
ATOM 11917 N N . ILE B 1 647 ? -26.281 -21.984 -5.945 1 98.38 647 ILE B N 1
ATOM 11918 C CA . ILE B 1 647 ? -25.781 -22.875 -6.992 1 98.38 647 ILE B CA 1
ATOM 11919 C C . ILE B 1 647 ? -24.469 -22.328 -7.559 1 98.38 647 ILE B C 1
ATOM 11921 O O . ILE B 1 647 ? -24.422 -21.203 -8.055 1 98.38 647 ILE B O 1
ATOM 11925 N N . VAL B 1 648 ? -23.438 -23.125 -7.457 1 98.38 648 VAL B N 1
ATOM 11926 C CA . VAL B 1 648 ? -22.125 -22.719 -7.957 1 98.38 648 VAL B CA 1
ATOM 11927 C C . VAL B 1 648 ? -21.875 -23.328 -9.336 1 98.38 648 VAL B C 1
ATOM 11929 O O . VAL B 1 648 ? -22 -24.531 -9.508 1 98.38 648 VAL B O 1
ATOM 11932 N N . ILE B 1 649 ? -21.516 -22.484 -10.258 1 98.62 649 ILE B N 1
ATOM 11933 C CA . ILE B 1 649 ? -21.312 -22.906 -11.641 1 98.62 649 ILE B CA 1
ATOM 11934 C C . ILE B 1 649 ? -19.844 -22.734 -12.023 1 98.62 649 ILE B C 1
ATOM 11936 O O . ILE B 1 649 ? -19.219 -21.734 -11.656 1 98.62 649 ILE B O 1
ATOM 11940 N N . LYS B 1 650 ? -19.297 -23.719 -12.695 1 98.19 650 LYS B N 1
ATOM 11941 C CA . LYS B 1 650 ? -18 -23.656 -13.391 1 98.19 650 LYS B CA 1
ATOM 11942 C C . LYS B 1 650 ? -18.172 -23.891 -14.883 1 98.19 650 LYS B C 1
ATOM 11944 O O . LYS B 1 650 ? -18.984 -24.734 -15.297 1 98.19 650 LYS B O 1
ATOM 11949 N N . ILE B 1 651 ? -17.422 -23.125 -15.688 1 98.12 651 ILE B N 1
ATOM 11950 C CA . ILE B 1 651 ? -17.594 -23.219 -17.141 1 98.12 651 ILE B CA 1
ATOM 11951 C C . ILE B 1 651 ? -16.219 -23.359 -17.797 1 98.12 651 ILE B C 1
ATOM 11953 O O . ILE B 1 651 ? -15.328 -22.531 -17.562 1 98.12 651 ILE B O 1
ATOM 11957 N N . ASP B 1 652 ? -16.047 -24.344 -18.609 1 97.44 652 ASP B N 1
ATOM 11958 C CA . ASP B 1 652 ? -14.898 -24.484 -19.516 1 97.44 652 ASP B CA 1
ATOM 11959 C C . ASP B 1 652 ? -15.32 -24.281 -20.969 1 97.44 652 ASP B C 1
ATOM 11961 O O . ASP B 1 652 ? -16.047 -25.094 -21.531 1 97.44 652 ASP B O 1
ATOM 11965 N N . ALA B 1 653 ? -14.875 -23.25 -21.5 1 96.94 653 ALA B N 1
ATOM 11966 C CA . ALA B 1 653 ? -15.117 -22.875 -22.906 1 96.94 653 ALA B CA 1
ATOM 11967 C C . ALA B 1 653 ? -13.828 -22.422 -23.578 1 96.94 653 ALA B C 1
ATOM 11969 O O . ALA B 1 653 ? -12.742 -22.922 -23.266 1 96.94 653 ALA B O 1
ATOM 11970 N N . ARG B 1 654 ? -13.93 -21.547 -24.641 1 95.25 654 ARG B N 1
ATOM 11971 C CA . ARG B 1 654 ? -12.703 -21.109 -25.297 1 95.25 654 ARG B CA 1
ATOM 11972 C C . ARG B 1 654 ? -11.695 -20.578 -24.297 1 95.25 654 ARG B C 1
ATOM 11974 O O . ARG B 1 654 ? -12.07 -19.875 -23.344 1 95.25 654 ARG B O 1
ATOM 11981 N N . GLY B 1 655 ? -10.523 -20.953 -24.484 1 96.12 655 GLY B N 1
ATOM 11982 C CA . GLY B 1 655 ? -9.445 -20.578 -23.578 1 96.12 655 GLY B CA 1
ATOM 11983 C C . GLY B 1 655 ? -9.078 -21.688 -22.609 1 96.12 655 GLY B C 1
ATOM 11984 O O . GLY B 1 655 ? -8.023 -21.641 -21.984 1 96.12 655 GLY B O 1
ATOM 11985 N N . SER B 1 656 ? -9.922 -22.641 -22.469 1 95.44 656 SER B N 1
ATOM 11986 C CA . SER B 1 656 ? -9.648 -23.781 -21.609 1 95.44 656 SER B CA 1
ATOM 11987 C C . SER B 1 656 ? -8.828 -24.844 -22.328 1 95.44 656 SER B C 1
ATOM 11989 O O . SER B 1 656 ? -8.672 -24.781 -23.547 1 95.44 656 SER B O 1
ATOM 11991 N N . SER B 1 657 ? -8.344 -25.781 -21.578 1 93.12 657 SER B N 1
ATOM 11992 C CA . SER B 1 657 ? -7.469 -26.797 -22.141 1 93.12 657 SER B CA 1
ATOM 11993 C C . SER B 1 657 ? -8.125 -28.172 -22.109 1 93.12 657 SER B C 1
ATOM 11995 O O . SER B 1 657 ? -9.328 -28.281 -21.844 1 93.12 657 SER B O 1
ATOM 11997 N N . LEU B 1 658 ? -7.477 -29.188 -22.625 1 93.5 658 LEU B N 1
ATOM 11998 C CA . LEU B 1 658 ? -7.777 -30.625 -22.578 1 93.5 658 LEU B CA 1
ATOM 11999 C C . LEU B 1 658 ? -8.844 -30.984 -23.609 1 93.5 658 LEU B C 1
ATOM 12001 O O . LEU B 1 658 ? -9.445 -32.062 -23.531 1 93.5 658 LEU B O 1
ATOM 12005 N N . ARG B 1 659 ? -9.141 -30.094 -24.516 1 94.75 659 ARG B N 1
ATOM 12006 C CA . ARG B 1 659 ? -10.117 -30.391 -25.547 1 94.75 659 ARG B CA 1
ATOM 12007 C C . ARG B 1 659 ? -9.641 -29.875 -26.906 1 94.75 659 ARG B C 1
ATOM 12009 O O . ARG B 1 659 ? -10.453 -29.453 -27.734 1 94.75 659 ARG B O 1
ATOM 12016 N N . GLY B 1 660 ? -8.312 -29.766 -26.984 1 94.81 660 GLY B N 1
ATOM 12017 C CA . GLY B 1 660 ? -7.734 -29.359 -28.25 1 94.81 660 GLY B CA 1
ATOM 12018 C C . GLY B 1 660 ? -7.367 -27.891 -28.312 1 94.81 660 GLY B C 1
ATOM 12019 O O . GLY B 1 660 ? -7.879 -27.094 -27.531 1 94.81 660 GLY B O 1
ATOM 12020 N N . TRP B 1 661 ? -6.566 -27.5 -29.312 1 96.12 661 TRP B N 1
ATOM 12021 C CA . TRP B 1 661 ? -5.992 -26.172 -29.422 1 96.12 661 TRP B CA 1
ATOM 12022 C C . TRP B 1 661 ? -6.957 -25.203 -30.109 1 96.12 661 TRP B C 1
ATOM 12024 O O . TRP B 1 661 ? -6.82 -23.984 -29.984 1 96.12 661 TRP B O 1
ATOM 12034 N N . ARG B 1 662 ? -7.871 -25.766 -30.875 1 92.94 662 ARG B N 1
ATOM 12035 C CA . ARG B 1 662 ? -8.844 -24.859 -31.469 1 92.94 662 ARG B CA 1
ATOM 12036 C C . ARG B 1 662 ? -9.617 -24.094 -30.406 1 92.94 662 ARG B C 1
ATOM 12038 O O . ARG B 1 662 ? -9.898 -22.906 -30.578 1 92.94 662 ARG B O 1
ATOM 12045 N N . LEU B 1 663 ? -9.977 -24.797 -29.406 1 94.62 663 LEU B N 1
ATOM 12046 C CA . LEU B 1 663 ? -10.625 -24.172 -28.266 1 94.62 663 LEU B CA 1
ATOM 12047 C C . LEU B 1 663 ? -9.641 -23.312 -27.484 1 94.62 663 LEU B C 1
ATOM 12049 O O . LEU B 1 663 ? -9.938 -22.156 -27.156 1 94.62 663 LEU B O 1
ATOM 12053 N N . LYS B 1 664 ? -8.484 -23.766 -27.234 1 95.88 664 LYS B N 1
ATOM 12054 C CA . LYS B 1 664 ? -7.504 -23.172 -26.328 1 95.88 664 LYS B CA 1
ATOM 12055 C C . LYS B 1 664 ? -6.871 -21.938 -26.953 1 95.88 664 LYS B C 1
ATOM 12057 O O . LYS B 1 664 ? -6.758 -20.891 -26.297 1 95.88 664 LYS B O 1
ATOM 12062 N N . SER B 1 665 ? -6.469 -21.969 -28.188 1 95.88 665 SER B N 1
ATOM 12063 C CA . SER B 1 665 ? -5.648 -20.922 -28.797 1 95.88 665 SER B CA 1
ATOM 12064 C C . SER B 1 665 ? -6.512 -19.766 -29.312 1 95.88 665 SER B C 1
ATOM 12066 O O . SER B 1 665 ? -5.988 -18.766 -29.797 1 95.88 665 SER B O 1
ATOM 12068 N N . SER B 1 666 ? -7.832 -19.891 -29.125 1 95.19 666 SER B N 1
ATOM 12069 C CA . SER B 1 666 ? -8.742 -18.844 -29.578 1 95.19 666 SER B CA 1
ATOM 12070 C C . SER B 1 666 ? -8.492 -17.531 -28.844 1 95.19 666 SER B C 1
ATOM 12072 O O . SER B 1 666 ? -8.898 -16.469 -29.312 1 95.19 666 SER B O 1
ATOM 12074 N N . VAL B 1 667 ? -7.836 -17.609 -27.734 1 97 667 VAL B N 1
ATOM 12075 C CA . VAL B 1 667 ? -7.68 -16.438 -26.906 1 97 667 VAL B CA 1
ATOM 12076 C C . VAL B 1 667 ? -6.336 -15.766 -27.203 1 97 667 VAL B C 1
ATOM 12078 O O . VAL B 1 667 ? -6.059 -14.672 -26.703 1 97 667 VAL B O 1
ATOM 12081 N N . LEU B 1 668 ? -5.461 -16.438 -28 1 97.38 668 LEU B N 1
ATOM 12082 C CA . LEU B 1 668 ? -4.16 -15.867 -28.312 1 97.38 668 LEU B CA 1
ATOM 12083 C C . LEU B 1 668 ? -4.309 -14.477 -28.922 1 97.38 668 LEU B C 1
ATOM 12085 O O . LEU B 1 668 ? -5.145 -14.266 -29.812 1 97.38 668 LEU B O 1
ATOM 12089 N N . HIS B 1 669 ? -3.594 -13.461 -28.453 1 97.56 669 HIS B N 1
ATOM 12090 C CA . HIS B 1 669 ? -3.553 -12.07 -28.875 1 97.56 669 HIS B CA 1
ATOM 12091 C C . HIS B 1 669 ? -4.816 -11.32 -28.469 1 97.56 669 HIS B C 1
ATOM 12093 O O . HIS B 1 669 ? -4.969 -10.133 -28.766 1 97.56 669 HIS B O 1
ATOM 12099 N N . ASN B 1 670 ? -5.707 -12.062 -27.766 1 97.31 670 ASN B N 1
ATOM 12100 C CA . ASN B 1 670 ? -6.992 -11.445 -27.453 1 97.31 670 ASN B CA 1
ATOM 12101 C C . ASN B 1 670 ? -7.574 -11.984 -26.156 1 97.31 670 ASN B C 1
ATOM 12103 O O . ASN B 1 670 ? -8.719 -12.445 -26.125 1 97.31 670 ASN B O 1
ATOM 12107 N N . LEU B 1 671 ? -6.754 -11.883 -25.125 1 97.56 671 LEU B N 1
ATOM 12108 C CA . LEU B 1 671 ? -7.246 -12.297 -23.828 1 97.56 671 LEU B CA 1
ATOM 12109 C C . LEU B 1 671 ? -8.43 -11.438 -23.391 1 97.56 671 LEU B C 1
ATOM 12111 O O . LEU B 1 671 ? -8.414 -10.219 -23.562 1 97.56 671 LEU B O 1
ATOM 12115 N N . GLY B 1 672 ? -9.523 -12.078 -22.828 1 96.38 672 GLY B N 1
ATOM 12116 C CA . GLY B 1 672 ? -10.703 -11.336 -22.406 1 96.38 672 GLY B CA 1
ATOM 12117 C C . GLY B 1 672 ? -11.734 -11.172 -23.5 1 96.38 672 GLY B C 1
ATOM 12118 O O . GLY B 1 672 ? -12.797 -10.594 -23.281 1 96.38 672 GLY B O 1
ATOM 12119 N N . GLY B 1 673 ? -11.461 -11.703 -24.672 1 96.81 673 GLY B N 1
ATOM 12120 C CA . GLY B 1 673 ? -12.406 -11.656 -25.766 1 96.81 673 GLY B CA 1
ATOM 12121 C C . GLY B 1 673 ? -13.25 -12.906 -25.891 1 96.81 673 GLY B C 1
ATOM 12122 O O . GLY B 1 673 ? -14.305 -13.023 -25.266 1 96.81 673 GLY B O 1
ATOM 12123 N N . PRO B 1 674 ? -12.672 -13.938 -26.562 1 96.94 674 PRO B N 1
ATOM 12124 C CA . PRO B 1 674 ? -13.453 -15.156 -26.797 1 96.94 674 PRO B CA 1
ATOM 12125 C C . PRO B 1 674 ? -13.836 -15.875 -25.516 1 96.94 674 PRO B C 1
ATOM 12127 O O . PRO B 1 674 ? -14.93 -16.438 -25.406 1 96.94 674 PRO B O 1
ATOM 12130 N N . ASP B 1 675 ? -12.953 -15.984 -24.625 1 95.62 675 ASP B N 1
ATOM 12131 C CA . ASP B 1 675 ? -13.227 -16.688 -23.375 1 95.62 675 ASP B CA 1
ATOM 12132 C C . ASP B 1 675 ? -14.336 -16 -22.594 1 95.62 675 ASP B C 1
ATOM 12134 O O . ASP B 1 675 ? -15.234 -16.656 -22.062 1 95.62 675 ASP B O 1
ATOM 12138 N N . VAL B 1 676 ? -14.328 -14.672 -22.547 1 97.5 676 VAL B N 1
ATOM 12139 C CA . VAL B 1 676 ? -15.352 -13.898 -21.859 1 97.5 676 VAL B CA 1
ATOM 12140 C C . VAL B 1 676 ? -16.688 -14.031 -22.594 1 97.5 676 VAL B C 1
ATOM 12142 O O . VAL B 1 676 ? -17.719 -14.242 -21.953 1 97.5 676 VAL B O 1
ATOM 12145 N N . ASP B 1 677 ? -16.656 -13.945 -23.906 1 97.81 677 ASP B N 1
ATOM 12146 C CA . ASP B 1 677 ? -17.875 -14.07 -24.719 1 97.81 677 ASP B CA 1
ATOM 12147 C C . ASP B 1 677 ? -18.562 -15.414 -24.484 1 97.81 677 ASP B C 1
ATOM 12149 O O . ASP B 1 677 ? -19.781 -15.469 -24.297 1 97.81 677 ASP B O 1
ATOM 12153 N N . ASP B 1 678 ? -17.797 -16.422 -24.469 1 98.12 678 ASP B N 1
ATOM 12154 C CA . ASP B 1 678 ? -18.344 -17.766 -24.328 1 98.12 678 ASP B CA 1
ATOM 12155 C C . ASP B 1 678 ? -18.938 -17.969 -22.938 1 98.12 678 ASP B C 1
ATOM 12157 O O . ASP B 1 678 ? -20 -18.578 -22.781 1 98.12 678 ASP B O 1
ATOM 12161 N N . LYS B 1 679 ? -18.266 -17.5 -21.953 1 97.81 679 LYS B N 1
ATOM 12162 C CA . LYS B 1 679 ? -18.766 -17.672 -20.594 1 97.81 679 LYS B CA 1
ATOM 12163 C C . LYS B 1 679 ? -20.047 -16.891 -20.359 1 97.81 679 LYS B C 1
ATOM 12165 O O . LYS B 1 679 ? -20.969 -17.359 -19.703 1 97.81 679 LYS B O 1
ATOM 12170 N N . LEU B 1 680 ? -20.141 -15.664 -20.906 1 98.12 680 LEU B N 1
ATOM 12171 C CA . LEU B 1 680 ? -21.359 -14.867 -20.812 1 98.12 680 LEU B CA 1
ATOM 12172 C C . LEU B 1 680 ? -22.5 -15.547 -21.547 1 98.12 680 LEU B C 1
ATOM 12174 O O . LEU B 1 680 ? -23.609 -15.641 -21.016 1 98.12 680 LEU B O 1
ATOM 12178 N N . GLU B 1 681 ? -22.188 -16 -22.75 1 98.06 681 GLU B N 1
ATOM 12179 C CA . GLU B 1 681 ? -23.219 -16.672 -23.547 1 98.06 681 GLU B CA 1
ATOM 12180 C C . GLU B 1 681 ? -23.688 -17.953 -22.859 1 98.06 681 GLU B C 1
ATOM 12182 O O . GLU B 1 681 ? -24.891 -18.219 -22.828 1 98.06 681 GLU B O 1
ATOM 12187 N N . CYS B 1 682 ? -22.75 -18.688 -22.391 1 98.44 682 CYS B N 1
ATOM 12188 C CA . CYS B 1 682 ? -23.078 -19.938 -21.703 1 98.44 682 CYS B CA 1
ATOM 12189 C C . CYS B 1 682 ? -23.938 -19.672 -20.469 1 98.44 682 CYS B C 1
ATOM 12191 O O . CYS B 1 682 ? -24.953 -20.344 -20.266 1 98.44 682 CYS B O 1
ATOM 12193 N N . LEU B 1 683 ? -23.547 -18.766 -19.672 1 98.25 683 LEU B N 1
ATOM 12194 C CA . LEU B 1 683 ? -24.297 -18.406 -18.469 1 98.25 683 LEU B CA 1
ATOM 12195 C C . LEU B 1 683 ? -25.719 -17.984 -18.828 1 98.25 683 LEU B C 1
ATOM 12197 O O . LEU B 1 683 ? -26.688 -18.375 -18.172 1 98.25 683 LEU B O 1
ATOM 12201 N N . GLY B 1 684 ? -25.859 -17.141 -19.844 1 97.69 684 GLY B N 1
ATOM 12202 C CA . GLY B 1 684 ? -27.172 -16.719 -20.312 1 97.69 684 GLY B CA 1
ATOM 12203 C C . GLY B 1 684 ? -28.047 -17.875 -20.734 1 97.69 684 GLY B C 1
ATOM 12204 O O . GLY B 1 684 ? -29.234 -17.922 -20.406 1 97.69 684 GLY B O 1
ATOM 12205 N N . ARG B 1 685 ? -27.5 -18.797 -21.422 1 97.81 685 ARG B N 1
ATOM 12206 C CA . ARG B 1 685 ? -28.234 -19.969 -21.891 1 97.81 685 ARG B CA 1
ATOM 12207 C C . ARG B 1 685 ? -28.656 -20.844 -20.719 1 97.81 685 ARG B C 1
ATOM 12209 O O . ARG B 1 685 ? -29.75 -21.422 -20.719 1 97.81 685 ARG B O 1
ATOM 12216 N N . LEU B 1 686 ? -27.781 -20.969 -19.766 1 98.25 686 LEU B N 1
ATOM 12217 C CA . LEU B 1 686 ? -28.125 -21.734 -18.578 1 98.25 686 LEU B CA 1
ATOM 12218 C C . LEU B 1 686 ? -29.297 -21.078 -17.828 1 98.25 686 LEU B C 1
ATOM 12220 O O . LEU B 1 686 ? -30.188 -21.781 -17.344 1 98.25 686 LEU B O 1
ATOM 12224 N N . MET B 1 687 ? -29.266 -19.766 -17.734 1 96.88 687 MET B N 1
ATOM 12225 C CA . MET B 1 687 ? -30.328 -19.047 -17.047 1 96.88 687 MET B CA 1
ATOM 12226 C C . MET B 1 687 ? -31.672 -19.25 -17.734 1 96.88 687 MET B C 1
ATOM 12228 O O . MET B 1 687 ? -32.719 -19.328 -17.078 1 96.88 687 MET B O 1
ATOM 12232 N N . LYS B 1 688 ? -31.656 -19.359 -19.016 1 96.12 688 LYS B N 1
ATOM 12233 C CA . LYS B 1 688 ? -32.875 -19.594 -19.781 1 96.12 688 LYS B CA 1
ATOM 12234 C C . LYS B 1 688 ? -33.344 -21.031 -19.641 1 96.12 688 LYS B C 1
ATOM 12236 O O . LYS B 1 688 ? -34.531 -21.297 -19.547 1 96.12 688 LYS B O 1
ATOM 12241 N N . ARG B 1 689 ? -32.438 -21.891 -19.562 1 96.5 689 ARG B N 1
ATOM 12242 C CA . ARG B 1 689 ? -32.75 -23.328 -19.531 1 96.5 689 ARG B CA 1
ATOM 12243 C C . ARG B 1 689 ? -33.219 -23.75 -18.156 1 96.5 689 ARG B C 1
ATOM 12245 O O . ARG B 1 689 ? -34.094 -24.641 -18.031 1 96.5 689 ARG B O 1
ATOM 12252 N N . PHE B 1 690 ? -32.656 -23.156 -17.141 1 97.56 690 PHE B N 1
ATOM 12253 C CA . PHE B 1 690 ? -32.969 -23.562 -15.781 1 97.56 690 PHE B CA 1
ATOM 12254 C C . PHE B 1 690 ? -33.625 -22.422 -15.016 1 97.56 690 PHE B C 1
ATOM 12256 O O . PHE B 1 690 ? -32.938 -21.609 -14.398 1 97.56 690 PHE B O 1
ATOM 12263 N N . PRO B 1 691 ? -34.906 -22.484 -14.828 1 96.12 691 PRO B N 1
ATOM 12264 C CA . PRO B 1 691 ? -35.625 -21.375 -14.188 1 96.12 691 PRO B CA 1
ATOM 12265 C C . PRO B 1 691 ? -35.312 -21.234 -12.711 1 96.12 691 PRO B C 1
ATOM 12267 O O . PRO B 1 691 ? -35.562 -20.188 -12.102 1 96.12 691 PRO B O 1
ATOM 12270 N N . TYR B 1 692 ? -34.688 -22.281 -12.133 1 97 692 TYR B N 1
ATOM 12271 C CA . TYR B 1 692 ? -34.344 -22.203 -10.719 1 97 692 TYR B CA 1
ATOM 12272 C C . TYR B 1 692 ? -33.094 -21.375 -10.5 1 97 692 TYR B C 1
ATOM 12274 O O . TYR B 1 692 ? -32.719 -21.078 -9.359 1 97 692 TYR B O 1
ATOM 12282 N N . LEU B 1 693 ? -32.406 -20.969 -11.531 1 98.06 693 LEU B N 1
ATOM 12283 C CA . LEU B 1 693 ? -31.312 -20.016 -11.414 1 98.06 693 LEU B CA 1
ATOM 12284 C C . LEU B 1 693 ? -31.844 -18.578 -11.32 1 98.06 693 LEU B C 1
ATOM 12286 O O . LEU B 1 693 ? -32.5 -18.109 -12.242 1 98.06 693 LEU B O 1
ATOM 12290 N N . ASP B 1 694 ? -31.516 -17.906 -10.242 1 97 694 ASP B N 1
ATOM 12291 C CA . ASP B 1 694 ? -32.031 -16.562 -10.016 1 97 694 ASP B CA 1
ATOM 12292 C C . ASP B 1 694 ? -31.234 -15.531 -10.82 1 97 694 ASP B C 1
ATOM 12294 O O . ASP B 1 694 ? -30.125 -15.156 -10.438 1 97 694 ASP B O 1
ATOM 12298 N N . SER B 1 695 ? -31.797 -14.961 -11.766 1 94.81 695 SER B N 1
ATOM 12299 C CA . SER B 1 695 ? -31.125 -14.016 -12.664 1 94.81 695 SER B CA 1
ATOM 12300 C C . SER B 1 695 ? -30.922 -12.672 -11.984 1 94.81 695 SER B C 1
ATOM 12302 O O . SER B 1 695 ? -30.172 -11.828 -12.484 1 94.81 695 SER B O 1
ATOM 12304 N N . THR B 1 696 ? -31.484 -12.414 -10.797 1 95.88 696 THR B N 1
ATOM 12305 C CA . THR B 1 696 ? -31.344 -11.148 -10.094 1 95.88 696 THR B CA 1
ATOM 12306 C C . THR B 1 696 ? -30.25 -11.242 -9.023 1 95.88 696 THR B C 1
ATOM 12308 O O . THR B 1 696 ? -29.875 -10.234 -8.422 1 95.88 696 THR B O 1
ATOM 12311 N N . ARG B 1 697 ? -29.766 -12.422 -8.797 1 97.88 697 ARG B N 1
ATOM 12312 C CA . ARG B 1 697 ? -28.719 -12.625 -7.801 1 97.88 697 ARG B CA 1
ATOM 12313 C C . ARG B 1 697 ? -27.562 -13.438 -8.383 1 97.88 697 ARG B C 1
ATOM 12315 O O . ARG B 1 697 ? -27.266 -14.531 -7.895 1 97.88 697 ARG B O 1
ATOM 12322 N N . VAL B 1 698 ? -26.875 -12.875 -9.328 1 98.56 698 VAL B N 1
ATOM 12323 C CA . VAL B 1 698 ? -25.75 -13.531 -10 1 98.56 698 VAL B CA 1
ATOM 12324 C C . VAL B 1 698 ? -24.438 -12.883 -9.57 1 98.56 698 VAL B C 1
ATOM 12326 O O . VAL B 1 698 ? -24.234 -11.68 -9.758 1 98.56 698 VAL B O 1
ATOM 12329 N N . THR B 1 699 ? -23.609 -13.664 -8.984 1 98.75 699 THR B N 1
ATOM 12330 C CA . THR B 1 699 ? -22.281 -13.234 -8.562 1 98.75 699 THR B CA 1
ATOM 12331 C C . THR B 1 699 ? -21.203 -13.945 -9.375 1 98.75 699 THR B C 1
ATOM 12333 O O . THR B 1 699 ? -21.281 -15.156 -9.586 1 98.75 699 THR B O 1
ATOM 12336 N N . VAL B 1 700 ? -20.219 -13.211 -9.867 1 98.75 700 VAL B N 1
ATOM 12337 C CA . VAL B 1 700 ? -19.031 -13.805 -10.492 1 98.75 700 VAL B CA 1
ATOM 12338 C C . VAL B 1 700 ? -17.828 -13.625 -9.578 1 98.75 700 VAL B C 1
ATOM 12340 O O . VAL B 1 700 ? -17.531 -12.508 -9.141 1 98.75 700 VAL B O 1
ATOM 12343 N N . MET B 1 701 ? -17.203 -14.727 -9.266 1 98.56 701 MET B N 1
ATOM 12344 C CA . MET B 1 701 ? -16.016 -14.734 -8.406 1 98.56 701 MET B CA 1
ATOM 12345 C C . MET B 1 701 ? -14.773 -15.156 -9.188 1 98.56 701 MET B C 1
ATOM 12347 O O . MET B 1 701 ? -14.852 -16.016 -10.062 1 98.56 701 MET B O 1
ATOM 12351 N N . GLY B 1 702 ? -13.633 -14.516 -8.805 1 98 702 GLY B N 1
ATOM 12352 C CA . GLY B 1 702 ? -12.398 -14.922 -9.469 1 98 702 GLY B CA 1
ATOM 12353 C C . GLY B 1 702 ? -11.156 -14.383 -8.797 1 98 702 GLY B C 1
ATOM 12354 O O . GLY B 1 702 ? -11.219 -13.383 -8.07 1 98 702 GLY B O 1
ATOM 12355 N N . ARG B 1 703 ? -10.031 -15.031 -9.07 1 97.5 703 ARG B N 1
ATOM 12356 C CA . ARG B 1 703 ? -8.711 -14.672 -8.57 1 97.5 703 ARG B CA 1
ATOM 12357 C C . ARG B 1 703 ? -7.703 -14.57 -9.703 1 97.5 703 ARG B C 1
ATOM 12359 O O . ARG B 1 703 ? -7.723 -15.375 -10.633 1 97.5 703 ARG B O 1
ATOM 12366 N N . GLY B 1 704 ? -6.754 -13.578 -9.625 1 97.69 704 GLY B N 1
ATOM 12367 C CA . GLY B 1 704 ? -5.742 -13.422 -10.656 1 97.69 704 GLY B CA 1
ATOM 12368 C C . GLY B 1 704 ? -6.324 -13.289 -12.047 1 97.69 704 GLY B C 1
ATOM 12369 O O . GLY B 1 704 ? -7.148 -12.406 -12.297 1 97.69 704 GLY B O 1
ATOM 12370 N N . TYR B 1 705 ? -6.008 -14.18 -12.922 1 97.75 705 TYR B N 1
ATOM 12371 C CA . TYR B 1 705 ? -6.582 -14.203 -14.258 1 97.75 705 TYR B CA 1
ATOM 12372 C C . TYR B 1 705 ? -8.086 -14.438 -14.203 1 97.75 705 TYR B C 1
ATOM 12374 O O . TYR B 1 705 ? -8.836 -13.867 -15 1 97.75 705 TYR B O 1
ATOM 12382 N N . GLY B 1 706 ? -8.555 -15.297 -13.258 1 98 706 GLY B N 1
ATOM 12383 C CA . GLY B 1 706 ? -9.984 -15.445 -13.062 1 98 706 GLY B CA 1
ATOM 12384 C C . GLY B 1 706 ? -10.672 -14.148 -12.68 1 98 706 GLY B C 1
ATOM 12385 O O . GLY B 1 706 ? -11.797 -13.891 -13.109 1 98 706 GLY B O 1
ATOM 12386 N N . GLY B 1 707 ? -9.984 -13.352 -11.836 1 98.44 707 GLY B N 1
ATOM 12387 C CA . GLY B 1 707 ? -10.492 -12.031 -11.516 1 98.44 707 GLY B CA 1
ATOM 12388 C C . GLY B 1 707 ? -10.555 -11.109 -12.719 1 98.44 707 GLY B C 1
ATOM 12389 O O . GLY B 1 707 ? -11.484 -10.312 -12.852 1 98.44 707 GLY B O 1
ATOM 12390 N N . PHE B 1 708 ? -9.562 -11.234 -13.594 1 98.44 708 PHE B N 1
ATOM 12391 C CA . PHE B 1 708 ? -9.531 -10.492 -14.852 1 98.44 708 PHE B CA 1
ATOM 12392 C C . PHE B 1 708 ? -10.742 -10.852 -15.711 1 98.44 708 PHE B C 1
ATOM 12394 O O . PHE B 1 708 ? -11.43 -9.969 -16.219 1 98.44 708 PHE B O 1
ATOM 12401 N N . ILE B 1 709 ? -11.016 -12.141 -15.828 1 98.44 709 ILE B N 1
ATOM 12402 C CA . ILE B 1 709 ? -12.148 -12.609 -16.625 1 98.44 709 ILE B CA 1
ATOM 12403 C C . ILE B 1 709 ? -13.453 -12.102 -16.016 1 98.44 709 ILE B C 1
ATOM 12405 O O . ILE B 1 709 ? -14.344 -11.633 -16.734 1 98.44 709 ILE B O 1
ATOM 12409 N N . ALA B 1 710 ? -13.57 -12.195 -14.719 1 98.62 710 ALA B N 1
ATOM 12410 C CA . ALA B 1 710 ? -14.766 -11.719 -14.023 1 98.62 710 ALA B CA 1
ATOM 12411 C C . ALA B 1 710 ? -15.016 -10.242 -14.312 1 98.62 710 ALA B C 1
ATOM 12413 O O . ALA B 1 710 ? -16.141 -9.844 -14.609 1 98.62 710 ALA B O 1
ATOM 12414 N N . LEU B 1 711 ? -13.984 -9.438 -14.234 1 98.56 711 LEU B N 1
ATOM 12415 C CA . LEU B 1 711 ? -14.078 -8 -14.5 1 98.56 711 LEU B CA 1
ATOM 12416 C C . LEU B 1 711 ? -14.508 -7.742 -15.938 1 98.56 711 LEU B C 1
ATOM 12418 O O . LEU B 1 711 ? -15.383 -6.91 -16.188 1 98.56 711 LEU B O 1
ATOM 12422 N N . GLN B 1 712 ? -13.891 -8.461 -16.859 1 98.25 712 GLN B N 1
ATOM 12423 C CA . GLN B 1 712 ? -14.227 -8.289 -18.266 1 98.25 712 GLN B CA 1
ATOM 12424 C C . GLN B 1 712 ? -15.672 -8.695 -18.547 1 98.25 712 GLN B C 1
ATOM 12426 O O . GLN B 1 712 ? -16.359 -8.039 -19.328 1 98.25 712 GLN B O 1
ATOM 12431 N N . MET B 1 713 ? -16.078 -9.797 -17.953 1 98.25 713 MET B N 1
ATOM 12432 C CA . MET B 1 713 ? -17.469 -10.227 -18.094 1 98.25 713 MET B CA 1
ATOM 12433 C C . MET B 1 713 ? -18.422 -9.141 -17.609 1 98.25 713 MET B C 1
ATOM 12435 O O . MET B 1 713 ? -19.406 -8.828 -18.281 1 98.25 713 MET B O 1
ATOM 12439 N N . ALA B 1 714 ? -18.141 -8.594 -16.453 1 98.38 714 ALA B N 1
ATOM 12440 C CA . ALA B 1 714 ? -19 -7.559 -15.875 1 98.38 714 ALA B CA 1
ATOM 12441 C C . ALA B 1 714 ? -19.031 -6.32 -16.766 1 98.38 714 ALA B C 1
ATOM 12443 O O . ALA B 1 714 ? -20.094 -5.719 -16.953 1 98.38 714 ALA B O 1
ATOM 12444 N N . ALA B 1 715 ? -17.859 -5.914 -17.234 1 97.81 715 ALA B N 1
ATOM 12445 C CA . ALA B 1 715 ? -17.781 -4.73 -18.094 1 97.81 715 ALA B CA 1
ATOM 12446 C C . ALA B 1 715 ? -18.594 -4.906 -19.359 1 97.81 715 ALA B C 1
ATOM 12448 O O . ALA B 1 715 ? -19.281 -3.98 -19.797 1 97.81 715 ALA B O 1
ATOM 12449 N N . LYS B 1 716 ? -18.484 -6.059 -19.938 1 96.94 716 LYS B N 1
ATOM 12450 C CA . LYS B 1 716 ? -19.219 -6.34 -21.156 1 96.94 716 LYS B CA 1
ATOM 12451 C C . LYS B 1 716 ? -20.703 -6.488 -20.875 1 96.94 716 LYS B C 1
ATOM 12453 O O . LYS B 1 716 ? -21.547 -6.066 -21.688 1 96.94 716 LYS B O 1
ATOM 12458 N N . ASP B 1 717 ? -21.047 -7.129 -19.781 1 97.19 717 ASP B N 1
ATOM 12459 C CA . ASP B 1 717 ? -22.438 -7.352 -19.375 1 97.19 717 ASP B CA 1
ATOM 12460 C C . ASP B 1 717 ? -23.109 -6.039 -18.984 1 97.19 717 ASP B C 1
ATOM 12462 O O . ASP B 1 717 ? -24.281 -5.832 -19.266 1 97.19 717 ASP B O 1
ATOM 12466 N N . GLY B 1 718 ? -22.453 -5.211 -18.25 1 95.38 718 GLY B N 1
ATOM 12467 C CA . GLY B 1 718 ? -22.938 -3.898 -17.844 1 95.38 718 GLY B CA 1
ATOM 12468 C C . GLY B 1 718 ? -24 -3.961 -16.766 1 95.38 718 GLY B C 1
ATOM 12469 O O . GLY B 1 718 ? -24.844 -3.066 -16.672 1 95.38 718 GLY B O 1
ATOM 12470 N N . GLY B 1 719 ? -24.109 -5.086 -16.156 1 95.19 719 GLY B N 1
ATOM 12471 C CA . GLY B 1 719 ? -25.062 -5.199 -15.078 1 95.19 719 GLY B CA 1
ATOM 12472 C C . GLY B 1 719 ? -26.359 -5.867 -15.492 1 95.19 719 GLY B C 1
ATOM 12473 O O . GLY B 1 719 ? -27.281 -6 -14.688 1 95.19 719 GLY B O 1
ATOM 12474 N N . ALA B 1 720 ? -26.469 -6.328 -16.656 1 95.75 720 ALA B N 1
ATOM 12475 C CA . ALA B 1 720 ? -27.672 -6.98 -17.141 1 95.75 720 ALA B CA 1
ATOM 12476 C C . ALA B 1 720 ? -27.906 -8.312 -16.438 1 95.75 720 ALA B C 1
ATOM 12478 O O . ALA B 1 720 ? -28.984 -8.562 -15.898 1 95.75 720 ALA B O 1
ATOM 12479 N N . MET B 1 721 ? -26.906 -9.102 -16.438 1 96.5 721 MET B N 1
ATOM 12480 C CA . MET B 1 721 ? -26.969 -10.414 -15.797 1 96.5 721 MET B CA 1
ATOM 12481 C C . MET B 1 721 ? -26.141 -10.445 -14.516 1 96.5 721 MET B C 1
ATOM 12483 O O . MET B 1 721 ? -26.594 -10.945 -13.484 1 96.5 721 MET B O 1
ATOM 12487 N N . ILE B 1 722 ? -24.984 -9.898 -14.562 1 98.25 722 ILE B N 1
ATOM 12488 C CA . ILE B 1 722 ? -24.047 -9.922 -13.438 1 98.25 722 ILE B CA 1
ATOM 12489 C C . ILE B 1 722 ? -24.375 -8.781 -12.477 1 98.25 722 ILE B C 1
ATOM 12491 O O . ILE B 1 722 ? -24.344 -7.609 -12.852 1 98.25 722 ILE B O 1
ATOM 12495 N N . LYS B 1 723 ? -24.641 -9.133 -11.227 1 98.31 723 LYS B N 1
ATOM 12496 C CA . LYS B 1 723 ? -25.047 -8.141 -10.234 1 98.31 723 LYS B CA 1
ATOM 12497 C C . LYS B 1 723 ? -23.938 -7.902 -9.219 1 98.31 723 LYS B C 1
ATOM 12499 O O . LYS B 1 723 ? -23.891 -6.844 -8.586 1 98.31 723 LYS B O 1
ATOM 12504 N N . CYS B 1 724 ? -23.078 -8.898 -9.008 1 98.56 724 CYS B N 1
ATOM 12505 C CA . CYS B 1 724 ? -22.016 -8.828 -8.008 1 98.56 724 CYS B CA 1
ATOM 12506 C C . CYS B 1 724 ? -20.703 -9.391 -8.539 1 98.56 724 CYS B C 1
ATOM 12508 O O . CYS B 1 724 ? -20.719 -10.328 -9.344 1 98.56 724 CYS B O 1
ATOM 12510 N N . LEU B 1 725 ? -19.625 -8.766 -8.094 1 98.75 725 LEU B N 1
ATOM 12511 C CA . LEU B 1 725 ? -18.266 -9.258 -8.328 1 98.75 725 LEU B CA 1
ATOM 12512 C C . LEU B 1 725 ? -17.547 -9.516 -7.004 1 98.75 725 LEU B C 1
ATOM 12514 O O . LEU B 1 725 ? -17.594 -8.672 -6.102 1 98.75 725 LEU B O 1
ATOM 12518 N N . ALA B 1 726 ? -16.969 -10.672 -6.82 1 98.75 726 ALA B N 1
ATOM 12519 C CA . ALA B 1 726 ? -16.078 -10.977 -5.707 1 98.75 726 ALA B CA 1
ATOM 12520 C C . ALA B 1 726 ? -14.672 -11.312 -6.207 1 98.75 726 ALA B C 1
ATOM 12522 O O . ALA B 1 726 ? -14.422 -12.438 -6.645 1 98.75 726 ALA B O 1
ATOM 12523 N N . LEU B 1 727 ? -13.812 -10.375 -6.039 1 98.69 727 LEU B N 1
ATOM 12524 C CA . LEU B 1 727 ? -12.508 -10.461 -6.695 1 98.69 727 LEU B CA 1
ATOM 12525 C C . LEU B 1 727 ? -11.391 -10.594 -5.668 1 98.69 727 LEU B C 1
ATOM 12527 O O . LEU B 1 727 ? -11.422 -9.953 -4.617 1 98.69 727 LEU B O 1
ATOM 12531 N N . ARG B 1 728 ? -10.445 -11.477 -5.941 1 98.31 728 ARG B N 1
ATOM 12532 C CA . ARG B 1 728 ? -9.203 -11.617 -5.191 1 98.31 728 ARG B CA 1
ATOM 12533 C C . ARG B 1 728 ? -7.992 -11.375 -6.09 1 98.31 728 ARG B C 1
ATOM 12535 O O . ARG B 1 728 ? -7.691 -12.188 -6.969 1 98.31 728 ARG B O 1
ATOM 12542 N N . SER B 1 729 ? -7.25 -10.312 -5.945 1 98.31 729 SER B N 1
ATOM 12543 C CA . SER B 1 729 ? -6.039 -9.961 -6.684 1 98.31 729 SER B CA 1
ATOM 12544 C C . SER B 1 729 ? -6.273 -10.016 -8.188 1 98.31 729 SER B C 1
ATOM 12546 O O . SER B 1 729 ? -5.52 -10.664 -8.914 1 98.31 729 SER B O 1
ATOM 12548 N N . PRO B 1 730 ? -7.27 -9.328 -8.672 1 98.56 730 PRO B N 1
ATOM 12549 C CA . PRO B 1 730 ? -7.555 -9.391 -10.102 1 98.56 730 PRO B CA 1
ATOM 12550 C C . PRO B 1 730 ? -6.477 -8.719 -10.953 1 98.56 730 PRO B C 1
ATOM 12552 O O . PRO B 1 730 ? -5.934 -7.684 -10.555 1 98.56 730 PRO B O 1
ATOM 12555 N N . ILE B 1 731 ? -6.168 -9.289 -12.047 1 98.38 731 ILE B N 1
ATOM 12556 C CA . ILE B 1 731 ? -5.375 -8.586 -13.055 1 98.38 731 ILE B CA 1
ATOM 12557 C C . ILE B 1 731 ? -6.234 -7.523 -13.734 1 98.38 731 ILE B C 1
ATOM 12559 O O . ILE B 1 731 ? -7.348 -7.805 -14.18 1 98.38 731 ILE B O 1
ATOM 12563 N N . THR B 1 732 ? -5.77 -6.309 -13.766 1 98.38 732 THR B N 1
ATOM 12564 C CA . THR B 1 732 ? -6.543 -5.242 -14.391 1 98.38 732 THR B CA 1
ATOM 12565 C C . THR B 1 732 ? -5.875 -4.785 -15.688 1 98.38 732 THR B C 1
ATOM 12567 O O . THR B 1 732 ? -6.512 -4.145 -16.516 1 98.38 732 THR B O 1
ATOM 12570 N N . SER B 1 733 ? -4.582 -5.074 -15.82 1 97.94 733 SER B N 1
ATOM 12571 C CA . SER B 1 733 ? -3.82 -4.812 -17.031 1 97.94 733 SER B CA 1
ATOM 12572 C C . SER B 1 733 ? -2.641 -5.77 -17.172 1 97.94 733 SER B C 1
ATOM 12574 O O . SER B 1 733 ? -1.914 -6.004 -16.203 1 97.94 733 SER B O 1
ATOM 12576 N N . PHE B 1 734 ? -2.492 -6.25 -18.359 1 98 734 PHE B N 1
ATOM 12577 C CA . PHE B 1 734 ? -1.387 -7.172 -18.578 1 98 734 PHE B CA 1
ATOM 12578 C C . PHE B 1 734 ? -0.065 -6.422 -18.688 1 98 734 PHE B C 1
ATOM 12580 O O . PHE B 1 734 ? 1.007 -7.027 -18.625 1 98 734 PHE B O 1
ATOM 12587 N N . MET B 1 735 ? -0.116 -5.102 -18.75 1 97.44 735 MET B N 1
ATOM 12588 C CA . MET B 1 735 ? 1.089 -4.277 -18.734 1 97.44 735 MET B CA 1
ATOM 12589 C C . MET B 1 735 ? 1.743 -4.309 -17.359 1 97.44 735 MET B C 1
ATOM 12591 O O . MET B 1 735 ? 2.908 -3.938 -17.203 1 97.44 735 MET B O 1
ATOM 12595 N N . TYR B 1 736 ? 0.941 -4.695 -16.359 1 96.5 736 TYR B N 1
ATOM 12596 C CA . TYR B 1 736 ? 1.455 -4.707 -14.992 1 96.5 736 TYR B CA 1
ATOM 12597 C C . TYR B 1 736 ? 2.018 -6.074 -14.625 1 96.5 736 TYR B C 1
ATOM 12599 O O . TYR B 1 736 ? 2.574 -6.258 -13.547 1 96.5 736 TYR B O 1
ATOM 12607 N N . GLN B 1 737 ? 1.897 -7.09 -15.516 1 96.25 737 GLN B N 1
ATOM 12608 C CA . GLN B 1 737 ? 2.391 -8.445 -15.289 1 96.25 737 GLN B CA 1
ATOM 12609 C C . GLN B 1 737 ? 3.785 -8.633 -15.875 1 96.25 737 GLN B C 1
ATOM 12611 O O . GLN B 1 737 ? 4.262 -7.777 -16.625 1 96.25 737 GLN B O 1
ATOM 12616 N N . GLY B 1 738 ? 4.438 -9.695 -15.531 1 96.12 738 GLY B N 1
ATOM 12617 C CA . GLY B 1 738 ? 5.742 -10 -16.094 1 96.12 738 GLY B CA 1
ATOM 12618 C C . GLY B 1 738 ? 5.707 -10.211 -17.594 1 96.12 738 GLY B C 1
ATOM 12619 O O . GLY B 1 738 ? 4.723 -10.719 -18.125 1 96.12 738 GLY B O 1
ATOM 12620 N N . ALA B 1 739 ? 6.812 -9.836 -18.172 1 96.81 739 ALA B N 1
ATOM 12621 C CA . ALA B 1 739 ? 6.922 -9.945 -19.625 1 96.81 739 ALA B CA 1
ATOM 12622 C C . ALA B 1 739 ? 6.715 -11.391 -20.094 1 96.81 739 ALA B C 1
ATOM 12624 O O . ALA B 1 739 ? 6.004 -11.641 -21.062 1 96.81 739 ALA B O 1
ATOM 12625 N N . ALA B 1 740 ? 7.324 -12.32 -19.375 1 96.19 740 ALA B N 1
ATOM 12626 C CA . ALA B 1 740 ? 7.254 -13.719 -19.797 1 96.19 740 ALA B CA 1
ATOM 12627 C C . ALA B 1 740 ? 5.809 -14.203 -19.844 1 96.19 740 ALA B C 1
ATOM 12629 O O . ALA B 1 740 ? 5.426 -14.953 -20.75 1 96.19 740 ALA B O 1
ATOM 12630 N N . PHE B 1 741 ? 5.012 -13.805 -18.938 1 96.5 741 PHE B N 1
ATOM 12631 C CA . PHE B 1 741 ? 3.617 -14.227 -18.859 1 96.5 741 PHE B CA 1
ATOM 12632 C C . PHE B 1 741 ? 2.771 -13.5 -19.906 1 96.5 741 PHE B C 1
ATOM 12634 O O . PHE B 1 741 ? 2.1 -14.133 -20.719 1 96.5 741 PHE B O 1
ATOM 12641 N N . SER B 1 742 ? 2.781 -12.203 -19.922 1 97.75 742 SER B N 1
ATOM 12642 C CA . SER B 1 742 ? 1.916 -11.406 -20.781 1 97.75 742 SER B CA 1
ATOM 12643 C C . SER B 1 742 ? 2.256 -11.617 -22.25 1 97.75 742 SER B C 1
ATOM 12645 O O . SER B 1 742 ? 1.359 -11.766 -23.094 1 97.75 742 SER B O 1
ATOM 12647 N N . GLU B 1 743 ? 3.537 -11.641 -22.578 1 97.19 743 GLU B N 1
ATOM 12648 C CA . GLU B 1 743 ? 3.959 -11.703 -23.984 1 97.19 743 GLU B CA 1
ATOM 12649 C C . GLU B 1 743 ? 3.742 -13.094 -24.562 1 97.19 743 GLU B C 1
ATOM 12651 O O . GLU B 1 743 ? 3.707 -13.258 -25.781 1 97.19 743 GLU B O 1
ATOM 12656 N N . ARG B 1 744 ? 3.633 -14.047 -23.719 1 96.44 744 ARG B N 1
ATOM 12657 C CA . ARG B 1 744 ? 3.299 -15.391 -24.188 1 96.44 744 ARG B CA 1
ATOM 12658 C C . ARG B 1 744 ? 1.955 -15.406 -24.906 1 96.44 744 ARG B C 1
ATOM 12660 O O . ARG B 1 744 ? 1.802 -16.062 -25.938 1 96.44 744 ARG B O 1
ATOM 12667 N N . TYR B 1 745 ? 1.053 -14.656 -24.391 1 97.56 745 TYR B N 1
ATOM 12668 C CA . TYR B 1 745 ? -0.315 -14.727 -24.891 1 97.56 745 TYR B CA 1
ATOM 12669 C C . TYR B 1 745 ? -0.641 -13.523 -25.766 1 97.56 745 TYR B C 1
ATOM 12671 O O . TYR B 1 745 ? -1.445 -13.625 -26.703 1 97.56 745 TYR B O 1
ATOM 12679 N N . LEU B 1 746 ? -0.035 -12.383 -25.438 1 98.19 746 LEU B N 1
ATOM 12680 C CA . LEU B 1 746 ? -0.408 -11.156 -26.141 1 98.19 746 LEU B CA 1
ATOM 12681 C C . LEU B 1 746 ? 0.719 -10.688 -27.062 1 98.19 746 LEU B C 1
ATOM 12683 O O . LEU B 1 746 ? 0.538 -9.758 -27.844 1 98.19 746 LEU B O 1
ATOM 12687 N N . HIS B 1 747 ? 1.835 -11.359 -26.984 1 97.44 747 HIS B N 1
ATOM 12688 C CA . HIS B 1 747 ? 3.027 -10.953 -27.719 1 97.44 747 HIS B CA 1
ATOM 12689 C C . HIS B 1 747 ? 3.457 -9.539 -27.328 1 97.44 747 HIS B C 1
ATOM 12691 O O . HIS B 1 747 ? 3.154 -9.078 -26.219 1 97.44 747 HIS B O 1
ATOM 12697 N N . MET B 1 748 ? 4.281 -8.898 -28.125 1 96.5 748 MET B N 1
ATOM 12698 C CA . MET B 1 748 ? 4.844 -7.594 -27.781 1 96.5 748 MET B CA 1
ATOM 12699 C C . MET B 1 748 ? 3.781 -6.504 -27.859 1 96.5 748 MET B C 1
ATOM 12701 O O . MET B 1 748 ? 2.953 -6.5 -28.766 1 96.5 748 MET B O 1
ATOM 12705 N N . PRO B 1 749 ? 3.783 -5.594 -26.828 1 97.06 749 PRO B N 1
ATOM 12706 C CA . PRO B 1 749 ? 2.836 -4.48 -26.906 1 97.06 749 PRO B CA 1
ATOM 12707 C C . PRO B 1 749 ? 2.943 -3.697 -28.219 1 97.06 749 PRO B C 1
ATOM 12709 O O . PRO B 1 749 ? 1.933 -3.229 -28.734 1 97.06 749 PRO B O 1
ATOM 12712 N N . SER B 1 750 ? 4.145 -3.523 -28.797 1 95.75 750 SER B N 1
ATOM 12713 C CA . SER B 1 750 ? 4.348 -2.797 -30.047 1 95.75 750 SER B CA 1
ATOM 12714 C C . SER B 1 750 ? 3.662 -3.502 -31.219 1 95.75 750 SER B C 1
ATOM 12716 O O . SER B 1 750 ? 3.236 -2.854 -32.188 1 95.75 750 SER B O 1
ATOM 12718 N N . ASP B 1 751 ? 3.539 -4.824 -31.125 1 95.75 751 ASP B N 1
ATOM 12719 C CA . ASP B 1 751 ? 2.979 -5.621 -32.219 1 95.75 751 ASP B CA 1
ATOM 12720 C C . ASP B 1 751 ? 1.485 -5.863 -32 1 95.75 751 ASP B C 1
ATOM 12722 O O . ASP B 1 751 ? 0.779 -6.258 -32.938 1 95.75 751 ASP B O 1
ATOM 12726 N N . ASN B 1 752 ? 1.049 -5.66 -30.797 1 97.81 752 ASN B N 1
ATOM 12727 C CA . ASN B 1 752 ? -0.333 -5.969 -30.438 1 97.81 752 ASN B CA 1
ATOM 12728 C C . ASN B 1 752 ? -0.917 -4.922 -29.5 1 97.81 752 ASN B C 1
ATOM 12730 O O . ASN B 1 752 ? -1.408 -5.254 -28.422 1 97.81 752 ASN B O 1
ATOM 12734 N N . GLU B 1 753 ? -0.881 -3.678 -29.891 1 96.88 753 GLU B N 1
ATOM 12735 C CA . GLU B 1 753 ? -1.399 -2.578 -29.078 1 96.88 753 GLU B CA 1
ATOM 12736 C C . GLU B 1 753 ? -2.881 -2.771 -28.766 1 96.88 753 GLU B C 1
ATOM 12738 O O . GLU B 1 753 ? -3.324 -2.514 -27.656 1 96.88 753 GLU B O 1
ATOM 12743 N N . GLU B 1 754 ? -3.564 -3.209 -29.719 1 96.81 754 GLU B N 1
ATOM 12744 C CA . GLU B 1 754 ? -5.004 -3.4 -29.578 1 96.81 754 GLU B CA 1
ATOM 12745 C C . GLU B 1 754 ? -5.312 -4.465 -28.516 1 96.81 754 GLU B C 1
ATOM 12747 O O . GLU B 1 754 ? -6.215 -4.289 -27.703 1 96.81 754 GLU B O 1
ATOM 12752 N N . GLY B 1 755 ? -4.617 -5.613 -28.562 1 97.62 755 GLY B N 1
ATOM 12753 C CA . GLY B 1 755 ? -4.82 -6.664 -27.578 1 97.62 755 GLY B CA 1
ATOM 12754 C C . GLY B 1 755 ? -4.602 -6.199 -26.156 1 97.62 755 GLY B C 1
ATOM 12755 O O . GLY B 1 755 ? -5.375 -6.543 -25.25 1 97.62 755 GLY B O 1
ATOM 12756 N N . TYR B 1 756 ? -3.586 -5.387 -25.969 1 97.38 756 TYR B N 1
ATOM 12757 C CA . TYR B 1 756 ? -3.287 -4.867 -24.641 1 97.38 756 TYR B CA 1
ATOM 12758 C C . TYR B 1 756 ? -4.328 -3.842 -24.219 1 97.38 756 TYR B C 1
ATOM 12760 O O . TYR B 1 756 ? -4.719 -3.799 -23.047 1 97.38 756 TYR B O 1
ATOM 12768 N N . GLU B 1 757 ? -4.809 -3.031 -25.078 1 95.69 757 GLU B N 1
ATOM 12769 C CA . GLU B 1 757 ? -5.809 -2.014 -24.766 1 95.69 757 GLU B CA 1
ATOM 12770 C C . GLU B 1 757 ? -7.16 -2.646 -24.453 1 95.69 757 GLU B C 1
ATOM 12772 O O . GLU B 1 757 ? -7.824 -2.26 -23.5 1 95.69 757 GLU B O 1
ATOM 12777 N N . THR B 1 758 ? -7.523 -3.621 -25.266 1 95.56 758 THR B N 1
ATOM 12778 C CA . THR B 1 758 ? -8.844 -4.223 -25.109 1 95.56 758 THR B CA 1
ATOM 12779 C C . THR B 1 758 ? -8.898 -5.098 -23.859 1 95.56 758 THR B C 1
ATOM 12781 O O . THR B 1 758 ? -9.969 -5.301 -23.281 1 95.56 758 TH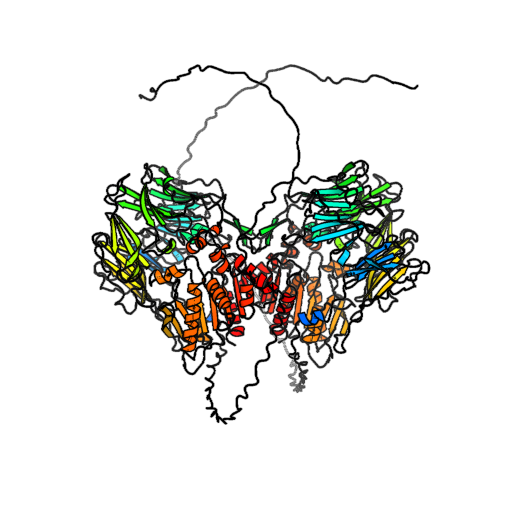R B O 1
ATOM 12784 N N . SER B 1 759 ? -7.758 -5.555 -23.469 1 96.81 759 SER B N 1
ATOM 12785 C CA . SER B 1 759 ? -7.719 -6.406 -22.281 1 96.81 759 SER B CA 1
ATOM 12786 C C . SER B 1 759 ? -7.547 -5.578 -21.016 1 96.81 759 SER B C 1
ATOM 12788 O O . SER B 1 759 ? -7.551 -6.125 -19.906 1 96.81 759 SER B O 1
ATOM 12790 N N . SER B 1 760 ? -7.41 -4.324 -21.109 1 96.81 760 SER B N 1
ATOM 12791 C CA . SER B 1 760 ? -7.199 -3.488 -19.938 1 96.81 760 SER B CA 1
ATOM 12792 C C . SER B 1 760 ? -8.523 -3.016 -19.344 1 96.81 760 SER B C 1
ATOM 12794 O O . SER B 1 760 ? -9.438 -2.633 -20.094 1 96.81 760 SER B O 1
ATOM 12796 N N . MET B 1 761 ? -8.648 -3.115 -18.016 1 94.62 761 MET B N 1
ATOM 12797 C CA . MET B 1 761 ? -9.805 -2.582 -17.312 1 94.62 761 MET B CA 1
ATOM 12798 C C . MET B 1 761 ? -9.609 -1.104 -16.984 1 94.62 761 MET B C 1
ATOM 12800 O O . MET B 1 761 ? -10.562 -0.417 -16.609 1 94.62 761 MET B O 1
ATOM 12804 N N . ILE B 1 762 ? -8.383 -0.619 -17.125 1 95.25 762 ILE B N 1
ATOM 12805 C CA . ILE B 1 762 ? -8.023 0.717 -16.672 1 95.25 762 ILE B CA 1
ATOM 12806 C C . ILE B 1 762 ? -8.297 1.737 -17.766 1 95.25 762 ILE B C 1
ATOM 12808 O O . ILE B 1 762 ? -7.367 2.314 -18.328 1 95.25 762 ILE B O 1
ATOM 12812 N N . ASN B 1 763 ? -9.492 1.959 -18.016 1 92.12 763 ASN B N 1
ATOM 12813 C CA . ASN B 1 763 ? -9.977 3.025 -18.891 1 92.12 763 ASN B CA 1
ATOM 12814 C C . ASN B 1 763 ? -11.383 3.467 -18.5 1 92.12 763 ASN B C 1
ATOM 12816 O O . ASN B 1 763 ? -12.117 2.719 -17.859 1 92.12 763 ASN B O 1
ATOM 12820 N N . LYS B 1 764 ? -11.766 4.586 -18.922 1 92.12 764 LYS B N 1
ATOM 12821 C CA . LYS B 1 764 ? -12.977 5.25 -18.453 1 92.12 764 LYS B CA 1
ATOM 12822 C C . LYS B 1 764 ? -14.219 4.453 -18.828 1 92.12 764 LYS B C 1
ATOM 12824 O O . LYS B 1 764 ? -15.117 4.25 -18 1 92.12 764 LYS B O 1
ATOM 12829 N N . ASN B 1 765 ? -14.273 3.959 -20 1 93.75 765 ASN B N 1
ATOM 12830 C CA . ASN B 1 765 ? -15.453 3.248 -20.484 1 93.75 765 ASN B CA 1
ATOM 12831 C C . ASN B 1 765 ? -15.695 1.962 -19.703 1 93.75 765 ASN B C 1
ATOM 12833 O O . ASN B 1 765 ? -16.828 1.663 -19.328 1 93.75 765 ASN B O 1
ATOM 12837 N N . ARG B 1 766 ? -14.656 1.216 -19.531 1 95.25 766 ARG B N 1
ATOM 12838 C CA . ARG B 1 766 ? -14.773 -0.038 -18.781 1 95.25 766 ARG B CA 1
ATOM 12839 C C . ARG B 1 766 ? -15.164 0.215 -17.328 1 95.25 766 ARG B C 1
ATOM 12841 O O . ARG B 1 766 ? -15.984 -0.509 -16.766 1 95.25 766 ARG B O 1
ATOM 12848 N N . ILE B 1 767 ? -14.562 1.208 -16.766 1 96.5 767 ILE B N 1
ATOM 12849 C CA . ILE B 1 767 ? -14.844 1.557 -15.375 1 96.5 767 ILE B CA 1
ATOM 12850 C C . ILE B 1 767 ? -16.312 1.981 -15.234 1 96.5 767 ILE B C 1
ATOM 12852 O O . ILE B 1 767 ? -17 1.548 -14.32 1 96.5 767 ILE B O 1
ATOM 12856 N N . ASP B 1 768 ? -16.812 2.77 -16.141 1 96.81 768 ASP B N 1
ATOM 12857 C CA . ASP B 1 768 ? -18.188 3.254 -16.125 1 96.81 768 ASP B CA 1
ATOM 12858 C C . ASP B 1 768 ? -19.172 2.104 -16.297 1 96.81 768 ASP B C 1
ATOM 12860 O O . ASP B 1 768 ? -20.297 2.15 -15.766 1 96.81 768 ASP B O 1
ATOM 12864 N N . SER B 1 769 ? -18.734 1.1 -16.953 1 97.06 769 SER B N 1
ATOM 12865 C CA . SER B 1 769 ? -19.609 -0.015 -17.266 1 97.06 769 SER B CA 1
ATOM 12866 C C . SER B 1 769 ? -19.891 -0.873 -16.031 1 97.06 769 SER B C 1
ATOM 12868 O O . SER B 1 769 ? -20.844 -1.643 -16.016 1 97.06 769 SER B O 1
ATOM 12870 N N . ILE B 1 770 ? -19.078 -0.737 -15.016 1 97.88 770 ILE B N 1
ATOM 12871 C CA . ILE B 1 770 ? -19.281 -1.616 -13.867 1 97.88 770 ILE B CA 1
ATOM 12872 C C . ILE B 1 770 ? -19.703 -0.792 -12.656 1 97.88 770 ILE B C 1
ATOM 12874 O O . ILE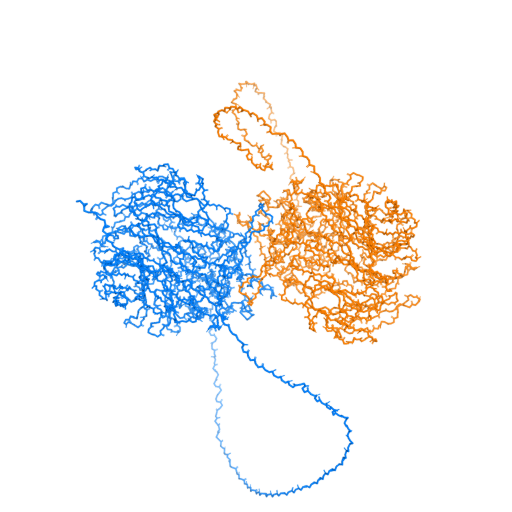 B 1 770 ? -19.672 -1.281 -11.523 1 97.88 770 ILE B O 1
ATOM 12878 N N . LYS B 1 771 ? -20.031 0.436 -12.852 1 96 771 LYS B N 1
ATOM 12879 C CA . LYS B 1 771 ? -20.297 1.37 -11.766 1 96 771 LYS B CA 1
ATOM 12880 C C . LYS B 1 771 ? -21.5 0.935 -10.945 1 96 771 LYS B C 1
ATOM 12882 O O . LYS B 1 771 ? -21.609 1.269 -9.758 1 96 771 LYS B O 1
ATOM 12887 N N . ASP B 1 772 ? -22.469 0.147 -11.578 1 95.94 772 ASP B N 1
ATOM 12888 C CA . ASP B 1 772 ? -23.703 -0.232 -10.891 1 95.94 772 ASP B CA 1
ATOM 12889 C C . ASP B 1 772 ? -23.609 -1.658 -10.359 1 95.94 772 ASP B C 1
ATOM 12891 O O . ASP B 1 772 ? -24.594 -2.189 -9.828 1 95.94 772 ASP B O 1
ATOM 12895 N N . ILE B 1 773 ? -22.531 -2.281 -10.523 1 97.88 773 ILE B N 1
ATOM 12896 C CA . ILE B 1 773 ? -22.297 -3.633 -10.031 1 97.88 773 ILE B CA 1
ATOM 12897 C C . ILE B 1 773 ? -21.672 -3.574 -8.633 1 97.88 773 ILE B C 1
ATOM 12899 O O . ILE B 1 773 ? -20.797 -2.736 -8.375 1 97.88 773 ILE B O 1
ATOM 12903 N N . LYS B 1 774 ? -22.188 -4.426 -7.699 1 98.25 774 LYS B N 1
ATOM 12904 C CA . LYS B 1 774 ? -21.578 -4.496 -6.375 1 98.25 774 LYS B CA 1
ATOM 12905 C C . LYS B 1 774 ? -20.25 -5.246 -6.422 1 98.25 774 LYS B C 1
ATOM 12907 O O . LYS B 1 774 ? -20.156 -6.328 -7.004 1 98.25 774 LYS B O 1
ATOM 12912 N N . ILE B 1 775 ? -19.188 -4.668 -5.793 1 98.75 775 ILE B N 1
ATOM 12913 C CA . ILE B 1 775 ? -17.859 -5.227 -5.977 1 98.75 775 ILE B CA 1
ATOM 12914 C C . ILE B 1 775 ? -17.219 -5.484 -4.613 1 98.75 775 ILE B C 1
ATOM 12916 O O . ILE B 1 775 ? -17.266 -4.629 -3.725 1 98.75 775 ILE B O 1
ATOM 12920 N N . PHE B 1 776 ? -16.719 -6.676 -4.391 1 98.75 776 PHE B N 1
ATOM 12921 C CA . PHE B 1 776 ? -15.766 -7.035 -3.34 1 98.75 776 PHE B CA 1
ATOM 12922 C C . PHE B 1 776 ? -14.359 -7.168 -3.9 1 98.75 776 PHE B C 1
ATOM 12924 O O . PHE B 1 776 ? -14.109 -7.992 -4.785 1 98.75 776 PHE B O 1
ATOM 12931 N N . LEU B 1 777 ? -13.43 -6.34 -3.463 1 98.75 777 LEU B N 1
ATOM 12932 C CA . LEU B 1 777 ? -12.07 -6.293 -3.982 1 98.75 777 LEU B CA 1
ATOM 12933 C C . LEU B 1 777 ? -11.055 -6.547 -2.871 1 98.75 777 LEU B C 1
ATOM 12935 O O . LEU B 1 777 ? -10.797 -5.668 -2.043 1 98.75 777 LEU B O 1
ATOM 12939 N N . ALA B 1 778 ? -10.484 -7.746 -2.838 1 98.69 778 ALA B N 1
ATOM 12940 C CA . ALA B 1 778 ? -9.461 -8.109 -1.858 1 98.69 778 ALA B CA 1
ATOM 12941 C C . ALA B 1 778 ? -8.102 -8.281 -2.523 1 98.69 778 ALA B C 1
ATOM 12943 O O . ALA B 1 778 ? -8.016 -8.742 -3.664 1 98.69 778 ALA B O 1
ATOM 12944 N N . HIS B 1 779 ? -7.035 -7.922 -1.832 1 98.69 779 HIS B N 1
ATOM 12945 C CA . HIS B 1 779 ? -5.699 -8.023 -2.412 1 98.69 779 HIS B CA 1
ATOM 12946 C C . HIS B 1 779 ? -4.629 -8.094 -1.328 1 98.69 779 HIS B C 1
ATOM 12948 O O . HIS B 1 779 ? -4.738 -7.426 -0.298 1 98.69 779 HIS B O 1
ATOM 12954 N N . GLY B 1 780 ? -3.625 -8.945 -1.527 1 97.44 780 GLY B N 1
ATOM 12955 C CA . GLY B 1 780 ? -2.457 -8.906 -0.663 1 97.44 780 GLY B CA 1
ATOM 12956 C C . GLY B 1 780 ? -1.568 -7.703 -0.908 1 97.44 780 GLY B C 1
ATOM 12957 O O . GLY B 1 780 ? -1.261 -7.375 -2.057 1 97.44 780 GLY B O 1
ATOM 12958 N N . GLY B 1 781 ? -1.171 -7.059 0.162 1 95.5 781 GLY B N 1
ATOM 12959 C CA . GLY B 1 781 ? -0.352 -5.863 0.039 1 95.5 781 GLY B CA 1
ATOM 12960 C C . GLY B 1 781 ? 1.063 -6.156 -0.424 1 95.5 781 GLY B C 1
ATOM 12961 O O . GLY B 1 781 ? 1.752 -5.266 -0.931 1 95.5 781 GLY B O 1
ATOM 12962 N N . SER B 1 782 ? 1.514 -7.316 -0.234 1 94.25 782 SER B N 1
ATOM 12963 C CA . SER B 1 782 ? 2.855 -7.73 -0.631 1 94.25 782 SER B CA 1
ATOM 12964 C C . SER B 1 782 ? 2.805 -8.828 -1.692 1 94.25 782 SER B C 1
ATOM 12966 O O . SER B 1 782 ? 3.605 -9.758 -1.666 1 94.25 782 SER B O 1
ATOM 12968 N N . ASP B 1 783 ? 1.806 -8.75 -2.549 1 94.75 783 ASP B N 1
ATOM 12969 C CA . ASP B 1 783 ? 1.613 -9.695 -3.645 1 94.75 783 ASP B CA 1
ATOM 12970 C C . ASP B 1 783 ? 2.668 -9.492 -4.73 1 94.75 783 ASP B C 1
ATOM 12972 O O . ASP B 1 783 ? 2.709 -8.453 -5.383 1 94.75 783 ASP B O 1
ATOM 12976 N N . ARG B 1 784 ? 3.443 -10.516 -4.973 1 92.88 784 ARG B N 1
ATOM 12977 C CA . ARG B 1 784 ? 4.484 -10.43 -5.992 1 92.88 784 ARG B CA 1
ATOM 12978 C C . ARG B 1 784 ? 4 -11 -7.32 1 92.88 784 ARG B C 1
ATOM 12980 O O . ARG B 1 784 ? 4.574 -10.711 -8.375 1 92.88 784 ARG B O 1
ATOM 12987 N N . HIS B 1 785 ? 2.965 -11.82 -7.227 1 93.81 785 HIS B N 1
ATOM 12988 C CA . HIS B 1 785 ? 2.469 -12.523 -8.406 1 93.81 785 HIS B CA 1
ATOM 12989 C C . HIS B 1 785 ? 1.571 -11.625 -9.25 1 93.81 785 HIS B C 1
ATOM 12991 O O . HIS B 1 785 ? 1.772 -11.5 -10.461 1 93.81 785 HIS B O 1
ATOM 12997 N N . VAL B 1 786 ? 0.572 -11.125 -8.688 1 96.75 786 VAL B N 1
ATOM 12998 C CA . VAL B 1 786 ? -0.242 -10.031 -9.211 1 96.75 786 VAL B CA 1
ATOM 12999 C C . VAL B 1 786 ? -0.079 -8.797 -8.32 1 96.75 786 VAL B C 1
ATOM 13001 O O . VAL B 1 786 ? -0.736 -8.68 -7.281 1 96.75 786 VAL B O 1
ATOM 13004 N N . GLN B 1 787 ? 0.668 -7.934 -8.766 1 95.19 787 GLN B N 1
ATOM 13005 C CA . GLN B 1 787 ? 1.065 -6.832 -7.891 1 95.19 787 GLN B CA 1
ATOM 13006 C C . GLN B 1 787 ? -0.134 -5.965 -7.52 1 95.19 787 GLN B C 1
ATOM 13008 O O . GLN B 1 787 ? -1.061 -5.805 -8.312 1 95.19 787 GLN B O 1
ATOM 13013 N N . TYR B 1 788 ? -0.068 -5.363 -6.324 1 96.88 788 TYR B N 1
ATOM 13014 C CA . TYR B 1 788 ? -1.142 -4.574 -5.734 1 96.88 788 TYR B CA 1
ATOM 13015 C C . TYR B 1 788 ? -1.547 -3.428 -6.652 1 96.88 788 TYR B C 1
ATOM 13017 O O . TYR B 1 788 ? -2.676 -2.938 -6.586 1 96.88 788 TYR B O 1
ATOM 13025 N N . GLN B 1 789 ? -0.683 -2.955 -7.539 1 96.69 789 GLN B N 1
ATOM 13026 C CA . GLN B 1 789 ? -0.948 -1.884 -8.492 1 96.69 789 GLN B CA 1
ATOM 13027 C C . GLN B 1 789 ? -2.236 -2.143 -9.266 1 96.69 789 GLN B C 1
ATOM 13029 O O . GLN B 1 789 ? -2.965 -1.206 -9.602 1 96.69 789 GLN B O 1
ATOM 13034 N N . ASN B 1 790 ? -2.51 -3.4 -9.531 1 97.88 790 ASN B N 1
ATOM 13035 C CA . ASN B 1 790 ? -3.725 -3.766 -10.25 1 97.88 790 ASN B CA 1
ATOM 13036 C C . ASN B 1 790 ? -4.977 -3.303 -9.5 1 97.88 790 ASN B C 1
ATOM 13038 O O . ASN B 1 790 ? -5.766 -2.52 -10.031 1 97.88 790 ASN B O 1
ATOM 13042 N N . SER B 1 791 ? -5.094 -3.652 -8.273 1 98.31 791 SER B N 1
ATOM 13043 C CA . SER B 1 791 ? -6.25 -3.287 -7.461 1 98.31 791 SER B CA 1
ATOM 13044 C C . SER B 1 791 ? -6.211 -1.812 -7.074 1 98.31 791 SER B C 1
ATOM 13046 O O . SER B 1 791 ? -7.25 -1.162 -6.969 1 98.31 791 SER B O 1
ATOM 13048 N N . ALA B 1 792 ? -5.008 -1.267 -6.867 1 97.75 792 ALA B N 1
ATOM 13049 C CA . ALA B 1 792 ? -4.871 0.14 -6.496 1 97.75 792 ALA B CA 1
ATOM 13050 C C . ALA B 1 792 ? -5.457 1.051 -7.57 1 97.75 792 ALA B C 1
ATOM 13052 O O . ALA B 1 792 ? -6.23 1.963 -7.27 1 97.75 792 ALA B O 1
ATOM 13053 N N . LEU B 1 793 ? -5.113 0.808 -8.812 1 97.75 793 LEU B N 1
ATOM 13054 C CA . LEU B 1 793 ? -5.578 1.661 -9.898 1 97.75 793 LEU B CA 1
ATOM 13055 C C . LEU B 1 793 ? -7.066 1.461 -10.148 1 97.75 793 LEU B C 1
ATOM 13057 O O . LEU B 1 793 ? -7.785 2.416 -10.461 1 97.75 793 LEU B O 1
ATOM 13061 N N . LEU B 1 794 ? -7.52 0.211 -10.023 1 98.38 794 LEU B N 1
ATOM 13062 C CA . LEU B 1 794 ? -8.953 -0.021 -10.125 1 98.38 794 LEU B CA 1
ATOM 13063 C C . LEU B 1 794 ? -9.711 0.761 -9.055 1 98.38 794 LEU B C 1
ATOM 13065 O O . LEU B 1 794 ? -10.695 1.445 -9.359 1 98.38 794 LEU B O 1
ATOM 13069 N N . ALA B 1 795 ? -9.281 0.67 -7.848 1 98.31 795 ALA B N 1
ATOM 13070 C CA . ALA B 1 795 ? -9.898 1.378 -6.73 1 98.31 795 ALA B CA 1
ATOM 13071 C C . ALA B 1 795 ? -9.883 2.887 -6.961 1 98.31 795 ALA B C 1
ATOM 13073 O O . ALA B 1 795 ? -10.891 3.564 -6.742 1 98.31 795 ALA B O 1
ATOM 13074 N N . LYS B 1 796 ? -8.727 3.404 -7.352 1 97.19 796 LYS B N 1
ATOM 13075 C CA . LYS B 1 796 ? -8.57 4.836 -7.602 1 97.19 796 LYS B CA 1
ATOM 13076 C C . LYS B 1 796 ? -9.641 5.34 -8.57 1 97.19 796 LYS B C 1
ATOM 13078 O O . LYS B 1 796 ? -10.305 6.344 -8.297 1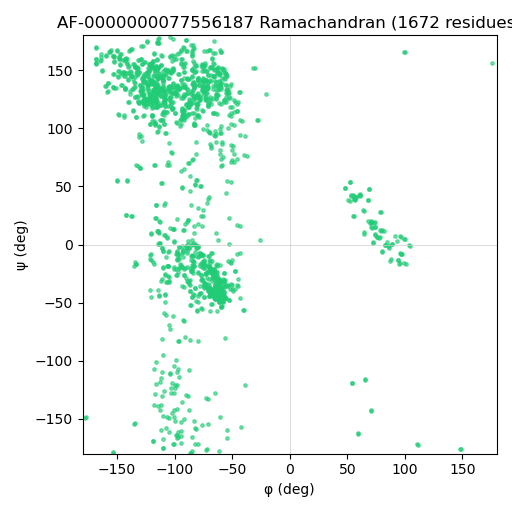 97.19 796 LYS B O 1
ATOM 13083 N N . HIS B 1 797 ? -9.844 4.641 -9.656 1 97.62 797 HIS B N 1
ATOM 13084 C CA . HIS B 1 797 ? -10.781 5.078 -10.68 1 97.62 797 HIS B CA 1
ATOM 13085 C C . HIS B 1 797 ? -12.219 4.961 -10.195 1 97.62 797 HIS B C 1
ATOM 13087 O O . HIS B 1 797 ? -13.047 5.832 -10.484 1 97.62 797 HIS B O 1
ATOM 13093 N N . LEU B 1 798 ? -12.555 3.906 -9.484 1 98.06 798 LEU B N 1
ATOM 13094 C CA . LEU B 1 798 ? -13.898 3.742 -8.938 1 98.06 798 LEU B CA 1
ATOM 13095 C C . LEU B 1 798 ? -14.195 4.824 -7.902 1 98.06 798 LEU B C 1
ATOM 13097 O O . LEU B 1 798 ? -15.289 5.391 -7.891 1 98.06 798 LEU B O 1
ATOM 13101 N N . GLN B 1 799 ? -13.242 5.117 -7.055 1 97.69 799 GLN B N 1
ATOM 13102 C CA . GLN B 1 799 ? -13.398 6.113 -6 1 97.69 799 GLN B CA 1
ATOM 13103 C C . GLN B 1 799 ? -13.562 7.512 -6.586 1 97.69 799 GLN B C 1
ATOM 13105 O O . GLN B 1 799 ? -14.352 8.312 -6.086 1 97.69 799 GLN B O 1
ATOM 13110 N N . LYS B 1 800 ? -12.836 7.805 -7.582 1 95.5 800 LYS B N 1
ATOM 13111 C CA . LYS B 1 800 ? -12.883 9.117 -8.227 1 95.5 800 LYS B CA 1
ATOM 13112 C C . LYS B 1 800 ? -14.281 9.414 -8.766 1 95.5 800 LYS B C 1
ATOM 13114 O O . LYS B 1 800 ? -14.711 10.57 -8.805 1 95.5 800 LYS B O 1
ATOM 13119 N N . ILE B 1 801 ? -15.016 8.375 -9.195 1 95.25 801 ILE B N 1
ATOM 13120 C CA . ILE B 1 801 ? -16.359 8.594 -9.727 1 95.25 801 ILE B CA 1
ATOM 13121 C C . ILE B 1 801 ? -17.391 8.242 -8.664 1 95.25 801 ILE B C 1
ATOM 13123 O O . ILE B 1 801 ? -18.562 7.98 -8.984 1 95.25 801 ILE B O 1
ATOM 13127 N N . ASN B 1 802 ? -16.984 8.07 -7.367 1 94.62 802 ASN B N 1
ATOM 13128 C CA . ASN B 1 802 ? -17.828 7.93 -6.176 1 94.62 802 ASN B CA 1
ATOM 13129 C C . ASN B 1 802 ? -18.609 6.621 -6.195 1 94.62 802 ASN B C 1
ATOM 13131 O O . ASN B 1 802 ? -19.781 6.594 -5.832 1 94.62 802 ASN B O 1
ATOM 13135 N N . VAL B 1 803 ? -17.984 5.559 -6.664 1 96.81 803 VAL B N 1
ATOM 13136 C CA . VAL B 1 803 ? -18.578 4.23 -6.656 1 96.81 803 VAL B CA 1
ATOM 13137 C C . VAL B 1 803 ? -18.219 3.5 -5.367 1 96.81 803 VAL B C 1
ATOM 13139 O O . VAL B 1 803 ? -17.047 3.428 -5 1 96.81 803 VAL B O 1
ATOM 13142 N N . HIS B 1 804 ? -19.266 3 -4.746 1 95.75 804 HIS B N 1
ATOM 13143 C CA . HIS B 1 804 ? -19.047 2.217 -3.535 1 95.75 804 HIS B CA 1
ATOM 13144 C C . HIS B 1 804 ? -18.594 0.796 -3.869 1 95.75 804 HIS B C 1
ATOM 13146 O O . HIS B 1 804 ? -19.109 0.187 -4.812 1 95.75 804 HIS B O 1
ATOM 13152 N N . PHE B 1 805 ? -17.641 0.271 -3.184 1 97.94 805 PHE B N 1
ATOM 13153 C CA . PHE B 1 805 ? -17.234 -1.132 -3.209 1 97.94 805 PHE B CA 1
ATOM 13154 C C . PHE B 1 805 ? -16.594 -1.537 -1.889 1 97.94 805 PHE B C 1
ATOM 13156 O O . PHE B 1 805 ? -16.172 -0.681 -1.111 1 97.94 805 PHE B O 1
ATOM 13163 N N . VAL B 1 806 ? -16.594 -2.85 -1.578 1 98.19 806 VAL B N 1
ATOM 13164 C CA . VAL B 1 806 ? -15.945 -3.361 -0.377 1 98.19 806 VAL B CA 1
ATOM 13165 C C . VAL B 1 806 ? -14.484 -3.676 -0.676 1 98.19 806 VAL B C 1
ATOM 13167 O O . VAL B 1 806 ? -14.18 -4.496 -1.547 1 98.19 806 VAL B O 1
ATOM 13170 N N . GLN B 1 807 ? -13.656 -2.979 0.029 1 98.12 807 GLN B N 1
ATOM 13171 C CA . GLN B 1 807 ? -12.219 -3.143 -0.182 1 98.12 807 GLN B CA 1
ATOM 13172 C C . GLN B 1 807 ? -11.555 -3.793 1.029 1 98.12 807 GLN B C 1
ATOM 13174 O O . GLN B 1 807 ? -11.859 -3.438 2.172 1 98.12 807 GLN B O 1
ATOM 13179 N N . VAL B 1 808 ? -10.688 -4.797 0.803 1 98.44 808 VAL B N 1
ATOM 13180 C CA . VAL B 1 808 ? -9.898 -5.398 1.868 1 98.44 808 VAL B CA 1
ATOM 13181 C C . VAL B 1 808 ? -8.453 -5.586 1.396 1 98.44 808 VAL B C 1
ATOM 13183 O O . VAL B 1 808 ? -8.195 -6.336 0.45 1 98.44 808 VAL B O 1
ATOM 13186 N N . ILE B 1 809 ? -7.531 -4.902 1.999 1 98.56 809 ILE B N 1
ATOM 13187 C CA . ILE B 1 809 ? -6.113 -5.047 1.688 1 98.56 809 ILE B CA 1
ATOM 13188 C C . ILE B 1 809 ? -5.402 -5.746 2.842 1 98.56 809 ILE B C 1
ATOM 13190 O O . ILE B 1 809 ? -5.609 -5.406 4.008 1 98.56 809 ILE B O 1
ATOM 13194 N N . TYR B 1 810 ? -4.594 -6.734 2.566 1 98.19 810 TYR B N 1
ATOM 13195 C CA . TYR B 1 810 ? -3.885 -7.516 3.57 1 98.19 810 TYR B CA 1
ATOM 13196 C C . TYR B 1 810 ? -2.395 -7.195 3.562 1 98.19 810 TYR B C 1
ATOM 13198 O O . TYR B 1 810 ? -1.625 -7.812 2.822 1 98.19 810 TYR B O 1
ATOM 13206 N N . PRO B 1 811 ? -1.975 -6.293 4.457 1 96.38 811 PRO B N 1
ATOM 13207 C CA . PRO B 1 811 ? -0.547 -5.969 4.516 1 96.38 811 PRO B CA 1
ATOM 13208 C C . PRO B 1 811 ? 0.32 -7.184 4.844 1 96.38 811 PRO B C 1
ATOM 13210 O O . PRO B 1 811 ? -0.052 -8 5.688 1 96.38 811 PRO B O 1
ATOM 13213 N N . ASN B 1 812 ? 1.452 -7.344 4.152 1 93.19 812 ASN B N 1
ATOM 13214 C CA . ASN B 1 812 ? 2.473 -8.367 4.355 1 93.19 812 ASN B CA 1
ATOM 13215 C C . ASN B 1 812 ? 2.021 -9.727 3.822 1 93.19 812 ASN B C 1
ATOM 13217 O O . ASN B 1 812 ? 2.662 -10.742 4.086 1 93.19 812 ASN B O 1
ATOM 13221 N N . GLU B 1 813 ? 0.871 -9.766 3.145 1 94.88 813 GLU B N 1
ATOM 13222 C CA . GLU B 1 813 ? 0.398 -11.016 2.562 1 94.88 813 GLU B CA 1
ATOM 13223 C C . GLU B 1 813 ? 0.635 -11.047 1.056 1 94.88 813 GLU B C 1
ATOM 13225 O O . GLU B 1 813 ? 0.562 -10.016 0.387 1 94.88 813 GLU B O 1
ATOM 13230 N N . ASP B 1 814 ? 0.871 -12.234 0.586 1 93 814 ASP B N 1
ATOM 13231 C CA . ASP B 1 814 ? 1.135 -12.438 -0.834 1 93 814 ASP B CA 1
ATOM 13232 C C . ASP B 1 814 ? -0.123 -12.906 -1.564 1 93 814 ASP B C 1
ATOM 13234 O O . ASP B 1 814 ? -1.239 -12.68 -1.093 1 93 814 ASP B O 1
ATOM 13238 N N . TYR B 1 815 ? 0.049 -13.43 -2.754 1 94.19 815 TYR B N 1
ATOM 13239 C CA . TYR B 1 815 ? -1.022 -13.852 -3.65 1 94.19 815 TYR B CA 1
ATOM 13240 C C . TYR B 1 815 ? -1.93 -14.875 -2.977 1 94.19 815 TYR B C 1
ATOM 13242 O O . TYR B 1 815 ? -3.141 -14.891 -3.211 1 94.19 815 TYR B O 1
ATOM 13250 N N . ASP B 1 816 ? -1.445 -15.695 -2.098 1 93.44 816 ASP B N 1
ATOM 13251 C CA . ASP B 1 816 ? -2.18 -16.828 -1.554 1 93.44 816 ASP B CA 1
ATOM 13252 C C . ASP B 1 816 ? -2.891 -16.453 -0.255 1 93.44 816 ASP B C 1
ATOM 13254 O O . ASP B 1 816 ? -3.795 -17.156 0.191 1 93.44 816 ASP B O 1
ATOM 13258 N N . LEU B 1 817 ? -2.486 -15.391 0.408 1 95 817 LEU B N 1
ATOM 13259 C CA . LEU B 1 817 ? -3.07 -14.906 1.654 1 95 817 LEU B CA 1
ATOM 13260 C C . LEU B 1 817 ? -3.02 -15.984 2.732 1 95 817 LEU B C 1
ATOM 13262 O O . LEU B 1 817 ? -3.984 -16.172 3.479 1 95 817 LEU B O 1
ATOM 13266 N N . ASP B 1 818 ? -1.992 -16.688 2.838 1 87.56 818 ASP B N 1
ATOM 13267 C CA . ASP B 1 818 ? -1.881 -17.875 3.682 1 87.56 818 ASP B CA 1
ATOM 13268 C C . ASP B 1 818 ? -2.096 -17.531 5.152 1 87.56 818 ASP B C 1
ATOM 13270 O O . ASP B 1 818 ? -2.695 -18.297 5.902 1 87.56 818 ASP B O 1
ATOM 13274 N N . GLY B 1 819 ? -1.708 -16.438 5.512 1 86.75 819 GLY B N 1
ATOM 13275 C CA . GLY B 1 819 ? -1.76 -16.094 6.926 1 86.75 819 GLY B CA 1
ATOM 13276 C C . GLY B 1 819 ? -3.113 -15.57 7.363 1 86.75 819 GLY B C 1
ATOM 13277 O O . GLY B 1 819 ? -3.381 -15.453 8.562 1 86.75 819 GLY B O 1
ATOM 13278 N N . VAL B 1 820 ? -4.008 -15.305 6.34 1 95.31 820 VAL B N 1
ATOM 13279 C CA . VAL B 1 820 ? -5.223 -14.586 6.703 1 95.31 820 VAL B CA 1
ATOM 13280 C C . VAL B 1 820 ? -6.406 -15.133 5.914 1 95.31 820 VAL B C 1
ATOM 13282 O O . VAL B 1 820 ? -7.375 -14.414 5.656 1 95.31 820 VAL B O 1
ATOM 13285 N N . LEU B 1 821 ? -6.379 -16.375 5.457 1 93.62 821 LEU B N 1
ATOM 13286 C CA . LEU B 1 821 ? -7.426 -16.953 4.625 1 93.62 821 LEU B CA 1
ATOM 13287 C C . LEU B 1 821 ? -8.766 -16.953 5.359 1 93.62 821 LEU B C 1
ATOM 13289 O O . LEU B 1 821 ? -9.812 -16.734 4.754 1 93.62 821 LEU B O 1
ATOM 13293 N N . SER B 1 822 ? -8.711 -17.266 6.645 1 92.31 822 SER B N 1
ATOM 13294 C CA . SER B 1 822 ? -9.945 -17.266 7.426 1 92.31 822 SER B CA 1
ATOM 13295 C C . SER B 1 822 ? -10.633 -15.906 7.383 1 92.31 822 SER B C 1
ATOM 13297 O O . SER B 1 822 ? -11.844 -15.828 7.188 1 92.31 822 SER B O 1
ATOM 13299 N N . HIS B 1 823 ? -9.852 -14.867 7.645 1 96.25 823 HIS B N 1
ATOM 13300 C CA . HIS B 1 823 ? -10.406 -13.523 7.586 1 96.25 823 HIS B CA 1
ATOM 13301 C C . HIS B 1 823 ? -10.953 -13.211 6.195 1 96.25 823 HIS B C 1
ATOM 13303 O O . HIS B 1 823 ? -12.039 -12.641 6.066 1 96.25 823 HIS B O 1
ATOM 13309 N N . PHE B 1 824 ? -10.258 -13.609 5.227 1 97.12 824 PHE B N 1
ATOM 13310 C CA . PHE B 1 824 ? -10.664 -13.375 3.848 1 97.12 824 PHE B CA 1
ATOM 13311 C C . PHE B 1 824 ? -12.016 -14.016 3.566 1 97.12 824 PHE B C 1
ATOM 13313 O O . PHE B 1 824 ? -12.93 -13.359 3.051 1 97.12 824 PHE B O 1
ATOM 13320 N N . TYR B 1 825 ? -12.148 -15.273 3.84 1 95.38 825 TYR B N 1
ATOM 13321 C CA . TYR B 1 825 ? -13.383 -15.992 3.553 1 95.38 825 TYR B CA 1
ATOM 13322 C C . TYR B 1 825 ? -14.547 -15.414 4.344 1 95.38 825 TYR B C 1
ATOM 13324 O O . TYR B 1 825 ? -15.672 -15.336 3.842 1 95.38 825 TYR B O 1
ATOM 13332 N N . ASN B 1 826 ? -14.25 -14.992 5.52 1 95.06 826 ASN B N 1
ATOM 13333 C CA . ASN B 1 826 ? -15.297 -14.375 6.32 1 95.06 826 ASN B CA 1
ATOM 13334 C C . ASN B 1 826 ? -15.781 -13.07 5.699 1 95.06 826 ASN B C 1
ATOM 13336 O O . ASN B 1 826 ? -16.984 -12.797 5.668 1 95.06 826 ASN B O 1
ATOM 13340 N N . GLU B 1 827 ? -14.812 -12.242 5.289 1 97 827 GLU B N 1
ATOM 13341 C CA . GLU B 1 827 ? -15.18 -10.969 4.672 1 97 827 GLU B CA 1
ATOM 13342 C C . GLU B 1 827 ? -15.953 -11.188 3.375 1 97 827 GLU B C 1
ATOM 13344 O O . GLU B 1 827 ? -16.922 -10.469 3.09 1 97 827 GLU B O 1
ATOM 13349 N N . GLN B 1 828 ? -15.461 -12.062 2.582 1 97.31 828 GLN B N 1
ATOM 13350 C CA . GLN B 1 828 ? -16.172 -12.359 1.343 1 97.31 828 GLN B CA 1
ATOM 13351 C C . GLN B 1 828 ? -17.578 -12.891 1.624 1 97.31 828 GLN B C 1
ATOM 13353 O O . GLN B 1 828 ? -18.531 -12.523 0.934 1 97.31 828 GLN B O 1
ATOM 13358 N N . GLU B 1 829 ? -17.734 -13.812 2.607 1 95.5 829 GLU B N 1
ATOM 13359 C CA . GLU B 1 829 ? -19.047 -14.32 3.016 1 95.5 829 GLU B CA 1
ATOM 13360 C C . GLU B 1 829 ? -19.969 -13.18 3.432 1 95.5 829 GLU B C 1
ATOM 13362 O O . GLU B 1 829 ? -21.141 -13.148 3.031 1 95.5 829 GLU B O 1
ATOM 13367 N N . ASN B 1 830 ? -19.453 -12.273 4.227 1 94.69 830 ASN B N 1
ATOM 13368 C CA . ASN B 1 830 ? -20.25 -11.133 4.668 1 94.69 830 ASN B CA 1
ATOM 13369 C C . ASN B 1 830 ? -20.766 -10.32 3.484 1 94.69 830 ASN B C 1
ATOM 13371 O O . ASN B 1 830 ? -21.938 -9.922 3.459 1 94.69 830 ASN B O 1
ATOM 13375 N N . PHE B 1 831 ? -19.953 -10.062 2.568 1 97.06 831 PHE B N 1
ATOM 13376 C CA . PHE B 1 831 ? -20.328 -9.32 1.371 1 97.06 831 PHE B CA 1
ATOM 13377 C C . PHE B 1 831 ? -21.406 -10.062 0.589 1 97.06 831 PHE B C 1
ATOM 13379 O O . PHE B 1 831 ? -22.406 -9.461 0.19 1 97.06 831 PHE B O 1
ATOM 13386 N N . LEU B 1 832 ? -21.141 -11.375 0.365 1 97.5 832 LEU B N 1
ATOM 13387 C CA . LEU B 1 832 ? -22.094 -12.172 -0.402 1 97.5 832 LEU B CA 1
ATOM 13388 C C . LEU B 1 832 ? -23.453 -12.219 0.292 1 97.5 832 LEU B C 1
ATOM 13390 O O . LEU B 1 832 ? -24.484 -12.039 -0.35 1 97.5 832 LEU B O 1
ATOM 13394 N N . ALA B 1 833 ? -23.484 -12.414 1.538 1 94.5 833 ALA B N 1
ATOM 13395 C CA . ALA B 1 833 ? -24.703 -12.562 2.312 1 94.5 833 ALA B CA 1
ATOM 13396 C C . ALA B 1 833 ? -25.484 -11.242 2.357 1 94.5 833 ALA B C 1
ATOM 13398 O O . ALA B 1 833 ? -26.703 -11.234 2.213 1 94.5 833 ALA B O 1
ATOM 13399 N N . SER B 1 834 ? -24.75 -10.172 2.494 1 92.62 834 SER B N 1
ATOM 13400 C CA . SER B 1 834 ? -25.406 -8.891 2.725 1 92.62 834 SER B CA 1
ATOM 13401 C C . SER B 1 834 ? -25.781 -8.219 1.409 1 92.62 834 SER B C 1
ATOM 13403 O O . SER B 1 834 ? -26.812 -7.555 1.314 1 92.62 834 SER B O 1
ATOM 13405 N N . GLU B 1 835 ? -24.922 -8.414 0.414 1 93.88 835 GLU B N 1
ATOM 13406 C CA . GLU B 1 835 ? -25.078 -7.578 -0.774 1 93.88 835 GLU B CA 1
ATOM 13407 C C . GLU B 1 835 ? -25.547 -8.398 -1.97 1 93.88 835 GLU B C 1
ATOM 13409 O O . GLU B 1 835 ? -26.219 -7.871 -2.861 1 93.88 835 GLU B O 1
ATOM 13414 N N . CYS B 1 836 ? -25.188 -9.617 -2.002 1 96.38 836 CYS B N 1
ATOM 13415 C CA . CYS B 1 836 ? -25.359 -10.336 -3.256 1 96.38 836 CYS B CA 1
ATOM 13416 C C . CYS B 1 836 ? -26.516 -11.336 -3.162 1 96.38 836 CYS B C 1
ATOM 13418 O O . CYS B 1 836 ? -27.219 -11.562 -4.145 1 96.38 836 CYS B O 1
ATOM 13420 N N . PHE B 1 837 ? -26.766 -11.922 -1.979 1 93.5 837 PHE B N 1
ATOM 13421 C CA . PHE B 1 837 ? -27.766 -12.977 -1.831 1 93.5 837 PHE B CA 1
ATOM 13422 C C . PHE B 1 837 ? -29.078 -12.398 -1.315 1 93.5 837 PHE B C 1
ATOM 13424 O O . PHE B 1 837 ? -30.109 -13.078 -1.336 1 93.5 837 PHE B O 1
ATOM 13431 N N . SER B 1 838 ? -29.062 -11.141 -0.821 1 79.56 838 SER B N 1
ATOM 13432 C CA . SER B 1 838 ? -30.281 -10.523 -0.275 1 79.56 838 SER B CA 1
ATOM 13433 C C . SER B 1 838 ? -31.109 -9.875 -1.373 1 79.56 838 SER B C 1
ATOM 13435 O O . SER B 1 838 ? -30.578 -9.484 -2.418 1 79.56 838 SER B O 1
#

Radius of gyration: 42.8 Å; Cα contacts (8 Å, |Δi|>4): 3642; chains: 2; bounding box: 136×129×138 Å

InterPro domains:
  IPR001375 Peptidase S9, prolyl oligopeptidase, catalytic domain [PF00326] (646-814)
  IPR002469 Dipeptidylpeptidase IV, N-terminal domain [PF00930] (207-551)
  IPR029058 Alpha/Beta hydrolase fold [G3DSA:3.40.50.1820] (585-836)
  IPR029058 Alpha/Beta hydrolase fold [SSF53474] (585-833)
  IPR050278 Serine protease S9B/DPPIV [PTHR11731] (38-837)

Organism: Bursaphelenchus xylophilus (NCBI:txid6326)

Solvent-accessible surface area (backbone atoms only — not comparable to full-atom values): 92974 Å² total; per-residue (Å²): 130,89,83,80,80,88,89,83,88,92,89,90,67,93,80,90,93,90,87,92,93,82,84,86,91,87,85,84,88,81,87,82,92,88,91,79,93,91,83,92,88,97,89,92,91,84,82,90,84,83,80,87,90,88,89,92,87,96,88,90,94,90,96,92,77,92,86,86,91,79,90,85,82,86,77,85,80,83,79,77,79,79,74,78,79,75,73,73,75,60,50,72,39,81,70,58,70,79,80,75,71,49,66,73,62,48,47,67,72,50,62,75,85,68,81,82,52,71,45,56,44,40,75,43,27,35,35,38,47,47,97,85,49,31,30,36,32,38,37,47,42,95,88,64,47,72,49,83,70,38,81,33,43,54,31,73,77,48,73,74,38,63,74,45,60,30,51,48,49,46,30,37,31,38,54,43,77,52,81,88,46,98,58,85,30,24,31,42,33,35,26,44,36,56,93,58,36,69,54,71,73,34,62,42,60,91,52,94,48,77,34,66,26,73,46,76,46,61,35,64,26,74,82,46,56,22,33,37,37,23,44,88,36,19,30,34,40,29,68,31,78,82,34,68,88,62,51,41,75,75,50,81,49,87,41,97,43,31,26,35,43,43,62,50,60,47,47,26,64,54,32,38,45,93,51,58,50,56,42,70,24,74,83,52,44,39,39,36,33,31,32,27,40,41,79,73,26,46,68,40,73,37,51,38,77,52,92,89,43,63,58,65,43,68,44,76,44,55,41,28,36,53,70,54,93,39,65,58,43,74,47,37,35,38,36,33,66,83,77,68,45,72,46,76,56,52,78,57,77,75,69,52,63,89,46,93,66,83,50,55,43,82,57,40,67,34,65,42,65,32,70,89,72,39,74,32,35,37,36,32,34,28,44,61,43,27,46,37,40,36,32,29,46,31,41,89,99,45,80,35,44,72,54,46,74,48,64,38,56,57,95,86,39,67,51,57,70,56,48,63,69,41,57,67,62,80,52,72,44,74,44,32,37,46,44,62,43,76,42,74,43,95,88,69,46,34,20,34,20,42,30,30,43,34,45,68,63,46,44,92,95,37,56,46,63,47,77,33,45,34,51,59,97,28,20,60,59,39,83,63,41,52,19,74,89,73,29,33,33,30,31,32,26,39,78,74,43,90,32,33,27,28,42,30,36,31,69,40,46,83,80,46,65,64,47,67,58,42,69,62,32,73,82,39,85,60,34,31,30,52,47,74,49,50,21,87,65,26,51,25,35,40,35,43,19,25,27,55,88,47,58,68,44,40,33,42,36,37,67,92,43,64,84,54,77,40,72,58,90,70,86,79,49,77,70,83,74,60,96,70,47,61,44,78,45,77,47,76,45,80,43,94,89,69,48,67,30,44,32,29,36,39,34,24,38,86,71,55,80,65,23,42,24,39,32,33,40,54,37,65,50,53,92,48,36,70,61,44,57,42,41,63,71,60,63,68,61,51,46,42,12,55,58,59,44,20,34,37,35,23,69,30,39,42,22,18,47,70,70,26,42,72,38,26,36,58,24,56,46,30,56,64,42,51,36,30,52,42,51,54,50,50,51,53,52,47,44,69,72,36,75,29,44,30,64,84,23,22,33,33,29,14,34,35,52,13,14,27,41,40,50,46,39,36,34,72,49,49,46,71,52,42,41,26,39,43,31,37,36,33,47,32,39,58,52,61,31,40,22,65,55,36,13,41,44,39,36,49,48,91,82,24,50,64,31,54,56,71,41,34,47,86,44,70,68,46,48,63,30,39,57,87,29,46,40,36,46,33,36,24,47,32,13,78,78,51,41,42,66,32,54,39,54,54,47,34,58,38,35,62,73,54,39,78,62,49,43,46,74,36,50,66,21,33,75,78,30,79,81,35,48,68,36,48,53,50,53,54,48,52,48,40,56,65,66,39,66,98,134,95,73,82,76,79,86,93,87,80,91,77,84,88,82,89,84,85,88,87,80,78,86,85,85,86,85,88,84,84,87,88,86,79,86,73,84,76,74,76,82,85,86,81,74,79,70,81,59,81,62,70,64,88,68,82,78,86,72,81,68,87,74,82,76,82,80,75,80,73,82,80,76,83,73,82,80,80,80,78,80,79,74,80,76,75,72,71,77,59,50,72,39,82,70,61,69,78,80,76,72,50,66,72,60,48,48,67,72,50,61,76,85,68,80,80,51,70,45,56,44,39,75,44,28,36,35,38,48,47,96,85,49,32,31,35,31,38,39,48,42,96,89,64,48,72,50,82,70,38,82,34,43,55,30,74,78,47,71,73,40,66,77,45,61,28,50,46,48,45,30,38,32,36,54,43,77,52,82,89,46,99,58,85,31,24,30,42,31,34,27,44,37,54,92,59,36,69,53,70,73,35,62,40,60,92,53,93,47,77,34,66,26,73,46,76,48,62,36,64,27,73,82,45,56,22,32,38,37,23,44,88,37,18,30,32,39,28,69,31,78,82,35,68,87,61,50,40,74,76,50,81,47,90,41,96,44,33,26,35,43,44,62,49,60,48,47,26,64,54,31,38,44,93,51,58,50,56,41,71,23,72,83,52,44,39,37,35,33,30,31,27,40,41,79,73,25,47,69,40,74,38,49,37,77,53,93,90,43,64,56,64,44,71,44,76,43,56,40,30,35,52,71,52,92,39,65,57,44,74,45,36,34,37,36,33,64,83,78,68,45,75,45,77,55,52,77,56,78,74,69,54,63,86,47,93,66,85,51,56,41,80,58,40,68,35,68,44,65,33,71,91,72,38,73,32,35,37,36,32,34,28,45,61,44,27,46,37,40,38,33,29,46,30,40,91,97,46,79,35,44,73,53,44,73,47,63,37,57,55,97,86,39,67,51,56,69,55,47,64,69,42,57,66,62,81,54,70,44,74,44,31,34,46,43,64,43,75,42,74,43,96,87,69,46,34,21,33,20,44,30,30,44,35,46,66,64,44,45,92,95,38,57,45,62,48,76,34,47,34,51,59,96,30,20,58,62,39,82,64,40,52,19,71,88,72,29,33,34,29,31,33,25,38,77,75,43,88,33,33,26,30,42,30,36,32,70,40,46,83,79,46,64,63,48,69,59,43,68,62,32,73,84,39,85,60,33,31,30,52,47,74,50,50,21,86,65,26,50,25,35,40,34,41,19,26,27,56,88,49,76,71,44,41,33,42,35,36,67,92,41,63,86,52,77,39,71,57,88,69,77,89,74,76,72,82,73,57,98,71,49,61,46,80,47,78,49,76,43,79,43,93,88,68,48,68,27,44,33,31,36,37,35,25,38,87,71,53,80,65,22,44,24,36,32,33,40,54,37,63,49,52,91,47,35,71,62,46,57,42,42,62,72,60,63,68,60,50,46,42,13,54,58,60,42,20,34,39,35,23,68,30,38,42,23,17,47,70,70,25,42,72,37,25,36,58,23,57,44,30,56,65,42,50,37,29,51,42,52,53,51,50,52,53,51,46,44,69,72,35,74,30,44,31,65,85,22,22,30,34,30,16,35,34,52,14,14,28,40,39,51,46,39,35,34,73,49,49,46,71,52,42,42,26,37,43,32,36,36,32,47,32,39,57,53,61,32,40,23,66,56,37,14,41,45,40,37,50,47,92,80,24,51,62,33,54,56,73,42,34,48,85,44,71,68,46,48,61,29,38,58,86,29,45,38,37,45,33,36,23,47,31,13,80,76,51,40,44,66,31,54,38,53,53,47,36,56,38,34,63,73,54,40,78,62,49,43,46,74,37,51,66,21,32,75,78,29,80,82,36,47,68,35,48,53,50,54,52,49,51,47,40,55,67,65,39,68,98

Sequence (1676 aa):
MSLFNSCEDCVIHAPYNNNDCKTENHFETANSSTRKVKRRTGLVFIIVLLLVLLGTAAVFIFSGRFNTLSFGSTKHNRSISHLPLHLTALNEGPKPKRHKVHYEDYSITFKQIESPKVFWESDASFIYTDSSGDLIKFTILPNGSLAKPEMFLLKKQLEDELPLFNSDASYVALKKQIAKTPFEQFTVRVASVQDNNVGVFHSVGISHGSDPLQYFEWSPVRESSDFIFIHSNNMFYQPGIGQKDGLIQLSDSRSAFLSFGVADYMSSESIYGESKPIWWSSSGRFIAYASFDVRNVSVTWVPYYRDDVSQPHMHPLRCARPGDSELPQVLLWIWDKVEQTKQFAMPSERFFNDGPTSLKYLVWAQWATIEPFGEFLLTVWTNRVQNFIAAMICMMNEPCFRFFKFKYTVSGKNLWLEPTKRLQIKYTTKTGFFLILPRQHSNGEIYDGIAHIDISQVQVGRPRYNVRFHNGAFDVHEIVGYDAEQDDLFFTAQGGIIGEMHLFRVPTASGANGIVPQCITCPIEECKFTTVIFSPSSRRMLLNCERAFMPSVMIVKSTDQVVSNVKVKYIQSEINLSNEQSTIKYEVVKLPNGMLANVQLIMPPNFDSELVYPVILDIDGDPGSNNVWKKTPHSYLLFLSMNYHAIVIKIDARGSSLRGWRLKSSVLHNLGGPDVDDKLECLGRLMKRFPYLDSTRVTVMGRGYGGFIALQMAAKDGGAMIKCLALRSPITSFMYQGAAFSERYLHMPSDNEEGYETSSMINKNRIDSIKDIKIFLAHGGSDRHVQYQNSALLAKHLQKINVHFVQVIYPNEDYDLDGVLSHFYNEQENFLASECFSMSLFNSCEDCVIHAPYNNNDCKTENHFETANSSTRKVKRRTGLVFIIVLLLVLLGTAAVFIFSGRFNTLSFGSTKHNRSISHLPLHLTALNEGPKPKRHKVHYEDYSITFKQIESPKVFWESDASFIYTDSSGDLIKFTILPNGSLAKPEMFLLKKQLEDELPLFNSDASYVALKKQIAKTPFEQFTVRVASVQDNNVGVFHSVGISHGSDPLQYFEWSPVRESSDFIFIHSNNMFYQPGIGQKDGLIQLSDSRSAFLSFGVADYMSSESIYGESKPIWWSSSGRFIAYASFDVRNVSVTWVPYYRDDVSQPHMHPLRCARPGDSELPQVLLWIWDKVEQTKQFAMPSERFFNDGPTSLKYLVWAQWATIEPFGEFLLTVWTNRVQNFIAAMICMMNEPCFRFFKFKYTVSGKNLWLEPTKRLQIKYTTKTGFFLILPRQHSNGEIYDGIAHIDISQVQVGRPRYNVRFHNGAFDVHEIVGYDAEQDDLFFTAQGGIIGEMHLFRVPTASGANGIVPQCITCPIEECKFTTVIFSPSSRRMLLNCERAFMPSVMIVKSTDQVVSNVKVKYIQSEINLSNEQSTIKYEVVKLPNGMLANVQLIMPPNFDSELVYPVILDIDGDPGSNNVWKKTPHSYLLFLSMNYHAIVIKIDARGSSLRGWRLKSSVLHNLGGPDVDDKLECLGRLMKRFPYLDSTRVTVMGRGYGGFIALQMAAKDGGAMIKCLALRSPITSFMYQGAAFSERYLHMPSDNEEGYETSSMINKNRIDSIKDIKIFLAHGGSDRHVQYQNSALLAKHLQKINVHFVQVIYPNEDYDLDGVLSHFYNEQENFLASECFS